Protein 5ZT0 (pdb70)

Organism: Mus musculus (NCBI:txid10090)

Secondary structure (DSSP, 8-state):
--HHHHHHHHGGGTTSPTT------HHHHHHHHHHHHHHHHHS-SEEEE-SSEEEE-B-TT-HHHHHHHHHHH-STTSS-EEEES--SSSSS-HHHHHHHHHHHHHHSTTS-EEE--TTSSHHHHHHHTHHHHHHHHS-HHHHHHHHHHHHT---EEEETTTEEE-SS---TT--STHHHHT--SS----SSSHHHHHHH-EE-SS-SSEEE-TTSSSEEE-HHHHHHHHHHTT-SEEEE-SS--SSSEEEETTTTEEEEB--SSGGGS----EEEEEE-TT-EEEEEEE---/--HHHHHHHHGGGTTSPTT------HHHHHHHHHHHHHHHHHS-SEEEE-SSEEEE-B-TT-HHHHHHHHHHH-STTSS-EEEES--SSSSS-HHHHHHHHHHHHHHSTTSEEEE--TTSSHHHHHHSSHHHHHHHHS-SHHHHHHHHHHTT---EEEETTTEEE-SS---TT-S-THHHHH--SS----SSSHHHHHHH-EE-SS-SSEEE-TTSSSEEE-HHHHHHHHHHTT--EEEE-SS--TTSEEEETTTTEEEEB--SSGGGS----EEEEEE-TT-EEEEEEE---/--HHHHHHHHGGGTTSSTT------HHHHHHHHHHHHHHHHHS-SEEEE-SSEEEE-B-TT-HHHHHHHHHHH-STTSS-EEEES--SSSSS-HHHHHHHHHHHHHHSTTSEEEE--SSSSHHHHHHHSHHHHHHHHS-HHHHHHHHHHHTT---EEEETTTEEE-SS---TT---THHHHT--SS----SSSHHHHHHH-EE-SS-SSEEE-TTSSSEEE-HHHHHHHHHHTT-SEEEE-SS--TTSEEEETTTTEEEEB--SSGGGS----B-EEEE-TTSEEEE--B---/--HHHHHHHHGGGTTS-TT------HHHHHHHHHHHHHHHHHS-SEEEE-SSEEEE-B-TT-HHHHHHHHHHH-STTSS-EEEES--SSSSS-HHHHHHHHHHHHHHSTTSEEEE--TTSSHHHHHHSSHHHHHHHHS-HHHHHHHHHHHHT---EEEETTTEEE-SS---TT---HHHHHT--SS-PPPSSSHHHHHHH-EE-SS-SSEEE-TTSSSEEE-HHHHHHHHHHTT--EEEE-SS--SSSEEEETTTTEEEEB--SSGGGS----EEEEEE-TTSEEEEEEE---/--HHHHHHHHGGGTTS-TT------HHHHHHHHHHHHHHHHHS-SEEEE-SSEEEE---TT-HHHHHHHHHHH-STTSS-EEEES--SSSSS-HHHHHHHHHHHHHHSTTSEEEE--SSSSHHHHHHHSHHHHHHHHS-HHHHHHHHHHHHT---EEEETTTEEE-SS---TT---THHHHT--SS-PPPSSSHHHHHHH-EE-SS-SSEEE-TTSSSEEE-HHHHHHHHHHTT--EEEE-SS--TTSEEEETTTTEEEE---SSGGGS----EEEEEE-TTS-EEEEEE---/--HHHHHHHHHTTTTS-TT------HHHHHHHHHHHHHHHHHS-SEEEE-SSEEEE-B-TT-HHHHHHHHHHH-STTSS-EEEES--SSSSS-HHHHHHHHHHHHHHSTTSEEEE--TTSSHHHHHHHTHHHHHHHHS-HHHHHHHHHHHHT---EEEETTTEEE-SS---TT--STHHHHT--SS-PPPSSSHHHHHTT-EE-SS-SSEEE-TTSSSEEE-HHHHHHHHHHTT-SEEEE-SS--TTS--EETTTTEEE-B--SSGGGS----EEEEEE-TTS-EEEEEE---/-----EETTTTTS--EEE-/-----EETTTTTS------/-----EEHHHHTS--EEE-/-----EETTTTTS----B-

Nearest PDB structures (foldseek):
  5zt0-assembly4_D  TM=1.003E+00  e=9.922E-65  Mus musculus
  7tvf-assembly2_C  TM=9.982E-01  e=1.771E-62 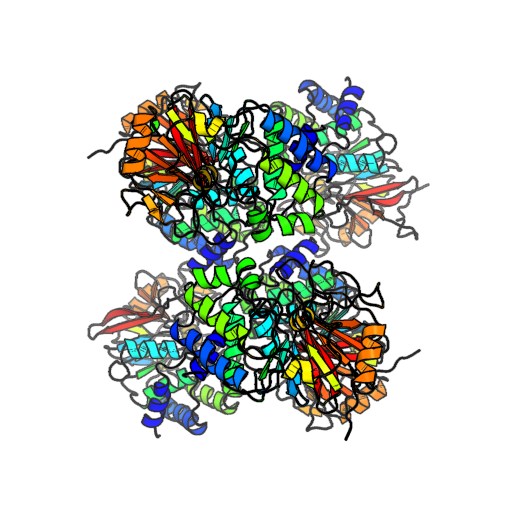 Homo sapiens
  6obs-assembly1_A  TM=9.989E-01  e=8.646E-62  Homo sapiens
  7t0y-assembly2_C  TM=9.995E-01  e=6.878E-61  Homo sapiens
  6obq-assembly2_B  TM=9.930E-01  e=4.770E-61  Homo sapiens

Structure (mmCIF, N/CA/C/O backbone):
data_5ZT0
#
_entry.id   5ZT0
#
_cell.length_a   106.530
_cell.length_b   106.530
_cell.length_c   187.510
_cell.angle_alpha   90.000
_cell.angle_beta   90.000
_cell.angle_gamma   120.000
#
_symmetry.space_group_name_H-M   'P 32'
#
loop_
_entity.id
_entity.type
_entity.pdbx_description
1 polymer 'Serine/threonine-protein phosphatase PP1-alpha catalytic subunit'
2 polymer 'Protein phosphatase 1 regulatory subunit 3B'
3 non-polymer 'MANGANESE (II) ION'
4 non-polymer 'PHOSPHATE ION'
#
loop_
_atom_site.group_PDB
_atom_site.id
_atom_site.type_symbol
_atom_site.label_atom_id
_atom_site.label_alt_id
_atom_site.label_comp_id
_atom_site.label_asym_id
_atom_site.label_entity_id
_atom_site.label_seq_id
_atom_site.pdbx_PDB_ins_code
_atom_site.Cartn_x
_atom_site.Cartn_y
_atom_site.Cartn_z
_atom_site.occupancy
_atom_site.B_iso_or_equiv
_atom_site.auth_seq_id
_atom_site.auth_comp_id
_atom_site.auth_asym_id
_atom_site.auth_atom_id
_atom_site.pdbx_PDB_model_num
ATOM 1 N N . LEU A 1 1 ? 5.88700 -25.98500 21.84500 1.000 88.90276 7 LEU A N 1
ATOM 2 C CA . LEU A 1 1 ? 5.61200 -25.29600 20.59100 1.000 92.84008 7 LEU A CA 1
ATOM 3 C C . LEU A 1 1 ? 4.88300 -23.97900 20.84600 1.000 95.93782 7 LEU A C 1
ATOM 4 O O . LEU A 1 1 ? 3.81300 -23.96100 21.45500 1.000 102.28068 7 LEU A O 1
ATOM 9 N N . ASN A 1 2 ? 5.47800 -22.87800 20.38500 1.000 85.58395 8 ASN A N 1
ATOM 10 C CA . ASN A 1 2 ? 4.86600 -21.55300 20.49700 1.000 88.07109 8 ASN A CA 1
ATOM 11 C C . ASN A 1 2 ? 4.00800 -21.33400 19.25400 1.000 86.85252 8 ASN A C 1
ATOM 12 O O . ASN A 1 2 ? 4.38800 -20.65900 18.29600 1.000 85.99452 8 ASN A O 1
ATOM 17 N N . LEU A 1 3 ? 2.81300 -21.92400 19.28600 1.000 93.65597 9 LEU A N 1
ATOM 18 C CA . LEU A 1 3 ? 2.00600 -22.05500 18.07800 1.000 107.13653 9 LEU A CA 1
ATOM 19 C C . LEU A 1 3 ? 1.23900 -20.77600 17.76500 1.000 101.63850 9 LEU A C 1
ATOM 20 O O . LEU A 1 3 ? 1.28600 -20.28000 16.63400 1.000 83.56791 9 LEU A O 1
ATOM 25 N N . ASP A 1 4 ? 0.52900 -20.22500 18.75500 1.000 103.74139 10 ASP A N 1
ATOM 26 C CA . ASP A 1 4 ? -0.30300 -19.05000 18.50700 1.000 103.72296 10 ASP A CA 1
ATOM 27 C C . ASP A 1 4 ? 0.51200 -17.88200 17.96400 1.000 101.54375 10 ASP A C 1
ATOM 28 O O . ASP A 1 4 ? -0.03100 -17.02100 17.26200 1.000 97.68013 10 ASP A O 1
ATOM 33 N N . SER A 1 5 ? 1.81100 -17.83800 18.27100 1.000 98.77500 11 SER A N 1
ATOM 34 C CA . SER A 1 5 ? 2.67600 -16.80900 17.70100 1.000 88.43429 11 SER A CA 1
ATOM 35 C C . SER A 1 5 ? 2.91100 -17.04600 16.21600 1.000 78.07252 11 SER A C 1
ATOM 36 O O . SER A 1 5 ? 2.87800 -16.10200 15.41700 1.000 71.57437 11 SER A O 1
ATOM 39 N N . ILE A 1 6 ? 3.15300 -18.30200 15.83300 1.000 80.47807 12 ILE A N 1
ATOM 40 C CA . ILE A 1 6 ? 3.40100 -18.63500 14.43300 1.000 79.46216 12 ILE A CA 1
ATOM 41 C C . ILE A 1 6 ? 2.17500 -18.31800 13.58500 1.000 77.08029 12 ILE A C 1
ATOM 42 O O . ILE A 1 6 ? 2.26500 -17.61600 12.57000 1.000 68.02395 12 ILE A O 1
ATOM 47 N N . ILE A 1 7 ? 1.00900 -18.82900 13.99400 1.000 84.67068 13 ILE A N 1
ATOM 48 C CA . ILE A 1 7 ? -0.23500 -18.55300 13.27600 1.000 94.49028 13 ILE A CA 1
ATOM 49 C C . ILE A 1 7 ? -0.47400 -17.05100 13.17500 1.000 103.02288 13 ILE A C 1
ATOM 50 O O . ILE A 1 7 ? -0.93700 -16.54600 12.14400 1.000 96.66685 13 ILE A O 1
ATOM 55 N N . GLY A 1 8 ? -0.14200 -16.31100 14.23500 1.000 105.83637 14 GLY A N 1
ATOM 56 C CA . GLY A 1 8 ? -0.32700 -14.86900 14.20600 1.000 93.48489 14 GLY A CA 1
ATOM 57 C C . GLY A 1 8 ? 0.51400 -14.19500 13.13900 1.000 91.90049 14 GLY A C 1
ATOM 58 O O . GLY A 1 8 ? 0.03200 -13.32900 12.40400 1.000 98.92239 14 GLY A O 1
ATOM 59 N N . ARG A 1 9 ? 1.78700 -14.58600 13.03600 1.000 91.52413 15 ARG A N 1
ATOM 60 C CA . ARG A 1 9 ? 2.66100 -13.99700 12.02600 1.000 95.10614 15 ARG A CA 1
ATOM 61 C C . ARG A 1 9 ? 2.26200 -14.42200 10.61800 1.000 95.53251 15 ARG A C 1
ATOM 62 O O . ARG A 1 9 ? 2.53100 -13.69500 9.65400 1.000 97.07217 15 ARG A O 1
ATOM 70 N N . LEU A 1 10 ? 1.62100 -15.58500 10.47600 1.000 93.71650 16 LEU A N 1
ATOM 71 C CA . LEU A 1 10 ? 1.20200 -16.03600 9.15400 1.000 89.51336 16 LEU A CA 1
ATOM 72 C C . LEU A 1 10 ? -0.01100 -15.26200 8.65400 1.000 68.33188 16 LEU A C 1
ATOM 73 O O . LEU A 1 10 ? -0.15500 -15.05000 7.44600 1.000 68.35293 16 LEU A O 1
ATOM 78 N N . LEU A 1 11 ? -0.88900 -14.83700 9.55500 1.000 68.95037 17 LEU A N 1
ATOM 79 C CA . LEU A 1 11 ? -2.05700 -14.04900 9.18800 1.000 86.02610 17 LEU A CA 1
ATOM 80 C C . LEU A 1 11 ? -1.78000 -12.54900 9.18600 1.000 77.78038 17 LEU A C 1
ATOM 81 O O . LEU A 1 11 ? -2.68800 -11.76400 8.89600 1.000 72.44290 17 LEU A O 1
ATOM 86 N N . GLU A 1 12 ? -0.54900 -12.13700 9.50200 1.000 79.56217 18 GLU A N 1
ATOM 87 C CA . GLU A 1 12 ? -0.20500 -10.72000 9.52800 1.000 77.61457 18 GLU A CA 1
ATOM 88 C C . GLU A 1 12 ? -0.17000 -10.10800 8.13200 1.000 79.33846 18 GLU A C 1
ATOM 89 O O . GLU A 1 12 ? -0.30100 -8.88500 7.99900 1.000 81.42818 18 GLU A O 1
ATOM 95 N N . VAL A 1 13 ? -0.01500 -10.92600 7.09300 1.000 86.41036 19 VAL A N 1
ATOM 96 C CA . VAL A 1 13 ? 0.10000 -10.42800 5.72700 1.000 94.46396 19 VAL A CA 1
ATOM 97 C C . VAL A 1 13 ? -1.26400 -10.40900 5.04600 1.000 91.49255 19 VAL A C 1
ATOM 98 O O . VAL A 1 13 ? -1.36300 -10.12600 3.84600 1.000 83.63371 19 VAL A O 1
ATOM 102 N N . GLN A 1 14 ? -2.32100 -10.71300 5.79700 1.000 93.67702 20 GLN A N 1
ATOM 103 C CA . GLN A 1 14 ? -3.67100 -10.57100 5.26600 1.000 103.04657 20 GLN A CA 1
ATOM 104 C C . GLN A 1 14 ? -4.01300 -9.09500 5.12300 1.000 116.42975 20 GLN A C 1
ATOM 105 O O . GLN A 1 14 ? -3.84400 -8.31400 6.06500 1.000 116.95613 20 GLN A O 1
ATOM 111 N N . GLY A 1 15 ? -4.49900 -8.71100 3.94600 1.000 117.87203 21 GLY A N 1
ATOM 112 C CA . GLY A 1 15 ? -4.76500 -7.32600 3.64100 1.000 118.63528 21 GLY A CA 1
ATOM 113 C C . GLY A 1 15 ? -3.60900 -6.58800 3.00200 1.000 114.59532 21 GLY A C 1
ATOM 114 O O . GLY A 1 15 ? -3.83200 -5.56300 2.34700 1.000 117.92203 21 GLY A O 1
ATOM 115 N N . SER A 1 16 ? -2.38200 -7.07100 3.17900 1.000 113.56098 22 SER A N 1
ATOM 116 C CA . SER A 1 16 ? -1.24800 -6.51000 2.46700 1.000 112.82405 22 SER A CA 1
ATOM 117 C C . SER A 1 16 ? -1.38700 -6.77600 0.97200 1.000 113.27411 22 SER A C 1
ATOM 118 O O . SER A 1 16 ? -2.23100 -7.56000 0.52400 1.000 121.85935 22 SER A O 1
ATOM 121 N N . ARG A 1 17 ? -0.54900 -6.10500 0.19300 1.000 109.32100 23 ARG A N 1
ATOM 122 C CA . ARG A 1 17 ? -0.49700 -6.39100 -1.23000 1.000 110.81329 23 ARG A CA 1
ATOM 123 C C . ARG A 1 17 ? 0.00900 -7.81600 -1.43400 1.000 123.54113 23 ARG A C 1
ATOM 124 O O . ARG A 1 17 ? 1.00300 -8.21100 -0.80400 1.000 127.50739 23 ARG A O 1
ATOM 132 N N . PRO A 1 18 ? -0.65500 -8.62300 -2.26200 1.000 125.94142 24 PRO A N 1
ATOM 133 C CA . PRO A 1 18 ? -0.21600 -10.01100 -2.44700 1.000 122.85684 24 PRO A CA 1
ATOM 134 C C . PRO A 1 18 ? 1.21400 -10.09000 -2.96200 1.000 125.50452 24 PRO A C 1
ATOM 135 O O . PRO A 1 18 ? 1.71800 -9.17400 -3.61700 1.000 128.08378 24 PRO A O 1
ATOM 139 N N . GLY A 1 19 ? 1.87400 -11.20200 -2.64300 1.000 121.84092 25 GLY A N 1
ATOM 140 C CA . GLY A 1 19 ? 3.26000 -11.41300 -2.97800 1.000 124.59125 25 GLY A CA 1
ATOM 141 C C . GLY A 1 19 ? 4.22000 -11.24900 -1.81700 1.000 120.89607 25 GLY A C 1
ATOM 142 O O . GLY A 1 19 ? 5.34100 -11.76900 -1.88200 1.000 119.26430 25 GLY A O 1
ATOM 143 N N . LYS A 1 20 ? 3.81700 -10.53800 -0.76500 1.000 115.37699 26 LYS A N 1
ATOM 144 C CA . LYS A 1 20 ? 4.66300 -10.39800 0.41400 1.000 104.12038 26 LYS A CA 1
ATOM 145 C C . LYS A 1 20 ? 4.72900 -11.71600 1.17900 1.000 101.19898 26 LYS A C 1
ATOM 146 O O . LYS A 1 20 ? 3.71000 -12.37200 1.41200 1.000 90.95827 26 LYS A O 1
ATOM 152 N N . ASN A 1 21 ? 5.93800 -12.09600 1.58000 1.000 101.36742 27 ASN A N 1
ATOM 153 C CA . ASN A 1 21 ? 6.19300 -13.40800 2.15400 1.000 84.87333 27 ASN A CA 1
ATOM 154 C C . ASN A 1 21 ? 6.04200 -13.40600 3.67200 1.000 86.58143 27 ASN A C 1
ATOM 155 O O . ASN A 1 21 ? 5.83800 -12.37200 4.31300 1.000 89.05278 27 ASN A O 1
ATOM 160 N N . VAL A 1 22 ? 6.13600 -14.60900 4.23800 1.000 82.17827 28 VAL A N 1
ATOM 161 C CA . VAL A 1 22 ? 6.30200 -14.83300 5.67000 1.000 78.04094 28 VAL A CA 1
ATOM 162 C C . VAL A 1 22 ? 7.42400 -15.84700 5.83600 1.000 83.82058 28 VAL A C 1
ATOM 163 O O . VAL A 1 22 ? 7.31100 -16.98500 5.36400 1.000 77.23294 28 VAL A O 1
ATOM 167 N N . GLN A 1 23 ? 8.50200 -15.43800 6.49300 1.000 98.38811 29 GLN A N 1
ATOM 168 C CA . GLN A 1 23 ? 9.66000 -16.29500 6.72400 1.000 107.36287 29 GLN A CA 1
ATOM 169 C C . GLN A 1 23 ? 9.73100 -16.60400 8.21500 1.000 96.50104 29 GLN A C 1
ATOM 170 O O . GLN A 1 23 ? 10.02200 -15.71800 9.02600 1.000 89.35808 29 GLN A O 1
ATOM 176 N N . LEU A 1 24 ? 9.44900 -17.85300 8.57200 1.000 89.93184 30 LEU A N 1
ATOM 177 C CA . LEU A 1 24 ? 9.57500 -18.32000 9.94300 1.000 88.95540 30 LEU A CA 1
ATOM 178 C C . LEU A 1 24 ? 10.98500 -18.85100 10.18200 1.000 81.16236 30 LEU A C 1
ATOM 179 O O . LEU A 1 24 ? 11.74300 -19.11100 9.24600 1.000 74.91951 30 LEU A O 1
ATOM 184 N N . THR A 1 25 ? 11.33500 -19.00800 11.45600 1.000 84.76016 31 THR A N 1
ATOM 185 C CA . THR A 1 25 ? 12.65400 -19.53000 11.78200 1.000 81.78875 31 THR A CA 1
ATOM 186 C C . THR A 1 25 ? 12.74300 -20.99500 11.37500 1.000 71.93757 31 THR A C 1
ATOM 187 O O . THR A 1 25 ? 11.76000 -21.74000 11.45300 1.000 70.56636 31 THR A O 1
ATOM 191 N N . GLU A 1 26 ? 13.93200 -21.39400 10.91600 1.000 70.43213 32 GLU A N 1
ATOM 192 C CA . GLU A 1 26 ? 14.15000 -22.76400 10.47000 1.000 70.68216 32 GLU A CA 1
ATOM 193 C C . GLU A 1 26 ? 13.69400 -23.77400 11.52100 1.000 81.03866 32 GLU A C 1
ATOM 194 O O . GLU A 1 26 ? 13.10700 -24.80800 11.18500 1.000 70.47687 32 GLU A O 1
ATOM 200 N N . ASN A 1 27 ? 13.91500 -23.47700 12.80500 1.000 81.75980 33 ASN A N 1
ATOM 201 C CA . ASN A 1 27 ? 13.49500 -24.40400 13.85300 1.000 71.87967 33 ASN A CA 1
ATOM 202 C C . ASN A 1 27 ? 11.97700 -24.45600 13.97700 1.000 77.54351 33 ASN A C 1
ATOM 203 O O . ASN A 1 27 ? 11.39600 -25.54200 14.08800 1.000 85.05757 33 ASN A O 1
ATOM 208 N N . GLU A 1 28 ? 11.32100 -23.28700 13.97800 1.000 69.78731 34 GLU A N 1
ATOM 209 C CA . GLU A 1 28 ? 9.86300 -23.21900 14.09900 1.000 74.67474 34 GLU A CA 1
ATOM 210 C C . GLU A 1 28 ? 9.17500 -24.15800 13.11500 1.000 78.66206 34 GLU A C 1
ATOM 211 O O . GLU A 1 28 ? 8.26500 -24.91000 13.48300 1.000 79.47005 34 GLU A O 1
ATOM 217 N N . ILE A 1 29 ? 9.59800 -24.11500 11.85100 1.000 67.87919 35 ILE A N 1
ATOM 218 C CA . ILE A 1 29 ? 9.00300 -24.96600 10.82700 1.000 67.40282 35 ILE A CA 1
ATOM 219 C C . ILE A 1 29 ? 9.26700 -26.43400 11.13500 1.000 85.69712 35 ILE A C 1
ATOM 220 O O . ILE A 1 29 ? 8.36000 -27.27200 11.06600 1.000 85.91030 35 ILE A O 1
ATOM 225 N N . ARG A 1 30 ? 10.51400 -26.76700 11.48700 1.000 87.56839 36 ARG A N 1
ATOM 226 C CA . ARG A 1 30 ? 10.84800 -28.14900 11.82300 1.000 82.45199 36 ARG A CA 1
ATOM 227 C C . ARG A 1 30 ? 10.00800 -28.65400 12.98900 1.000 80.54387 36 ARG A C 1
ATOM 228 O O . ARG A 1 30 ? 9.72000 -29.85400 13.07500 1.000 80.47017 36 ARG A O 1
ATOM 236 N N . GLY A 1 31 ? 9.59700 -27.75600 13.88500 1.000 70.21105 37 GLY A N 1
ATOM 237 C CA . GLY A 1 31 ? 8.66200 -28.14300 14.92800 1.000 78.70944 37 GLY A CA 1
ATOM 238 C C . GLY A 1 31 ? 7.30100 -28.51500 14.37200 1.000 78.95420 37 GLY A C 1
ATOM 239 O O . GLY A 1 31 ? 6.69900 -29.50600 14.79600 1.000 89.03436 37 GLY A O 1
ATOM 240 N N . LEU A 1 32 ? 6.79800 -27.72900 13.41400 1.000 68.42399 38 LEU A N 1
ATOM 241 C CA . LEU A 1 32 ? 5.54100 -28.07500 12.75600 1.000 67.81076 38 LEU A CA 1
ATOM 242 C C . LEU A 1 32 ? 5.62800 -29.44400 12.09900 1.000 92.87693 38 LEU A C 1
ATOM 243 O O . LEU A 1 32 ? 4.69600 -30.24900 12.19600 1.000 92.92956 38 LEU A O 1
ATOM 248 N N . CYS A 1 33 ? 6.75100 -29.72800 11.43400 1.000 96.40630 39 CYS A N 1
ATOM 249 C CA . CYS A 1 33 ? 6.91200 -30.99300 10.72800 1.000 97.55117 39 CYS A CA 1
ATOM 250 C C . CYS A 1 33 ? 7.01300 -32.18500 11.66800 1.000 99.18294 39 CYS A C 1
ATOM 251 O O . CYS A 1 33 ? 6.84200 -33.32100 11.21900 1.000 102.39912 39 CYS A O 1
ATOM 254 N N . LEU A 1 34 ? 7.29900 -31.96300 12.95100 1.000 88.25269 40 LEU A N 1
ATOM 255 C CA . LEU A 1 34 ? 7.33100 -33.04800 13.92500 1.000 91.46886 40 LEU A CA 1
ATOM 256 C C . LEU A 1 34 ? 6.03200 -33.15700 14.71300 1.000 96.26944 40 LEU A C 1
ATOM 257 O O . LEU A 1 34 ? 5.48000 -34.25300 14.85100 1.000 104.47832 40 LEU A O 1
ATOM 262 N N . LYS A 1 35 ? 5.53300 -32.03400 15.23500 1.000 91.12672 41 LYS A N 1
ATOM 263 C CA . LYS A 1 35 ? 4.29500 -32.06400 16.00400 1.000 71.83230 41 LYS A CA 1
ATOM 264 C C . LYS A 1 35 ? 3.12600 -32.53400 15.14600 1.000 101.15423 41 LYS A C 1
ATOM 265 O O . LYS A 1 35 ? 2.28500 -33.31700 15.60400 1.000 92.29791 41 LYS A O 1
ATOM 271 N N . SER A 1 36 ? 3.06300 -32.07700 13.89200 1.000 97.88016 42 SER A N 1
ATOM 272 C CA . SER A 1 36 ? 1.99900 -32.52600 12.99900 1.000 84.39170 42 SER A CA 1
ATOM 273 C C . SER A 1 36 ? 2.20500 -33.97600 12.58300 1.000 90.36083 42 SER A C 1
ATOM 274 O O . SER A 1 36 ? 1.23700 -34.73600 12.46600 1.000 89.20280 42 SER A O 1
ATOM 277 N N . ARG A 1 37 ? 3.46100 -34.37600 12.36000 1.000 71.54279 43 ARG A N 1
ATOM 278 C CA . ARG A 1 37 ? 3.75100 -35.75100 11.96600 1.000 78.36466 43 ARG A CA 1
ATOM 279 C C . ARG A 1 37 ? 3.28000 -36.74000 13.02200 1.000 91.31358 43 ARG A C 1
ATOM 280 O O . ARG A 1 37 ? 2.75900 -37.81200 12.69300 1.000 95.57199 43 ARG A O 1
ATOM 288 N N . GLU A 1 38 ? 3.46100 -36.40200 14.29900 1.000 92.69532 44 GLU A N 1
ATOM 289 C CA . GLU A 1 38 ? 2.97100 -37.26800 15.36600 1.000 92.02682 44 GLU A CA 1
ATOM 290 C C . GLU A 1 38 ? 1.45200 -37.37400 15.32500 1.000 94.44817 44 GLU A C 1
ATOM 291 O O . GLU A 1 38 ? 0.89000 -38.46300 15.48900 1.000 98.06965 44 GLU A O 1
ATOM 297 N N . ILE A 1 39 ? 0.77000 -36.24700 15.10000 1.000 88.80802 45 ILE A N 1
ATOM 298 C CA . ILE A 1 39 ? -0.69100 -36.24700 15.09200 1.000 85.79976 45 ILE A CA 1
ATOM 299 C C . ILE A 1 39 ? -1.21800 -37.10000 13.94600 1.000 81.86245 45 ILE A C 1
ATOM 300 O O . ILE A 1 39 ? -2.21400 -37.81900 14.09300 1.000 88.31322 45 ILE A O 1
ATOM 305 N N . PHE A 1 40 ? -0.55300 -37.03800 12.79000 1.000 74.09573 46 PHE A N 1
ATOM 306 C CA . PHE A 1 40 ? -0.92800 -37.87800 11.65800 1.000 82.79414 46 PHE A CA 1
ATOM 307 C C . PHE A 1 40 ? -0.84900 -39.35700 12.02100 1.000 95.85097 46 PHE A C 1
ATOM 308 O O . PHE A 1 40 ? -1.80000 -40.11600 11.80400 1.000 100.66996 46 PHE A O 1
ATOM 316 N N . LEU A 1 41 ? 0.28900 -39.78000 12.57900 1.000 97.62223 47 LEU A N 1
ATOM 317 C CA . LEU A 1 41 ? 0.50400 -41.19200 12.87900 1.000 93.23749 47 LEU A CA 1
ATOM 318 C C . LEU A 1 41 ? -0.44700 -41.69900 13.95800 1.000 93.24276 47 LEU A C 1
ATOM 319 O O . LEU A 1 41 ? -0.73000 -42.90200 14.01800 1.000 92.75849 47 LEU A O 1
ATOM 324 N N . SER A 1 42 ? -0.94400 -40.80800 14.81800 1.000 90.95038 48 SER A N 1
ATOM 325 C CA . SER A 1 42 ? -1.92700 -41.22000 15.81500 1.000 93.29540 48 SER A CA 1
ATOM 326 C C . SER A 1 42 ? -3.28700 -41.45400 15.17000 1.000 90.70298 48 SER A C 1
ATOM 327 O O . SER A 1 42 ? -3.88200 -42.52800 15.31900 1.000 97.23008 48 SER A O 1
ATOM 330 N N . GLN A 1 43 ? -3.78700 -40.46300 14.43900 1.000 87.91844 49 GLN A N 1
ATOM 331 C CA . GLN A 1 43 ? -5.08700 -40.57400 13.80600 1.000 89.01594 49 GLN A CA 1
ATOM 332 C C . GLN A 1 43 ? -5.06100 -41.65200 12.72400 1.000 91.43991 49 GLN A C 1
ATOM 333 O O . GLN A 1 43 ? -3.99300 -42.02500 12.23000 1.000 93.84809 49 GLN A O 1
ATOM 339 N N . PRO A 1 44 ? -6.22800 -42.18600 12.35600 1.000 87.75526 50 PRO A N 1
ATOM 340 C CA . PRO A 1 44 ? -6.26600 -43.27000 11.36700 1.000 90.85300 50 PRO A CA 1
ATOM 341 C C . PRO A 1 44 ? -5.82700 -42.81200 9.98600 1.000 94.19814 50 PRO A C 1
ATOM 342 O O . PRO A 1 44 ? -5.97500 -41.64800 9.60900 1.000 102.63599 50 PRO A O 1
ATOM 346 N N . ILE A 1 45 ? -5.28000 -43.76200 9.22200 1.000 86.72356 51 ILE A N 1
ATOM 347 C CA . ILE A 1 45 ? -4.91500 -43.49000 7.83700 1.000 89.41862 51 ILE A CA 1
ATOM 348 C C . ILE A 1 45 ? -6.15500 -43.33700 6.96600 1.000 93.34014 51 ILE A C 1
ATOM 349 O O . ILE A 1 45 ? -6.09700 -42.69700 5.91000 1.000 88.70011 51 ILE A O 1
ATOM 354 N N . LEU A 1 46 ? -7.28400 -43.90300 7.39000 1.000 97.05901 52 LEU A N 1
ATOM 355 C CA . LEU A 1 46 ? -8.58000 -43.70700 6.74600 1.000 95.88255 52 LEU A CA 1
ATOM 356 C C . LEU A 1 46 ? -9.45800 -42.94700 7.73600 1.000 92.22158 52 LEU A C 1
ATOM 357 O O . LEU A 1 46 ? -10.00500 -43.53500 8.67500 1.000 84.61541 52 LEU A O 1
ATOM 362 N N . LEU A 1 47 ? -9.58800 -41.63900 7.52200 1.000 92.84271 53 LEU A N 1
ATOM 363 C CA . LEU A 1 47 ? -10.20200 -40.76500 8.51400 1.000 87.04465 53 LEU A CA 1
ATOM 364 C C . LEU A 1 47 ? -11.71300 -40.95700 8.53900 1.000 89.28965 53 LEU A C 1
ATOM 365 O O . LEU A 1 47 ? -12.38700 -40.80200 7.51600 1.000 87.34731 53 LEU A O 1
ATOM 370 N N . GLU A 1 48 ? -12.24400 -41.29700 9.71000 1.000 95.22984 54 GLU A N 1
ATOM 371 C CA . GLU A 1 48 ? -13.68400 -41.32600 9.93800 1.000 85.58395 54 GLU A CA 1
ATOM 372 C C . GLU A 1 48 ? -14.09400 -39.95700 10.47600 1.000 84.63383 54 GLU A C 1
ATOM 373 O O . GLU A 1 48 ? -13.71400 -39.58200 11.59000 1.000 102.62809 54 GLU A O 1
ATOM 379 N N . LEU A 1 49 ? -14.85800 -39.20500 9.68900 1.000 84.52329 55 LEU A N 1
ATOM 380 C CA . LEU A 1 49 ? -15.18800 -37.83100 10.03100 1.000 101.78326 55 LEU A CA 1
ATOM 381 C C . LEU A 1 49 ? -16.69700 -37.64800 10.13000 1.000 108.56828 55 LEU A C 1
ATOM 382 O O . LEU A 1 49 ? -17.47700 -38.41300 9.55800 1.000 115.56912 55 LEU A O 1
ATOM 387 N N . GLU A 1 50 ? -17.09700 -36.61300 10.86800 1.000 104.38357 56 GLU A N 1
ATOM 388 C CA . GLU A 1 50 ? -18.49700 -36.25700 11.04900 1.000 107.33919 56 GLU A CA 1
ATOM 389 C C . GLU A 1 50 ? -18.73400 -34.84700 10.53200 1.000 106.67332 56 GLU A C 1
ATOM 390 O O . GLU A 1 50 ? -17.98000 -33.92500 10.86300 1.000 105.25999 56 GLU A O 1
ATOM 396 N N . ALA A 1 51 ? -19.78200 -34.68200 9.73100 1.000 94.46659 57 ALA A N 1
ATOM 397 C CA . ALA A 1 51 ? -20.24900 -33.36100 9.33100 1.000 91.91892 57 ALA A CA 1
ATOM 398 C C . ALA A 1 51 ? -20.69100 -32.59100 10.58000 1.000 102.64389 57 ALA A C 1
ATOM 399 O O . ALA A 1 51 ? -20.97100 -33.20500 11.61200 1.000 106.94177 57 ALA A O 1
ATOM 401 N N . PRO A 1 52 ? -20.76100 -31.24800 10.50600 1.000 100.59627 58 PRO A N 1
ATOM 402 C CA . PRO A 1 52 ? -20.52200 -30.34800 9.37100 1.000 92.36897 58 PRO A CA 1
ATOM 403 C C . PRO A 1 52 ? -19.05600 -29.96400 9.18500 1.000 101.74904 58 PRO A C 1
ATOM 404 O O . PRO A 1 52 ? -18.31000 -29.84800 10.16000 1.000 93.92179 58 PRO A O 1
ATOM 408 N N . LEU A 1 53 ? -18.66300 -29.75800 7.93000 1.000 107.94189 59 LEU A N 1
ATOM 409 C CA . LEU A 1 53 ? -17.29900 -29.37300 7.59700 1.000 100.34098 59 LEU A CA 1
ATOM 410 C C . LEU A 1 53 ? -17.29000 -28.76600 6.20100 1.000 102.56230 59 LEU A C 1
ATOM 411 O O . LEU A 1 53 ? -18.29800 -28.77200 5.49000 1.000 105.38632 59 LEU A O 1
ATOM 416 N N . LYS A 1 54 ? -16.13000 -28.23900 5.81800 1.000 101.50164 60 LYS A N 1
ATOM 417 C CA . LYS A 1 54 ? -15.90600 -27.68000 4.49300 1.000 98.65920 60 LYS A CA 1
ATOM 418 C C . LYS A 1 54 ? -14.73800 -28.40100 3.83400 1.000 94.23498 60 LYS A C 1
ATOM 419 O O . LYS A 1 54 ? -13.73900 -28.71000 4.49000 1.000 102.51229 60 LYS A O 1
ATOM 425 N N . ILE A 1 55 ? -14.86700 -28.67000 2.53700 1.000 81.59926 61 ILE A N 1
ATOM 426 C CA . ILE A 1 55 ? -13.88700 -29.44800 1.78700 1.000 81.83086 61 ILE A CA 1
ATOM 427 C C . ILE A 1 55 ? -13.31300 -28.57500 0.67800 1.000 84.72858 61 ILE A C 1
ATOM 428 O O . ILE A 1 55 ? -14.06700 -27.97400 -0.09600 1.000 78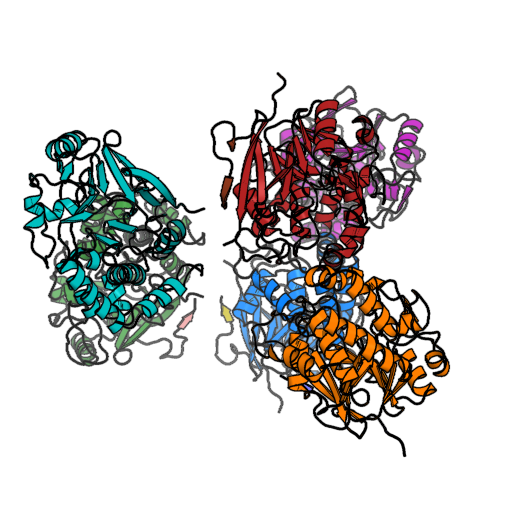.47783 61 ILE A O 1
ATOM 433 N N . CYS A 1 56 ? -11.98200 -28.51600 0.60000 1.000 92.27949 62 CYS A N 1
ATOM 434 C CA . CYS A 1 56 ? -11.27700 -27.67600 -0.35900 1.000 96.13258 62 CYS A CA 1
ATOM 435 C C . CYS A 1 56 ? -10.30400 -28.51400 -1.17400 1.000 84.13904 62 CYS A C 1
ATOM 436 O O . CYS A 1 56 ? -9.67200 -29.43500 -0.64800 1.000 75.29061 62 CYS A O 1
ATOM 439 N N . GLY A 1 57 ? -10.17500 -28.17300 -2.45500 1.000 74.44050 63 GLY A N 1
ATOM 440 C CA . GLY A 1 57 ? -9.31500 -28.91100 -3.36000 1.000 74.20363 63 GLY A CA 1
ATOM 441 C C . GLY A 1 57 ? -7.87800 -28.43200 -3.39300 1.000 72.79294 63 GLY A C 1
ATOM 442 O O . GLY A 1 57 ? -7.30500 -28.07800 -2.35700 1.000 71.66122 63 GLY A O 1
ATOM 443 N N . ASP A 1 58 ? -7.28600 -28.42500 -4.58700 1.000 76.06175 64 ASP A N 1
ATOM 444 C CA . ASP A 1 58 ? -5.87900 -28.07100 -4.73300 1.000 71.96916 64 ASP A CA 1
ATOM 445 C C . ASP A 1 58 ? -5.63500 -26.62000 -4.34100 1.000 75.32482 64 ASP A C 1
ATOM 446 O O . ASP A 1 58 ? -6.39700 -25.72100 -4.70800 1.000 72.16128 64 ASP A O 1
ATOM 451 N N . ILE A 1 59 ? -4.55800 -26.39400 -3.59800 1.000 81.14131 65 ILE A N 1
ATOM 452 C CA . ILE A 1 59 ? -4.09800 -25.04800 -3.27700 1.000 81.21763 65 ILE A CA 1
ATOM 453 C C . ILE A 1 59 ? -2.87500 -24.67500 -4.10200 1.000 82.88099 65 ILE A C 1
ATOM 454 O O . ILE A 1 59 ? -2.81000 -23.58400 -4.67000 1.000 86.41562 65 ILE A O 1
ATOM 459 N N . HIS A 1 60 ? -1.90100 -25.58100 -4.17700 1.000 69.07144 66 HIS A N 1
ATOM 460 C CA . HIS A 1 60 ? -0.71700 -25.44100 -5.02200 1.000 69.17145 66 HIS A CA 1
ATOM 461 C C . HIS A 1 60 ? -0.00200 -24.11100 -4.77600 1.000 77.49087 66 HIS A C 1
ATOM 462 O O . HIS A 1 60 ? 0.18900 -23.29700 -5.67900 1.000 78.05410 66 HIS A O 1
ATOM 469 N N . GLY A 1 61 ? 0.38700 -23.90200 -3.51700 1.000 67.90814 67 GLY A N 1
ATOM 470 C CA . GLY A 1 61 ? 1.20100 -22.76700 -3.13300 1.000 83.15208 67 GLY A CA 1
ATOM 471 C C . GLY A 1 61 ? 0.55300 -21.40600 -3.25900 1.000 90.60823 67 GLY A C 1
ATOM 472 O O . GLY A 1 61 ? 1.16300 -20.41300 -2.84400 1.000 100.15938 67 GLY A O 1
ATOM 473 N N . GLN A 1 62 ? -0.65600 -21.31400 -3.81100 1.000 68.81615 68 GLN A N 1
ATOM 474 C CA . GLN A 1 62 ? -1.32900 -20.02700 -3.97600 1.000 84.16009 68 GLN A CA 1
ATOM 475 C C . GLN A 1 62 ? -1.86400 -19.59900 -2.61500 1.000 87.93949 68 GLN A C 1
ATOM 476 O O . GLN A 1 62 ? -3.01200 -19.86300 -2.25200 1.000 96.35892 68 GLN A O 1
ATOM 482 N N . TYR A 1 63 ? -1.00700 -18.90900 -1.85900 1.000 80.94918 69 TYR A N 1
ATOM 483 C CA . TYR A 1 63 ? -1.25100 -18.65200 -0.44500 1.000 77.27769 69 TYR A CA 1
ATOM 484 C C . TYR A 1 63 ? -2.26800 -17.54200 -0.21300 1.000 79.77799 69 TYR A C 1
ATOM 485 O O . TYR A 1 63 ? -3.00600 -17.58900 0.77700 1.000 78.18043 69 TYR A O 1
ATOM 494 N N . TYR A 1 64 ? -2.32400 -16.53900 -1.09100 1.000 83.04943 70 TYR A N 1
ATOM 495 C CA . TYR A 1 64 ? -3.28400 -15.46100 -0.88600 1.000 92.76375 70 TYR A CA 1
ATOM 496 C C . TYR A 1 64 ? -4.69300 -15.87200 -1.28600 1.000 91.25041 70 TYR A C 1
ATOM 497 O O . TYR A 1 64 ? -5.66500 -15.32700 -0.75100 1.000 92.24790 70 TYR A O 1
ATOM 506 N N . ASP A 1 65 ? -4.82900 -16.82400 -2.21100 1.000 95.17720 71 ASP A N 1
ATOM 507 C CA . ASP A 1 65 ? -6.14300 -17.40400 -2.47200 1.000 101.88327 71 ASP A CA 1
ATOM 508 C C . ASP A 1 65 ? -6.59200 -18.27600 -1.30500 1.000 106.46013 71 ASP A C 1
ATOM 509 O O . ASP A 1 65 ? -7.78300 -18.31600 -0.97400 1.000 112.91617 71 ASP A O 1
ATOM 514 N N . LEU A 1 66 ? -5.65000 -18.97600 -0.66600 1.000 94.77978 72 LEU A N 1
ATOM 515 C CA . LEU A 1 66 ? -5.97900 -19.75000 0.52800 1.000 84.99177 72 LEU A CA 1
ATOM 516 C C . LEU A 1 66 ? -6.45200 -18.84500 1.65800 1.000 80.17014 72 LEU A C 1
ATOM 517 O O . LEU A 1 66 ? -7.39400 -19.18500 2.38300 1.000 82.20722 72 LEU A O 1
ATOM 522 N N . LEU A 1 67 ? -5.80500 -17.69000 1.83100 1.000 82.87046 73 LEU A N 1
ATOM 523 C CA . LEU A 1 67 ? -6.26700 -16.74000 2.83600 1.000 88.33164 73 LEU A CA 1
ATOM 524 C C . LEU A 1 67 ? -7.64600 -16.19800 2.48700 1.000 84.37591 73 LEU A C 1
ATOM 525 O O . LEU A 1 67 ? -8.45300 -15.93100 3.38500 1.000 74.39050 73 LEU A O 1
ATOM 530 N N . ARG A 1 68 ? -7.93500 -16.03500 1.19200 1.000 85.73923 74 ARG A N 1
ATOM 531 C CA . ARG A 1 68 ? -9.27600 -15.64800 0.77200 1.000 83.51528 74 ARG A CA 1
ATOM 532 C C . ARG A 1 68 ? -10.29500 -16.73500 1.08600 1.000 89.26860 74 ARG A C 1
ATOM 533 O O . ARG A 1 68 ? -11.45600 -16.42500 1.37500 1.000 104.11775 74 ARG A O 1
ATOM 541 N N . LEU A 1 69 ? -9.88700 -18.00600 1.02700 1.000 80.46754 75 LEU A N 1
ATOM 542 C CA . LEU A 1 69 ? -10.78200 -19.09900 1.39900 1.000 82.42041 75 LEU A CA 1
ATOM 543 C C . LEU A 1 69 ? -11.19700 -18.99100 2.86100 1.000 84.30484 75 LEU A C 1
ATOM 544 O O . LEU A 1 69 ? -12.38900 -18.92100 3.18000 1.000 110.48956 75 LEU A O 1
ATOM 549 N N . PHE A 1 70 ? -10.21700 -18.98800 3.76800 1.000 78.71207 76 PHE A N 1
ATOM 550 C CA . PHE A 1 70 ? -10.52300 -18.89200 5.19100 1.000 89.97395 76 PHE A CA 1
ATOM 551 C C . PHE A 1 70 ? -11.26300 -17.59800 5.51000 1.000 99.11978 76 PHE A C 1
ATOM 552 O O . PHE A 1 70 ? -12.18900 -17.59100 6.32900 1.000 96.69844 76 PHE A O 1
ATOM 560 N N . GLU A 1 71 ? -10.87300 -16.49400 4.86600 1.000 107.13127 77 GLU A N 1
ATOM 561 C CA . GLU A 1 71 ? -11.56300 -15.22200 5.05800 1.000 106.20747 77 GLU A CA 1
ATOM 562 C C . GLU A 1 71 ? -13.02100 -15.29500 4.62700 1.000 109.60788 77 GLU A C 1
ATOM 563 O O . GLU A 1 71 ? -13.84100 -14.48900 5.08100 1.000 121.21453 77 GLU A O 1
ATOM 569 N N . TYR A 1 72 ? -13.36000 -16.25600 3.77500 1.000 103.21764 78 TYR A N 1
ATOM 570 C CA . TYR A 1 72 ? -14.71300 -16.46400 3.29000 1.000 111.53969 78 TYR A CA 1
ATOM 571 C C . TYR A 1 72 ? -15.47900 -17.49700 4.10800 1.000 108.95517 78 TYR A C 1
ATOM 572 O O . TYR A 1 72 ? -16.58700 -17.22500 4.58500 1.000 112.38716 78 TYR A O 1
ATOM 581 N N . GLY A 1 73 ? -14.90100 -18.68400 4.28000 1.000 100.90420 79 GLY A N 1
ATOM 582 C CA . GLY A 1 73 ? -15.54900 -19.75900 5.00600 1.000 100.37519 79 GLY A CA 1
ATOM 583 C C . GLY A 1 73 ? -15.38500 -19.70800 6.50500 1.000 105.36790 79 GLY A C 1
ATOM 584 O O . GLY A 1 73 ? -16.04900 -20.46900 7.21400 1.000 105.23630 79 GLY A O 1
ATOM 585 N N . GLY A 1 74 ? -14.52100 -18.82900 7.00400 1.000 110.85540 80 GLY A N 1
ATOM 586 C CA . GLY A 1 74 ? -14.30500 -18.71500 8.43100 1.000 110.68432 80 GLY A CA 1
ATOM 587 C C . GLY A 1 74 ? -12.99000 -19.31700 8.87800 1.000 109.08413 80 GLY A C 1
ATOM 588 O O . GLY A 1 74 ? -12.64500 -20.43500 8.48200 1.000 119.14323 80 GLY A O 1
ATOM 589 N N . PHE A 1 75 ? -12.24500 -18.58400 9.69300 1.000 99.61194 81 PHE A N 1
ATOM 590 C CA . PHE A 1 75 ? -10.97800 -19.09300 10.20200 1.000 103.97036 81 PHE A CA 1
ATOM 591 C C . PHE A 1 75 ? -11.24000 -20.14100 11.27700 1.000 113.57941 81 PHE A C 1
ATOM 592 O O . PHE A 1 75 ? -12.02500 -19.89100 12.19500 1.000 115.76651 81 PHE A O 1
ATOM 600 N N . PRO A 1 76 ? -10.60000 -21.31700 11.20600 1.000 72.71661 82 PRO A N 1
ATOM 601 C CA . PRO A 1 76 ? -10.79300 -22.39200 12.18600 1.000 72.94559 82 PRO A CA 1
ATOM 602 C C . PRO A 1 76 ? -10.57200 -21.91100 13.62100 1.000 84.46013 82 PRO A C 1
ATOM 603 O O . PRO A 1 76 ? -9.75700 -21.01200 13.83900 1.000 102.33069 82 PRO A O 1
ATOM 607 N N . PRO A 1 77 ? -11.29600 -22.49500 14.59000 1.000 78.86735 83 PRO A N 1
ATOM 608 C CA . PRO A 1 77 ? -12.25900 -23.58100 14.38900 1.000 86.50511 83 PRO A CA 1
ATOM 609 C C . PRO A 1 77 ? -13.69800 -23.11000 14.13400 1.000 84.22062 83 PRO A C 1
ATOM 610 O O . PRO A 1 77 ? -14.62600 -23.89200 14.34800 1.000 78.23833 83 PRO A O 1
ATOM 614 N N . GLU A 1 78 ? -13.87300 -21.86000 13.68800 1.000 81.28869 84 GLU A N 1
ATOM 615 C CA . GLU A 1 78 ? -15.20300 -21.37500 13.32300 1.000 87.36311 84 GLU A CA 1
ATOM 616 C C . GLU A 1 78 ? -15.88500 -22.32500 12.34500 1.000 94.56923 84 GLU A C 1
ATOM 617 O O . GLU A 1 78 ? -17.09600 -22.56100 12.43200 1.000 99.57246 84 GLU A O 1
ATOM 623 N N . SER A 1 79 ? -15.12100 -22.88000 11.40900 1.000 92.15052 85 SER A N 1
ATOM 624 C CA . SER A 1 79 ? -15.55600 -23.99500 10.58500 1.000 103.60453 85 SER A CA 1
ATOM 625 C C . SER A 1 79 ? -14.55400 -25.13400 10.71000 1.000 101.82537 85 SER A C 1
ATOM 626 O O . SER A 1 79 ? -13.40900 -24.94100 11.12700 1.000 105.18366 85 SER A O 1
ATOM 629 N N . ASN A 1 80 ? -15.00600 -26.33100 10.36300 1.000 77.72511 86 ASN A N 1
ATOM 630 C CA . ASN A 1 80 ? -14.09900 -27.44900 10.17200 1.000 89.18701 86 ASN A CA 1
ATOM 631 C C . ASN A 1 80 ? -13.66500 -27.49800 8.71200 1.000 96.65369 86 ASN A C 1
ATOM 632 O O . ASN A 1 80 ? -14.32200 -26.94600 7.82600 1.000 95.41144 86 ASN A O 1
ATOM 637 N N . TYR A 1 81 ? -12.53500 -28.15400 8.46700 1.000 94.05338 87 TYR A N 1
ATOM 638 C CA . TYR A 1 81 ? -11.96300 -28.14900 7.12900 1.000 88.66063 87 TYR A CA 1
ATOM 639 C C . TYR A 1 81 ? -11.32300 -29.49000 6.80400 1.000 73.46407 87 TYR A C 1
ATOM 640 O O . TYR A 1 81 ? -10.67700 -30.10900 7.65500 1.000 76.44864 87 TYR A O 1
ATOM 649 N N . LEU A 1 82 ? -11.51600 -29.92700 5.56100 1.000 73.85622 88 LEU A N 1
ATOM 650 C CA . LEU A 1 82 ? -10.80300 -31.05900 4.98800 1.000 88.00266 88 LEU A CA 1
ATOM 651 C C . LEU A 1 82 ? -10.15800 -30.60700 3.68600 1.000 92.75323 88 LEU A C 1
ATOM 652 O O . LEU A 1 82 ? -10.81600 -29.98600 2.84400 1.000 80.78600 88 LEU A O 1
ATOM 657 N N . PHE A 1 83 ? -8.87400 -30.91300 3.52600 1.000 93.00062 89 PHE A N 1
ATOM 658 C CA . PHE A 1 83 ? -8.10800 -30.50500 2.36000 1.000 87.95265 89 PHE A CA 1
ATOM 659 C C . PHE A 1 83 ? -7.62300 -31.73600 1.61100 1.000 86.36825 89 PHE A C 1
ATOM 660 O O . PHE A 1 83 ? -7.27900 -32.75200 2.22400 1.000 84.46276 89 PHE A O 1
ATOM 668 N N . LEU A 1 84 ? -7.59600 -31.63600 0.28200 1.000 89.46073 90 LEU A N 1
ATOM 669 C CA . LEU A 1 84 ? -7.36500 -32.79300 -0.57400 1.000 85.58658 90 LEU A CA 1
ATOM 670 C C . LEU A 1 84 ? -6.01900 -32.71700 -1.28400 1.000 83.47053 90 LEU A C 1
ATOM 671 O O . LEU A 1 84 ? -5.95200 -32.81400 -2.51500 1.000 74.47998 90 LEU A O 1
ATOM 676 N N . GLY A 1 85 ? -4.94600 -32.54600 -0.51600 1.000 88.95277 91 GLY A N 1
ATOM 677 C CA . GLY A 1 85 ? -3.60800 -32.57800 -1.06300 1.000 83.22050 91 GLY A CA 1
ATOM 678 C C . GLY A 1 85 ? -3.29800 -31.41100 -1.98700 1.000 80.57019 91 GLY A C 1
ATOM 679 O O . GLY A 1 85 ? -4.03700 -30.42700 -2.08800 1.000 78.11200 91 GLY A O 1
ATOM 680 N N . ASP A 1 86 ? -2.16700 -31.55200 -2.67700 1.000 69.93996 92 ASP A N 1
ATOM 681 C CA . ASP A 1 86 ? -1.64900 -30.53600 -3.58800 1.000 69.76100 92 ASP A CA 1
ATOM 682 C C . ASP A 1 86 ? -1.57900 -29.17800 -2.89200 1.000 68.86615 92 ASP A C 1
ATOM 683 O O . ASP A 1 86 ? -2.21900 -28.20000 -3.28600 1.000 69.04249 92 ASP A O 1
ATOM 688 N N . TYR A 1 87 ? -0.79100 -29.14800 -1.81900 1.000 68.10027 93 TYR A N 1
ATOM 689 C CA . TYR A 1 87 ? -0.57600 -27.90800 -1.09000 1.000 67.35281 93 TYR A CA 1
ATOM 690 C C . TYR A 1 87 ? 0.58800 -27.11300 -1.66500 1.000 87.94212 93 TYR A C 1
ATOM 691 O O . TYR A 1 87 ? 0.59000 -25.87900 -1.59400 1.000 92.51899 93 TYR A O 1
ATOM 700 N N . VAL A 1 88 ? 1.57100 -27.79700 -2.24600 1.000 77.41718 94 VAL A N 1
ATOM 701 C CA . VAL A 1 88 ? 2.81200 -27.15900 -2.66400 1.000 76.47496 94 VAL A CA 1
ATOM 702 C C . VAL A 1 88 ? 2.89500 -27.12900 -4.18500 1.000 68.24766 94 VAL A C 1
ATOM 703 O O . VAL A 1 88 ? 1.94500 -27.51900 -4.87500 1.000 68.79246 94 VAL A O 1
ATOM 707 N N . ASP A 1 89 ? 4.02500 -26.63800 -4.70400 1.000 68.49769 95 ASP A N 1
ATOM 708 C CA . ASP A 1 89 ? 4.35500 -26.61900 -6.12800 1.000 77.45666 95 ASP A CA 1
ATOM 709 C C . ASP A 1 89 ? 3.49200 -25.64200 -6.92200 1.000 69.86364 95 ASP A C 1
ATOM 710 O O . ASP A 1 89 ? 2.43900 -25.20000 -6.45100 1.000 69.52149 95 ASP A O 1
ATOM 715 N N . ARG A 1 90 ? 3.95700 -25.29200 -8.12600 1.000 76.13018 96 ARG A N 1
ATOM 716 C CA . ARG A 1 90 ? 3.28300 -24.37200 -9.04100 1.000 88.16583 96 ARG A CA 1
ATOM 717 C C . ARG A 1 90 ? 3.21600 -22.94900 -8.49300 1.000 84.32064 96 ARG A C 1
ATOM 718 O O . ARG A 1 90 ? 3.63700 -22.00400 -9.16700 1.000 74.83529 96 ARG A O 1
ATOM 726 N N . GLY A 1 91 ? 2.68300 -22.77700 -7.28000 1.000 89.49757 97 GLY A N 1
ATOM 727 C CA . GLY A 1 91 ? 2.57700 -21.45400 -6.70400 1.000 70.06630 97 GLY A CA 1
ATOM 728 C C . GLY A 1 91 ? 3.89800 -20.93100 -6.16600 1.000 89.86867 97 GLY A C 1
ATOM 729 O O . GLY A 1 91 ? 4.85600 -21.67300 -5.94300 1.000 98.92765 97 GLY A O 1
ATOM 730 N N . LYS A 1 92 ? 3.93500 -19.61300 -5.95000 1.000 88.28427 98 LYS A N 1
ATOM 731 C CA . LYS A 1 92 ? 5.13500 -18.95500 -5.44500 1.000 69.80837 98 LYS A CA 1
ATOM 732 C C . LYS A 1 92 ? 5.29700 -19.09500 -3.93700 1.000 68.73982 98 LYS A C 1
ATOM 733 O O . LYS A 1 92 ? 6.42200 -18.99000 -3.43600 1.000 72.22445 98 LYS A O 1
ATOM 739 N N . GLN A 1 93 ? 4.20900 -19.32800 -3.20600 1.000 68.15028 99 GLN A N 1
ATOM 740 C CA . GLN A 1 93 ? 4.26900 -19.34700 -1.75000 1.000 67.33702 99 GLN A CA 1
ATOM 741 C C . GLN A 1 93 ? 3.82400 -20.68700 -1.18100 1.000 70.06893 99 GLN A C 1
ATOM 742 O O . GLN A 1 93 ? 2.84000 -20.75400 -0.43900 1.000 66.37112 99 GLN A O 1
ATOM 748 N N . SER A 1 94 ? 4.54800 -21.75500 -1.51800 1.000 75.00373 100 SER A N 1
ATOM 749 C CA . SER A 1 94 ? 4.22400 -23.06700 -0.96800 1.000 78.70154 100 SER A CA 1
ATOM 750 C C . SER A 1 94 ? 4.50300 -23.12100 0.53000 1.000 79.00158 100 SER A C 1
ATOM 751 O O . SER A 1 94 ? 3.72700 -23.71100 1.29100 1.000 73.40617 100 SER A O 1
ATOM 754 N N . LEU A 1 95 ? 5.60100 -22.50000 0.97200 1.000 80.93339 101 LEU A N 1
ATOM 755 C CA . LEU A 1 95 ? 5.98800 -22.57400 2.37800 1.000 80.74916 101 LEU A CA 1
ATOM 756 C C . LEU A 1 95 ? 4.97900 -21.86800 3.27400 1.000 73.74042 101 LEU A C 1
ATOM 757 O O . LEU A 1 95 ? 4.65400 -22.36400 4.35800 1.000 64.91305 101 LEU A O 1
ATOM 762 N N . GLU A 1 96 ? 4.47800 -20.70800 2.84700 1.000 70.00576 102 GLU A N 1
ATOM 763 C CA . GLU A 1 96 ? 3.43700 -20.03800 3.61800 1.000 75.66960 102 GLU A CA 1
ATOM 764 C C . GLU A 1 96 ? 2.15300 -20.85700 3.63800 1.000 76.49865 102 GLU A C 1
ATOM 765 O O . GLU A 1 96 ? 1.43400 -20.86100 4.64300 1.000 67.03435 102 GLU A O 1
ATOM 771 N N . THR A 1 97 ? 1.86300 -21.56600 2.54600 1.000 77.77248 103 THR A N 1
ATOM 772 C CA . THR A 1 97 ? 0.65000 -22.37400 2.47500 1.000 82.59148 103 THR A CA 1
ATOM 773 C C . THR A 1 97 ? 0.72800 -23.56900 3.41700 1.000 83.60476 103 THR A C 1
ATOM 774 O O . THR A 1 97 ? -0.10800 -23.72500 4.31500 1.000 89.35282 103 THR A O 1
ATOM 778 N N . ILE A 1 98 ? 1.73600 -24.42400 3.22700 1.000 65.07359 104 ILE A N 1
ATOM 779 C CA . ILE A 1 98 ? 1.79100 -25.68400 3.96300 1.000 74.31417 104 ILE A CA 1
ATOM 780 C C . ILE A 1 98 ? 1.94100 -25.43400 5.46000 1.000 82.71518 104 ILE A C 1
ATOM 781 O O . ILE A 1 98 ? 1.38900 -26.17500 6.28200 1.000 92.45319 104 ILE A O 1
ATOM 786 N N . CYS A 1 99 ? 2.66600 -24.37800 5.84000 1.000 64.76303 105 CYS A N 1
ATOM 787 C CA . CYS A 1 99 ? 2.89900 -24.12100 7.25900 1.000 76.70657 105 CYS A CA 1
ATOM 788 C C . CYS A 1 99 ? 1.61000 -23.72200 7.96700 1.000 70.42160 105 CYS A C 1
ATOM 789 O O . CYS A 1 99 ? 1.30500 -24.23200 9.05100 1.000 65.03411 105 CYS A O 1
ATOM 792 N N . LEU A 1 100 ? 0.83900 -22.81100 7.36500 1.000 64.84988 106 LEU A N 1
ATOM 793 C CA . LEU A 1 100 ? -0.41800 -22.38700 7.97300 1.000 65.16834 106 LEU A CA 1
ATOM 794 C C . LEU A 1 100 ? -1.38500 -23.55300 8.13600 1.000 68.85299 106 LEU A C 1
ATOM 795 O O . LEU A 1 100 ? -2.14400 -23.60200 9.11100 1.000 65.83421 106 LEU A O 1
ATOM 800 N N . LEU A 1 101 ? -1.36900 -24.50200 7.20100 1.000 65.44206 107 LEU A N 1
ATOM 801 C CA . LEU A 1 101 ? -2.21600 -25.68000 7.33700 1.000 65.88685 107 LEU A CA 1
ATOM 802 C C . LEU A 1 101 ? -1.70700 -26.59000 8.44800 1.000 65.99475 107 LEU A C 1
ATOM 803 O O . LEU A 1 101 ? -2.47200 -26.99500 9.33200 1.000 74.94846 107 LEU A O 1
ATOM 808 N N . LEU A 1 102 ? -0.40900 -26.91000 8.42800 1.000 65.73683 108 LEU A N 1
ATOM 809 C CA . LEU A 1 102 ? 0.16000 -27.77900 9.45300 1.000 78.73049 108 LEU A CA 1
ATOM 810 C C . LEU A 1 102 ? 0.02900 -27.17200 10.84400 1.000 76.98291 108 LEU A C 1
ATOM 811 O O . LEU A 1 102 ? -0.07700 -27.90500 11.83500 1.000 75.19586 108 LEU A O 1
ATOM 816 N N . ALA A 1 103 ? 0.03900 -25.84000 10.94000 1.000 71.45330 109 ALA A N 1
ATOM 817 C CA . ALA A 1 103 ? -0.14100 -25.18700 12.23200 1.000 74.15363 109 ALA A CA 1
ATOM 818 C C . ALA A 1 103 ? -1.56800 -25.35700 12.73700 1.000 94.22972 109 ALA A C 1
ATOM 819 O O . ALA A 1 103 ? -1.78700 -25.68500 13.90800 1.000 105.56529 109 ALA A O 1
ATOM 821 N N . TYR A 1 104 ? -2.55500 -25.13100 11.86500 1.000 87.52892 110 TYR A N 1
ATOM 822 C CA . TYR A 1 104 ? -3.94500 -25.36800 12.24400 1.000 67.52652 110 TYR A CA 1
ATOM 823 C C . TYR A 1 104 ? -4.17400 -26.83000 12.60600 1.000 68.08974 110 TYR A C 1
ATOM 824 O O . TYR A 1 104 ? -4.91000 -27.13400 13.55200 1.000 81.00971 110 TYR A O 1
ATOM 833 N N . LYS A 1 105 ? -3.55400 -27.74900 11.86100 1.000 67.82392 111 LYS A N 1
ATOM 834 C CA . LYS A 1 105 ? -3.66700 -29.17100 12.17000 1.000 72.49817 111 LYS A CA 1
ATOM 835 C C . LYS A 1 105 ? -3.26400 -29.45100 13.61500 1.000 77.21452 111 LYS A C 1
ATOM 836 O O . LYS A 1 105 ? -4.02800 -30.03800 14.38800 1.000 78.49889 111 LYS A O 1
ATOM 842 N N . ILE A 1 106 ? -2.05900 -29.02300 13.99500 1.000 68.68192 112 ILE A N 1
ATOM 843 C CA . ILE A 1 106 ? -1.62000 -29.15400 15.38200 1.000 74.88529 112 ILE A CA 1
ATOM 844 C C . ILE A 1 106 ? -2.56200 -28.39800 16.31100 1.000 79.94906 112 ILE A C 1
ATO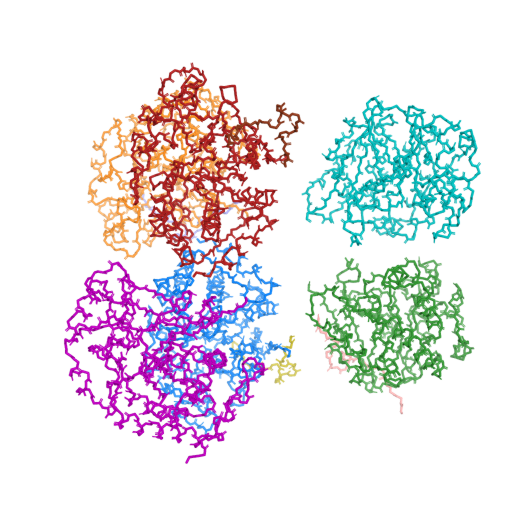M 845 O O . ILE A 1 106 ? -2.87600 -28.86000 17.41500 1.000 80.47807 112 ILE A O 1
ATOM 850 N N . ARG A 1 107 ? -3.04500 -27.23700 15.86600 1.000 69.24251 113 ARG A N 1
ATOM 851 C CA . ARG A 1 107 ? -3.84700 -26.37700 16.72900 1.000 69.80574 113 ARG A CA 1
ATOM 852 C C . ARG A 1 107 ? -5.17500 -27.03300 17.08800 1.000 95.43776 113 ARG A C 1
ATOM 853 O O . ARG A 1 107 ? -5.55900 -27.07600 18.26300 1.000 86.34719 113 ARG A O 1
ATOM 861 N N . TYR A 1 108 ? -5.89100 -27.54500 16.09100 1.000 100.70681 114 TYR A N 1
ATOM 862 C CA . TYR A 1 108 ? -7.17500 -28.21400 16.29500 1.000 91.98998 114 TYR A CA 1
ATOM 863 C C . TYR A 1 108 ? -7.11400 -29.56500 15.59500 1.000 99.29875 114 TYR A C 1
ATOM 864 O O . TYR A 1 108 ? -7.60300 -29.71900 14.46700 1.000 96.35366 114 TYR A O 1
ATOM 873 N N . PRO A 1 109 ? -6.51400 -30.57300 16.23800 1.000 99.73827 115 PRO A N 1
ATOM 874 C CA . PRO A 1 109 ? -6.32300 -31.86900 15.56900 1.000 95.57725 115 PRO A CA 1
ATOM 875 C C . PRO A 1 109 ? -7.60400 -32.66200 15.37700 1.000 108.81041 115 PRO A C 1
ATOM 876 O O . PRO A 1 109 ? -7.59000 -33.64500 14.62300 1.000 118.11679 115 PRO A O 1
ATOM 880 N N . GLU A 1 110 ? -8.70200 -32.28100 16.02600 1.000 106.21010 116 GLU A N 1
ATOM 881 C CA . GLU A 1 110 ? -9.97500 -32.96500 15.85700 1.000 100.46468 116 GLU A CA 1
ATOM 882 C C . GLU A 1 110 ? -10.96600 -32.16000 15.02900 1.000 101.41216 116 GLU A C 1
ATOM 883 O O . GLU A 1 110 ? -12.08600 -32.62800 14.79700 1.000 105.78637 116 GLU A O 1
ATOM 889 N N . ASN A 1 111 ? -10.58200 -30.96300 14.57500 1.000 103.57558 117 ASN A N 1
ATOM 890 C CA . ASN A 1 111 ? -11.45300 -30.11300 13.77200 1.000 107.79977 117 ASN A CA 1
ATOM 891 C C . ASN A 1 111 ? -10.69400 -29.50000 12.60000 1.000 106.51014 117 ASN A C 1
ATOM 892 O O . ASN A 1 111 ? -11.00700 -28.38600 12.16400 1.000 109.03149 117 ASN A O 1
ATOM 897 N N . PHE A 1 112 ? -9.69700 -30.21800 12.08600 1.000 100.29097 118 PHE A N 1
ATOM 898 C CA . PHE A 1 112 ? -8.88500 -29.76800 10.96300 1.000 99.53035 118 PHE A CA 1
ATOM 899 C C . PHE A 1 112 ? -8.06900 -30.95100 10.45700 1.000 94.70872 118 PHE A C 1
ATOM 900 O O . PHE A 1 112 ? -7.26600 -31.51500 11.20600 1.000 87.77631 118 PHE A O 1
ATOM 908 N N . PHE A 1 113 ? -8.27400 -31.34700 9.20000 1.000 92.68217 119 PHE A N 1
ATOM 909 C CA . PHE A 1 113 ? -7.68700 -32.57100 8.67100 1.000 91.16093 119 PHE A CA 1
ATOM 910 C C . PHE A 1 113 ? -7.14400 -32.33000 7.27000 1.000 88.77643 119 PHE A C 1
ATOM 911 O O . PHE A 1 113 ? -7.81200 -31.71400 6.43400 1.000 84.33116 119 PHE A O 1
ATOM 919 N N . LEU A 1 114 ? -5.93100 -32.82700 7.01900 1.000 79.75693 120 LEU A N 1
ATOM 920 C CA . LEU A 1 114 ? -5.24100 -32.66000 5.74600 1.000 78.44888 120 LEU A CA 1
ATOM 921 C C . LEU A 1 114 ? -4.99700 -34.02400 5.11800 1.000 78.77523 120 LEU A C 1
ATOM 922 O O . LEU A 1 114 ? -4.41900 -34.90800 5.75800 1.000 79.38057 120 LEU A O 1
ATOM 927 N N . LEU A 1 115 ? -5.42700 -34.19200 3.87200 1.000 78.50678 121 LEU A N 1
ATOM 928 C CA . LEU A 1 115 ? -5.21500 -35.42800 3.13300 1.000 78.86998 121 LEU A CA 1
ATOM 929 C C . LEU A 1 115 ? -4.05400 -35.27500 2.15700 1.000 85.62342 121 LEU A C 1
ATOM 930 O O . LEU A 1 115 ? -3.70800 -34.17200 1.72900 1.000 92.95851 121 LEU A O 1
ATOM 935 N N . ARG A 1 116 ? -3.46000 -36.41000 1.80300 1.000 78.20938 122 ARG A N 1
ATOM 936 C CA . ARG A 1 116 ? -2.27500 -36.43000 0.95900 1.000 87.58155 122 ARG A CA 1
ATOM 937 C C . ARG A 1 116 ? -2.64600 -36.24200 -0.50900 1.000 101.07001 122 ARG A C 1
ATOM 938 O O . ARG A 1 116 ? -3.68200 -36.72300 -0.98000 1.000 117.48514 122 ARG A O 1
ATOM 946 N N . GLY A 1 117 ? -1.78500 -35.52000 -1.23300 1.000 76.34073 123 GLY A N 1
ATOM 947 C CA . GLY A 1 117 ? -1.92400 -35.34400 -2.66000 1.000 76.12755 123 GLY A CA 1
ATOM 948 C C . GLY A 1 117 ? -0.73300 -35.94800 -3.39000 1.000 76.30915 123 GLY A C 1
ATOM 949 O O . GLY A 1 117 ? 0.25600 -36.36600 -2.77600 1.000 76.49338 123 GLY A O 1
ATOM 950 N N . ASN A 1 118 ? -0.84500 -36.00100 -4.72100 1.000 76.41443 124 ASN A N 1
ATOM 951 C CA . ASN A 1 118 ? 0.22900 -36.56200 -5.53400 1.000 89.97131 124 ASN A CA 1
ATOM 952 C C . ASN A 1 118 ? 1.47100 -35.68000 -5.55100 1.000 94.85611 124 ASN A C 1
ATOM 953 O O . ASN A 1 118 ? 2.53600 -36.14800 -5.96800 1.000 102.37280 124 ASN A O 1
ATOM 958 N N . HIS A 1 119 ? 1.36500 -34.43000 -5.10000 1.000 86.55775 125 HIS A N 1
ATOM 959 C CA . HIS A 1 119 ? 2.52200 -33.55500 -4.99300 1.000 82.76255 125 HIS A CA 1
ATOM 960 C C . HIS A 1 119 ? 3.20100 -33.63400 -3.63200 1.000 93.29803 125 HIS A C 1
ATOM 961 O O . HIS A 1 119 ? 4.35300 -33.20700 -3.50600 1.000 106.99704 125 HIS A O 1
ATOM 968 N N . GLU A 1 120 ? 2.52300 -34.17400 -2.61700 1.000 89.87657 126 GLU A N 1
ATOM 969 C CA . GLU A 1 120 ? 3.13000 -34.38900 -1.30100 1.000 75.28797 126 GLU A CA 1
ATOM 970 C C . GLU A 1 120 ? 3.97600 -35.66200 -1.35600 1.000 76.18282 126 GLU A C 1
ATOM 971 O O . GLU A 1 120 ? 3.69500 -36.68000 -0.72100 1.000 77.36454 126 GLU A O 1
ATOM 977 N N . CYS A 1 121 ? 5.04300 -35.57600 -2.14800 1.000 76.35916 127 CYS A N 1
ATOM 978 C CA . CYS A 1 121 ? 5.90400 -36.70500 -2.47200 1.000 85.47867 127 CYS A CA 1
ATOM 979 C C . CYS A 1 121 ? 7.20500 -36.16300 -3.04600 1.000 96.88004 127 CYS A C 1
ATOM 980 O O . CYS A 1 121 ? 7.17900 -35.33100 -3.95900 1.000 109.47628 127 CYS A O 1
ATOM 983 N N . ALA A 1 122 ? 8.34000 -36.62400 -2.51100 1.000 93.27697 128 ALA A N 1
ATOM 984 C CA . ALA A 1 122 ? 9.63500 -36.04000 -2.85100 1.000 78.59363 128 ALA A CA 1
ATOM 985 C C . ALA A 1 122 ? 9.82500 -35.93600 -4.36100 1.000 78.99105 128 ALA A C 1
ATOM 986 O O . ALA A 1 122 ? 10.02000 -34.84300 -4.90100 1.000 78.62258 128 ALA A O 1
ATOM 988 N N . SER A 1 123 ? 9.72400 -37.06600 -5.06300 1.000 79.87010 129 SER A N 1
ATOM 989 C CA . SER A 1 123 ? 9.97900 -37.10200 -6.50100 1.000 97.18270 129 SER A CA 1
ATOM 990 C C . SER A 1 123 ? 9.13100 -36.10900 -7.29100 1.000 105.34421 129 SER A C 1
ATOM 991 O O . SER A 1 123 ? 9.52300 -35.72900 -8.40100 1.000 111.96606 129 SER A O 1
ATOM 994 N N . ILE A 1 124 ? 7.99500 -35.66600 -6.75100 1.000 98.19072 130 ILE A N 1
ATOM 995 C CA . ILE A 1 124 ? 7.13000 -34.73500 -7.47100 1.000 92.87956 130 ILE A CA 1
ATOM 996 C C . ILE A 1 124 ? 7.48400 -33.29800 -7.10600 1.000 93.62965 130 ILE A C 1
ATOM 997 O O . ILE A 1 124 ? 7.84100 -32.50200 -7.98100 1.000 99.04872 130 ILE A O 1
ATOM 1002 N N . ASN A 1 125 ? 7.38100 -32.94800 -5.81800 1.000 76.45654 131 ASN A N 1
ATOM 1003 C CA . ASN A 1 125 ? 7.67700 -31.57700 -5.41300 1.000 75.87489 131 ASN A CA 1
ATOM 1004 C C . ASN A 1 125 ? 9.16000 -31.24000 -5.53000 1.000 89.57127 131 ASN A C 1
ATOM 1005 O O . ASN A 1 125 ? 9.53500 -30.08300 -5.31400 1.000 90.05553 131 ASN A O 1
ATOM 1010 N N . ARG A 1 126 ? 10.00700 -32.22000 -5.85800 1.000 89.85814 132 ARG A N 1
ATOM 1011 C CA . ARG A 1 126 ? 11.36600 -31.91300 -6.29300 1.000 96.30365 132 ARG A CA 1
ATOM 1012 C C . ARG A 1 126 ? 11.35100 -31.21500 -7.64600 1.000 97.76699 132 ARG A C 1
ATOM 1013 O O . ARG A 1 126 ? 12.14600 -30.30000 -7.89500 1.000 102.20699 132 ARG A O 1
ATOM 1021 N N . ILE A 1 127 ? 10.42300 -31.61800 -8.51600 1.000 94.95349 133 ILE A N 1
ATOM 1022 C CA . ILE A 1 127 ? 10.37500 -31.13000 -9.88900 1.000 96.72476 133 ILE A CA 1
ATOM 1023 C C . ILE A 1 127 ? 9.70000 -29.76400 -9.97300 1.000 105.13366 133 ILE A C 1
ATOM 1024 O O . ILE A 1 127 ? 10.19700 -28.85800 -10.65100 1.000 107.00493 133 ILE A O 1
ATOM 1029 N N . TYR A 1 128 ? 8.57300 -29.57800 -9.28500 1.000 77.41191 134 TYR A N 1
ATOM 1030 C CA . TYR A 1 128 ? 7.63500 -28.52100 -9.64300 1.000 76.77499 134 TYR A CA 1
ATOM 1031 C C . TYR A 1 128 ? 7.76100 -27.24300 -8.81600 1.000 87.16308 134 TYR A C 1
ATOM 1032 O O . TYR A 1 128 ? 7.00700 -26.29700 -9.06300 1.000 83.98112 134 TYR A O 1
ATOM 1041 N N . GLY A 1 129 ? 8.68300 -27.17100 -7.85900 1.000 76.23019 135 GLY A N 1
ATOM 1042 C CA . GLY A 1 129 ? 8.95400 -25.88100 -7.24800 1.000 75.95121 135 GLY A CA 1
ATOM 1043 C C . GLY A 1 129 ? 9.04800 -25.80500 -5.73600 1.000 88.11320 135 GLY A C 1
ATOM 1044 O O . GLY A 1 129 ? 9.47000 -24.77400 -5.20500 1.000 90.11607 135 GLY A O 1
ATOM 1045 N N . PHE A 1 130 ? 8.65100 -26.85800 -5.01900 1.000 74.97478 136 PHE A N 1
ATOM 1046 C CA . PHE A 1 130 ? 8.79500 -26.82100 -3.56700 1.000 74.61421 136 PHE A CA 1
ATOM 1047 C C . PHE A 1 130 ? 10.23200 -27.08100 -3.14000 1.000 91.39254 136 PHE A C 1
ATOM 1048 O O . PHE A 1 130 ? 10.66500 -26.58300 -2.09500 1.000 100.10674 136 PHE A O 1
ATOM 1056 N N . TYR A 1 131 ? 10.98400 -27.84400 -3.93500 1.000 80.94392 137 TYR A N 1
ATOM 1057 C CA . TYR A 1 131 ? 12.38700 -28.09000 -3.62100 1.000 80.76758 137 TYR A CA 1
ATOM 1058 C C . TYR A 1 131 ? 13.22800 -26.84000 -3.84700 1.000 82.89941 137 TYR A C 1
ATOM 1059 O O . TYR A 1 131 ? 14.03900 -26.46300 -2.99300 1.000 78.20675 137 TYR A O 1
ATOM 1068 N N . ASP A 1 132 ? 13.04900 -26.18600 -4.99900 1.000 78.06989 138 ASP A N 1
ATOM 1069 C CA . ASP A 1 132 ? 13.75000 -24.93200 -5.25500 1.000 82.02036 138 ASP A CA 1
ATOM 1070 C C . ASP A 1 132 ? 13.35200 -23.85100 -4.25900 1.000 90.73983 138 ASP A C 1
ATOM 1071 O O . ASP A 1 132 ? 14.14000 -22.93800 -3.98500 1.000 89.82656 138 ASP A O 1
ATOM 1076 N N . GLU A 1 133 ? 12.13700 -23.93100 -3.71300 1.000 88.13162 139 GLU A N 1
ATOM 1077 C CA . GLU A 1 133 ? 11.70700 -22.94400 -2.73100 1.000 88.56588 139 GLU A CA 1
ATOM 1078 C C . GLU A 1 133 ? 12.34900 -23.19600 -1.37200 1.000 102.10172 139 GLU A C 1
ATOM 1079 O O . GLU A 1 133 ? 12.64300 -22.24200 -0.64200 1.000 117.59568 139 GLU A O 1
ATOM 1085 N N . CYS A 1 134 ? 12.58100 -24.46400 -1.01800 1.000 96.25365 140 CYS A N 1
ATOM 1086 C CA . CYS A 1 134 ? 13.24100 -24.76600 0.24900 1.000 96.34576 140 CYS A CA 1
ATOM 1087 C C . CYS A 1 134 ? 14.73200 -24.46700 0.18100 1.000 107.61027 140 CYS A C 1
ATOM 1088 O O . CYS A 1 134 ? 15.30500 -23.92100 1.13100 1.000 120.49339 140 CYS A O 1
ATOM 1091 N N . LYS A 1 135 ? 15.37700 -24.82200 -0.93300 1.000 93.89810 141 LYS A N 1
ATOM 1092 C CA . LYS A 1 135 ? 16.80500 -24.56600 -1.08000 1.000 82.05194 141 LYS A CA 1
ATOM 1093 C C . LYS A 1 135 ? 17.10100 -23.07200 -1.05000 1.000 83.41000 141 LYS A C 1
ATOM 1094 O O . LYS A 1 135 ? 18.07900 -22.63700 -0.43000 1.000 81.40976 141 LYS A O 1
ATOM 1100 N N . ARG A 1 136 ? 16.25100 -22.27100 -1.69600 1.000 86.74987 142 ARG A N 1
ATOM 1101 C CA . ARG A 1 136 ? 16.46300 -20.82800 -1.75600 1.000 94.20603 142 ARG A CA 1
ATOM 1102 C C . ARG A 1 136 ? 16.23500 -20.17400 -0.39700 1.000 94.34552 142 ARG A C 1
ATOM 1103 O O . ARG A 1 136 ? 17.14100 -19.54900 0.16600 1.000 87.80263 142 ARG A O 1
ATOM 1111 N N . ARG A 1 137 ? 15.02600 -20.31000 0.14900 1.000 78.42256 143 ARG A N 1
ATOM 1112 C CA . ARG A 1 137 ? 14.68300 -19.58800 1.36900 1.000 86.04190 143 ARG A CA 1
ATOM 1113 C C . ARG A 1 137 ? 15.31800 -20.20600 2.60900 1.000 87.42890 143 ARG A C 1
ATOM 1114 O O . ARG A 1 137 ? 15.60100 -19.48600 3.57500 1.000 86.91568 143 ARG A O 1
ATOM 1122 N N . TYR A 1 138 ? 15.55800 -21.51700 2.60800 1.000 78.34624 144 TYR A N 1
ATOM 1123 C CA . TYR A 1 138 ? 16.16100 -22.16100 3.76900 1.000 78.76471 144 TYR A CA 1
ATOM 1124 C C . TYR A 1 138 ? 17.33100 -23.04900 3.36300 1.000 106.26537 144 TYR A C 1
ATOM 1125 O O . TYR A 1 138 ? 18.42500 -22.54300 3.08900 1.000 110.10267 144 TYR A O 1
ATOM 1134 N N . ASN A 1 139 ? 17.12400 -24.36200 3.32100 1.000 92.46898 145 ASN A N 1
ATOM 1135 C CA . ASN A 1 139 ? 18.20000 -25.28100 2.96600 1.000 89.27386 145 ASN A CA 1
ATOM 1136 C C . ASN A 1 139 ? 17.59200 -26.58000 2.44500 1.000 85.39971 145 ASN A C 1
ATOM 1137 O O . ASN A 1 139 ? 16.37800 -26.68100 2.23900 1.000 83.16260 145 ASN A O 1
ATOM 1142 N N . ILE A 1 140 ? 18.45000 -27.57800 2.22600 1.000 101.72009 146 ILE A N 1
ATOM 1143 C CA . ILE A 1 140 ? 18.00200 -28.87200 1.72000 1.000 81.40713 146 ILE A CA 1
ATOM 1144 C C . ILE A 1 140 ? 17.40200 -29.71000 2.84000 1.000 80.90707 146 ILE A C 1
ATOM 1145 O O . ILE A 1 140 ? 16.30400 -30.25800 2.70100 1.000 82.01510 146 ILE A O 1
ATOM 1150 N N . LYS A 1 141 ? 18.11800 -29.82300 3.96400 1.000 81.61242 147 LYS A N 1
ATOM 1151 C CA . LYS A 1 141 ? 17.69800 -30.71200 5.04400 1.000 81.52293 147 LYS A CA 1
ATOM 1152 C C . LYS A 1 141 ? 16.27900 -30.41700 5.51900 1.000 103.50978 147 LYS A C 1
ATOM 1153 O O . LYS A 1 141 ? 15.55700 -31.33600 5.92500 1.000 85.88135 147 LYS A O 1
ATOM 1159 N N . LEU A 1 142 ? 15.86000 -29.14800 5.47400 1.000 100.92789 148 LEU A N 1
ATOM 1160 C CA . LEU A 1 142 ? 14.48000 -28.81500 5.81700 1.000 78.20938 148 LEU A CA 1
ATOM 1161 C C . LEU A 1 142 ? 13.50300 -29.47700 4.85300 1.000 86.75251 148 LEU A C 1
ATOM 1162 O O . LEU A 1 142 ? 12.42000 -29.91500 5.25800 1.000 97.60381 148 LEU A O 1
ATOM 1167 N N . TRP A 1 143 ? 13.87100 -29.56200 3.57200 1.000 77.77248 149 TRP A N 1
ATOM 1168 C CA . TRP A 1 143 ? 13.03100 -30.25900 2.60200 1.000 87.93686 149 TRP A CA 1
ATOM 1169 C C . TRP A 1 143 ? 12.92400 -31.74100 2.93800 1.000 93.34540 149 TRP A C 1
ATOM 1170 O O . TRP A 1 143 ? 11.84900 -32.33900 2.81000 1.000 92.75849 149 TRP A O 1
ATOM 1181 N N . LYS A 1 144 ? 14.02600 -32.34800 3.38700 1.000 92.81376 150 LYS A N 1
ATOM 1182 C CA . LYS A 1 144 ? 13.98800 -33.75400 3.77700 1.000 88.67379 150 LYS A CA 1
ATOM 1183 C C . LYS A 1 144 ? 13.09100 -33.96000 4.99300 1.000 87.81842 150 LYS A C 1
ATOM 1184 O O . LYS A 1 144 ? 12.41200 -34.98800 5.10800 1.000 79.53322 150 LYS A O 1
ATOM 1190 N N . THR A 1 145 ? 13.07000 -32.98800 5.90700 1.000 80.84127 151 THR A N 1
ATOM 1191 C CA . THR A 1 145 ? 12.14500 -33.05200 7.03300 1.000 80.79653 151 THR A CA 1
ATOM 1192 C C . THR A 1 145 ? 10.70300 -32.96500 6.55100 1.000 84.17325 151 THR A C 1
ATOM 1193 O O . THR A 1 145 ? 9.83700 -33.72200 7.00400 1.000 90.10028 151 THR A O 1
ATOM 1197 N N . PHE A 1 146 ? 10.42900 -32.03900 5.62600 1.000 79.77009 152 PHE A N 1
ATOM 1198 C CA . PHE A 1 146 ? 9.11000 -31.95700 5.00600 1.000 76.23546 152 PHE A CA 1
ATOM 1199 C C . PHE A 1 146 ? 8.71100 -33.29400 4.40000 1.000 87.00254 152 PHE A C 1
ATOM 1200 O O . PHE A 1 146 ? 7.57400 -33.75100 4.56300 1.000 95.43249 152 PHE A O 1
ATOM 1208 N N . THR A 1 147 ? 9.64600 -33.93400 3.69400 1.000 88.46324 153 THR A N 1
ATOM 1209 C CA . THR A 1 147 ? 9.37100 -35.23100 3.08400 1.000 87.95791 153 THR A CA 1
ATOM 1210 C C . THR A 1 147 ? 9.01000 -36.26700 4.14000 1.000 78.52257 153 THR A C 1
ATOM 1211 O O . THR A 1 147 ? 8.03200 -37.00800 3.99100 1.000 78.68049 153 THR A O 1
ATOM 1215 N N . ASP A 1 148 ? 9.78900 -36.32600 5.22200 1.000 79.12264 154 ASP A N 1
ATOM 1216 C CA . ASP A 1 148 ? 9.48800 -37.26200 6.29900 1.000 81.79928 154 ASP A CA 1
ATOM 1217 C C . ASP A 1 148 ? 8.12300 -36.98000 6.91500 1.000 88.42376 154 ASP A C 1
ATOM 1218 O O . ASP A 1 148 ? 7.45800 -37.90200 7.40100 1.000 80.33595 154 ASP A O 1
ATOM 1223 N N . CYS A 1 149 ? 7.68400 -35.71800 6.89100 1.000 94.22709 155 CYS A N 1
ATOM 1224 C CA . CYS A 1 149 ? 6.34800 -35.36300 7.36100 1.000 80.11224 155 CYS A CA 1
ATOM 1225 C C . CYS A 1 149 ? 5.27600 -35.76500 6.35600 1.000 82.46515 155 CYS A C 1
ATOM 1226 O O . CYS A 1 149 ? 4.20300 -36.23900 6.74500 1.000 101.01474 155 CYS A O 1
ATOM 1229 N N . PHE A 1 150 ? 5.55100 -35.58300 5.06100 1.000 77.41455 156 PHE A N 1
ATOM 1230 C CA . PHE A 1 150 ? 4.56500 -35.91400 4.03700 1.000 77.22242 156 PHE A CA 1
ATOM 1231 C C . PHE A 1 150 ? 4.29400 -37.41300 3.99000 1.000 84.33380 156 PHE A C 1
ATOM 1232 O O . PHE A 1 150 ? 3.15300 -37.83600 3.76800 1.000 84.62857 156 PHE A O 1
ATOM 1240 N N . ASN A 1 151 ? 5.33200 -38.22900 4.19700 1.000 94.07970 157 ASN A N 1
ATOM 1241 C CA . ASN A 1 151 ? 5.17900 -39.68100 4.15600 1.000 89.75023 157 ASN A CA 1
ATOM 1242 C C . ASN A 1 151 ? 4.07900 -40.16900 5.08600 1.000 89.50020 157 ASN A C 1
ATOM 1243 O O . ASN A 1 151 ? 3.38500 -41.14300 4.77200 1.000 100.83577 157 ASN A O 1
ATOM 1248 N N . CYS A 1 152 ? 3.89600 -39.50300 6.22400 1.000 82.35724 158 CYS A N 1
ATOM 1249 C CA . CYS A 1 152 ? 2.96100 -39.94200 7.24600 1.000 92.92167 158 CYS A CA 1
ATOM 1250 C C . CYS A 1 152 ? 1.59600 -39.27800 7.11800 1.000 96.04836 158 CYS A C 1
ATOM 1251 O O . CYS A 1 152 ? 0.80800 -39.31500 8.06600 1.000 99.70143 158 CYS A O 1
ATOM 1254 N N . LEU A 1 153 ? 1.29700 -38.67700 5.97200 1.000 90.41084 159 LEU A N 1
ATOM 1255 C CA . LEU A 1 153 ? -0.01000 -38.06700 5.78800 1.000 92.56110 159 LEU A CA 1
ATOM 1256 C C . LEU A 1 153 ? -1.09600 -39.14000 5.69000 1.000 97.49590 159 LEU A C 1
ATOM 1257 O O . LEU A 1 153 ? -0.82700 -40.27100 5.27500 1.000 104.17038 159 LEU A O 1
ATOM 1262 N N . PRO A 1 154 ? -2.32600 -38.81500 6.08000 1.000 100.39098 160 PRO A N 1
ATOM 1263 C CA . PRO A 1 154 ? -3.44900 -39.71800 5.81200 1.000 95.08508 160 PRO A CA 1
ATOM 1264 C C . PRO A 1 154 ? -3.86100 -39.65500 4.34900 1.000 93.98495 160 PRO A C 1
ATOM 1265 O O . PRO A 1 154 ? -3.63400 -38.66500 3.65000 1.000 93.25329 160 PRO A O 1
ATOM 1269 N N . ILE A 1 155 ? -4.48100 -40.73800 3.89300 1.000 98.14861 161 ILE A N 1
ATOM 1270 C CA . ILE A 1 155 ? -4.75100 -40.94500 2.47200 1.000 97.20113 161 ILE A CA 1
ATOM 1271 C C . ILE A 1 155 ? -6.16600 -40.52500 2.09500 1.000 88.61062 161 ILE A C 1
ATOM 1272 O O . ILE A 1 155 ? -6.35900 -39.70800 1.19500 1.000 84.31274 161 ILE A O 1
ATOM 1277 N N . ALA A 1 156 ? -7.17400 -41.08000 2.76800 1.000 97.44326 162 ALA A N 1
ATOM 1278 C CA . ALA A 1 156 ? -8.56400 -40.83000 2.41600 1.000 97.74330 162 ALA A CA 1
ATOM 1279 C C . ALA A 1 156 ? -9.39100 -40.64900 3.68000 1.000 93.68755 162 ALA A C 1
ATOM 1280 O O . ALA A 1 156 ? -8.91900 -40.86200 4.80000 1.000 88.30269 162 ALA A O 1
ATOM 1282 N N . ALA A 1 157 ? -10.64700 -40.25300 3.48000 1.000 96.08257 163 ALA A N 1
ATOM 1283 C CA . ALA A 1 157 ? -11.57900 -40.04600 4.57700 1.000 108.68935 163 ALA A CA 1
ATOM 1284 C C . ALA A 1 157 ? -12.97600 -40.43100 4.11500 1.000 107.47868 163 ALA A C 1
ATOM 1285 O O . ALA A 1 157 ? -13.23500 -40.57700 2.91700 1.000 103.48609 163 ALA A O 1
ATOM 1287 N N . ILE A 1 158 ? -13.87600 -40.60900 5.08200 1.000 92.06104 164 ILE A N 1
ATOM 1288 C CA . ILE A 1 158 ? -15.27300 -40.94000 4.81200 1.000 103.50452 164 ILE A CA 1
ATOM 1289 C C . ILE A 1 158 ? -16.13700 -40.09400 5.74000 1.000 107.46025 164 ILE A C 1
ATOM 1290 O O . ILE A 1 158 ? -16.08100 -40.25800 6.96300 1.000 112.36874 164 ILE A O 1
ATOM 1295 N N . VAL A 1 159 ? -16.94100 -39.20100 5.16500 1.000 101.89906 165 VAL A N 1
ATOM 1296 C CA . VAL A 1 159 ? -17.75600 -38.27000 5.94000 1.000 113.33464 165 VAL A CA 1
ATOM 1297 C C . VAL A 1 159 ? -19.09700 -38.94200 6.21500 1.000 120.84344 165 VAL A C 1
ATOM 1298 O O . VAL A 1 159 ? -19.97100 -38.99200 5.34800 1.000 128.51541 165 VAL A O 1
ATOM 1302 N N . ASP A 1 160 ? -19.25600 -39.45900 7.43500 1.000 119.51433 166 ASP A N 1
ATOM 1303 C CA . ASP A 1 160 ? -20.51200 -40.05500 7.89600 1.000 126.39673 166 ASP A CA 1
ATOM 1304 C C . ASP A 1 160 ? -20.94800 -41.21200 6.99600 1.000 126.97575 166 ASP A C 1
ATOM 1305 O O . ASP A 1 160 ? -22.11000 -41.31600 6.59600 1.000 131.83160 166 ASP A O 1
ATOM 1310 N N . GLU A 1 161 ? -19.99100 -42.08000 6.66600 1.000 122.88579 167 GLU A N 1
ATOM 1311 C CA . GLU A 1 161 ? -20.23900 -43.34100 5.96700 1.000 112.33189 167 GLU A CA 1
ATOM 1312 C C . GLU A 1 161 ? -20.91600 -43.15100 4.61200 1.000 107.90241 167 GLU A C 1
ATOM 1313 O O . GLU A 1 161 ? -21.45200 -44.11100 4.04600 1.000 112.45296 167 GLU A O 1
ATOM 1319 N N . LYS A 1 162 ? -20.90200 -41.93900 4.06900 1.000 102.70442 168 LYS A N 1
ATOM 1320 C CA . LYS A 1 162 ? -21.62600 -41.67300 2.82800 1.000 119.29851 168 LYS A CA 1
ATOM 1321 C C . LYS A 1 162 ? -20.79100 -40.95500 1.77800 1.000 106.76280 168 LYS A C 1
ATOM 1322 O O . LYS A 1 162 ? -20.89800 -41.28400 0.59400 1.000 109.44207 168 LYS A O 1
ATOM 1328 N N . ILE A 1 163 ? -19.97200 -39.98300 2.17200 1.000 101.07264 169 ILE A N 1
ATOM 1329 C CA . ILE A 1 163 ? -19.09900 -39.26300 1.25000 1.000 96.98794 169 ILE A CA 1
ATOM 1330 C C . ILE A 1 163 ? -17.69600 -39.83800 1.36200 1.000 94.54028 169 ILE A C 1
ATOM 1331 O O . ILE A 1 163 ? -17.17800 -40.01900 2.47100 1.000 93.86389 169 ILE A O 1
ATOM 1336 N N . PHE A 1 164 ? -17.08000 -40.12300 0.22000 1.000 92.47161 170 PHE A N 1
ATOM 1337 C CA . PHE A 1 164 ? -15.73100 -40.67100 0.15700 1.000 91.99787 170 PHE A CA 1
ATOM 1338 C C . PHE A 1 164 ? -14.80700 -39.63900 -0.47500 1.000 94.82453 170 PHE A C 1
ATOM 1339 O O . PHE A 1 164 ? -15.06700 -39.16200 -1.58700 1.000 100.73576 170 PHE A O 1
ATOM 1347 N N . CYS A 1 165 ? -13.73500 -39.29400 0.23400 1.000 93.02168 171 CYS A N 1
ATOM 1348 C CA . CYS A 1 165 ? -12.86400 -38.18800 -0.14400 1.000 100.46994 171 CYS A CA 1
ATOM 1349 C C . CYS A 1 165 ? -11.43500 -38.68300 -0.30400 1.000 106.03903 171 CYS A C 1
ATOM 1350 O O . CYS A 1 165 ? -10.82200 -39.15200 0.66100 1.000 108.43932 171 CYS A O 1
ATOM 1353 N N . CYS A 1 166 ? -10.91200 -38.57600 -1.52300 1.000 83.60213 172 CYS A N 1
ATOM 1354 C CA . CYS A 1 166 ? -9.50500 -38.80500 -1.80300 1.000 85.14442 172 CYS A CA 1
ATOM 1355 C C . CYS A 1 166 ? -9.07900 -37.81300 -2.87500 1.000 94.59292 172 CYS A C 1
ATOM 1356 O O . CYS A 1 166 ? -9.91600 -37.18200 -3.52400 1.000 97.58275 172 CYS A O 1
ATOM 1359 N N . HIS A 1 167 ? -7.76500 -37.67000 -3.05700 1.000 92.76902 173 HIS A N 1
ATOM 1360 C CA . HIS A 1 167 ? -7.26300 -36.65100 -3.97300 1.000 78.99631 173 HIS A CA 1
ATOM 1361 C C . HIS A 1 167 ? -7.59700 -36.99100 -5.42000 1.000 86.69461 173 HIS A C 1
ATOM 1362 O O . HIS A 1 167 ? -8.23400 -36.20100 -6.12600 1.000 81.67821 173 HIS A O 1
ATOM 1369 N N . GLY A 1 168 ? -7.16600 -38.16300 -5.88000 1.000 101.05685 174 GLY A N 1
ATOM 1370 C CA . GLY A 1 168 ? -7.34900 -38.54900 -7.26700 1.000 93.93231 174 GLY A CA 1
ATOM 1371 C C . GLY A 1 168 ? -8.66300 -39.25000 -7.54400 1.000 86.85778 174 GLY A C 1
ATOM 1372 O O . GLY A 1 168 ? -9.59900 -38.63900 -8.07000 1.000 81.88087 174 GLY A O 1
ATOM 1373 N N . GLY A 1 169 ? -8.74400 -40.53300 -7.20200 1.000 99.82776 175 GLY A N 1
ATOM 1374 C CA . GLY A 1 169 ? -9.96600 -41.28200 -7.45500 1.000 95.01139 175 GLY A CA 1
ATOM 1375 C C . GLY A 1 169 ? -9.82000 -42.74600 -7.09400 1.000 98.30389 175 GLY A C 1
ATOM 1376 O O . GLY A 1 169 ? -9.09700 -43.10400 -6.15700 1.000 107.33129 175 GLY A O 1
ATOM 1377 N N . LEU A 1 170 ? -10.51000 -43.58500 -7.86000 1.000 97.46432 176 LEU A N 1
ATOM 1378 C CA . LEU A 1 170 ? -10.64000 -45.00400 -7.56400 1.000 104.52306 176 LEU A CA 1
ATOM 1379 C C . LEU A 1 170 ? -9.47600 -45.80500 -8.13600 1.000 107.62343 176 LEU A C 1
ATOM 1380 O O . LEU A 1 170 ? -8.80000 -45.39000 -9.07900 1.000 104.46516 176 LEU A O 1
ATOM 1385 N N . SER A 1 171 ? -9.26200 -46.98200 -7.55100 1.000 108.22877 177 SER A N 1
ATOM 1386 C CA . SER A 1 171 ? -8.26900 -47.94300 -7.98800 1.000 112.07133 177 SER A CA 1
ATOM 1387 C C . SER A 1 171 ? -8.93000 -49.28400 -8.28000 1.000 122.38836 177 SER A C 1
ATOM 1388 O O . SER A 1 171 ? -9.87800 -49.66800 -7.58500 1.000 130.55513 177 SER A O 1
ATOM 1391 N N . PRO A 1 172 ? -8.46800 -50.01300 -9.30000 1.000 115.15328 178 PRO A N 1
ATOM 1392 C CA . PRO A 1 172 ? -9.01700 -51.35600 -9.53200 1.000 113.02145 178 PRO A CA 1
ATOM 1393 C C . PRO A 1 172 ? -8.66600 -52.34200 -8.43300 1.000 110.60800 178 PRO A C 1
ATOM 1394 O O . PRO A 1 172 ? -9.37100 -53.34700 -8.27700 1.000 115.36383 178 PRO A O 1
ATOM 1398 N N . ASP A 1 173 ? -7.60900 -52.08300 -7.66000 1.000 98.00912 179 ASP A N 1
ATOM 1399 C CA . ASP A 1 173 ? -7.20200 -52.97600 -6.58500 1.000 98.41970 179 ASP A CA 1
ATOM 1400 C C . ASP A 1 173 ? -7.99000 -52.75400 -5.30100 1.000 107.86293 179 ASP A C 1
ATOM 1401 O O . ASP A 1 173 ? -7.82300 -53.52400 -4.34900 1.000 119.32747 179 ASP A O 1
ATOM 1406 N N . LEU A 1 174 ? -8.84200 -51.73300 -5.25100 1.000 109.33416 180 LEU A N 1
ATOM 1407 C CA . LEU A 1 174 ? -9.58400 -51.39600 -4.03800 1.000 116.78505 180 LEU A CA 1
ATOM 1408 C C . LEU A 1 174 ? -10.94300 -52.08000 -4.08200 1.000 124.67547 180 LEU A C 1
ATOM 1409 O O . LEU A 1 174 ? -11.84700 -51.64400 -4.79900 1.000 124.39649 180 LEU A O 1
ATOM 1414 N N . GLN A 1 175 ? -11.09400 -53.15100 -3.30000 1.000 125.21238 181 GLN A N 1
ATOM 1415 C CA . GLN A 1 175 ? -12.37400 -53.82500 -3.15000 1.000 133.70287 181 GLN A CA 1
ATOM 1416 C C . GLN A 1 175 ? -12.98000 -53.66400 -1.76400 1.000 134.17925 181 GLN A C 1
ATOM 1417 O O . GLN A 1 175 ? -14.20500 -53.75100 -1.62900 1.000 149.05998 181 GLN A O 1
ATOM 1423 N N . SER A 1 176 ? -12.16000 -53.42200 -0.74200 1.000 124.24384 182 SER A N 1
ATOM 1424 C CA . SER A 1 176 ? -12.63300 -53.25000 0.62200 1.000 121.50667 182 SER A CA 1
ATOM 1425 C C . SER A 1 176 ? -11.85800 -52.11900 1.28500 1.000 125.49399 182 SER A C 1
ATOM 1426 O O . SER A 1 176 ? -10.72300 -51.81800 0.90700 1.000 134.39243 182 SER A O 1
ATOM 1429 N N . MET A 1 177 ? -12.48600 -51.49400 2.28300 1.000 124.16489 183 MET A N 1
ATOM 1430 C CA . MET A 1 177 ? -11.85200 -50.38100 2.98100 1.000 121.02504 183 MET A CA 1
ATOM 1431 C C . MET A 1 177 ? -10.69600 -50.82700 3.86500 1.000 119.83016 183 MET A C 1
ATOM 1432 O O . MET A 1 177 ? -9.86600 -49.99200 4.24000 1.000 114.07157 183 MET A O 1
ATOM 1437 N N . GLU A 1 178 ? -10.62500 -52.11600 4.21300 1.000 121.23296 184 GLU A N 1
ATOM 1438 C CA . GLU A 1 178 ? -9.54300 -52.59800 5.06700 1.000 118.26155 184 GLU A CA 1
ATOM 1439 C C . GLU A 1 178 ? -8.19500 -52.53300 4.35900 1.000 114.28212 184 GLU A C 1
ATOM 1440 O O . GLU A 1 178 ? -7.15500 -52.41100 5.01900 1.000 116.40343 184 GLU A O 1
ATOM 1446 N N . GLN A 1 179 ? -8.19000 -52.60300 3.02500 1.000 109.25784 185 GLN A N 1
ATOM 1447 C CA . GLN A 1 179 ? -6.93900 -52.47700 2.28600 1.000 107.62606 185 GLN A CA 1
ATOM 1448 C C . GLN A 1 179 ? -6.29400 -51.11700 2.51300 1.000 113.31095 185 GLN A C 1
ATOM 1449 O O . GLN A 1 179 ? -5.06500 -50.99200 2.44800 1.000 114.07420 185 GLN A O 1
ATOM 1455 N N . ILE A 1 180 ? -7.10300 -50.09100 2.78300 1.000 111.18438 186 ILE A N 1
ATOM 1456 C CA . ILE A 1 180 ? -6.56500 -48.76700 3.07800 1.000 99.22769 186 ILE A CA 1
ATOM 1457 C C . ILE A 1 180 ? -5.99400 -48.72800 4.49100 1.000 109.60788 186 ILE A C 1
ATOM 1458 O O . ILE A 1 180 ? -4.88200 -48.23500 4.71500 1.000 117.31407 186 ILE A O 1
ATOM 1463 N N . ARG A 1 181 ? -6.74500 -49.25600 5.46300 1.000 112.80037 187 ARG A N 1
ATOM 1464 C CA . ARG A 1 181 ? -6.31700 -49.20000 6.85900 1.000 111.85815 187 ARG A CA 1
ATOM 1465 C C . ARG A 1 181 ? -5.02700 -49.97800 7.09200 1.000 100.91210 187 ARG A C 1
ATOM 1466 O O . ARG A 1 181 ? -4.24500 -49.62800 7.98400 1.000 96.55895 187 ARG A O 1
ATOM 1474 N N . ARG A 1 182 ? -4.78900 -51.03100 6.30600 1.000 115.17697 188 ARG A N 1
ATOM 1475 C CA . ARG A 1 182 ? -3.60600 -51.86500 6.49100 1.000 124.50177 188 ARG A CA 1
ATOM 1476 C C . ARG A 1 182 ? -2.33200 -51.22000 5.96100 1.000 120.79080 188 ARG A C 1
ATOM 1477 O O . ARG A 1 182 ? -1.25100 -51.78700 6.15300 1.000 124.40176 188 ARG A O 1
ATOM 1485 N N . ILE A 1 183 ? -2.42700 -50.06600 5.30600 1.000 113.25305 189 ILE A N 1
ATOM 1486 C CA . ILE A 1 183 ? -1.24800 -49.38700 4.77700 1.000 107.95768 189 ILE A CA 1
ATOM 1487 C C . ILE A 1 183 ? -0.50900 -48.70400 5.91900 1.000 104.96522 189 ILE A C 1
ATOM 1488 O O . ILE A 1 183 ? -1.11500 -48.00200 6.73800 1.000 95.97730 189 ILE A O 1
ATOM 1493 N N . MET A 1 184 ? 0.80500 -48.90700 5.97300 1.000 107.09968 190 MET A N 1
ATOM 1494 C CA . MET A 1 184 ? 1.63200 -48.40500 7.05900 1.000 110.61853 190 MET A CA 1
ATOM 1495 C C . MET A 1 184 ? 2.25400 -47.05900 6.71100 1.000 106.51540 190 MET A C 1
ATOM 1496 O O . MET A 1 184 ? 2.47200 -46.72800 5.54100 1.000 104.34672 190 MET A O 1
ATOM 1501 N N . ARG A 1 185 ? 2.53900 -46.28500 7.75300 1.000 104.09406 191 ARG A N 1
ATOM 1502 C CA . ARG A 1 185 ? 3.22700 -45.00700 7.62800 1.000 106.13115 191 ARG A CA 1
ATOM 1503 C C . ARG A 1 185 ? 4.42500 -44.99600 8.57400 1.000 123.77537 191 ARG A C 1
ATOM 1504 O O . ARG A 1 185 ? 4.36400 -45.59400 9.64900 1.000 131.41576 191 ARG A O 1
ATOM 1512 N N . PRO A 1 186 ? 5.52400 -44.31900 8.18800 1.000 121.74091 192 PRO A N 1
ATOM 1513 C CA . PRO A 1 186 ? 5.74700 -43.51200 6.97900 1.000 113.42413 192 PRO A CA 1
ATOM 1514 C C . PRO A 1 186 ? 5.79700 -44.33700 5.69600 1.000 110.10794 192 PRO A C 1
ATOM 1515 O O . PRO A 1 186 ? 6.03600 -45.54300 5.75600 1.000 111.23702 192 PRO A O 1
ATOM 1519 N N . THR A 1 187 ? 5.57500 -43.68800 4.55500 1.000 110.82381 193 THR A N 1
ATOM 1520 C CA . THR A 1 187 ? 5.54100 -44.39600 3.28400 1.000 105.04944 193 THR A CA 1
ATOM 1521 C C . THR A 1 187 ? 5.75800 -43.42100 2.13600 1.000 109.46839 193 THR A C 1
ATOM 1522 O O . THR A 1 187 ? 5.21000 -42.31600 2.13600 1.000 117.47198 193 THR A O 1
ATOM 1526 N N . ASP A 1 188 ? 6.56600 -43.84100 1.16700 1.000 86.01294 194 ASP A N 1
ATOM 1527 C CA . ASP A 1 188 ? 6.63700 -43.16900 -0.12000 1.000 84.88386 194 ASP A CA 1
ATOM 1528 C C . ASP A 1 188 ? 5.46200 -43.62700 -0.98400 1.000 91.16883 194 ASP A C 1
ATOM 1529 O O . ASP A 1 188 ? 4.73000 -44.55600 -0.63800 1.000 91.93208 194 ASP A O 1
ATOM 1534 N N . VAL A 1 189 ? 5.27400 -42.95800 -2.12200 1.000 86.58933 195 VAL A N 1
ATOM 1535 C CA . VAL A 1 189 ? 4.20600 -43.29400 -3.05600 1.000 88.25269 195 VAL A CA 1
ATOM 1536 C C . VAL A 1 189 ? 4.79600 -44.23400 -4.11800 1.000 94.92191 195 VAL A C 1
ATOM 1537 O O . VAL A 1 189 ? 5.65300 -43.79800 -4.89800 1.000 87.59208 195 VAL A O 1
ATOM 1541 N N . PRO A 1 190 ? 4.36900 -45.49700 -4.16400 1.000 98.03281 196 PRO A N 1
ATOM 1542 C CA . PRO A 1 190 ? 4.85700 -46.38900 -5.22400 1.000 94.23498 196 PRO A CA 1
ATOM 1543 C C . PRO A 1 190 ? 4.26200 -46.00400 -6.56700 1.000 89.94236 196 PRO A C 1
ATOM 1544 O O . PRO A 1 190 ? 3.13600 -45.51000 -6.65500 1.000 92.47161 196 PRO A O 1
ATOM 1548 N N . ASP A 1 191 ? 5.03900 -46.24000 -7.62800 1.000 85.39708 197 ASP A N 1
ATOM 1549 C CA . ASP A 1 191 ? 4.62900 -45.80900 -8.96100 1.000 86.65776 197 ASP A CA 1
ATOM 1550 C C . ASP A 1 191 ? 3.37000 -46.51600 -9.44900 1.000 96.21680 197 ASP A C 1
ATOM 1551 O O . ASP A 1 191 ? 2.74400 -46.04800 -10.40600 1.000 84.96545 197 ASP A O 1
ATOM 1556 N N . GLN A 1 192 ? 2.98500 -47.62900 -8.82600 1.000 104.77835 198 GLN A N 1
ATOM 1557 C CA . GLN A 1 192 ? 1.80300 -48.36900 -9.23900 1.000 95.11930 198 GLN A CA 1
ATOM 1558 C C . GLN A 1 192 ? 1.10600 -48.94300 -8.01300 1.000 87.45785 198 GLN A C 1
ATOM 1559 O O . GLN A 1 192 ? 1.69900 -49.08000 -6.94000 1.000 87.69209 198 GLN A O 1
ATOM 1565 N N . GLY A 1 193 ? -0.16200 -49.27900 -8.18500 1.000 96.15890 199 GLY A N 1
ATOM 1566 C CA . GLY A 1 193 ? -0.92900 -49.92900 -7.14400 1.000 102.88865 199 GLY A CA 1
ATOM 1567 C C . GLY A 1 193 ? -2.00700 -49.02300 -6.57900 1.000 95.81149 199 GLY A C 1
ATOM 1568 O O . GLY A 1 193 ? -2.32700 -47.96200 -7.12200 1.000 88.10793 199 GLY A O 1
ATOM 1569 N N . LEU A 1 194 ? -2.56600 -49.46800 -5.45400 1.000 97.20113 200 LEU A N 1
ATOM 1570 C CA . LEU A 1 194 ? -3.68600 -48.79300 -4.81100 1.000 99.70406 200 LEU A CA 1
ATOM 1571 C C . LEU A 1 194 ? -3.34800 -47.35400 -4.44000 1.000 105.36526 200 LEU A C 1
ATOM 1572 O O . LEU A 1 194 ? -3.96700 -46.41500 -4.95400 1.000 112.15555 200 LEU A O 1
ATOM 1577 N N . LEU A 1 195 ? -2.36100 -47.17900 -3.55400 1.000 97.51432 201 LEU A N 1
ATOM 1578 C CA . LEU A 1 195 ? -2.02800 -45.85300 -3.03800 1.000 96.24312 201 LEU A CA 1
ATOM 1579 C C . LEU A 1 195 ? -1.73200 -44.87000 -4.16300 1.000 90.07659 201 LEU A C 1
ATOM 1580 O O . LEU A 1 195 ? -2.07700 -43.68500 -4.07500 1.000 86.37878 201 LEU A O 1
ATOM 1585 N N . CYS A 1 196 ? -1.10200 -45.35100 -5.23600 1.000 87.82106 202 CYS A N 1
ATOM 1586 C CA . CYS A 1 196 ? -0.80300 -44.48700 -6.37100 1.000 86.24981 202 CYS A CA 1
ATOM 1587 C C . CYS A 1 196 ? -2.08000 -44.00800 -7.04800 1.000 95.55883 202 CYS A C 1
ATOM 1588 O O . CYS A 1 196 ? -2.22500 -42.81900 -7.35800 1.000 98.00912 202 CYS A O 1
ATOM 1591 N N . ASP A 1 197 ? -3.02600 -44.92400 -7.27800 1.000 98.94607 203 ASP A N 1
ATOM 1592 C CA . ASP A 1 197 ? -4.23800 -44.57200 -8.01000 1.000 98.33811 203 ASP A CA 1
ATOM 1593 C C . ASP A 1 197 ? -5.12900 -43.62800 -7.21400 1.000 96.67738 203 ASP A C 1
ATOM 1594 O O . ASP A 1 197 ? -5.87000 -42.83500 -7.80400 1.000 94.95875 203 ASP A O 1
ATOM 1599 N N . LEU A 1 198 ? -5.07400 -43.69900 -5.88200 1.000 91.79258 204 LEU A N 1
ATOM 1600 C CA . LEU A 1 198 ? -5.92100 -42.84000 -5.06100 1.000 88.58957 204 LEU A CA 1
ATOM 1601 C C . LEU A 1 198 ? -5.55500 -41.37300 -5.22400 1.000 93.00326 204 LEU A C 1
ATOM 1602 O O . LEU A 1 198 ? -6.39200 -40.49300 -4.99000 1.000 84.40749 204 LEU A O 1
ATOM 1607 N N . LEU A 1 199 ? -4.31800 -41.09000 -5.62800 1.000 99.97778 205 LEU A N 1
ATOM 1608 C CA . LEU A 1 199 ? -3.81600 -39.72900 -5.73400 1.000 99.64616 205 LEU A CA 1
ATOM 1609 C C . LEU A 1 199 ? -3.58000 -39.29200 -7.17400 1.000 99.99094 205 LEU A C 1
ATOM 1610 O O . LEU A 1 199 ? -3.23800 -38.12700 -7.40300 1.000 96.54052 205 LEU A O 1
ATOM 1615 N N . TRP A 1 200 ? -3.75700 -40.18200 -8.14900 1.000 102.72021 206 TRP A N 1
ATOM 1616 C CA . TRP A 1 200 ? -3.43900 -39.87600 -9.53800 1.000 97.99596 206 TRP A CA 1
ATOM 1617 C C . TRP A 1 200 ? -4.58200 -40.11400 -10.51600 1.000 107.30760 206 TRP A C 1
ATOM 1618 O O . TRP A 1 200 ? -4.62300 -39.45600 -11.55900 1.000 111.49232 206 TRP A O 1
ATOM 1629 N N . SER A 1 201 ? -5.50500 -41.02500 -10.21600 1.000 107.90767 207 SER A N 1
ATOM 1630 C CA . SER A 1 201 ? -6.53100 -41.40700 -11.17600 1.000 98.44865 207 SER A CA 1
ATOM 1631 C C . SER A 1 201 ? -7.51200 -40.26300 -11.42500 1.000 99.84092 207 SER A C 1
ATOM 1632 O O . SER A 1 201 ? -7.60200 -39.30100 -10.65700 1.000 108.89464 207 SER A O 1
ATOM 1635 N N . ASP A 1 202 ? -8.26100 -40.38500 -12.51800 1.000 88.23690 208 ASP A N 1
ATOM 1636 C CA . ASP A 1 202 ? -9.12000 -39.31900 -13.01000 1.000 88.45797 208 ASP A CA 1
ATOM 1637 C C . ASP A 1 202 ? -10.43400 -39.89300 -13.51800 1.000 103.14658 208 ASP A C 1
ATOM 1638 O O . ASP A 1 202 ? -10.45900 -41.00000 -14.06900 1.000 116.66399 208 ASP A O 1
ATOM 1643 N N . PRO A 1 203 ? -11.53900 -39.16100 -13.35100 1.000 104.79414 209 PRO A N 1
ATOM 1644 C CA . PRO A 1 203 ? -12.81300 -39.59200 -13.94300 1.000 107.57606 209 PRO A CA 1
ATOM 1645 C C . PRO A 1 203 ? -12.85500 -39.24900 -15.42600 1.000 107.47868 209 PRO A C 1
ATOM 1646 O O . PRO A 1 203 ? -12.50400 -38.13700 -15.82900 1.000 106.43645 209 PRO A O 1
ATOM 1650 N N . ASP A 1 204 ? -13.29400 -40.21000 -16.23600 1.000 99.22242 210 ASP A N 1
ATOM 1651 C CA . ASP A 1 204 ? -13.28700 -40.08600 -17.68900 1.000 99.51983 210 ASP A CA 1
ATOM 1652 C C . ASP A 1 204 ? -14.71700 -40.16300 -18.20600 1.000 107.44973 210 ASP A C 1
ATOM 1653 O O . ASP A 1 204 ? -15.41600 -41.15400 -17.97000 1.000 130.05244 210 ASP A O 1
ATOM 1658 N N . LYS A 1 205 ? -15.14200 -39.11700 -18.91600 1.000 99.77512 211 LYS A N 1
ATOM 1659 C CA . LYS A 1 205 ? -16.46600 -39.11200 -19.52900 1.000 101.03317 211 LYS A CA 1
ATOM 1660 C C . LYS A 1 205 ? -16.54100 -40.06500 -20.71800 1.000 113.73732 211 LYS A C 1
ATOM 1661 O O . LYS A 1 205 ? -17.61600 -40.59700 -21.01900 1.000 116.85875 211 LYS A O 1
ATOM 1667 N N . ASP A 1 206 ? -15.41400 -40.30800 -21.39100 1.000 115.89547 212 ASP A N 1
ATOM 1668 C CA . ASP A 1 206 ? -15.41600 -41.02400 -22.66300 1.000 116.32711 212 ASP A CA 1
ATOM 1669 C C . ASP A 1 206 ? -15.33400 -42.53900 -22.51100 1.000 120.03018 212 ASP A C 1
ATOM 1670 O O . ASP A 1 206 ? -15.88000 -43.26400 -23.35100 1.000 116.53239 212 ASP A O 1
ATOM 1675 N N . VAL A 1 207 ? -14.66900 -43.03600 -21.47600 1.000 120.84080 213 VAL A N 1
ATOM 1676 C CA . VAL A 1 207 ? -14.54900 -44.46900 -21.23500 1.000 113.47676 213 VAL A CA 1
ATOM 1677 C C . VAL A 1 207 ? -15.52300 -44.85100 -20.12900 1.000 108.97622 213 VAL A C 1
ATOM 1678 O O . VAL A 1 207 ? -15.88600 -44.02600 -19.28300 1.000 109.48155 213 VAL A O 1
ATOM 1682 N N . GLN A 1 208 ? -15.98200 -46.10500 -20.15300 1.000 121.61985 214 GLN A N 1
ATOM 1683 C CA . GLN A 1 208 ? -16.93100 -46.61500 -19.17000 1.000 117.47724 214 GLN A CA 1
ATOM 1684 C C . GLN A 1 208 ? -16.26500 -47.46500 -18.09400 1.000 103.63348 214 GLN A C 1
ATOM 1685 O O . GLN A 1 208 ? -16.45600 -47.21500 -16.90100 1.000 99.97251 214 GLN A O 1
ATOM 1691 N N . GLY A 1 209 ? -15.48800 -48.46900 -18.49000 1.000 106.54172 215 GLY A N 1
ATOM 1692 C CA . GLY A 1 209 ? -14.74900 -49.25800 -17.52400 1.000 114.44530 215 GLY A CA 1
ATOM 1693 C C . GLY A 1 209 ? -13.51900 -48.52900 -17.02400 1.000 107.39182 215 GLY A C 1
ATOM 1694 O O . GLY A 1 209 ? -13.61700 -47.41300 -16.50500 1.000 106.49961 215 GLY A O 1
ATOM 1695 N N . TRP A 1 210 ? -12.35500 -49.15100 -17.17600 1.000 115.65334 216 TRP A N 1
ATOM 1696 C CA . TRP A 1 210 ? -11.07800 -48.52200 -16.88000 1.000 118.70634 216 TRP A CA 1
ATOM 1697 C C . TRP A 1 210 ? -10.33900 -48.23500 -18.18100 1.000 114.92167 216 TRP A C 1
ATOM 1698 O O . TRP A 1 210 ? -10.56100 -48.89800 -19.19900 1.000 119.42748 216 TRP A O 1
ATOM 1709 N N . GLY A 1 211 ? -9.46300 -47.23100 -18.14400 1.000 109.26310 217 GLY A N 1
ATOM 1710 C CA . GLY A 1 211 ? -8.70300 -46.85200 -19.31800 1.000 112.89775 217 GLY A CA 1
ATOM 1711 C C . GLY A 1 211 ? -7.35500 -46.28100 -18.93700 1.000 121.70670 217 GLY A C 1
ATOM 1712 O O . GLY A 1 211 ? -7.10000 -45.94500 -17.77800 1.000 125.28081 217 GLY A O 1
ATOM 1713 N N . GLU A 1 212 ? -6.48500 -46.17600 -19.93900 1.000 120.02229 218 GLU A N 1
ATOM 1714 C CA . GLU A 1 212 ? -5.15500 -45.62500 -19.71800 1.000 103.78086 218 GLU A CA 1
ATOM 1715 C C . GLU A 1 212 ? -5.23900 -44.13000 -19.43400 1.000 104.76256 218 GLU A C 1
ATOM 1716 O O . GLU A 1 212 ? -5.98200 -43.39400 -20.09000 1.000 96.56158 218 GLU A O 1
ATOM 1722 N N . ASN A 1 213 ? -4.47600 -43.68600 -18.43900 1.000 113.96630 219 ASN A N 1
ATOM 1723 C CA . ASN A 1 213 ? -4.47300 -42.29000 -18.02800 1.000 106.03377 219 ASN A CA 1
ATOM 1724 C C . ASN A 1 213 ? -3.41600 -41.53100 -18.81900 1.000 102.46492 219 ASN A C 1
ATOM 1725 O O . ASN A 1 213 ? -2.27900 -41.99500 -18.95300 1.000 98.75395 219 ASN A O 1
ATOM 1730 N N . ASP A 1 214 ? -3.79700 -40.36200 -19.34300 1.000 104.00194 220 ASP A N 1
ATOM 1731 C CA . ASP A 1 214 ? -2.87500 -39.55800 -20.13900 1.000 99.71459 220 ASP A CA 1
ATOM 1732 C C . ASP A 1 214 ? -1.69800 -39.04200 -19.31900 1.000 95.24563 220 ASP A C 1
ATOM 1733 O O . ASP A 1 214 ? -0.67900 -38.64800 -19.89700 1.000 100.60943 220 ASP A O 1
ATOM 1738 N N . ARG A 1 215 ? -1.80500 -39.04800 -17.98800 1.000 97.69856 221 ARG A N 1
ATOM 1739 C CA . ARG A 1 215 ? -0.69000 -38.64100 -17.14200 1.000 93.60333 221 ARG A CA 1
ATOM 1740 C C . ARG A 1 215 ? 0.50200 -39.58200 -17.23800 1.000 89.55284 221 ARG A C 1
ATOM 1741 O O . ARG A 1 215 ? 1.54800 -39.28800 -16.64800 1.000 93.51384 221 ARG A O 1
ATOM 1749 N N . GLY A 1 216 ? 0.37900 -40.69500 -17.95800 1.000 83.11260 222 GLY A N 1
ATOM 1750 C CA . GLY A 1 216 ? 1.38200 -41.73600 -17.90700 1.000 83.94164 222 GLY A CA 1
ATOM 1751 C C . GLY A 1 216 ? 1.41100 -42.51500 -16.61300 1.000 83.46527 222 GLY A C 1
ATOM 1752 O O . GLY A 1 216 ? 2.26900 -43.39100 -16.45700 1.000 84.20746 222 GLY A O 1
ATOM 1753 N N . VAL A 1 217 ? 0.49900 -42.22800 -15.68400 1.000 82.44673 223 VAL A N 1
ATOM 1754 C CA . VAL A 1 217 ? 0.44300 -42.86900 -14.37400 1.000 82.02036 223 VAL A CA 1
ATOM 1755 C C . VAL A 1 217 ? -1.01900 -43.13000 -14.02600 1.000 98.14335 223 VAL A C 1
ATOM 1756 O O . VAL A 1 217 ? -1.89600 -42.31600 -14.33800 1.000 107.08652 223 VAL A O 1
ATOM 1760 N N . SER A 1 218 ? -1.27900 -44.28100 -13.39700 1.000 96.50631 224 SER A N 1
ATOM 1761 C CA . SER A 1 218 ? -2.60100 -44.66000 -12.90000 1.000 95.78517 224 SER A CA 1
ATOM 1762 C C . SER A 1 218 ? -3.59100 -44.85700 -14.04200 1.000 85.43919 224 SER A C 1
ATOM 1763 O O . SER A 1 218 ? -3.18900 -44.99200 -15.20200 1.000 86.33404 224 SER A O 1
ATOM 1766 N N . PHE A 1 219 ? -4.88500 -44.88300 -13.72200 1.000 93.00852 225 PHE A N 1
ATOM 1767 C CA . PHE A 1 219 ? -5.92300 -45.21000 -14.68700 1.000 98.24862 225 PHE A CA 1
ATOM 1768 C C . PHE A 1 219 ? -6.99200 -44.12800 -14.71300 1.000 99.04872 225 PHE A C 1
ATOM 1769 O O . PHE A 1 219 ? -7.11900 -43.31900 -13.79100 1.000 101.56218 225 PHE A O 1
ATOM 1777 N N . THR A 1 220 ? -7.76200 -44.12900 -15.79400 1.000 88.60010 226 THR A N 1
ATOM 1778 C CA . THR A 1 220 ? -9.02100 -43.41000 -15.84600 1.000 91.03723 226 THR A CA 1
ATOM 1779 C C . THR A 1 220 ? -10.15200 -44.35800 -15.45400 1.000 99.84881 226 THR A C 1
ATOM 1780 O O . THR A 1 220 ? -9.97900 -45.57700 -15.39200 1.000 107.63922 226 THR A O 1
ATOM 1784 N N . PHE A 1 221 ? -11.32100 -43.78900 -15.17400 1.000 97.91700 227 PHE A N 1
ATOM 1785 C CA . PHE A 1 221 ? -12.49300 -44.60000 -14.88100 1.000 96.25365 227 PHE A CA 1
ATOM 1786 C C . PHE A 1 221 ? -13.73300 -43.86500 -15.36800 1.000 97.55380 227 PHE A C 1
ATOM 1787 O O . PHE A 1 221 ? -13.72800 -42.64300 -15.53400 1.000 98.22230 227 PHE A O 1
ATOM 1795 N N . GLY A 1 222 ? -14.80100 -44.62900 -15.60900 1.000 101.90169 228 GLY A N 1
ATOM 1796 C CA . GLY A 1 222 ? -16.00700 -44.11000 -16.21200 1.000 111.37125 228 GLY A CA 1
ATOM 1797 C C . GLY A 1 222 ? -17.18600 -44.02500 -15.25100 1.000 110.59747 228 GLY A C 1
ATOM 1798 O O . GLY A 1 222 ? -17.12200 -44.43100 -14.09300 1.000 116.41133 228 GLY A O 1
ATOM 1799 N N . ALA A 1 223 ? -18.28900 -43.48200 -15.77900 1.000 109.42365 229 ALA A N 1
ATOM 1800 C CA . ALA A 1 223 ? -19.51200 -43.32100 -15.00000 1.000 114.26370 229 ALA A CA 1
ATOM 1801 C C . ALA A 1 223 ? -20.06700 -44.65200 -14.51500 1.000 124.40439 229 ALA A C 1
ATOM 1802 O O . ALA A 1 223 ? -20.83200 -44.67700 -13.54400 1.000 133.78709 229 ALA A O 1
ATOM 1804 N N . GLU A 1 224 ? -19.71200 -45.75300 -15.18300 1.000 124.85971 230 GLU A N 1
ATOM 1805 C CA . GLU A 1 224 ? -20.10800 -47.07700 -14.71800 1.000 130.00769 230 GLU A CA 1
ATOM 1806 C C . GLU A 1 224 ? -19.31400 -47.48100 -13.48100 1.000 119.36958 230 GLU A C 1
ATOM 1807 O O . GLU A 1 224 ? -19.85900 -48.10100 -12.56000 1.000 107.67344 230 GLU A O 1
ATOM 1813 N N . VAL A 1 225 ? -18.02800 -47.12000 -13.43500 1.000 119.30378 231 VAL A N 1
ATOM 1814 C CA . VAL A 1 225 ? -17.18700 -47.46700 -12.29000 1.000 126.02564 231 VAL A CA 1
ATOM 1815 C C . VAL A 1 225 ? -17.68200 -46.77000 -11.02800 1.000 127.78111 231 VAL A C 1
ATOM 1816 O O . VAL A 1 225 ? -17.61800 -47.32700 -9.92500 1.000 139.48251 231 VAL A O 1
ATOM 1820 N N . VAL A 1 226 ? -18.19100 -45.54400 -11.16900 1.000 114.19527 232 VAL A N 1
ATOM 1821 C CA . VAL A 1 226 ? -18.66800 -44.79400 -10.01200 1.000 110.96857 232 VAL A CA 1
ATOM 1822 C C . VAL A 1 226 ? -19.97200 -45.38100 -9.48100 1.000 120.97503 232 VAL A C 1
ATOM 1823 O O . VAL A 1 226 ? -20.21700 -45.37200 -8.26800 1.000 125.19396 232 VAL A O 1
ATOM 1827 N N . ALA A 1 227 ? -20.82200 -45.90900 -10.36500 1.000 112.46348 233 ALA A N 1
ATOM 1828 C CA . ALA A 1 227 ? -22.11000 -46.43800 -9.92800 1.000 119.41169 233 ALA A CA 1
ATOM 1829 C C . ALA A 1 227 ? -21.94600 -47.71900 -9.11700 1.000 130.81042 233 ALA A C 1
ATOM 1830 O O . ALA A 1 227 ? -22.69300 -47.95300 -8.16000 1.000 138.60083 233 ALA A O 1
ATOM 1832 N N . LYS A 1 228 ? -20.97900 -48.56400 -9.48500 1.000 130.87885 234 LYS A N 1
ATOM 1833 C CA . LYS A 1 228 ? -20.77600 -49.81900 -8.76700 1.000 132.67643 234 LYS A CA 1
ATOM 1834 C C . LYS A 1 228 ? -20.08900 -49.59800 -7.42500 1.000 130.32352 234 LYS A C 1
ATOM 1835 O O . LYS A 1 228 ? -20.41700 -50.27000 -6.44000 1.000 132.94489 234 LYS A O 1
ATOM 1841 N N . PHE A 1 229 ? -19.13400 -48.66700 -7.37000 1.000 122.41731 235 PHE A N 1
ATOM 1842 C CA . PHE A 1 229 ? -18.37600 -48.44700 -6.14100 1.000 115.67440 235 PHE A CA 1
ATOM 1843 C C . PHE A 1 229 ? -19.24400 -47.82200 -5.05500 1.000 113.89260 235 PHE A C 1
ATOM 1844 O O . PHE A 1 229 ? -19.14000 -48.19500 -3.88000 1.000 120.29863 235 PHE A O 1
ATOM 1852 N N . LEU A 1 230 ? -20.09600 -46.86300 -5.42400 1.000 110.79486 236 LEU A N 1
ATOM 1853 C CA . LEU A 1 230 ? -21.00000 -46.26200 -4.44900 1.000 113.58994 236 LEU A CA 1
ATOM 1854 C C . LEU A 1 230 ? -22.02400 -47.26600 -3.93700 1.000 117.93519 236 LEU A C 1
ATOM 1855 O O . LEU A 1 230 ? -22.43400 -47.19500 -2.77200 1.000 119.56434 236 LEU A O 1
ATOM 1860 N N . HIS A 1 231 ? -22.44200 -48.20700 -4.78700 1.000 118.94584 237 HIS A N 1
ATOM 1861 C CA . HIS A 1 231 ? -23.45700 -49.17700 -4.38800 1.000 119.61171 237 HIS A CA 1
ATOM 1862 C C . HIS A 1 231 ? -22.88000 -50.22600 -3.44500 1.000 122.57522 237 HIS A C 1
ATOM 1863 O O . HIS A 1 231 ? -23.48500 -50.54700 -2.41500 1.000 129.79977 237 HIS A O 1
ATOM 1870 N N . LYS A 1 232 ? -21.70600 -50.76900 -3.77900 1.000 112.81616 238 LYS A N 1
ATOM 1871 C CA . LYS A 1 232 ? -21.15000 -51.87200 -3.00000 1.000 109.06044 238 LYS A CA 1
ATOM 1872 C C . LYS A 1 232 ? -20.83200 -51.44700 -1.57100 1.000 108.27877 238 LYS A C 1
ATOM 1873 O O . LYS A 1 232 ? -21.06200 -52.20800 -0.62400 1.000 134.55824 238 LYS A O 1
ATOM 1879 N N . HIS A 1 233 ? -20.30800 -50.23800 -1.39200 1.000 106.04693 239 HIS A N 1
ATOM 1880 C CA . HIS A 1 233 ? -19.92300 -49.75000 -0.07700 1.000 108.61565 239 HIS A CA 1
ATOM 1881 C C . HIS A 1 233 ? -20.98300 -48.85300 0.55300 1.000 113.15041 239 HIS A C 1
ATOM 1882 O O . HIS A 1 233 ? -20.72200 -48.24500 1.59700 1.000 109.47102 239 HIS A O 1
ATOM 1889 N N . ASP A 1 234 ? -22.16900 -48.76400 -0.05500 1.000 122.82788 240 ASP A N 1
ATOM 1890 C CA . ASP A 1 234 ? -23.29500 -48.00300 0.48800 1.000 121.06715 240 ASP A CA 1
ATOM 1891 C C . ASP A 1 234 ? -22.91700 -46.53000 0.66200 1.000 126.66256 240 ASP A C 1
ATOM 1892 O O . ASP A 1 234 ? -23.00300 -45.95500 1.75000 1.000 126.99944 240 ASP A O 1
ATOM 1897 N N . LEU A 1 235 ? -22.48400 -45.93100 -0.44300 1.000 124.99130 241 LEU A N 1
ATOM 1898 C CA . LEU A 1 235 ? -22.04200 -44.54600 -0.47300 1.000 120.43812 241 LEU A CA 1
ATOM 1899 C C . LEU A 1 235 ? -22.87100 -43.76200 -1.48100 1.000 126.16250 241 LEU A C 1
ATOM 1900 O O . LEU A 1 235 ? -23.43100 -44.32100 -2.42800 1.000 136.00841 241 LEU A O 1
ATOM 1905 N N . ASP A 1 236 ? -22.94300 -42.44800 -1.26300 1.000 119.42485 242 ASP A N 1
ATOM 1906 C CA . ASP A 1 236 ? -23.74900 -41.56000 -2.09100 1.000 120.57761 242 ASP A CA 1
ATOM 1907 C C . ASP A 1 236 ? -22.93300 -40.64000 -2.98600 1.000 114.64269 242 ASP A C 1
ATOM 1908 O O . ASP A 1 236 ? -23.43400 -40.22000 -4.03000 1.000 116.71926 242 ASP A O 1
ATOM 1913 N N . LEU A 1 237 ? -21.69700 -40.31600 -2.60900 1.000 106.66542 243 LEU A N 1
ATOM 1914 C CA . LEU A 1 237 ? -20.92300 -39.31100 -3.32400 1.000 110.22374 243 LEU A CA 1
ATOM 1915 C C . LEU A 1 237 ? -19.43400 -39.57700 -3.14600 1.000 116.23499 243 LEU A C 1
ATOM 1916 O O . LEU A 1 237 ? -18.99800 -40.08000 -2.10600 1.000 118.32208 243 LEU A O 1
ATOM 1921 N N . ILE A 1 238 ? -18.65900 -39.23600 -4.17500 1.000 111.01068 244 ILE A N 1
ATOM 1922 C CA . ILE A 1 238 ? -17.20200 -39.27800 -4.12800 1.000 101.02527 244 ILE A CA 1
ATOM 1923 C C . ILE A 1 238 ? -16.68100 -37.87100 -4.38100 1.000 100.21202 244 ILE A C 1
ATOM 1924 O O . ILE A 1 238 ? -17.04200 -37.24100 -5.38200 1.000 100.40414 244 ILE A O 1
ATOM 1929 N N . CYS A 1 239 ? -15.83600 -37.38200 -3.47800 1.000 94.55607 245 CYS A N 1
ATOM 1930 C CA . CYS A 1 239 ? -15.30400 -36.02800 -3.54400 1.000 96.52473 245 CYS A CA 1
ATOM 1931 C C . CYS A 1 239 ? -13.80100 -36.08400 -3.77700 1.000 92.35581 245 CYS A C 1
ATOM 1932 O O . CYS A 1 239 ? -13.08300 -36.78900 -3.05900 1.000 89.97921 245 CYS A O 1
ATOM 1935 N N . ARG A 1 240 ? -13.32900 -35.34200 -4.77800 1.000 82.71255 246 ARG A N 1
ATOM 1936 C CA . ARG A 1 240 ? -11.92400 -35.37700 -5.15600 1.000 80.86233 246 ARG A CA 1
ATOM 1937 C C . ARG A 1 240 ? -11.53600 -34.05000 -5.79200 1.000 92.13473 246 ARG A C 1
ATOM 1938 O O . ARG A 1 240 ? -12.37600 -33.17800 -6.02800 1.000 99.77512 246 ARG A O 1
ATOM 1946 N N . ALA A 1 241 ? -10.23800 -33.91200 -6.07000 1.000 78.10937 247 ALA A N 1
ATOM 1947 C CA . ALA A 1 241 ? -9.67400 -32.69200 -6.63700 1.000 76.96449 247 ALA A CA 1
ATOM 1948 C C . ALA A 1 241 ? -8.80900 -33.01700 -7.84900 1.000 95.58778 247 ALA A C 1
ATOM 1949 O O . ALA A 1 241 ? -9.30800 -33.54600 -8.84700 1.000 109.67894 247 ALA A O 1
ATOM 1951 N N . HIS A 1 242 ? -7.52400 -32.66300 -7.78200 1.000 74.91688 248 HIS A N 1
ATOM 1952 C CA . HIS A 1 242 ? -6.49200 -33.19800 -8.66700 1.000 74.52209 248 HIS A CA 1
ATOM 1953 C C . HIS A 1 242 ? -6.56500 -32.67800 -10.10200 1.000 74.98267 248 HIS A C 1
ATOM 1954 O O . HIS A 1 242 ? -5.60100 -32.82500 -10.86100 1.000 74.60105 248 HIS A O 1
ATOM 1961 N N . GLN A 1 243 ? -7.68500 -32.07200 -10.49500 1.000 75.98279 249 GLN A N 1
ATOM 1962 C CA . GLN A 1 243 ? -7.85200 -31.57800 -11.85700 1.000 80.88865 249 GLN A CA 1
ATOM 1963 C C . GLN A 1 243 ? -8.55100 -30.22700 -11.83600 1.000 76.88027 249 GLN A C 1
ATOM 1964 O O . GLN A 1 243 ? -9.51900 -30.03300 -11.09500 1.000 82.90205 249 GLN A O 1
ATOM 1970 N N . VAL A 1 244 ? -8.06000 -29.29600 -12.65600 1.000 76.53812 250 VAL A N 1
ATOM 1971 C CA . VAL A 1 244 ? -8.64600 -27.96200 -12.69500 1.000 87.90791 250 VAL A CA 1
ATOM 1972 C C . VAL A 1 244 ? -10.02500 -28.02400 -13.33900 1.000 104.96522 250 VAL A C 1
ATOM 1973 O O . VAL A 1 244 ? -10.27300 -28.81900 -14.25800 1.000 113.70574 250 VAL A O 1
ATOM 1977 N N . VAL A 1 245 ? -10.93900 -27.19100 -12.84600 1.000 98.03281 251 VAL A N 1
ATOM 1978 C CA . VAL A 1 245 ? -12.29500 -27.11200 -13.36900 1.000 99.75933 251 VAL A CA 1
ATOM 1979 C C . VAL A 1 245 ? -12.69800 -25.64600 -13.45000 1.000 92.39266 251 VAL A C 1
ATOM 1980 O O . VAL A 1 245 ? -12.24700 -24.81500 -12.65700 1.000 81.12552 251 VAL A O 1
ATOM 1984 N N . GLU A 1 246 ? -13.56000 -25.33800 -14.42100 1.000 102.57809 252 GLU A N 1
ATOM 1985 C CA . GLU A 1 246 ? -13.86200 -23.94600 -14.74600 1.000 112.52665 252 GLU A CA 1
ATOM 1986 C C . GLU A 1 246 ? -14.56700 -23.24200 -13.59400 1.000 121.85145 252 GLU A C 1
ATOM 1987 O O . GLU A 1 246 ? -14.14700 -22.16100 -13.16400 1.000 125.88878 252 GLU A O 1
ATOM 1993 N N . ASP A 1 247 ? -15.64800 -23.83000 -13.09300 1.000 118.33524 253 ASP A N 1
ATOM 1994 C CA . ASP A 1 247 ? -16.40900 -23.20500 -12.02200 1.000 112.02659 253 ASP A CA 1
ATOM 1995 C C . ASP A 1 247 ? -15.82700 -23.47700 -10.64000 1.000 113.98472 253 ASP A C 1
ATOM 1996 O O . ASP A 1 247 ? -16.37400 -22.98500 -9.65700 1.000 117.56410 253 ASP A O 1
ATOM 2001 N N . GLY A 1 248 ? -14.72900 -24.21700 -10.52400 1.000 110.92646 254 GLY A N 1
ATOM 2002 C CA . GLY A 1 248 ? -14.25000 -24.65200 -9.23200 1.000 99.37244 254 GLY A CA 1
ATOM 2003 C C . GLY A 1 248 ? -14.85400 -25.96400 -8.77500 1.000 101.07264 254 GLY A C 1
ATOM 2004 O O . GLY A 1 248 ? -14.17700 -26.75100 -8.10600 1.000 96.80898 254 GLY A O 1
ATOM 2005 N N . TYR A 1 249 ? -16.11300 -26.21600 -9.12300 1.000 103.83613 255 TYR A N 1
ATOM 2006 C CA . TYR A 1 249 ? -16.73900 -27.51600 -8.95800 1.000 94.81137 255 TYR A CA 1
ATOM 2007 C C . TYR A 1 249 ? -17.16100 -28.04100 -10.32400 1.000 96.64053 255 TYR A C 1
ATOM 2008 O O . TYR A 1 249 ? -17.32200 -27.28100 -11.28400 1.000 107.15758 255 TYR A O 1
ATOM 2017 N N . GLU A 1 250 ? -17.33700 -29.35800 -10.40400 1.000 98.93028 256 GLU A N 1
ATOM 2018 C CA . GLU A 1 250 ? -17.77900 -29.99600 -11.64200 1.000 103.60453 256 GLU A CA 1
ATOM 2019 C C . GLU A 1 250 ? -18.26000 -31.39900 -11.31500 1.000 103.13868 256 GLU A C 1
ATOM 2020 O O . GLU A 1 250 ? -17.46800 -32.23700 -10.87200 1.000 103.45188 256 GLU A O 1
ATOM 2026 N N . PHE A 1 251 ? -19.54700 -31.65300 -11.53300 1.000 100.90684 257 PHE A N 1
ATOM 2027 C CA . PHE A 1 251 ? -20.12200 -32.95200 -11.23600 1.000 95.87202 257 PHE A CA 1
ATOM 2028 C C . PHE A 1 251 ? -19.74000 -33.96800 -12.30800 1.000 95.77201 257 PHE A C 1
ATOM 2029 O O . PHE A 1 251 ? -19.23200 -33.62900 -13.38000 1.000 105.00996 257 PHE A O 1
ATOM 2037 N N . PHE A 1 252 ? -19.99500 -35.23700 -12.00200 1.000 94.87190 258 PHE A N 1
ATOM 2038 C CA . PHE A 1 252 ? -19.67700 -36.32600 -12.91300 1.000 105.67320 258 PHE A CA 1
ATOM 2039 C C . PHE A 1 252 ? -20.60100 -37.49700 -12.61700 1.000 117.58252 258 PHE A C 1
ATOM 2040 O O . PHE A 1 252 ? -20.86000 -37.81200 -11.45200 1.000 121.99357 258 PHE A O 1
ATOM 2048 N N . ALA A 1 253 ? -21.10400 -38.12400 -13.68200 1.000 115.80073 259 ALA A N 1
ATOM 2049 C CA . ALA A 1 253 ? -21.96200 -39.30500 -13.59100 1.000 116.25868 259 ALA A CA 1
ATOM 2050 C C . ALA A 1 253 ? -23.23800 -39.00500 -12.80000 1.000 124.26227 259 ALA A C 1
ATOM 2051 O O . ALA A 1 253 ? -23.56500 -39.67400 -11.81900 1.000 128.20748 259 ALA A O 1
ATOM 2053 N N . LYS A 1 254 ? -23.96100 -37.98100 -13.25800 1.000 131.04466 260 LYS A N 1
ATOM 2054 C CA . LYS A 1 254 ? -25.23100 -37.56000 -12.65800 1.000 132.59748 260 LYS A CA 1
ATOM 2055 C C . LYS A 1 254 ? -25.05700 -37.23300 -11.17300 1.000 126.21776 260 LYS A C 1
ATOM 2056 O O . LYS A 1 254 ? -25.71500 -37.80200 -10.30000 1.000 124.13594 260 LYS A O 1
ATOM 2062 N N . ARG A 1 255 ? -24.14300 -36.30000 -10.90300 1.000 110.73696 261 ARG A N 1
ATOM 2063 C CA . ARG A 1 255 ? -23.86600 -35.80300 -9.55600 1.000 103.47293 261 ARG A CA 1
ATOM 2064 C C . ARG A 1 255 ? -23.45000 -36.90900 -8.59200 1.000 104.66781 261 ARG A C 1
ATOM 2065 O O . ARG A 1 255 ? -23.56700 -36.74800 -7.37300 1.000 102.79127 261 ARG A O 1
ATOM 2073 N N . GLN A 1 256 ? -22.96700 -38.04100 -9.11100 1.000 104.72571 262 GLN A N 1
ATOM 2074 C CA . GLN A 1 256 ? -22.44000 -39.07700 -8.23200 1.000 104.14933 262 GLN A CA 1
ATOM 2075 C C . GLN A 1 256 ? -21.06100 -38.70500 -7.70300 1.000 98.54339 262 GLN A C 1
ATOM 2076 O O . GLN A 1 256 ? -20.69900 -39.09500 -6.58700 1.000 96.70633 262 GLN A O 1
ATOM 2082 N N . LEU A 1 257 ? -20.28700 -37.95600 -8.48600 1.000 98.77500 263 LEU A N 1
ATOM 2083 C CA . LEU A 1 257 ? -18.94700 -37.52500 -8.11700 1.000 94.94296 263 LEU A CA 1
ATOM 2084 C C . LEU A 1 257 ? -18.83200 -36.02300 -8.33200 1.000 99.94093 263 LEU A C 1
ATOM 2085 O O . LEU A 1 257 ? -19.54600 -35.44300 -9.15500 1.000 99.14873 263 LEU A O 1
ATOM 2090 N N . VAL A 1 258 ? -17.93300 -35.39400 -7.57900 1.000 87.14729 264 VAL A N 1
ATOM 2091 C CA . VAL A 1 258 ? -17.66400 -33.96700 -7.71400 1.000 86.33404 264 VAL A CA 1
ATOM 2092 C C . VAL A 1 258 ? -16.15600 -33.75100 -7.67600 1.000 99.79881 264 VAL A C 1
ATOM 2093 O O . VAL A 1 258 ? -15.43900 -34.41500 -6.92000 1.000 105.40211 264 VAL A O 1
ATOM 2097 N N . THR A 1 259 ? -15.67200 -32.84200 -8.51700 1.000 85.25233 265 THR A N 1
ATOM 2098 C CA . THR A 1 259 ? -14.27100 -32.44600 -8.53800 1.000 87.67630 265 THR A CA 1
ATOM 2099 C C . THR A 1 259 ? -14.15200 -31.03100 -7.99000 1.000 88.12372 265 THR A C 1
ATOM 2100 O O . THR A 1 259 ? -14.84300 -30.12100 -8.46000 1.000 92.52425 265 THR A O 1
ATOM 2104 N N . LEU A 1 260 ? -13.28300 -30.84900 -7.00000 1.000 89.99237 266 LEU A N 1
ATOM 2105 C CA . LEU A 1 260 ? -13.09100 -29.56200 -6.34900 1.000 88.19215 266 LEU A CA 1
ATOM 2106 C C . LEU A 1 260 ? -11.71300 -28.99700 -6.67000 1.000 92.82429 266 LEU A C 1
ATOM 2107 O O . LEU A 1 260 ? -10.72300 -29.73200 -6.71700 1.000 95.95361 266 LEU A O 1
ATOM 2112 N N . PHE A 1 261 ? -11.65800 -27.68500 -6.88900 1.000 93.37699 267 PHE A N 1
ATOM 2113 C CA . PHE A 1 261 ? -10.40700 -26.98400 -7.15800 1.000 92.89008 267 PHE A CA 1
ATOM 2114 C C . PHE A 1 261 ? -10.50300 -25.60700 -6.52500 1.000 96.00888 267 PHE A C 1
ATOM 2115 O O . PHE A 1 261 ? -11.32100 -24.78500 -6.94900 1.000 109.24731 267 PHE A O 1
ATOM 2123 N N . SER A 1 262 ? -9.66600 -25.35600 -5.51900 1.000 94.10865 268 SER A N 1
ATOM 2124 C CA . SER A 1 262 ? -9.76400 -24.16900 -4.67900 1.000 97.58012 268 SER A CA 1
ATOM 2125 C C . SER A 1 262 ? -8.68600 -23.13400 -4.99800 1.000 111.09753 268 SER A C 1
ATOM 2126 O O . SER A 1 262 ? -8.30600 -22.34500 -4.13000 1.000 114.40582 268 SER A O 1
ATOM 2129 N N . ALA A 1 263 ? -8.18600 -23.11900 -6.23200 1.000 108.62881 269 ALA A N 1
ATOM 2130 C CA . ALA A 1 263 ? -7.12300 -22.19900 -6.63800 1.000 95.02718 269 ALA A CA 1
ATOM 2131 C C . ALA A 1 263 ? -7.56600 -21.38200 -7.84600 1.000 89.60548 269 ALA A C 1
ATOM 2132 O O . ALA A 1 263 ? -7.45500 -21.85200 -8.99200 1.000 87.89738 269 ALA A O 1
ATOM 2134 N N . PRO A 1 264 ? -8.07500 -20.16800 -7.63700 1.000 91.39780 270 PRO A N 1
ATOM 2135 C CA . PRO A 1 264 ? -8.45200 -19.32300 -8.77500 1.000 94.37184 270 PRO A CA 1
ATOM 2136 C C . PRO A 1 264 ? -7.23200 -18.89500 -9.57400 1.000 91.12672 270 PRO A C 1
ATOM 2137 O O . PRO A 1 264 ? -6.14500 -18.68500 -9.02800 1.000 92.67690 270 PRO A O 1
ATOM 2141 N N . ASN A 1 265 ? -7.43300 -18.75200 -10.88300 1.000 87.69736 271 ASN A N 1
ATOM 2142 C CA . ASN A 1 265 ? -6.36000 -18.45000 -11.82800 1.000 89.38177 271 ASN A CA 1
ATOM 2143 C C . ASN A 1 265 ? -5.16900 -19.37900 -11.60000 1.000 95.51935 271 ASN A C 1
ATOM 2144 O O . ASN A 1 265 ? -4.07000 -18.95400 -11.24000 1.000 94.51396 271 ASN A O 1
ATOM 2149 N N . TYR A 1 266 ? -5.42200 -20.67000 -11.80500 1.000 91.69784 272 TYR A N 1
ATOM 2150 C CA . TYR A 1 266 ? -4.43400 -21.70600 -11.52800 1.000 83.40474 272 TYR A CA 1
ATOM 2151 C C . TYR A 1 266 ? -3.12500 -21.42200 -12.24900 1.000 79.79641 272 TYR A C 1
ATOM 2152 O O . TYR A 1 266 ? -3.06300 -21.45000 -13.48200 1.000 80.90181 272 TYR A O 1
ATOM 2161 N N . CYS A 1 267 ? -2.08500 -21.16200 -11.45500 1.000 80.08065 273 CYS A N 1
ATOM 2162 C CA . CYS A 1 267 ? -0.75200 -20.76700 -11.91900 1.000 80.55440 273 CYS A CA 1
ATOM 2163 C C . CYS A 1 267 ? -0.82900 -19.81900 -13.11500 1.000 80.28594 273 CYS A C 1
ATOM 2164 O O . CYS A 1 267 ? -0.20100 -20.02300 -14.15700 1.000 86.04716 273 CYS A O 1
ATOM 2167 N N . GLY A 1 268 ? -1.63100 -18.76500 -12.94400 1.000 76.69604 274 GLY A N 1
ATOM 2168 C CA . GLY A 1 268 ? -1.70600 -17.63900 -13.85800 1.000 77.75406 274 GLY A CA 1
ATOM 2169 C C . GLY A 1 268 ? -1.89800 -17.98200 -15.31900 1.000 78.95157 274 GLY A C 1
ATOM 2170 O O . GLY A 1 268 ? -1.60300 -17.16200 -16.19400 1.000 89.81340 274 GLY A O 1
ATOM 2171 N N . GLU A 1 269 ? -2.39500 -19.19000 -15.59900 1.000 81.19921 275 GLU A N 1
ATOM 2172 C CA . GLU A 1 269 ? -2.56800 -19.66200 -16.96800 1.000 89.44757 275 GLU A CA 1
ATOM 2173 C C . GLU A 1 269 ? -3.98000 -20.17600 -17.21700 1.000 99.71196 275 GLU A C 1
ATOM 2174 O O . GLU A 1 269 ? -4.19500 -20.94400 -18.16100 1.000 96.71686 275 GLU A O 1
ATOM 2180 N N . PHE A 1 270 ? -4.94100 -19.77800 -16.38600 1.000 108.59460 276 PHE A N 1
ATOM 2181 C CA . PHE A 1 270 ? -6.32900 -20.17600 -16.56600 1.000 101.91748 276 PHE A CA 1
ATOM 2182 C C . PHE A 1 270 ? -7.23300 -19.06100 -16.06400 1.000 103.57294 276 PHE A C 1
ATOM 2183 O O . PHE A 1 270 ? -6.82200 -18.20800 -15.27100 1.000 110.61326 276 PHE A O 1
ATOM 2191 N N . ASP A 1 271 ? -8.47400 -19.07500 -16.55100 1.000 98.15914 277 ASP A N 1
ATOM 2192 C CA . ASP A 1 271 ? -9.52100 -18.18100 -16.07800 1.000 95.36670 277 ASP A CA 1
ATOM 2193 C C . ASP A 1 271 ? -10.39900 -18.83800 -15.02300 1.000 105.10997 277 ASP A C 1
ATOM 2194 O O . ASP A 1 271 ? -11.53400 -18.40000 -14.80800 1.000 106.71016 277 ASP A O 1
ATOM 2199 N N . ASN A 1 272 ? -9.89800 -19.88100 -14.36600 1.000 100.53047 278 ASN A N 1
ATOM 2200 C CA . ASN A 1 272 ? -10.73600 -20.73700 -13.54700 1.000 94.82453 278 ASN A CA 1
ATOM 2201 C C . ASN A 1 272 ? -11.07800 -20.07500 -12.21700 1.000 101.70430 278 ASN A C 1
ATOM 2202 O O . ASN A 1 272 ? -10.46900 -19.08500 -11.79700 1.000 97.39062 278 ASN A O 1
ATOM 2207 N N . ALA A 1 273 ? -12.07100 -20.65200 -11.55400 1.000 106.65226 279 ALA A N 1
ATOM 2208 C CA . ALA A 1 273 ? -12.53900 -20.21500 -10.25100 1.000 102.67547 279 ALA A CA 1
ATOM 2209 C C . ALA A 1 273 ? -12.19900 -21.26500 -9.20100 1.000 97.96438 279 ALA A C 1
ATOM 2210 O O . ALA A 1 273 ? -11.98200 -22.44100 -9.50800 1.000 102.79127 279 ALA A O 1
ATOM 2212 N N . GLY A 1 274 ? -12.14000 -20.82200 -7.95000 1.000 91.17146 280 GLY A N 1
ATOM 2213 C CA . GLY A 1 274 ? -11.92200 -21.71200 -6.82200 1.000 90.38452 280 GLY A CA 1
ATOM 2214 C C . GLY A 1 274 ? -13.23200 -21.94800 -6.08900 1.000 105.63372 280 GLY A C 1
ATOM 2215 O O . GLY A 1 274 ? -14.03600 -21.03100 -5.93500 1.000 117.92730 280 GLY A O 1
ATOM 2216 N N . ALA A 1 275 ? -13.44600 -23.19100 -5.65900 1.000 97.14586 281 ALA A N 1
ATOM 2217 C CA . ALA A 1 275 ? -14.67900 -23.57200 -4.98300 1.000 89.99500 281 ALA A CA 1
ATOM 2218 C C . ALA A 1 275 ? -14.36500 -24.30600 -3.68700 1.000 82.44146 281 ALA A C 1
ATOM 2219 O O . ALA A 1 275 ? -13.21400 -24.62500 -3.38100 1.000 81.61768 281 ALA A O 1
ATOM 2221 N N . MET A 1 276 ? -15.42700 -24.58700 -2.93600 1.000 88.51324 282 MET A N 1
ATOM 2222 C CA . MET A 1 276 ? -15.32200 -25.12600 -1.58700 1.000 89.90025 282 MET A CA 1
ATOM 2223 C C . MET A 1 276 ? -16.68500 -25.64200 -1.14300 1.000 90.35294 282 MET A C 1
ATOM 2224 O O . MET A 1 276 ? -17.63900 -24.86500 -1.02300 1.000 98.26178 282 MET A O 1
ATOM 2229 N N . MET A 1 277 ? -16.79200 -26.94900 -0.91000 1.000 89.44493 283 MET A N 1
ATOM 2230 C CA . MET A 1 277 ? -18.07600 -27.59200 -0.64600 1.000 97.61960 283 MET A CA 1
ATOM 2231 C C . MET A 1 277 ? -18.39800 -27.49700 0.84200 1.000 103.94404 283 MET A C 1
ATOM 2232 O O . MET A 1 277 ? -17.76200 -28.16000 1.66900 1.000 108.87884 283 MET A O 1
ATOM 2237 N N . SER A 1 278 ? -19.38700 -26.67300 1.17800 1.000 102.65968 284 SER A N 1
ATOM 2238 C CA . SER A 1 278 ? -19.89400 -26.56700 2.54000 1.000 106.80754 284 SER A CA 1
ATOM 2239 C C . SER A 1 278 ? -20.96500 -27.63000 2.75600 1.000 116.46396 284 SER A C 1
ATOM 2240 O O . SER A 1 278 ? -21.98000 -27.65100 2.05000 1.000 117.74306 284 SER A O 1
ATOM 2243 N N . VAL A 1 279 ? -20.74200 -28.50300 3.73200 1.000 117.92467 285 VAL A N 1
ATOM 2244 C CA . VAL A 1 279 ? -21.64600 -29.60400 4.04100 1.000 120.99082 285 VAL A CA 1
ATOM 2245 C C . VAL A 1 279 ? -22.16600 -29.39600 5.45500 1.000 127.71794 285 VAL A C 1
ATOM 2246 O O . VAL A 1 279 ? -21.38100 -29.38700 6.41100 1.000 126.67045 285 VAL A O 1
ATOM 2250 N N . ASP A 1 280 ? -23.47900 -29.21800 5.59100 1.000 125.30713 286 ASP A N 1
ATOM 2251 C CA . ASP A 1 280 ? -24.05200 -29.13400 6.92500 1.000 117.80886 286 ASP A CA 1
ATOM 2252 C C . ASP A 1 280 ? -24.18700 -30.53500 7.52500 1.000 109.14467 286 ASP A C 1
ATOM 2253 O O . ASP A 1 280 ? -23.91300 -31.54900 6.87700 1.000 100.54627 286 ASP A O 1
ATOM 2258 N N . GLU A 1 281 ? -24.62100 -30.57800 8.78800 1.000 112.58982 287 GLU A N 1
ATOM 2259 C CA . GLU A 1 281 ? -24.66000 -31.84000 9.52400 1.000 109.97371 287 GLU A CA 1
ATOM 2260 C C . GLU A 1 281 ? -25.56700 -32.86800 8.85900 1.000 114.09526 287 GLU A C 1
ATOM 2261 O O . GLU A 1 281 ? -25.34300 -34.07600 9.00300 1.000 115.54017 287 GLU A O 1
ATOM 2267 N N . THR A 1 282 ? -26.58700 -32.41700 8.12800 1.000 117.00613 288 THR A N 1
ATOM 2268 C CA . THR A 1 282 ? -27.53700 -33.30700 7.47200 1.000 110.81329 288 THR A CA 1
ATOM 2269 C C . THR A 1 282 ? -27.02000 -33.85200 6.14800 1.000 112.99249 288 THR A C 1
ATOM 2270 O O . THR A 1 282 ? -27.79200 -34.47000 5.40700 1.000 115.21645 288 THR A O 1
ATOM 2274 N N . LEU A 1 283 ? -25.73900 -33.63600 5.84600 1.000 121.61985 289 LEU A N 1
ATOM 2275 C CA . LEU A 1 283 ? -25.14000 -34.00200 4.56100 1.000 122.39889 289 LEU A CA 1
ATOM 2276 C C . LEU A 1 283 ? -25.85900 -33.30700 3.40300 1.000 113.87681 289 LEU A C 1
ATOM 2277 O O . LEU A 1 283 ? -26.19300 -33.92000 2.38600 1.000 108.29193 289 LEU A O 1
ATOM 2282 N N . MET A 1 284 ? -26.10000 -32.00800 3.57000 1.000 114.16369 290 MET A N 1
ATOM 2283 C CA . MET A 1 284 ? -26.58400 -31.14700 2.49800 1.000 115.67703 290 MET A CA 1
ATOM 2284 C C . MET A 1 284 ? -25.43400 -30.25900 2.03800 1.000 122.34098 290 MET A C 1
ATOM 2285 O O . MET A 1 284 ? -24.89500 -29.47600 2.82800 1.000 126.42042 290 MET A O 1
ATOM 2290 N N . CYS A 1 285 ? -25.07500 -30.37000 0.76000 1.000 122.31993 291 CYS A N 1
ATOM 2291 C CA . CYS A 1 285 ? -23.82900 -29.82400 0.23400 1.000 110.21848 291 CYS A CA 1
ATOM 2292 C C . CYS A 1 285 ? -24.11700 -28.68200 -0.73200 1.000 102.69652 291 CYS A C 1
ATOM 2293 O O . CYS A 1 285 ? -24.72300 -28.89400 -1.78800 1.000 98.69868 291 CYS A O 1
ATOM 2296 N N . SER A 1 286 ? -23.66600 -27.48100 -0.37500 1.000 102.78074 292 SER A N 1
ATOM 2297 C CA . SER A 1 286 ? -23.71900 -26.31400 -1.24500 1.000 100.63838 292 SER A CA 1
ATOM 2298 C C . SER A 1 286 ? -22.33200 -25.68800 -1.32600 1.000 103.41240 292 SER A C 1
ATOM 2299 O O . SER A 1 286 ? -21.58800 -25.68300 -0.34200 1.000 105.40211 292 SER A O 1
ATOM 2302 N N . PHE A 1 287 ? -21.98500 -25.16400 -2.49900 1.000 103.65190 293 PHE A N 1
ATOM 2303 C CA . PHE A 1 287 ? -20.62500 -24.72700 -2.78200 1.000 101.64903 293 PHE A CA 1
ATOM 2304 C C . PHE A 1 287 ? -20.46100 -23.22200 -2.58900 1.000 99.30401 293 PHE A C 1
ATOM 2305 O O . PHE A 1 287 ? -21.40100 -22.44400 -2.77300 1.000 115.20592 293 PHE A O 1
ATOM 2313 N N . GLN A 1 288 ? -19.24300 -22.82300 -2.22500 1.000 90.92669 294 GLN A N 1
ATOM 2314 C CA . GLN A 1 288 ? -18.83800 -21.42300 -2.13200 1.000 91.32674 294 GLN A CA 1
ATOM 2315 C C . GLN A 1 288 ? -17.67400 -21.21600 -3.08900 1.000 110.17374 294 GLN A C 1
ATOM 2316 O O . GLN A 1 288 ? -16.64100 -21.88300 -2.96500 1.000 121.62248 294 GLN A O 1
ATOM 2322 N N . ILE A 1 289 ? -17.83300 -20.30200 -4.04100 1.000 113.68732 295 ILE A N 1
ATOM 2323 C CA . ILE A 1 289 ? -16.91300 -20.18700 -5.16600 1.000 113.04513 295 ILE A CA 1
ATOM 2324 C C . ILE A 1 289 ? -16.17100 -18.86000 -5.09700 1.000 106.28643 295 ILE A C 1
ATOM 2325 O O . ILE A 1 289 ? -16.78600 -17.80000 -4.92000 1.000 102.89918 295 ILE A O 1
ATOM 2330 N N . LEU A 1 290 ? -14.84600 -18.93400 -5.21600 1.000 108.65250 296 LEU A N 1
ATOM 2331 C CA . LEU A 1 290 ? -13.96400 -17.78400 -5.35800 1.000 107.61553 296 LEU A CA 1
ATOM 2332 C C . LEU A 1 290 ? -13.75800 -17.50500 -6.83900 1.000 109.63420 296 LEU A C 1
ATOM 2333 O O . LEU A 1 290 ? -13.72600 -18.42900 -7.65400 1.000 108.54986 296 LEU A O 1
ATOM 2338 N N . LYS A 1 291 ? -13.60400 -16.22500 -7.19000 1.000 114.73744 297 LYS A N 1
ATOM 2339 C CA . LYS A 1 291 ? -13.38500 -15.91000 -8.59600 1.000 125.19396 297 LYS A CA 1
ATOM 2340 C C . LYS A 1 291 ? -12.73100 -14.54700 -8.73400 1.000 143.58037 297 LYS A C 1
ATOM 2341 O O . LYS A 1 291 ? -13.11800 -13.61500 -8.01600 1.000 146.24911 297 LYS A O 1
ATOM 2347 N N . PRO A 1 292 ? -11.74600 -14.39100 -9.62500 1.000 151.96559 298 PRO A N 1
ATOM 2348 C CA . PRO A 1 292 ? -11.14100 -13.06900 -9.84500 1.000 155.49496 298 PRO A CA 1
ATOM 2349 C C . PRO A 1 292 ? -12.02700 -12.15400 -10.67600 1.000 157.62153 298 PRO A C 1
ATOM 2350 O O . PRO A 1 292 ? -13.21800 -12.42700 -10.85900 1.000 159.57703 298 PRO A O 1
ATOM 2354 N N . ALA A 1 293 ? -11.45400 -11.07000 -11.18800 1.000 152.96044 299 ALA A N 1
ATOM 2355 C CA . ALA A 1 293 ? -12.20700 -10.10900 -11.98700 1.000 146.91235 299 ALA A CA 1
ATOM 2356 C C . ALA A 1 293 ? -12.09100 -10.41900 -13.47800 1.000 138.31132 299 ALA A C 1
ATOM 2357 O O . ALA A 1 293 ? -11.06000 -10.16300 -14.10100 1.000 131.41839 299 ALA A O 1
ATOM 2359 N N . LEU B 1 1 ? 21.56500 -15.89800 63.37100 1.000 104.95732 7 LEU B N 1
ATOM 2360 C CA . LEU B 1 1 ? 20.92900 -15.54900 62.10600 1.000 110.95804 7 LEU B CA 1
ATOM 2361 C C . LEU B 1 1 ? 19.50500 -15.05300 62.34000 1.000 110.59484 7 LEU B C 1
ATOM 2362 O O . LEU B 1 1 ? 18.64000 -15.80900 62.78600 1.000 106.76280 7 LEU B O 1
ATOM 2367 N N . ASN B 1 2 ? 19.27100 -13.77300 62.04400 1.000 103.47293 8 ASN B N 1
ATOM 2368 C CA . ASN B 1 2 ? 17.93900 -13.17800 62.15100 1.000 96.44314 8 ASN B CA 1
ATOM 2369 C C . ASN B 1 2 ? 17.15000 -13.57700 60.90700 1.000 95.96414 8 ASN B C 1
ATOM 2370 O O . ASN B 1 2 ? 16.92700 -12.79100 59.98200 1.000 101.10686 8 ASN B O 1
ATOM 2375 N N . LEU B 1 3 ? 16.70800 -14.83800 60.90300 1.000 101.38847 9 LEU B N 1
ATOM 2376 C CA . LEU B 1 3 ? 16.19700 -15.46700 59.68900 1.000 100.87525 9 LEU B CA 1
ATOM 2377 C C . LEU B 1 3 ? 14.76900 -15.03100 59.37600 1.000 109.30258 9 LEU B C 1
ATOM 2378 O O . LEU B 1 3 ? 14.47600 -14.61400 58.25100 1.000 107.66291 9 LEU B O 1
ATOM 2383 N N . ASP B 1 4 ? 13.86700 -15.11900 60.35800 1.000 108.30772 10 ASP B N 1
ATOM 2384 C CA . ASP B 1 4 ? 12.47000 -14.77000 60.12000 1.000 101.41479 10 ASP B CA 1
ATOM 2385 C C . ASP B 1 4 ? 12.30500 -13.34000 59.62000 1.000 89.22122 10 ASP B C 1
ATOM 2386 O O . ASP B 1 4 ? 11.27700 -13.02200 59.01100 1.000 90.74509 10 ASP B O 1
ATOM 2391 N N . SER B 1 5 ? 13.29000 -12.47200 59.86200 1.000 83.88374 11 SER B N 1
ATOM 2392 C CA . SER B 1 5 ? 13.24300 -11.12400 59.30600 1.000 84.48645 11 SER B CA 1
ATOM 2393 C C . SER B 1 5 ? 13.54800 -11.14400 57.81400 1.000 75.17743 11 SER B C 1
ATOM 2394 O O . SER B 1 5 ? 12.85400 -10.50200 57.01700 1.000 76.01175 11 SER B O 1
ATOM 2397 N N . ILE B 1 6 ? 14.58300 -11.89000 57.42400 1.000 74.14047 12 ILE B N 1
ATOM 2398 C CA . ILE B 1 6 ? 14.97600 -11.98100 56.01900 1.000 73.98519 12 ILE B CA 1
ATOM 2399 C C . ILE B 1 6 ? 13.83800 -12.54900 55.17900 1.000 84.99440 12 ILE B C 1
ATOM 2400 O O . ILE B 1 6 ? 13.46900 -11.98800 54.14000 1.000 75.29324 12 ILE B O 1
ATOM 2405 N N . ILE B 1 7 ? 13.27100 -13.67600 55.61800 1.000 88.39744 13 ILE B N 1
ATOM 2406 C CA . ILE B 1 7 ? 12.15600 -14.29300 54.90100 1.000 86.63407 13 ILE B CA 1
ATOM 2407 C C . ILE B 1 7 ? 10.98200 -13.32500 54.80300 1.000 98.80658 13 ILE B C 1
ATOM 2408 O O . ILE B 1 7 ? 10.31200 -13.24200 53.76500 1.000 105.11260 13 ILE B O 1
ATOM 2413 N N . GLY B 1 8 ? 10.72500 -12.56700 55.87200 1.000 94.50080 14 GLY B N 1
ATOM 2414 C CA . GLY B 1 8 ? 9.62900 -11.60800 55.84300 1.000 84.14167 14 GLY B CA 1
ATOM 2415 C C . GLY B 1 8 ? 9.81500 -10.53900 54.78300 1.000 87.38943 14 GLY B C 1
ATOM 2416 O O . GLY B 1 8 ? 8.88200 -10.20700 54.04600 1.000 100.56469 14 GLY B O 1
ATOM 2417 N N . ARG B 1 9 ? 11.02800 -9.99000 54.68600 1.000 81.25974 15 ARG B N 1
ATOM 2418 C CA . ARG B 1 9 ? 11.29700 -8.95600 53.69100 1.000 87.83158 15 ARG B CA 1
ATOM 2419 C C . ARG B 1 9 ? 11.17800 -9.48800 52.27000 1.000 92.69532 15 ARG B C 1
ATOM 2420 O O . ARG B 1 9 ? 10.79400 -8.74300 51.36000 1.000 91.37938 15 ARG B O 1
ATOM 2428 N N . LEU B 1 10 ? 11.50800 -10.76300 52.05400 1.000 95.26405 16 LEU B N 1
ATOM 2429 C CA . LEU B 1 10 ? 11.46400 -11.31800 50.70500 1.000 95.35354 16 LEU B CA 1
ATOM 2430 C C . LEU B 1 10 ? 10.03000 -11.47400 50.21600 1.000 100.42520 16 LEU B C 1
ATOM 2431 O O . LEU B 1 10 ? 9.73700 -11.21300 49.04300 1.000 97.17218 16 LEU B O 1
ATOM 2436 N N . LEU B 1 11 ? 9.12100 -11.88700 51.09900 1.000 105.31263 17 LEU B N 1
ATOM 2437 C CA . LEU B 1 11 ? 7.71400 -12.04600 50.75000 1.000 108.79989 17 LEU B CA 1
ATOM 2438 C C . LEU B 1 11 ? 6.93900 -10.73500 50.80200 1.000 109.11571 17 LEU B C 1
ATOM 2439 O O . LEU B 1 11 ? 5.72200 -10.74200 50.58600 1.000 106.17589 17 LEU B O 1
ATOM 2444 N N . GLU B 1 12 ? 7.61100 -9.61800 51.08800 1.000 109.71315 18 GLU B N 1
ATOM 2445 C CA . GLU B 1 12 ? 6.93600 -8.32600 51.11800 1.000 107.73134 18 GLU B CA 1
ATOM 2446 C C . GLU B 1 12 ? 6.52700 -7.87200 49.72100 1.000 117.65358 18 GLU B C 1
ATOM 2447 O O . GLU B 1 12 ? 5.55500 -7.12200 49.57200 1.000 123.67009 18 GLU B O 1
ATOM 2453 N N . VAL B 1 13 ? 7.23900 -8.32600 48.68900 1.000 117.32723 19 VAL B N 1
ATOM 2454 C CA . VAL B 1 13 ? 6.99600 -7.87500 47.32300 1.000 114.36634 19 VAL B CA 1
ATOM 2455 C C . VAL B 1 13 ? 5.96400 -8.76900 46.64600 1.000 102.95445 19 VAL B C 1
ATOM 2456 O O . VAL B 1 13 ? 5.96100 -8.91300 45.41800 1.000 89.03173 19 VAL B O 1
ATOM 2460 N N . GLN B 1 14 ? 5.08200 -9.37200 47.44100 1.000 106.23642 20 GLN B N 1
ATOM 2461 C CA . GLN B 1 14 ? 3.97300 -10.13500 46.88500 1.000 114.85061 20 GLN B CA 1
ATOM 2462 C C . GLN B 1 14 ? 2.97400 -9.19800 46.22100 1.000 114.90325 20 GLN B C 1
ATOM 2463 O O . GLN B 1 14 ? 2.52300 -8.22200 46.82800 1.000 113.79259 20 GLN B O 1
ATOM 2469 N N . GLY B 1 15 ? 2.62700 -9.49500 44.97200 1.000 118.07732 21 GLY B N 1
ATOM 2470 C CA . GLY B 1 15 ? 1.60100 -8.72900 44.29700 1.000 120.74342 21 GLY B CA 1
ATOM 2471 C C . GLY B 1 15 ? 2.01500 -7.35100 43.84000 1.000 120.42760 21 GLY B C 1
ATOM 2472 O O . GLY B 1 15 ? 1.17900 -6.61800 43.30100 1.000 118.83004 21 GLY B O 1
ATOM 2473 N N . SER B 1 16 ? 3.26700 -6.96000 44.05500 1.000 123.43322 22 SER B N 1
ATOM 2474 C CA . SER B 1 16 ? 3.77400 -5.76200 43.40800 1.000 117.55094 22 SER B CA 1
ATOM 2475 C C . SER B 1 16 ? 3.97900 -6.03500 41.92100 1.000 124.35175 22 SER B C 1
ATOM 2476 O O . SER B 1 16 ? 4.00400 -7.18600 41.47400 1.000 117.76412 22 SER B O 1
ATOM 2479 N N . ARG B 1 17 ? 4.11300 -4.96100 41.15200 1.000 132.52905 23 ARG B N 1
ATOM 2480 C CA . ARG B 1 17 ? 4.32000 -5.11300 39.72000 1.000 129.39709 23 ARG B CA 1
ATOM 2481 C C . ARG B 1 17 ? 5.55900 -5.97000 39.47000 1.000 139.46935 23 ARG B C 1
ATOM 2482 O O . ARG B 1 17 ? 6.58000 -5.79400 40.15000 1.000 143.04610 23 ARG B O 1
ATOM 2490 N N . PRO B 1 18 ? 5.49500 -6.92600 38.54100 1.000 142.59604 24 PRO B N 1
ATOM 2491 C CA . PRO B 1 18 ? 6.64700 -7.80200 38.29800 1.000 139.21669 24 PRO B CA 1
ATOM 2492 C C . PRO B 1 18 ? 7.88800 -7.00300 37.93200 1.000 138.23236 24 PRO B C 1
ATOM 2493 O O . PRO B 1 18 ? 7.81600 -5.97100 37.26200 1.000 136.24002 24 PRO B O 1
ATOM 2497 N N . GLY B 1 19 ? 9.03700 -7.49200 38.39100 1.000 133.90816 25 GLY B N 1
ATOM 2498 C CA . GLY B 1 19 ? 10.29900 -6.82000 38.17300 1.000 131.76580 25 GLY B CA 1
ATOM 2499 C C . GLY B 1 19 ? 10.85000 -6.07800 39.37200 1.000 126.46779 25 GLY B C 1
ATOM 2500 O O . GLY B 1 19 ? 11.96600 -5.55300 39.28900 1.000 133.16333 25 GLY B O 1
ATOM 2501 N N . LYS B 1 20 ? 10.11300 -6.02300 40.48200 1.000 114.35845 26 LYS B N 1
ATOM 2502 C CA . LYS B 1 20 ? 10.59100 -5.33900 41.67700 1.000 109.85791 26 LYS B CA 1
ATOM 2503 C C . LYS B 1 20 ? 11.59100 -6.21600 42.42300 1.000 106.20221 26 LYS B C 1
ATOM 2504 O O . LYS B 1 20 ? 11.43700 -7.43800 42.49300 1.000 107.10758 26 LYS B O 1
ATOM 2510 N N . ASN B 1 21 ? 12.61900 -5.58400 42.98200 1.000 102.57282 27 ASN B N 1
ATOM 2511 C CA . ASN B 1 21 ? 13.75100 -6.28500 43.57000 1.000 94.32447 27 ASN B CA 1
ATOM 2512 C C . ASN B 1 21 ? 13.71500 -6.22300 45.09200 1.000 99.71196 27 ASN B C 1
ATOM 2513 O O . ASN B 1 21 ? 12.96600 -5.45300 45.70000 1.000 99.16452 27 ASN B O 1
ATOM 2518 N N . VAL B 1 22 ? 14.55100 -7.06500 45.70000 1.000 97.56696 28 VAL B N 1
ATOM 2519 C CA . VAL B 1 22 ? 14.81500 -7.05500 47.13400 1.000 93.07958 28 VAL B CA 1
ATOM 2520 C C . VAL B 1 22 ? 16.32300 -7.12800 47.32500 1.000 98.21967 28 VAL B C 1
ATOM 2521 O O . VAL B 1 22 ? 16.98500 -7.99700 46.74500 1.000 97.07743 28 VAL B O 1
ATOM 2525 N N . GLN B 1 23 ? 16.86700 -6.21900 48.12900 1.000 102.87812 29 GLN B N 1
ATOM 2526 C CA . GLN B 1 23 ? 18.30900 -6.12500 48.34600 1.000 103.67296 29 GLN B CA 1
ATOM 2527 C C . GLN B 1 23 ? 18.59800 -6.35000 49.82800 1.000 97.77225 29 GLN B C 1
ATOM 2528 O O . GLN B 1 23 ? 18.42100 -5.44600 50.65000 1.000 81.92035 29 GLN B O 1
ATOM 2534 N N . LEU B 1 24 ? 19.04400 -7.55600 50.16700 1.000 76.72762 30 LEU B N 1
ATOM 2535 C CA . LEU B 1 24 ? 19.47200 -7.84800 51.52400 1.000 75.89594 30 LEU B CA 1
ATOM 2536 C C . LEU B 1 24 ? 20.90300 -7.37100 51.73600 1.000 75.95121 30 LEU B C 1
ATOM 2537 O O . LEU B 1 24 ? 21.69100 -7.27000 50.79200 1.000 76.30389 30 LEU B O 1
ATOM 2542 N N . THR B 1 25 ? 21.23800 -7.08000 52.99000 1.000 84.64962 31 THR B N 1
ATOM 2543 C CA . THR B 1 25 ? 22.57900 -6.60500 53.29600 1.000 82.10721 31 THR B CA 1
ATOM 2544 C C . THR B 1 25 ? 23.61200 -7.66800 52.94200 1.000 80.51492 31 THR B C 1
ATOM 2545 O O . THR B 1 25 ? 23.36800 -8.87100 53.07600 1.000 74.57473 31 THR B O 1
ATOM 2549 N N . GLU B 1 26 ? 24.77100 -7.20600 52.48000 1.000 81.20711 32 GLU B N 1
ATOM 2550 C CA . GLU B 1 26 ? 25.88800 -8.06000 52.09700 1.000 86.49195 32 GLU B CA 1
ATOM 2551 C C . GLU B 1 26 ? 26.19400 -9.11800 53.15500 1.000 79.92537 32 GLU B C 1
ATOM 2552 O O . GLU B 1 26 ? 26.53500 -10.25700 52.81900 1.000 74.79581 32 GLU B O 1
ATOM 2558 N N . ASN B 1 27 ? 26.05600 -8.76400 54.43600 1.000 77.35401 33 ASN B N 1
ATOM 2559 C CA . ASN B 1 27 ? 26.33500 -9.72500 55.49900 1.000 75.55116 33 ASN B CA 1
ATOM 2560 C C . ASN B 1 27 ? 25.22100 -10.75900 55.62000 1.000 88.25269 33 ASN B C 1
ATOM 2561 O O . ASN B 1 27 ? 25.49100 -11.95100 55.80900 1.000 96.73791 33 ASN B O 1
ATOM 2566 N N . GLU B 1 28 ? 23.96200 -10.31800 55.52900 1.000 85.52604 34 GLU B N 1
ATOM 2567 C CA . GLU B 1 28 ? 22.83100 -11.23700 55.63900 1.000 80.11487 34 GLU B CA 1
ATOM 2568 C C . GLU B 1 28 ? 22.95200 -12.38300 54.64400 1.000 73.89833 34 GLU B C 1
ATOM 2569 O O . GLU B 1 28 ? 22.75900 -13.55400 54.99400 1.000 74.42734 34 GLU B O 1
ATOM 2575 N N . ILE B 1 29 ? 23.27200 -12.05500 53.39200 1.000 73.05086 35 ILE B N 1
ATOM 2576 C CA . ILE B 1 29 ? 23.37800 -13.07600 52.35600 1.000 72.67713 35 ILE B CA 1
ATOM 2577 C C . ILE B 1 29 ? 24.53900 -14.01900 52.64700 1.000 88.71590 35 ILE B C 1
ATOM 2578 O O . ILE B 1 29 ? 24.40800 -15.24200 52.51600 1.000 92.41108 35 ILE B O 1
ATOM 2583 N N . ARG B 1 30 ? 25.68700 -13.47300 53.05800 1.000 84.28116 36 ARG B N 1
ATOM 2584 C CA . ARG B 1 30 ? 26.82500 -14.31700 53.40500 1.000 77.71458 36 ARG B CA 1
ATOM 2585 C C . ARG B 1 30 ? 26.48300 -15.27700 54.53700 1.000 76.26441 36 ARG B C 1
ATOM 2586 O O . ARG B 1 30 ? 26.98000 -16.40900 54.56300 1.000 76.98028 36 ARG B O 1
ATOM 2594 N N . GLY B 1 31 ? 25.63200 -14.84900 55.47100 1.000 76.38547 37 GLY B N 1
ATOM 2595 C CA . GLY B 1 31 ? 25.16900 -15.75800 56.50500 1.000 81.72822 37 GLY B CA 1
ATOM 2596 C C . GLY B 1 31 ? 24.34600 -16.89800 55.94100 1.000 96.65369 37 GLY B C 1
ATOM 2597 O O . GLY B 1 31 ? 24.45700 -18.04100 56.39200 1.000 117.17194 37 GLY B O 1
ATOM 2598 N N . LEU B 1 32 ? 23.50700 -16.60300 54.94500 1.000 91.52940 38 LEU B N 1
ATOM 2599 C CA . LEU B 1 32 ? 22.76500 -17.65800 54.26300 1.000 82.61780 38 LEU B CA 1
ATOM 2600 C C . LEU B 1 32 ? 23.71500 -18.65700 53.62200 1.000 83.57844 38 LEU B C 1
ATOM 2601 O O . LEU B 1 32 ? 23.53700 -19.87300 53.75000 1.000 92.39266 38 LEU B O 1
ATOM 2606 N N . CYS B 1 33 ? 24.74400 -18.15500 52.93600 1.000 80.79916 39 CYS B N 1
ATOM 2607 C CA . CYS B 1 33 ? 25.66400 -19.02400 52.21300 1.000 86.77356 39 CYS B CA 1
ATOM 2608 C C . CYS B 1 33 ? 26.46700 -19.92900 53.13600 1.000 87.23151 39 CYS B C 1
ATOM 2609 O O . CYS B 1 33 ? 26.94600 -20.97300 52.68700 1.000 93.23749 39 CYS B O 1
ATOM 2612 N N . LEU B 1 34 ? 26.63600 -19.55600 54.40400 1.000 80.26225 40 LEU B N 1
ATOM 2613 C CA . LEU B 1 34 ? 27.33500 -20.42300 55.34600 1.000 82.82046 40 LEU B CA 1
ATOM 2614 C C . LEU B 1 34 ? 26.37900 -21.37100 56.05900 1.000 94.42974 40 LEU B C 1
ATOM 2615 O O . LEU B 1 34 ? 26.59500 -22.58700 56.07200 1.000 108.58144 40 LEU B O 1
ATOM 2620 N N . LYS B 1 35 ? 25.32000 -20.82100 56.65600 1.000 87.50786 41 LYS B N 1
ATOM 2621 C CA . LYS B 1 35 ? 24.39200 -21.64000 57.42700 1.000 94.70609 41 LYS B CA 1
ATOM 2622 C C . LYS B 1 35 ? 23.73700 -22.70700 56.55600 1.000 104.79678 41 LYS B C 1
ATOM 2623 O O . LYS B 1 35 ? 23.50600 -23.83300 57.01100 1.000 107.98663 41 LYS B O 1
ATOM 2629 N N . SER B 1 36 ? 23.43600 -22.37400 55.29800 1.000 96.64580 42 SER B N 1
ATOM 2630 C CA . SER B 1 36 ? 22.87000 -23.37000 54.39400 1.000 87.59208 42 SER B CA 1
ATOM 2631 C C . SER B 1 36 ? 23.92600 -24.37700 53.95900 1.000 92.44266 42 SER B C 1
ATOM 2632 O O . SER B 1 36 ? 23.63100 -25.57000 53.81400 1.000 105.89954 42 SER B O 1
ATOM 2635 N N . ARG B 1 37 ? 25.16100 -23.91300 53.74900 1.000 80.00696 43 ARG B N 1
ATOM 2636 C CA . ARG B 1 37 ? 26.23900 -24.80400 53.33100 1.000 84.32064 43 ARG B CA 1
ATOM 2637 C C . ARG B 1 37 ? 26.50700 -25.87800 54.37600 1.000 89.53705 43 ARG B C 1
ATOM 2638 O O . ARG B 1 37 ? 26.75400 -27.04100 54.03600 1.000 83.26261 43 ARG B O 1
ATOM 2646 N N . GLU B 1 38 ? 26.45800 -25.51000 55.65700 1.000 90.01869 44 GLU B N 1
ATOM 2647 C CA . GLU B 1 38 ? 26.67600 -26.49200 56.71200 1.000 94.42448 44 GLU B CA 1
ATOM 2648 C C . GLU B 1 38 ? 25.56700 -27.53700 56.73000 1.000 106.58910 44 GLU B C 1
ATOM 2649 O O . GLU B 1 38 ? 25.83000 -28.72700 56.93600 1.000 117.41145 44 GLU B O 1
ATOM 2655 N N . ILE B 1 39 ? 24.31900 -27.11100 56.51500 1.000 94.65082 45 ILE B N 1
ATOM 2656 C CA . ILE B 1 39 ? 23.20400 -28.05600 56.49200 1.000 93.64544 45 ILE B CA 1
ATOM 2657 C C . ILE B 1 39 ? 23.34600 -29.01500 55.31700 1.000 101.57797 45 ILE B C 1
ATOM 2658 O O . ILE B 1 39 ? 22.99200 -30.19700 55.41000 1.000 118.76424 45 ILE B O 1
ATOM 2663 N N . PHE B 1 40 ? 23.87200 -28.52000 54.19700 1.000 95.59830 46 PHE B N 1
ATOM 2664 C CA . PHE B 1 40 ? 24.12300 -29.37400 53.04100 1.000 97.86173 46 PHE B CA 1
ATOM 2665 C C . PHE B 1 40 ? 25.20000 -30.41000 53.34400 1.000 101.13055 46 PHE B C 1
ATOM 2666 O O . PHE B 1 40 ? 25.04200 -31.59600 53.03000 1.000 105.82058 46 PHE B O 1
ATOM 2674 N N . LEU B 1 41 ? 26.31000 -29.97600 53.94700 1.000 99.66721 47 LEU B N 1
ATOM 2675 C CA . LEU B 1 41 ? 27.38600 -30.90200 54.28500 1.000 102.93076 47 LEU B CA 1
ATOM 2676 C C . LEU B 1 41 ? 26.95300 -31.90700 55.34500 1.000 106.42329 47 LEU B C 1
ATOM 2677 O O . LEU B 1 41 ? 27.50400 -33.01200 55.41200 1.000 106.93387 47 LEU B O 1
ATOM 2682 N N . SER B 1 42 ? 25.97700 -31.54500 56.18100 1.000 103.09131 48 SER B N 1
ATOM 2683 C CA . SER B 1 42 ? 25.49400 -32.46400 57.20500 1.000 105.61529 48 SER B CA 1
ATOM 2684 C C . SER B 1 42 ? 24.53000 -33.49000 56.62300 1.000 107.63133 48 SER B C 1
ATOM 2685 O O . SER B 1 42 ? 24.60100 -34.67600 56.96600 1.000 114.32423 48 SER B O 1
ATOM 2688 N N . GLN B 1 43 ? 23.63100 -33.05800 55.74600 1.000 97.30114 49 GLN B N 1
ATOM 2689 C CA . GLN B 1 43 ? 22.65800 -33.95600 55.14700 1.000 106.04166 49 GLN B CA 1
ATOM 2690 C C . GLN B 1 43 ? 23.30900 -34.80300 54.05400 1.000 119.26956 49 GLN B C 1
ATOM 2691 O O . GLN B 1 43 ? 24.35600 -34.43600 53.51200 1.000 125.18606 49 GLN B O 1
ATOM 2697 N N . PRO B 1 44 ? 22.72000 -35.95700 53.72800 1.000 116.07708 50 PRO B N 1
ATOM 2698 C CA . PRO B 1 44 ? 23.35000 -36.85700 52.75500 1.000 107.19443 50 PRO B CA 1
ATOM 2699 C C . PRO B 1 44 ? 23.41500 -36.25200 51.36200 1.000 102.71232 50 PRO B C 1
ATOM 2700 O O . PRO B 1 44 ? 22.54200 -35.48700 50.94400 1.000 112.54244 50 PRO B O 1
ATOM 2704 N N . ILE B 1 45 ? 24.47500 -36.61700 50.63400 1.000 100.78050 51 ILE B N 1
ATOM 2705 C CA . ILE B 1 45 ? 24.61200 -36.18900 49.24800 1.000 102.02539 51 ILE B CA 1
ATOM 2706 C C . ILE B 1 45 ? 23.59200 -36.88600 48.35300 1.000 110.48167 51 ILE B C 1
ATOM 2707 O O . ILE B 1 45 ? 23.27700 -36.38600 47.26700 1.000 122.82262 51 ILE B O 1
ATOM 2712 N N . LEU B 1 46 ? 23.06600 -38.02900 48.78500 1.000 101.22003 52 LEU B N 1
ATOM 2713 C CA . LEU B 1 46 ? 21.94500 -38.70000 48.12800 1.000 101.42005 52 LEU B CA 1
ATOM 2714 C C . LEU B 1 46 ? 20.80100 -38.73200 49.13800 1.000 112.55823 52 LEU B C 1
ATOM 2715 O O . LEU B 1 46 ? 20.80500 -39.54200 50.07100 1.000 122.81999 52 LEU B O 1
ATOM 2720 N N . LEU B 1 47 ? 19.82600 -37.84600 48.95300 1.000 110.80539 53 LEU B N 1
ATOM 2721 C CA . LEU B 1 47 ? 18.78500 -37.64000 49.95100 1.000 112.72141 53 LEU B CA 1
ATOM 2722 C C . LEU B 1 47 ? 17.77900 -38.78400 49.93500 1.000 108.54723 53 LEU B C 1
ATOM 2723 O O . LEU B 1 47 ? 17.26700 -39.16100 48.87700 1.000 105.83111 53 LEU B O 1
ATOM 2728 N N . GLU B 1 48 ? 17.49900 -39.33600 51.11300 1.000 101.41742 54 GLU B N 1
ATOM 2729 C CA . GLU B 1 48 ? 16.38500 -40.25700 51.30800 1.000 96.13784 54 GLU B CA 1
ATOM 2730 C C . GLU B 1 48 ? 15.20000 -39.45800 51.84500 1.000 95.48776 54 GLU B C 1
ATOM 2731 O O . GLU B 1 48 ? 15.25100 -38.94600 52.96900 1.000 95.35617 54 GLU B O 1
ATOM 2737 N N . LEU B 1 49 ? 14.14300 -39.34600 51.04600 1.000 95.18510 55 LEU B N 1
ATOM 2738 C CA . LEU B 1 49 ? 13.00900 -38.49900 51.38200 1.000 112.09765 55 LEU B CA 1
ATOM 2739 C C . LEU B 1 49 ? 11.73000 -39.32200 51.44300 1.000 104.89679 55 LEU B C 1
ATOM 2740 O O . LEU B 1 49 ? 11.59400 -40.34200 50.76200 1.000 97.50380 55 LEU B O 1
ATOM 2745 N N . GLU B 1 50 ? 10.78800 -38.86300 52.26400 1.000 109.72631 56 GLU B N 1
ATOM 2746 C CA . GLU B 1 50 ? 9.51500 -39.54200 52.46500 1.000 110.56326 56 GLU B CA 1
ATOM 2747 C C . GLU B 1 50 ? 8.37800 -38.65900 51.97500 1.000 112.93196 56 GLU B C 1
ATOM 2748 O O . GLU B 1 50 ? 8.30200 -37.48100 52.34000 1.000 113.14778 56 GLU B O 1
ATOM 2754 N N . ALA B 1 51 ? 7.49900 -39.22900 51.15800 1.000 116.65609 57 ALA B N 1
ATOM 2755 C CA . ALA B 1 51 ? 6.26700 -38.55300 50.77500 1.000 117.50619 57 ALA B CA 1
ATOM 2756 C C . ALA B 1 51 ? 5.42500 -38.31400 52.02800 1.000 120.11967 57 ALA B C 1
ATOM 2757 O O . ALA B 1 51 ? 5.56000 -39.04900 53.00700 1.000 119.83542 57 ALA B O 1
ATOM 2759 N N . PRO B 1 52 ? 4.55000 -37.29300 52.01200 1.000 113.12672 58 PRO B N 1
ATOM 2760 C CA . PRO B 1 52 ? 4.21500 -36.38800 50.90700 1.000 113.09514 58 PRO B CA 1
ATOM 2761 C C . PRO B 1 52 ? 5.19400 -35.22900 50.72500 1.000 112.32663 58 PRO B C 1
ATOM 2762 O O . PRO B 1 52 ? 5.86600 -34.82100 51.67500 1.000 111.75550 58 PRO B O 1
ATOM 2766 N N . LEU B 1 53 ? 5.25700 -34.71100 49.50100 1.000 110.94225 59 LEU B N 1
ATOM 2767 C CA . LEU B 1 53 ? 6.08400 -33.55600 49.17300 1.000 109.45523 59 LEU B CA 1
ATOM 2768 C C . LEU B 1 53 ? 5.68000 -33.06300 47.78900 1.000 108.57354 59 LEU B C 1
ATOM 2769 O O . LEU B 1 53 ? 4.88600 -33.69800 47.09000 1.000 90.18713 59 LEU B O 1
ATOM 2774 N N . LYS B 1 54 ? 6.23700 -31.91700 47.40700 1.000 100.35940 60 LYS B N 1
ATOM 2775 C CA . LYS B 1 54 ? 6.05700 -31.35600 46.07700 1.000 99.60142 60 LYS B CA 1
ATOM 2776 C C . LYS B 1 54 ? 7.42100 -31.16100 45.42800 1.000 105.61793 60 LYS B C 1
ATOM 2777 O O . LYS B 1 54 ? 8.41000 -30.86800 46.10500 1.000 110.51062 60 LYS B O 1
ATOM 2783 N N . ILE B 1 55 ? 7.47200 -31.34100 44.11000 1.000 100.13043 61 ILE B N 1
ATOM 2784 C CA . ILE B 1 55 ? 8.72200 -31.29800 43.36100 1.000 100.11200 61 ILE B CA 1
ATOM 2785 C C . ILE B 1 55 ? 8.59000 -30.26800 42.24800 1.000 104.38620 61 ILE B C 1
ATOM 2786 O O . ILE B 1 55 ? 7.60800 -30.28100 41.49800 1.000 106.12851 61 ILE B O 1
ATOM 2791 N N . CYS B 1 56 ? 9.58100 -29.38100 42.14100 1.000 110.36586 62 CYS B N 1
ATOM 2792 C CA . CYS B 1 56 ? 9.57700 -28.30100 41.16300 1.000 103.39924 62 CYS B CA 1
ATOM 2793 C C . CYS B 1 56 ? 10.88100 -28.29900 40.37900 1.000 93.86389 62 CYS B C 1
ATOM 2794 O O . CYS B 1 56 ? 11.95700 -28.52500 40.94200 1.000 88.27111 62 CYS B O 1
ATOM 2797 N N . GLY B 1 57 ? 10.77900 -28.02400 39.08100 1.000 87.30520 63 GLY B N 1
ATOM 2798 C CA . GLY B 1 57 ? 11.93500 -28.04200 38.20700 1.000 81.15184 63 GLY B CA 1
ATOM 2799 C C . GLY B 1 57 ? 12.67700 -26.72300 38.13000 1.000 98.83553 63 GLY B C 1
ATOM 2800 O O . GLY B 1 57 ? 12.99900 -26.12200 39.15900 1.000 112.24504 63 GLY B O 1
ATOM 2801 N N . ASP B 1 58 ? 12.94800 -26.26400 36.90900 1.000 94.23235 64 ASP B N 1
ATOM 2802 C CA . ASP B 1 58 ? 13.74900 -25.06400 36.71100 1.000 80.30963 64 ASP B CA 1
ATOM 2803 C C . ASP B 1 58 ? 12.99900 -23.82000 37.16700 1.000 81.53609 64 ASP B C 1
ATOM 2804 O O . ASP B 1 58 ? 11.79500 -23.67900 36.93600 1.000 85.31286 64 ASP B O 1
ATOM 2809 N N . ILE B 1 59 ? 13.72500 -22.91500 37.82300 1.000 91.91628 65 ILE B N 1
ATOM 2810 C CA . ILE B 1 59 ? 13.21200 -21.60900 38.21900 1.000 92.12947 65 ILE B CA 1
ATOM 2811 C C . ILE B 1 59 ? 13.88300 -20.49400 37.42500 1.000 86.58407 65 ILE B C 1
ATOM 2812 O O . ILE B 1 59 ? 13.21000 -19.63700 36.85100 1.000 93.93495 65 ILE B O 1
ATOM 2817 N N . HIS B 1 60 ? 15.21700 -20.48900 37.39600 1.000 76.88290 66 HIS B N 1
ATOM 2818 C CA . HIS B 1 60 ? 16.00600 -19.61900 36.52300 1.000 78.15937 66 HIS B CA 1
ATOM 2819 C C . HIS B 1 60 ? 15.67800 -18.14100 36.74700 1.000 73.27984 66 HIS B C 1
ATOM 2820 O O . HIS B 1 60 ? 15.30000 -17.41400 35.82800 1.000 72.05074 66 HIS B O 1
ATOM 2827 N N . GLY B 1 61 ? 15.82100 -17.71000 38.00100 1.000 67.98973 67 GLY B N 1
ATOM 2828 C CA . GLY B 1 61 ? 15.71300 -16.30800 38.35600 1.000 67.27122 67 GLY B CA 1
ATOM 2829 C C . GLY B 1 61 ? 14.33700 -15.68900 38.24500 1.000 72.30604 67 GLY B C 1
ATOM 2830 O O . GLY B 1 61 ? 14.15700 -14.55000 38.69400 1.000 66.62904 67 GLY B O 1
ATOM 2831 N N . GLN B 1 62 ? 13.35700 -16.38500 37.66900 1.000 72.85610 68 GLN B N 1
ATOM 2832 C CA . GLN B 1 62 ? 12.00500 -15.84600 37.52200 1.000 67.54494 68 GLN B CA 1
ATOM 2833 C C . GLN B 1 62 ? 11.32900 -15.85400 38.89100 1.000 71.15327 68 GLN B C 1
ATOM 2834 O O . GLN B 1 62 ? 10.49200 -16.70100 39.21400 1.000 68.72666 68 GLN B O 1
ATOM 2840 N N . TYR B 1 63 ? 11.69700 -14.85600 39.70100 1.000 79.50164 69 TYR B N 1
ATOM 2841 C CA . TYR B 1 63 ? 11.37800 -14.85300 41.12600 1.000 78.22780 69 TYR B CA 1
ATOM 2842 C C . TYR B 1 63 ? 9.88700 -14.68400 41.39100 1.000 93.26118 69 TYR B C 1
ATOM 2843 O O . TYR B 1 63 ? 9.38400 -15.17800 42.40600 1.000 78.41730 69 TYR B O 1
ATOM 2852 N N . TYR B 1 64 ? 9.16500 -13.99200 40.50800 1.000 101.67798 70 TYR B N 1
ATOM 2853 C CA . TYR B 1 64 ? 7.73700 -13.79500 40.73400 1.000 111.27124 70 TYR B CA 1
ATOM 2854 C C . TYR B 1 64 ? 6.91900 -15.01400 40.33100 1.000 124.68600 70 TYR B C 1
ATOM 2855 O O . TYR B 1 64 ? 5.82500 -15.22300 40.86600 1.000 130.17350 70 TYR B O 1
ATOM 2864 N N . ASP B 1 65 ? 7.42200 -15.82600 39.39800 1.000 119.77752 71 ASP B N 1
ATOM 2865 C CA . ASP B 1 65 ? 6.79700 -17.11900 39.14800 1.000 110.29480 71 ASP B CA 1
ATOM 2866 C C . ASP B 1 65 ? 7.01900 -18.05900 40.32500 1.000 102.92287 71 ASP B C 1
ATOM 2867 O O . ASP B 1 65 ? 6.13600 -18.85200 40.67100 1.000 108.07085 71 ASP B O 1
ATOM 2872 N N . LEU B 1 66 ? 8.19400 -17.97600 40.95600 1.000 98.28810 72 LEU B N 1
ATOM 2873 C CA . LEU B 1 66 ? 8.45300 -18.76800 42.15300 1.000 92.70585 72 LEU B CA 1
ATOM 2874 C C . LEU B 1 66 ? 7.51700 -18.37400 43.28800 1.000 90.87669 72 LEU B C 1
ATOM 2875 O O . LEU B 1 66 ? 7.07300 -19.22900 44.06200 1.000 86.19718 72 LEU B O 1
ATOM 2880 N N . LEU B 1 67 ? 7.20900 -17.07800 43.40400 1.000 99.87513 73 LEU B N 1
ATOM 2881 C CA . LEU B 1 67 ? 6.26300 -16.63200 44.42100 1.000 96.39050 73 LEU B CA 1
ATOM 2882 C C . LEU B 1 67 ? 4.84600 -17.09200 44.10500 1.000 87.33679 73 LEU B C 1
ATOM 2883 O O . LEU B 1 67 ? 4.05200 -17.32300 45.02300 1.000 80.67020 73 LEU B O 1
ATOM 2888 N N . ARG B 1 68 ? 4.51100 -17.23300 42.82200 1.000 92.92693 74 ARG B N 1
ATOM 2889 C CA . ARG B 1 68 ? 3.21600 -17.80100 42.46500 1.000 102.26752 74 ARG B CA 1
ATOM 2890 C C . ARG B 1 68 ? 3.15400 -19.28300 42.81200 1.000 107.18917 74 ARG B C 1
ATOM 2891 O O . ARG B 1 68 ? 2.09600 -19.79000 43.20000 1.000 106.62331 74 ARG B O 1
ATOM 2899 N N . LEU B 1 69 ? 4.28000 -19.99100 42.67800 1.000 107.89978 75 LEU B N 1
ATOM 2900 C CA . LEU B 1 69 ? 4.32100 -21.41300 43.00900 1.000 104.26513 75 LEU B CA 1
ATOM 2901 C C . LEU B 1 69 ? 3.97300 -21.64400 44.47400 1.000 104.91521 75 LEU B C 1
ATOM 2902 O O . LEU B 1 69 ? 3.06800 -22.42000 44.79900 1.000 122.63312 75 LEU B O 1
ATOM 2907 N N . PHE B 1 70 ? 4.69600 -20.97400 45.37500 1.000 89.98974 76 PHE B N 1
ATOM 2908 C CA . PHE B 1 70 ? 4.41900 -21.11100 46.80100 1.000 86.26561 76 PHE B CA 1
ATOM 2909 C C . PHE B 1 70 ? 3.01300 -20.63600 47.13800 1.000 101.74904 76 PHE B C 1
ATOM 2910 O O . PHE B 1 70 ? 2.30100 -21.28100 47.91500 1.000 109.12098 76 PHE B O 1
ATOM 2918 N N . GLU B 1 71 ? 2.59500 -19.50800 46.55900 1.000 109.73421 77 GLU B N 1
ATOM 2919 C CA . GLU B 1 71 ? 1.22400 -19.04400 46.74000 1.000 115.63229 77 GLU B CA 1
ATOM 2920 C C . GLU B 1 71 ? 0.22100 -20.08900 46.26900 1.000 113.14251 77 GLU B C 1
ATOM 2921 O O . GLU B 1 71 ? -0.86300 -20.21900 46.85100 1.000 116.81664 77 GLU B O 1
ATOM 2927 N N . TYR B 1 72 ? 0.57700 -20.85900 45.23800 1.000 111.62391 78 TYR B N 1
ATOM 2928 C CA . TYR B 1 72 ? -0.30000 -21.91100 44.73600 1.000 120.31443 78 TYR B CA 1
ATOM 2929 C C . TYR B 1 72 ? -0.13100 -23.20100 45.52800 1.000 111.91342 78 TYR B C 1
ATOM 2930 O O . TYR B 1 72 ? -1.11800 -23.84800 45.89300 1.000 111.75287 78 TYR B O 1
ATOM 2939 N N . GLY B 1 73 ? 1.11400 -23.59800 45.78900 1.000 103.46504 79 GLY B N 1
ATOM 2940 C CA . GLY B 1 73 ? 1.37100 -24.85000 46.47000 1.000 95.65621 79 GLY B CA 1
ATOM 2941 C C . GLY B 1 73 ? 1.38200 -24.77700 47.97900 1.000 98.98292 79 GLY B C 1
ATOM 2942 O O . GLY B 1 73 ? 1.39300 -25.82500 48.63200 1.000 100.65417 79 GLY B O 1
ATOM 2943 N N . GLY B 1 74 ? 1.37800 -23.57600 48.55000 1.000 104.22829 80 GLY B N 1
ATOM 2944 C CA . GLY B 1 74 ? 1.42200 -23.42900 49.99300 1.000 100.08832 80 GLY B CA 1
ATOM 2945 C C . GLY B 1 74 ? 2.80200 -23.07700 50.50800 1.000 100.69628 80 GLY B C 1
ATOM 2946 O O . GLY B 1 74 ? 3.77400 -23.78400 50.22600 1.000 104.45989 80 GLY B O 1
ATOM 2947 N N . PHE B 1 75 ? 2.90100 -21.98700 51.26200 1.000 101.40163 81 PHE B N 1
ATOM 2948 C CA . PHE B 1 75 ? 4.19100 -21.55900 51.79400 1.000 104.14407 81 PHE B CA 1
ATOM 2949 C C . PHE B 1 75 ? 4.67200 -22.53500 52.86200 1.000 100.45678 81 PHE B C 1
ATOM 2950 O O . PHE B 1 75 ? 3.90300 -22.88800 53.76400 1.000 93.55595 81 PHE B O 1
ATOM 2958 N N . PRO B 1 76 ? 5.93500 -22.98300 52.80500 1.000 97.75119 82 PRO B N 1
ATOM 2959 C CA . PRO B 1 76 ? 6.51500 -23.93900 53.75600 1.000 96.41946 82 PRO B CA 1
ATOM 2960 C C . PRO B 1 76 ? 6.36900 -23.47500 55.20300 1.000 99.11715 82 PRO B C 1
ATOM 2961 O O . PRO B 1 76 ? 6.37200 -22.26900 55.45400 1.000 109.64999 82 PRO B O 1
ATOM 2965 N N . PRO B 1 77 ? 6.24000 -24.42100 56.14800 1.000 97.32483 83 PRO B N 1
ATOM 2966 C CA . PRO B 1 77 ? 6.27100 -25.86900 55.92900 1.000 98.67762 83 PRO B CA 1
ATOM 2967 C C . PRO B 1 77 ? 4.89400 -26.47400 55.65000 1.000 100.16990 83 PRO B C 1
ATOM 2968 O O . PRO B 1 77 ? 4.74300 -27.69100 55.75600 1.000 105.25209 83 PRO B O 1
ATOM 2972 N N . GLU B 1 78 ? 3.91300 -25.63200 55.29900 1.000 91.86101 84 GLU B N 1
ATOM 2973 C CA . GLU B 1 78 ? 2.58100 -26.12400 54.95200 1.000 88.25005 84 GLU B CA 1
ATOM 2974 C C . GLU B 1 78 ? 2.64900 -27.22700 53.90400 1.000 91.71889 84 GLU B C 1
ATOM 2975 O O . GLU B 1 78 ? 1.82200 -28.14700 53.91200 1.000 103.39661 84 GLU B O 1
ATOM 2981 N N . SER B 1 79 ? 3.62200 -27.15400 53.00100 1.000 84.75227 85 SER B N 1
ATOM 2982 C CA . SER B 1 79 ? 3.98500 -28.25500 52.12500 1.000 101.69640 85 SER B CA 1
ATOM 2983 C C . SER B 1 79 ? 5.47100 -28.54900 52.27500 1.000 96.96689 85 SER B C 1
ATOM 2984 O O . SER B 1 79 ? 6.24600 -27.71800 52.75500 1.000 92.37160 85 SER B O 1
ATOM 2987 N N . ASN B 1 80 ? 5.85800 -29.75200 51.86900 1.000 88.97383 86 ASN B N 1
ATOM 2988 C CA . ASN B 1 80 ? 7.25800 -30.10400 51.70800 1.000 83.74952 86 ASN B CA 1
ATOM 2989 C C . ASN B 1 80 ? 7.64400 -29.95500 50.24300 1.000 88.38165 86 ASN B C 1
ATOM 2990 O O . ASN B 1 80 ? 6.84100 -30.21300 49.34200 1.000 85.69185 86 ASN B O 1
ATOM 2995 N N . TYR B 1 81 ? 8.88100 -29.53000 50.00700 1.000 91.43991 87 TYR B N 1
ATOM 2996 C CA . TYR B 1 81 ? 9.31400 -29.19000 48.66300 1.000 78.25412 87 TYR B CA 1
ATOM 2997 C C . TYR B 1 81 ? 10.64700 -29.84100 48.33000 1.000 79.67271 87 TYR B C 1
ATOM 2998 O O . TYR B 1 81 ? 11.51400 -30.01600 49.19300 1.000 73.65094 87 TYR B O 1
ATOM 3007 N N . LEU B 1 82 ? 10.79000 -30.19900 47.05600 1.000 89.67128 88 LEU B N 1
ATOM 3008 C CA . LEU B 1 82 ? 12.05800 -30.61200 46.47200 1.000 91.12672 88 LEU B CA 1
ATOM 3009 C C . LEU B 1 82 ? 12.26800 -29.82600 45.18700 1.000 94.16655 88 LEU B C 1
ATOM 3010 O O . LEU B 1 82 ? 11.37800 -29.77700 44.33200 1.000 100.69892 88 LEU B O 1
ATOM 3015 N N . PHE B 1 83 ? 13.43800 -29.21200 45.05300 1.000 93.90073 89 PHE B N 1
ATOM 3016 C CA . PHE B 1 83 ? 13.76000 -28.39700 43.89300 1.000 105.00206 89 PHE B CA 1
ATOM 3017 C C . PHE B 1 83 ? 14.93600 -29.01100 43.14900 1.000 109.74474 89 PHE B C 1
ATOM 3018 O O . PHE B 1 83 ? 15.87400 -29.52700 43.76600 1.000 102.31753 89 PHE B O 1
ATOM 3026 N N . LEU B 1 84 ? 14.87800 -28.94600 41.81800 1.000 115.26908 90 LEU B N 1
ATOM 3027 C CA . LEU B 1 84 ? 15.78900 -29.70200 40.96900 1.000 118.00625 90 LEU B CA 1
ATOM 3028 C C . LEU B 1 84 ? 16.76100 -28.79500 40.22300 1.000 122.11727 90 LEU B C 1
ATOM 3029 O O . LEU B 1 84 ? 16.90100 -28.90000 39.00000 1.000 127.23104 90 LEU B O 1
ATOM 3034 N N . GLY B 1 85 ? 17.43200 -27.90400 40.94900 1.000 113.09514 91 GLY B N 1
ATOM 3035 C CA . GLY B 1 85 ? 18.47300 -27.08400 40.36500 1.000 100.90157 91 GLY B CA 1
ATOM 3036 C C . GLY B 1 85 ? 17.96000 -26.03400 39.39000 1.000 97.55907 91 GLY B C 1
ATOM 3037 O O . GLY B 1 85 ? 16.75800 -25.81500 39.22100 1.000 102.02013 91 GLY B O 1
ATOM 3038 N N . ASP B 1 86 ? 18.92400 -25.38100 38.73700 1.000 93.20854 92 ASP B N 1
ATOM 3039 C CA . ASP B 1 86 ? 18.66700 -24.28800 37.79800 1.000 82.66254 92 ASP B CA 1
ATOM 3040 C C . ASP B 1 86 ? 17.85000 -23.17900 38.46600 1.000 77.20399 92 ASP B C 1
ATOM 3041 O O . ASP B 1 86 ? 16.77800 -22.78600 38.00400 1.000 77.68826 92 ASP B O 1
ATOM 3046 N N . TYR B 1 87 ? 18.38700 -22.68100 39.58100 1.000 86.69987 93 TYR B N 1
ATOM 3047 C CA . TYR B 1 87 ? 17.73300 -21.60200 40.31000 1.000 85.85503 93 TYR B CA 1
ATOM 3048 C C . TYR B 1 87 ? 18.09300 -20.23400 39.74700 1.000 88.11846 93 TYR B C 1
ATOM 3049 O O . TYR B 1 87 ? 17.26600 -19.31600 39.78300 1.000 104.14933 93 TYR B O 1
ATOM 3058 N N . VAL B 1 88 ? 19.30500 -20.08200 39.22000 1.000 89.13700 94 VAL B N 1
ATOM 3059 C CA . VAL B 1 88 ? 19.81200 -18.77900 38.81000 1.000 94.07707 94 VAL B CA 1
ATOM 3060 C C . VAL B 1 88 ? 19.82900 -18.66500 37.29000 1.000 92.15579 94 VAL B C 1
ATOM 3061 O O . VAL B 1 88 ? 19.31600 -19.54100 36.58300 1.000 94.11918 94 VAL B O 1
ATOM 3065 N N . ASP B 1 89 ? 20.40300 -17.56800 36.78600 1.000 86.14980 95 ASP B N 1
ATOM 3066 C CA . ASP B 1 89 ? 20.62200 -17.32900 35.36000 1.000 88.56851 95 ASP B CA 1
ATOM 3067 C C . ASP B 1 89 ? 19.32200 -17.10000 34.59500 1.000 84.88386 95 ASP B C 1
ATOM 3068 O O . ASP B 1 89 ? 18.23500 -17.42400 35.08500 1.000 81.28606 95 ASP B O 1
ATOM 3073 N N . ARG B 1 90 ? 19.43700 -16.52000 33.39500 1.000 101.25425 96 ARG B N 1
ATOM 3074 C CA . ARG B 1 90 ? 18.32000 -16.26200 32.48600 1.000 105.59687 96 ARG B CA 1
ATOM 3075 C C . ARG B 1 90 ? 17.33900 -15.23500 33.04500 1.000 107.63922 96 ARG B C 1
ATOM 3076 O O . ARG B 1 90 ? 17.02700 -14.24400 32.37500 1.000 104.47568 96 ARG B O 1
ATOM 3084 N N . GLY B 1 91 ? 16.83600 -15.46100 34.26000 1.000 106.81017 97 GLY B N 1
ATOM 3085 C CA . GLY B 1 91 ? 15.90900 -14.52800 34.85900 1.000 98.97502 97 GLY B CA 1
ATOM 3086 C C . GLY B 1 91 ? 16.58800 -13.28300 35.39400 1.000 98.79869 97 GLY B C 1
ATOM 3087 O O . GLY B 1 91 ? 17.80700 -13.22100 35.56400 1.000 93.15854 97 GLY B O 1
ATOM 3088 N N . LYS B 1 92 ? 15.76700 -12.26800 35.66600 1.000 111.40020 98 LYS B N 1
ATOM 3089 C CA . LYS B 1 92 ? 16.28500 -10.97700 36.10000 1.000 123.14108 98 LYS B CA 1
ATOM 3090 C C . LYS B 1 92 ? 16.59100 -10.93300 37.59000 1.000 119.98807 98 LYS B C 1
ATOM 3091 O O . LYS B 1 92 ? 17.40200 -10.10300 38.01900 1.000 128.49435 98 LYS B O 1
ATOM 3097 N N . GLN B 1 93 ? 15.97300 -11.80400 38.38000 1.000 99.69353 99 GLN B N 1
ATOM 3098 C CA . GLN B 1 93 ? 16.05700 -11.76300 39.83600 1.000 90.95564 99 GLN B CA 1
ATOM 3099 C C . GLN B 1 93 ? 16.53700 -13.11900 40.34300 1.000 95.17194 99 GLN B C 1
ATOM 3100 O O . GLN B 1 93 ? 15.81100 -13.83500 41.03700 1.000 96.05625 99 GLN B O 1
ATOM 3106 N N . SER B 1 94 ? 17.77900 -13.46400 40.00900 1.000 76.71972 100 SER B N 1
ATOM 3107 C CA . SER B 1 94 ? 18.34500 -14.70800 40.51500 1.000 89.60285 100 SER B CA 1
ATOM 3108 C C . SER B 1 94 ? 18.64600 -14.60800 42.00700 1.000 85.99189 100 SER B C 1
ATOM 3109 O O . SER B 1 94 ? 18.41400 -15.56400 42.75600 1.000 83.61266 100 SER B O 1
ATOM 3112 N N . LEU B 1 95 ? 19.15200 -13.45600 42.45600 1.000 75.62749 101 LEU B N 1
ATOM 3113 C CA . LEU B 1 95 ? 19.51800 -13.29100 43.86100 1.000 75.06953 101 LEU B CA 1
ATOM 3114 C C . LEU B 1 95 ? 18.30700 -13.44900 44.77000 1.000 74.31681 101 LEU B C 1
ATOM 3115 O O . LEU B 1 95 ? 18.37600 -14.12700 45.80200 1.000 73.67462 101 LEU B O 1
ATOM 3120 N N . GLU B 1 96 ? 17.18600 -12.81900 44.40600 1.000 81.64137 102 GLU B N 1
ATOM 3121 C CA . GLU B 1 96 ? 15.97300 -12.95200 45.20600 1.000 78.84103 102 GLU B CA 1
ATOM 3122 C C . GLU B 1 96 ? 15.52800 -14.40600 45.28200 1.000 82.47568 102 GLU B C 1
ATOM 3123 O O . GLU B 1 96 ? 15.09700 -14.87900 46.34000 1.000 89.77655 102 GLU B O 1
ATOM 3129 N N . THR B 1 97 ? 15.64500 -15.13400 44.17100 1.000 86.98675 103 THR B N 1
ATOM 3130 C CA . THR B 1 97 ? 15.23900 -16.53400 44.14200 1.000 82.67833 103 THR B CA 1
ATOM 3131 C C . THR B 1 97 ? 16.13300 -17.38400 45.03800 1.000 73.01402 103 THR B C 1
ATOM 3132 O O . THR B 1 97 ? 15.65100 -18.08000 45.93900 1.000 72.57975 103 THR B O 1
ATOM 3136 N N . ILE B 1 98 ? 17.44800 -17.32000 44.81500 1.000 73.23773 104 ILE B N 1
ATOM 3137 C CA . ILE B 1 98 ? 18.37000 -18.23200 45.48800 1.000 73.00612 104 ILE B CA 1
ATOM 3138 C C . ILE B 1 98 ? 18.39400 -17.99400 46.99400 1.000 72.49290 104 ILE B C 1
ATOM 3139 O O . ILE B 1 98 ? 18.57900 -18.93600 47.77500 1.000 98.40390 104 ILE B O 1
ATOM 3144 N N . CYS B 1 99 ? 18.19400 -16.75000 47.43200 1.000 72.45606 105 CYS B N 1
ATOM 3145 C CA . CYS B 1 99 ? 18.24400 -16.46800 48.86200 1.000 82.41778 105 CYS B CA 1
ATOM 3146 C C . CYS B 1 99 ? 16.98700 -16.95800 49.57100 1.000 86.06295 105 CYS B C 1
ATOM 3147 O O . CYS B 1 99 ? 17.07200 -17.52900 50.66500 1.000 88.48693 105 CYS B O 1
ATOM 3150 N N . LEU B 1 100 ? 15.81300 -16.74900 48.96600 1.000 87.44206 106 LEU B N 1
ATOM 3151 C CA . LEU B 1 100 ? 14.57300 -17.22300 49.57400 1.000 86.48405 106 LEU B CA 1
ATOM 3152 C C . LEU B 1 100 ? 14.57700 -18.73900 49.72200 1.000 71.42172 106 LEU B C 1
ATOM 3153 O O . LEU B 1 100 ? 14.06300 -19.27800 50.71000 1.000 71.25065 106 LEU B O 1
ATOM 3158 N N . LEU B 1 101 ? 15.16300 -19.44400 48.75400 1.000 71.67702 107 LEU B N 1
ATOM 3159 C CA . LEU B 1 101 ? 15.26300 -20.89500 48.85400 1.000 71.76913 107 LEU B CA 1
ATOM 3160 C C . LEU B 1 101 ? 16.24600 -21.30100 49.94700 1.000 71.59016 107 LEU B C 1
ATOM 3161 O O . LEU B 1 101 ? 15.93000 -22.14000 50.79900 1.000 77.72511 107 LEU B O 1
ATOM 3166 N N . LEU B 1 102 ? 17.44500 -20.71000 49.94000 1.000 71.59279 108 LEU B N 1
ATOM 3167 C CA . LEU B 1 102 ? 18.43100 -21.02000 50.97300 1.000 89.39756 108 LEU B CA 1
ATOM 3168 C C . LEU B 1 102 ? 17.90100 -20.69100 52.36300 1.000 91.73731 108 LEU B C 1
ATOM 3169 O O . LEU B 1 102 ? 18.18700 -21.40600 53.33100 1.000 91.64257 108 LEU B O 1
ATOM 3174 N N . ALA B 1 103 ? 17.13100 -19.60600 52.48300 1.000 89.47652 109 ALA B N 1
ATOM 3175 C CA . ALA B 1 103 ? 16.53900 -19.25600 53.76900 1.000 82.87573 109 ALA B CA 1
ATOM 3176 C C . ALA B 1 103 ? 15.52600 -20.30700 54.20500 1.000 103.65190 109 ALA B C 1
ATOM 3177 O O . ALA B 1 103 ? 15.51900 -20.73300 55.36500 1.000 118.65370 109 ALA B O 1
ATOM 3179 N N . TYR B 1 104 ? 14.66500 -20.74200 53.28000 1.000 102.31753 110 TYR B N 1
ATOM 3180 C CA . TYR B 1 104 ? 13.71300 -21.80200 53.59800 1.000 71.24538 110 TYR B CA 1
ATOM 3181 C C . TYR B 1 104 ? 14.43100 -23.10200 53.93000 1.000 71.50331 110 TYR B C 1
ATOM 3182 O O . TYR B 1 104 ? 13.96000 -23.88600 54.76400 1.000 101.07264 110 TYR B O 1
ATOM 3191 N N . LYS B 1 105 ? 15.57300 -23.35000 53.28500 1.000 71.56384 111 LYS B N 1
ATOM 3192 C CA . LYS B 1 105 ? 16.37300 -24.52500 53.61500 1.000 76.78289 111 LYS B CA 1
ATOM 3193 C C . LYS B 1 105 ? 16.82500 -24.48400 55.07000 1.000 81.15447 111 LYS B C 1
ATOM 3194 O O . LYS B 1 105 ? 16.62800 -25.44400 55.82200 1.000 91.85049 111 LYS B O 1
ATOM 3200 N N . ILE B 1 106 ? 17.42900 -23.36900 55.48400 1.000 71.52700 112 ILE B N 1
ATOM 3201 C CA . ILE B 1 106 ? 17.87700 -23.22700 56.86700 1.000 73.81675 112 ILE B CA 1
ATOM 3202 C C . ILE B 1 106 ? 16.68800 -23.25100 57.81800 1.000 72.44553 112 ILE B C 1
ATOM 3203 O O . ILE B 1 106 ? 16.74400 -23.86200 58.89200 1.000 79.32530 112 ILE B O 1
ATOM 3208 N N . ARG B 1 107 ? 15.59100 -22.59900 57.43100 1.000 71.33750 113 ARG B N 1
ATOM 3209 C CA . ARG B 1 107 ? 14.43200 -22.49100 58.31100 1.000 82.35461 113 ARG B CA 1
ATOM 3210 C C . ARG B 1 107 ? 13.81000 -23.85600 58.57700 1.000 91.65573 113 ARG B C 1
ATOM 3211 O O . ARG B 1 107 ? 13.49900 -24.19400 59.72600 1.000 77.00397 113 ARG B O 1
ATOM 3219 N N . TYR B 1 108 ? 13.62200 -24.65700 57.53000 1.000 91.14777 114 TYR B N 1
ATOM 3220 C CA . TYR B 1 108 ? 13.04600 -25.99600 57.64500 1.000 85.89451 114 TYR B CA 1
ATOM 3221 C C . TYR B 1 108 ? 13.98300 -26.97400 56.94900 1.000 88.71327 114 TYR B C 1
ATOM 3222 O O . TYR B 1 108 ? 13.75100 -27.36400 55.79700 1.000 97.64855 114 TYR B O 1
ATOM 3231 N N . PRO B 1 109 ? 15.05800 -27.39500 57.62500 1.000 91.40306 115 PRO B N 1
ATOM 3232 C CA . PRO B 1 109 ? 16.05100 -28.26000 56.97300 1.000 88.19742 115 PRO B CA 1
ATOM 3233 C C . PRO B 1 109 ? 15.61000 -29.70200 56.79400 1.000 82.30724 115 PRO B C 1
ATOM 3234 O O . PRO B 1 109 ? 16.29600 -30.45200 56.08700 1.000 74.98004 115 PRO B O 1
ATOM 3238 N N . GLU B 1 110 ? 14.50300 -30.11600 57.40800 1.000 88.07635 116 GLU B N 1
ATOM 3239 C CA . GLU B 1 110 ? 14.00700 -31.47700 57.27400 1.000 93.37435 116 GLU B CA 1
ATOM 3240 C C . GLU B 1 110 ? 12.74400 -31.55800 56.43200 1.000 96.70107 116 GLU B C 1
ATOM 3241 O O . GLU B 1 110 ? 12.23600 -32.66100 56.20400 1.000 97.15375 116 GLU B O 1
ATOM 3247 N N . ASN B 1 111 ? 12.22400 -30.42000 55.96300 1.000 92.57426 117 ASN B N 1
ATOM 3248 C CA . ASN B 1 111 ? 11.00500 -30.38900 55.16400 1.000 95.98519 117 ASN B CA 1
ATOM 3249 C C . ASN B 1 111 ? 11.16100 -29.52100 53.91900 1.000 103.80455 117 ASN B C 1
ATOM 3250 O O . ASN B 1 111 ? 10.15900 -29.10500 53.32600 1.000 113.27148 117 ASN B O 1
ATOM 3255 N N . PHE B 1 112 ? 12.39700 -29.24800 53.50300 1.000 94.36395 118 PHE B N 1
ATOM 3256 C CA . PHE B 1 112 ? 12.64600 -28.38400 52.35200 1.000 83.78110 118 PHE B CA 1
ATOM 3257 C C . PHE B 1 112 ? 14.04100 -28.71000 51.83800 1.000 85.10494 118 PHE B C 1
ATOM 3258 O O . PHE B 1 112 ? 15.02800 -28.44500 52.53000 1.000 87.31573 118 PHE B O 1
ATOM 3266 N N . PHE B 1 113 ? 14.12400 -29.27800 50.63700 1.000 84.69173 119 PHE B N 1
ATOM 3267 C CA . PHE B 1 113 ? 15.37800 -29.80400 50.11800 1.000 84.48118 119 PHE B CA 1
ATOM 3268 C C . PHE B 1 113 ? 15.64700 -29.25700 48.72500 1.000 88.20794 119 PHE B C 1
ATOM 3269 O O . PHE B 1 113 ? 14.74800 -29.20900 47.87800 1.000 93.28487 119 PHE B O 1
AT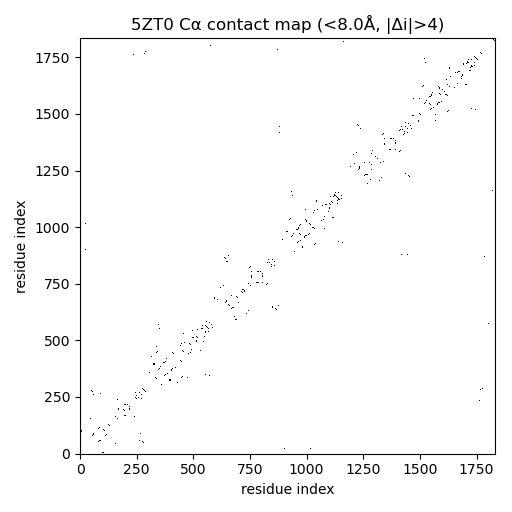OM 3277 N N . LEU B 1 114 ? 16.89400 -28.84900 48.49700 1.000 83.96007 120 LEU B N 1
ATOM 3278 C CA . LEU B 1 114 ? 17.32100 -28.23900 47.24400 1.000 88.66063 120 LEU B CA 1
ATOM 3279 C C . LEU B 1 114 ? 18.39300 -29.11400 46.61400 1.000 92.05841 120 LEU B C 1
ATOM 3280 O O . LEU B 1 114 ? 19.41000 -29.41000 47.25100 1.000 94.62714 120 LEU B O 1
ATOM 3285 N N . LEU B 1 115 ? 18.16700 -29.52400 45.37100 1.000 95.50882 121 LEU B N 1
ATOM 3286 C CA . LEU B 1 115 ? 19.14500 -30.28300 44.61100 1.000 91.74521 121 LEU B CA 1
ATOM 3287 C C . LEU B 1 115 ? 19.94500 -29.34900 43.71400 1.000 86.55248 121 LEU B C 1
ATOM 3288 O O . LEU B 1 115 ? 19.57300 -28.19600 43.48700 1.000 75.59064 121 LEU B O 1
ATOM 3293 N N . ARG B 1 116 ? 21.05900 -29.86600 43.20700 1.000 84.51013 122 ARG B N 1
ATOM 3294 C CA . ARG B 1 116 ? 21.93700 -29.08900 42.35000 1.000 76.78289 122 ARG B CA 1
ATOM 3295 C C . ARG B 1 116 ? 21.45700 -29.13400 40.90200 1.000 89.58706 122 ARG B C 1
ATOM 3296 O O . ARG B 1 116 ? 20.84500 -30.10900 40.45400 1.000 94.89559 122 ARG B O 1
ATOM 3304 N N . GLY B 1 117 ? 21.72100 -28.04400 40.17500 1.000 77.27769 123 GLY B N 1
ATOM 3305 C CA . GLY B 1 117 ? 21.50700 -27.98700 38.74800 1.000 77.93566 123 GLY B CA 1
ATOM 3306 C C . GLY B 1 117 ? 22.81500 -27.69100 38.02900 1.000 90.46874 123 GLY B C 1
ATOM 3307 O O . GLY B 1 117 ? 23.82000 -27.31500 38.64600 1.000 98.52760 123 GLY B O 1
ATOM 3308 N N . ASN B 1 118 ? 22.79800 -27.87900 36.70500 1.000 79.34899 124 ASN B N 1
ATOM 3309 C CA . ASN B 1 118 ? 24.00200 -27.63000 35.91800 1.000 80.10171 124 ASN B CA 1
ATOM 3310 C C . ASN B 1 118 ? 24.41200 -26.16400 35.94700 1.000 88.57115 124 ASN B C 1
ATOM 3311 O O . ASN B 1 118 ? 25.58600 -25.85100 35.71200 1.000 91.69257 124 ASN B O 1
ATOM 3316 N N . HIS B 1 119 ? 23.47500 -25.26200 36.23900 1.000 79.20687 125 HIS B N 1
ATOM 3317 C CA . HIS B 1 119 ? 23.78600 -23.84600 36.36900 1.000 79.04632 125 HIS B CA 1
ATOM 3318 C C . HIS B 1 119 ? 24.29900 -23.47400 37.75500 1.000 102.64652 125 HIS B C 1
ATOM 3319 O O . HIS B 1 119 ? 24.82200 -22.36600 37.92300 1.000 86.59986 125 HIS B O 1
ATOM 3326 N N . GLU B 1 120 ? 24.16800 -24.36000 38.74600 1.000 99.85671 126 GLU B N 1
ATOM 3327 C CA . GLU B 1 120 ? 24.74800 -24.13800 40.07300 1.000 92.32686 126 GLU B CA 1
ATOM 3328 C C . GLU B 1 120 ? 26.21200 -24.57300 40.03400 1.000 98.05123 126 GLU B C 1
ATOM 3329 O O . GLU B 1 120 ? 26.63300 -25.55600 40.64700 1.000 92.20842 126 GLU B O 1
ATOM 3335 N N . CYS B 1 121 ? 26.99000 -23.79700 39.28400 1.000 106.00218 127 CYS B N 1
ATOM 3336 C CA . CYS B 1 121 ? 28.37000 -24.12200 38.95600 1.000 101.46480 127 CYS B CA 1
ATOM 3337 C C . CYS B 1 121 ? 29.03500 -22.84200 38.47800 1.000 104.33093 127 CYS B C 1
ATOM 3338 O O . CYS B 1 121 ? 28.49100 -22.15300 37.60900 1.000 109.67368 127 CYS B O 1
ATOM 3341 N N . ALA B 1 122 ? 30.19900 -22.52600 39.05500 1.000 94.30078 128 ALA B N 1
ATOM 3342 C CA . ALA B 1 122 ? 30.82800 -21.22700 38.83100 1.000 84.31274 128 ALA B CA 1
ATOM 3343 C C . ALA B 1 122 ? 30.98100 -20.91800 37.34600 1.000 86.31035 128 ALA B C 1
ATOM 3344 O O . ALA B 1 122 ? 30.67600 -19.80800 36.89600 1.000 85.30233 128 ALA B O 1
ATOM 3346 N N . SER B 1 123 ? 31.44700 -21.89600 36.56800 1.000 87.90001 129 SER B N 1
ATOM 3347 C CA . SER B 1 123 ? 31.68700 -21.66300 35.14800 1.000 97.48011 129 SER B CA 1
ATOM 3348 C C . SER B 1 123 ? 30.40300 -21.28100 34.42100 1.000 108.57618 129 SER B C 1
ATOM 3349 O O . SER B 1 123 ? 30.41000 -20.39200 33.56000 1.000 108.94727 129 SER B O 1
ATOM 3352 N N . ILE B 1 124 ? 29.28800 -21.92800 34.76300 1.000 108.95780 130 ILE B N 1
ATOM 3353 C CA . ILE B 1 124 ? 28.03800 -21.68700 34.04700 1.000 100.07779 130 ILE B CA 1
ATOM 3354 C C . ILE B 1 124 ? 27.43000 -20.35200 34.46100 1.000 104.13091 130 ILE B C 1
ATOM 3355 O O . ILE B 1 124 ? 27.20400 -19.47000 33.62500 1.000 117.58252 130 ILE B O 1
ATOM 3360 N N . ASN B 1 125 ? 27.15300 -20.18200 35.75800 1.000 91.52413 131 ASN B N 1
ATOM 3361 C CA . ASN B 1 125 ? 26.47000 -18.97500 36.21300 1.000 91.64520 131 ASN B CA 1
ATOM 3362 C C . ASN B 1 125 ? 27.31200 -17.71600 36.04600 1.000 88.97383 131 ASN B C 1
ATOM 3363 O O . ASN B 1 125 ? 26.77100 -16.61100 36.16700 1.000 93.97706 131 ASN B O 1
ATOM 3368 N N . ARG B 1 126 ? 28.61500 -17.84900 35.78200 1.000 94.01390 132 ARG B N 1
ATOM 3369 C CA . ARG B 1 126 ? 29.39400 -16.68400 35.38000 1.000 103.68612 132 ARG B CA 1
ATOM 3370 C C . ARG B 1 126 ? 28.98200 -16.20800 33.99600 1.000 102.67547 132 ARG B C 1
ATOM 3371 O O . ARG B 1 126 ? 29.01200 -15.00400 33.71700 1.000 108.37878 132 ARG B O 1
ATOM 3379 N N . ILE B 1 127 ? 28.55400 -17.12900 33.13600 1.000 94.00338 133 ILE B N 1
ATOM 3380 C CA . ILE B 1 127 ? 28.23100 -16.78800 31.75600 1.000 96.40103 133 ILE B CA 1
ATOM 3381 C C . ILE B 1 127 ? 26.80500 -16.25300 31.63100 1.000 102.81496 133 ILE B C 1
ATOM 3382 O O . ILE B 1 127 ? 26.55300 -15.29100 30.89600 1.000 102.92023 133 ILE B O 1
ATOM 3387 N N . TYR B 1 128 ? 25.84900 -16.85500 32.34000 1.000 83.82058 134 TYR B N 1
ATOM 3388 C CA . TYR B 1 128 ? 24.43700 -16.69900 32.01300 1.000 84.94440 134 TYR B CA 1
ATOM 3389 C C . TYR B 1 128 ? 23.69500 -15.74300 32.93900 1.000 83.29420 134 TYR B C 1
ATOM 3390 O O . TYR B 1 128 ? 22.46200 -15.76800 32.99600 1.000 82.19143 134 TYR B O 1
ATOM 3399 N N . GLY B 1 129 ? 24.41300 -14.87100 33.64100 1.000 89.43178 135 GLY B N 1
ATOM 3400 C CA . GLY B 1 129 ? 23.82900 -13.68200 34.22800 1.000 92.27685 135 GLY B CA 1
ATOM 3401 C C . GLY B 1 129 ? 24.06200 -13.53700 35.72000 1.000 93.10590 135 GLY B C 1
ATOM 3402 O O . GLY B 1 129 ? 24.12400 -12.40900 36.21400 1.000 98.30126 135 GLY B O 1
ATOM 3403 N N . PHE B 1 130 ? 24.17300 -14.65500 36.44900 1.000 88.62378 136 PHE B N 1
ATOM 3404 C CA . PHE B 1 130 ? 24.25700 -14.56800 37.90800 1.000 88.32112 136 PHE B CA 1
ATOM 3405 C C . PHE B 1 130 ? 25.50900 -13.82100 38.36300 1.000 95.12983 136 PHE B C 1
ATOM 3406 O O . PHE B 1 130 ? 25.49900 -13.16300 39.41100 1.000 106.79965 136 PHE B O 1
ATOM 3414 N N . TYR B 1 131 ? 26.58900 -13.90200 37.58900 1.000 89.75813 137 TYR B N 1
ATOM 3415 C CA . TYR B 1 131 ? 27.81400 -13.19700 37.95000 1.000 89.17122 137 TYR B CA 1
ATOM 3416 C C . TYR B 1 131 ? 27.65800 -11.69400 37.76500 1.000 94.78242 137 TYR B C 1
ATOM 3417 O O . TYR B 1 131 ? 28.01900 -10.91000 38.64900 1.000 89.31860 137 TYR B O 1
ATOM 3426 N N . ASP B 1 132 ? 27.12600 -11.27100 36.61300 1.000 100.71997 138 ASP B N 1
ATOM 3427 C CA . ASP B 1 132 ? 26.85200 -9.85400 36.39400 1.000 108.19455 138 ASP B CA 1
ATOM 3428 C C . ASP B 1 132 ? 25.86800 -9.31000 37.42100 1.000 113.95050 138 ASP B C 1
ATOM 3429 O O . ASP B 1 132 ? 25.96700 -8.14400 37.81900 1.000 128.41803 138 ASP B O 1
ATOM 3434 N N . GLU B 1 133 ? 24.92300 -10.14100 37.86800 1.000 100.66207 139 GLU B N 1
ATOM 3435 C CA . GLU B 1 133 ? 23.92900 -9.68500 38.83200 1.000 92.19000 139 GLU B CA 1
ATOM 3436 C C . GLU B 1 133 ? 24.53100 -9.51500 40.22100 1.000 80.96497 139 GLU B C 1
ATOM 3437 O O . GLU B 1 133 ? 24.05600 -8.68400 41.00300 1.000 80.79127 139 GLU B O 1
ATOM 3443 N N . CYS B 1 134 ? 25.57200 -10.28400 40.54700 1.000 80.81232 140 CYS B N 1
ATOM 3444 C CA . CYS B 1 134 ? 26.24200 -10.11400 41.83200 1.000 80.52018 140 CYS B CA 1
ATOM 3445 C C . CYS B 1 134 ? 27.23200 -8.95800 41.79200 1.000 111.93711 140 CYS B C 1
ATOM 3446 O O . CYS B 1 134 ? 27.32100 -8.18100 42.74900 1.000 110.59747 140 CYS B O 1
ATOM 3449 N N . LYS B 1 135 ? 27.98400 -8.83800 40.69600 1.000 92.05051 141 LYS B N 1
ATOM 3450 C CA . LYS B 1 135 ? 28.90400 -7.71700 40.54600 1.000 89.19754 141 LYS B CA 1
ATOM 3451 C C . LYS B 1 135 ? 28.15100 -6.39500 40.52900 1.000 96.68791 141 LYS B C 1
ATOM 3452 O O . LYS B 1 135 ? 28.60500 -5.40500 41.11600 1.000 99.81986 141 LYS B O 1
ATOM 3458 N N . ARG B 1 136 ? 26.98900 -6.36500 39.87400 1.000 84.97861 142 ARG B N 1
ATOM 3459 C CA . ARG B 1 136 ? 26.21200 -5.13300 39.80000 1.000 94.17445 142 ARG B CA 1
ATOM 3460 C C . ARG B 1 136 ? 25.63900 -4.76400 41.16500 1.000 92.78744 142 ARG B C 1
ATOM 3461 O O . ARG B 1 136 ? 25.95800 -3.70800 41.72200 1.000 95.67200 142 ARG B O 1
ATOM 3469 N N . ARG B 1 137 ? 24.81800 -5.64600 41.73900 1.000 95.63515 143 ARG B N 1
ATOM 3470 C CA . ARG B 1 137 ? 24.09300 -5.31500 42.96100 1.000 95.53777 143 ARG B CA 1
ATOM 3471 C C . ARG B 1 137 ? 24.94800 -5.40700 44.22100 1.000 102.80706 143 ARG B C 1
ATOM 3472 O O . ARG B 1 137 ? 24.59800 -4.78500 45.22900 1.000 101.11476 143 ARG B O 1
ATOM 3480 N N . TYR B 1 138 ? 26.05300 -6.15400 44.19300 1.000 101.31215 144 TYR B N 1
ATOM 3481 C CA . TYR B 1 138 ? 26.90600 -6.27800 45.37200 1.000 90.32136 144 TYR B CA 1
ATOM 3482 C C . TYR B 1 138 ? 28.38000 -6.17000 44.99800 1.000 94.95086 144 TYR B C 1
ATOM 3483 O O . TYR B 1 138 ? 28.89900 -5.06000 44.83800 1.000 94.19550 144 TYR B O 1
ATOM 3492 N N . ASN B 1 139 ? 29.06300 -7.30200 44.85300 1.000 95.32459 145 ASN B N 1
ATOM 3493 C CA . ASN B 1 139 ? 30.48200 -7.29100 44.51100 1.000 93.41120 145 ASN B CA 1
ATOM 3494 C C . ASN B 1 139 ? 30.86900 -8.65700 43.95300 1.000 99.83302 145 ASN B C 1
ATOM 3495 O O . ASN B 1 139 ? 30.01000 -9.48900 43.64200 1.000 93.57175 145 ASN B O 1
ATOM 3500 N N . ILE B 1 140 ? 32.17700 -8.88600 43.83100 1.000 109.25257 146 ILE B N 1
ATOM 3501 C CA . ILE B 1 140 ? 32.68100 -10.13400 43.26400 1.000 106.94703 146 ILE B CA 1
ATOM 3502 C C . ILE B 1 140 ? 32.71100 -11.23400 44.31700 1.000 97.98806 146 ILE B C 1
ATOM 3503 O O . ILE B 1 140 ? 32.16500 -12.32400 44.11100 1.000 104.61254 146 ILE B O 1
ATOM 3508 N N . LYS B 1 141 ? 33.35900 -10.96300 45.45500 1.000 90.20555 147 LYS B N 1
ATOM 3509 C CA . LYS B 1 141 ? 33.54200 -11.97100 46.49800 1.000 82.33356 147 LYS B CA 1
ATOM 3510 C C . LYS B 1 141 ? 32.25700 -12.72700 46.81900 1.000 98.57498 147 LYS B C 1
ATOM 3511 O O . LYS B 1 141 ? 32.26600 -13.95300 46.97100 1.000 96.69317 147 LYS B O 1
ATOM 3517 N N . LEU B 1 142 ? 31.13700 -12.00200 46.93000 1.000 80.19383 148 LEU B N 1
ATOM 3518 C CA . LEU B 1 142 ? 29.86300 -12.63000 47.26900 1.000 78.81471 148 LEU B CA 1
ATOM 3519 C C . LEU B 1 142 ? 29.49300 -13.72200 46.27500 1.000 96.14837 148 LEU B C 1
ATOM 3520 O O . LEU B 1 142 ? 28.87500 -14.72700 46.64900 1.000 102.68863 148 LEU B O 1
ATOM 3525 N N . TRP B 1 143 ? 29.87500 -13.54900 45.00800 1.000 89.68181 149 TRP B N 1
ATOM 3526 C CA . TRP B 1 143 ? 29.69200 -14.60700 44.02100 1.000 96.90899 149 TRP B CA 1
ATOM 3527 C C . TRP B 1 143 ? 30.58800 -15.80100 44.32800 1.000 98.36443 149 TRP B C 1
ATOM 3528 O O . TRP B 1 143 ? 30.16600 -16.95500 44.18500 1.000 93.66649 149 TRP B O 1
ATOM 3539 N N . LYS B 1 144 ? 31.82600 -15.54400 44.75900 1.000 95.51145 150 LYS B N 1
ATOM 3540 C CA . LYS B 1 144 ? 32.70700 -16.63600 45.16000 1.000 95.44565 150 LYS B CA 1
ATOM 3541 C C . LYS B 1 144 ? 32.19600 -17.32100 46.42000 1.000 93.24276 150 LYS B C 1
ATOM 3542 O O . LYS B 1 144 ? 32.39700 -18.52800 46.59900 1.000 82.01773 150 LYS B O 1
ATOM 3548 N N . THR B 1 145 ? 31.53500 -16.57300 47.30300 1.000 78.48309 151 THR B N 1
ATOM 3549 C CA . THR B 1 145 ? 30.89000 -17.19900 48.45000 1.000 77.49087 151 THR B CA 1
ATOM 3550 C C . THR B 1 145 ? 29.69200 -18.02900 48.00700 1.000 97.14323 151 THR B C 1
ATOM 3551 O O . THR B 1 145 ? 29.47100 -19.13300 48.51900 1.000 111.62391 151 THR B O 1
ATOM 3555 N N . PHE B 1 146 ? 28.91600 -17.51800 47.04600 1.000 89.12648 152 PHE B N 1
ATOM 3556 C CA . PHE B 1 146 ? 27.82800 -18.30200 46.47100 1.000 84.45223 152 PHE B CA 1
ATOM 3557 C C . PHE B 1 146 ? 28.35000 -19.59200 45.85100 1.000 89.12911 152 PHE B C 1
ATOM 3558 O O . PHE B 1 146 ? 27.74900 -20.66000 4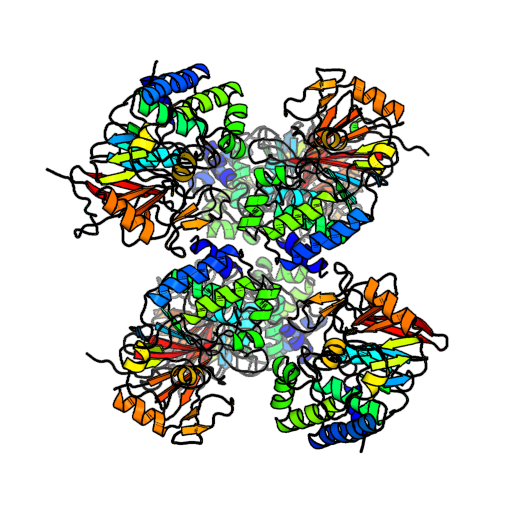6.01900 1.000 90.48190 152 PHE B O 1
ATOM 3566 N N . THR B 1 147 ? 29.46900 -19.50900 45.12900 1.000 92.64532 153 THR B N 1
ATOM 3567 C CA . THR B 1 147 ? 30.04800 -20.69600 44.50800 1.000 85.89714 153 THR B CA 1
ATOM 3568 C C . THR B 1 147 ? 30.49300 -21.70100 45.56300 1.000 78.28833 153 THR B C 1
ATOM 3569 O O . THR B 1 147 ? 30.23500 -22.90400 45.44000 1.000 77.51719 153 THR B O 1
ATOM 3573 N N . ASP B 1 148 ? 31.15400 -21.22200 46.61900 1.000 80.49649 154 ASP B N 1
ATOM 3574 C CA . ASP B 1 148 ? 31.58000 -22.11900 47.68600 1.000 95.68779 154 ASP B CA 1
ATOM 3575 C C . ASP B 1 148 ? 30.38900 -22.79600 48.35300 1.000 103.33871 154 ASP B C 1
ATOM 3576 O O . ASP B 1 148 ? 30.52400 -23.90000 48.89300 1.000 99.80934 154 ASP B O 1
ATOM 3581 N N . CYS B 1 149 ? 29.22000 -22.15100 48.32800 1.000 101.25425 155 CYS B N 1
ATOM 3582 C CA . CYS B 1 149 ? 27.99800 -22.78100 48.81600 1.000 88.99488 155 CYS B CA 1
ATOM 3583 C C . CYS B 1 149 ? 27.44700 -23.77400 47.80000 1.000 78.25412 155 CYS B C 1
ATOM 3584 O O . CYS B 1 149 ? 27.04700 -24.88700 48.16100 1.000 78.04883 155 CYS B O 1
ATOM 3587 N N . PHE B 1 150 ? 27.41700 -23.38300 46.52200 1.000 81.25974 156 PHE B N 1
ATOM 3588 C CA . PHE B 1 150 ? 26.91800 -24.27300 45.47900 1.000 81.22026 156 PHE B CA 1
ATOM 3589 C C . PHE B 1 150 ? 27.69000 -25.58700 45.45200 1.000 91.65309 156 PHE B C 1
ATOM 3590 O O . PHE B 1 150 ? 27.11100 -26.64900 45.19500 1.000 104.61254 156 PHE B O 1
ATOM 3598 N N . ASN B 1 151 ? 28.99900 -25.53100 45.71700 1.000 88.34743 157 ASN B N 1
ATOM 3599 C CA . ASN B 1 151 ? 29.83600 -26.72500 45.64200 1.000 89.27123 157 ASN B CA 1
ATOM 3600 C C . ASN B 1 151 ? 29.31900 -27.83700 46.54600 1.000 98.85396 157 ASN B C 1
ATOM 3601 O O . ASN B 1 151 ? 29.40700 -29.02100 46.20300 1.000 114.92167 157 ASN B O 1
ATOM 3606 N N . CYS B 1 152 ? 28.76000 -27.47400 47.70100 1.000 76.88290 158 CYS B N 1
ATOM 3607 C CA . CYS B 1 152 ? 28.32800 -28.44300 48.69900 1.000 76.80658 158 CYS B CA 1
ATOM 3608 C C . CYS B 1 152 ? 26.87700 -28.87100 48.52500 1.000 76.37231 158 CYS B C 1
ATOM 3609 O O . CYS B 1 152 ? 26.25700 -29.33300 49.49100 1.000 96.71423 158 CYS B O 1
ATOM 3612 N N . LEU B 1 153 ? 26.31500 -28.74100 47.33100 1.000 75.58275 159 LEU B N 1
ATOM 3613 C CA . LEU B 1 153 ? 24.91500 -29.08500 47.14200 1.000 75.82751 159 LEU B CA 1
ATOM 3614 C C . LEU B 1 153 ? 24.72900 -30.59800 47.07200 1.000 80.54913 159 LEU B C 1
ATOM 3615 O O . LEU B 1 153 ? 25.65600 -31.33300 46.71900 1.000 80.04907 159 LEU B O 1
ATOM 3620 N N . PRO B 1 154 ? 23.54400 -31.09100 47.43200 1.000 88.27111 160 PRO B N 1
ATOM 3621 C CA . PRO B 1 154 ? 23.22600 -32.50200 47.19800 1.000 89.65812 160 PRO B CA 1
ATOM 3622 C C . PRO B 1 154 ? 22.77800 -32.73500 45.76400 1.000 85.63395 160 PRO B C 1
ATOM 3623 O O . PRO B 1 154 ? 22.12500 -31.89300 45.14100 1.000 83.12839 160 PRO B O 1
ATOM 3627 N N . ILE B 1 155 ? 23.13100 -33.90900 45.25000 1.000 92.02946 161 ILE B N 1
ATOM 3628 C CA . ILE B 1 155 ? 23.03800 -34.17900 43.81700 1.000 100.97526 161 ILE B CA 1
ATOM 3629 C C . ILE B 1 155 ? 21.68500 -34.77000 43.44100 1.000 98.33811 161 ILE B C 1
ATOM 3630 O O . ILE B 1 155 ? 21.00100 -34.25800 42.55200 1.000 94.12971 161 ILE B O 1
ATOM 3635 N N . ALA B 1 156 ? 21.27800 -35.85500 44.09700 1.000 95.24826 162 ALA B N 1
ATOM 3636 C CA . ALA B 1 156 ? 20.04300 -36.54400 43.75300 1.000 96.43261 162 ALA B CA 1
ATOM 3637 C C . ALA B 1 156 ? 19.31600 -36.95800 45.02400 1.000 109.77106 162 ALA B C 1
ATOM 3638 O O . ALA B 1 156 ? 19.85400 -36.87600 46.13200 1.000 112.11344 162 ALA B O 1
ATOM 3640 N N . ALA B 1 157 ? 18.07700 -37.41400 44.85000 1.000 118.83004 163 ALA B N 1
ATOM 3641 C CA . ALA B 1 157 ? 17.24600 -37.85700 45.95800 1.000 119.44853 163 ALA B CA 1
ATOM 3642 C C . ALA B 1 157 ? 16.41900 -39.05700 45.51700 1.000 124.58862 163 ALA B C 1
ATOM 3643 O O . ALA B 1 157 ? 16.28800 -39.34600 44.32500 1.000 126.62571 163 ALA B O 1
ATOM 3645 N N . ILE B 1 158 ? 15.87300 -39.77100 46.50100 1.000 123.97802 164 ILE B N 1
ATOM 3646 C CA . ILE B 1 158 ? 14.97700 -40.90000 46.26300 1.000 131.27890 164 ILE B CA 1
ATOM 3647 C C . ILE B 1 158 ? 13.80000 -40.76700 47.22100 1.000 138.56925 164 ILE B C 1
ATOM 3648 O O . ILE B 1 158 ? 13.99700 -40.66600 48.43700 1.000 138.27184 164 ILE B O 1
ATOM 3653 N N . VAL B 1 159 ? 12.58500 -40.76200 46.68300 1.000 141.95123 165 VAL B N 1
ATOM 3654 C CA . VAL B 1 159 ? 11.37200 -40.57100 47.47200 1.000 137.27435 165 VAL B CA 1
ATOM 3655 C C . VAL B 1 159 ? 10.74100 -41.93700 47.71100 1.000 133.96869 165 VAL B C 1
ATOM 3656 O O . VAL B 1 159 ? 10.14100 -42.52200 46.80300 1.000 134.77142 165 VAL B O 1
ATOM 3660 N N . ASP B 1 160 ? 10.87700 -42.44200 48.94000 1.000 123.35953 166 ASP B N 1
ATOM 3661 C CA . ASP B 1 160 ? 10.26500 -43.70600 49.35800 1.000 113.46624 166 ASP B CA 1
ATOM 3662 C C . ASP B 1 160 ? 10.69400 -44.86400 48.45900 1.000 112.27399 166 ASP B C 1
ATOM 3663 O O . ASP B 1 160 ? 9.88200 -45.70600 48.07100 1.000 116.14024 166 ASP B O 1
ATOM 3668 N N . GLU B 1 161 ? 11.98300 -44.89200 48.11400 1.000 120.61446 167 GLU B N 1
ATOM 3669 C CA . GLU B 1 161 ? 12.62200 -46.00100 47.40500 1.000 131.04203 167 GLU B CA 1
ATOM 3670 C C . GLU B 1 161 ? 11.98400 -46.29200 46.04800 1.000 138.39554 167 GLU B C 1
ATOM 3671 O O . GLU B 1 161 ? 12.12700 -47.39900 45.52000 1.000 145.90960 167 GLU B O 1
ATOM 3677 N N . LYS B 1 162 ? 11.28600 -45.32100 45.45800 1.000 134.61614 168 LYS B N 1
ATOM 3678 C CA . LYS B 1 162 ? 10.59800 -45.56200 44.19500 1.000 137.03222 168 LYS B CA 1
ATOM 3679 C C . LYS B 1 162 ? 10.82800 -44.44000 43.18800 1.000 133.41863 168 LYS B C 1
ATOM 3680 O O . LYS B 1 162 ? 11.11700 -44.70700 42.01700 1.000 141.51434 168 LYS B O 1
ATOM 3686 N N . ILE B 1 163 ? 10.69800 -43.18900 43.62100 1.000 119.04059 169 ILE B N 1
ATOM 3687 C CA . ILE B 1 163 ? 10.89900 -42.04000 42.74400 1.000 113.09251 169 ILE B CA 1
ATOM 3688 C C . ILE B 1 163 ? 12.35100 -41.59300 42.83800 1.000 104.18881 169 ILE B C 1
ATOM 3689 O O . ILE B 1 163 ? 12.88000 -41.39900 43.93700 1.000 109.21046 169 ILE B O 1
ATOM 3694 N N . PHE B 1 164 ? 12.99300 -41.43100 41.68400 1.000 104.58096 170 PHE B N 1
ATOM 3695 C CA . PHE B 1 164 ? 14.39000 -41.02400 41.59500 1.000 103.49136 170 PHE B CA 1
ATOM 3696 C C . PHE B 1 164 ? 14.45600 -39.63200 40.98000 1.000 117.65884 170 PHE B C 1
ATOM 3697 O O . PHE B 1 164 ? 13.96500 -39.41800 39.86500 1.000 126.45990 170 PHE B O 1
ATOM 3705 N N . CYS B 1 165 ? 15.06500 -38.69500 41.70300 1.000 97.29588 171 CYS B N 1
ATOM 3706 C CA . CYS B 1 165 ? 15.07400 -37.28700 41.32600 1.000 101.25425 171 CYS B CA 1
ATOM 3707 C C . CYS B 1 165 ? 16.50500 -36.82100 41.10500 1.000 102.11224 171 CYS B C 1
ATOM 3708 O O . CYS B 1 165 ? 17.34900 -36.94300 41.99900 1.000 94.00074 171 CYS B O 1
ATOM 3711 N N . CYS B 1 166 ? 16.77200 -36.29300 39.91300 1.000 107.48394 172 CYS B N 1
ATOM 3712 C CA . CYS B 1 166 ? 18.00600 -35.57900 39.62200 1.000 102.06487 172 CYS B CA 1
ATOM 3713 C C . CYS B 1 166 ? 17.68000 -34.52800 38.57000 1.000 99.29612 172 CYS B C 1
ATOM 3714 O O . CYS B 1 166 ? 16.61900 -34.56200 37.94900 1.000 90.81615 172 CYS B O 1
ATOM 3717 N N . HIS B 1 167 ? 18.59500 -33.57800 38.37800 1.000 96.64317 173 HIS B N 1
ATOM 3718 C CA . HIS B 1 167 ? 18.31100 -32.48500 37.45300 1.000 93.07695 173 HIS B CA 1
ATOM 3719 C C . HIS B 1 167 ? 18.26900 -32.97800 36.01100 1.000 102.65441 173 HIS B C 1
ATOM 3720 O O . HIS B 1 167 ? 17.22700 -32.91000 35.34800 1.000 94.91664 173 HIS B O 1
ATOM 3727 N N . GLY B 1 168 ? 19.39700 -33.47200 35.50700 1.000 116.86928 174 GLY B N 1
ATOM 3728 C CA . GLY B 1 168 ? 19.48400 -33.91000 34.12800 1.000 110.28164 174 GLY B CA 1
ATOM 3729 C C . GLY B 1 168 ? 18.89900 -35.28600 33.89400 1.000 112.58982 174 GLY B C 1
ATOM 3730 O O . GLY B 1 168 ? 17.75200 -35.41400 33.45500 1.000 124.30438 174 GLY B O 1
ATOM 3731 N N . GLY B 1 169 ? 19.67700 -36.32600 34.18300 1.000 114.92167 175 GLY B N 1
ATOM 3732 C CA . GLY B 1 169 ? 19.21200 -37.68500 33.99100 1.000 121.70143 175 GLY B CA 1
ATOM 3733 C C . GLY B 1 169 ? 20.24200 -38.73600 34.35000 1.000 136.39267 175 GLY B C 1
ATOM 3734 O O . GLY B 1 169 ? 21.05600 -38.53400 35.25700 1.000 137.84811 175 GLY B O 1
ATOM 3735 N N . LEU B 1 170 ? 20.22400 -39.85600 33.63300 1.000 146.21753 176 LEU B N 1
ATOM 3736 C CA . LEU B 1 170 ? 21.06600 -40.99900 33.94800 1.000 140.11417 176 LEU B CA 1
ATOM 3737 C C . LEU B 1 170 ? 22.48800 -40.78900 33.42600 1.000 140.27208 176 LEU B C 1
ATOM 3738 O O . LEU B 1 170 ? 22.79000 -39.82600 32.71700 1.000 144.20676 176 LEU B O 1
ATOM 3743 N N . SER B 1 171 ? 23.37000 -41.71600 33.79800 1.000 136.77429 177 SER B N 1
ATOM 3744 C CA . SER B 1 171 ? 24.75400 -41.72600 33.35200 1.000 139.29038 177 SER B CA 1
ATOM 3745 C C . SER B 1 171 ? 25.15900 -43.16200 33.04800 1.000 152.61567 177 SER B C 1
ATOM 3746 O O . SER B 1 171 ? 24.71000 -44.09200 33.73600 1.000 154.03952 177 SER B O 1
ATOM 3749 N N . PRO B 1 172 ? 25.98800 -43.38000 32.02100 1.000 153.96846 178 PRO B N 1
ATOM 3750 C CA . PRO B 1 172 ? 26.45100 -44.74500 31.73100 1.000 155.04227 178 PRO B CA 1
ATOM 3751 C C . PRO B 1 172 ? 27.44500 -45.28200 32.74700 1.000 156.81617 178 PRO B C 1
ATOM 3752 O O . PRO B 1 172 ? 27.80900 -46.46200 32.66200 1.000 163.33800 178 PRO B O 1
ATOM 3756 N N . ASP B 1 173 ? 27.89400 -44.46100 33.69600 1.000 156.37664 179 ASP B N 1
ATOM 3757 C CA . ASP B 1 173 ? 28.79500 -44.88900 34.75500 1.000 162.09049 179 ASP B CA 1
ATOM 3758 C C . ASP B 1 173 ? 28.06900 -45.13300 36.07100 1.000 166.23835 179 ASP B C 1
ATOM 3759 O O . ASP B 1 173 ? 28.72100 -45.27500 37.11000 1.000 168.97026 179 ASP B O 1
ATOM 3764 N N . LEU B 1 174 ? 26.73900 -45.17700 36.05300 1.000 163.56435 180 LEU B N 1
ATOM 3765 C CA . LEU B 1 174 ? 25.92900 -45.34000 37.25900 1.000 157.90314 180 LEU B CA 1
ATOM 3766 C C . LEU B 1 174 ? 25.30100 -46.73000 37.24800 1.000 169.51769 180 LEU B C 1
ATOM 3767 O O . LEU B 1 174 ? 24.29400 -46.96100 36.57200 1.000 173.07601 180 LEU B O 1
ATOM 3772 N N . GLN B 1 175 ? 25.89500 -47.65100 38.00900 1.000 176.09480 181 GLN B N 1
ATOM 3773 C CA . GLN B 1 175 ? 25.34500 -48.98700 38.18200 1.000 183.22986 181 GLN B CA 1
ATOM 3774 C C . GLN B 1 175 ? 24.87000 -49.26400 39.60000 1.000 174.76306 181 GLN B C 1
ATOM 3775 O O . GLN B 1 175 ? 23.99600 -50.11700 39.78400 1.000 192.79154 181 GLN B O 1
ATOM 3781 N N . SER B 1 176 ? 25.41300 -48.56800 40.59600 1.000 154.45273 182 SER B N 1
ATOM 3782 C CA . SER B 1 176 ? 25.02200 -48.75000 41.98500 1.000 151.78136 182 SER B CA 1
ATOM 3783 C C . SER B 1 176 ? 24.89800 -47.38700 42.64800 1.000 154.42378 182 SER B C 1
ATOM 3784 O O . SER B 1 176 ? 25.57700 -46.43000 42.26600 1.000 160.10604 182 SER B O 1
ATOM 3787 N N . MET B 1 177 ? 24.02300 -47.30900 43.65100 1.000 138.24815 183 MET B N 1
ATOM 3788 C CA . MET B 1 177 ? 23.83400 -46.05700 44.37200 1.000 130.73146 183 MET B CA 1
ATOM 3789 C C . MET B 1 177 ? 25.03700 -45.69700 45.23200 1.000 129.90505 183 MET B C 1
ATOM 3790 O O . MET B 1 177 ? 25.17700 -44.53300 45.62200 1.000 122.36204 183 MET B O 1
ATOM 3795 N N . GLU B 1 178 ? 25.90600 -46.66500 45.53800 1.000 134.83196 184 GLU B N 1
ATOM 3796 C CA . GLU B 1 178 ? 27.04800 -46.38900 46.40300 1.000 132.72907 184 GLU B CA 1
ATOM 3797 C C . GLU B 1 178 ? 28.02500 -45.41700 45.75100 1.000 134.81616 184 GLU B C 1
ATOM 3798 O O . GLU B 1 178 ? 28.76100 -44.70900 46.45000 1.000 139.87730 184 GLU B O 1
ATOM 3804 N N . GLN B 1 179 ? 28.04500 -45.36700 44.41700 1.000 131.01571 185 GLN B N 1
ATOM 3805 C CA . GLN B 1 179 ? 28.94000 -44.44900 43.72100 1.000 124.66232 185 GLN B CA 1
ATOM 3806 C C . GLN B 1 179 ? 28.55600 -42.99700 43.98200 1.000 124.24911 185 GLN B C 1
ATOM 3807 O O . GLN B 1 179 ? 29.43100 -42.14300 44.16500 1.000 125.20185 185 GLN B O 1
ATOM 3813 N N . ILE B 1 180 ? 27.25200 -42.70200 44.01500 1.000 126.48622 186 ILE B N 1
ATOM 3814 C CA . ILE B 1 180 ? 26.79400 -41.34800 44.32600 1.000 126.22829 186 ILE B CA 1
ATOM 3815 C C . ILE B 1 180 ? 27.21300 -40.95600 45.73800 1.000 125.52294 186 ILE B C 1
ATOM 3816 O O . ILE B 1 180 ? 27.81400 -39.89700 45.95700 1.000 126.71256 186 ILE B O 1
ATOM 3821 N N . ARG B 1 181 ? 26.91000 -41.81400 46.71900 1.000 121.39613 187 ARG B N 1
ATOM 3822 C CA . ARG B 1 181 ? 27.22800 -41.51400 48.11200 1.000 121.98041 187 ARG B CA 1
ATOM 3823 C C . ARG B 1 181 ? 28.72700 -41.38400 48.35400 1.000 127.85480 187 ARG B C 1
ATOM 3824 O O . ARG B 1 181 ? 29.13300 -40.78900 49.35900 1.000 120.56972 187 ARG B O 1
ATOM 3832 N N . ARG B 1 182 ? 29.55600 -41.93000 47.46000 1.000 137.99286 188 ARG B N 1
ATOM 3833 C CA . ARG B 1 182 ? 31.00400 -41.80900 47.58400 1.000 140.04047 188 ARG B CA 1
ATOM 3834 C C . ARG B 1 182 ? 31.49600 -40.40000 47.28500 1.000 133.55812 188 ARG B C 1
ATOM 3835 O O . ARG B 1 182 ? 32.55000 -40.00500 47.79600 1.000 137.31120 188 ARG B O 1
ATOM 3843 N N . ILE B 1 183 ? 30.75000 -39.63300 46.48900 1.000 123.63061 189 ILE B N 1
ATOM 3844 C CA . ILE B 1 183 ? 31.21600 -38.32800 46.03200 1.000 124.40965 189 ILE B CA 1
ATOM 3845 C C . ILE B 1 183 ? 31.36300 -37.38200 47.21600 1.000 122.46995 189 ILE B C 1
ATOM 3846 O O . ILE B 1 183 ? 30.45600 -37.25700 48.05000 1.000 123.22530 189 ILE B O 1
ATOM 3851 N N . MET B 1 184 ? 32.50700 -36.70600 47.28800 1.000 121.80934 190 MET B N 1
ATOM 3852 C CA . MET B 1 184 ? 32.82400 -35.79100 48.37300 1.000 118.73792 190 MET B CA 1
ATOM 3853 C C . MET B 1 184 ? 32.36800 -34.37000 48.05200 1.000 121.10136 190 MET B C 1
ATOM 3854 O O . MET B 1 184 ? 32.21300 -33.98200 46.89200 1.000 123.19898 190 MET B O 1
ATOM 3859 N N . ARG B 1 185 ? 32.15500 -33.59600 49.11200 1.000 118.56685 191 ARG B N 1
ATOM 3860 C CA . ARG B 1 185 ? 31.82300 -32.18000 49.00500 1.000 104.58359 191 ARG B CA 1
ATOM 3861 C C . ARG B 1 185 ? 32.74300 -31.39100 49.93300 1.000 97.84594 191 ARG B C 1
ATOM 3862 O O . ARG B 1 185 ? 33.14700 -31.90500 50.97900 1.000 101.02790 191 ARG B O 1
ATOM 3870 N N . PRO B 1 186 ? 33.09400 -30.14600 49.55800 1.000 98.54076 192 PRO B N 1
ATOM 3871 C CA . PRO B 1 186 ? 32.70400 -29.39700 48.35400 1.000 99.31980 192 PRO B CA 1
ATOM 3872 C C . PRO B 1 186 ? 33.33500 -29.92800 47.06700 1.000 111.51863 192 PRO B C 1
ATOM 3873 O O . PRO B 1 186 ? 34.32500 -30.65900 47.12400 1.000 119.83016 192 PRO B O 1
ATOM 3877 N N . THR B 1 187 ? 32.76400 -29.55500 45.92200 1.000 110.56062 193 THR B N 1
ATOM 3878 C CA . THR B 1 187 ? 33.21500 -30.08300 44.64300 1.000 113.92155 193 THR B CA 1
ATOM 3879 C C . THR B 1 187 ? 32.81600 -29.13600 43.52000 1.000 108.18666 193 THR B C 1
ATOM 3880 O O . THR B 1 187 ? 31.81800 -28.41600 43.61700 1.000 105.64425 193 THR B O 1
ATOM 3884 N N . ASP B 1 188 ? 33.61500 -29.15000 42.45700 1.000 108.74988 194 ASP B N 1
ATOM 3885 C CA . ASP B 1 188 ? 33.29700 -28.49100 41.19900 1.000 100.44889 194 ASP B CA 1
ATOM 3886 C C . ASP B 1 188 ? 32.92000 -29.55300 40.17600 1.000 104.71255 194 ASP B C 1
ATOM 3887 O O . ASP B 1 188 ? 33.52600 -30.63000 40.13500 1.000 120.30653 194 ASP B O 1
ATOM 3892 N N . VAL B 1 189 ? 31.91500 -29.25300 39.36300 1.000 101.15687 195 VAL B N 1
ATOM 3893 C CA . VAL B 1 189 ? 31.40800 -30.24100 38.40300 1.000 100.17517 195 VAL B CA 1
ATOM 3894 C C . VAL B 1 189 ? 32.49300 -30.54800 37.37700 1.000 103.38871 195 VAL B C 1
ATOM 3895 O O . VAL B 1 189 ? 33.03600 -29.61800 36.75400 1.000 95.54040 195 VAL B O 1
ATOM 3899 N N . PRO B 1 190 ? 32.85900 -31.81200 37.18500 1.000 109.88686 196 PRO B N 1
ATOM 3900 C CA . PRO B 1 190 ? 33.79700 -32.16100 36.11700 1.000 106.33117 196 PRO B CA 1
ATOM 3901 C C . PRO B 1 190 ? 33.09500 -32.18400 34.77000 1.000 101.26477 196 PRO B C 1
ATOM 3902 O O . PRO B 1 190 ? 31.91700 -32.52900 34.66400 1.000 98.34600 196 PRO B O 1
ATOM 3906 N N . ASP B 1 191 ? 33.84500 -31.81600 33.72700 1.000 110.35270 197 ASP B N 1
ATOM 3907 C CA . ASP B 1 191 ? 33.26900 -31.70300 32.39000 1.000 118.74055 197 ASP B CA 1
ATOM 3908 C C . ASP B 1 191 ? 32.78300 -33.03500 31.84100 1.000 124.28069 197 ASP B C 1
ATOM 3909 O O . ASP B 1 191 ? 32.08500 -33.05000 30.82100 1.000 119.35642 197 ASP B O 1
ATOM 3914 N N . GLN B 1 192 ? 33.13900 -34.14600 32.48000 1.000 131.13941 198 GLN B N 1
ATOM 3915 C CA . GLN B 1 192 ? 32.70600 -35.46000 32.03500 1.000 131.16836 198 GLN B CA 1
ATOM 3916 C C . GLN B 1 192 ? 32.54700 -36.35700 33.25200 1.000 131.43944 198 GLN B C 1
ATOM 3917 O O . GLN B 1 192 ? 33.05600 -36.06200 34.33700 1.000 133.79499 198 GLN B O 1
ATOM 3923 N N . GLY B 1 193 ? 31.83000 -37.45200 33.06400 1.000 133.24492 199 GLY B N 1
ATOM 3924 C CA . GLY B 1 193 ? 31.68900 -38.45800 34.09200 1.000 133.25019 199 GLY B CA 1
ATOM 3925 C C . GLY B 1 193 ? 30.29200 -38.48200 34.68500 1.000 127.03628 199 GLY B C 1
ATOM 3926 O O . GLY B 1 193 ? 29.33300 -37.92900 34.13900 1.000 124.91235 199 GLY B O 1
ATOM 3927 N N . LEU B 1 194 ? 30.19700 -39.14600 35.83800 1.000 128.60753 200 LEU B N 1
ATOM 3928 C CA . LEU B 1 194 ? 28.90500 -39.38600 36.47000 1.000 128.45751 200 LEU B CA 1
ATOM 3929 C C . LEU B 1 194 ? 28.24000 -38.08100 36.89400 1.000 126.96522 200 LEU B C 1
ATOM 3930 O O . LEU B 1 194 ? 27.11300 -37.78200 36.48300 1.000 139.83256 200 LEU B O 1
ATOM 3935 N N . LEU B 1 195 ? 28.93100 -37.29100 37.72300 1.000 117.13247 201 LEU B N 1
ATOM 3936 C CA . LEU B 1 195 ? 28.32300 -36.09300 38.30000 1.000 112.64508 201 LEU B CA 1
ATOM 3937 C C . LEU B 1 195 ? 27.85000 -35.12900 37.22000 1.000 107.43657 201 LEU B C 1
ATOM 3938 O O . LEU B 1 195 ? 26.81100 -34.47200 37.37000 1.000 104.79678 201 LEU B O 1
ATOM 3943 N N . CYS B 1 196 ? 28.59300 -35.04300 36.11600 1.000 108.94991 202 CYS B N 1
ATOM 3944 C CA . CYS B 1 196 ? 28.20600 -34.15900 35.02200 1.000 103.20448 202 CYS B CA 1
ATOM 3945 C C . CYS B 1 196 ? 26.87400 -34.58300 34.41700 1.000 102.81233 202 CYS B C 1
ATOM 3946 O O . CYS B 1 196 ? 25.95900 -33.76500 34.26800 1.000 110.22111 202 CYS B O 1
ATOM 3949 N N . ASP B 1 197 ? 26.74400 -35.86800 34.07500 1.000 101.08054 203 ASP B N 1
ATOM 3950 C CA . ASP B 1 197 ? 25.56300 -36.34100 33.35800 1.000 107.19970 203 ASP B CA 1
ATOM 3951 C C . ASP B 1 197 ? 24.29800 -36.22800 34.19900 1.000 104.03879 203 ASP B C 1
ATOM 3952 O O . ASP B 1 197 ? 23.20900 -36.01800 33.65200 1.000 108.04453 203 ASP B O 1
ATOM 3957 N N . LEU B 1 198 ? 24.41600 -36.36300 35.52200 1.000 97.62749 204 LEU B N 1
ATOM 3958 C CA . LEU B 1 198 ? 23.25400 -36.23000 36.39500 1.000 96.57737 204 LEU B CA 1
ATOM 3959 C C . LEU B 1 198 ? 22.58500 -34.87000 36.26300 1.000 94.84558 204 LEU B C 1
ATOM 3960 O O . LEU B 1 198 ? 21.40400 -34.73300 36.60400 1.000 94.16392 204 LEU B O 1
ATOM 3965 N N . LEU B 1 199 ? 23.31100 -33.86500 35.78000 1.000 100.93315 205 LEU B N 1
ATOM 3966 C CA . LEU B 1 199 ? 22.79900 -32.51000 35.66400 1.000 96.45367 205 LEU B CA 1
ATOM 3967 C C . LEU B 1 199 ? 22.72000 -32.03500 34.22000 1.000 94.26130 205 LEU B C 1
ATOM 3968 O O . LEU B 1 199 ? 22.27500 -30.90700 33.97900 1.000 92.89535 205 LEU B O 1
ATOM 3973 N N . TRP B 1 200 ? 23.12500 -32.86200 33.25400 1.000 103.20974 206 TRP B N 1
ATOM 3974 C CA . TRP B 1 200 ? 23.24100 -32.42000 31.86800 1.000 103.58874 206 TRP B CA 1
ATOM 3975 C C . TRP B 1 200 ? 22.52700 -33.34000 30.88200 1.000 102.91497 206 TRP B C 1
ATOM 3976 O O . TRP B 1 200 ? 22.11600 -32.89300 29.80800 1.000 113.00302 206 TRP B O 1
ATOM 3987 N N . SER B 1 201 ? 22.37700 -34.61900 31.22100 1.000 101.02790 207 SER B N 1
ATOM 3988 C CA . SER B 1 201 ? 21.84800 -35.58200 30.26300 1.000 112.75826 207 SER B CA 1
ATOM 3989 C C . SER B 1 201 ? 20.35200 -35.37000 30.02400 1.000 111.92658 207 SER B C 1
ATOM 3990 O O . SER B 1 201 ? 19.63600 -34.78000 30.83900 1.000 97.26956 207 SER B O 1
ATOM 3993 N N . ASP B 1 202 ? 19.88300 -35.87900 28.88700 1.000 116.69820 208 ASP B N 1
ATOM 3994 C CA . ASP B 1 202 ? 18.52700 -35.66100 28.40700 1.000 115.44542 208 ASP B CA 1
ATOM 3995 C C . ASP B 1 202 ? 17.94400 -36.96300 27.88100 1.000 115.96390 208 ASP B C 1
ATOM 3996 O O . ASP B 1 202 ? 18.67500 -37.79700 27.33000 1.000 117.71675 208 ASP B O 1
ATOM 4001 N N . PRO B 1 203 ? 16.63300 -37.16700 28.03300 1.000 115.72440 209 PRO B N 1
ATOM 4002 C CA . PRO B 1 203 ? 15.98800 -38.32900 27.41600 1.000 117.34565 209 PRO B CA 1
ATOM 4003 C C . PRO B 1 203 ? 15.72900 -38.08300 25.94000 1.000 120.56972 209 PRO B C 1
ATOM 4004 O O . PRO B 1 203 ? 15.29600 -37.00200 25.53400 1.000 124.31754 209 PRO B O 1
ATOM 4008 N N . ASP B 1 204 ? 15.99500 -39.10900 25.13600 1.000 115.02958 210 ASP B N 1
ATOM 4009 C CA . ASP B 1 204 ? 15.88300 -39.02600 23.68700 1.000 117.97730 210 ASP B CA 1
ATOM 4010 C C . ASP B 1 204 ? 15.06200 -40.20500 23.19100 1.000 133.28967 210 ASP B C 1
ATOM 4011 O O . ASP B 1 204 ? 15.38600 -41.35700 23.49500 1.000 148.14408 210 ASP B O 1
ATOM 4016 N N . LYS B 1 205 ? 14.00000 -39.92000 22.43200 1.000 126.09670 211 LYS B N 1
ATOM 4017 C CA . LYS B 1 205 ? 13.18900 -40.99700 21.87200 1.000 124.96498 211 LYS B CA 1
ATOM 4018 C C . LYS B 1 205 ? 13.81600 -41.57600 20.60600 1.000 127.71531 211 LYS B C 1
ATOM 4019 O O . LYS B 1 205 ? 13.71300 -42.78400 20.35900 1.000 128.16273 211 LYS B O 1
ATOM 4025 N N . ASP B 1 206 ? 14.46100 -40.73300 19.79000 1.000 127.07839 212 ASP B N 1
ATOM 4026 C CA . ASP B 1 206 ? 15.09300 -41.22500 18.56700 1.000 128.27591 212 ASP B CA 1
ATOM 4027 C C . ASP B 1 206 ? 16.15100 -42.27600 18.88200 1.000 132.09215 212 ASP B C 1
ATOM 4028 O O . ASP B 1 206 ? 16.25800 -43.29000 18.18200 1.000 141.67751 212 ASP B O 1
ATOM 4033 N N . VAL B 1 207 ? 16.93200 -42.05500 19.93300 1.000 124.20963 213 VAL B N 1
ATOM 4034 C CA . VAL B 1 207 ? 17.91200 -43.03500 20.38300 1.000 119.68540 213 VAL B CA 1
ATOM 4035 C C . VAL B 1 207 ? 17.22500 -44.05200 21.28800 1.000 120.75658 213 VAL B C 1
ATOM 4036 O O . VAL B 1 207 ? 16.22800 -43.75200 21.95500 1.000 114.71639 213 VAL B O 1
ATOM 4040 N N . GLN B 1 208 ? 17.74000 -45.28100 21.28400 1.000 132.36850 214 GLN B N 1
ATOM 4041 C CA . GLN B 1 208 ? 17.29900 -46.32200 22.20200 1.000 130.73410 214 GLN B CA 1
ATOM 4042 C C . GLN B 1 208 ? 18.34500 -46.63800 23.26000 1.000 129.24708 214 GLN B C 1
ATOM 4043 O O . GLN B 1 208 ? 18.01900 -46.71800 24.44800 1.000 133.39494 214 GLN B O 1
ATOM 4049 N N . GLY B 1 209 ? 19.60300 -46.81000 22.85600 1.000 119.00111 215 GLY B N 1
ATOM 4050 C CA . GLY B 1 209 ? 20.68900 -46.95300 23.80500 1.000 122.80157 215 GLY B CA 1
ATOM 4051 C C . GLY B 1 209 ? 21.16500 -45.60900 24.31700 1.000 129.60764 215 GLY B C 1
ATOM 4052 O O . GLY B 1 209 ? 20.38100 -44.84300 24.88600 1.000 131.88160 215 GLY B O 1
ATOM 4053 N N . TRP B 1 210 ? 22.44600 -45.31100 24.12200 1.000 132.81856 216 TRP B N 1
ATOM 4054 C CA . TRP B 1 210 ? 23.01700 -44.01700 24.46200 1.000 130.58408 216 TRP B CA 1
ATOM 4055 C C . TRP B 1 210 ? 23.46500 -43.30800 23.19000 1.000 123.59113 216 TRP B C 1
ATOM 4056 O O . TRP B 1 210 ? 23.84800 -43.94600 22.20600 1.000 128.39961 216 TRP B O 1
ATOM 4067 N N . GLY B 1 211 ? 23.40700 -41.97600 23.21700 1.000 128.19958 217 GLY B N 1
ATOM 4068 C CA . GLY B 1 211 ? 23.80400 -41.18500 22.07000 1.000 137.76389 217 GLY B CA 1
ATOM 4069 C C . GLY B 1 211 ? 24.41800 -39.87300 22.50300 1.000 140.46947 217 GLY B C 1
ATOM 4070 O O . GLY B 1 211 ? 24.35700 -39.48600 23.67200 1.000 138.85086 217 GLY B O 1
ATOM 4071 N N . GLU B 1 212 ? 25.02400 -39.19000 21.53600 1.000 141.93807 218 GLU B N 1
ATOM 4072 C CA . GLU B 1 212 ? 25.63500 -37.89800 21.80700 1.000 146.90972 218 GLU B CA 1
ATOM 4073 C C . GLU B 1 212 ? 24.55900 -36.85000 22.06900 1.000 152.71568 218 GLU B C 1
ATOM 4074 O O . GLU B 1 212 ? 23.45900 -36.89900 21.51100 1.000 159.98760 218 GLU B O 1
ATOM 4080 N N . ASN B 1 213 ? 24.88500 -35.90000 22.94000 1.000 153.49998 219 ASN B N 1
ATOM 4081 C CA . ASN B 1 213 ? 23.95100 -34.86500 23.36100 1.000 141.15113 219 ASN B CA 1
ATOM 4082 C C . ASN B 1 213 ? 24.23800 -33.57900 22.59800 1.000 134.43454 219 ASN B C 1
ATOM 4083 O O . ASN B 1 213 ? 25.38400 -33.11800 22.55900 1.000 137.93496 219 ASN B O 1
ATOM 4088 N N . ASP B 1 214 ? 23.19000 -32.99500 22.01000 1.000 130.38932 220 ASP B N 1
ATOM 4089 C CA . ASP B 1 214 ? 23.33500 -31.79300 21.19400 1.000 126.01248 220 ASP B CA 1
ATOM 4090 C C . ASP B 1 214 ? 23.91000 -30.61000 21.96300 1.000 128.18116 220 ASP B C 1
ATOM 4091 O O . ASP B 1 214 ? 24.27600 -29.60700 21.33900 1.000 132.21848 220 ASP B O 1
ATOM 4096 N N . ARG B 1 215 ? 23.99500 -30.69300 23.29000 1.000 121.30402 221 ARG B N 1
ATOM 4097 C CA . ARG B 1 215 ? 24.62000 -29.63400 24.06700 1.000 117.36407 221 ARG B CA 1
ATOM 4098 C C . ARG B 1 215 ? 26.13500 -29.61100 23.92100 1.000 117.06404 221 ARG B C 1
ATOM 4099 O O . ARG B 1 215 ? 26.76300 -28.62400 24.32200 1.000 112.46875 221 ARG B O 1
ATOM 4107 N N . GLY B 1 216 ? 26.73700 -30.66200 23.36700 1.000 115.44016 222 GLY B N 1
ATOM 4108 C CA . GLY B 1 216 ? 28.17800 -30.79700 23.38600 1.000 110.74486 222 GLY B CA 1
ATOM 4109 C C . GLY B 1 216 ? 28.73000 -31.29700 24.69900 1.000 107.91557 222 GLY B C 1
ATOM 4110 O O . GLY B 1 216 ? 29.95500 -31.29800 24.88100 1.000 111.91079 222 GLY B O 1
ATOM 4111 N N . VAL B 1 217 ? 27.85900 -31.71400 25.61700 1.000 107.74450 223 VAL B N 1
ATOM 4112 C CA . VAL B 1 217 ? 28.23500 -32.22100 26.93300 1.000 109.80790 223 VAL B CA 1
ATOM 4113 C C . VAL B 1 217 ? 27.22100 -33.28800 27.33500 1.000 108.97096 223 VAL B C 1
ATOM 4114 O O . VAL B 1 217 ? 26.02000 -33.14400 27.08400 1.000 103.02025 223 VAL B O 1
ATOM 4118 N N . SER B 1 218 ? 27.72100 -34.36900 27.94400 1.000 114.17158 224 SER B N 1
ATOM 4119 C CA . SER B 1 218 ? 26.91500 -35.47900 28.45200 1.000 119.32220 224 SER B CA 1
ATOM 4120 C C . SER B 1 218 ? 26.27200 -36.27000 27.31900 1.000 118.42473 224 SER B C 1
ATOM 4121 O O . SER B 1 218 ? 26.64700 -36.11000 26.15200 1.000 116.43238 224 SER B O 1
ATOM 4124 N N . PHE B 1 219 ? 25.31100 -37.13200 27.64900 1.000 116.97192 225 PHE B N 1
ATOM 4125 C CA . PHE B 1 219 ? 24.73800 -38.05900 26.68500 1.000 118.75898 225 PHE B CA 1
ATOM 4126 C C . PHE B 1 219 ? 23.22000 -37.97300 26.69200 1.000 117.80097 225 PHE B C 1
ATOM 4127 O O . PHE B 1 219 ? 22.60400 -37.43100 27.61200 1.000 113.85576 225 PHE B O 1
ATOM 4135 N N . THR B 1 220 ? 22.62800 -38.52400 25.63800 1.000 119.50907 226 THR B N 1
ATOM 4136 C CA . THR B 1 220 ? 21.20500 -38.81000 25.59500 1.000 124.24384 226 THR B CA 1
ATOM 4137 C C . THR B 1 220 ? 20.97200 -40.26600 25.99300 1.000 128.22064 226 THR B C 1
ATOM 4138 O O . THR B 1 220 ? 21.90600 -41.06500 26.08500 1.000 130.62882 226 THR B O 1
ATOM 4142 N N . PHE B 1 221 ? 19.71100 -40.61000 26.23700 1.000 124.73338 227 PHE B N 1
ATOM 4143 C CA . PHE B 1 221 ? 19.37700 -41.98300 26.59100 1.000 125.28871 227 PHE B CA 1
ATOM 4144 C C . PHE B 1 221 ? 17.94600 -42.28100 26.16400 1.000 128.22590 227 PHE B C 1
ATOM 4145 O O . PHE B 1 221 ? 17.05800 -41.43800 26.31400 1.000 131.50261 227 PHE B O 1
ATOM 4153 N N . GLY B 1 222 ? 17.73700 -43.49200 25.64000 1.000 122.11991 228 GLY B N 1
ATOM 4154 C CA . GLY B 1 222 ? 16.46200 -43.87200 25.07100 1.000 119.31431 228 GLY B CA 1
ATOM 4155 C C . GLY B 1 222 ? 15.49000 -44.43700 26.09100 1.000 119.20377 228 GLY B C 1
ATOM 4156 O O . GLY B 1 222 ? 15.76700 -44.52500 27.28600 1.000 114.52952 228 GLY B O 1
ATOM 4157 N N . ALA B 1 223 ? 14.31700 -44.82900 25.58200 1.000 121.24612 229 ALA B N 1
ATOM 4158 C CA . ALA B 1 223 ? 13.26700 -45.37600 26.43500 1.000 120.73553 229 ALA B CA 1
ATOM 4159 C C . ALA B 1 223 ? 13.67700 -46.70200 27.06100 1.000 122.67260 229 ALA B C 1
ATOM 4160 O O . ALA B 1 223 ? 13.16400 -47.06700 28.12600 1.000 120.78290 229 ALA B O 1
ATOM 4162 N N . GLU B 1 224 ? 14.58600 -47.43800 26.41500 1.000 123.29110 230 GLU B N 1
ATOM 4163 C CA . GLU B 1 224 ? 15.02000 -48.71900 26.96200 1.000 120.65657 230 GLU B CA 1
ATOM 4164 C C . GLU B 1 224 ? 15.95200 -48.52500 28.15100 1.000 116.76926 230 GLU B C 1
ATOM 4165 O O . GLU B 1 224 ? 15.89200 -49.28700 29.12300 1.000 117.46408 230 GLU B O 1
ATOM 4171 N N . VAL B 1 225 ? 16.81500 -47.50700 28.09800 1.000 115.27698 231 VAL B N 1
ATOM 4172 C CA . VAL B 1 225 ? 17.69700 -47.22500 29.22800 1.000 114.27423 231 VAL B CA 1
ATOM 4173 C C . VAL B 1 225 ? 16.88300 -46.90300 30.47400 1.000 123.29636 231 VAL B C 1
ATOM 4174 O O . VAL B 1 225 ? 17.29800 -47.21600 31.59800 1.000 112.90564 231 VAL B O 1
ATOM 4178 N N . VAL B 1 226 ? 15.71100 -46.29000 30.29900 1.000 127.33632 232 VAL B N 1
ATOM 4179 C CA . VAL B 1 226 ? 14.84000 -45.99600 31.43200 1.000 122.17781 232 VAL B CA 1
ATOM 4180 C C . VAL B 1 226 ? 14.22900 -47.27900 31.98500 1.000 125.43609 232 VAL B C 1
ATOM 4181 O O . VAL B 1 226 ? 14.05600 -47.42600 33.20000 1.000 130.04980 232 VAL B O 1
ATOM 4185 N N . ALA B 1 227 ? 13.90300 -48.23200 31.10800 1.000 122.06990 233 ALA B N 1
ATOM 4186 C CA . ALA B 1 227 ? 13.24300 -49.45400 31.55700 1.000 129.11548 233 ALA B CA 1
ATOM 4187 C C . ALA B 1 227 ? 14.19000 -50.34100 32.35800 1.000 131.66579 233 ALA B C 1
ATOM 4188 O O . ALA B 1 227 ? 13.80400 -50.88600 33.40000 1.000 131.85791 233 ALA B O 1
ATOM 4190 N N . LYS B 1 228 ? 15.43200 -50.49900 31.88900 1.000 130.07875 234 LYS B N 1
ATOM 4191 C CA . LYS B 1 228 ? 16.38900 -51.35300 32.58900 1.000 127.71005 234 LYS B CA 1
ATOM 4192 C C . LYS B 1 228 ? 16.78300 -50.76200 33.93600 1.000 127.69689 234 LYS B C 1
ATOM 4193 O O . LYS B 1 228 ? 16.87100 -51.48500 34.93600 1.000 130.06296 234 LYS B O 1
ATOM 4199 N N . PHE B 1 229 ? 17.02800 -49.45100 33.97900 1.000 132.17111 235 PHE B N 1
ATOM 4200 C CA . PHE B 1 229 ? 17.47700 -48.81300 35.21300 1.000 135.57415 235 PHE B CA 1
ATOM 4201 C C . PHE B 1 229 ? 16.41000 -48.88300 36.30100 1.000 134.96618 235 PHE B C 1
ATOM 4202 O O . PHE B 1 229 ? 16.72300 -49.16500 37.46400 1.000 131.87107 235 PHE B O 1
ATOM 4210 N N . LEU B 1 230 ? 15.14700 -48.62900 35.94500 1.000 131.93950 236 LEU B N 1
ATOM 4211 C CA . LEU B 1 230 ? 14.07100 -48.70400 36.93100 1.000 126.28883 236 LEU B CA 1
ATOM 4212 C C . LEU B 1 230 ? 13.91200 -50.12200 37.46300 1.000 127.69952 236 LEU B C 1
ATOM 4213 O O . LEU B 1 230 ? 13.64900 -50.32400 38.65600 1.000 123.64640 236 LEU B O 1
ATOM 4218 N N . HIS B 1 231 ? 14.07600 -51.11900 36.59200 1.000 133.47127 237 HIS B N 1
ATOM 4219 C CA . HIS B 1 231 ? 13.95200 -52.50800 37.01900 1.000 134.37401 237 HIS B CA 1
ATOM 4220 C C . HIS B 1 231 ? 15.11700 -52.91200 37.91400 1.000 133.23440 237 HIS B C 1
ATOM 4221 O O . HIS B 1 231 ? 14.91900 -53.53200 38.96600 1.000 139.09299 237 HIS B O 1
ATOM 4228 N N . LYS B 1 232 ? 16.34000 -52.55100 37.51400 1.000 131.30522 238 LYS B N 1
ATOM 4229 C CA . LYS B 1 232 ? 17.53600 -52.98900 38.22900 1.000 129.59712 238 LYS B CA 1
ATOM 4230 C C . LYS B 1 232 ? 17.53500 -52.51500 39.67900 1.000 126.29672 238 LYS B C 1
ATOM 4231 O O . LYS B 1 232 ? 17.95500 -53.25000 40.58200 1.000 124.03592 238 LYS B O 1
ATOM 4237 N N . HIS B 1 233 ? 17.06700 -51.29300 39.92500 1.000 134.04239 239 HIS B N 1
ATOM 4238 C CA . HIS B 1 233 ? 17.04800 -50.72300 41.26600 1.000 139.25880 239 HIS B CA 1
ATOM 4239 C C . HIS B 1 233 ? 15.65400 -50.70600 41.87900 1.000 145.98856 239 HIS B C 1
ATOM 4240 O O . HIS B 1 233 ? 15.44300 -50.03100 42.89300 1.000 146.43335 239 HIS B O 1
ATOM 4247 N N . ASP B 1 234 ? 14.70100 -51.43200 41.28800 1.000 145.56219 240 ASP B N 1
ATOM 4248 C CA . ASP B 1 234 ? 13.34200 -51.55800 41.81900 1.000 137.61387 240 ASP B CA 1
ATOM 4249 C C . ASP B 1 234 ? 12.69500 -50.18500 42.00800 1.000 137.32962 240 ASP B C 1
ATOM 4250 O O . ASP B 1 234 ? 12.21000 -49.84000 43.08800 1.000 145.02002 240 ASP B O 1
ATOM 4255 N N . LEU B 1 235 ? 12.69300 -49.39700 40.93800 1.000 129.72871 241 LEU B N 1
ATOM 4256 C CA . LEU B 1 235 ? 12.12000 -48.06100 40.94400 1.000 124.22542 241 LEU B CA 1
ATOM 4257 C C . LEU B 1 235 ? 10.95200 -47.99600 39.96800 1.000 127.42317 241 LEU B C 1
ATOM 4258 O O . LEU B 1 235 ? 10.83500 -48.81200 39.05000 1.000 137.20592 241 LEU B O 1
ATOM 4263 N N . ASP B 1 236 ? 10.08100 -47.01100 40.18000 1.000 113.12146 242 ASP B N 1
ATOM 4264 C CA . ASP B 1 236 ? 8.89700 -46.81800 39.35000 1.000 110.87119 242 ASP B CA 1
ATOM 4265 C C . ASP B 1 236 ? 8.98600 -45.60600 38.43600 1.000 108.76567 242 ASP B C 1
ATOM 4266 O O . ASP B 1 236 ? 8.55800 -45.68000 37.28100 1.000 109.14730 242 ASP B O 1
ATOM 4271 N N . LEU B 1 237 ? 9.54200 -44.49400 38.91600 1.000 111.70287 243 LEU B N 1
ATOM 4272 C CA . LEU B 1 237 ? 9.52300 -43.23300 38.18800 1.000 110.57642 243 LEU B CA 1
ATOM 4273 C C . LEU B 1 237 ? 10.86600 -42.52800 38.31500 1.000 111.23176 243 LEU B C 1
ATOM 4274 O O . LEU B 1 237 ? 11.53400 -42.60700 39.34900 1.000 111.23702 243 LEU B O 1
ATOM 4279 N N . ILE B 1 238 ? 11.25700 -41.84100 37.24400 1.000 113.52151 244 ILE B N 1
ATOM 4280 C CA . ILE B 1 238 ? 12.37500 -40.90500 37.25700 1.000 113.70837 244 ILE B CA 1
ATOM 4281 C C . ILE B 1 238 ? 11.80600 -39.50500 37.08400 1.000 113.29516 244 ILE B C 1
ATOM 4282 O O . ILE B 1 238 ? 10.98000 -39.26900 36.19300 1.000 117.30617 244 ILE B O 1
ATOM 4287 N N . CYS B 1 239 ? 12.23500 -38.58200 37.93900 1.000 113.75574 245 CYS B N 1
ATOM 4288 C CA . CYS B 1 239 ? 11.78900 -37.19900 37.89000 1.000 114.13737 245 CYS B CA 1
ATOM 4289 C C . CYS B 1 239 ? 12.99000 -36.29100 37.66500 1.000 118.14838 245 CYS B C 1
ATOM 4290 O O . CYS B 1 239 ? 14.04900 -36.48700 38.27000 1.000 124.75706 245 CYS B O 1
ATOM 4293 N N . ARG B 1 240 ? 12.82600 -35.30300 36.79000 1.000 107.31550 246 ARG B N 1
ATOM 4294 C CA . ARG B 1 240 ? 13.93300 -34.42800 36.42700 1.000 114.48478 246 ARG B CA 1
ATOM 4295 C C . ARG B 1 240 ? 13.37100 -33.12100 35.87100 1.000 109.13151 246 ARG B C 1
ATOM 4296 O O . ARG B 1 240 ? 12.17100 -32.84500 35.97700 1.000 99.35402 246 ARG B O 1
ATOM 4304 N N . ALA B 1 241 ? 14.25500 -32.30500 35.29300 1.000 93.19802 247 ALA B N 1
ATOM 4305 C CA . ALA B 1 241 ? 13.88600 -31.01500 34.72300 1.000 94.87717 247 ALA B CA 1
ATOM 4306 C C . ALA B 1 241 ? 14.75300 -30.70800 33.50700 1.000 104.73624 247 ALA B C 1
ATOM 4307 O O . ALA B 1 241 ? 14.67900 -31.41500 32.49700 1.000 102.63862 247 ALA B O 1
ATOM 4309 N N . HIS B 1 242 ? 15.54200 -29.63100 33.58600 1.000 109.56050 248 HIS B N 1
ATOM 4310 C CA . HIS B 1 242 ? 16.65500 -29.35900 32.67600 1.000 96.96426 248 HIS B CA 1
ATOM 4311 C C . HIS B 1 242 ? 16.22800 -28.95900 31.26400 1.000 96.25101 248 HIS B C 1
ATOM 4312 O O . HIS B 1 242 ? 17.02400 -28.37300 30.52100 1.000 91.29516 248 HIS B O 1
ATOM 4319 N N . GLN B 1 243 ? 14.98900 -29.26200 30.87700 1.000 98.74868 249 GLN B N 1
ATOM 4320 C CA . GLN B 1 243 ? 14.50200 -28.96800 29.53600 1.000 92.25843 249 GLN B CA 1
ATOM 4321 C C . GLN B 1 243 ? 13.09300 -28.40100 29.60900 1.000 91.71889 249 GLN B C 1
ATOM 4322 O O . GLN B 1 243 ? 12.26400 -28.87800 30.38900 1.000 105.70478 249 GLN B O 1
ATOM 4328 N N . VAL B 1 244 ? 12.82400 -27.39000 28.78000 1.000 91.72679 250 VAL B N 1
ATOM 4329 C CA . VAL B 1 244 ? 11.52200 -26.73300 28.79800 1.000 98.83553 250 VAL B CA 1
ATOM 4330 C C . VAL B 1 244 ? 10.48400 -27.62000 28.12300 1.000 94.72452 250 VAL B C 1
ATOM 4331 O O . VAL B 1 244 ? 10.77400 -28.33000 27.14900 1.000 93.88757 250 VAL B O 1
ATOM 4335 N N . VAL B 1 245 ? 9.26400 -27.59300 28.64900 1.000 94.43237 251 VAL B N 1
ATOM 4336 C CA . VAL B 1 245 ? 8.17600 -28.40600 28.12900 1.000 104.25197 251 VAL B CA 1
ATOM 4337 C C . VAL B 1 245 ? 6.91900 -27.54900 28.07800 1.000 106.95230 251 VAL B C 1
ATOM 4338 O O . VAL B 1 245 ? 6.71900 -26.65400 28.90600 1.000 92.81376 251 VAL B O 1
ATOM 4342 N N . GLU B 1 246 ? 6.07000 -27.83000 27.08600 1.000 114.18211 252 GLU B N 1
ATOM 4343 C CA . GLU B 1 246 ? 4.94600 -26.94700 26.78500 1.000 106.13378 252 GLU B CA 1
ATOM 4344 C C . GLU B 1 246 ? 3.97100 -26.86000 27.95200 1.000 105.61003 252 GLU B C 1
ATOM 4345 O O . GLU B 1 246 ? 3.55600 -25.76500 28.34800 1.000 106.98125 252 GLU B O 1
ATOM 4351 N N . ASP B 1 247 ? 3.58900 -28.00400 28.51200 1.000 110.82381 253 ASP B N 1
ATOM 4352 C CA . ASP B 1 247 ? 2.61200 -28.05000 29.59100 1.000 110.42113 253 ASP B CA 1
ATOM 4353 C C . ASP B 1 247 ? 3.24100 -27.91000 30.97200 1.000 110.00266 253 ASP B C 1
ATOM 4354 O O . ASP B 1 247 ? 2.51100 -27.86200 31.96700 1.000 114.16369 253 ASP B O 1
ATOM 4359 N N . GLY B 1 248 ? 4.56300 -27.83300 31.06100 1.000 110.50009 254 GLY B N 1
ATOM 4360 C CA . GLY B 1 248 ? 5.26000 -27.83500 32.33600 1.000 110.52115 254 GLY B CA 1
ATOM 4361 C C . GLY B 1 248 ? 5.62500 -29.23400 32.78600 1.000 117.33512 254 GLY B C 1
ATOM 4362 O O . GLY B 1 248 ? 6.67400 -29.44100 33.39900 1.000 120.16967 254 GLY B O 1
ATOM 4363 N N . TYR B 1 249 ? 4.76100 -30.20400 32.49600 1.000 132.28428 255 TYR B N 1
ATOM 4364 C CA . TYR B 1 249 ? 5.06300 -31.61500 32.67000 1.000 130.67356 255 TYR B CA 1
ATOM 4365 C C . TYR B 1 249 ? 5.05800 -32.29600 31.30900 1.000 126.01248 255 TYR B C 1
ATOM 4366 O O . TYR B 1 249 ? 4.39500 -31.84200 30.37000 1.000 127.60477 255 TYR B O 1
ATOM 4375 N N . GLU B 1 250 ? 5.80300 -33.39300 31.20700 1.000 120.17230 256 GLU B N 1
ATOM 4376 C CA . GLU B 1 250 ? 5.88000 -34.14100 29.95500 1.000 120.20125 256 GLU B CA 1
ATOM 4377 C C . GLU B 1 250 ? 6.41600 -35.52800 30.26000 1.000 123.98855 256 GLU B C 1
ATOM 4378 O O . GLU B 1 250 ? 7.52000 -35.65700 30.80000 1.000 121.69617 256 GLU B O 1
ATOM 4384 N N . PHE B 1 251 ? 5.64200 -36.55600 29.91800 1.000 130.94728 257 PHE B N 1
ATOM 4385 C CA . PHE B 1 251 ? 6.03700 -37.92700 30.19300 1.000 117.34038 257 PHE B CA 1
ATOM 4386 C C . PHE B 1 251 ? 6.98000 -38.44800 29.11300 1.000 117.03508 257 PHE B C 1
ATOM 4387 O O . PHE B 1 251 ? 7.05100 -37.92200 27.99800 1.000 116.89296 257 PHE B O 1
ATOM 4395 N N . PHE B 1 252 ? 7.71100 -39.50300 29.46200 1.000 117.13773 258 PHE B N 1
ATOM 4396 C CA . PHE B 1 252 ? 8.67100 -40.11600 28.55500 1.000 125.04394 258 PHE B CA 1
ATOM 4397 C C . PHE B 1 252 ? 8.69300 -41.61400 28.80900 1.000 132.44220 258 PHE B C 1
ATOM 4398 O O . PHE B 1 252 ? 8.75200 -42.04500 29.96500 1.000 149.09946 258 PHE B O 1
ATOM 4406 N N . ALA B 1 253 ? 8.63400 -42.39700 27.73000 1.000 128.28117 259 ALA B N 1
ATOM 4407 C CA . ALA B 1 253 ? 8.68300 -43.85800 27.79500 1.000 123.19898 259 ALA B CA 1
ATOM 4408 C C . ALA B 1 253 ? 7.49600 -44.41900 28.58100 1.000 133.63181 259 ALA B C 1
ATOM 4409 O O . ALA B 1 253 ? 7.65400 -45.11100 29.58900 1.000 134.41612 259 ALA B O 1
ATOM 4411 N N . LYS B 1 254 ? 6.29400 -44.10400 28.09000 1.000 142.24074 260 LYS B N 1
ATOM 4412 C CA . LYS B 1 254 ? 5.03700 -44.62600 28.63600 1.000 139.37987 260 LYS B CA 1
ATOM 4413 C C . LYS B 1 254 ? 4.94800 -44.40100 30.14400 1.000 137.34541 260 LYS B C 1
ATOM 4414 O O . LYS B 1 254 ? 4.74300 -45.33200 30.92700 1.000 138.04550 260 LYS B O 1
ATOM 4420 N N . ARG B 1 255 ? 5.12600 -43.14100 30.54600 1.000 127.56003 261 ARG B N 1
ATOM 4421 C CA . ARG B 1 255 ? 5.00100 -42.68100 31.92800 1.000 126.11249 261 ARG B CA 1
ATOM 4422 C C . ARG B 1 255 ? 6.09100 -43.21900 32.85000 1.000 126.27830 261 ARG B C 1
ATOM 4423 O O . ARG B 1 255 ? 5.95800 -43.13500 34.07600 1.000 126.77573 261 ARG B O 1
ATOM 4431 N N . GLN B 1 256 ? 7.17700 -43.76700 32.30000 1.000 131.35785 262 GLN B N 1
ATOM 4432 C CA . GLN B 1 256 ? 8.30000 -44.16200 33.14500 1.000 142.53551 262 GLN B CA 1
ATOM 4433 C C . GLN B 1 256 ? 9.06800 -42.95200 33.66300 1.000 148.63624 262 GLN B C 1
ATOM 4434 O O . GLN B 1 256 ? 9.57400 -42.97700 34.79000 1.000 152.36300 262 GLN B O 1
ATOM 4440 N N . LEU B 1 257 ? 9.15700 -41.89100 32.86500 1.000 135.62942 263 LEU B N 1
ATOM 4441 C CA . LEU B 1 257 ? 9.89900 -40.69000 33.21600 1.000 130.14192 263 LEU B CA 1
ATOM 4442 C C . LEU B 1 257 ? 8.99400 -39.47600 33.05200 1.000 132.81592 263 LEU B C 1
ATOM 4443 O O . LEU B 1 257 ? 8.00900 -39.50300 32.30800 1.000 123.45164 263 LEU B O 1
ATOM 4448 N N . VAL B 1 258 ? 9.32900 -38.40700 33.77200 1.000 137.86653 264 VAL B N 1
ATOM 4449 C CA . VAL B 1 258 ? 8.64400 -37.12600 33.63400 1.000 136.24002 264 VAL B CA 1
ATOM 4450 C C . VAL B 1 258 ? 9.68800 -36.01500 33.66700 1.000 137.82705 264 VAL B C 1
ATOM 4451 O O . VAL B 1 258 ? 10.70300 -36.11900 34.36400 1.000 145.40691 264 VAL B O 1
ATOM 4455 N N . THR B 1 259 ? 9.45300 -34.96300 32.88600 1.000 133.54233 265 THR B N 1
ATOM 4456 C CA . THR B 1 259 ? 10.27900 -33.76400 32.90700 1.000 129.40236 265 THR B CA 1
ATOM 4457 C C . THR B 1 259 ? 9.44900 -32.61200 33.45300 1.000 134.62140 265 THR B C 1
ATOM 4458 O O . THR B 1 259 ? 8.36000 -32.33000 32.94100 1.000 143.63038 265 THR B O 1
ATOM 4462 N N . LEU B 1 260 ? 9.95500 -31.96200 34.49400 1.000 136.19001 266 LEU B N 1
ATOM 4463 C CA . LEU B 1 260 ? 9.27500 -30.83200 35.10800 1.000 139.72728 266 LEU B CA 1
ATOM 4464 C C . LEU B 1 260 ? 9.94900 -29.52500 34.70700 1.000 133.81341 266 LEU B C 1
ATOM 4465 O O . LEU B 1 260 ? 11.17000 -29.46600 34.53300 1.000 129.50237 266 LEU B O 1
ATOM 4470 N N . PHE B 1 261 ? 9.14100 -28.48400 34.54500 1.000 131.32627 267 PHE B N 1
ATOM 4471 C CA . PHE B 1 261 ? 9.65600 -27.15000 34.25300 1.000 125.78877 267 PHE B CA 1
ATOM 4472 C C . PHE B 1 261 ? 8.70700 -26.16000 34.90900 1.000 129.71818 267 PHE B C 1
ATOM 4473 O O . PHE B 1 261 ? 7.54500 -26.05400 34.50700 1.000 133.47127 267 PHE B O 1
ATOM 4481 N N . SER B 1 262 ? 9.20400 -25.44400 35.91600 1.000 132.19743 268 SER B N 1
ATOM 4482 C CA . SER B 1 262 ? 8.38500 -24.58100 36.75800 1.000 132.02899 268 SER B CA 1
ATOM 4483 C C . SER B 1 262 ? 8.54100 -23.10500 36.40900 1.000 131.88423 268 SER B C 1
ATOM 4484 O O . SER B 1 262 ? 8.29900 -22.24000 37.25800 1.000 131.53156 268 SER B O 1
ATOM 4487 N N . ALA B 1 263 ? 8.93500 -22.79500 35.17400 1.000 127.66267 269 ALA B N 1
ATOM 4488 C CA . ALA B 1 263 ? 9.16000 -21.41900 34.73400 1.000 127.50213 269 ALA B CA 1
ATOM 4489 C C . ALA B 1 263 ? 8.21300 -21.09100 33.58700 1.000 139.79834 269 ALA B C 1
ATOM 4490 O O . ALA B 1 263 ? 8.51800 -21.37500 32.41600 1.000 149.22579 269 ALA B O 1
ATOM 4492 N N . PRO B 1 264 ? 7.04900 -20.50400 33.87400 1.000 133.25808 270 PRO B N 1
ATOM 4493 C CA . PRO B 1 264 ? 6.17000 -20.05000 32.79100 1.000 120.14598 270 PRO B CA 1
ATOM 4494 C C . PRO B 1 264 ? 6.82400 -18.92900 32.00100 1.000 114.14000 270 PRO B C 1
ATOM 4495 O O . PRO B 1 264 ? 7.52200 -18.07800 32.55800 1.000 117.37986 270 PRO B O 1
ATOM 4499 N N . ASN B 1 265 ? 6.59200 -18.94000 30.69000 1.000 117.84571 271 ASN B N 1
ATOM 4500 C CA . ASN B 1 265 ? 7.20000 -17.98700 29.76500 1.000 124.69127 271 ASN B CA 1
ATOM 4501 C C . ASN B 1 265 ? 8.71400 -17.93500 29.96600 1.000 125.21501 271 ASN B C 1
ATOM 4502 O O . ASN B 1 265 ? 9.28900 -16.91100 30.34100 1.000 118.29050 271 ASN B O 1
ATOM 4507 N N . TYR B 1 266 ? 9.35100 -19.07800 29.71400 1.000 120.72500 272 TYR B N 1
ATOM 4508 C CA . TYR B 1 266 ? 10.76800 -19.25500 30.01100 1.000 109.99214 272 TYR B CA 1
ATOM 4509 C C . TYR B 1 266 ? 11.61400 -18.18300 29.33800 1.000 109.75526 272 TYR B C 1
ATOM 4510 O O . TYR B 1 266 ? 11.67300 -18.10400 28.10600 1.000 106.06008 272 TYR B O 1
ATOM 4519 N N . CYS B 1 267 ? 12.26700 -17.36900 30.17000 1.000 106.52330 273 CYS B N 1
ATOM 4520 C CA . CYS B 1 267 ? 13.11100 -16.24200 29.75600 1.000 114.80061 273 CYS B CA 1
ATOM 4521 C C . CYS B 1 267 ? 12.49000 -15.45400 28.60100 1.000 121.81724 273 CYS B C 1
ATOM 4522 O O . CYS B 1 267 ? 13.15200 -15.09400 27.62500 1.000 119.41432 273 CYS B O 1
ATOM 4525 N N . GLY B 1 268 ? 11.18900 -15.18400 28.73600 1.000 127.29947 274 GLY B N 1
ATOM 4526 C CA . GLY B 1 268 ? 10.46600 -14.28000 27.85400 1.000 139.07983 274 GLY B CA 1
ATOM 4527 C C . GLY B 1 268 ? 10.50100 -14.61900 26.38300 1.000 146.93341 274 GLY B C 1
ATOM 4528 O O . GLY B 1 268 ? 10.30600 -13.73000 25.54900 1.000 155.46074 274 GLY B O 1
ATOM 4529 N N . GLU B 1 269 ? 10.74900 -15.88400 26.03300 1.000 114.94799 275 GLU B N 1
ATOM 4530 C CA . GLU B 1 269 ? 10.80400 -16.30500 24.63700 1.000 117.11667 275 GLU B CA 1
ATOM 4531 C C . GLU B 1 269 ? 10.00400 -17.58100 24.40300 1.000 122.55154 275 GLU B C 1
ATOM 4532 O O . GLU B 1 269 ? 10.22900 -18.27500 23.40600 1.000 128.39434 275 GLU B O 1
ATOM 4538 N N . PHE B 1 270 ? 9.08200 -17.90400 25.30600 1.000 114.74007 276 PHE B N 1
ATOM 4539 C CA . PHE B 1 270 ? 8.19800 -19.04900 25.15300 1.000 106.16273 276 PHE B CA 1
ATOM 4540 C C . PHE B 1 270 ? 6.86900 -18.72000 25.81200 1.000 106.40486 276 PHE B C 1
ATOM 4541 O O . PHE B 1 270 ? 6.78500 -17.85100 26.68200 1.000 107.11547 276 PHE B O 1
ATOM 4549 N N . ASP B 1 271 ? 5.81900 -19.41500 25.37000 1.000 98.33021 277 ASP B N 1
ATOM 4550 C CA . ASP B 1 271 ? 4.51800 -19.35700 26.02000 1.000 92.32160 277 ASP B CA 1
ATOM 4551 C C . ASP B 1 271 ? 4.32400 -20.50500 27.00200 1.000 110.02898 277 ASP B C 1
ATOM 4552 O O . ASP B 1 271 ? 3.19100 -20.77900 27.41200 1.000 116.17709 277 ASP B O 1
ATOM 4557 N N . ASN B 1 272 ? 5.41300 -21.17000 27.38900 1.000 109.00781 278 ASN B N 1
ATOM 4558 C CA . ASN B 1 272 ? 5.33500 -22.42700 28.11900 1.000 99.54878 278 ASN B CA 1
ATOM 4559 C C . ASN B 1 272 ? 4.69800 -22.23600 29.49300 1.000 104.04142 278 ASN B C 1
ATOM 4560 O O . ASN B 1 272 ? 4.60100 -21.12800 30.02700 1.000 106.69964 278 ASN B O 1
ATOM 4565 N N . ALA B 1 273 ? 4.26200 -23.35100 30.06200 1.000 105.32315 279 ALA B N 1
ATOM 4566 C CA . ALA B 1 273 ? 3.64500 -23.38400 31.37600 1.000 111.29229 279 ALA B CA 1
ATOM 4567 C C . ALA B 1 273 ? 4.62900 -23.92100 32.41000 1.000 118.97216 279 ALA B C 1
ATOM 4568 O O . ALA B 1 273 ? 5.64400 -24.53700 32.07600 1.000 129.40236 279 ALA B O 1
ATOM 4570 N N . GLY B 1 274 ? 4.31500 -23.67300 33.67800 1.000 116.83243 280 GLY B N 1
ATOM 4571 C CA . GLY B 1 274 ? 5.08800 -24.19000 34.79600 1.000 112.89248 280 GLY B CA 1
ATOM 4572 C C . GLY B 1 274 ? 4.26700 -25.19700 35.57700 1.000 111.17912 280 GLY B C 1
ATOM 4573 O O . GLY B 1 274 ? 3.11600 -24.93300 35.93100 1.000 115.15328 280 GLY B O 1
ATOM 4574 N N . ALA B 1 275 ? 4.86200 -26.35900 35.83400 1.000 109.08940 281 ALA B N 1
ATOM 4575 C CA . ALA B 1 275 ? 4.16300 -27.43600 36.51600 1.000 114.27949 281 ALA B CA 1
ATOM 4576 C C . ALA B 1 275 ? 4.88600 -27.81200 37.80100 1.000 121.35402 281 ALA B C 1
ATOM 4577 O O . ALA B 1 275 ? 6.02500 -27.40900 38.04800 1.000 118.73002 281 ALA B O 1
ATOM 4579 N N . MET B 1 276 ? 4.20100 -28.61700 38.61200 1.000 122.36730 282 MET B N 1
ATOM 4580 C CA . MET B 1 276 ? 4.66400 -28.97200 39.95100 1.000 114.80324 282 MET B CA 1
ATOM 4581 C C . MET B 1 276 ? 3.97800 -30.26900 40.34700 1.000 113.75838 282 MET B C 1
ATOM 4582 O O . MET B 1 276 ? 2.74400 -30.32800 40.36900 1.000 120.01439 282 MET B O 1
ATOM 4587 N N . MET B 1 277 ? 4.75900 -31.31000 40.64200 1.000 112.00027 283 MET B N 1
ATOM 4588 C CA . MET B 1 277 ? 4.19700 -32.64500 40.85500 1.000 118.26681 283 MET B CA 1
ATOM 4589 C C . MET B 1 277 ? 3.92300 -32.85300 42.33800 1.000 118.64844 283 MET B C 1
ATOM 4590 O O . MET B 1 277 ? 4.80500 -33.22700 43.11200 1.000 116.16919 283 MET B O 1
ATOM 4595 N N . SER B 1 278 ? 2.67700 -32.61400 42.73700 1.000 117.24300 284 SER B N 1
ATOM 4596 C CA . SER B 1 278 ? 2.25200 -32.96300 44.08300 1.000 118.60106 284 SER B CA 1
ATOM 4597 C C . SER B 1 278 ? 2.19400 -34.48000 44.21500 1.000 122.88842 284 SER B C 1
ATOM 4598 O O . SER B 1 278 ? 1.58100 -35.16400 43.38800 1.000 118.53263 284 SER B O 1
ATOM 4601 N N . VAL B 1 279 ? 2.85600 -35.01000 45.24100 1.000 124.92024 285 VAL B N 1
ATOM 4602 C CA . VAL B 1 279 ? 2.91200 -36.44600 45.49900 1.000 123.73852 285 VAL B CA 1
ATOM 4603 C C . VAL B 1 279 ? 2.47100 -36.66100 46.94000 1.000 134.84512 285 VAL B C 1
ATOM 4604 O O . VAL B 1 279 ? 3.17400 -36.25400 47.87300 1.000 134.81616 285 VAL B O 1
ATOM 4608 N N . ASP B 1 280 ? 1.31600 -37.29800 47.12600 1.000 134.18977 286 ASP B N 1
ATOM 4609 C CA . ASP B 1 280 ? 0.73300 -37.44600 48.45400 1.000 134.97408 286 ASP B CA 1
ATOM 4610 C C . ASP B 1 280 ? 1.42200 -38.58600 49.20700 1.000 124.36491 286 ASP B C 1
ATOM 4611 O O . ASP B 1 280 ? 2.44900 -39.11900 48.78000 1.000 117.23511 286 ASP B O 1
ATOM 4616 N N . GLU B 1 281 ? 0.84300 -38.97300 50.34700 1.000 124.23858 287 GLU B N 1
ATOM 4617 C CA . GLU B 1 281 ? 1.43400 -39.98800 51.21500 1.000 128.27327 287 GLU B CA 1
ATOM 4618 C C . GLU B 1 281 ? 1.48800 -41.36800 50.56800 1.000 145.68326 287 GLU B C 1
ATOM 4619 O O . GLU B 1 281 ? 2.24900 -42.22500 51.03100 1.000 154.15796 287 GLU B O 1
ATOM 4625 N N . THR B 1 282 ? 0.70500 -41.60400 49.51700 1.000 149.37317 288 THR B N 1
ATOM 4626 C CA . THR B 1 282 ? 0.61300 -42.91300 48.88500 1.000 149.66531 288 THR B CA 1
ATOM 4627 C C . THR B 1 282 ? 1.39200 -42.99400 47.57800 1.000 152.11034 288 THR B C 1
ATOM 4628 O O . THR B 1 282 ? 1.18700 -43.93500 46.80600 1.000 161.31145 288 THR B O 1
ATOM 4632 N N . LEU B 1 283 ? 2.28200 -42.03300 47.32000 1.000 140.62739 289 LEU B N 1
ATOM 4633 C CA . LEU B 1 283 ? 2.99800 -41.93100 46.04700 1.000 137.29278 289 LEU B CA 1
ATOM 4634 C C . LEU B 1 283 ? 2.03000 -41.83000 44.86900 1.000 137.35857 289 LEU B C 1
ATOM 4635 O O . LEU B 1 283 ? 2.27300 -42.38200 43.79300 1.000 142.11967 289 LEU B O 1
ATOM 4640 N N . MET B 1 284 ? 0.92100 -41.12400 45.07300 1.000 139.89835 290 MET B N 1
ATOM 4641 C CA . MET B 1 284 ? 0.00400 -40.77400 43.99700 1.000 147.20186 290 MET B CA 1
ATOM 4642 C C . MET B 1 284 ? 0.37800 -39.38800 43.48700 1.000 147.70455 290 MET B C 1
ATOM 4643 O O . MET B 1 284 ? 0.28300 -38.40400 44.22900 1.000 149.01524 290 MET B O 1
ATOM 4648 N N . CYS B 1 285 ? 0.79400 -39.31100 42.22600 1.000 141.62488 291 CYS B N 1
ATOM 4649 C CA . CYS B 1 285 ? 1.42100 -38.11600 41.67100 1.000 133.21860 291 CYS B CA 1
ATOM 4650 C C . CYS B 1 285 ? 0.44200 -37.39600 40.75100 1.000 130.43406 291 CYS B C 1
ATOM 4651 O O . CYS B 1 285 ? 0.09900 -37.90600 39.67900 1.000 126.94417 291 CYS B O 1
ATOM 4654 N N . SER B 1 286 ? 0.00600 -36.20800 41.16500 1.000 139.87203 292 SER B N 1
ATOM 4655 C CA . SER B 1 286 ? -0.78100 -35.31500 40.32900 1.000 139.50357 292 SER B CA 1
ATOM 4656 C C . SER B 1 286 ? -0.02400 -34.00600 40.13700 1.000 141.33274 292 SER B C 1
ATOM 4657 O O . SER B 1 286 ? 0.89200 -33.67900 40.89700 1.000 142.79607 292 SER B O 1
ATOM 4660 N N . PHE B 1 287 ? -0.40800 -33.25700 39.10600 1.000 143.46194 293 PHE B N 1
ATOM 4661 C CA . PHE B 1 287 ? 0.30400 -32.04700 38.71900 1.000 135.70574 293 PHE B CA 1
ATOM 4662 C C . PHE B 1 287 ? -0.51900 -30.79900 39.01700 1.000 124.84392 293 PHE B C 1
ATOM 4663 O O . PHE B 1 287 ? -1.75300 -30.82700 39.01600 1.000 117.43513 293 PHE B O 1
ATOM 4671 N N . GLN B 1 288 ? 0.19300 -29.70300 39.28100 1.000 127.94955 294 GLN B N 1
ATOM 4672 C CA . GLN B 1 288 ? -0.38800 -28.37300 39.42700 1.000 134.92407 294 GLN B CA 1
ATOM 4673 C C . GLN B 1 288 ? 0.35100 -27.44000 38.48000 1.000 139.83256 294 GLN B C 1
ATOM 4674 O O . GLN B 1 288 ? 1.56400 -27.24800 38.61800 1.000 142.61973 294 GLN B O 1
ATOM 4680 N N . ILE B 1 289 ? -0.37400 -26.85300 37.53000 1.000 143.76987 295 ILE B N 1
ATOM 4681 C CA . ILE B 1 289 ? 0.22500 -26.15200 36.40000 1.000 146.92551 295 ILE B CA 1
ATOM 4682 C C . ILE B 1 289 ? -0.03000 -24.65600 36.52600 1.000 141.41959 295 ILE B C 1
ATOM 4683 O O . ILE B 1 289 ? -1.17000 -24.22300 36.73700 1.000 150.49173 295 ILE B O 1
ATOM 4688 N N . LEU B 1 290 ? 1.04100 -23.87400 36.40300 1.000 132.91067 296 LEU B N 1
ATOM 4689 C CA . LEU B 1 290 ? 0.97600 -22.42800 36.24900 1.000 130.46827 296 LEU B CA 1
ATOM 4690 C C . LEU B 1 290 ? 0.92100 -22.09400 34.76400 1.000 126.50727 296 LEU B C 1
ATOM 4691 O O . LEU B 1 290 ? 1.40700 -22.85600 33.92500 1.000 124.96235 296 LEU B O 1
ATOM 4696 N N . LYS B 1 291 ? 0.32800 -20.94100 34.44000 1.000 125.87825 297 LYS B N 1
ATOM 4697 C CA . LYS B 1 291 ? 0.26500 -20.54100 33.04000 1.000 125.36240 297 LYS B CA 1
ATOM 4698 C C . LYS B 1 291 ? -0.09000 -19.06700 32.93700 1.000 132.37640 297 LYS B C 1
ATOM 4699 O O . LYS B 1 291 ? -0.87300 -18.57300 33.76100 1.000 136.86904 297 LYS B O 1
ATOM 4705 N N . PRO B 1 292 ? 0.46500 -18.33700 31.97800 1.000 129.92874 298 PRO B N 1
ATOM 4706 C CA . PRO B 1 292 ? 0.05300 -16.95000 31.75000 1.000 132.26586 298 PRO B CA 1
ATOM 4707 C C . PRO B 1 292 ? -1.26600 -16.90000 30.98500 1.000 140.87215 298 PRO B C 1
ATOM 4708 O O . PRO B 1 292 ? -1.87200 -17.92200 30.66200 1.000 148.39148 298 PRO B O 1
ATOM 4712 N N . ALA B 1 293 ? -1.69900 -15.68000 30.69100 1.000 137.21645 299 ALA B N 1
ATOM 4713 C CA . ALA B 1 293 ? -2.92900 -15.46100 29.93700 1.000 127.43896 299 ALA B CA 1
ATOM 4714 C C . ALA B 1 293 ? -2.62300 -15.06600 28.49600 1.000 118.92479 299 ALA B C 1
ATOM 4715 O O . ALA B 1 293 ? -1.78700 -14.19900 28.24500 1.000 116.14814 299 ALA B O 1
ATOM 4717 N N . LEU C 1 1 ? -19.64100 18.27900 -26.99700 1.000 100.05673 7 LEU C N 1
ATOM 4718 C CA . LEU C 1 1 ? -19.15600 17.68300 -25.75800 1.000 90.82142 7 LEU C CA 1
ATOM 4719 C C . LEU C 1 1 ? -18.37800 16.40300 -26.05100 1.000 92.14263 7 LEU C C 1
ATOM 4720 O O . LEU C 1 1 ? -18.88000 15.50500 -26.72600 1.000 94.90348 7 LEU C O 1
ATOM 4725 N N . ASN C 1 2 ? -17.14300 16.33600 -25.54800 1.000 86.14980 8 ASN C N 1
ATOM 4726 C CA . ASN C 1 2 ? -16.29700 15.15000 -25.69600 1.000 81.55188 8 ASN C CA 1
ATOM 4727 C C . ASN C 1 2 ? -16.53100 14.25800 -24.48000 1.000 79.45690 8 ASN C C 1
ATOM 4728 O O . ASN C 1 2 ? -15.74200 14.20800 -23.53400 1.000 78.25675 8 ASN C O 1
ATOM 4733 N N . LEU C 1 3 ? -17.64500 13.52800 -24.52600 1.000 84.40486 9 LEU C N 1
ATOM 4734 C CA . LEU C 1 3 ? -18.20300 12.92300 -23.32100 1.000 85.24180 9 LEU C CA 1
ATOM 4735 C C . LEU C 1 3 ? -17.52700 11.60000 -22.97700 1.000 82.83362 9 LEU C C 1
ATOM 4736 O O . LEU C 1 3 ? -17.13200 11.38000 -21.82700 1.000 70.26369 9 LEU C O 1
ATOM 4741 N N . ASP C 1 4 ? -17.38700 10.70600 -23.95900 1.000 95.24826 10 ASP C N 1
ATOM 4742 C CA . ASP C 1 4 ? -16.81900 9.39000 -23.68900 1.000 96.54052 10 ASP C CA 1
ATOM 4743 C C . ASP C 1 4 ? -15.37500 9.47200 -23.20700 1.000 89.78971 10 ASP C C 1
ATOM 4744 O O . ASP C 1 4 ? -14.88700 8.52300 -22.58300 1.000 95.99046 10 ASP C O 1
ATOM 4749 N N . SER C 1 5 ? -14.68300 10.58100 -23.48000 1.000 80.01749 11 SER C N 1
ATOM 4750 C CA . SER C 1 5 ? -13.33900 10.77500 -22.94700 1.000 77.21452 11 SER C CA 1
ATOM 4751 C C . SER C 1 5 ? -13.37500 11.15300 -21.47000 1.000 78.83314 11 SER C C 1
ATOM 4752 O O . SER C 1 5 ? -12.54300 10.68500 -20.68400 1.000 89.86867 11 SER C O 1
ATOM 4755 N N . ILE C 1 6 ? -14.33300 11.99900 -21.08400 1.000 74.76423 12 ILE C N 1
ATOM 4756 C CA . ILE C 1 6 ? -14.47800 12.39300 -19.68600 1.000 70.00839 12 ILE C CA 1
ATOM 4757 C C . ILE C 1 6 ? -14.88100 11.19600 -18.83200 1.000 69.92681 12 ILE C C 1
ATOM 4758 O O . ILE C 1 6 ? -14.26100 10.91400 -17.79900 1.000 70.40844 12 ILE C O 1
ATOM 4763 N N . ILE C 1 7 ? -15.92600 10.47500 -19.25300 1.000 103.69928 13 ILE C N 1
ATOM 4764 C CA . ILE C 1 7 ? -16.36700 9.28200 -18.52900 1.000 100.54627 13 ILE C CA 1
ATOM 4765 C C . ILE C 1 7 ? -15.21900 8.29100 -18.38500 1.000 110.79223 13 ILE C C 1
ATOM 4766 O O . ILE C 1 7 ? -15.05800 7.64800 -17.34000 1.000 115.52175 13 ILE C O 1
ATOM 4771 N N . GLY C 1 8 ? -14.39000 8.17000 -19.42300 1.000 103.64664 14 GLY C N 1
ATOM 4772 C CA . GLY C 1 8 ? -13.25700 7.26300 -19.35100 1.000 88.44218 14 GLY C CA 1
ATOM 4773 C C . GLY C 1 8 ? -12.27900 7.63500 -18.25200 1.000 87.64735 14 GLY C C 1
ATOM 4774 O O . GLY C 1 8 ? -11.88200 6.79100 -17.44600 1.000 95.12193 14 GLY C O 1
ATOM 4775 N N . ARG C 1 9 ? -11.88200 8.91000 -18.20200 1.000 81.45187 15 ARG C N 1
ATOM 4776 C CA . ARG C 1 9 ? -10.91700 9.34400 -17.19600 1.000 78.60679 15 ARG C CA 1
ATOM 4777 C C . ARG C 1 9 ? -11.47100 9.20400 -15.78500 1.000 83.96007 15 ARG C C 1
ATOM 4778 O O . ARG C 1 9 ? -10.70400 9.00400 -14.83600 1.000 79.07001 15 ARG C O 1
ATOM 4786 N N . LEU C 1 10 ? -12.79200 9.30000 -15.62600 1.000 85.66817 16 LEU C N 1
ATOM 4787 C CA . LEU C 1 10 ? -13.39100 9.14600 -14.30500 1.000 87.91844 16 LEU C CA 1
ATOM 4788 C C . LEU C 1 10 ? -13.34000 7.69600 -13.84100 1.000 82.31513 16 LEU C C 1
ATOM 4789 O O . LEU C 1 10 ? -13.14800 7.42600 -12.65000 1.000 80.27805 16 LEU C O 1
ATOM 4794 N N . LEU C 1 11 ? -13.50500 6.75300 -14.76200 1.000 84.09956 17 LEU C N 1
ATOM 4795 C CA . LEU C 1 11 ? -13.44200 5.33300 -14.44500 1.000 97.33799 17 LEU C CA 1
ATOM 4796 C C . LEU C 1 11 ? -12.02300 4.78000 -14.49600 1.000 102.68073 17 LEU C C 1
ATOM 4797 O O . LEU C 1 11 ? -11.83800 3.57000 -14.33100 1.000 103.30186 17 LEU C O 1
ATOM 4802 N N . GLU C 1 12 ? -11.02400 5.63500 -14.72100 1.000 108.83937 18 GLU C N 1
ATOM 4803 C CA . GLU C 1 12 ? -9.63700 5.18800 -14.75500 1.000 110.42640 18 GLU C CA 1
ATOM 4804 C C . GLU C 1 12 ? -9.10800 4.85000 -13.36700 1.000 105.55213 18 GLU C C 1
ATOM 4805 O O . GLU C 1 12 ? -8.11700 4.12000 -13.25200 1.000 100.17517 18 GLU C O 1
ATOM 4811 N N . VAL C 1 13 ? -9.75300 5.35000 -12.31500 1.000 105.50476 19 VAL C N 1
ATOM 4812 C CA . VAL C 1 13 ? -9.25300 5.19400 -10.95400 1.000 109.78158 19 VAL C CA 1
ATOM 4813 C C . VAL C 1 13 ? -9.97900 4.05800 -10.24400 1.000 109.73684 19 VAL C C 1
ATOM 4814 O O . VAL C 1 13 ? -10.10900 4.06600 -9.01500 1.000 104.00984 19 VAL C O 1
ATOM 4818 N N . GLN C 1 14 ? -10.45300 3.07500 -11.00800 1.000 109.26310 20 GLN C N 1
ATOM 4819 C CA . GLN C 1 14 ? -11.05900 1.89200 -10.41000 1.000 98.94607 20 GLN C CA 1
ATOM 4820 C C . GLN C 1 14 ? -10.00900 1.07100 -9.67500 1.000 98.62498 20 GLN C C 1
ATOM 4821 O O . GLN C 1 14 ? -8.95300 0.75100 -10.23100 1.000 98.44601 20 GLN C O 1
ATOM 4827 N N . GLY C 1 15 ? -10.29900 0.72700 -8.42300 1.000 99.89356 21 GLY C N 1
ATOM 4828 C CA . GLY C 1 15 ? -9.45900 -0.20300 -7.69700 1.000 112.15555 21 GLY C CA 1
ATOM 4829 C C . GLY C 1 15 ? -8.08300 0.30300 -7.34100 1.000 126.20987 21 GLY C C 1
ATOM 4830 O O . GLY C 1 15 ? -7.27800 -0.46500 -6.80400 1.000 131.91582 21 GLY C O 1
ATOM 4831 N N . SER C 1 16 ? -7.77900 1.56500 -7.62800 1.000 128.39961 22 SER C N 1
ATOM 4832 C CA . SER C 1 16 ? -6.55100 2.16200 -7.13600 1.000 117.87729 22 SER C CA 1
ATOM 4833 C C . SER C 1 16 ? -6.62500 2.28500 -5.61700 1.000 118.25102 22 SER C C 1
ATOM 4834 O O . SER C 1 16 ? -7.64000 1.96900 -4.98900 1.000 114.11105 22 SER C O 1
ATOM 4837 N N . ARG C 1 17 ? -5.53500 2.73500 -5.01100 1.000 123.99381 23 ARG C N 1
ATOM 4838 C CA . ARG C 1 17 ? -5.55800 2.99900 -3.58000 1.000 122.79893 23 ARG C CA 1
ATOM 4839 C C . ARG C 1 17 ? -6.59200 4.08400 -3.29600 1.000 133.38968 23 ARG C C 1
ATOM 4840 O O . ARG C 1 17 ? -6.48000 5.19200 -3.84500 1.000 137.77705 23 ARG C O 1
ATOM 4848 N N . PRO C 1 18 ? -7.61700 3.80500 -2.48500 1.000 131.85265 24 PRO C N 1
ATOM 4849 C CA . PRO C 1 18 ? -8.69800 4.78000 -2.28700 1.000 120.21178 24 PRO C CA 1
ATOM 4850 C C . PRO C 1 18 ? -8.18500 6.10800 -1.74600 1.000 111.43441 24 PRO C C 1
ATOM 4851 O O . PRO C 1 18 ? -7.27800 6.15600 -0.91200 1.000 111.82130 24 PRO C O 1
ATOM 4855 N N . GLY C 1 19 ? -8.79500 7.19100 -2.22400 1.000 105.98376 25 GLY C N 1
ATOM 4856 C CA . GLY C 1 19 ? -8.32100 8.54000 -1.98500 1.000 109.94213 25 GLY C CA 1
ATOM 4857 C C . GLY C 1 19 ? -7.74000 9.20500 -3.21300 1.000 115.10591 25 GLY C C 1
ATOM 4858 O O . GLY C 1 19 ? -7.51200 10.42100 -3.19200 1.000 130.37879 25 GLY C O 1
ATOM 4859 N N . LYS C 1 20 ? -7.49800 8.44500 -4.27900 1.000 101.33057 26 LYS C N 1
ATOM 4860 C CA . LYS C 1 20 ? -6.94700 8.99900 -5.50800 1.000 97.12217 26 LYS C CA 1
ATOM 4861 C C . LYS C 1 20 ? -8.00200 9.82200 -6.24000 1.000 99.75407 26 LYS C C 1
ATOM 4862 O O . LYS C 1 20 ? -9.15000 9.39500 -6.39200 1.000 102.45702 26 LYS C O 1
ATOM 4868 N N . ASN C 1 21 ? -7.60300 11.00300 -6.70100 1.000 98.37758 27 ASN C N 1
ATOM 4869 C CA . ASN C 1 21 ? -8.52600 11.98300 -7.25700 1.000 79.80167 27 ASN C CA 1
ATOM 4870 C C . ASN C 1 21 ? -8.58200 11.90600 -8.77900 1.000 85.18127 27 ASN C C 1
ATOM 4871 O O . ASN C 1 21 ? -7.83300 11.17300 -9.42900 1.000 91.15567 27 ASN C O 1
ATOM 4876 N N . VAL C 1 22 ? -9.51100 12.68300 -9.34000 1.000 80.23330 28 VAL C N 1
ATOM 4877 C CA . VAL C 1 22 ? -9.61400 12.93600 -10.77500 1.000 76.36442 28 VAL C CA 1
ATOM 4878 C C . VAL C 1 22 ? -9.92700 14.41700 -10.94600 1.000 76.50128 28 VAL C C 1
ATOM 4879 O O . VAL C 1 22 ? -10.92000 14.91200 -10.39900 1.000 71.29539 28 VAL C O 1
ATOM 4883 N N . GLN C 1 23 ? -9.08300 15.12900 -11.69000 1.000 82.47831 29 GLN C N 1
ATOM 4884 C CA . GLN C 1 23 ? -9.24700 16.56200 -11.91400 1.000 82.41778 29 GLN C CA 1
ATOM 4885 C C . GLN C 1 23 ? -9.48900 16.79900 -13.40000 1.000 95.14825 29 GLN C C 1
ATOM 4886 O O . GLN C 1 23 ? -8.56000 16.70700 -14.20900 1.000 72.77715 29 GLN C O 1
ATOM 4892 N N . LEU C 1 24 ? -10.73300 17.09800 -13.75700 1.000 100.69365 30 LEU C N 1
ATOM 4893 C CA . LEU C 1 24 ? -11.07000 17.46900 -15.12100 1.000 88.73169 30 LEU C CA 1
ATOM 4894 C C . LEU C 1 24 ? -10.83800 18.96200 -15.33100 1.000 68.90826 30 LEU C C 1
ATOM 4895 O O . LEU C 1 24 ? -10.69200 19.73500 -14.38000 1.000 68.42136 30 LEU C O 1
ATOM 4900 N N . THR C 1 25 ? -10.81200 19.36700 -16.59700 1.000 90.97933 31 THR C N 1
ATOM 4901 C CA . THR C 1 25 ? -10.57000 20.76800 -16.90400 1.000 84.38907 31 THR C CA 1
ATOM 4902 C C . THR C 1 25 ? -11.76600 21.61400 -16.48700 1.000 67.24227 31 THR C C 1
ATOM 4903 O O . THR C 1 25 ? -12.91500 21.16500 -16.52300 1.000 65.67103 31 THR C O 1
ATOM 4907 N N . GLU C 1 26 ? -11.47500 22.84600 -16.07300 1.000 85.80239 32 GLU C N 1
ATOM 4908 C CA . GLU C 1 26 ? -12.50900 23.79600 -15.68500 1.000 86.50511 32 GLU C CA 1
ATOM 4909 C C . GLU C 1 26 ? -13.62300 23.87700 -16.72700 1.000 86.21297 32 GLU C C 1
ATOM 4910 O O . GLU C 1 26 ? -14.80900 23.90200 -16.38400 1.000 76.32757 32 GLU C O 1
ATOM 4916 N N . ASN C 1 27 ? -13.25800 23.88500 -18.01300 1.000 84.17851 33 ASN C N 1
ATOM 4917 C CA . ASN C 1 27 ? -14.26300 23.97000 -19.07200 1.000 75.42483 33 ASN C CA 1
ATOM 4918 C C . ASN C 1 27 ? -15.09300 22.69400 -19.16100 1.000 87.71578 33 ASN C C 1
ATOM 4919 O O . ASN C 1 27 ? -16.31900 22.75300 -19.31700 1.000 90.55296 33 ASN C O 1
ATOM 4924 N N . GLU C 1 28 ? -14.43700 21.52900 -19.08700 1.000 76.74078 34 GLU C N 1
ATOM 4925 C CA . GLU C 1 28 ? -15.14500 20.25600 -19.21200 1.000 71.52700 34 GLU C CA 1
ATOM 4926 C C . GLU C 1 28 ? -16.25300 20.12900 -18.17600 1.000 66.15004 34 GLU C C 1
ATOM 4927 O O . GLU C 1 28 ? -17.34400 19.63000 -18.47600 1.000 72.75083 34 GLU C O 1
ATOM 4933 N N . ILE C 1 29 ? -15.98700 20.57200 -16.94800 1.000 67.62916 35 ILE C N 1
ATOM 4934 C CA . ILE C 1 29 ? -16.98600 20.48300 -15.88900 1.000 73.87728 35 ILE C CA 1
ATOM 4935 C C . ILE C 1 29 ? -18.11800 21.47500 -16.13800 1.000 84.62857 35 ILE C C 1
ATOM 4936 O O . ILE C 1 29 ? -19.30100 21.12800 -16.04700 1.000 90.70298 35 ILE C O 1
ATOM 4941 N N . ARG C 1 30 ? -17.77200 22.72400 -16.46400 1.000 84.22852 36 ARG C N 1
ATOM 4942 C CA . ARG C 1 30 ? -18.79800 23.70900 -16.79000 1.000 84.21273 36 ARG C CA 1
ATOM 4943 C C . ARG C 1 30 ? -19.65700 23.25100 -17.96300 1.000 83.39421 36 ARG C C 1
ATOM 4944 O O . ARG C 1 30 ? -20.85200 23.56600 -18.02000 1.000 75.25902 36 ARG C O 1
ATOM 4952 N N . GLY C 1 31 ? -19.07200 22.50000 -18.89900 1.000 82.11774 37 GLY C N 1
ATOM 4953 C CA . GLY C 1 31 ? -19.86400 21.92700 -19.97500 1.000 83.10470 37 GLY C CA 1
ATOM 4954 C C . GLY C 1 31 ? -20.89100 20.93300 -19.47100 1.000 80.83338 37 GLY C C 1
ATOM 4955 O O . GLY C 1 31 ? -22.01500 20.87800 -19.97600 1.000 86.36825 37 GLY C O 1
ATOM 4956 N N . LEU C 1 32 ? -20.51900 20.13100 -18.47000 1.000 67.05278 38 LEU C N 1
ATOM 4957 C CA . LEU C 1 32 ? -21.48100 19.22500 -17.85100 1.000 81.26237 38 LEU C CA 1
ATOM 4958 C C . LEU C 1 32 ? -22.62600 20.00300 -17.21700 1.000 95.86413 38 LEU C C 1
ATOM 4959 O O . LEU C 1 32 ? -23.80200 19.67100 -17.40900 1.000 96.98268 38 LEU C O 1
ATOM 4964 N N . CYS C 1 33 ? -22.29700 21.05900 -16.47000 1.000 99.25137 39 CYS C N 1
ATOM 4965 C CA . CYS C 1 33 ? -23.30200 21.83900 -15.75700 1.000 93.94021 39 CYS C CA 1
ATOM 4966 C C . CYS C 1 33 ? -24.26800 22.56200 -16.68400 1.000 88.13952 39 CYS C C 1
ATOM 4967 O O . CYS C 1 33 ? -25.28700 23.07100 -16.20600 1.000 83.77583 39 CYS C O 1
ATOM 4970 N N . LEU C 1 34 ? -23.97600 22.63800 -17.98000 1.000 76.56707 40 LEU C N 1
ATOM 4971 C CA . LEU C 1 34 ? -24.89500 23.23700 -18.93800 1.000 80.17803 40 LEU C CA 1
ATOM 4972 C C . LEU C 1 34 ? -25.66800 22.18800 -19.72600 1.000 96.12468 40 LEU C C 1
ATOM 4973 O O . LEU C 1 34 ? -26.89600 22.26900 -19.82900 1.000 113.15567 40 LEU C O 1
ATOM 4978 N N . LYS C 1 35 ? -24.96800 21.19600 -20.28200 1.000 88.91066 41 LYS C N 1
ATOM 4979 C CA . LYS C 1 35 ? -25.63300 20.19200 -21.10300 1.000 69.87943 41 LYS C CA 1
ATOM 4980 C C . LYS C 1 35 ? -26.58600 19.33900 -20.27800 1.000 68.89510 41 LYS C C 1
ATOM 4981 O O . LYS C 1 35 ? -27.63000 18.91000 -20.78400 1.000 80.54124 41 LYS C O 1
ATOM 4987 N N . SER C 1 36 ? -26.25100 19.08700 -19.01100 1.000 68.14238 42 SER C N 1
ATOM 4988 C CA . SER C 1 36 ? -27.16900 18.36800 -18.13400 1.000 67.59758 42 SER C CA 1
ATOM 4989 C C . SER C 1 36 ? -28.30600 19.27200 -17.67500 1.000 70.26895 42 SER C C 1
ATOM 4990 O O . SER C 1 36 ? -29.45300 18.82800 -17.56300 1.000 75.79593 42 SER C O 1
ATOM 4993 N N . ARG C 1 37 ? -28.00500 20.54500 -17.40900 1.000 78.95157 43 ARG C N 1
ATOM 4994 C CA . ARG C 1 37 ? -29.04200 21.49100 -17.00900 1.000 75.35640 43 ARG C CA 1
ATOM 4995 C C . ARG C 1 37 ? -30.10600 21.63400 -18.09000 1.000 76.49601 43 ARG C C 1
ATOM 4996 O O . ARG C 1 37 ? -31.29600 21.77800 -17.78700 1.000 82.03352 43 ARG C O 1
ATOM 5004 N N . GLU C 1 38 ? -29.69700 21.59900 -19.36100 1.000 76.05122 44 GLU C N 1
ATOM 5005 C CA . GLU C 1 38 ? -30.66900 21.65700 -20.44700 1.000 84.23115 44 GLU C CA 1
ATOM 5006 C C . GLU C 1 38 ? -31.54200 20.40900 -20.46800 1.000 88.81065 44 GLU C C 1
ATOM 5007 O O . GLU C 1 38 ? -32.74800 20.49000 -20.72700 1.000 96.78266 44 GLU C O 1
ATOM 5013 N N . ILE C 1 39 ? -30.94600 19.24400 -20.20400 1.000 84.54435 45 ILE C N 1
ATOM 5014 C CA . ILE C 1 39 ? -31.70900 17.99900 -20.19800 1.000 71.61648 45 ILE C CA 1
ATOM 5015 C C . ILE C 1 39 ? -32.70300 17.98700 -19.04500 1.000 72.61923 45 ILE C C 1
ATOM 5016 O O . ILE C 1 39 ? -33.82200 17.47500 -19.17400 1.000 73.23510 45 ILE C O 1
ATOM 5021 N N . PHE C 1 40 ? -32.31500 18.55100 -17.90100 1.000 73.01928 46 PHE C N 1
ATOM 5022 C CA . PHE C 1 40 ? -33.23300 18.65100 -16.77300 1.000 74.27206 46 PHE C CA 1
ATOM 5023 C C . PHE C 1 40 ? -34.44900 19.49600 -17.13200 1.000 90.90564 46 PHE C C 1
ATOM 5024 O O . PHE C 1 40 ? -35.59400 19.07000 -16.94400 1.000 96.71686 46 PHE C O 1
ATOM 5032 N N . LEU C 1 41 ? -34.21300 20.70200 -17.65600 1.000 89.88709 47 LEU C N 1
ATOM 5033 C CA . LEU C 1 41 ? -35.31000 21.61500 -17.95800 1.000 89.46862 47 LEU C CA 1
ATOM 5034 C C . LEU C 1 41 ? -36.24500 21.05000 -19.02200 1.000 100.20149 47 LEU C C 1
ATOM 5035 O O . LEU C 1 41 ? -37.43100 21.39900 -19.05200 1.000 113.76627 47 LEU C O 1
ATOM 5040 N N . SER C 1 42 ? -35.73600 20.18300 -19.90100 1.000 99.77775 48 SER C N 1
ATOM 5041 C CA . SER C 1 42 ? -36.58700 19.58100 -20.92200 1.000 111.47916 48 SER C CA 1
ATOM 5042 C C . SER C 1 42 ? -37.48800 18.50900 -20.32200 1.000 107.38919 48 SER C C 1
ATOM 5043 O O . SER C 1 42 ? -38.68800 18.45300 -20.61600 1.000 103.91509 48 SER C O 1
ATOM 5046 N N . GLN C 1 43 ? -36.92700 17.64800 -19.48300 1.000 101.34899 49 GLN C N 1
ATOM 5047 C CA . GLN C 1 43 ? -37.68700 16.57500 -18.87000 1.000 101.79115 49 GLN C CA 1
ATOM 5048 C C . GLN C 1 43 ? -38.58500 17.12100 -17.76300 1.000 117.04824 49 GLN C C 1
ATOM 5049 O O . GLN C 1 43 ? -38.31800 18.18800 -17.20400 1.000 122.55680 49 GLN C O 1
ATOM 5055 N N . PRO C 1 44 ? -39.67100 16.41400 -17.44200 1.000 112.18187 50 PRO C N 1
ATOM 5056 C CA . PRO C 1 44 ? -40.61200 16.91800 -16.43400 1.000 100.08568 50 PRO C CA 1
ATOM 5057 C C . PRO C 1 44 ? -39.98000 17.05000 -15.05700 1.000 97.29061 50 PRO C C 1
ATOM 5058 O O . PRO C 1 44 ? -39.03500 16.34000 -14.70400 1.000 103.55189 50 PRO C O 1
ATOM 5062 N N . ILE C 1 45 ? -40.52700 17.98600 -14.27300 1.000 91.93208 51 ILE C N 1
ATOM 5063 C CA . ILE C 1 45 ? -40.11300 18.16300 -12.88200 1.000 97.48011 51 ILE C CA 1
ATOM 5064 C C . ILE C 1 45 ? -40.65700 17.06600 -11.98200 1.000 95.77464 51 ILE C C 1
ATOM 5065 O O . ILE C 1 45 ? -40.20400 16.93100 -10.83900 1.000 94.75610 51 ILE C O 1
ATOM 5070 N N . LEU C 1 46 ? -41.61200 16.27300 -12.46800 1.000 95.94835 52 LEU C N 1
ATOM 5071 C CA . LEU C 1 46 ? -42.11000 15.08100 -11.77900 1.000 95.08772 52 LEU C CA 1
ATOM 5072 C C . LEU C 1 46 ? -41.95600 13.91500 -12.75400 1.000 87.54208 52 LEU C C 1
ATOM 5073 O O . LEU C 1 46 ? -42.84700 13.65700 -13.56800 1.000 79.52269 52 LEU C O 1
ATOM 5078 N N . LEU C 1 47 ? -40.82800 13.21200 -12.66100 1.000 77.90408 53 LEU C N 1
ATOM 5079 C CA . LEU C 1 47 ? -40.47700 12.20200 -13.65400 1.000 79.39899 53 LEU C CA 1
ATOM 5080 C C . LEU C 1 47 ? -41.44400 11.02400 -13.60500 1.000 94.10602 53 LEU C C 1
ATOM 5081 O O . LEU C 1 47 ? -41.67000 10.43300 -12.54600 1.000 90.30293 53 LEU C O 1
ATOM 5086 N N . GLU C 1 48 ? -42.00700 10.67700 -14.76000 1.000 98.27757 54 GLU C N 1
ATOM 5087 C CA . GLU C 1 48 ? -42.83600 9.48500 -14.90700 1.000 78.07252 54 GLU C CA 1
ATOM 5088 C C . GLU C 1 48 ? -41.97600 8.39300 -15.53900 1.000 94.40342 54 GLU C C 1
ATOM 5089 O O . GLU C 1 48 ? -41.71800 8.41700 -16.74700 1.000 98.88291 54 GLU C O 1
ATOM 5095 N N . LEU C 1 49 ? -41.52300 7.44600 -14.72200 1.000 76.83026 55 LEU C N 1
ATOM 5096 C CA . LEU C 1 49 ? -40.55200 6.44800 -15.14300 1.000 76.32757 55 LEU C CA 1
ATOM 5097 C C . LEU C 1 49 ? -41.20000 5.07400 -15.23300 1.000 76.56971 55 LEU C C 1
ATOM 5098 O O . LEU C 1 49 ? -42.26900 4.82800 -14.66900 1.000 78.98052 55 LEU C O 1
ATOM 5103 N N . GLU C 1 50 ? -40.53100 4.17400 -15.94900 1.000 87.24993 56 GLU C N 1
ATOM 5104 C CA . GLU C 1 50 ? -40.97700 2.79700 -16.11200 1.000 76.78815 56 GLU C CA 1
ATOM 5105 C C . GLU C 1 50 ? -39.91200 1.85500 -15.57200 1.000 86.01031 56 GLU C C 1
ATOM 5106 O O . GLU C 1 50 ? -38.72100 2.03300 -15.85200 1.000 89.99763 56 GLU C O 1
ATOM 5112 N N . ALA C 1 51 ? -40.34100 0.85600 -14.80800 1.000 76.54602 57 ALA C N 1
ATOM 5113 C CA . ALA C 1 51 ? -39.46600 -0.24500 -14.42800 1.000 76.44074 57 ALA C CA 1
ATOM 5114 C C . ALA C 1 51 ? -39.05300 -0.99800 -15.69500 1.000 76.82237 57 ALA C C 1
ATOM 5115 O O . ALA C 1 51 ? -39.75700 -0.92900 -16.70400 1.000 77.29874 57 ALA C O 1
ATOM 5117 N N . PRO C 1 52 ? -37.91800 -1.72300 -15.65900 1.000 76.75131 58 PRO C N 1
ATOM 5118 C CA . PRO C 1 52 ? -37.00800 -1.97700 -14.53900 1.000 76.37231 58 PRO C CA 1
ATOM 5119 C C . PRO C 1 52 ? -35.93300 -0.90900 -14.37600 1.000 106.72595 58 PRO C C 1
ATOM 5120 O O . PRO C 1 52 ? -35.54400 -0.25900 -15.35100 1.000 107.22865 58 PRO C O 1
ATOM 5124 N N . LEU C 1 53 ? -35.45600 -0.74600 -13.14500 1.000 91.96103 59 LEU C N 1
ATOM 5125 C CA . LEU C 1 53 ? -34.40400 0.21300 -12.83200 1.000 82.71255 59 LEU C CA 1
ATOM 5126 C C . LEU C 1 53 ? -33.84200 -0.12700 -11.45700 1.000 74.47998 59 LEU C C 1
ATOM 5127 O O . LEU C 1 53 ? -34.31300 -1.04600 -10.78000 1.000 74.84318 59 LEU C O 1
ATOM 5132 N N . LYS C 1 54 ? -32.82200 0.62100 -11.05100 1.000 74.02730 60 LYS C N 1
ATOM 5133 C CA . LYS C 1 54 ? -32.24800 0.51100 -9.71900 1.000 73.86412 60 LYS C CA 1
ATOM 5134 C C . LYS C 1 54 ? -32.26000 1.88100 -9.05500 1.000 85.81292 60 LYS C C 1
ATOM 5135 O O . LYS C 1 54 ? -32.02100 2.90000 -9.70900 1.000 81.98088 60 LYS C O 1
ATOM 5141 N N . ILE C 1 55 ? -32.55000 1.90100 -7.75600 1.000 82.30724 61 ILE C N 1
ATOM 5142 C CA . ILE C 1 55 ? -32.71600 3.13700 -7.00100 1.000 81.48082 61 ILE C CA 1
ATOM 5143 C C . ILE C 1 55 ? -31.67000 3.17700 -5.89500 1.000 78.71733 61 ILE C C 1
ATOM 5144 O O . ILE C 1 55 ? -31.50300 2.20100 -5.15500 1.000 75.13269 61 ILE C O 1
ATOM 5149 N N . CYS C 1 56 ? -30.97100 4.30700 -5.78500 1.000 89.10542 62 CYS C N 1
ATOM 5150 C CA . CYS C 1 56 ? -29.90500 4.48600 -4.81200 1.000 90.20555 62 CYS C CA 1
ATOM 5151 C C . CYS C 1 56 ? -30.15600 5.74400 -3.99200 1.000 93.37962 62 CYS C C 1
ATOM 5152 O O . CYS C 1 56 ? -30.73400 6.71900 -4.48000 1.000 72.39289 62 CYS C O 1
ATOM 5155 N N . GLY C 1 57 ? -29.70200 5.71400 -2.74200 1.000 94.94559 63 GLY C N 1
ATOM 5156 C CA . GLY C 1 57 ? -29.90300 6.83100 -1.84100 1.000 90.16607 63 GLY C CA 1
ATOM 5157 C C . GLY C 1 57 ? -28.74100 7.80200 -1.79600 1.000 88.70274 63 GLY C C 1
ATOM 5158 O O . GLY C 1 57 ? -28.13800 8.11400 -2.82800 1.000 93.21118 63 GLY C O 1
ATOM 5159 N N . ASP C 1 58 ? -28.42300 8.28400 -0.59600 1.000 83.26788 64 ASP C N 1
ATOM 5160 C CA . ASP C 1 58 ? -27.37200 9.27800 -0.43500 1.000 82.90731 64 ASP C CA 1
ATOM 5161 C C . ASP C 1 58 ? -26.01400 8.69800 -0.81300 1.000 81.36502 64 ASP C C 1
ATOM 5162 O O . ASP C 1 58 ? -25.69200 7.55400 -0.48200 1.000 81.10446 64 ASP C O 1
ATOM 5167 N N . ILE C 1 59 ? -25.22000 9.49600 -1.52000 1.000 89.65812 65 ILE C N 1
ATOM 5168 C CA . ILE C 1 59 ? -23.84400 9.15500 -1.85700 1.000 90.01079 65 ILE C CA 1
ATOM 5169 C C . ILE C 1 59 ? -22.86100 9.97400 -1.03000 1.000 85.63132 65 ILE C C 1
ATOM 5170 O O . ILE C 1 59 ? -21.92300 9.43000 -0.44600 1.000 87.07623 65 ILE C O 1
ATOM 5175 N N . HIS C 1 60 ? -23.06400 11.29200 -0.97800 1.000 74.71949 66 HIS C N 1
ATOM 5176 C CA . HIS C 1 60 ? -22.33300 12.19200 -0.08600 1.000 73.40354 66 HIS C CA 1
ATOM 5177 C C . HIS C 1 60 ? -20.82200 12.11300 -0.31600 1.000 73.66673 66 HIS C C 1
ATOM 5178 O O . HIS C 1 60 ? -20.04500 11.75900 0.57300 1.000 73.89044 66 HIS C O 1
ATOM 5185 N N . GLY C 1 61 ? -20.41700 12.44400 -1.54000 1.000 73.75358 67 GLY C N 1
ATOM 5186 C CA . GLY C 1 61 ? -19.01200 12.60400 -1.86600 1.000 80.71231 67 GLY C CA 1
ATOM 5187 C C . GLY C 1 61 ? -18.16000 11.35200 -1.79000 1.000 87.39995 67 GLY C C 1
ATOM 5188 O O . GLY C 1 61 ? -16.99300 11.37500 -2.19000 1.000 93.19012 67 GLY C O 1
ATOM 5189 N N . GLN C 1 62 ? -18.71600 10.25500 -1.27900 1.000 87.05781 68 GLN C N 1
ATOM 5190 C CA . GLN C 1 62 ? -17.98400 8.99400 -1.17500 1.000 74.23522 68 GLN C CA 1
ATOM 5191 C C . GLN C 1 62 ? -17.96500 8.35000 -2.55600 1.000 76.03017 68 GLN C C 1
ATOM 5192 O O . GLN C 1 62 ? -18.83500 7.55400 -2.91500 1.000 79.93853 68 GLN C O 1
ATOM 5198 N N . TYR C 1 63 ? -16.93700 8.70000 -3.33200 1.000 82.47041 69 TYR C N 1
ATOM 5199 C CA . TYR C 1 63 ? -16.88400 8.37000 -4.75200 1.000 83.17576 69 TYR C CA 1
ATOM 5200 C C . TYR C 1 63 ? -16.55600 6.90000 -4.99300 1.000 75.07479 69 TYR C C 1
ATOM 5201 O O . TYR C 1 63 ? -17.13100 6.27700 -5.89300 1.000 74.96952 69 TYR C O 1
ATOM 5210 N N . TYR C 1 64 ? -15.63900 6.32600 -4.21200 1.000 90.41874 70 TYR C N 1
ATOM 5211 C CA . TYR C 1 64 ? -15.27000 4.93400 -4.44700 1.000 88.72643 70 TYR C CA 1
ATOM 5212 C C . TYR C 1 64 ? -16.38300 3.98200 -4.03600 1.000 90.01342 70 TYR C C 1
ATOM 5213 O O . TYR C 1 64 ? -16.51300 2.90000 -4.61900 1.000 80.51755 70 TYR C O 1
ATOM 5222 N N . ASP C 1 65 ? -17.19500 4.36500 -3.04600 1.000 103.34397 71 ASP C N 1
ATOM 5223 C CA . ASP C 1 65 ? -18.40400 3.60100 -2.75400 1.000 97.56696 71 ASP C CA 1
ATOM 5224 C C . ASP C 1 65 ? -19.38900 3.68500 -3.91300 1.000 101.85432 71 ASP C C 1
ATOM 5225 O O . ASP C 1 65 ? -20.06200 2.70000 -4.24000 1.000 111.29755 71 ASP C O 1
ATOM 5230 N N . LEU C 1 66 ? -19.48100 4.85400 -4.55200 1.000 92.91640 72 LEU C N 1
ATOM 5231 C CA . LEU C 1 66 ? -20.30500 4.98300 -5.75000 1.000 82.69149 72 LEU C CA 1
ATOM 5232 C C . LEU C 1 66 ? -19.77000 4.11400 -6.88100 1.000 81.80191 72 LEU C C 1
ATOM 5233 O O . LEU C 1 66 ? -20.54700 3.51800 -7.63700 1.000 84.16535 72 LEU C O 1
ATOM 5238 N N . LEU C 1 67 ? -18.44400 4.03300 -7.01800 1.000 84.06008 73 LEU C N 1
ATOM 5239 C CA . LEU C 1 67 ? -17.86800 3.15500 -8.02900 1.000 90.48453 73 LEU C CA 1
ATOM 5240 C C . LEU C 1 67 ? -18.12800 1.69000 -7.70500 1.000 90.32399 73 LEU C C 1
ATOM 5241 O O . LEU C 1 67 ? -18.31900 0.88000 -8.61900 1.000 82.83362 73 LEU C O 1
ATOM 5246 N N . ARG C 1 68 ? -18.14300 1.33400 -6.41700 1.000 87.64472 74 ARG C N 1
ATOM 5247 C CA . ARG C 1 68 ? -18.49700 -0.02900 -6.03500 1.000 89.76866 74 ARG C CA 1
ATOM 5248 C C . ARG C 1 68 ? -19.94400 -0.33800 -6.39200 1.000 97.80120 74 ARG C C 1
ATOM 5249 O O . ARG C 1 68 ? -20.27200 -1.47500 -6.74700 1.000 104.02037 74 ARG C O 1
ATOM 5257 N N . LEU C 1 69 ? -20.82500 0.66200 -6.29500 1.000 98.00649 75 LEU C N 1
ATOM 5258 C CA . LEU C 1 69 ? -22.21800 0.48200 -6.69600 1.000 96.85898 75 LEU C CA 1
ATOM 5259 C C . LEU C 1 69 ? -22.31800 0.12100 -8.17300 1.000 105.17314 75 LEU C C 1
ATOM 5260 O O . LEU C 1 69 ? -22.90900 -0.90300 -8.53900 1.000 114.60321 75 LEU C O 1
ATOM 5265 N N . PHE C 1 70 ? -21.74600 0.96000 -9.04100 1.000 103.20711 76 PHE C N 1
ATOM 5266 C CA . PHE C 1 70 ? -21.80700 0.70000 -10.47600 1.000 98.49602 76 PHE C CA 1
ATOM 5267 C C . PHE C 1 70 ? -21.04100 -0.56600 -10.84200 1.000 109.53419 76 PHE C C 1
ATOM 5268 O O . PHE C 1 70 ? -21.45800 -1.31600 -11.73200 1.000 112.65561 76 PHE C O 1
ATOM 5276 N N . GLU C 1 71 ? -19.91700 -0.81900 -10.16800 1.000 115.19276 77 GLU C N 1
ATOM 5277 C CA . GLU C 1 71 ? -19.19400 -2.06700 -10.38700 1.000 109.20257 77 GLU C CA 1
ATOM 5278 C C . GLU C 1 71 ? -20.02600 -3.26800 -9.95800 1.000 111.33967 77 GLU C C 1
ATOM 5279 O O . GLU C 1 71 ? -19.81700 -4.38200 -10.45400 1.000 122.95158 77 GLU C O 1
ATOM 5285 N N . TYR C 1 72 ? -20.97600 -3.05900 -9.04800 1.000 102.61493 78 TYR C N 1
ATOM 5286 C CA . TYR C 1 72 ? -21.86500 -4.13000 -8.58600 1.000 110.12110 78 TYR C CA 1
ATOM 5287 C C . TYR C 1 72 ? -23.10400 -4.20200 -9.47500 1.000 108.65776 78 TYR C C 1
ATOM 5288 O O . TYR C 1 72 ? -23.29700 -5.17300 -10.21100 1.000 115.60597 78 TYR C O 1
ATOM 5297 N N . GLY C 1 73 ? -23.94900 -3.16800 -9.41400 1.000 96.35103 79 GLY C N 1
ATOM 5298 C CA . GLY C 1 73 ? -25.20700 -3.17200 -10.14000 1.000 88.04214 79 GLY C CA 1
ATOM 5299 C C . GLY C 1 73 ? -25.05900 -3.14200 -11.64600 1.000 88.97646 79 GLY C C 1
ATOM 5300 O O . GLY C 1 73 ? -26.00300 -3.50500 -12.35800 1.000 76.67235 79 GLY C O 1
ATOM 5301 N N . GLY C 1 74 ? -23.90800 -2.72600 -12.14400 1.000 88.29480 80 GLY C N 1
ATOM 5302 C CA . GLY C 1 74 ? -23.67300 -2.66000 -13.57600 1.000 88.92382 80 GLY C CA 1
ATOM 5303 C C . GLY C 1 74 ? -23.50200 -1.22100 -14.02700 1.000 81.55452 80 GLY C C 1
ATOM 5304 O O . GLY C 1 74 ? -24.23300 -0.31900 -13.59800 1.000 75.71171 80 GLY C O 1
ATOM 5305 N N . PHE C 1 75 ? -22.52200 -1.00000 -14.89500 1.000 81.99931 81 PHE C N 1
ATOM 5306 C CA . PHE C 1 75 ? -22.28500 0.33800 -15.42200 1.000 92.30844 81 PHE C CA 1
ATOM 5307 C C . PHE C 1 75 ? -23.31500 0.66000 -16.49700 1.000 105.23893 81 PHE C C 1
ATOM 5308 O O . PHE C 1 75 ? -23.54000 -0.15800 -17.39500 1.000 110.88698 81 PHE C O 1
ATOM 5316 N N . PRO C 1 76 ? -23.96500 1.83400 -16.43600 1.000 104.14933 82 PRO C N 1
ATOM 5317 C CA . PRO C 1 76 ? -24.99000 2.25300 -17.39800 1.000 108.15244 82 PRO C CA 1
ATOM 5318 C C . PRO C 1 76 ? -24.49400 2.17900 -18.84100 1.000 114.81377 82 PRO C C 1
ATOM 5319 O O . PRO C 1 76 ? -23.30600 2.39400 -19.08800 1.000 119.28799 82 PRO C O 1
ATOM 5323 N N . PRO C 1 77 ? -25.39600 1.88100 -19.78800 1.000 104.09669 83 PRO C N 1
ATOM 5324 C CA . PRO C 1 77 ? -26.83300 1.70200 -19.56300 1.000 102.92813 83 PRO C CA 1
ATOM 5325 C C . PRO C 1 77 ? -27.25400 0.25800 -19.27900 1.000 102.96235 83 PRO C C 1
ATOM 5326 O O . PRO C 1 77 ? -28.39800 -0.09700 -19.56800 1.000 112.64508 83 PRO C O 1
ATOM 5330 N N . GLU C 1 78 ? -26.35200 -0.55700 -18.72200 1.000 90.42400 84 GLU C N 1
ATOM 5331 C CA . GLU C 1 78 ? -26.70300 -1.94300 -18.42800 1.000 85.93925 84 GLU C CA 1
ATOM 5332 C C . GLU C 1 78 ? -27.91000 -2.02200 -17.50000 1.000 96.37998 84 GLU C C 1
ATOM 5333 O O . GLU C 1 78 ? -28.74900 -2.92100 -17.63200 1.000 104.20197 84 GLU C O 1
ATOM 5339 N N . SER C 1 79 ? -28.01500 -1.09100 -16.55400 1.000 89.37651 85 SER C N 1
ATOM 5340 C CA . SER C 1 79 ? -29.20600 -0.94000 -15.73000 1.000 84.36011 85 SER C CA 1
ATOM 5341 C C . SER C 1 79 ? -29.59200 0.52900 -15.67100 1.000 83.13892 85 SER C C 1
ATOM 5342 O O . SER C 1 79 ? -28.72500 1.40500 -15.61500 1.000 94.04022 85 SER C O 1
ATOM 5345 N N . ASN C 1 80 ? -30.89200 0.79900 -15.70700 1.000 80.63072 86 ASN C N 1
ATOM 5346 C CA . ASN C 1 80 ? -31.35900 2.15700 -15.48200 1.000 86.78409 86 ASN C CA 1
ATOM 5347 C C . ASN C 1 80 ? -31.25500 2.49300 -13.99700 1.000 98.05386 86 ASN C C 1
ATOM 5348 O O . ASN C 1 80 ? -31.44200 1.63600 -13.12900 1.000 96.56421 86 ASN C O 1
ATOM 5353 N N . TYR C 1 81 ? -30.93600 3.75400 -13.70600 1.000 100.29360 87 TYR C N 1
ATOM 5354 C CA . TYR C 1 81 ? -30.65800 4.18000 -12.34200 1.000 91.63204 87 TYR C CA 1
ATOM 5355 C C . TYR C 1 81 ? -31.47600 5.40800 -11.97300 1.000 73.10877 87 TYR C C 1
ATOM 5356 O O . TYR C 1 81 ? -31.68400 6.30500 -12.79600 1.000 73.28510 87 TYR C O 1
ATOM 5365 N N . LEU C 1 82 ? -31.93500 5.43400 -10.72300 1.000 72.92453 88 LEU C N 1
ATOM 5366 C CA . LEU C 1 82 ? -32.55100 6.60500 -10.11700 1.000 91.04249 88 LEU C CA 1
ATOM 5367 C C . LEU C 1 82 ? -31.81700 6.92900 -8.82300 1.000 88.37902 88 LEU C C 1
ATOM 5368 O O . LEU C 1 82 ? -31.64200 6.05400 -7.96600 1.000 78.70154 88 LEU C O 1
ATOM 5373 N N . PHE C 1 83 ? -31.38500 8.17900 -8.68700 1.000 83.06785 89 PHE C N 1
ATOM 5374 C CA . PHE C 1 83 ? -30.65000 8.63900 -7.51900 1.000 85.28917 89 PHE C CA 1
ATOM 5375 C C . PHE C 1 83 ? -31.46400 9.70100 -6.79400 1.000 79.82799 89 PHE C C 1
ATOM 5376 O O . PHE C 1 83 ? -32.15800 10.50400 -7.42600 1.000 79.71482 89 PHE C O 1
ATOM 5384 N N . LEU C 1 84 ? -31.37000 9.70200 -5.46300 1.000 83.15997 90 LEU C N 1
ATOM 5385 C CA . LEU C 1 84 ? -32.26300 10.50100 -4.63100 1.000 76.90396 90 LEU C CA 1
ATOM 5386 C C . LEU C 1 84 ? -31.52100 11.58800 -3.86100 1.000 79.80167 90 LEU C C 1
ATOM 5387 O O . LEU C 1 84 ? -31.70400 11.72800 -2.64700 1.000 75.99595 90 LEU C O 1
ATOM 5392 N N . GLY C 1 85 ? -30.68800 12.35900 -4.55300 1.000 95.28248 91 GLY C N 1
ATOM 5393 C CA . GLY C 1 85 ? -30.06100 13.51900 -3.95400 1.000 97.22481 91 GLY C CA 1
ATOM 5394 C C . GLY C 1 85 ? -28.90300 13.18500 -3.03200 1.000 99.46719 91 GLY C C 1
ATOM 5395 O O . GLY C 1 85 ? -28.43800 12.04300 -2.93100 1.000 100.85420 91 GLY C O 1
ATOM 5396 N N . ASP C 1 86 ? -28.43900 14.22600 -2.34100 1.000 92.86113 92 ASP C N 1
ATOM 5397 C CA . ASP C 1 86 ? -27.28500 14.15800 -1.44500 1.000 89.97658 92 ASP C CA 1
ATOM 5398 C C . ASP C 1 86 ? -26.08300 13.53300 -2.15200 1.000 87.09202 92 ASP C C 1
ATOM 5399 O O . ASP C 1 86 ? -25.55200 12.49400 -1.75500 1.000 72.99296 92 ASP C O 1
ATOM 5404 N N . TYR C 1 87 ? -25.66600 14.19700 -3.22800 1.000 84.13904 93 TYR C N 1
ATOM 5405 C CA . TYR C 1 87 ? -24.51200 13.75700 -3.99800 1.000 79.77799 93 TYR C CA 1
ATOM 5406 C C . TYR C 1 87 ? -23.20800 14.34100 -3.47900 1.000 83.96007 93 TYR C C 1
ATOM 5407 O O . TYR C 1 87 ? -22.14600 13.74200 -3.68100 1.000 83.40737 93 TYR C O 1
ATOM 5416 N N . VAL C 1 88 ? -23.26400 15.49000 -2.80600 1.000 84.61804 94 VAL C N 1
ATOM 5417 C CA . VAL C 1 88 ? -22.06000 16.20200 -2.38900 1.000 89.17385 94 VAL C CA 1
ATOM 5418 C C . VAL C 1 88 ? -21.96700 16.23800 -0.86800 1.000 90.67140 94 VAL C C 1
ATOM 5419 O O . VAL C 1 88 ? -22.74800 15.57900 -0.17300 1.000 91.11882 94 VAL C O 1
ATOM 5423 N N . ASP C 1 89 ? -20.99400 16.99700 -0.35300 1.000 75.25902 95 ASP C N 1
ATOM 5424 C CA . ASP C 1 89 ? -20.78300 17.22800 1.07600 1.000 90.60823 95 ASP C CA 1
ATOM 5425 C C . ASP C 1 89 ? -20.32900 15.97400 1.81700 1.000 75.14848 95 ASP C C 1
ATOM 5426 O O . ASP C 1 89 ? -20.42200 14.86000 1.29100 1.000 74.64842 95 ASP C O 1
ATOM 5431 N N . ARG C 1 90 ? -19.81200 16.16300 3.03400 1.000 75.52484 96 ARG C N 1
ATOM 5432 C CA . ARG C 1 90 ? -19.35500 15.08600 3.90900 1.000 85.52078 96 ARG C CA 1
ATOM 5433 C C . ARG C 1 90 ? -18.17200 14.31600 3.32500 1.000 85.08125 96 ARG C C 1
ATOM 5434 O O . ARG C 1 90 ? -17.11800 14.21400 3.96200 1.000 75.82225 96 ARG C O 1
ATOM 5442 N N . GLY C 1 91 ? -18.33500 13.76200 2.12200 1.000 81.22290 97 GLY C N 1
ATOM 5443 C CA . GLY C 1 91 ? -17.27600 12.98400 1.52000 1.000 78.17253 97 GLY C CA 1
ATOM 5444 C C . GLY C 1 91 ? -16.16200 13.83900 0.94700 1.000 86.39720 97 GLY C C 1
ATOM 5445 O O . GLY C 1 91 ? -16.34000 15.01000 0.61200 1.000 100.70944 97 GLY C O 1
ATOM 5446 N N . LYS C 1 92 ? -14.98400 13.22000 0.82700 1.000 89.76339 98 LYS C N 1
ATOM 5447 C CA . LYS C 1 92 ? -13.81500 13.93400 0.32600 1.000 83.69951 98 LYS C CA 1
ATOM 5448 C C . LYS C 1 92 ? -13.91100 14.19700 -1.17100 1.000 90.60823 98 LYS C C 1
ATOM 5449 O O . LYS C 1 92 ? -13.30900 15.15400 -1.67000 1.000 97.93016 98 LYS C O 1
ATOM 5455 N N . GLN C 1 93 ? -14.66000 13.37000 -1.89900 1.000 76.15124 99 GLN C N 1
ATOM 5456 C CA . GLN C 1 93 ? -14.66900 13.44800 -3.35400 1.000 76.24335 99 GLN C CA 1
ATOM 5457 C C . GLN C 1 93 ? -16.06100 13.74500 -3.89600 1.000 90.16871 99 GLN C C 1
ATOM 5458 O O . GLN C 1 93 ? -16.64800 12.92100 -4.60500 1.000 113.93208 99 GLN C O 1
ATOM 5464 N N . SER C 1 94 ? -16.59200 14.92600 -3.57000 1.000 79.45163 100 SER C N 1
ATOM 5465 C CA . SER C 1 94 ? -17.89400 15.32000 -4.09500 1.000 68.45294 100 SER C CA 1
ATOM 5466 C C . SER C 1 94 ? -17.82900 15.57700 -5.59600 1.000 67.89235 100 SER C C 1
ATOM 5467 O O . SER C 1 94 ? -18.75900 15.22400 -6.33000 1.000 72.10601 100 SER C O 1
ATOM 5470 N N . LEU C 1 95 ? -16.73600 16.18200 -6.06900 1.000 72.01127 101 LEU C N 1
ATOM 5471 C CA . LEU C 1 95 ? -16.62500 16.52400 -7.48400 1.000 79.54112 101 LEU C CA 1
ATOM 5472 C C . LEU C 1 95 ? -16.62000 15.27500 -8.35800 1.000 67.24754 101 LEU C C 1
ATOM 5473 O O . LEU C 1 95 ? -17.36600 15.19100 -9.34000 1.000 66.62641 101 LEU C O 1
ATOM 5478 N N . GLU C 1 96 ? -15.78400 14.29000 -8.01600 1.000 67.42387 102 GLU C N 1
ATOM 5479 C CA . GLU C 1 96 ? -15.76300 13.04600 -8.78100 1.000 82.04405 102 GLU C CA 1
ATOM 5480 C C . GLU C 1 96 ? -17.12700 12.36700 -8.77400 1.000 66.21583 102 GLU C C 1
ATOM 5481 O O . GLU C 1 96 ? -17.51600 11.73800 -9.76500 1.000 65.69735 102 GLU C O 1
ATOM 5487 N N . THR C 1 97 ? -17.87100 12.49800 -7.67400 1.000 66.38954 103 THR C N 1
ATOM 5488 C CA . THR C 1 97 ? -19.19800 11.89900 -7.58900 1.000 66.03160 103 THR C CA 1
ATOM 5489 C C . THR C 1 97 ? -20.18100 12.60600 -8.51500 1.000 65.61313 103 THR C C 1
ATOM 5490 O O . THR C 1 97 ? -20.78400 11.98300 -9.39600 1.000 65.25256 103 THR C O 1
ATOM 5494 N N . ILE C 1 98 ? -20.34300 13.91900 -8.33500 1.000 65.82895 104 ILE C N 1
ATOM 5495 C CA . ILE C 1 98 ? -21.36500 14.65100 -9.07500 1.000 65.66840 104 ILE C CA 1
ATOM 5496 C C . ILE C 1 98 ? -21.06600 14.66400 -10.57000 1.000 65.38942 104 ILE C C 1
ATOM 5497 O O . ILE C 1 98 ? -21.99100 14.64000 -11.39200 1.000 65.21835 104 ILE C O 1
ATOM 5502 N N . CYS C 1 99 ? -19.78900 14.67700 -10.95600 1.000 65.47101 105 CYS C N 1
ATOM 5503 C CA . CYS C 1 99 ? -19.46000 14.75900 -12.37600 1.000 81.72296 105 CYS C CA 1
ATOM 5504 C C . CYS C 1 99 ? -19.78700 13.45700 -13.09600 1.000 73.60093 105 CYS C C 1
ATOM 5505 O O . CYS C 1 99 ? -20.35400 13.47300 -14.19500 1.000 74.60105 105 CYS C O 1
ATOM 5508 N N . LEU C 1 100 ? -19.43600 12.31800 -12.49200 1.000 64.74724 106 LEU C N 1
ATOM 5509 C CA . LEU C 1 100 ? -19.72100 11.03200 -13.12300 1.000 64.49984 106 LEU C CA 1
ATOM 5510 C C . LEU C 1 100 ? -21.22000 10.82900 -13.31400 1.000 64.46036 106 LEU C C 1
ATOM 5511 O O . LEU C 1 100 ? -21.65400 10.23700 -14.30800 1.000 64.39193 106 LEU C O 1
ATOM 5516 N N . LEU C 1 101 ? -22.02600 11.31200 -12.36900 1.000 64.63670 107 LEU C N 1
ATOM 5517 C CA . LEU C 1 101 ? -23.47400 11.20800 -12.50300 1.000 64.79724 107 LEU C CA 1
ATOM 5518 C C . LEU C 1 101 ? -23.98700 12.12600 -13.60500 1.000 75.81172 107 LEU C C 1
ATOM 5519 O O . LEU C 1 101 ? -24.72100 11.68600 -14.49800 1.000 85.47077 107 LEU C O 1
ATOM 5524 N N . LEU C 1 102 ? -23.60600 13.40700 -13.56400 1.000 64.91305 108 LEU C N 1
ATOM 5525 C CA . LEU C 1 102 ? -24.06600 14.34800 -14.58200 1.000 83.70214 108 LEU C CA 1
ATOM 5526 C C . LEU C 1 102 ? -23.63700 13.91100 -15.97700 1.000 82.55990 108 LEU C C 1
ATOM 5527 O O . LEU C 1 102 ? -24.36400 14.12700 -16.95500 1.000 85.56552 108 LEU C O 1
ATOM 5532 N N . ALA C 1 103 ? -22.45300 13.30300 -16.08900 1.000 85.22074 109 ALA C N 1
ATOM 5533 C CA . ALA C 1 103 ? -21.98000 12.81000 -17.37900 1.000 84.51276 109 ALA C CA 1
ATOM 5534 C C . ALA C 1 103 ? -22.89100 11.71000 -17.90900 1.000 93.14538 109 ALA C C 1
ATOM 5535 O O . ALA C 1 103 ? -23.33600 11.75900 -19.06100 1.000 99.81723 109 ALA C O 1
ATOM 5537 N N . TYR C 1 104 ? -23.17900 10.70600 -17.07500 1.000 89.68181 110 TYR C N 1
ATOM 5538 C CA . TYR C 1 104 ? -24.11000 9.65500 -17.47300 1.000 64.93147 110 TYR C CA 1
ATOM 5539 C C . TYR C 1 104 ? -25.47500 10.23300 -17.82000 1.000 65.44206 110 TYR C C 1
ATOM 5540 O O . TYR C 1 104 ? -26.12800 9.77600 -18.76700 1.000 76.93291 110 TYR C O 1
ATOM 5549 N N . LYS C 1 105 ? -25.91700 11.24700 -17.07000 1.000 65.52101 111 LYS C N 1
ATOM 5550 C CA . LYS C 1 105 ? -27.19500 11.88900 -17.36300 1.000 66.14740 111 LYS C CA 1
ATOM 5551 C C . LYS C 1 105 ? -27.21800 12.45900 -18.77600 1.000 66.45270 111 LYS C C 1
ATOM 5552 O O . LYS C 1 105 ? -28.23100 12.36200 -19.47700 1.000 70.26895 111 LYS C O 1
ATOM 5558 N N . ILE C 1 106 ? -26.10800 13.05300 -19.21400 1.000 68.38451 112 ILE C N 1
ATOM 5559 C CA . ILE C 1 106 ? -26.04300 13.59200 -20.56800 1.000 73.71410 112 ILE C CA 1
ATOM 5560 C C . ILE C 1 106 ? -25.93200 12.46400 -21.58600 1.000 69.42411 112 ILE C C 1
ATOM 5561 O O . ILE C 1 106 ? -26.52900 12.52400 -22.66800 1.000 67.18963 112 ILE C O 1
ATOM 5566 N N . ARG C 1 107 ? -25.17900 11.41200 -21.25200 1.000 65.97633 113 ARG C N 1
ATOM 5567 C CA . ARG C 1 107 ? -24.93100 10.34100 -22.21300 1.000 81.19395 113 ARG C CA 1
ATOM 5568 C C . ARG C 1 107 ? -26.17900 9.49600 -22.44100 1.000 82.91257 113 ARG C C 1
ATOM 5569 O O . ARG C 1 107 ? -26.50400 9.15400 -23.58500 1.000 67.34492 113 ARG C O 1
ATOM 5577 N N . TYR C 1 108 ? -26.89200 9.15200 -21.37100 1.000 66.91065 114 TYR C N 1
ATOM 5578 C CA . TYR C 1 108 ? -28.13000 8.38000 -21.46000 1.000 74.96952 114 TYR C CA 1
ATOM 5579 C C . TYR C 1 108 ? -29.21800 9.16700 -20.74400 1.000 68.26608 114 TYR C C 1
ATOM 5580 O O . TYR C 1 108 ? -29.54800 8.87900 -19.58600 1.000 68.25029 114 TYR C O 1
ATOM 5589 N N . PRO C 1 109 ? -29.79600 10.17700 -21.40500 1.000 68.78456 115 PRO C N 1
ATOM 5590 C CA . PRO C 1 109 ? -30.79100 11.02500 -20.72800 1.000 69.27936 115 PRO C CA 1
ATOM 5591 C C . PRO C 1 109 ? -32.14800 10.36600 -20.54700 1.000 83.37842 115 PRO C C 1
ATOM 5592 O O . PRO C 1 109 ? -33.00300 10.94300 -19.86100 1.000 72.02179 115 PRO C O 1
ATOM 5596 N N . GLU C 1 110 ? -32.37800 9.19000 -21.13100 1.000 87.45522 116 GLU C N 1
ATOM 5597 C CA . GLU C 1 110 ? -33.62900 8.46500 -20.96100 1.000 72.34815 116 GLU C CA 1
ATOM 5598 C C . GLU C 1 110 ? -33.46900 7.21300 -20.11100 1.000 72.29025 116 GLU C C 1
ATOM 5599 O O . GLU C 1 110 ? -34.46800 6.55300 -19.80800 1.000 76.50391 116 GLU C O 1
ATOM 5605 N N . ASN C 1 111 ? -32.24000 6.87200 -19.71700 1.000 92.17684 117 ASN C N 1
ATOM 5606 C CA . ASN C 1 111 ? -31.95500 5.66100 -18.95700 1.000 93.51648 117 ASN C CA 1
ATOM 5607 C C . ASN C 1 111 ? -31.08400 5.96300 -17.74200 1.000 93.75071 117 ASN C C 1
ATOM 5608 O O . ASN C 1 111 ? -30.32400 5.10400 -17.28500 1.000 97.12480 117 ASN C O 1
ATOM 5613 N N . PHE C 1 112 ? -31.19200 7.17900 -17.20800 1.000 75.38009 118 PHE C N 1
ATOM 5614 C CA . PHE C 1 112 ? -30.40500 7.60900 -16.05900 1.000 70.56899 118 PHE C CA 1
ATOM 5615 C C . PHE C 1 112 ? -30.99000 8.91000 -15.52400 1.000 80.95971 118 PHE C C 1
ATOM 5616 O O . PHE C 1 112 ? -31.04200 9.90700 -16.25000 1.000 90.41610 118 PHE C O 1
ATOM 5624 N N . PHE C 1 113 ? -31.44000 8.91700 -14.26900 1.000 84.19957 119 PHE C N 1
ATOM 5625 C CA . PHE C 1 113 ? -32.15500 10.05900 -13.71200 1.000 77.05924 119 PHE C CA 1
ATOM 5626 C C . PHE C 1 113 ? -31.61600 10.40300 -12.33200 1.000 68.42663 119 PHE C C 1
ATOM 5627 O O . PHE C 1 113 ? -31.29400 9.51200 -11.54100 1.000 68.40294 119 PHE C O 1
ATOM 5635 N N . LEU C 1 114 ? -31.52800 11.70500 -12.04900 1.000 72.61660 120 LEU C N 1
ATOM 5636 C CA . LEU C 1 114 ? -31.00400 12.21300 -10.78500 1.000 71.19801 120 LEU C CA 1
ATOM 5637 C C . LEU C 1 114 ? -32.04100 13.12400 -10.14700 1.000 68.34767 120 LEU C C 1
ATOM 5638 O O . LEU C 1 114 ? -32.47400 14.10200 -10.76600 1.000 86.85252 120 LEU C O 1
ATOM 5643 N N . LEU C 1 115 ? -32.42900 12.81700 -8.91300 1.000 68.64770 121 LEU C N 1
ATOM 5644 C CA . LEU C 1 115 ? -33.36100 13.64900 -8.16800 1.000 69.24778 121 LEU C CA 1
ATOM 5645 C C . LEU C 1 115 ? -32.61200 14.53400 -7.17900 1.000 68.81615 121 LEU C C 1
ATOM 5646 O O . LEU C 1 115 ? -31.49600 14.22900 -6.75500 1.000 73.77200 121 LEU C O 1
ATOM 5651 N N . ARG C 1 116 ? -33.24900 15.64300 -6.81600 1.000 70.71374 122 ARG C N 1
ATOM 5652 C CA . ARG C 1 116 ? -32.63300 16.62200 -5.93600 1.000 69.11618 122 ARG C CA 1
ATOM 5653 C C . ARG C 1 116 ? -32.65500 16.13800 -4.49100 1.000 107.27602 122 ARG C C 1
ATOM 5654 O O . ARG C 1 116 ? -33.52100 15.35600 -4.08600 1.000 111.58706 122 ARG C O 1
ATOM 5662 N N . GLY C 1 117 ? -31.67300 16.60100 -3.71600 1.000 68.99775 123 GLY C N 1
ATOM 5663 C CA . GLY C 1 117 ? -31.63200 16.38300 -2.29000 1.000 69.28725 123 GLY C CA 1
ATOM 5664 C C . GLY C 1 117 ? -31.55600 17.70400 -1.54200 1.000 69.65309 123 GLY C C 1
ATOM 5665 O O . GLY C 1 117 ? -31.49700 18.78200 -2.13900 1.000 69.72152 123 GLY C O 1
ATOM 5666 N N . ASN C 1 118 ? -31.55400 17.59800 -0.21000 1.000 70.03734 124 ASN C N 1
ATOM 5667 C CA . ASN C 1 118 ? -31.44700 18.78900 0.62600 1.000 70.52161 124 ASN C CA 1
ATOM 5668 C C . ASN C 1 118 ? -30.03400 19.36000 0.66800 1.000 86.38404 124 ASN C C 1
ATOM 5669 O O . ASN C 1 118 ? -29.83600 20.43700 1.24000 1.000 79.72798 124 ASN C O 1
ATOM 5674 N N . HIS C 1 119 ? -29.05500 18.67600 0.07500 1.000 75.65907 125 HIS C N 1
ATOM 5675 C CA . HIS C 1 119 ? -27.71100 19.21800 -0.06300 1.000 69.69257 125 HIS C CA 1
ATOM 5676 C C . HIS C 1 119 ? -27.45700 19.85200 -1.42900 1.000 69.41622 125 HIS C C 1
ATOM 5677 O O . HIS C 1 119 ? -26.51700 20.64500 -1.56200 1.000 75.65907 125 HIS C O 1
ATOM 5684 N N . GLU C 1 120 ? -28.27000 19.54200 -2.44000 1.000 69.06881 126 GLU C N 1
ATOM 5685 C CA . GLU C 1 120 ? -28.14800 20.17900 -3.75100 1.000 68.97669 126 GLU C CA 1
ATOM 5686 C C . GLU C 1 120 ? -28.78200 21.57300 -3.71200 1.000 82.68886 126 GLU C C 1
ATOM 5687 O O . GLU C 1 120 ? -29.74800 21.88500 -4.40800 1.000 90.48717 126 GLU C O 1
ATOM 5693 N N . CYS C 1 121 ? -28.20400 22.41300 -2.85700 1.000 80.27015 127 CYS C N 1
ATOM 5694 C CA . CYS C 1 121 ? -28.70000 23.75800 -2.60100 1.000 79.05422 127 CYS C CA 1
ATOM 5695 C C . CYS C 1 121 ? -27.53600 24.58300 -2.07700 1.000 71.94810 127 CYS C C 1
ATOM 5696 O O . CYS C 1 121 ? -26.80800 24.12300 -1.19200 1.000 71.87178 127 CYS C O 1
ATOM 5699 N N . ALA C 1 122 ? -27.36800 25.79400 -2.62100 1.000 81.76770 128 ALA C N 1
ATOM 5700 C CA . ALA C 1 122 ? -26.19500 26.60500 -2.30200 1.000 73.63514 128 ALA C CA 1
ATOM 5701 C C . ALA C 1 122 ? -26.01000 26.75900 -0.79800 1.000 74.21153 128 ALA C C 1
ATOM 5702 O O . ALA C 1 122 ? -24.93100 26.48400 -0.26400 1.000 102.23857 128 ALA C O 1
ATOM 5704 N N . SER C 1 123 ? -27.06600 27.17000 -0.09400 1.000 74.66685 129 SER C N 1
ATOM 5705 C CA . SER C 1 123 ? -26.94700 27.44100 1.33600 1.000 75.39588 129 SER C CA 1
ATOM 5706 C C . SER C 1 123 ? -26.46000 26.22400 2.12100 1.000 84.38907 129 SER C C 1
ATOM 5707 O O . SER C 1 123 ? -25.80900 26.38200 3.16100 1.000 76.13281 129 SER C O 1
ATOM 5710 N N . ILE C 1 124 ? -26.74800 25.01300 1.64400 1.000 95.92729 130 ILE C N 1
ATOM 5711 C CA . ILE C 1 124 ? -26.37200 23.81200 2.39000 1.000 73.04823 130 ILE C CA 1
ATOM 5712 C C . ILE C 1 124 ? -24.95400 23.37700 2.04200 1.000 72.85347 130 ILE C C 1
ATOM 5713 O O . ILE C 1 124 ? -24.09100 23.26900 2.92100 1.000 90.76088 130 ILE C O 1
ATOM 5718 N N . ASN C 1 125 ? -24.69400 23.11300 0.75700 1.000 72.16128 131 ASN C N 1
ATOM 5719 C CA . ASN C 1 125 ? -23.37300 22.64400 0.34900 1.000 71.99021 131 ASN C CA 1
ATOM 5720 C C . ASN C 1 125 ? -22.29600 23.71100 0.50600 1.000 95.48776 131 ASN C C 1
ATOM 5721 O O . ASN C 1 125 ? -21.10700 23.38400 0.42400 1.000 99.14610 131 ASN C O 1
ATOM 5726 N N . ARG C 1 126 ? -22.68100 24.97100 0.72700 1.000 91.89786 132 ARG C N 1
ATOM 5727 C CA . ARG C 1 126 ? -21.70800 25.98900 1.11100 1.000 87.12887 132 ARG C CA 1
ATOM 5728 C C . ARG C 1 126 ? -21.06700 25.64700 2.44800 1.000 89.08700 132 ARG C C 1
ATOM 5729 O O . ARG C 1 126 ? -19.85500 25.82000 2.63200 1.000 89.09752 132 ARG C O 1
ATOM 5737 N N . ILE C 1 127 ? -21.86600 25.12900 3.38000 1.000 83.95217 133 ILE C N 1
ATOM 5738 C CA . ILE C 1 127 ? -21.41600 24.90100 4.74900 1.000 88.63431 133 ILE C CA 1
ATOM 5739 C C . ILE C 1 127 ? -20.60700 23.61300 4.85600 1.000 92.83481 133 ILE C C 1
ATOM 5740 O O . ILE C 1 127 ? -19.53300 23.58900 5.46800 1.000 104.14933 133 ILE C O 1
ATOM 5745 N N . TYR C 1 128 ? -21.09200 22.52800 4.25000 1.000 82.59148 134 TYR C N 1
ATOM 5746 C CA . TYR C 1 128 ? -20.66700 21.18500 4.63500 1.000 88.23953 134 TYR C CA 1
ATOM 5747 C C . TYR C 1 128 ? -19.50000 20.62900 3.82000 1.000 99.63826 134 TYR C C 1
ATOM 5748 O O . TYR C 1 128 ? -19.04100 19.51900 4.11700 1.000 102.12540 134 TYR C O 1
ATOM 5757 N N . GLY C 1 129 ? -18.99700 21.34900 2.82000 1.000 97.12217 135 GLY C N 1
ATOM 5758 C CA . GLY C 1 129 ? -17.76500 20.90400 2.19500 1.000 101.20424 135 GLY C CA 1
ATOM 5759 C C . GLY C 1 129 ? -17.63100 21.09600 0.69800 1.000 101.63324 135 GLY C C 1
ATOM 5760 O O . GLY C 1 129 ? -16.51500 21.28300 0.20400 1.000 113.31885 135 GLY C O 1
ATOM 5761 N N . PHE C 1 130 ? -18.74000 21.03500 -0.04300 1.000 86.86831 136 PHE C N 1
ATOM 5762 C CA . PHE C 1 130 ? -18.65100 21.15700 -1.49600 1.000 78.11463 136 PHE C CA 1
ATOM 5763 C C . PHE C 1 130 ? -18.07500 22.50900 -1.89600 1.000 95.15878 136 PHE C C 1
ATOM 5764 O O . PHE C 1 130 ? -17.29200 22.60300 -2.84900 1.000 99.24085 136 PHE C O 1
ATOM 5772 N N . TYR C 1 131 ? -18.43500 23.56500 -1.16400 1.000 80.53860 137 TYR C N 1
ATOM 5773 C CA . TYR C 1 131 ? -17.88800 24.89000 -1.43600 1.000 98.39864 137 TYR C CA 1
ATOM 5774 C C . TYR C 1 131 ? -16.38100 24.91800 -1.21100 1.000 84.78911 137 TYR C C 1
ATOM 5775 O O . TYR C 1 131 ? -15.62400 25.40500 -2.05900 1.000 82.55727 137 TYR C O 1
ATOM 5784 N N . ASP C 1 132 ? -15.92700 24.38700 -0.07100 1.000 82.34672 138 ASP C N 1
ATOM 5785 C CA . ASP C 1 132 ? -14.49500 24.32500 0.20700 1.000 82.81782 138 ASP C CA 1
ATOM 5786 C C . ASP C 1 132 ? -13.76800 23.42100 -0.77800 1.000 95.72200 138 ASP C C 1
ATOM 5787 O O . ASP C 1 132 ? -12.56600 23.59600 -1.01000 1.000 92.35318 138 ASP C O 1
ATOM 5792 N N . GLU C 1 133 ? -14.47300 22.44700 -1.35700 1.000 80.33595 139 GLU C N 1
ATOM 5793 C CA . GLU C 1 133 ? -13.86700 21.56900 -2.34900 1.000 79.30951 139 GLU C CA 1
ATOM 5794 C C . GLU C 1 133 ? -13.77100 22.23900 -3.71500 1.000 79.41478 139 GLU C C 1
ATOM 5795 O O . GLU C 1 133 ? -12.84100 21.95200 -4.47700 1.000 87.45259 139 GLU C O 1
ATOM 5801 N N . CYS C 1 134 ? -14.70700 23.13300 -4.03800 1.000 79.83852 140 CYS C N 1
ATOM 5802 C CA . CYS C 1 134 ? -14.63400 23.85800 -5.30200 1.000 91.73468 140 CYS C CA 1
ATOM 5803 C C . CYS C 1 134 ? -13.59300 24.96700 -5.24400 1.000 99.99620 140 CYS C C 1
ATOM 5804 O O . CYS C 1 134 ? -12.82200 25.15700 -6.19100 1.000 108.65776 140 CYS C O 1
ATOM 5807 N N . LYS C 1 135 ? -13.56600 25.71400 -4.13900 1.000 95.64568 141 LYS C N 1
ATOM 5808 C CA . LYS C 1 135 ? -12.60800 26.80500 -4.00100 1.000 84.00744 141 LYS C CA 1
ATOM 5809 C C . LYS C 1 135 ? -11.17600 26.28600 -4.03500 1.000 83.99428 141 LYS C C 1
ATOM 5810 O O . LYS C 1 135 ? -10.29500 26.90600 -4.64400 1.000 84.69437 141 LYS C O 1
ATOM 5816 N N . ARG C 1 136 ? -10.93200 25.13400 -3.40700 1.000 83.24156 142 ARG C N 1
ATOM 5817 C CA . ARG C 1 136 ? -9.58500 24.57400 -3.34600 1.000 91.12935 142 ARG C CA 1
ATOM 5818 C C . ARG C 1 136 ? -9.14900 24.02600 -4.70000 1.000 82.41251 142 ARG C C 1
ATOM 5819 O O . ARG C 1 136 ? -8.15500 24.48100 -5.27900 1.000 85.38129 142 ARG C O 1
ATOM 5827 N N . ARG C 1 137 ? -9.88500 23.04500 -5.22500 1.000 80.98603 143 ARG C N 1
ATOM 5828 C CA . ARG C 1 137 ? -9.47800 22.37200 -6.45200 1.000 91.33200 143 ARG C CA 1
ATOM 5829 C C . ARG C 1 137 ? -9.73800 23.20200 -7.70300 1.000 101.09896 143 ARG C C 1
ATOM 5830 O O . ARG C 1 137 ? -9.10800 22.95200 -8.73700 1.000 104.13880 143 ARG C O 1
ATOM 5838 N N . TYR C 1 138 ? -10.64400 24.17600 -7.63900 1.000 93.71650 144 TYR C N 1
ATOM 5839 C CA . TYR C 1 138 ? -10.87200 25.06100 -8.77400 1.000 81.56241 144 TYR C CA 1
ATOM 5840 C C . TYR C 1 138 ? -11.04800 26.49800 -8.30100 1.000 92.65058 144 TYR C C 1
ATOM 5841 O O . TYR C 1 138 ? -10.09300 27.10900 -7.80900 1.000 104.87573 144 TYR C O 1
ATOM 5850 N N . ASN C 1 139 ? -12.25500 27.04500 -8.43700 1.000 94.35605 145 ASN C N 1
ATOM 5851 C CA . ASN C 1 139 ? -12.50300 28.43100 -8.06500 1.000 99.75670 145 ASN C CA 1
ATOM 5852 C C . ASN C 1 139 ? -13.95300 28.58600 -7.61900 1.000 91.89786 145 ASN C C 1
ATOM 5853 O O . ASN C 1 139 ? -14.71800 27.61800 -7.56300 1.000 86.78409 145 ASN C O 1
ATOM 5858 N N . ILE C 1 140 ? -14.32300 29.82800 -7.30300 1.000 99.09346 146 ILE C N 1
ATOM 5859 C CA . ILE C 1 140 ? -15.64900 30.10800 -6.75800 1.000 98.91976 146 ILE C CA 1
ATOM 5860 C C . ILE C 1 140 ? -16.71700 29.93700 -7.83000 1.000 99.42245 146 ILE C C 1
ATOM 5861 O O . ILE C 1 140 ? -17.63100 29.12000 -7.69000 1.000 96.94847 146 ILE C O 1
ATOM 5866 N N . LYS C 1 141 ? -16.61100 30.70700 -8.92000 1.000 99.55667 147 LYS C N 1
ATOM 5867 C CA . LYS C 1 141 ? -17.69500 30.79000 -9.89800 1.000 95.22458 147 LYS C CA 1
ATOM 5868 C C . LYS C 1 141 ? -18.11600 29.42000 -10.42500 1.000 89.61601 147 LYS C C 1
ATOM 5869 O O . LYS C 1 141 ? -19.28000 29.23200 -10.79700 1.000 89.14490 147 LYS C O 1
ATOM 5875 N N . LEU C 1 142 ? -17.19500 28.45200 -10.46000 1.000 85.91820 148 LEU C N 1
ATOM 5876 C CA . LEU C 1 142 ? -17.57400 27.09300 -10.83600 1.000 94.34289 148 LEU C CA 1
ATOM 5877 C C . LEU C 1 142 ? -18.62600 26.54000 -9.88200 1.000 93.21644 148 LEU C C 1
ATOM 5878 O O . LEU C 1 142 ? -19.52900 25.80300 -10.29600 1.000 92.02156 148 LEU C O 1
ATOM 5883 N N . TRP C 1 143 ? -18.52200 26.88900 -8.59900 1.000 91.06618 149 TRP C N 1
ATOM 5884 C CA . TRP C 1 143 ? -19.56900 26.54700 -7.64200 1.000 90.13975 149 TRP C CA 1
ATOM 5885 C C . TRP C 1 143 ? -20.87400 27.25600 -7.98900 1.000 91.90839 149 TRP C C 1
ATOM 5886 O O . TRP C 1 143 ? -21.95600 26.66500 -7.89000 1.000 91.08197 149 TRP C O 1
ATOM 5897 N N . LYS C 1 144 ? -20.79000 28.52100 -8.41900 1.000 99.36455 150 LYS C N 1
ATOM 5898 C CA . LYS C 1 144 ? -21.98500 29.25100 -8.83300 1.000 103.35450 150 LYS C CA 1
ATOM 5899 C C . LYS C 1 144 ? -22.57900 28.67200 -10.11100 1.000 101.07528 150 LYS C C 1
ATOM 5900 O O . LYS C 1 144 ? -23.78600 28.80200 -10.34800 1.000 100.27781 150 LYS C O 1
ATOM 5906 N N . THR C 1 145 ? -21.75200 28.04000 -10.94600 1.000 96.52473 151 THR C N 1
ATOM 5907 C CA . THR C 1 145 ? -22.27900 27.31500 -12.09600 1.000 98.40127 151 THR C CA 1
ATOM 5908 C C . THR C 1 145 ? -22.94200 26.01800 -11.65200 1.000 99.45666 151 THR C C 1
ATOM 5909 O O . THR C 1 145 ? -24.02500 25.66500 -12.13400 1.000 107.31550 151 THR C O 1
ATOM 5913 N N . PHE C 1 146 ? -22.30200 25.29600 -10.72600 1.000 89.96605 152 PHE C N 1
ATOM 5914 C CA . PHE C 1 146 ? -22.92600 24.12500 -10.11600 1.000 78.44362 152 PHE C CA 1
ATOM 5915 C C . PHE C 1 146 ? -24.27400 24.48400 -9.50500 1.000 84.20746 152 PHE C C 1
ATOM 5916 O O . PHE C 1 146 ? -25.25800 23.75300 -9.66600 1.000 81.63347 152 PHE C O 1
ATOM 5924 N N . THR C 1 147 ? -24.33100 25.61400 -8.79400 1.000 92.39002 153 THR C N 1
ATOM 5925 C CA . THR C 1 147 ? -25.57700 26.04500 -8.16700 1.000 88.78696 153 THR C CA 1
ATOM 5926 C C . THR C 1 147 ? -26.67800 26.22500 -9.20400 1.000 92.34791 153 THR C C 1
ATOM 5927 O O . THR C 1 147 ? -27.78400 25.69400 -9.05300 1.000 102.20699 153 THR C O 1
ATOM 5931 N N . ASP C 1 148 ? -26.38400 26.96200 -10.27800 1.000 84.47855 154 ASP C N 1
ATOM 5932 C CA . ASP C 1 148 ? -27.36800 27.18900 -11.32900 1.000 84.99966 154 ASP C CA 1
ATOM 5933 C C . ASP C 1 148 ? -27.80300 25.89300 -11.99700 1.000 92.01893 154 ASP C C 1
ATOM 5934 O O . ASP C 1 148 ? -28.88600 25.84600 -12.59100 1.000 80.17277 154 ASP C O 1
ATOM 5939 N N . CYS C 1 149 ? -26.98500 24.84200 -11.91000 1.000 96.67738 155 CYS C N 1
ATOM 5940 C CA . CYS C 1 149 ? -27.39300 23.52900 -12.39600 1.000 94.82190 155 CYS C CA 1
ATOM 5941 C C . CYS C 1 149 ? -28.25300 22.80300 -11.37100 1.000 86.63934 155 CYS C C 1
ATOM 5942 O O . CYS C 1 149 ? -29.22600 22.13500 -11.73700 1.000 95.27721 155 CYS C O 1
ATOM 5945 N N . PHE C 1 150 ? -27.90200 22.91700 -10.08700 1.000 82.74413 156 PHE C N 1
ATOM 5946 C CA . PHE C 1 150 ? -28.69700 22.28400 -9.03900 1.000 78.32255 156 PHE C CA 1
ATOM 5947 C C . PHE C 1 150 ? -30.10500 22.86200 -8.99100 1.000 80.20435 156 PHE C C 1
ATOM 5948 O O . PHE C 1 150 ? -31.07200 22.13800 -8.73100 1.000 80.88338 156 PHE C O 1
ATOM 5956 N N . ASN C 1 151 ? -30.23500 24.16800 -9.24100 1.000 95.62989 157 ASN C N 1
ATOM 5957 C CA . ASN C 1 151 ? -31.54000 24.82200 -9.19000 1.000 91.45307 157 ASN C CA 1
ATOM 5958 C C . ASN C 1 151 ? -32.54700 24.14600 -10.11100 1.000 98.59077 157 ASN C C 1
ATOM 5959 O O . ASN C 1 151 ? -33.74000 24.07300 -9.79500 1.000 109.71579 157 ASN C O 1
ATOM 5964 N N . CYS C 1 152 ? -32.08400 23.63400 -11.25000 1.000 88.39744 158 CYS C N 1
ATOM 5965 C CA . CYS C 1 152 ? -32.95400 23.06800 -12.27100 1.000 82.03352 158 CYS C CA 1
ATOM 5966 C C . CYS C 1 152 ? -33.07100 21.55200 -12.16600 1.000 85.05493 158 CYS C C 1
ATOM 5967 O O . CYS C 1 152 ? -33.37400 20.88500 -13.15900 1.000 85.01546 158 CYS C O 1
ATOM 5970 N N . LEU C 1 153 ? -32.83500 20.99100 -10.98600 1.000 84.78385 159 LEU C N 1
ATOM 5971 C CA . LEU C 1 153 ? -32.96300 19.55200 -10.83100 1.000 85.78923 159 LEU C CA 1
ATOM 5972 C C . LEU C 1 153 ? -34.43200 19.15200 -10.70500 1.000 87.58155 159 LEU C C 1
ATOM 5973 O O . LEU C 1 153 ? -35.25600 19.93600 -10.22600 1.000 90.06343 159 LEU C O 1
ATOM 5978 N N . PRO C 1 154 ? -34.78600 17.94500 -11.14200 1.000 90.83984 160 PRO C N 1
ATOM 5979 C CA . PRO C 1 154 ? -36.13400 17.43300 -10.87400 1.000 86.22350 160 PRO C CA 1
ATOM 5980 C C . PRO C 1 154 ? -36.28600 17.05100 -9.40900 1.000 84.37064 160 PRO C C 1
ATOM 5981 O O . PRO C 1 154 ? -35.31700 16.73800 -8.71300 1.000 80.97813 160 PRO C O 1
ATOM 5985 N N . ILE C 1 155 ? -37.53000 17.07900 -8.94400 1.000 86.78672 161 ILE C N 1
ATOM 5986 C CA . ILE C 1 155 ? -37.83600 16.97400 -7.51900 1.000 89.86077 161 ILE C CA 1
ATOM 5987 C C . ILE C 1 155 ? -38.22300 15.55400 -7.12200 1.000 95.71937 161 ILE C C 1
ATOM 5988 O O . ILE C 1 155 ? -37.69300 15.00700 -6.15500 1.000 94.85348 161 ILE C O 1
ATOM 5993 N N . ALA C 1 156 ? -39.15700 14.94500 -7.85000 1.000 98.78553 162 ALA C N 1
ATOM 5994 C CA . ALA C 1 156 ? -39.66500 13.62700 -7.50100 1.000 93.97706 162 ALA C CA 1
ATOM 5995 C C . ALA C 1 156 ? -39.87800 12.80600 -8.76500 1.000 91.76890 162 ALA C C 1
ATOM 5996 O O . ALA C 1 156 ? -39.77400 13.30700 -9.88800 1.000 83.70477 162 ALA C O 1
ATOM 5998 N N . ALA C 1 157 ? -40.18200 11.52300 -8.56100 1.000 90.62139 163 ALA C N 1
ATOM 5999 C CA . ALA C 1 157 ? -40.43300 10.59100 -9.65000 1.000 96.58263 163 ALA C CA 1
ATOM 6000 C C . ALA C 1 157 ? -41.46800 9.56700 -9.20400 1.000 99.83829 163 ALA C C 1
ATOM 6001 O O . ALA C 1 157 ? -41.64600 9.31300 -8.00900 1.000 101.76746 163 ALA C O 1
ATOM 6003 N N . ILE C 1 158 ? -42.15600 8.98100 -10.18400 1.000 90.70298 164 ILE C N 1
ATOM 6004 C CA . ILE C 1 158 ? -43.15700 7.94500 -9.94600 1.000 98.26178 164 ILE C CA 1
ATOM 6005 C C . ILE C 1 158 ? -42.87200 6.78800 -10.89400 1.000 98.60656 164 ILE C C 1
ATOM 6006 O O . ILE C 1 158 ? -42.80500 6.98300 -12.11400 1.000 103.98089 164 ILE C O 1
ATOM 6011 N N . VAL C 1 159 ? -42.70700 5.59200 -10.33900 1.000 97.71698 165 VAL C N 1
ATOM 6012 C CA . VAL C 1 159 ? -42.37400 4.40000 -11.11200 1.000 106.24169 165 VAL C CA 1
ATOM 6013 C C . VAL C 1 159 ? -43.65900 3.61500 -11.34800 1.000 122.04095 165 VAL C C 1
ATOM 6014 O O . VAL C 1 159 ? -44.20400 3.00500 -10.42100 1.000 123.71747 165 VAL C O 1
ATOM 6018 N N . ASP C 1 160 ? -44.14700 3.64000 -12.59100 1.000 120.91450 166 ASP C N 1
ATOM 6019 C CA . ASP C 1 160 ? -45.29200 2.83100 -13.02000 1.000 116.59819 166 ASP C CA 1
ATOM 6020 C C . ASP C 1 160 ? -46.54400 3.13500 -12.19800 1.000 114.94010 166 ASP C C 1
ATOM 6021 O O . ASP C 1 160 ? -47.33100 2.24000 -11.88200 1.000 128.03640 166 ASP C O 1
ATOM 6026 N N . GLU C 1 161 ? -46.72700 4.40900 -11.84900 1.000 110.79223 167 GLU C N 1
ATOM 6027 C CA . GLU C 1 161 ? -47.89500 4.89100 -11.11200 1.000 110.49483 167 GLU C CA 1
ATOM 6028 C C . GLU C 1 161 ? -48.08500 4.18100 -9.77500 1.000 115.72177 167 GLU C C 1
ATOM 6029 O O . GLU C 1 161 ? -49.19400 4.16900 -9.23200 1.000 107.79714 167 GLU C O 1
ATOM 6035 N N . LYS C 1 162 ? -47.03100 3.58600 -9.22900 1.000 120.66447 168 LYS C N 1
ATOM 6036 C CA . LYS C 1 162 ? -47.15800 2.81500 -7.99500 1.000 125.35714 168 LYS C CA 1
ATOM 6037 C C . LYS C 1 162 ? -46.13100 3.19200 -6.93800 1.000 121.02241 168 LYS C C 1
ATOM 6038 O O . LYS C 1 162 ? -46.47800 3.26100 -5.75600 1.000 125.88615 168 LYS C O 1
ATOM 6044 N N . ILE C 1 163 ? -44.88200 3.43500 -7.32600 1.000 109.23415 169 ILE C N 1
ATOM 6045 C CA . ILE C 1 163 ? -43.82200 3.79900 -6.39200 1.000 107.65764 169 ILE C CA 1
ATOM 6046 C C . ILE C 1 163 ? -43.58600 5.30100 -6.48000 1.000 112.13713 169 ILE C C 1
ATOM 6047 O O . ILE C 1 163 ? -43.48500 5.85900 -7.57900 1.000 118.49842 169 ILE C O 1
ATOM 6052 N N . PHE C 1 164 ? -43.50000 5.95200 -5.32400 1.000 102.57019 170 PHE C N 1
ATOM 6053 C CA . PHE C 1 164 ? -43.27600 7.38900 -5.22500 1.000 100.27518 170 PHE C CA 1
ATOM 6054 C C . PHE C 1 164 ? -41.88700 7.62700 -4.64600 1.000 100.59101 170 PHE C C 1
ATOM 6055 O O . PHE C 1 164 ? -41.56000 7.10400 -3.57500 1.000 109.45523 170 PHE C O 1
ATOM 6063 N N . CYS C 1 165 ? -41.07000 8.40600 -5.35500 1.000 92.36371 171 CYS C N 1
ATOM 6064 C CA . CYS C 1 165 ? -39.65400 8.55300 -5.02600 1.000 90.83194 171 CYS C CA 1
ATOM 6065 C C . CYS C 1 165 ? -39.30500 10.02400 -4.84100 1.000 94.59292 171 CYS C C 1
ATOM 6066 O O . CYS C 1 165 ? -39.34100 10.80200 -5.80000 1.000 95.76675 171 CYS C O 1
ATOM 6069 N N . CYS C 1 166 ? -38.95700 10.39600 -3.61000 1.000 81.88877 172 CYS C N 1
ATOM 6070 C CA . CYS C 1 166 ? -38.42100 11.71300 -3.29800 1.000 84.03902 172 CYS C CA 1
ATOM 6071 C C . CYS C 1 166 ? -37.35700 11.55400 -2.22100 1.000 99.04082 172 CYS C C 1
ATOM 6072 O O . CYS C 1 166 ? -37.29200 10.53100 -1.53900 1.000 107.15758 172 CYS C O 1
ATOM 6075 N N . HIS C 1 167 ? -36.51900 12.58200 -2.06800 1.000 97.15639 173 HIS C N 1
ATOM 6076 C CA . HIS C 1 167 ? -35.38500 12.48300 -1.15300 1.000 74.54841 173 HIS C CA 1
ATOM 6077 C C . HIS C 1 167 ? -35.84500 12.39200 0.29700 1.000 74.83266 173 HIS C C 1
ATOM 6078 O O . HIS C 1 167 ? -35.50000 11.44600 1.01600 1.000 74.96688 173 HIS C O 1
ATOM 6085 N N . GLY C 1 168 ? -36.62300 13.37500 0.74700 1.000 91.30568 174 GLY C N 1
ATOM 6086 C CA . GLY C 1 168 ? -37.04200 13.44400 2.13500 1.000 84.52856 174 GLY C CA 1
ATOM 6087 C C . GLY C 1 168 ? -38.29700 12.65600 2.44800 1.000 82.05984 174 GLY C C 1
ATOM 6088 O O . GLY C 1 168 ? -38.22000 11.56600 3.02300 1.000 90.23714 174 GLY C O 1
ATOM 6089 N N . GLY C 1 169 ? -39.45900 13.19800 2.08400 1.000 86.54985 175 GLY C N 1
ATOM 6090 C CA . GLY C 1 169 ? -40.72100 12.52800 2.33800 1.000 95.31143 175 GLY C CA 1
ATOM 6091 C C . GLY C 1 169 ? -41.94300 13.34300 1.96200 1.000 91.23199 175 GLY C C 1
ATOM 6092 O O . GLY C 1 169 ? -41.94000 14.05100 0.94900 1.000 92.25580 175 GLY C O 1
ATOM 6093 N N . LEU C 1 170 ? -42.99000 13.25900 2.77700 1.000 84.92860 176 LEU C N 1
ATOM 6094 C CA . LEU C 1 170 ? -44.26700 13.89200 2.48200 1.000 104.03353 176 LEU C CA 1
ATOM 6095 C C . LEU C 1 170 ? -44.32100 15.31400 3.02900 1.000 100.40414 176 LEU C C 1
ATOM 6096 O O . LEU C 1 170 ? -43.55900 15.69900 3.91800 1.000 97.82226 176 LEU C O 1
ATOM 6101 N N . SER C 1 171 ? -45.25200 16.09200 2.48200 1.000 98.81974 177 SER C N 1
ATOM 6102 C CA . SER C 1 171 ? -45.54700 17.44000 2.92400 1.000 104.22829 177 SER C CA 1
ATOM 6103 C C . SER C 1 171 ? -47.03200 17.57400 3.23000 1.000 115.20329 177 SER C C 1
ATOM 6104 O O . SER C 1 171 ? -47.86100 16.97400 2.53500 1.000 122.14622 177 SER C O 1
ATOM 6107 N N . PRO C 1 172 ? -47.40400 18.33600 4.26200 1.000 107.39709 178 PRO C N 1
ATOM 6108 C CA . PRO C 1 172 ? -48.83400 18.54600 4.52900 1.000 111.91868 178 PRO C CA 1
ATOM 6109 C C . PRO C 1 172 ? -49.51600 19.41100 3.48500 1.000 107.29708 178 PRO C C 1
ATOM 6110 O O . PRO C 1 172 ? -50.75100 19.41100 3.41300 1.000 115.00853 178 PRO C O 1
ATOM 6114 N N . ASP C 1 173 ? -48.75500 20.14000 2.67300 1.000 94.80874 179 ASP C N 1
ATOM 6115 C CA . ASP C 1 173 ? -49.31100 20.97200 1.61700 1.000 98.08544 179 ASP C CA 1
ATOM 6116 C C . ASP C 1 173 ? -49.50900 20.21000 0.31500 1.000 99.29085 179 ASP C C 1
ATOM 6117 O O . ASP C 1 173 ? -49.96100 20.80200 -0.67100 1.000 100.77524 179 ASP C O 1
ATOM 6122 N N . LEU C 1 174 ? -49.18600 18.92200 0.28500 1.000 101.63324 180 LEU C N 1
ATOM 6123 C CA . LEU C 1 174 ? -49.27400 18.11600 -0.93000 1.000 109.56050 180 LEU C CA 1
ATOM 6124 C C . LEU C 1 174 ? -50.58000 17.33200 -0.90100 1.000 122.69892 180 LEU C C 1
ATOM 6125 O O . LEU C 1 174 ? -50.70800 16.34300 -0.17400 1.000 124.35965 180 LEU C O 1
ATOM 6130 N N . GLN C 1 175 ? -51.55000 17.77400 -1.70100 1.000 126.78889 181 GLN C N 1
ATOM 6131 C CA . GLN C 1 175 ? -52.80500 17.06100 -1.86900 1.000 133.43968 181 GLN C CA 1
ATOM 6132 C C . GLN C 1 175 ? -53.02800 16.55100 -3.28400 1.000 141.72752 181 GLN C C 1
ATOM 6133 O O . GLN C 1 175 ? -53.85400 15.65000 -3.47300 1.000 147.94669 181 GLN C O 1
ATOM 6139 N N . SER C 1 176 ? -52.31900 17.08900 -4.27400 1.000 133.84500 182 SER C N 1
ATOM 6140 C CA . SER C 1 176 ? -52.45300 16.65900 -5.65600 1.000 129.83662 182 SER C CA 1
ATOM 6141 C C . SER C 1 176 ? -51.08100 16.66100 -6.31400 1.000 125.49399 182 SER C C 1
ATOM 6142 O O . SER C 1 176 ? -50.19300 17.42600 -5.93000 1.000 125.22291 182 SER C O 1
ATOM 6145 N N . MET C 1 177 ? -50.91100 15.78400 -7.30600 1.000 123.21214 183 MET C N 1
ATOM 6146 C CA . MET C 1 177 ? -49.64900 15.72800 -8.03200 1.000 120.25126 183 MET C CA 1
ATOM 6147 C C . MET C 1 177 ? -49.41700 16.96500 -8.88900 1.000 122.70155 183 MET C C 1
ATOM 6148 O O . MET C 1 177 ? -48.26900 17.24700 -9.24600 1.000 117.52988 183 MET C O 1
ATOM 6153 N N . GLU C 1 178 ? -50.47800 17.70300 -9.22700 1.000 128.60226 184 GLU C N 1
ATOM 6154 C CA . GLU C 1 178 ? -50.32700 18.88500 -10.07000 1.000 123.72273 184 GLU C CA 1
ATOM 6155 C C . GLU C 1 178 ? -49.52900 19.98000 -9.37200 1.000 121.64616 184 GLU C C 1
ATOM 6156 O O . GLU C 1 178 ? -48.85200 20.77000 -10.04000 1.000 120.63025 184 GLU C O 1
ATOM 6162 N N . GLN C 1 179 ? -49.59000 20.04000 -8.03800 1.000 117.78254 185 GLN C N 1
ATOM 6163 C CA . GLN C 1 179 ? -48.83600 21.05300 -7.30700 1.000 114.63217 185 GLN C CA 1
ATOM 6164 C C . GLN C 1 179 ? -47.33700 20.89500 -7.52200 1.000 120.49076 185 GLN C C 1
ATOM 6165 O O . GLN C 1 179 ? -46.59900 21.88700 -7.50100 1.000 126.58623 185 GLN C O 1
ATOM 6171 N N . ILE C 1 180 ? -46.87200 19.66300 -7.73500 1.000 116.65872 186 ILE C N 1
ATOM 6172 C CA . ILE C 1 180 ? -45.45800 19.43300 -8.02000 1.000 102.75706 186 ILE C CA 1
ATOM 6173 C C . ILE C 1 180 ? -45.10800 19.94300 -9.41400 1.000 102.74916 186 ILE C C 1
ATOM 6174 O O . ILE C 1 180 ? -44.17800 20.73900 -9.58700 1.000 111.70813 186 ILE C O 1
ATOM 6179 N N . ARG C 1 181 ? -45.85700 19.49100 -10.42900 1.000 109.09729 187 ARG C N 1
ATOM 6180 C CA . ARG C 1 181 ? -45.59700 19.91900 -11.80400 1.000 110.31586 187 ARG C CA 1
ATOM 6181 C C . ARG C 1 181 ? -45.67200 21.43300 -11.94400 1.000 114.52163 187 ARG C C 1
ATOM 6182 O O . ARG C 1 181 ? -44.97600 22.01600 -12.78300 1.000 109.41575 187 ARG C O 1
ATOM 6190 N N . ARG C 1 182 ? -46.50100 22.07900 -11.12300 1.000 119.54591 188 ARG C N 1
ATOM 6191 C CA . ARG C 1 182 ? -46.67600 23.52600 -11.15200 1.000 122.17254 188 ARG C CA 1
ATOM 6192 C C . ARG C 1 182 ? -45.38300 24.28000 -10.86100 1.000 120.59077 188 ARG C C 1
ATOM 6193 O O . ARG C 1 182 ? -45.23900 25.42900 -11.29300 1.000 130.21298 188 ARG C O 1
ATOM 6201 N N . ILE C 1 183 ? -44.44000 23.65600 -10.15300 1.000 109.78158 189 ILE C N 1
ATOM 6202 C CA . ILE C 1 183 ? -43.23500 24.34800 -9.70800 1.000 110.12636 189 ILE C CA 1
ATOM 6203 C C . ILE C 1 183 ? -42.34700 24.66500 -10.90300 1.000 105.65477 189 ILE C C 1
ATOM 6204 O O . ILE C 1 183 ? -42.11400 23.81200 -11.76900 1.000 105.06786 189 ILE C O 1
ATOM 6209 N N . MET C 1 184 ? -41.84200 25.89500 -10.94900 1.000 102.93603 190 MET C N 1
ATOM 6210 C CA . MET C 1 184 ? -40.98300 26.36100 -12.02700 1.000 106.87334 190 MET C CA 1
ATOM 6211 C C . MET C 1 184 ? -39.51000 26.12000 -11.70500 1.000 102.43597 190 MET C C 1
ATOM 6212 O O . MET C 1 184 ? -39.11100 25.97800 -10.54600 1.000 110.65800 190 MET C O 1
ATOM 6217 N N . ARG C 1 185 ? -38.70300 26.07500 -12.76100 1.000 93.23486 191 ARG C N 1
ATOM 6218 C CA . ARG C 1 185 ? -37.25500 25.95200 -12.63400 1.000 100.28834 191 ARG C CA 1
ATOM 6219 C C . ARG C 1 185 ? -36.57900 26.95100 -13.57200 1.000 109.42891 191 ARG C C 1
ATOM 6220 O O . ARG C 1 185 ? -37.10700 27.23500 -14.64700 1.000 120.46708 191 ARG C O 1
ATOM 6228 N N . PRO C 1 186 ? -35.41000 27.49300 -13.17600 1.000 96.76950 192 PRO C N 1
ATOM 6229 C CA . PRO C 1 186 ? -34.61800 27.23000 -11.96600 1.000 86.91568 192 PRO C CA 1
ATOM 6230 C C . PRO C 1 186 ? -35.31000 27.66400 -10.67700 1.000 91.52413 192 PRO C C 1
ATOM 6231 O O . PRO C 1 186 ? -36.25100 28.45700 -10.72500 1.000 91.51360 192 PRO C O 1
ATOM 6235 N N . THR C 1 187 ? -34.84600 27.14300 -9.54200 1.000 91.68468 193 THR C N 1
ATOM 6236 C CA . THR C 1 187 ? -35.48000 27.43600 -8.26600 1.000 88.26848 193 THR C CA 1
ATOM 6237 C C . THR C 1 187 ? -34.52500 27.11300 -7.12700 1.000 85.26812 193 THR C C 1
ATOM 6238 O O . THR C 1 187 ? -33.85800 26.07500 -7.14200 1.000 91.42149 193 THR C O 1
ATOM 6242 N N . ASP C 1 188 ? -34.46100 28.01200 -6.15100 1.000 86.49984 194 ASP C N 1
ATOM 6243 C CA . ASP C 1 188 ? -33.82200 27.73800 -4.87500 1.000 90.09764 194 ASP C CA 1
ATOM 6244 C C . ASP C 1 188 ? -34.83100 27.06700 -3.95000 1.000 89.29492 194 ASP C C 1
ATOM 6245 O O . ASP C 1 188 ? -36.04400 27.14400 -4.15700 1.000 88.42639 194 ASP C O 1
ATOM 6250 N N . VAL C 1 189 ? -34.31900 26.39500 -2.92500 1.000 90.70298 195 VAL C N 1
ATOM 6251 C CA . VAL C 1 189 ? -35.18400 25.71600 -1.96200 1.000 89.22122 195 VAL C CA 1
ATOM 6252 C C . VAL C 1 189 ? -35.64600 26.71900 -0.91100 1.000 92.99273 195 VAL C C 1
ATOM 6253 O O . VAL C 1 189 ? -34.81700 27.24100 -0.14900 1.000 91.82943 195 VAL C O 1
ATOM 6257 N N . PRO C 1 190 ? -36.94200 27.02300 -0.83700 1.000 92.26896 196 PRO C N 1
ATOM 6258 C CA . PRO C 1 190 ? -37.43200 27.91000 0.22100 1.000 89.05278 196 PRO C CA 1
ATOM 6259 C C . PRO C 1 190 ? -37.44400 27.19800 1.56200 1.000 84.60751 196 PRO C C 1
ATOM 6260 O O . PRO C 1 190 ? -37.67400 25.99000 1.64800 1.000 83.46527 196 PRO C O 1
ATOM 6264 N N . ASP C 1 191 ? -37.20000 27.97200 2.62300 1.000 88.43429 197 ASP C N 1
ATOM 6265 C CA . ASP C 1 191 ? -37.04400 27.39500 3.95500 1.000 97.08006 197 ASP C CA 1
ATOM 6266 C C . ASP C 1 191 ? -38.30200 26.68900 4.44600 1.000 114.11105 197 ASP C C 1
ATOM 6267 O O . ASP C 1 191 ? -38.22800 25.92600 5.41400 1.000 118.91689 197 ASP C O 1
ATOM 6272 N N . GLN C 1 192 ? -39.44900 26.92600 3.81500 1.000 121.56721 198 GLN C N 1
ATOM 6273 C CA . GLN C 1 192 ? -40.68600 26.29100 4.24100 1.000 111.57654 198 GLN C CA 1
ATOM 6274 C C . GLN C 1 192 ? -41.56000 26.02400 3.02500 1.000 104.24671 198 GLN C C 1
ATOM 6275 O O . GLN C 1 192 ? -41.37600 26.61700 1.95900 1.000 106.63384 198 GLN C O 1
ATOM 6281 N N . GLY C 1 193 ? -42.51000 25.12000 3.19600 1.000 98.97766 199 GLY C N 1
ATOM 6282 C CA . GLY C 1 193 ? -43.46800 24.80800 2.16300 1.000 100.85946 199 GLY C CA 1
ATOM 6283 C C . GLY C 1 193 ? -43.31200 23.39900 1.63000 1.000 96.45893 199 GLY C C 1
ATOM 6284 O O . GLY C 1 193 ? -42.66800 22.53500 2.23100 1.000 86.47089 199 GLY C O 1
ATOM 6285 N N . LEU C 1 194 ? -43.92000 23.17300 0.46600 1.000 107.66028 200 LEU C N 1
ATOM 6286 C CA . LEU C 1 194 ? -43.94200 21.86200 -0.17000 1.000 105.67320 200 LEU C CA 1
ATOM 6287 C C . LEU C 1 194 ? -42.54000 21.39700 -0.54400 1.000 102.79917 200 LEU C C 1
ATOM 6288 O O . LEU C 1 194 ? -42.06100 20.38200 -0.02600 1.000 102.45965 200 LEU C O 1
ATOM 6293 N N . LEU C 1 195 ? -41.87900 22.14300 -1.43700 1.000 90.71614 201 LEU C N 1
ATOM 6294 C CA . LEU C 1 195 ? -40.56900 21.74300 -1.94800 1.000 87.40785 201 LEU C CA 1
ATOM 6295 C C . LEU C 1 195 ? -39.57400 21.50500 -0.82000 1.000 86.80514 201 LEU C C 1
ATOM 6296 O O . LEU C 1 195 ? -38.72800 20.60600 -0.90200 1.000 84.91018 201 LEU C O 1
ATOM 6301 N N . CYS C 1 196 ? -39.66900 22.30000 0.24600 1.000 89.95289 202 CYS C N 1
ATOM 6302 C CA . CYS C 1 196 ? -38.79500 22.11800 1.39900 1.000 86.93148 202 CYS C CA 1
ATOM 6303 C C . CYS C 1 196 ? -39.01600 20.75800 2.04800 1.000 96.04836 202 CYS C C 1
ATOM 6304 O O . CYS C 1 196 ? -38.05700 20.04900 2.37800 1.000 95.57988 202 CYS C O 1
ATOM 6307 N N . ASP C 1 197 ? -40.28200 20.37300 2.23500 1.000 95.76938 203 ASP C N 1
ATOM 6308 C CA . ASP C 1 197 ? -40.58100 19.14800 2.96900 1.000 95.22458 203 ASP C CA 1
ATOM 6309 C C . ASP C 1 197 ? -40.18400 17.91000 2.17500 1.000 78.71733 203 ASP C C 1
ATOM 6310 O O . ASP C 1 197 ? -39.73100 16.91600 2.75200 1.000 77.70932 203 ASP C O 1
ATOM 6315 N N . LEU C 1 198 ? -40.34600 17.94900 0.85000 1.000 78.21464 204 LEU C N 1
ATOM 6316 C CA . LEU C 1 198 ? -40.01400 16.79800 0.01700 1.000 76.47496 204 LEU C CA 1
ATOM 6317 C C . LEU C 1 198 ? -38.54700 16.40100 0.12900 1.000 87.41311 204 LEU C C 1
ATOM 6318 O O . LEU C 1 198 ? -38.19200 15.26700 -0.21200 1.000 75.58538 204 LEU C O 1
ATOM 6323 N N . LEU C 1 199 ? -37.69200 17.30700 0.60000 1.000 92.84271 205 LEU C N 1
ATOM 6324 C CA . LEU C 1 199 ? -36.26100 17.07200 0.67600 1.000 72.71925 205 LEU C CA 1
ATOM 6325 C C . LEU C 1 199 ? -35.73500 17.02800 2.10400 1.000 72.96928 205 LEU C C 1
ATOM 6326 O O . LEU C 1 199 ? -34.56600 16.68200 2.30300 1.000 71.72702 205 LEU C O 1
ATOM 6331 N N . TRP C 1 200 ? -36.56000 17.35200 3.09800 1.000 95.50619 206 TRP C N 1
ATOM 6332 C CA . TRP C 1 200 ? -36.12300 17.40600 4.48700 1.000 86.66565 206 TRP C CA 1
ATOM 6333 C C . TRP C 1 200 ? -36.93300 16.53300 5.43300 1.000 92.36897 206 TRP C C 1
ATOM 6334 O O . TRP C 1 200 ? -36.39000 16.08600 6.44600 1.000 100.24623 206 TRP C O 1
ATOM 6345 N N . SER C 1 201 ? -38.20600 16.27600 5.13600 1.000 88.12372 207 SER C N 1
ATOM 6346 C CA . SER C 1 201 ? -39.08200 15.58300 6.07100 1.000 88.25269 207 SER C CA 1
ATOM 6347 C C . SER C 1 201 ? -38.60300 14.15400 6.32800 1.000 101.42532 207 SER C C 1
ATOM 6348 O O . SER C 1 201 ? -37.82500 13.58000 5.56200 1.000 109.53419 207 SER C O 1
ATOM 6351 N N . ASP C 1 202 ? -39.08900 13.57700 7.43100 1.000 97.38273 208 ASP C N 1
ATOM 6352 C CA . ASP C 1 202 ? -38.63300 12.27500 7.91000 1.000 92.89798 208 ASP C CA 1
ATOM 6353 C C . ASP C 1 202 ? -39.80000 11.43500 8.41200 1.000 95.00876 208 ASP C C 1
ATOM 6354 O O . ASP C 1 202 ? -40.74800 11.98100 8.99500 1.000 101.07528 208 ASP C O 1
ATOM 6359 N N . PRO C 1 203 ? -39.75800 10.11400 8.21300 1.000 103.96773 209 PRO C N 1
ATOM 6360 C CA . PRO C 1 203 ? -40.77500 9.24000 8.81200 1.000 97.56433 209 PRO C CA 1
ATOM 6361 C C . PRO C 1 203 ? -40.46900 9.00100 10.28500 1.000 97.43537 209 PRO C C 1
ATOM 6362 O O . PRO C 1 203 ? -39.33900 8.67000 10.65200 1.000 96.91162 209 PRO C O 1
ATOM 6366 N N . ASP C 1 204 ? -41.48600 9.16800 11.12400 1.000 97.04058 210 ASP C N 1
ATOM 6367 C CA . ASP C 1 204 ? -41.34800 9.07400 12.57100 1.000 94.58502 210 ASP C CA 1
ATOM 6368 C C . ASP C 1 204 ? -42.08400 7.84300 13.08000 1.000 94.71662 210 ASP C C 1
ATOM 6369 O O . ASP C 1 204 ? -43.27700 7.67100 12.81200 1.000 98.63025 210 ASP C O 1
ATOM 6374 N N . LYS C 1 205 ? -41.36600 6.99400 13.81800 1.000 89.00014 211 LYS C N 1
ATOM 6375 C CA . LYS C 1 205 ? -41.98800 5.83400 14.44700 1.000 85.19179 211 LYS C CA 1
ATOM 6376 C C . LYS C 1 205 ? -42.99200 6.24100 15.52000 1.000 105.77847 211 LYS C C 1
ATOM 6377 O O . LYS C 1 205 ? -44.00700 5.56000 15.71300 1.000 113.77154 211 LYS C O 1
ATOM 6383 N N . ASP C 1 206 ? -42.74600 7.35700 16.20600 1.000 109.28942 212 ASP C N 1
ATOM 6384 C CA . ASP C 1 206 ? -43.45400 7.66100 17.44400 1.000 116.60872 212 ASP C CA 1
ATOM 6385 C C . ASP C 1 206 ? -44.70800 8.50500 17.24900 1.000 124.88076 212 ASP C C 1
ATOM 6386 O O . ASP C 1 206 ? -45.68600 8.31200 17.98100 1.000 130.88675 212 ASP C O 1
ATOM 6391 N N . VAL C 1 207 ? -44.71400 9.43400 16.29800 1.000 118.80372 213 VAL C N 1
ATOM 6392 C CA . VAL C 1 207 ? -45.83800 10.34400 16.09300 1.000 111.54232 213 VAL C CA 1
ATOM 6393 C C . VAL C 1 207 ? -46.55100 9.93400 14.81300 1.000 108.43669 213 VAL C C 1
ATOM 6394 O O . VAL C 1 207 ? -45.98800 10.03800 13.71700 1.000 109.34732 213 VAL C O 1
ATOM 6398 N N . GLN C 1 208 ? -47.80200 9.48400 14.95400 1.000 112.01869 214 GLN C N 1
ATOM 6399 C CA . GLN C 1 208 ? -48.57900 9.02200 13.80700 1.000 108.70777 214 GLN C CA 1
ATOM 6400 C C . GLN C 1 208 ? -48.94800 10.17700 12.88200 1.000 105.74163 214 GLN C C 1
ATOM 6401 O O . GLN C 1 208 ? -48.83000 10.06700 11.65600 1.000 100.17517 214 GLN C O 1
ATOM 6407 N N . GLY C 1 209 ? -49.41000 11.29000 13.44700 1.000 112.46348 215 GLY C N 1
ATOM 6408 C CA . GLY C 1 209 ? -49.72500 12.47300 12.66800 1.000 118.41946 215 GLY C CA 1
ATOM 6409 C C . GLY C 1 209 ? -48.48000 13.23200 12.26500 1.000 122.51995 215 GLY C C 1
ATOM 6410 O O . GLY C 1 209 ? -47.39300 12.66100 12.11700 1.000 124.10172 215 GLY C O 1
ATOM 6411 N N . TRP C 1 210 ? -48.63600 14.54000 12.07800 1.000 128.42066 216 TRP C N 1
ATOM 6412 C CA . TRP C 1 210 ? -47.50900 15.41600 11.79700 1.000 117.22721 216 TRP C CA 1
ATOM 6413 C C . TRP C 1 210 ? -46.89300 15.90800 13.10200 1.000 126.01774 216 TRP C C 1
ATOM 6414 O O . TRP C 1 210 ? -47.59200 16.13800 14.09200 1.000 131.26047 216 TRP C O 1
ATOM 6425 N N . GLY C 1 211 ? -45.56700 16.06100 13.09500 1.000 126.72572 217 GLY C N 1
ATOM 6426 C CA . GLY C 1 211 ? -44.85200 16.51300 14.27100 1.000 129.37077 217 GLY C CA 1
ATOM 6427 C C . GLY C 1 211 ? -43.68300 17.39900 13.89500 1.000 132.90541 217 GLY C C 1
ATOM 6428 O O . GLY C 1 211 ? -43.36000 17.57500 12.71800 1.000 134.12661 217 GLY C O 1
ATOM 6429 N N . GLU C 1 212 ? -43.05000 17.96300 14.92100 1.000 130.26035 218 GLU C N 1
ATOM 6430 C CA . GLU C 1 212 ? -41.89400 18.82300 14.71200 1.000 115.66124 218 GLU C CA 1
ATOM 6431 C C . GLU C 1 212 ? -40.65800 17.98300 14.41500 1.000 114.37424 218 GLU C C 1
ATOM 6432 O O . GLU C 1 212 ? -40.40500 16.96600 15.06800 1.000 107.07600 218 GLU C O 1
ATOM 6438 N N . ASN C 1 213 ? -39.89300 18.41200 13.41400 1.000 113.70837 219 ASN C N 1
ATOM 6439 C CA . ASN C 1 213 ? -38.70300 17.69300 12.98200 1.000 103.09657 219 ASN C CA 1
ATOM 6440 C C . ASN C 1 213 ? -37.49200 18.19100 13.75900 1.000 97.83541 219 ASN C C 1
ATOM 6441 O O . ASN C 1 213 ? -37.27500 19.40200 13.86900 1.000 93.65333 219 ASN C O 1
ATOM 6446 N N . ASP C 1 214 ? -36.70100 17.25100 14.28600 1.000 94.40342 220 ASP C N 1
ATOM 6447 C CA . ASP C 1 214 ? -35.51900 17.60700 15.06500 1.000 88.41850 220 ASP C CA 1
ATOM 6448 C C . ASP C 1 214 ? -34.47400 18.34500 14.23800 1.000 93.39541 220 ASP C C 1
ATOM 6449 O O . ASP C 1 214 ? -33.59200 18.99300 14.81100 1.000 84.02060 220 ASP C O 1
ATOM 6454 N N . ARG C 1 215 ? -34.55200 18.26900 12.90800 1.000 83.16787 221 ARG C N 1
ATOM 6455 C CA . ARG C 1 215 ? -33.65700 19.05100 12.06600 1.000 81.51767 221 ARG C CA 1
ATOM 6456 C C . ARG C 1 215 ? -33.89000 20.54700 12.20000 1.000 82.02562 221 ARG C C 1
ATOM 6457 O O . ARG C 1 215 ? -33.10100 21.33000 11.65900 1.000 90.41084 221 ARG C O 1
ATOM 6465 N N . GLY C 1 216 ? -34.94200 20.96300 12.90400 1.000 83.83900 222 GLY C N 1
ATOM 6466 C CA . GLY C 1 216 ? -35.32600 22.35800 12.93500 1.000 84.56803 222 GLY C CA 1
ATOM 6467 C C . GLY C 1 216 ? -35.96400 22.85000 11.66000 1.000 84.29432 222 GLY C C 1
ATOM 6468 O O . GLY C 1 216 ? -36.20300 24.05300 11.52700 1.000 90.45558 222 GLY C O 1
ATOM 6469 N N . VAL C 1 217 ? -36.24200 21.95100 10.71900 1.000 92.90588 223 VAL C N 1
ATOM 6470 C CA . VAL C 1 217 ? -36.81100 22.29600 9.42000 1.000 87.93949 223 VAL C CA 1
ATOM 6471 C C . VAL C 1 217 ? -37.77000 21.18200 9.01400 1.000 88.58431 223 VAL C C 1
ATOM 6472 O O . VAL C 1 217 ? -37.51700 20.00300 9.28100 1.000 97.00900 223 VAL C O 1
ATOM 6476 N N . SER C 1 218 ? -38.88500 21.56900 8.38700 1.000 84.93650 224 SER C N 1
ATOM 6477 C CA . SER C 1 218 ? -39.88500 20.64100 7.86200 1.000 96.16416 224 SER C CA 1
ATOM 6478 C C . SER C 1 218 ? -40.58400 19.89000 8.98900 1.000 97.28008 224 SER C C 1
ATOM 6479 O O . SER C 1 218 ? -40.60000 20.35800 10.13200 1.000 113.26095 224 SER C O 1
ATOM 6482 N N . PHE C 1 219 ? -41.17100 18.73500 8.67900 1.000 91.43465 225 PHE C N 1
ATOM 6483 C CA . PHE C 1 219 ? -41.98800 17.99800 9.63200 1.000 96.42735 225 PHE C CA 1
ATOM 6484 C C . PHE C 1 219 ? -41.61500 16.52400 9.63200 1.000 108.31562 225 PHE C C 1
ATOM 6485 O O . PHE C 1 219 ? -41.00900 16.00800 8.69000 1.000 112.56876 225 PHE C O 1
ATOM 6493 N N . THR C 1 220 ? -41.99000 15.85200 10.71400 1.000 108.32878 226 THR C N 1
ATOM 6494 C CA . THR C 1 220 ? -42.02100 14.40200 10.75600 1.000 90.48717 226 THR C CA 1
ATOM 6495 C C . THR C 1 220 ? -43.40700 13.92000 10.33500 1.000 98.18019 226 THR C C 1
ATOM 6496 O O . THR C 1 220 ? -44.35000 14.70200 10.21100 1.000 100.02778 226 THR C O 1
ATOM 6500 N N . PHE C 1 221 ? -43.52500 12.61600 10.10500 1.000 95.86676 227 PHE C N 1
ATOM 6501 C CA . PHE C 1 221 ? -44.81900 12.03400 9.77700 1.000 97.65908 227 PHE C CA 1
ATOM 6502 C C . PHE C 1 221 ? -44.80400 10.56200 10.16100 1.000 100.28834 227 PHE C C 1
ATOM 6503 O O . PHE C 1 221 ? -43.74700 9.92700 10.18600 1.000 93.56385 227 PHE C O 1
ATOM 6511 N N . GLY C 1 222 ? -45.98800 10.02900 10.46500 1.000 103.28870 228 GLY C N 1
ATOM 6512 C CA . GLY C 1 222 ? -46.12600 8.69100 10.98200 1.000 99.96462 228 GLY C CA 1
ATOM 6513 C C . GLY C 1 222 ? -46.73600 7.71700 9.99200 1.000 98.63814 228 GLY C C 1
ATOM 6514 O O . GLY C 1 222 ? -46.92800 8.01400 8.81200 1.000 97.90648 228 GLY C O 1
ATOM 6515 N N . ALA C 1 223 ? -47.06000 6.52900 10.51400 1.000 103.81508 229 ALA C N 1
ATOM 6516 C CA . ALA C 1 223 ? -47.46700 5.40700 9.67300 1.000 103.10710 229 ALA C CA 1
ATOM 6517 C C . ALA C 1 223 ? -48.80200 5.65300 8.98000 1.000 110.47114 229 ALA C C 1
ATOM 6518 O O . ALA C 1 223 ? -49.01800 5.15800 7.86700 1.000 101.98328 229 ALA C O 1
ATOM 6520 N N . GLU C 1 224 ? -49.71000 6.40100 9.61400 1.000 112.75036 230 GLU C N 1
ATOM 6521 C CA . GLU C 1 224 ? -51.01400 6.63100 9.00300 1.000 112.29504 230 GLU C CA 1
ATOM 6522 C C . GLU C 1 224 ? -50.96100 7.71000 7.93300 1.000 103.74928 230 GLU C C 1
ATOM 6523 O O . GLU C 1 224 ? -51.71100 7.63800 6.95200 1.000 108.24719 230 GLU C O 1
ATOM 6529 N N . VAL C 1 225 ? -50.09500 8.71200 8.10000 1.000 102.00697 231 VAL C N 1
ATOM 6530 C CA . VAL C 1 225 ? -49.86700 9.67300 7.02500 1.000 102.85444 231 VAL C CA 1
ATOM 6531 C C . VAL C 1 225 ? -49.41400 8.94600 5.76600 1.000 99.38297 231 VAL C C 1
ATOM 6532 O O . VAL C 1 225 ? -49.81200 9.29600 4.64800 1.000 99.28032 231 VAL C O 1
ATOM 6536 N N . VAL C 1 226 ? -48.59200 7.90700 5.93300 1.000 98.64077 232 VAL C N 1
ATOM 6537 C CA . VAL C 1 226 ? -48.19700 7.06300 4.81000 1.000 97.82752 232 VAL C CA 1
ATOM 6538 C C . VAL C 1 226 ? -49.39400 6.28400 4.27700 1.000 120.57498 232 VAL C C 1
ATOM 6539 O O . VAL C 1 226 ? -49.58200 6.16200 3.06000 1.000 124.42808 232 VAL C O 1
ATOM 6543 N N . ALA C 1 227 ? -50.22500 5.75000 5.17800 1.000 116.20077 233 ALA C N 1
ATOM 6544 C CA . ALA C 1 227 ? -51.35800 4.93200 4.75500 1.000 104.02826 233 ALA C CA 1
ATOM 6545 C C . ALA C 1 227 ? -52.38000 5.74800 3.97100 1.000 108.63934 233 ALA C C 1
ATOM 6546 O O . ALA C 1 227 ? -52.90900 5.27800 2.95600 1.000 116.47976 233 ALA C O 1
ATOM 6548 N N . LYS C 1 228 ? -52.67000 6.97200 4.42200 1.000 104.92311 234 LYS C N 1
ATOM 6549 C CA . LYS C 1 228 ? -53.65400 7.80100 3.73100 1.000 105.89954 234 LYS C CA 1
ATOM 6550 C C . LYS C 1 228 ? -53.13600 8.26900 2.37700 1.000 105.82848 234 LYS C C 1
ATOM 6551 O O . LYS C 1 228 ? -53.90200 8.36000 1.41000 1.000 110.57905 234 LYS C O 1
ATOM 6557 N N . PHE C 1 229 ? -51.84000 8.57600 2.28900 1.000 109.19993 235 PHE C N 1
ATOM 6558 C CA . PHE C 1 229 ? -51.28800 9.10800 1.04700 1.000 109.71315 235 PHE C CA 1
ATOM 6559 C C . PHE C 1 229 ? -51.24100 8.04400 -0.04300 1.000 106.08640 235 PHE C C 1
ATOM 6560 O O . PHE C 1 229 ? -51.59000 8.31700 -1.19800 1.000 107.86556 235 PHE C O 1
ATOM 6568 N N . LEU C 1 230 ? -50.80500 6.82800 0.30200 1.000 104.53885 236 LEU C N 1
ATOM 6569 C CA . LEU C 1 230 ? -50.75800 5.74900 -0.68000 1.000 109.38943 236 LEU C CA 1
ATOM 6570 C C . LEU C 1 230 ? -52.15100 5.38100 -1.17700 1.000 109.73947 236 LEU C C 1
ATOM 6571 O O . LEU C 1 230 ? -52.31000 4.97500 -2.33500 1.000 109.26310 236 LEU C O 1
ATOM 6576 N N . HIS C 1 231 ? -53.16800 5.51800 -0.32400 1.000 108.58407 237 HIS C N 1
ATOM 6577 C CA . HIS C 1 231 ? -54.52600 5.17600 -0.73100 1.000 107.21022 237 HIS C CA 1
ATOM 6578 C C . HIS C 1 231 ? -55.09300 6.21600 -1.68900 1.000 111.81077 237 HIS C C 1
ATOM 6579 O O . HIS C 1 231 ? -55.58400 5.87500 -2.77100 1.000 119.33799 237 HIS C O 1
ATOM 6586 N N . LYS C 1 232 ? -55.01900 7.49500 -1.31100 1.000 106.88387 238 LYS C N 1
ATOM 6587 C CA . LYS C 1 232 ? -55.66800 8.54600 -2.09100 1.000 115.71387 238 LYS C CA 1
ATOM 6588 C C . LYS C 1 232 ? -55.11800 8.61600 -3.51000 1.000 112.05817 238 LYS C C 1
ATOM 6589 O O . LYS C 1 232 ? -55.87100 8.84700 -4.46500 1.000 107.31023 238 LYS C O 1
ATOM 6595 N N . HIS C 1 233 ? -53.81200 8.41900 -3.67300 1.000 113.38202 239 HIS C N 1
ATOM 6596 C CA . HIS C 1 233 ? -53.16800 8.52400 -4.97400 1.000 117.32459 239 HIS C CA 1
ATOM 6597 C C . HIS C 1 233 ? -52.93800 7.16900 -5.63200 1.000 117.28511 239 HIS C C 1
ATOM 6598 O O . HIS C 1 233 ? -52.24300 7.09900 -6.65100 1.000 113.08988 239 HIS C O 1
ATOM 6605 N N . ASP C 1 234 ? -53.50600 6.09700 -5.07400 1.000 121.83303 240 ASP C N 1
ATOM 6606 C CA . ASP C 1 234 ? -53.43800 4.75900 -5.66100 1.000 122.10148 240 ASP C CA 1
ATOM 6607 C C . ASP C 1 234 ? -51.98400 4.31400 -5.83200 1.000 107.75766 240 ASP C C 1
ATOM 6608 O O . ASP C 1 234 ? -51.52900 3.98400 -6.92800 1.000 106.34959 240 ASP C O 1
ATOM 6613 N N . LEU C 1 235 ? -51.25500 4.31700 -4.71400 1.000 109.38943 241 LEU C N 1
ATOM 6614 C CA . LEU C 1 235 ? -49.83600 3.99300 -4.69500 1.000 116.47186 241 LEU C CA 1
ATOM 6615 C C . LEU C 1 235 ? -49.57100 2.87300 -3.69900 1.000 114.68744 241 LEU C C 1
ATOM 6616 O O . LEU C 1 235 ? -50.31100 2.69600 -2.72600 1.000 108.88674 241 LEU C O 1
ATOM 6621 N N . ASP C 1 236 ? -48.49700 2.11900 -3.94900 1.000 98.70131 242 ASP C N 1
ATOM 6622 C CA . ASP C 1 236 ? -48.15900 0.95900 -3.13500 1.000 99.19874 242 ASP C CA 1
ATOM 6623 C C . ASP C 1 236 ? -46.92900 1.14700 -2.25900 1.000 97.34588 242 ASP C C 1
ATOM 6624 O O . ASP C 1 236 ? -46.79200 0.43000 -1.26300 1.000 97.95911 242 ASP C O 1
ATOM 6629 N N . LEU C 1 237 ? -46.03400 2.07400 -2.59800 1.000 96.42472 243 LEU C N 1
ATOM 6630 C CA . LEU C 1 237 ? -44.78400 2.23100 -1.86800 1.000 96.39050 243 LEU C CA 1
ATOM 6631 C C . LEU C 1 237 ? -44.29300 3.66700 -1.98800 1.000 92.99536 243 LEU C C 1
ATOM 6632 O O . LEU C 1 237 ? -44.59500 4.36400 -2.96000 1.000 91.49255 243 LEU C O 1
ATOM 6637 N N . ILE C 1 238 ? -43.54500 4.10400 -0.97700 1.000 90.61613 244 ILE C N 1
ATOM 6638 C CA . ILE C 1 238 ? -42.78800 5.34800 -1.02200 1.000 105.83111 244 ILE C CA 1
ATOM 6639 C C . ILE C 1 238 ? -41.32200 5.00700 -0.79900 1.000 92.06893 244 ILE C C 1
ATOM 6640 O O . ILE C 1 238 ? -40.98600 4.28000 0.14300 1.000 98.21178 244 ILE C O 1
ATOM 6645 N N . CYS C 1 239 ? -40.45600 5.52300 -1.66700 1.000 85.50236 245 CYS C N 1
ATOM 6646 C CA . CYS C 1 239 ? -39.02200 5.28300 -1.58300 1.000 87.82895 245 CYS C CA 1
ATOM 6647 C C . CYS C 1 239 ? -38.31000 6.60400 -1.33200 1.000 108.32088 245 CYS C C 1
ATOM 6648 O O . CYS C 1 239 ? -38.57600 7.59600 -2.01900 1.000 110.89751 245 CYS C O 1
ATOM 6651 N N . ARG C 1 240 ? -37.41300 6.61900 -0.34800 1.000 81.54925 246 ARG C N 1
ATOM 6652 C CA . ARG C 1 240 ? -36.70700 7.83800 0.01800 1.000 80.20435 246 ARG C CA 1
ATOM 6653 C C . ARG C 1 240 ? -35.36400 7.47200 0.63700 1.000 91.26884 246 ARG C C 1
ATOM 6654 O O . ARG C 1 240 ? -35.04100 6.29500 0.82100 1.000 79.50690 246 ARG C O 1
ATOM 6662 N N . ALA C 1 241 ? -34.57900 8.50300 0.95600 1.000 77.88565 247 ALA C N 1
ATOM 6663 C CA . ALA C 1 241 ? -33.25100 8.32700 1.52800 1.000 76.83026 247 ALA C CA 1
ATOM 6664 C C . ALA C 1 241 ? -33.06900 9.22100 2.74800 1.000 84.02850 247 ALA C C 1
ATOM 6665 O O . ALA C 1 241 ? -33.73500 9.02500 3.77000 1.000 92.20579 247 ALA C O 1
ATOM 6667 N N . HIS C 1 242 ? -32.13700 10.17300 2.65800 1.000 79.14896 248 HIS C N 1
ATOM 6668 C CA . HIS C 1 242 ? -32.03800 11.31500 3.56600 1.000 75.27745 248 HIS C CA 1
ATOM 6669 C C . HIS C 1 242 ? -31.53000 10.96700 4.96300 1.000 75.63275 248 HIS C C 1
ATOM 6670 O O . HIS C 1 242 ? -30.98300 11.83400 5.65300 1.000 97.20113 248 HIS C O 1
ATOM 6677 N N . GLN C 1 243 ? -31.70100 9.71900 5.40100 1.000 76.52760 249 GLN C N 1
ATOM 6678 C CA . GLN C 1 243 ? -31.31400 9.30600 6.74400 1.000 77.15662 249 GLN C CA 1
ATOM 6679 C C . GLN C 1 243 ? -30.52700 8.00700 6.67900 1.000 80.54650 249 GLN C C 1
ATOM 6680 O O . GLN C 1 243 ? -30.83000 7.12900 5.86600 1.000 94.43501 249 GLN C O 1
ATOM 6686 N N . VAL C 1 244 ? -29.51600 7.88700 7.53400 1.000 77.82512 250 VAL C N 1
ATOM 6687 C CA . VAL C 1 244 ? -28.66300 6.70400 7.53300 1.000 83.45211 250 VAL C CA 1
ATOM 6688 C C . VAL C 1 244 ? -29.39300 5.55600 8.21700 1.000 84.99440 250 VAL C C 1
ATOM 6689 O O . VAL C 1 244 ? -30.11200 5.74900 9.20500 1.000 79.76219 250 VAL C O 1
ATOM 6693 N N . VAL C 1 245 ? -29.22100 4.35000 7.67600 1.000 81.58083 251 VAL C N 1
ATOM 6694 C CA . VAL C 1 245 ? -29.83700 3.14700 8.21900 1.000 88.96593 251 VAL C CA 1
ATOM 6695 C C . VAL C 1 245 ? -28.79700 2.03600 8.24400 1.000 85.12863 251 VAL C C 1
ATOM 6696 O O . VAL C 1 245 ? -27.88500 1.99600 7.41300 1.000 79.49901 251 VAL C O 1
ATOM 6700 N N . GLU C 1 246 ? -28.95300 1.12200 9.20700 1.000 90.04764 252 GLU C N 1
ATOM 6701 C CA . GLU C 1 246 ? -27.91500 0.13400 9.49400 1.000 83.84426 252 GLU C CA 1
ATOM 6702 C C . GLU C 1 246 ? -27.68000 -0.80200 8.31200 1.000 82.57569 252 GLU C C 1
ATOM 6703 O O . GLU C 1 246 ? -26.53800 -0.99900 7.87900 1.000 81.63874 252 GLU C O 1
ATOM 6709 N N . ASP C 1 247 ? -28.74800 -1.39800 7.78100 1.000 88.16583 253 ASP C N 1
ATOM 6710 C CA . ASP C 1 247 ? -28.62600 -2.36500 6.69500 1.000 83.81268 253 ASP C CA 1
ATOM 6711 C C . ASP C 1 247 ? -28.55800 -1.72000 5.31600 1.000 86.09453 253 ASP C C 1
ATOM 6712 O O . ASP C 1 247 ? -28.43900 -2.44100 4.32000 1.000 82.34672 253 ASP C O 1
ATOM 6717 N N . GLY C 1 248 ? -28.62300 -0.39300 5.22500 1.000 90.35557 254 GLY C N 1
ATOM 6718 C CA . GLY C 1 248 ? -28.75900 0.28900 3.96100 1.000 88.47903 254 GLY C CA 1
ATOM 6719 C C . GLY C 1 248 ? -30.19600 0.43500 3.50500 1.000 88.28953 254 GLY C C 1
ATOM 6720 O O . GLY C 1 248 ? -30.52600 1.39800 2.80400 1.000 91.61625 254 GLY C O 1
ATOM 6721 N N . TYR C 1 249 ? -31.05500 -0.50700 3.88100 1.000 89.47125 255 TYR C N 1
ATOM 6722 C CA . TYR C 1 249 ? -32.49200 -0.39300 3.71000 1.000 85.48920 255 TYR C CA 1
ATOM 6723 C C . TYR C 1 249 ? -33.15100 -0.47700 5.08000 1.000 84.92860 255 TYR C C 1
ATOM 6724 O O . TYR C 1 249 ? -32.57900 -1.01400 6.03300 1.000 86.06821 255 TYR C O 1
ATOM 6733 N N . GLU C 1 250 ? -34.36400 0.06500 5.17100 1.000 85.01282 256 GLU C N 1
ATOM 6734 C CA . GLU C 1 250 ? -35.12800 0.02600 6.41600 1.000 95.34827 256 GLU C CA 1
ATOM 6735 C C . GLU C 1 250 ? -36.58300 0.32000 6.09900 1.000 98.31968 256 GLU C C 1
ATOM 6736 O O . GLU C 1 250 ? -36.89800 1.39700 5.57800 1.000 91.38201 256 GLU C O 1
ATOM 6742 N N . PHE C 1 251 ? -37.46500 -0.62600 6.41200 1.000 103.23080 257 PHE C N 1
ATOM 6743 C CA . PHE C 1 251 ? -38.87800 -0.46300 6.11800 1.000 100.89368 257 PHE C CA 1
ATOM 6744 C C . PHE C 1 251 ? -39.57100 0.34600 7.20900 1.000 91.03723 257 PHE C C 1
ATOM 6745 O O . PHE C 1 251 ? -39.08500 0.47500 8.33600 1.000 89.56863 257 PHE C O 1
ATOM 6753 N N . PHE C 1 252 ? -40.72900 0.89600 6.85100 1.000 95.58251 258 PHE C N 1
ATOM 6754 C CA . PHE C 1 252 ? -41.50700 1.72800 7.75500 1.000 102.08329 258 PHE C CA 1
ATOM 6755 C C . PHE C 1 252 ? -42.98200 1.53200 7.44500 1.000 104.24671 258 PHE C C 1
ATOM 6756 O O . PHE C 1 252 ? -43.36100 1.36100 6.28200 1.000 109.36574 258 PHE C O 1
ATOM 6764 N N . ALA C 1 253 ? -43.80300 1.55000 8.49400 1.000 99.25927 259 ALA C N 1
ATOM 6765 C CA . ALA C 1 253 ? -45.24600 1.36700 8.36800 1.000 92.75059 259 ALA C CA 1
ATOM 6766 C C . ALA C 1 253 ? -45.56800 0.05800 7.65100 1.000 92.67690 259 ALA C C 1
ATOM 6767 O O . ALA C 1 253 ? -46.36700 0.01300 6.71300 1.000 99.63300 259 ALA C O 1
ATOM 6769 N N . LYS C 1 254 ? -44.91900 -1.01600 8.09900 1.000 92.99536 260 LYS C N 1
ATOM 6770 C CA . LYS C 1 254 ? -45.13700 -2.36200 7.57100 1.000 94.24288 260 LYS C CA 1
ATOM 6771 C C . LYS C 1 254 ? -44.89400 -2.40800 6.06200 1.000 96.67212 260 LYS C C 1
ATOM 6772 O O . LYS C 1 254 ? -45.79800 -2.65600 5.26100 1.000 97.10901 260 LYS C O 1
ATOM 6778 N N . ARG C 1 255 ? -43.64200 -2.14600 5.68700 1.000 97.47221 261 ARG C N 1
ATOM 6779 C CA . ARG C 1 255 ? -43.18100 -2.20600 4.30100 1.000 96.41419 261 ARG C CA 1
ATOM 6780 C C . ARG C 1 255 ? -43.96600 -1.28000 3.37400 1.000 99.92251 261 ARG C C 1
ATOM 6781 O O . ARG C 1 255 ? -43.94700 -1.46300 2.15200 1.000 97.63539 261 ARG C O 1
ATOM 6789 N N . GLN C 1 256 ? -44.66300 -0.28500 3.92800 1.000 107.78398 262 GLN C N 1
ATOM 6790 C CA . GLN C 1 256 ? -45.29100 0.72400 3.08200 1.000 109.06571 262 GLN C CA 1
ATOM 6791 C C . GLN C 1 256 ? -44.26300 1.71100 2.54900 1.000 111.97658 262 GLN C C 1
ATOM 6792 O O . GLN C 1 256 ? -44.42700 2.24300 1.44500 1.000 122.33309 262 GLN C O 1
ATOM 6798 N N . LEU C 1 257 ? -43.20600 1.96200 3.31600 1.000 106.30748 263 LEU C N 1
ATOM 6799 C CA . LEU C 1 257 ? -42.15300 2.89900 2.95900 1.000 115.64808 263 LEU C CA 1
ATOM 6800 C C . LEU C 1 257 ? -40.80500 2.21700 3.15400 1.000 112.36347 263 LEU C C 1
ATOM 6801 O O . LEU C 1 257 ? -40.67400 1.27600 3.94200 1.000 116.16393 263 LEU C O 1
ATOM 6806 N N . VAL C 1 258 ? -39.80100 2.69000 2.41800 1.000 100.18043 264 VAL C N 1
ATOM 6807 C CA . VAL C 1 258 ? -38.44000 2.17700 2.53700 1.000 100.30676 264 VAL C CA 1
ATOM 6808 C C . VAL C 1 258 ? -37.46600 3.34800 2.48100 1.000 115.39541 264 VAL C C 1
ATOM 6809 O O . VAL C 1 258 ? -37.60200 4.24200 1.63900 1.000 125.10184 264 VAL C O 1
ATOM 6813 N N . THR C 1 259 ? -36.50100 3.35700 3.39600 1.000 109.75000 265 THR C N 1
ATOM 6814 C CA . THR C 1 259 ? -35.42900 4.34200 3.40400 1.000 94.55607 265 THR C CA 1
ATOM 6815 C C . THR C 1 259 ? -34.16400 3.69400 2.85700 1.000 97.46169 265 THR C C 1
ATOM 6816 O O . THR C 1 259 ? -33.75000 2.63300 3.33400 1.000 107.32866 265 THR C O 1
ATOM 6820 N N . LEU C 1 260 ? -33.56200 4.32600 1.85400 1.000 101.39637 266 LEU C N 1
ATOM 6821 C CA . LEU C 1 260 ? -32.35800 3.81500 1.21700 1.000 97.04058 266 LEU C CA 1
ATOM 6822 C C . LEU C 1 260 ? -31.15500 4.67500 1.58000 1.000 78.88051 266 LEU C C 1
ATOM 6823 O O . LEU C 1 260 ? -31.26800 5.89600 1.71700 1.000 78.66469 266 LEU C O 1
ATOM 6828 N N . PHE C 1 261 ? -30.00500 4.02800 1.73600 1.000 87.68420 267 PHE C N 1
ATOM 6829 C CA . PHE C 1 261 ? -28.75000 4.72800 1.98800 1.000 93.98495 267 PHE C CA 1
ATOM 6830 C C . PHE C 1 261 ? -27.64800 3.92500 1.32000 1.000 83.44158 267 PHE C C 1
ATOM 6831 O O . PHE C 1 261 ? -27.42400 2.76500 1.67700 1.000 79.16212 267 PHE C O 1
ATOM 6839 N N . SER C 1 262 ? -26.97100 4.53600 0.34800 1.000 85.56552 268 SER C N 1
ATOM 6840 C CA . SER C 1 262 ? -26.02000 3.83400 -0.50100 1.000 88.12899 268 SER C CA 1
ATOM 6841 C C . SER C 1 262 ? -24.56900 4.15400 -0.15300 1.000 94.49028 268 SER C C 1
ATOM 6842 O O . SER C 1 262 ? -23.67200 3.88400 -0.95800 1.000 97.34062 268 SER C O 1
ATOM 6845 N N . ALA C 1 263 ? -24.31700 4.71300 1.02800 1.000 89.80814 269 ALA C N 1
ATOM 6846 C CA . ALA C 1 263 ? -22.97100 5.12900 1.42800 1.000 86.09453 269 ALA C CA 1
ATOM 6847 C C . ALA C 1 263 ? -22.48200 4.30600 2.61400 1.000 86.97095 269 ALA C C 1
ATOM 6848 O O . ALA C 1 263 ? -22.83500 4.60400 3.77100 1.000 79.19371 269 ALA C O 1
ATOM 6850 N N . PRO C 1 264 ? -21.67900 3.26700 2.38300 1.000 82.53884 270 PRO C N 1
ATOM 6851 C CA . PRO C 1 264 ? -21.11400 2.50700 3.50200 1.000 85.63132 270 PRO C CA 1
ATOM 6852 C C . PRO C 1 264 ? -20.13200 3.34900 4.29900 1.000 89.53705 270 PRO C C 1
ATOM 6853 O O . PRO C 1 264 ? -19.41800 4.19400 3.75100 1.000 85.18916 270 PRO C O 1
ATOM 6857 N N . ASN C 1 265 ? -20.10100 3.10000 5.60800 1.000 95.48513 271 ASN C N 1
ATOM 6858 C CA . ASN C 1 265 ? -19.25900 3.84400 6.54500 1.000 105.85743 271 ASN C CA 1
ATOM 6859 C C . ASN C 1 265 ? -19.45400 5.34900 6.37000 1.000 98.79606 271 ASN C C 1
ATOM 6860 O O . ASN C 1 265 ? -18.53000 6.09100 6.02900 1.000 99.41192 271 ASN C O 1
ATOM 6865 N N . TYR C 1 266 ? -20.69100 5.78500 6.60600 1.000 91.37675 272 TYR C N 1
ATOM 6866 C CA . TYR C 1 266 ? -21.08000 7.16800 6.35700 1.000 81.16499 272 TYR C CA 1
ATOM 6867 C C . TYR C 1 266 ? -20.13400 8.13400 7.05600 1.000 81.85192 272 TYR C C 1
ATOM 6868 O O . TYR C 1 266 ? -20.07700 8.18200 8.28900 1.000 83.64950 272 TYR C O 1
ATOM 6877 N N . CYS C 1 267 ? -19.40300 8.90300 6.24500 1.000 80.54387 273 CYS C N 1
ATOM 6878 C CA . CYS C 1 267 ? -18.33400 9.80600 6.66700 1.000 89.15806 273 CYS C CA 1
ATOM 6879 C C . CYS C 1 267 ? -17.55000 9.27600 7.86300 1.000 91.23989 273 CYS C C 1
ATOM 6880 O O . CYS C 1 267 ? -17.41300 9.96500 8.88000 1.000 95.46145 273 CYS C O 1
ATOM 6883 N N . GLY C 1 268 ? -17.04100 8.04900 7.73900 1.000 89.81603 274 GLY C N 1
ATOM 6884 C CA . GLY C 1 268 ? -16.08100 7.47700 8.66900 1.000 96.64843 274 GLY C CA 1
ATOM 6885 C C . GLY C 1 268 ? -16.47500 7.47200 10.13200 1.000 97.41168 274 GLY C C 1
ATOM 6886 O O . GLY C 1 268 ? -15.61000 7.39100 11.00900 1.000 89.52389 274 GLY C O 1
ATOM 6887 N N . GLU C 1 269 ? -17.77700 7.55900 10.41500 1.000 83.49685 275 GLU C N 1
ATOM 6888 C CA . GLU C 1 269 ? -18.26300 7.58500 11.78900 1.000 89.08963 275 GLU C CA 1
ATOM 6889 C C . GLU C 1 269 ? -19.43400 6.63100 11.99200 1.000 100.65417 275 GLU C C 1
ATOM 6890 O O . GLU C 1 269 ? -20.19300 6.78500 12.95500 1.000 103.44661 275 GLU C O 1
ATOM 6896 N N . PHE C 1 270 ? -19.59700 5.65300 11.10300 1.000 103.43082 276 PHE C N 1
ATOM 6897 C CA . PHE C 1 270 ? -20.61600 4.62400 11.25200 1.000 97.03795 276 PHE C CA 1
ATOM 6898 C C . PHE C 1 270 ? -20.08700 3.32200 10.66700 1.000 109.48418 276 PHE C C 1
ATOM 6899 O O . PHE C 1 270 ? -19.17800 3.31800 9.83200 1.000 119.70119 276 PHE C O 1
ATOM 6907 N N . ASP C 1 271 ? -20.66800 2.21100 11.12200 1.000 98.91186 277 ASP C N 1
ATOM 6908 C CA . ASP C 1 271 ? -20.40900 0.89700 10.54800 1.000 88.54220 277 ASP C CA 1
ATOM 6909 C C . ASP C 1 271 ? -21.49300 0.48500 9.56300 1.000 97.86700 277 ASP C C 1
ATOM 6910 O O . ASP C 1 271 ? -21.68000 -0.71200 9.31600 1.000 105.50476 277 ASP C O 1
ATOM 6915 N N . ASN C 1 272 ? -22.20400 1.45500 8.99600 1.000 93.51648 278 ASN C N 1
ATOM 6916 C CA . ASN C 1 272 ? -23.38800 1.16500 8.20600 1.000 84.82596 278 ASN C CA 1
ATOM 6917 C C . ASN C 1 272 ? -23.01800 0.52100 6.87300 1.000 92.61110 278 ASN C C 1
ATOM 6918 O O . ASN C 1 272 ? -21.86000 0.51300 6.44000 1.000 86.55775 278 ASN C O 1
ATOM 6923 N N . ALA C 1 273 ? -24.03900 -0.01800 6.21800 1.000 98.06965 279 ALA C N 1
ATOM 6924 C CA . ALA C 1 273 ? -23.93400 -0.57400 4.88200 1.000 98.33811 279 ALA C CA 1
ATOM 6925 C C . ALA C 1 273 ? -24.67100 0.31600 3.88900 1.000 90.43979 279 ALA C C 1
ATOM 6926 O O . ALA C 1 273 ? -25.46500 1.18300 4.26200 1.000 93.10327 279 ALA C O 1
ATOM 6928 N N . GLY C 1 274 ? -24.40900 0.08300 2.61000 1.000 83.14944 280 GLY C N 1
ATOM 6929 C CA . GLY C 1 274 ? -25.05300 0.81400 1.52700 1.000 80.72020 280 GLY C CA 1
ATOM 6930 C C . GLY C 1 274 ? -25.89800 -0.14100 0.71000 1.000 88.77643 280 GLY C C 1
ATOM 6931 O O . GLY C 1 274 ? -25.45200 -1.23800 0.36400 1.000 105.12050 280 GLY C O 1
ATOM 6932 N N . ALA C 1 275 ? -27.11900 0.27300 0.39800 1.000 90.02922 281 ALA C N 1
ATOM 6933 C CA . ALA C 1 275 ? -28.06800 -0.58400 -0.29300 1.000 90.43979 281 ALA C CA 1
ATOM 6934 C C . ALA C 1 275 ? -28.53800 0.07500 -1.58100 1.000 98.05913 281 ALA C C 1
ATOM 6935 O O . ALA C 1 275 ? -28.25100 1.24200 -1.85900 1.000 105.15998 281 ALA C O 1
ATOM 6937 N N . MET C 1 276 ? -29.29500 -0.69900 -2.35500 1.000 95.94835 282 MET C N 1
ATOM 6938 C CA . MET C 1 276 ? -29.70900 -0.29300 -3.69500 1.000 98.68552 282 MET C CA 1
ATOM 6939 C C . MET C 1 276 ? -30.85300 -1.20800 -4.11200 1.000 104.47042 282 MET C C 1
ATOM 6940 O O . MET C 1 276 ? -30.63600 -2.40500 -4.32400 1.000 112.95038 282 MET C O 1
ATOM 6945 N N . MET C 1 277 ? -32.06100 -0.65400 -4.21400 1.000 107.75766 283 MET C N 1
ATOM 6946 C CA . MET C 1 277 ? -33.27200 -1.44400 -4.44500 1.000 110.06056 283 MET C CA 1
ATOM 6947 C C . MET C 1 277 ? -33.41300 -1.74200 -5.93300 1.000 111.66076 283 MET C C 1
ATOM 6948 O O . MET C 1 277 ? -33.77500 -0.86800 -6.72400 1.000 119.08796 283 MET C O 1
ATOM 6953 N N . SER C 1 278 ? -33.14200 -2.98900 -6.31400 1.000 101.81484 284 SER C N 1
ATOM 6954 C CA . SER C 1 278 ? -33.30600 -3.42600 -7.69500 1.000 102.82549 284 SER C CA 1
ATOM 6955 C C . SER C 1 278 ? -34.76400 -3.79600 -7.93900 1.000 111.57654 284 SER C C 1
ATOM 6956 O O . SER C 1 278 ? -35.31800 -4.65800 -7.24800 1.000 111.76866 284 SER C O 1
ATOM 6959 N N . VAL C 1 279 ? -35.38500 -3.14100 -8.91600 1.000 115.51385 285 VAL C N 1
ATOM 6960 C CA . VAL C 1 279 ? -36.78100 -3.36900 -9.27100 1.000 113.69521 285 VAL C CA 1
ATOM 6961 C C . VAL C 1 279 ? -36.81700 -3.86700 -10.70800 1.000 123.16477 285 VAL C C 1
ATOM 6962 O O . VAL C 1 279 ? -36.30800 -3.19500 -11.61300 1.000 120.23810 285 VAL C O 1
ATOM 6966 N N . ASP C 1 280 ? -37.40300 -5.04600 -10.91700 1.000 127.29158 286 ASP C N 1
ATOM 6967 C CA . ASP C 1 280 ? -37.50300 -5.60800 -12.25500 1.000 123.73589 286 ASP C CA 1
ATOM 6968 C C . ASP C 1 280 ? -38.77400 -5.09300 -12.93300 1.000 107.10758 286 ASP C C 1
ATOM 6969 O O . ASP C 1 280 ? -39.45800 -4.19900 -12.42700 1.000 98.64867 286 ASP C O 1
ATOM 6974 N N . GLU C 1 281 ? -39.10100 -5.67200 -14.09100 1.000 103.10184 287 GLU C N 1
ATOM 6975 C CA . GLU C 1 281 ? -40.21000 -5.17500 -14.90100 1.000 101.52007 287 GLU C CA 1
ATOM 6976 C C . GLU C 1 281 ? -41.54700 -5.29700 -14.17800 1.000 113.02408 287 GLU C C 1
ATOM 6977 O O . GLU C 1 281 ? -42.43500 -4.45900 -14.37800 1.000 106.70490 287 GLU C O 1
ATOM 6983 N N . THR C 1 282 ? -41.70600 -6.31500 -13.33200 1.000 124.91235 288 THR C N 1
ATOM 6984 C CA . THR C 1 282 ? -42.97900 -6.63100 -12.69500 1.000 118.75634 288 THR C CA 1
ATOM 6985 C C . THR C 1 282 ? -43.20000 -5.87300 -11.39200 1.000 124.71232 288 THR C C 1
ATOM 6986 O O . THR C 1 282 ? -44.12000 -6.21900 -10.64200 1.000 131.58157 288 THR C O 1
ATOM 6990 N N . LEU C 1 283 ? -42.38600 -4.85400 -11.11300 1.000 121.94883 289 LEU C N 1
ATOM 6991 C CA . LEU C 1 283 ? -42.40800 -4.13800 -9.83500 1.000 117.50093 289 LEU C CA 1
ATOM 6992 C C . LEU C 1 283 ? -42.15800 -5.08800 -8.66500 1.000 116.53239 289 LEU C C 1
ATOM 6993 O O . LEU C 1 283 ? -42.76500 -4.96600 -7.59900 1.000 101.25161 289 LEU C O 1
ATOM 6998 N N . MET C 1 284 ? -41.25900 -6.04900 -8.87100 1.000 128.19432 290 MET C N 1
ATOM 6999 C CA . MET C 1 284 ? -40.76500 -6.90900 -7.80300 1.000 133.47916 290 MET C CA 1
ATOM 7000 C C . MET C 1 284 ? -39.40300 -6.38900 -7.35900 1.000 138.25868 290 MET C C 1
ATOM 7001 O O . MET C 1 284 ? -38.44800 -6.38500 -8.14400 1.000 140.05363 290 MET C O 1
ATOM 7006 N N . CYS C 1 285 ? -39.31400 -5.96500 -6.10100 1.000 136.72166 291 CYS C N 1
ATOM 7007 C CA . CYS C 1 285 ? -38.17600 -5.20600 -5.59800 1.000 130.90254 291 CYS C CA 1
ATOM 7008 C C . CYS C 1 285 ? -37.32000 -6.08800 -4.69800 1.000 123.29899 291 CYS C C 1
ATOM 7009 O O . CYS C 1 285 ? -37.81100 -6.62800 -3.70100 1.000 124.55441 291 CYS C O 1
ATOM 7012 N N . SER C 1 286 ? -36.04100 -6.22400 -5.04900 1.000 115.37436 292 SER C N 1
ATOM 7013 C CA . SER C 1 286 ? -35.05800 -6.93000 -4.23800 1.000 115.64281 292 SER C CA 1
ATOM 7014 C C . SER C 1 286 ? -33.85300 -6.02600 -4.01700 1.000 130.70515 292 SER C C 1
ATOM 7015 O O . SER C 1 286 ? -33.47400 -5.25800 -4.90700 1.000 137.46122 292 SER C O 1
ATOM 7018 N N . PHE C 1 287 ? -33.25100 -6.11900 -2.83500 1.000 128.19169 293 PHE C N 1
ATOM 7019 C CA . PHE C 1 287 ? -32.22500 -5.17800 -2.41100 1.000 116.42712 293 PHE C CA 1
ATOM 7020 C C . PHE C 1 287 ? -30.82300 -5.69900 -2.70200 1.000 111.06332 293 PHE C C 1
ATOM 7021 O O . PHE C 1 287 ? -30.56700 -6.90600 -2.68200 1.000 118.39314 293 PHE C O 1
ATOM 7029 N N . GLN C 1 288 ? -29.91200 -4.76000 -2.96100 1.000 107.51815 294 GLN C N 1
ATOM 7030 C CA . GLN C 1 288 ? -28.49900 -5.04900 -3.19000 1.000 109.37627 294 GLN C CA 1
ATOM 7031 C C . GLN C 1 288 ? -27.68200 -4.20500 -2.22100 1.000 112.13976 294 GLN C C 1
ATOM 7032 O O . GLN C 1 288 ? -27.61600 -2.97900 -2.36300 1.000 110.86066 294 GLN C O 1
ATOM 7038 N N . ILE C 1 289 ? -27.05300 -4.85800 -1.24700 1.000 114.63480 295 ILE C N 1
ATOM 7039 C CA . ILE C 1 289 ? -26.42400 -4.18700 -0.11600 1.000 109.42628 295 ILE C CA 1
ATOM 7040 C C . ILE C 1 289 ? -24.91000 -4.22500 -0.28000 1.000 110.25796 295 ILE C C 1
ATOM 7041 O O . ILE C 1 289 ? -24.33800 -5.25300 -0.66200 1.000 112.74246 295 ILE C O 1
ATOM 7046 N N . LEU C 1 290 ? -24.26800 -3.09200 0.00000 1.000 107.36550 296 LEU C N 1
ATOM 7047 C CA . LEU C 1 290 ? -22.81700 -2.94700 -0.00200 1.000 102.43860 296 LEU C CA 1
ATOM 7048 C C . LEU C 1 290 ? -22.34900 -2.83700 1.44100 1.000 99.45666 296 LEU C C 1
ATOM 7049 O O . LEU C 1 290 ? -22.80600 -1.95200 2.17000 1.000 97.96175 296 LEU C O 1
ATOM 7054 N N . LYS C 1 291 ? -21.43700 -3.71700 1.85400 1.000 107.25233 297 LYS C N 1
ATOM 7055 C CA . LYS C 1 291 ? -21.01200 -3.70700 3.24600 1.000 115.29277 297 LYS C CA 1
ATOM 7056 C C . LYS C 1 291 ? -19.50200 -3.54800 3.35700 1.000 126.65203 297 LYS C C 1
ATOM 7057 O O . LYS C 1 291 ? -18.74900 -4.19400 2.61800 1.000 134.25557 297 LYS C O 1
ATOM 7063 N N . PRO C 1 292 ? -19.03200 -2.69800 4.26600 1.000 125.97037 298 PRO C N 1
ATOM 7064 C CA . PRO C 1 292 ? -17.59400 -2.61100 4.52800 1.000 130.08402 298 PRO C CA 1
ATOM 7065 C C . PRO C 1 292 ? -17.12900 -3.71400 5.46500 1.000 137.27435 298 PRO C C 1
ATOM 7066 O O . PRO C 1 292 ? -17.86900 -4.18100 6.33400 1.000 140.47474 298 PRO C O 1
ATOM 7070 N N . ALA C 1 293 ? -15.87600 -4.12100 5.28300 1.000 141.19061 299 ALA C N 1
ATOM 7071 C CA . ALA C 1 293 ? -15.28500 -5.16900 6.10800 1.000 138.32711 299 ALA C CA 1
ATOM 7072 C C . ALA C 1 293 ? -14.87100 -4.62600 7.47300 1.000 130.99992 299 ALA C C 1
ATOM 7073 O O . ALA C 1 293 ? -14.03400 -3.72800 7.56900 1.000 128.76544 299 ALA C O 1
ATOM 7075 N N . LEU D 1 1 ? 24.51500 -10.47400 -6.12400 1.000 96.72476 7 LEU D N 1
ATOM 7076 C CA . LEU D 1 1 ? 23.89500 -10.11800 -4.85300 1.000 102.85707 7 LEU D CA 1
ATOM 7077 C C . LEU D 1 1 ? 22.73300 -9.15400 -5.06800 1.000 106.21273 7 LEU D C 1
ATOM 7078 O O . LEU D 1 1 ? 22.93100 -8.01500 -5.49500 1.000 106.54962 7 LEU D O 1
ATOM 7083 N N . ASN D 1 2 ? 21.51800 -9.62200 -4.78200 1.000 93.40857 8 ASN D N 1
ATOM 7084 C CA . ASN D 1 2 ? 20.32800 -8.77600 -4.85300 1.000 84.06534 8 ASN D CA 1
ATOM 7085 C C . ASN D 1 2 ? 20.30000 -7.92800 -3.58700 1.000 81.22290 8 ASN D C 1
ATOM 7086 O O . ASN D 1 2 ? 19.67400 -8.26400 -2.57900 1.000 74.53262 8 ASN D O 1
ATOM 7091 N N . LEU D 1 3 ? 21.01100 -6.80200 -3.64900 1.000 84.46539 9 LEU D N 1
ATOM 7092 C CA . LEU D 1 3 ? 21.30800 -6.04200 -2.44100 1.000 86.48405 9 LEU D CA 1
ATOM 7093 C C . LEU D 1 3 ? 20.20500 -5.03700 -2.12500 1.000 97.13270 9 LEU D C 1
ATOM 7094 O O . LEU D 1 3 ? 19.66600 -5.02200 -1.01400 1.000 81.27553 9 LEU D O 1
ATOM 7099 N N . ASP D 1 4 ? 19.84900 -4.19400 -3.10000 1.000 108.78673 10 ASP D N 1
ATOM 7100 C CA . ASP D 1 4 ? 18.84200 -3.16000 -2.87400 1.000 100.14622 10 ASP D CA 1
ATOM 7101 C C . ASP D 1 4 ? 17.51400 -3.73500 -2.39800 1.000 93.36909 10 ASP D C 1
ATOM 7102 O O . ASP D 1 4 ? 16.72200 -3.01400 -1.78100 1.000 95.93782 10 ASP D O 1
ATOM 7107 N N . SER D 1 5 ? 17.25400 -5.01600 -2.67000 1.000 91.74784 11 SER D N 1
ATOM 7108 C CA . SER D 1 5 ? 16.07100 -5.67100 -2.12100 1.000 88.64747 11 SER D CA 1
ATOM 7109 C C . SER D 1 5 ? 16.23200 -5.92100 -0.62700 1.000 83.48896 11 SER D C 1
ATOM 7110 O O . SER D 1 5 ? 15.31000 -5.67500 0.15800 1.000 80.72547 11 SER D O 1
ATOM 7113 N N . ILE D 1 6 ? 17.40900 -6.40100 -0.21900 1.000 75.93016 12 ILE D N 1
ATOM 7114 C CA . ILE D 1 6 ? 17.65500 -6.71600 1.18600 1.000 74.94056 12 ILE D CA 1
ATOM 7115 C C . ILE D 1 6 ? 17.57900 -5.45400 2.03900 1.000 94.69293 12 ILE D C 1
ATOM 7116 O O . ILE D 1 6 ? 16.89700 -5.42000 3.07200 1.000 75.87752 12 ILE D O 1
ATOM 7121 N N . ILE D 1 7 ? 18.27900 -4.39700 1.61800 1.000 91.78732 13 ILE D N 1
ATOM 7122 C CA . ILE D 1 7 ? 18.25500 -3.13600 2.35600 1.000 89.33440 13 ILE D CA 1
ATOM 7123 C C . ILE D 1 7 ? 16.82900 -2.61100 2.47500 1.000 100.88052 13 ILE D C 1
ATOM 7124 O O . ILE D 1 7 ? 16.43000 -2.08900 3.52400 1.000 106.49172 13 ILE D O 1
ATOM 7129 N N . GLY D 1 8 ? 16.03300 -2.75800 1.41300 1.000 101.14897 14 GLY D N 1
ATOM 7130 C CA . GLY D 1 8 ? 14.65400 -2.29700 1.46500 1.000 81.59663 14 GLY D CA 1
ATOM 7131 C C . GLY D 1 8 ? 13.83600 -3.02600 2.51400 1.000 85.39971 14 GLY D C 1
ATOM 7132 O O . GLY D 1 8 ? 13.07000 -2.41300 3.26200 1.000 83.58634 14 GLY D O 1
ATOM 7133 N N . ARG D 1 9 ? 13.99200 -4.35100 2.58500 1.000 93.21907 15 ARG D N 1
ATOM 7134 C CA . ARG D 1 9 ? 13.26000 -5.13400 3.57400 1.000 93.42436 15 ARG D CA 1
ATOM 7135 C C . ARG D 1 9 ? 13.66100 -4.76900 4.99600 1.000 94.92980 15 ARG D C 1
ATOM 7136 O O . ARG D 1 9 ? 12.83700 -4.85300 5.91400 1.000 82.34672 15 ARG D O 1
ATOM 7144 N N . LEU D 1 10 ? 14.91800 -4.36700 5.20000 1.000 100.73839 16 LEU D N 1
ATOM 7145 C CA . LEU D 1 10 ? 15.38800 -4.02400 6.53700 1.000 98.25915 16 LEU D CA 1
ATOM 7146 C C . LEU D 1 10 ? 14.84000 -2.67800 6.99600 1.000 100.87262 16 LEU D C 1
ATOM 7147 O O . LEU D 1 10 ? 14.52600 -2.50500 8.17900 1.000 98.15387 16 LEU D O 1
ATOM 7152 N N . LEU D 1 11 ? 14.71000 -1.72000 6.08100 1.000 81.77033 17 LEU D N 1
ATOM 7153 C CA . LEU D 1 11 ? 14.13300 -0.42300 6.41000 1.000 92.61374 17 LEU D CA 1
ATOM 7154 C C . LEU D 1 11 ? 12.61000 -0.42100 6.35400 1.000 86.45510 17 LEU D C 1
ATOM 7155 O O . LEU D 1 11 ? 12.00000 0.63800 6.53600 1.000 88.99488 17 LEU D O 1
ATOM 7160 N N . GLU D 1 12 ? 11.98900 -1.57600 6.10700 1.000 89.41862 18 GLU D N 1
ATOM 7161 C CA . GLU D 1 12 ? 10.53300 -1.65000 6.06300 1.000 96.44314 18 GLU D CA 1
ATOM 7162 C C . GLU D 1 12 ? 9.92200 -1.53000 7.45500 1.000 101.64903 18 GLU D C 1
ATOM 7163 O O . GLU D 1 12 ? 8.77600 -1.08700 7.59200 1.000 101.38584 18 GLU D O 1
ATOM 7169 N N . VAL D 1 13 ? 10.67100 -1.89700 8.49400 1.000 104.56517 19 VAL D N 1
ATOM 7170 C CA . VAL D 1 13 ? 10.14400 -1.93500 9.85400 1.000 105.62319 19 VAL D CA 1
ATOM 7171 C C . VAL D 1 13 ? 10.37700 -0.60200 10.55400 1.000 110.77907 19 VAL D C 1
ATOM 7172 O O . VAL D 1 13 ? 10.47600 -0.54300 11.78600 1.000 107.16811 19 VAL D O 1
ATOM 7176 N N . GLN D 1 14 ? 10.46600 0.47500 9.77800 1.000 122.11727 20 GLN D N 1
ATOM 7177 C CA . GLN D 1 14 ? 10.56000 1.80700 10.35800 1.000 121.85408 20 GLN D CA 1
ATOM 7178 C C . GLN D 1 14 ? 9.24100 2.18400 11.01700 1.000 131.33943 20 GLN D C 1
ATOM 7179 O O . GLN D 1 14 ? 8.16800 1.99700 10.43500 1.000 139.49567 20 GLN D O 1
ATOM 7185 N N . GLY D 1 15 ? 9.31900 2.71400 12.23500 1.000 134.03712 21 GLY D N 1
ATOM 7186 C CA . GLY D 1 15 ? 8.14800 3.23400 12.90900 1.000 137.86653 21 GLY D CA 1
ATOM 7187 C C . GLY D 1 15 ? 7.16100 2.20000 13.39900 1.000 136.24002 21 GLY D C 1
ATOM 7188 O O . GLY D 1 15 ? 6.22000 2.56100 14.11400 1.000 143.46983 21 GLY D O 1
ATOM 7189 N N . SER D 1 16 ? 7.33000 0.93200 13.03400 1.000 130.68146 22 SER D N 1
ATOM 7190 C CA . SER D 1 16 ? 6.51200 -0.11300 13.62200 1.000 128.65753 22 SER D CA 1
ATOM 7191 C C . SER D 1 16 ? 6.86800 -0.27600 15.09800 1.000 132.21322 22 SER D C 1
ATOM 7192 O O . SER D 1 16 ? 7.78400 0.36700 15.62100 1.000 131.32364 22 SER D O 1
ATOM 7195 N N . ARG D 1 17 ? 6.12900 -1.14500 15.77500 1.000 134.48718 23 ARG D N 1
ATOM 7196 C CA . ARG D 1 17 ? 6.38800 -1.36100 17.19000 1.000 134.02923 23 ARG D CA 1
ATOM 7197 C C . ARG D 1 17 ? 7.79000 -1.93800 17.36800 1.000 139.69043 23 ARG D C 1
ATOM 7198 O O . ARG D 1 17 ? 8.13400 -2.93200 16.71200 1.000 138.02971 23 ARG D O 1
ATOM 7206 N N . PRO D 1 18 ? 8.63700 -1.32000 18.19300 1.000 141.16166 24 PRO D N 1
ATOM 7207 C CA . PRO D 1 18 ? 9.98100 -1.86300 18.41400 1.000 131.43418 24 PRO D CA 1
ATOM 7208 C C . PRO D 1 18 ? 9.91900 -3.29400 18.92400 1.000 123.60956 24 PRO D C 1
ATOM 7209 O O . PRO D 1 18 ? 9.05700 -3.65200 19.72900 1.000 125.92562 24 PRO D O 1
ATOM 7213 N N . GLY D 1 19 ? 10.85300 -4.11100 18.44700 1.000 111.06068 25 GLY D N 1
ATOM 7214 C CA . GLY D 1 19 ? 10.81100 -5.54000 18.65100 1.000 108.34194 25 GLY D CA 1
ATOM 7215 C C . GLY D 1 19 ? 10.32500 -6.31800 17.44900 1.000 108.50248 25 GLY D C 1
ATOM 7216 O O . GLY D 1 19 ? 10.41600 -7.55100 17.45200 1.000 114.35582 25 GLY D O 1
ATOM 7217 N N . LYS D 1 20 ? 9.80600 -5.63400 16.43000 1.000 98.71447 26 LYS D N 1
ATOM 7218 C CA . LYS D 1 20 ? 9.41800 -6.29600 15.19200 1.000 89.25017 26 LYS D CA 1
ATOM 7219 C C . LYS D 1 20 ? 10.66400 -6.69100 14.40600 1.000 95.72990 26 LYS D C 1
ATOM 7220 O O . LYS D 1 20 ? 11.52100 -5.85100 14.11300 1.000 96.04573 26 LYS D O 1
ATOM 7226 N N . ASN D 1 21 ? 10.76200 -7.97000 14.06200 1.000 89.71076 27 ASN D N 1
ATOM 7227 C CA . ASN D 1 21 ? 11.98400 -8.53800 13.51100 1.000 87.19993 27 ASN D CA 1
ATOM 7228 C C . ASN D 1 21 ? 11.96700 -8.54700 11.98600 1.000 90.22924 27 ASN D C 1
ATOM 7229 O O . ASN D 1 21 ? 10.95600 -8.26300 11.33800 1.000 94.67714 27 ASN D O 1
ATOM 7234 N N . VAL D 1 22 ? 13.12800 -8.87600 11.42100 1.000 85.53131 28 VAL D N 1
ATOM 7235 C CA . VAL D 1 22 ? 13.30900 -9.08300 9.98900 1.000 88.94487 28 VAL D CA 1
ATOM 7236 C C . VAL D 1 22 ? 14.10100 -10.37000 9.81000 1.000 94.02706 28 VAL D C 1
ATOM 7237 O O . VAL D 1 22 ? 15.19800 -10.50800 10.36500 1.000 94.62977 28 VAL D O 1
ATOM 7241 N N . GLN D 1 23 ? 13.55500 -11.30500 9.04000 1.000 99.74091 29 GLN D N 1
ATOM 7242 C CA . GLN D 1 23 ? 14.15800 -12.62300 8.85200 1.000 104.59938 29 GLN D CA 1
ATOM 7243 C C . GLN D 1 23 ? 14.53700 -12.78200 7.38200 1.000 110.87119 29 GLN D C 1
ATOM 7244 O O . GLN D 1 23 ? 13.70100 -13.16000 6.55500 1.000 113.15567 29 GLN D O 1
ATOM 7250 N N . LEU D 1 24 ? 15.79400 -12.49100 7.05800 1.000 75.30377 30 LEU D N 1
ATOM 7251 C CA . LEU D 1 24 ? 16.29200 -12.71100 5.71100 1.000 74.99320 30 LEU D CA 1
ATOM 7252 C C . LEU D 1 24 ? 16.58000 -14.19200 5.49700 1.000 75.31429 30 LEU D C 1
ATOM 7253 O O . LEU D 1 24 ? 16.77400 -14.95500 6.44500 1.000 75.40115 30 LEU D O 1
ATOM 7258 N N . THR D 1 25 ? 16.61400 -14.59700 4.23200 1.000 75.80646 31 THR D N 1
ATOM 7259 C CA . THR D 1 25 ? 16.89300 -15.99200 3.92800 1.000 87.84474 31 THR D CA 1
ATOM 7260 C C . THR D 1 25 ? 18.32000 -16.34700 4.32800 1.000 83.54423 31 THR D C 1
ATOM 7261 O O . THR D 1 25 ? 19.22400 -15.50700 4.31900 1.000 87.61314 31 THR D O 1
ATOM 7265 N N . GLU D 1 26 ? 18.51100 -17.61500 4.68900 1.000 83.27577 32 GLU D N 1
ATOM 7266 C CA . GLU D 1 26 ? 19.82600 -18.09900 5.08600 1.000 88.02634 32 GLU D CA 1
ATOM 7267 C C . GLU D 1 26 ? 20.87600 -17.84200 4.00900 1.000 93.95337 32 GLU D C 1
ATOM 7268 O O . GLU D 1 26 ? 22.04500 -17.59400 4.32700 1.000 82.58622 32 GLU D O 1
ATOM 7274 N N . ASN D 1 27 ? 20.47600 -17.86500 2.73500 1.000 86.69461 33 ASN D N 1
ATOM 7275 C CA . ASN D 1 27 ? 21.43000 -17.63400 1.65400 1.000 86.75514 33 ASN D CA 1
ATOM 7276 C C . ASN D 1 27 ? 21.71000 -16.15400 1.43400 1.000 82.36777 33 ASN D C 1
ATOM 7277 O O . ASN D 1 27 ? 22.81800 -15.79600 1.01800 1.000 82.58622 33 ASN D O 1
ATOM 7282 N N . GLU D 1 28 ? 20.72700 -15.28700 1.68900 1.000 81.50977 34 GLU D N 1
ATOM 7283 C CA . GLU D 1 28 ? 20.95500 -13.84800 1.57900 1.000 83.57581 34 GLU D CA 1
ATOM 7284 C C . GLU D 1 28 ? 22.00700 -13.38500 2.57700 1.000 93.91652 34 GLU D C 1
ATOM 7285 O O . GLU D 1 28 ? 22.91200 -12.61300 2.23400 1.000 92.71112 34 GLU D O 1
ATOM 7291 N N . ILE D 1 29 ? 21.89600 -13.84400 3.82500 1.000 101.01737 35 ILE D N 1
ATOM 7292 C CA . ILE D 1 29 ? 22.83900 -13.43600 4.86200 1.000 94.71925 35 ILE D CA 1
ATOM 7293 C C . ILE D 1 29 ? 24.23700 -13.95200 4.54400 1.000 103.80718 35 ILE D C 1
ATOM 7294 O O . ILE D 1 29 ? 25.22400 -13.21200 4.63300 1.000 103.11499 35 ILE D O 1
ATOM 7299 N N . ARG D 1 30 ? 24.34200 -15.22700 4.15900 1.000 107.41551 36 ARG D N 1
ATOM 7300 C CA . ARG D 1 30 ? 25.64200 -15.79300 3.81800 1.000 99.92514 36 ARG D CA 1
ATOM 7301 C C . ARG D 1 30 ? 26.30800 -15.02700 2.68100 1.000 83.44685 36 ARG D C 1
ATOM 7302 O O . ARG D 1 30 ? 27.54000 -14.91800 2.64000 1.000 81.11236 36 ARG D O 1
ATOM 7310 N N . GLY D 1 31 ? 25.51400 -14.47800 1.75900 1.000 80.78863 37 GLY D N 1
ATOM 7311 C CA . GLY D 1 31 ? 26.07900 -13.64000 0.71500 1.000 88.23690 37 GLY D CA 1
ATOM 7312 C C . GLY D 1 31 ? 26.65700 -12.34800 1.25800 1.000 92.21632 37 GLY D C 1
ATOM 7313 O O . GLY D 1 31 ? 27.67800 -11.86000 0.76600 1.000 104.97311 37 GLY D O 1
ATOM 7314 N N . LEU D 1 32 ? 26.01200 -11.77400 2.27800 1.000 85.09441 38 LEU D N 1
ATOM 7315 C CA . LEU D 1 32 ? 26.56900 -10.59600 2.93400 1.000 81.48345 38 LEU D CA 1
ATOM 7316 C C . LEU D 1 32 ? 27.89600 -10.92200 3.60200 1.000 95.34038 38 LEU D C 1
ATOM 7317 O O . LEU D 1 32 ? 28.85500 -10.14700 3.50900 1.000 107.69976 38 LEU D O 1
ATOM 7322 N N . CYS D 1 33 ? 27.97400 -12.07400 4.27400 1.000 96.83003 39 CYS D N 1
ATOM 7323 C CA . CYS D 1 33 ? 29.18700 -12.44800 4.99000 1.000 98.61972 39 CYS D CA 1
ATOM 7324 C C . CYS D 1 33 ? 30.36200 -12.70800 4.05900 1.000 102.25437 39 CYS D C 1
ATOM 7325 O O . CYS D 1 33 ? 31.50500 -12.72700 4.52400 1.000 100.78050 39 CYS D O 1
ATOM 7328 N N . LEU D 1 34 ? 30.11800 -12.92300 2.76900 1.000 96.10100 40 LEU D N 1
ATOM 7329 C CA . LEU D 1 34 ? 31.22300 -13.11000 1.83900 1.000 100.28308 40 LEU D CA 1
ATOM 7330 C C . LEU D 1 34 ? 31.56500 -11.81900 1.10700 1.000 109.78422 40 LEU D C 1
ATOM 7331 O O . LEU D 1 34 ? 32.73100 -11.41300 1.07100 1.000 130.94202 40 LEU D O 1
ATOM 7336 N N . LYS D 1 35 ? 30.55700 -11.16500 0.52400 1.000 97.26429 41 LYS D N 1
ATOM 7337 C CA . LYS D 1 35 ? 30.80100 -9.93300 -0.21900 1.000 89.40282 41 LYS D CA 1
ATOM 7338 C C . LYS D 1 35 ? 31.37400 -8.83700 0.67200 1.000 92.50056 41 LYS D C 1
ATOM 7339 O O . LYS D 1 35 ? 32.18700 -8.02800 0.21300 1.000 96.12468 41 LYS D O 1
ATOM 7345 N N . SER D 1 36 ? 30.96800 -8.79200 1.94300 1.000 96.55895 42 SER D N 1
ATOM 7346 C CA . SER D 1 36 ? 31.53800 -7.81600 2.86600 1.000 100.68839 42 SER D CA 1
ATOM 7347 C C . SER D 1 36 ? 32.92200 -8.24100 3.33900 1.000 96.72739 42 SER D C 1
ATOM 7348 O O . SER D 1 36 ? 33.79900 -7.39400 3.53900 1.000 104.05195 42 SER D O 1
ATOM 7351 N N . ARG D 1 37 ? 33.13100 -9.54800 3.52200 1.000 80.27805 43 ARG D N 1
ATOM 7352 C CA . ARG D 1 37 ? 34.43900 -10.04300 3.93900 1.000 84.99703 43 ARG D CA 1
ATOM 7353 C C . ARG D 1 37 ? 35.50900 -9.71500 2.90600 1.000 90.93196 43 ARG D C 1
ATOM 7354 O O . ARG D 1 37 ? 36.62500 -9.31600 3.26100 1.000 103.90193 43 ARG D O 1
ATOM 7362 N N . GLU D 1 38 ? 35.18600 -9.87200 1.62100 1.000 89.71339 44 GLU D N 1
ATOM 7363 C CA . GLU D 1 38 ? 36.15500 -9.56500 0.57500 1.000 88.58957 44 GLU D CA 1
ATOM 7364 C C . GLU D 1 38 ? 36.51800 -8.08600 0.57200 1.000 100.27518 44 GLU D C 1
ATOM 7365 O O . GLU D 1 38 ? 37.68700 -7.72700 0.38600 1.000 112.90564 44 GLU D O 1
ATOM 7371 N N . ILE D 1 39 ? 35.52700 -7.21200 0.77500 1.000 93.96127 45 ILE D N 1
ATOM 7372 C CA . ILE D 1 39 ? 35.78700 -5.77300 0.79200 1.000 83.77320 45 ILE D CA 1
ATOM 7373 C C . ILE D 1 39 ? 36.68000 -5.41000 1.97100 1.000 85.93399 45 ILE D C 1
ATOM 7374 O O . ILE D 1 39 ? 37.52700 -4.51200 1.87700 1.000 101.38847 45 ILE D O 1
ATOM 7379 N N . PHE D 1 40 ? 36.51100 -6.10600 3.09600 1.000 84.12588 46 PHE D N 1
ATOM 7380 C CA . PHE D 1 40 ? 37.37400 -5.88300 4.25000 1.000 87.88685 46 PHE D CA 1
ATOM 7381 C C . PHE D 1 40 ? 38.81100 -6.29400 3.95000 1.000 96.93267 46 PHE D C 1
ATOM 7382 O O . PHE D 1 40 ? 39.75900 -5.57500 4.28800 1.000 101.84379 46 PHE D O 1
ATOM 7390 N N . LEU D 1 41 ? 38.98900 -7.45800 3.32100 1.000 97.24324 47 LEU D N 1
ATOM 7391 C CA . LEU D 1 41 ? 40.32800 -7.93000 2.98500 1.000 94.23235 47 LEU D CA 1
ATOM 7392 C C . LEU D 1 41 ? 40.99100 -7.05100 1.93200 1.000 94.12708 47 LEU D C 1
ATOM 7393 O O . LEU D 1 41 ? 42.22200 -6.93100 1.91200 1.000 101.80694 47 LEU D O 1
ATOM 7398 N N . SER D 1 42 ? 40.20100 -6.43100 1.05400 1.000 84.83912 48 SER D N 1
ATOM 7399 C CA . SER D 1 42 ? 40.76000 -5.52000 0.06100 1.000 85.74975 48 SER D CA 1
ATOM 7400 C C . SER D 1 42 ? 41.15200 -4.18900 0.69200 1.000 97.94069 48 SER D C 1
ATOM 7401 O O . SER D 1 42 ? 42.25800 -3.68800 0.46600 1.000 109.07624 48 SER D O 1
ATOM 7404 N N . GLN D 1 43 ? 40.25700 -3.60300 1.48300 1.000 84.65752 49 GLN D N 1
ATOM 7405 C CA . GLN D 1 43 ? 40.53100 -2.32000 2.10300 1.000 93.79282 49 GLN D CA 1
ATOM 7406 C C . GLN D 1 43 ? 41.59600 -2.46800 3.19200 1.000 101.39374 49 GLN D C 1
ATOM 7407 O O . GLN D 1 43 ? 41.85000 -3.57400 3.67700 1.000 107.23391 49 GLN D O 1
ATOM 7413 N N . PRO D 1 44 ? 42.25200 -1.36800 3.57600 1.000 91.81627 50 PRO D N 1
ATOM 7414 C CA . PRO D 1 44 ? 43.33700 -1.46800 4.55900 1.000 86.37351 50 PRO D CA 1
ATOM 7415 C C . PRO D 1 44 ? 42.83400 -1.88300 5.93200 1.000 87.29994 50 PRO D C 1
ATOM 7416 O O . PRO D 1 44 ? 41.69200 -1.61500 6.31300 1.000 95.10614 50 PRO D O 1
ATOM 7420 N N . ILE D 1 45 ? 43.71500 -2.55200 6.68200 1.000 85.91030 51 ILE D N 1
ATOM 7421 C CA . ILE D 1 45 ? 43.42200 -2.86900 8.07400 1.000 94.05601 51 ILE D CA 1
ATOM 7422 C C . ILE D 1 45 ? 43.49900 -1.62300 8.94800 1.000 88.36586 51 ILE D C 1
ATOM 7423 O O . ILE D 1 45 ? 42.85800 -1.56700 10.00400 1.000 90.33452 51 ILE D O 1
ATOM 7428 N N . LEU D 1 46 ? 44.25900 -0.61400 8.52900 1.000 86.38404 52 LEU D N 1
ATOM 7429 C CA . LEU D 1 46 ? 44.29100 0.69000 9.18600 1.000 103.58610 52 LEU D CA 1
ATOM 7430 C C . LEU D 1 46 ? 43.75400 1.70200 8.18000 1.000 110.25006 52 LEU D C 1
ATOM 7431 O O . LEU D 1 46 ? 44.47300 2.12600 7.26900 1.000 117.46145 52 LEU D O 1
ATOM 7436 N N . LEU D 1 47 ? 42.49300 2.08900 8.34600 1.000 103.30976 53 LEU D N 1
ATOM 7437 C CA . LEU D 1 47 ? 41.82200 2.89900 7.33800 1.000 101.17529 53 LEU D CA 1
ATOM 7438 C C . LEU D 1 47 ? 42.28900 4.34800 7.41000 1.000 98.67762 53 LEU D C 1
ATOM 7439 O O . LEU D 1 47 ? 42.32600 4.94700 8.48800 1.000 101.83853 53 LEU D O 1
ATOM 7444 N N . GLU D 1 48 ? 42.65200 4.91100 6.26100 1.000 93.34277 54 GLU D N 1
ATOM 7445 C CA . GLU D 1 48 ? 42.87800 6.34600 6.12900 1.000 89.25281 54 GLU D CA 1
ATOM 7446 C C . GLU D 1 48 ? 41.62700 6.96900 5.51700 1.000 88.93698 54 GLU D C 1
ATOM 7447 O O . GLU D 1 48 ? 41.29500 6.69200 4.35900 1.000 91.17146 54 GLU D O 1
ATOM 7453 N N . LEU D 1 49 ? 40.92800 7.79500 6.29200 1.000 88.85539 55 LEU D N 1
ATOM 7454 C CA . LEU D 1 49 ? 39.63100 8.32000 5.89200 1.000 101.52270 55 LEU D CA 1
ATOM 7455 C C . LEU D 1 49 ? 39.65600 9.84200 5.85400 1.000 101.33847 55 LEU D C 1
ATOM 7456 O O . LEU D 1 49 ? 40.40600 10.48700 6.59200 1.000 99.14873 55 LEU D O 1
ATOM 7461 N N . GLU D 1 50 ? 38.82000 10.40900 4.98700 1.000 99.94619 56 GLU D N 1
ATOM 7462 C CA . GLU D 1 50 ? 38.72700 11.85000 4.79900 1.000 109.67368 56 GLU D CA 1
ATOM 7463 C C . GLU D 1 50 ? 37.39400 12.35800 5.32800 1.000 108.18929 56 GLU D C 1
ATOM 7464 O O . GLU D 1 50 ? 36.33900 11.79600 5.01200 1.000 96.75107 56 GLU D O 1
ATOM 7470 N N . ALA D 1 51 ? 37.44500 13.42200 6.12200 1.000 110.67643 57 ALA D N 1
ATOM 7471 C CA . ALA D 1 51 ? 36.24200 14.14000 6.51900 1.000 109.43944 57 ALA D CA 1
ATOM 7472 C C . ALA D 1 51 ? 35.60100 14.75200 5.27300 1.000 110.23953 57 ALA D C 1
ATOM 7473 O O . ALA D 1 51 ? 36.29100 14.98800 4.28200 1.000 104.34935 57 ALA D O 1
ATOM 7475 N N . PRO D 1 52 ? 34.28400 15.02000 5.30900 1.000 115.10854 58 PRO D N 1
ATOM 7476 C CA . PRO D 1 52 ? 33.34000 14.88200 6.42300 1.000 114.62690 58 PRO D CA 1
ATOM 7477 C C . PRO D 1 52 ? 32.78400 13.47200 6.60700 1.000 122.29887 58 PRO D C 1
ATOM 7478 O O . PRO D 1 52 ? 32.63900 12.72200 5.63800 1.000 133.28177 58 PRO D O 1
ATOM 7482 N N . LEU D 1 53 ? 32.46900 13.13000 7.85400 1.000 118.91426 59 LEU D N 1
ATOM 7483 C CA . LEU D 1 53 ? 31.85700 11.84900 8.17500 1.000 114.83219 59 LEU D CA 1
ATOM 7484 C C . LEU D 1 53 ? 31.23000 11.94600 9.55800 1.000 110.78170 59 LEU D C 1
ATOM 7485 O O . LEU D 1 53 ? 31.36700 12.95400 10.25700 1.000 96.00625 59 LEU D O 1
ATOM 7490 N N . LYS D 1 54 ? 30.52800 10.88100 9.93800 1.000 112.54244 60 LYS D N 1
ATOM 7491 C CA . LYS D 1 54 ? 29.94100 10.74200 11.26200 1.000 105.73636 60 LYS D CA 1
ATOM 7492 C C . LYS D 1 54 ? 30.44200 9.45500 11.90300 1.000 105.58898 60 LYS D C 1
ATOM 7493 O O . LYS D 1 54 ? 30.65700 8.44800 11.22200 1.000 112.93196 60 LYS D O 1
ATOM 7499 N N . ILE D 1 55 ? 30.63900 9.49700 13.21800 1.000 93.93758 61 ILE D N 1
ATOM 7500 C CA . ILE D 1 55 ? 31.21800 8.38800 13.96800 1.000 95.77464 61 ILE D CA 1
ATOM 7501 C C . ILE D 1 55 ? 30.24400 7.98200 15.06600 1.000 94.09286 61 ILE D C 1
ATOM 7502 O O . ILE D 1 55 ? 29.75000 8.83600 15.81000 1.000 90.33452 61 ILE D O 1
ATOM 7507 N N . CYS D 1 56 ? 29.97500 6.67900 15.16600 1.000 98.56182 62 CYS D N 1
ATOM 7508 C CA . CYS D 1 56 ? 29.02100 6.14100 16.12700 1.000 99.68564 62 CYS D CA 1
ATOM 7509 C C . CYS D 1 56 ? 29.66800 5.03400 16.94600 1.000 92.41371 62 CYS D C 1
ATOM 7510 O O . CYS D 1 56 ? 30.47500 4.25400 16.43000 1.000 85.24180 62 CYS D O 1
ATOM 7513 N N . GLY D 1 57 ? 29.29100 4.95900 18.22100 1.000 100.04094 63 GLY D N 1
ATOM 7514 C CA . GLY D 1 57 ? 29.86900 3.99200 19.13200 1.000 103.81245 63 GLY D CA 1
ATOM 7515 C C . GLY D 1 57 ? 29.11500 2.68100 19.20700 1.000 109.94213 63 GLY D C 1
ATOM 7516 O O . GLY D 1 57 ? 28.65400 2.16100 18.18700 1.000 111.64760 63 GLY D O 1
ATOM 7517 N N . ASP D 1 58 ? 28.98200 2.14300 20.41900 1.000 107.29971 64 ASP D N 1
ATOM 7518 C CA . ASP D 1 58 ? 28.38200 0.82900 20.60600 1.000 100.97263 64 ASP D CA 1
ATOM 7519 C C . ASP D 1 58 ? 26.91400 0.83200 20.19700 1.000 101.47532 64 ASP D C 1
ATOM 7520 O O . ASP D 1 58 ? 26.16700 1.76600 20.50400 1.000 96.63001 64 ASP D O 1
ATOM 7525 N N . ILE D 1 59 ? 26.50700 -0.22500 19.49800 1.000 104.79414 65 ILE D N 1
ATOM 7526 C CA . ILE D 1 59 ? 25.11700 -0.44500 19.11600 1.000 102.94655 65 ILE D CA 1
ATOM 7527 C C . ILE D 1 59 ? 24.50200 -1.58300 19.92200 1.000 104.52569 65 ILE D C 1
ATOM 7528 O O . ILE D 1 59 ? 23.42400 -1.43500 20.50000 1.000 107.40235 65 ILE D O 1
ATOM 7533 N N . HIS D 1 60 ? 25.17900 -2.73300 19.96100 1.000 105.36790 66 HIS D N 1
ATOM 7534 C CA . HIS D 1 60 ? 24.80200 -3.86100 20.81400 1.000 109.75526 66 HIS D CA 1
ATOM 7535 C C . HIS D 1 60 ? 23.36800 -4.32100 20.54900 1.000 102.63073 66 HIS D C 1
ATOM 7536 O O . HIS D 1 60 ? 22.53800 -4.40000 21.45500 1.000 106.97335 66 HIS D O 1
ATOM 7543 N N . GLY D 1 61 ? 23.08100 -4.62200 19.28400 1.000 88.21058 67 GLY D N 1
ATOM 7544 C CA . GLY D 1 61 ? 21.81900 -5.22300 18.90500 1.000 90.26872 67 GLY D CA 1
ATOM 7545 C C . GLY D 1 61 ? 20.59300 -4.35000 19.05500 1.000 106.47066 67 GLY D C 1
ATOM 7546 O O . GLY D 1 61 ? 19.49700 -4.79200 18.69000 1.000 115.54543 67 GLY D O 1
ATOM 7547 N N . GLN D 1 62 ? 20.72600 -3.13100 19.57800 1.000 103.36239 68 GLN D N 1
ATOM 7548 C CA . GLN D 1 62 ? 19.58600 -2.22500 19.71500 1.000 92.82955 68 GLN D CA 1
ATOM 7549 C C . GLN D 1 62 ? 19.27900 -1.63800 18.33900 1.000 91.17146 68 GLN D C 1
ATOM 7550 O O . GLN D 1 62 ? 19.66400 -0.51800 17.99300 1.000 95.96151 68 GLN D O 1
ATOM 7556 N N . TYR D 1 63 ? 18.54400 -2.42600 17.55000 1.000 83.03627 69 TYR D N 1
ATOM 7557 C CA . TYR D 1 63 ? 18.37100 -2.13900 16.12900 1.000 87.74473 69 TYR D CA 1
ATOM 7558 C C . TYR D 1 63 ? 17.53300 -0.88600 15.89900 1.000 92.70585 69 TYR D C 1
ATOM 7559 O O . TYR D 1 63 ? 17.83900 -0.08800 15.00500 1.000 93.47437 69 TYR D O 1
ATOM 7568 N N . TYR D 1 64 ? 16.47300 -0.69200 16.68700 1.000 91.03986 70 TYR D N 1
ATOM 7569 C CA . TYR D 1 64 ? 15.59800 0.45200 16.44700 1.000 103.50188 70 TYR D CA 1
ATOM 7570 C C . TYR D 1 64 ? 16.25700 1.76300 16.85200 1.000 103.16500 70 TYR D C 1
ATOM 7571 O O . TYR D 1 64 ? 15.90300 2.82000 16.31900 1.000 97.91700 70 TYR D O 1
ATOM 7580 N N . ASP D 1 65 ? 17.21000 1.72100 17.78500 1.000 100.23570 71 ASP D N 1
ATOM 7581 C CA . ASP D 1 65 ? 18.02100 2.90500 18.04900 1.000 92.49530 71 ASP D CA 1
ATOM 7582 C C . ASP D 1 65 ? 18.96200 3.18200 16.88500 1.000 93.54279 71 ASP D C 1
ATOM 7583 O O . ASP D 1 65 ? 19.19700 4.34300 16.52900 1.000 99.83829 71 ASP D O 1
ATOM 7588 N N . LEU D 1 66 ? 19.50200 2.12400 16.27400 1.000 89.40282 72 LEU D N 1
ATOM 7589 C CA . LEU D 1 66 ? 20.31900 2.29400 15.07800 1.000 91.05302 72 LEU D CA 1
ATOM 7590 C C . LEU D 1 66 ? 19.50900 2.90600 13.94300 1.000 90.14239 72 LEU D C 1
ATOM 7591 O O . LEU D 1 66 ? 20.02000 3.74100 13.18700 1.000 89.41862 72 LEU D O 1
ATOM 7596 N N . LEU D 1 67 ? 18.24400 2.49800 13.80500 1.000 91.90312 73 LEU D N 1
ATOM 7597 C CA . LEU D 1 67 ? 17.37900 3.10200 12.79700 1.000 97.39852 73 LEU D CA 1
ATOM 7598 C C . LEU D 1 67 ? 17.11300 4.56900 13.11000 1.000 95.44302 73 LEU D C 1
ATOM 7599 O O . LEU D 1 67 ? 17.02500 5.39700 12.19600 1.000 85.46288 73 LEU D O 1
ATOM 7604 N N . ARG D 1 68 ? 16.98500 4.91000 14.39600 1.000 104.42041 74 ARG D N 1
ATOM 7605 C CA . ARG D 1 68 ? 16.83600 6.31100 14.77600 1.000 109.03413 74 ARG D CA 1
ATOM 7606 C C . ARG D 1 68 ? 18.08800 7.11300 14.44900 1.000 106.63384 74 ARG D C 1
ATOM 7607 O O . ARG D 1 68 ? 17.99200 8.30600 14.14200 1.000 112.87406 74 ARG D O 1
ATOM 7615 N N . LEU D 1 69 ? 19.26400 6.48400 14.51500 1.000 101.75694 75 LEU D N 1
ATOM 7616 C CA . LEU D 1 69 ? 20.50300 7.16500 14.15100 1.000 97.39062 75 LEU D CA 1
ATOM 7617 C C . LEU D 1 69 ? 20.49400 7.56900 12.68200 1.000 92.99273 75 LEU D C 1
ATOM 7618 O O . LEU D 1 69 ? 20.66400 8.74600 12.34300 1.000 98.39074 75 LEU D O 1
ATOM 7623 N N . PHE D 1 70 ? 20.29900 6.59400 11.79100 1.000 88.07372 76 PHE D N 1
ATOM 7624 C CA . PHE D 1 70 ? 20.30500 6.87900 10.36000 1.000 92.65321 76 PHE D CA 1
ATOM 7625 C C . PHE D 1 70 ? 19.19200 7.84800 9.98500 1.000 108.74199 76 PHE D C 1
ATOM 7626 O O . PHE D 1 70 ? 19.40300 8.76500 9.18400 1.000 107.30234 76 PHE D O 1
ATOM 7634 N N . GLU D 1 71 ? 17.99800 7.65900 10.55200 1.000 125.11500 77 GLU D N 1
ATOM 7635 C CA . GLU D 1 71 ? 16.91100 8.60200 10.31400 1.000 118.86952 77 GLU D CA 1
ATOM 7636 C C . GLU D 1 71 ? 17.30300 10.00500 10.76200 1.000 118.71423 77 GLU D C 1
ATOM 7637 O O . GLU D 1 71 ? 16.90700 10.99900 10.14100 1.000 124.19910 77 GLU D O 1
ATOM 7643 N N . TYR D 1 72 ? 18.10800 10.10000 11.82100 1.000 117.27459 78 TYR D N 1
ATOM 7644 C CA . TYR D 1 72 ? 18.54000 11.39100 12.34400 1.000 123.77273 78 TYR D CA 1
ATOM 7645 C C . TYR D 1 72 ? 19.74500 11.92500 11.58000 1.000 127.15472 78 TYR D C 1
ATOM 7646 O O . TYR D 1 72 ? 19.74800 13.07900 11.13600 1.000 131.77106 78 TYR D O 1
ATOM 7655 N N . GLY D 1 73 ? 20.77800 11.09700 11.41600 1.000 120.80922 79 GLY D N 1
ATOM 7656 C CA . GLY D 1 73 ? 21.98700 11.51300 10.72900 1.000 104.05985 79 GLY D CA 1
ATOM 7657 C C . GLY D 1 73 ? 21.92200 11.48500 9.21700 1.000 104.25461 79 GLY D C 1
ATOM 7658 O O . GLY D 1 73 ? 22.78700 12.08000 8.56800 1.000 102.35438 79 GLY D O 1
ATOM 7659 N N . GLY D 1 74 ? 20.92400 10.82000 8.64000 1.000 114.67428 80 GLY D N 1
ATOM 7660 C CA . GLY D 1 74 ? 20.84600 10.68900 7.19700 1.000 112.85037 80 GLY D CA 1
ATOM 7661 C C . GLY D 1 74 ? 21.18900 9.29300 6.71700 1.000 111.39230 80 GLY D C 1
ATOM 7662 O O . GLY D 1 74 ? 22.24200 8.75100 7.06900 1.000 111.53969 80 GLY D O 1
ATOM 7663 N N . PHE D 1 75 ? 20.31100 8.69800 5.91800 1.000 107.20233 81 PHE D N 1
ATOM 7664 C CA . PHE D 1 75 ? 20.56700 7.35600 5.40100 1.000 101.84379 81 PHE D CA 1
ATOM 7665 C C . PHE D 1 75 ? 21.65500 7.40600 4.33500 1.000 97.80646 81 PHE D C 1
ATOM 7666 O O . PHE D 1 75 ? 21.57900 8.22900 3.41700 1.000 101.35689 81 PHE D O 1
ATOM 7674 N N . PRO D 1 76 ? 22.67800 6.54300 4.41400 1.000 85.39708 82 PRO D N 1
ATOM 7675 C CA . PRO D 1 76 ? 23.77900 6.51600 3.44500 1.000 84.98651 82 PRO D CA 1
ATOM 7676 C C . PRO D 1 76 ? 23.27700 6.43300 2.00200 1.000 92.81376 82 PRO D C 1
ATOM 7677 O O . PRO D 1 76 ? 22.25300 5.79400 1.75300 1.000 94.86137 82 PRO D O 1
ATOM 7681 N N . PRO D 1 77 ? 23.98800 7.07800 1.06100 1.000 102.61493 83 PRO D N 1
ATOM 7682 C CA . PRO D 1 77 ? 25.23900 7.80700 1.28200 1.000 100.98053 83 PRO D CA 1
ATOM 7683 C C . PRO D 1 77 ? 25.04300 9.29100 1.59800 1.000 103.08604 83 PRO D C 1
ATOM 7684 O O . PRO D 1 77 ? 25.99500 10.06300 1.46300 1.000 103.80982 83 PRO D O 1
ATOM 7688 N N . GLU D 1 78 ? 23.83100 9.67900 2.01300 1.000 109.92897 84 GLU D N 1
ATOM 7689 C CA . GLU D 1 78 ? 23.58000 11.06700 2.39400 1.000 110.99752 84 GLU D CA 1
ATOM 7690 C C . GLU D 1 78 ? 24.55300 11.53200 3.47100 1.000 106.87071 84 GLU D C 1
ATOM 7691 O O . GLU D 1 78 ? 24.82700 12.73300 3.59200 1.000 93.02168 84 GLU D O 1
ATOM 7697 N N . SER D 1 79 ? 25.07900 10.59800 4.26000 1.000 111.74498 85 SER D N 1
ATOM 7698 C CA . SER D 1 79 ? 26.21000 10.83900 5.13900 1.000 110.34218 85 SER D CA 1
ATOM 7699 C C . SER D 1 79 ? 27.19000 9.68200 5.01100 1.000 99.81197 85 SER D C 1
ATOM 7700 O O . SER D 1 79 ? 26.82900 8.57600 4.59900 1.000 91.25041 85 SER D O 1
ATOM 7703 N N . ASN D 1 80 ? 28.44400 9.95800 5.34700 1.000 100.42257 86 ASN D N 1
ATOM 7704 C CA . ASN D 1 80 ? 29.45000 8.92300 5.51200 1.000 101.93064 86 ASN D CA 1
ATOM 7705 C C . ASN D 1 80 ? 29.53500 8.54600 6.98400 1.000 104.06248 86 ASN D C 1
ATOM 7706 O O . ASN D 1 80 ? 29.39500 9.39500 7.86800 1.000 108.16297 86 ASN D O 1
ATOM 7711 N N . TYR D 1 81 ? 29.75900 7.26300 7.24500 1.000 91.00828 87 TYR D N 1
ATOM 7712 C CA . TYR D 1 81 ? 29.69700 6.74800 8.60300 1.000 80.55440 87 TYR D CA 1
ATOM 7713 C C . TYR D 1 81 ? 30.92500 5.91400 8.93000 1.000 79.97801 87 TYR D C 1
ATOM 7714 O O . TYR D 1 81 ? 31.49000 5.23200 8.06900 1.000 74.26417 87 TYR D O 1
ATOM 7723 N N . LEU D 1 82 ? 31.32300 5.98300 10.19900 1.000 87.82632 88 LEU D N 1
ATOM 7724 C CA . LEU D 1 82 ? 32.31300 5.09100 10.78600 1.000 91.22410 88 LEU D CA 1
ATOM 7725 C C . LEU D 1 82 ? 31.73800 4.53400 12.07900 1.000 91.88207 88 LEU D C 1
ATOM 7726 O O . LEU D 1 82 ? 31.24200 5.29400 12.91800 1.000 76.02754 88 LEU D O 1
ATOM 7731 N N . PHE D 1 83 ? 31.79800 3.21500 12.23600 1.000 91.75311 89 PHE D N 1
ATOM 7732 C CA . PHE D 1 83 ? 31.23900 2.53600 13.39500 1.000 99.18558 89 PHE D CA 1
ATOM 7733 C C . PHE D 1 83 ? 32.34500 1.82000 14.15700 1.000 102.19646 89 PHE D C 1
ATOM 7734 O O . PHE D 1 83 ? 33.23800 1.21600 13.55300 1.000 104.27829 89 PHE D O 1
ATOM 7742 N N . LEU D 1 84 ? 32.27000 1.88400 15.48700 1.000 92.23474 90 LEU D N 1
ATOM 7743 C CA . LEU D 1 84 ? 33.37700 1.48000 16.34500 1.000 82.32566 90 LEU D CA 1
ATOM 7744 C C . LEU D 1 84 ? 33.07500 0.19700 17.11100 1.000 90.28451 90 LEU D C 1
ATOM 7745 O O . LEU D 1 84 ? 33.23300 0.14600 18.33700 1.000 75.03005 90 LEU D O 1
ATOM 7750 N N . GLY D 1 85 ? 32.63900 -0.84100 16.40100 1.000 86.32351 91 GLY D N 1
ATOM 7751 C CA . GLY D 1 85 ? 32.46200 -2.14800 17.00300 1.000 83.75478 91 GLY D CA 1
ATOM 7752 C C . GLY D 1 85 ? 31.26300 -2.23900 17.93500 1.000 82.83625 91 GLY D C 1
ATOM 7753 O O . GLY D 1 85 ? 30.44200 -1.32600 18.05400 1.000 85.02598 91 GLY D O 1
ATOM 7754 N N . ASP D 1 86 ? 31.19000 -3.38800 18.61600 1.000 72.99823 92 ASP D N 1
ATOM 7755 C CA . ASP D 1 86 ? 30.09300 -3.71300 19.53000 1.000 73.65620 92 ASP D CA 1
ATOM 7756 C C . ASP D 1 86 ? 28.74500 -3.60900 18.82300 1.000 89.17122 92 ASP D C 1
ATOM 7757 O O . ASP D 1 86 ? 27.84100 -2.89100 19.25600 1.000 93.90600 92 ASP D O 1
ATOM 7762 N N . TYR D 1 87 ? 28.62100 -4.33600 17.71200 1.000 86.00242 93 TYR D N 1
ATOM 7763 C CA . TYR D 1 87 ? 27.38100 -4.32200 16.94700 1.000 79.87800 93 TYR D CA 1
ATOM 7764 C C . TYR D 1 87 ? 26.36400 -5.31600 17.49000 1.000 81.77033 93 TYR D C 1
ATOM 7765 O O . TYR D 1 87 ? 25.15500 -5.07400 17.39800 1.000 89.56863 93 TYR D O 1
ATOM 7774 N N . VAL D 1 88 ? 26.82800 -6.42600 18.05900 1.000 72.35078 94 VAL D N 1
ATOM 7775 C CA . VAL D 1 88 ? 25.95200 -7.52800 18.43300 1.000 90.87142 94 VAL D CA 1
ATOM 7776 C C . VAL D 1 88 ? 25.81300 -7.60200 19.94900 1.000 90.07659 94 VAL D C 1
ATOM 7777 O O . VAL D 1 88 ? 26.24400 -6.69400 20.66800 1.000 74.76686 94 VAL D O 1
ATOM 7781 N N . ASP D 1 89 ? 25.18400 -8.67800 20.43300 1.000 88.28427 95 ASP D N 1
ATOM 7782 C CA . ASP D 1 89 ? 25.08400 -9.00100 21.85400 1.000 95.12983 95 ASP D CA 1
ATOM 7783 C C . ASP D 1 89 ? 24.21000 -8.01600 22.62500 1.000 103.63348 95 ASP D C 1
ATOM 7784 O O . ASP D 1 89 ? 23.84800 -6.95300 22.10800 1.000 104.01247 95 ASP D O 1
ATOM 7789 N N . ARG D 1 90 ? 23.84900 -8.38700 23.85700 1.000 106.93124 96 ARG D N 1
ATOM 7790 C CA . ARG D 1 90 ? 23.06500 -7.56100 24.77400 1.000 98.83027 96 ARG D CA 1
ATOM 7791 C C . ARG D 1 90 ? 21.66200 -7.27100 24.24800 1.000 93.42699 96 ARG D C 1
ATOM 7792 O O . ARG D 1 90 ? 20.67200 -7.54500 24.93600 1.000 83.28893 96 ARG D O 1
ATOM 7800 N N . GLY D 1 91 ? 21.56100 -6.70600 23.04100 1.000 89.78708 97 GLY D N 1
ATOM 7801 C CA . GLY D 1 91 ? 20.27100 -6.38500 22.47000 1.000 98.69341 97 GLY D CA 1
ATOM 7802 C C . GLY D 1 91 ? 19.53400 -7.60000 21.94200 1.000 94.48764 97 GLY D C 1
ATOM 7803 O O . GLY D 1 91 ? 20.07900 -8.69700 21.81000 1.000 92.33212 97 GLY D O 1
ATOM 7804 N N . LYS D 1 92 ? 18.25300 -7.38600 21.63300 1.000 90.28714 98 LYS D N 1
ATOM 7805 C CA . LYS D 1 92 ? 17.40900 -8.48300 21.17100 1.000 104.07037 98 LYS D CA 1
ATOM 7806 C C . LYS D 1 92 ? 17.56600 -8.73100 19.67800 1.000 101.24109 98 LYS D C 1
ATOM 7807 O O . LYS D 1 92 ? 17.35100 -9.85700 19.21100 1.000 107.84977 98 LYS D O 1
ATOM 7813 N N . GLN D 1 93 ? 17.94600 -7.70400 18.92800 1.000 83.72583 99 GLN D N 1
ATOM 7814 C CA . GLN D 1 93 ? 17.95100 -7.72800 17.47400 1.000 86.85778 99 GLN D CA 1
ATOM 7815 C C . GLN D 1 93 ? 19.37100 -7.45900 16.98900 1.000 84.36538 99 GLN D C 1
ATOM 7816 O O . GLN D 1 93 ? 19.63900 -6.43900 16.34600 1.000 81.22553 99 GLN D O 1
ATOM 7822 N N . SER D 1 94 ? 20.27700 -8.39600 17.28100 1.000 84.42591 100 SER D N 1
ATOM 7823 C CA . SER D 1 94 ? 21.64800 -8.27800 16.79900 1.000 84.41012 100 SER D CA 1
ATOM 7824 C C . SER D 1 94 ? 21.73900 -8.58900 15.30800 1.000 85.94978 100 SER D C 1
ATOM 7825 O O . SER D 1 94 ? 22.51600 -7.95700 14.58400 1.000 86.11559 100 SER D O 1
ATOM 7828 N N . LEU D 1 95 ? 20.94100 -9.54900 14.83000 1.000 73.63514 101 LEU D N 1
ATOM 7829 C CA . LEU D 1 95 ? 21.00300 -9.94200 13.42500 1.000 72.84031 101 LEU D CA 1
ATOM 7830 C C . LEU D 1 95 ? 20.51300 -8.82600 12.51500 1.000 72.82978 101 LEU D C 1
ATOM 7831 O O . LEU D 1 95 ? 21.09600 -8.58800 11.45200 1.000 71.87178 101 LEU D O 1
ATOM 7836 N N . GLU D 1 96 ? 19.44000 -8.13500 12.91000 1.000 78.42519 102 GLU D N 1
ATOM 7837 C CA . GLU D 1 96 ? 18.94900 -7.01500 12.11200 1.000 99.21716 102 GLU D CA 1
ATOM 7838 C C . GLU D 1 96 ? 19.99100 -5.90800 12.02600 1.000 73.52197 102 GLU D C 1
ATOM 7839 O O . GLU D 1 96 ? 20.13900 -5.25900 10.98500 1.000 73.13508 102 GLU D O 1
ATOM 7845 N N . THR D 1 97 ? 20.73400 -5.69100 13.11100 1.000 73.37196 103 THR D N 1
ATOM 7846 C CA . THR D 1 97 ? 21.73300 -4.63000 13.13600 1.000 80.26489 103 THR D CA 1
ATOM 7847 C C . THR D 1 97 ? 22.90700 -4.95800 12.22100 1.000 94.49554 103 THR D C 1
ATOM 7848 O O . THR D 1 97 ? 23.23800 -4.18700 11.31200 1.000 109.23415 103 THR D O 1
ATOM 7852 N N . ILE D 1 98 ? 23.53900 -6.11600 12.43700 1.000 87.59208 104 ILE D N 1
ATOM 7853 C CA . ILE D 1 98 ? 24.77200 -6.44800 11.72800 1.000 69.61361 104 ILE D CA 1
ATOM 7854 C C . ILE D 1 98 ? 24.53500 -6.57900 10.22900 1.000 69.21093 104 ILE D C 1
ATOM 7855 O O . ILE D 1 98 ? 25.41100 -6.23900 9.42400 1.000 95.77990 104 ILE D O 1
ATOM 7860 N N . CYS D 1 99 ? 23.35400 -7.04800 9.82400 1.000 69.73994 105 CYS D N 1
ATOM 7861 C CA . CYS D 1 99 ? 23.09700 -7.23100 8.39900 1.000 69.56360 105 CYS D CA 1
ATOM 7862 C C . CYS D 1 99 ? 22.92800 -5.89600 7.68500 1.000 69.76889 105 CYS D C 1
ATOM 7863 O O . CYS D 1 99 ? 23.43700 -5.71700 6.57300 1.000 103.45451 105 CYS D O 1
ATOM 7866 N N . LEU D 1 100 ? 22.21800 -4.94700 8.30200 1.000 70.63478 106 LEU D N 1
ATOM 7867 C CA . LEU D 1 100 ? 22.02600 -3.64400 7.67100 1.000 79.10422 106 LEU D CA 1
ATOM 7868 C C . LEU D 1 100 ? 23.35600 -2.92400 7.48100 1.000 70.42687 106 LEU D C 1
ATOM 7869 O O . LEU D 1 100 ? 23.56900 -2.24200 6.47100 1.000 70.48477 106 LEU D O 1
ATOM 7874 N N . LEU D 1 101 ? 24.26900 -3.07300 8.43900 1.000 69.96365 107 LEU D N 1
ATOM 7875 C CA . LEU D 1 101 ? 25.58400 -2.45800 8.30700 1.000 70.64268 107 LEU D CA 1
ATOM 7876 C C . LEU D 1 101 ? 26.40200 -3.14400 7.22000 1.000 69.88469 107 LEU D C 1
ATOM 7877 O O . LEU D 1 101 ? 26.97400 -2.48000 6.34700 1.000 68.73193 107 LEU D O 1
ATOM 7882 N N . LEU D 1 102 ? 26.46700 -4.47900 7.25500 1.000 68.22660 108 LEU D N 1
ATOM 7883 C CA . LEU D 1 102 ? 27.21200 -5.21000 6.23500 1.000 73.39038 108 LEU D CA 1
ATOM 7884 C C . LEU D 1 102 ? 26.67700 -4.91500 4.84100 1.000 83.26788 108 LEU D C 1
ATOM 7885 O O . LEU D 1 102 ? 27.45300 -4.76800 3.88800 1.000 88.42376 108 LEU D O 1
ATOM 7890 N N . ALA D 1 103 ? 25.35300 -4.82500 4.70000 1.000 83.39684 109 ALA D N 1
ATOM 7891 C CA . ALA D 1 103 ? 24.76800 -4.47100 3.41100 1.000 80.53071 109 ALA D CA 1
ATOM 7892 C C . ALA D 1 103 ? 25.18200 -3.06500 2.99500 1.000 90.98459 109 ALA D C 1
ATOM 7893 O O . ALA D 1 103 ? 25.59500 -2.84100 1.85200 1.000 89.40546 109 ALA D O 1
ATOM 7895 N N . TYR D 1 104 ? 25.08600 -2.10200 3.92000 1.000 103.30712 110 TYR D N 1
ATOM 7896 C CA . TYR D 1 104 ? 25.52900 -0.74100 3.62900 1.000 70.22158 110 TYR D CA 1
ATOM 7897 C C . TYR D 1 104 ? 27.01500 -0.69300 3.30800 1.000 69.72678 110 TYR D C 1
ATOM 7898 O O . TYR D 1 104 ? 27.44500 0.12700 2.48700 1.000 96.53789 110 TYR D O 1
ATOM 7907 N N . LYS D 1 105 ? 27.81300 -1.55700 3.94100 1.000 68.98196 111 LYS D N 1
ATOM 7908 C CA . LYS D 1 105 ? 29.23000 -1.64200 3.60200 1.000 75.97490 111 LYS D CA 1
ATOM 7909 C C . LYS D 1 105 ? 29.41600 -2.06500 2.15100 1.000 78.06462 111 LYS D C 1
ATOM 7910 O O . LYS D 1 105 ? 30.10800 -1.39400 1.37800 1.000 69.27410 111 LYS D O 1
ATOM 7916 N N . ILE D 1 106 ? 28.79300 -3.17900 1.76000 1.000 68.49242 112 ILE D N 1
ATOM 7917 C CA . ILE D 1 106 ? 28.88300 -3.64000 0.37700 1.000 68.73456 112 ILE D CA 1
ATOM 7918 C C . ILE D 1 106 ? 28.28000 -2.60800 -0.56600 1.000 71.61122 112 ILE D C 1
ATOM 7919 O O . ILE D 1 106 ? 28.78800 -2.37900 -1.67100 1.000 83.48633 112 ILE D O 1
ATOM 7924 N N . ARG D 1 107 ? 27.19600 -1.95800 -0.13700 1.000 74.92477 113 ARG D N 1
ATOM 7925 C CA . ARG D 1 107 ? 26.50400 -1.00100 -0.99400 1.000 73.97992 113 ARG D CA 1
ATOM 7926 C C . ARG D 1 107 ? 27.39300 0.19600 -1.31400 1.000 71.36119 113 ARG D C 1
ATOM 7927 O O . ARG D 1 107 ? 27.54700 0.57500 -2.48100 1.000 72.08233 113 ARG D O 1
ATOM 7935 N N . TYR D 1 108 ? 27.99600 0.79700 -0.28900 1.000 80.63862 114 TYR D N 1
ATOM 7936 C CA . TYR D 1 108 ? 28.87200 1.95900 -0.44800 1.000 81.88087 114 TYR D CA 1
ATOM 7937 C C . TYR D 1 108 ? 30.20300 1.66200 0.23000 1.000 91.32937 114 TYR D C 1
ATOM 7938 O O . TYR D 1 108 ? 30.46800 2.14500 1.34000 1.000 96.25101 114 TYR D O 1
ATOM 7947 N N . PRO D 1 109 ? 31.07500 0.88100 -0.41800 1.000 88.55009 115 PRO D N 1
ATOM 7948 C CA . PRO D 1 109 ? 32.32000 0.45400 0.24300 1.000 84.21799 115 PRO D CA 1
ATOM 7949 C C . PRO D 1 109 ? 33.32500 1.57200 0.47100 1.000 94.21130 115 PRO D C 1
ATOM 7950 O O . PRO D 1 109 ? 34.27400 1.37100 1.24000 1.000 92.86640 115 PRO D O 1
ATOM 7954 N N . GLU D 1 110 ? 33.15600 2.73400 -0.15600 1.000 104.35462 116 GLU D N 1
ATOM 7955 C CA . GLU D 1 110 ? 34.09100 3.83500 0.01200 1.000 104.36251 116 GLU D CA 1
ATOM 7956 C C . GLU D 1 110 ? 33.54100 4.95300 0.88400 1.000 112.51875 116 GLU D C 1
ATOM 7957 O O . GLU D 1 110 ? 34.29000 5.87200 1.23200 1.000 111.63707 116 GLU D O 1
ATOM 7963 N N . ASN D 1 111 ? 32.26000 4.89400 1.24800 1.000 115.49806 117 ASN D N 1
ATOM 7964 C CA . ASN D 1 111 ? 31.60300 5.94300 2.01800 1.000 115.50069 117 ASN D CA 1
ATOM 7965 C C . ASN D 1 111 ? 30.91100 5.36400 3.24900 1.000 117.40355 117 ASN D C 1
ATOM 7966 O O . ASN D 1 111 ? 29.96900 5.95900 3.78200 1.000 124.15699 117 ASN D O 1
ATOM 7971 N N . PHE D 1 112 ? 31.37300 4.20500 3.71100 1.000 115.10854 118 PHE D N 1
ATOM 7972 C CA . PHE D 1 112 ? 30.76500 3.51800 4.84800 1.000 111.07648 118 PHE D CA 1
ATOM 7973 C C . PHE D 1 112 ? 31.77700 2.50700 5.35800 1.000 113.50835 118 PHE D C 1
ATOM 7974 O O . PHE D 1 112 ? 32.17000 1.60400 4.61300 1.000 116.97455 118 PHE D O 1
ATOM 7982 N N . PHE D 1 113 ? 32.21200 2.65900 6.60800 1.000 105.82848 119 PHE D N 1
ATOM 7983 C CA . PHE D 1 113 ? 33.29300 1.84200 7.13800 1.000 91.00302 119 PHE D CA 1
ATOM 7984 C C . PHE D 1 113 ? 32.93600 1.33600 8.52700 1.000 84.12851 119 PHE D C 1
ATOM 7985 O O . PHE D 1 113 ? 32.37100 2.07400 9.34100 1.000 86.55511 119 PHE D O 1
ATOM 7993 N N . LEU D 1 114 ? 33.27100 0.07300 8.78700 1.000 85.20495 120 LEU D N 1
ATOM 7994 C CA . LEU D 1 114 ? 32.95000 -0.60000 10.04100 1.000 76.81447 120 LEU D CA 1
ATOM 7995 C C . LEU D 1 114 ? 34.24000 -1.08600 10.68200 1.000 77.21452 120 LEU D C 1
ATOM 7996 O O . LEU D 1 114 ? 35.01200 -1.81400 10.04800 1.000 77.64352 120 LEU D O 1
ATOM 8001 N N . LEU D 1 115 ? 34.46600 -0.69400 11.93200 1.000 77.19083 121 LEU D N 1
ATOM 8002 C CA . LEU D 1 115 ? 35.62300 -1.13100 12.69900 1.000 77.64089 121 LEU D CA 1
ATOM 8003 C C . LEU D 1 115 ? 35.24000 -2.26500 13.64100 1.000 77.03555 121 LEU D C 1
ATOM 8004 O O . LEU D 1 115 ? 34.07500 -2.44100 14.00100 1.000 79.21739 121 LEU D O 1
ATOM 8009 N N . ARG D 1 116 ? 36.24800 -3.03200 14.04300 1.000 77.53561 122 ARG D N 1
ATOM 8010 C CA . ARG D 1 116 ? 36.04300 -4.17600 14.91700 1.000 97.11954 122 ARG D CA 1
ATOM 8011 C C . ARG D 1 116 ? 35.90700 -3.73200 16.37100 1.000 95.78517 122 ARG D C 1
ATOM 8012 O O . ARG D 1 116 ? 36.48800 -2.72900 16.79800 1.000 97.71698 122 ARG D O 1
ATOM 8020 N N . GLY D 1 117 ? 35.11200 -4.48800 17.13000 1.000 86.93148 123 GLY D N 1
ATOM 8021 C CA . GLY D 1 117 ? 34.98700 -4.30700 18.55800 1.000 93.72703 123 GLY D CA 1
ATOM 8022 C C . GLY D 1 117 ? 35.34000 -5.58500 19.30200 1.000 111.08437 123 GLY D C 1
ATOM 8023 O O . GLY D 1 117 ? 35.59200 -6.63500 18.70400 1.000 120.53024 123 GLY D O 1
ATOM 8024 N N . ASN D 1 118 ? 35.35400 -5.47400 20.63400 1.000 114.00577 124 ASN D N 1
ATOM 8025 C CA . ASN D 1 118 ? 35.70600 -6.62400 21.46100 1.000 105.54950 124 ASN D CA 1
ATOM 8026 C C . ASN D 1 118 ? 34.63400 -7.70500 21.45600 1.000 92.32423 124 ASN D C 1
ATOM 8027 O O . ASN D 1 118 ? 34.89400 -8.81000 21.94400 1.000 93.57438 124 ASN D O 1
ATOM 8032 N N . HIS D 1 119 ? 33.44800 -7.42000 20.92000 1.000 77.46718 125 HIS D N 1
ATOM 8033 C CA . HIS D 1 119 ? 32.40200 -8.42600 20.80400 1.000 97.40378 125 HIS D CA 1
ATOM 8034 C C . HIS D 1 119 ? 32.39600 -9.13000 19.45200 1.000 104.66255 125 HIS D C 1
ATOM 8035 O O . HIS D 1 119 ? 31.84800 -10.23500 19.34600 1.000 77.36191 125 HIS D O 1
ATOM 8042 N N . GLU D 1 120 ? 33.00000 -8.53200 18.42300 1.000 103.13079 126 GLU D N 1
ATOM 8043 C CA . GLU D 1 120 ? 33.07200 -9.14800 17.09700 1.000 88.16583 126 GLU D CA 1
ATOM 8044 C C . GLU D 1 120 ? 34.13300 -10.25300 17.08200 1.000 85.54447 126 GLU D C 1
ATOM 8045 O O . GLU D 1 120 ? 35.11000 -10.22500 16.33500 1.000 83.09417 126 GLU D O 1
ATOM 8051 N N . CYS D 1 121 ? 33.90300 -11.25000 17.93500 1.000 94.18761 127 CYS D N 1
ATOM 8052 C CA . CYS D 1 121 ? 34.84800 -12.33400 18.16800 1.000 97.50643 127 CYS D CA 1
ATOM 8053 C C . CYS D 1 121 ? 34.06100 -13.53600 18.66500 1.000 98.48286 127 CYS D C 1
ATOM 8054 O O . CYS D 1 121 ? 33.18400 -13.38300 19.52000 1.000 101.52796 127 CYS D O 1
ATOM 8057 N N . ALA D 1 122 ? 34.37800 -14.72100 18.13300 1.000 92.94535 128 ALA D N 1
ATOM 8058 C CA . ALA D 1 122 ? 33.56300 -15.90800 18.38900 1.000 83.29683 128 ALA D CA 1
ATOM 8059 C C . ALA D 1 122 ? 33.35900 -16.15000 19.88100 1.000 85.65237 128 ALA D C 1
ATOM 8060 O O . ALA D 1 122 ? 32.23300 -16.38100 20.33500 1.000 88.93961 128 ALA D O 1
ATOM 8062 N N . SER D 1 123 ? 34.44000 -16.09400 20.66000 1.000 88.01055 129 SER D N 1
ATOM 8063 C CA . SER D 1 123 ? 34.34600 -16.42000 22.08000 1.000 96.13521 129 SER D CA 1
ATOM 8064 C C . SER D 1 123 ? 33.40200 -15.47400 22.81400 1.000 102.46755 129 SER D C 1
ATOM 8065 O O . SER D 1 123 ? 32.62000 -15.90800 23.66800 1.000 99.18821 129 SER D O 1
ATOM 8068 N N . ILE D 1 124 ? 33.44200 -14.18100 22.48200 1.000 106.53909 130 ILE D N 1
ATOM 8069 C CA . ILE D 1 124 ? 32.63100 -13.20000 23.20300 1.000 99.17768 130 ILE D CA 1
ATOM 8070 C C . ILE D 1 124 ? 31.16900 -13.29600 22.78300 1.000 102.63073 130 ILE D C 1
ATOM 8071 O O . ILE D 1 124 ? 30.27600 -13.46400 23.62100 1.000 104.48095 130 ILE D O 1
ATOM 8076 N N . ASN D 1 125 ? 30.89800 -13.17200 21.47900 1.000 99.89356 131 ASN D N 1
ATOM 8077 C CA . ASN D 1 125 ? 29.51600 -13.16500 21.00700 1.000 100.43836 131 ASN D CA 1
ATOM 8078 C C . ASN D 1 125 ? 28.84100 -14.52400 21.14100 1.000 100.41993 131 ASN D C 1
ATOM 8079 O O . ASN D 1 125 ? 27.62400 -14.61300 20.93800 1.000 117.79307 131 ASN D O 1
ATOM 8084 N N . ARG D 1 126 ? 29.59600 -15.57800 21.46300 1.000 94.14550 132 ARG D N 1
ATOM 8085 C CA . ARG D 1 126 ? 28.96700 -16.82700 21.87900 1.000 98.94871 132 ARG D CA 1
ATOM 8086 C C . ARG D 1 126 ? 28.29300 -16.66400 23.23100 1.000 83.17313 132 ARG D C 1
ATOM 8087 O O . ARG D 1 126 ? 27.22000 -17.22800 23.47400 1.000 83.74162 132 ARG D O 1
ATOM 8095 N N . ILE D 1 127 ? 28.90100 -15.87500 24.11300 1.000 83.11260 133 ILE D N 1
ATOM 8096 C CA . ILE D 1 127 ? 28.42800 -15.75900 25.48500 1.000 93.27961 133 ILE D CA 1
ATOM 8097 C C . ILE D 1 127 ? 27.26600 -14.77700 25.59200 1.000 101.30688 133 ILE D C 1
ATOM 8098 O O . ILE D 1 127 ? 26.29700 -15.02700 26.31800 1.000 98.61446 133 ILE D O 1
ATOM 8103 N N . TYR D 1 128 ? 27.32800 -13.65300 24.87500 1.000 101.30162 134 TYR D N 1
ATOM 8104 C CA . TYR D 1 128 ? 26.48900 -12.50600 25.19300 1.000 92.59794 134 TYR D CA 1
ATOM 8105 C C . TYR D 1 128 ? 25.28500 -12.34200 24.26800 1.000 88.67116 134 TYR D C 1
ATOM 8106 O O . TYR D 1 128 ? 24.74100 -11.23600 24.17200 1.000 78.79629 134 TYR D O 1
ATOM 8115 N N . GLY D 1 129 ? 24.83700 -13.40900 23.60000 1.000 94.48764 135 GLY D N 1
ATOM 8116 C CA . GLY D 1 129 ? 23.51100 -13.45500 23.00400 1.000 104.29408 135 GLY D CA 1
ATOM 8117 C C . GLY D 1 129 ? 23.48500 -13.72600 21.51100 1.000 113.15567 135 GLY D C 1
ATOM 8118 O O . GLY D 1 129 ? 22.50500 -14.28700 21.01100 1.000 113.77417 135 GLY D O 1
ATOM 8119 N N . PHE D 1 130 ? 24.52700 -13.32000 20.78300 1.000 78.25149 136 PHE D N 1
ATOM 8120 C CA . PHE D 1 130 ? 24.47700 -13.44800 19.32800 1.000 77.63036 136 PHE D CA 1
ATOM 8121 C C . PHE D 1 130 ? 24.44800 -14.90700 18.88500 1.000 97.96438 136 PHE D C 1
ATOM 8122 O O . PHE D 1 130 ? 23.83600 -15.22900 17.86000 1.000 112.03975 136 PHE D O 1
ATOM 8130 N N . TYR D 1 131 ? 25.09200 -15.80000 19.63900 1.000 85.42603 137 TYR D N 1
ATOM 8131 C CA . TYR D 1 131 ? 25.10500 -17.21300 19.26800 1.000 81.81507 137 TYR D CA 1
ATOM 8132 C C . TYR D 1 131 ? 23.73500 -17.84600 19.46500 1.000 81.61768 137 TYR D C 1
ATOM 8133 O O . TYR D 1 131 ? 23.23400 -18.55300 18.58300 1.000 81.91245 137 TYR D O 1
ATOM 8142 N N . ASP D 1 132 ? 23.11700 -17.61100 20.62500 1.000 82.02562 138 ASP D N 1
ATOM 8143 C CA . ASP D 1 132 ? 21.75800 -18.09200 20.84900 1.000 85.43130 138 ASP D CA 1
ATOM 8144 C C . ASP D 1 132 ? 20.78400 -17.49600 19.84300 1.000 104.45463 138 ASP D C 1
ATOM 8145 O O . ASP D 1 132 ? 19.80500 -18.14900 19.46500 1.000 116.95613 138 ASP D O 1
ATOM 8150 N N . GLU D 1 133 ? 21.03600 -16.26100 19.39900 1.000 80.10697 139 GLU D N 1
ATOM 8151 C CA . GLU D 1 133 ? 20.14700 -15.61200 18.44200 1.000 80.27278 139 GLU D CA 1
ATOM 8152 C C . GLU D 1 133 ? 20.29800 -16.20200 17.04400 1.000 89.46599 139 GLU D C 1
ATOM 8153 O O . GLU D 1 133 ? 19.33300 -16.22000 16.27200 1.000 101.10686 139 GLU D O 1
ATOM 8159 N N . CYS D 1 134 ? 21.49300 -16.68700 16.70100 1.000 87.90528 140 CYS D N 1
ATOM 8160 C CA . CYS D 1 134 ? 21.68900 -17.35500 15.42000 1.000 94.69556 140 CYS D CA 1
ATOM 8161 C C . CYS D 1 134 ? 21.15300 -18.78000 15.45600 1.000 110.22901 140 CYS D C 1
ATOM 8162 O O . CYS D 1 134 ? 20.45900 -19.21400 14.53000 1.000 117.56410 140 CYS D O 1
ATOM 8165 N N . LYS D 1 135 ? 21.47200 -19.52100 16.52100 1.000 108.34457 141 LYS D N 1
ATOM 8166 C CA . LYS D 1 135 ? 21.00700 -20.89900 16.63800 1.000 93.94811 141 LYS D CA 1
ATOM 8167 C C . LYS D 1 135 ? 19.48700 -20.96200 16.62000 1.000 90.87932 141 LYS D C 1
ATOM 8168 O O . LYS D 1 135 ? 18.89400 -21.81600 15.95100 1.000 94.65345 141 LYS D O 1
ATOM 8174 N N . ARG D 1 136 ? 18.83800 -20.04400 17.33400 1.000 83.39684 142 ARG D N 1
ATOM 8175 C CA . ARG D 1 136 ? 17.38300 -19.97700 17.36600 1.000 99.74880 142 ARG D CA 1
ATOM 8176 C C . ARG D 1 136 ? 16.81200 -19.63800 15.99400 1.000 101.69114 142 ARG D C 1
ATOM 8177 O O . ARG D 1 136 ? 16.10400 -20.45300 15.39300 1.000 105.99429 142 ARG D O 1
ATOM 8185 N N . ARG D 1 137 ? 17.12400 -18.44500 15.48200 1.000 94.09549 143 ARG D N 1
ATOM 8186 C CA . ARG D 1 137 ? 16.50000 -17.97200 14.25100 1.000 88.37375 143 ARG D CA 1
ATOM 8187 C C . ARG D 1 137 ? 17.02500 -18.68200 13.00900 1.000 91.41886 143 ARG D C 1
ATOM 8188 O O . ARG D 1 137 ? 16.31400 -18.73500 11.99900 1.000 83.27577 143 ARG D O 1
ATOM 8196 N N . TYR D 1 138 ? 18.24100 -19.23000 13.05300 1.000 98.29073 144 TYR D N 1
ATOM 8197 C CA . TYR D 1 138 ? 18.79000 -19.92200 11.89100 1.000 87.80000 144 TYR D CA 1
ATOM 8198 C C . TYR D 1 138 ? 19.46300 -21.22700 12.30000 1.000 99.22769 144 TYR D C 1
ATOM 8199 O O . TYR D 1 138 ? 18.77300 -22.22300 12.54100 1.000 116.84559 144 TYR D O 1
ATOM 8208 N N . ASN D 1 139 ? 20.79000 -21.24900 12.38400 1.000 91.68468 145 ASN D N 1
ATOM 8209 C CA . ASN D 1 139 ? 21.49000 -22.47400 12.76100 1.000 96.22996 145 ASN D CA 1
ATOM 8210 C C . ASN D 1 139 ? 22.88500 -22.12400 13.27100 1.000 97.47484 145 ASN D C 1
ATOM 8211 O O . ASN D 1 139 ? 23.21400 -20.95300 13.49000 1.000 94.48238 145 ASN D O 1
ATOM 8216 N N . ILE D 1 140 ? 23.70900 -23.15700 13.46000 1.000 108.38668 146 ILE D N 1
ATOM 8217 C CA . ILE D 1 140 ? 25.05600 -22.97700 13.99300 1.000 110.34744 146 ILE D CA 1
ATOM 8218 C C . ILE D 1 140 ? 26.01500 -22.52700 12.90000 1.000 106.46540 146 ILE D C 1
ATOM 8219 O O . ILE D 1 140 ? 26.76200 -21.55700 13.07100 1.000 118.93005 146 ILE D O 1
ATOM 8224 N N . LYS D 1 141 ? 26.00900 -23.23100 11.76500 1.000 96.84319 147 LYS D N 1
ATOM 8225 C CA . LYS D 1 141 ? 26.98900 -22.97600 10.71300 1.000 96.78002 147 LYS D CA 1
ATOM 8226 C C . LYS D 1 141 ? 26.95900 -21.52800 10.23800 1.000 104.23881 147 LYS D C 1
ATOM 8227 O O . LYS D 1 141 ? 27.99700 -20.98800 9.83900 1.000 111.44757 147 LYS D O 1
ATOM 8233 N N . LEU D 1 142 ? 25.79000 -20.88500 10.27100 1.000 100.34098 148 LEU D N 1
ATOM 8234 C CA . LEU D 1 142 ? 25.71200 -19.47400 9.90300 1.000 103.82824 148 LEU D CA 1
ATOM 8235 C C . LEU D 1 142 ? 26.50800 -18.60800 10.87400 1.000 102.32806 148 LEU D C 1
ATOM 8236 O O . LEU D 1 142 ? 27.12600 -17.61400 10.47000 1.000 107.75239 148 LEU D O 1
ATOM 8241 N N . TRP D 1 143 ? 26.50400 -18.96800 12.16000 1.000 99.89356 149 TRP D N 1
ATOM 8242 C CA . TRP D 1 143 ? 27.32300 -18.25300 13.13300 1.000 109.04202 149 TRP D CA 1
ATOM 8243 C C . TRP D 1 143 ? 28.80600 -18.40900 12.81600 1.000 129.14970 149 TRP D C 1
ATOM 8244 O O . TRP D 1 143 ? 29.57600 -17.44700 12.91900 1.000 133.25808 149 TRP D O 1
ATOM 8255 N N . LYS D 1 144 ? 29.22200 -19.61500 12.41900 1.000 122.19097 150 LYS D N 1
ATOM 8256 C CA . LYS D 1 144 ? 30.61200 -19.82300 12.02500 1.000 112.42664 150 LYS D CA 1
ATOM 8257 C C . LYS D 1 144 ? 30.95900 -19.01600 10.78200 1.000 100.28834 150 LYS D C 1
ATOM 8258 O O . LYS D 1 144 ? 32.11500 -18.61200 10.60400 1.000 104.83625 150 LYS D O 1
ATOM 8264 N N . THR D 1 145 ? 29.97600 -18.77000 9.91500 1.000 86.23139 151 THR D N 1
ATOM 8265 C CA . THR D 1 145 ? 30.19100 -17.86500 8.79300 1.000 86.74198 151 THR D CA 1
ATOM 8266 C C . THR D 1 145 ? 30.34000 -16.43000 9.28200 1.000 96.69580 151 THR D C 1
ATOM 8267 O O . THR D 1 145 ? 31.21800 -15.69300 8.81800 1.000 107.69976 151 THR D O 1
ATOM 8271 N N . PHE D 1 146 ? 29.48700 -16.02000 10.22600 1.000 87.06570 152 PHE D N 1
ATOM 8272 C CA . PHE D 1 146 ? 29.62100 -14.70200 10.84100 1.000 82.48884 152 PHE D CA 1
ATOM 8273 C C . PHE D 1 146 ? 31.00600 -14.52500 11.44900 1.000 84.71805 152 PHE D C 1
ATOM 8274 O O . PHE D 1 146 ? 31.65600 -13.49100 11.25700 1.000 77.68037 152 PHE D O 1
ATOM 8282 N N . THR D 1 147 ? 31.46800 -15.53400 12.19100 1.000 89.46336 153 THR D N 1
ATOM 8283 C CA . THR D 1 147 ? 32.79900 -15.48100 12.78700 1.000 81.81244 153 THR D CA 1
ATOM 8284 C C . THR D 1 147 ? 33.86900 -15.30100 11.71800 1.000 80.85180 153 THR D C 1
ATOM 8285 O O . THR D 1 147 ? 34.75100 -14.44400 11.84300 1.000 79.93064 153 THR D O 1
ATOM 8289 N N . ASP D 1 148 ? 33.79300 -16.09600 10.64700 1.000 81.86245 154 ASP D N 1
ATOM 8290 C CA . ASP D 1 148 ? 34.77800 -16.00400 9.57600 1.000 96.10889 154 ASP D CA 1
ATOM 8291 C C . ASP D 1 148 ? 34.80400 -14.61200 8.95600 1.000 101.22793 154 ASP D C 1
ATOM 8292 O O . ASP D 1 148 ? 35.87000 -14.13100 8.55300 1.000 95.37196 154 ASP D O 1
ATOM 8297 N N . CYS D 1 149 ? 33.65000 -13.94600 8.88200 1.000 96.55895 155 CYS D N 1
ATOM 8298 C CA . CYS D 1 149 ? 33.63000 -12.56300 8.41800 1.000 89.61338 155 CYS D CA 1
ATOM 8299 C C . CYS D 1 149 ? 34.21100 -11.62400 9.46800 1.000 105.09681 155 CYS D C 1
ATOM 8300 O O . CYS D 1 149 ? 34.97100 -10.70700 9.13600 1.000 109.92371 155 CYS D O 1
ATOM 8303 N N . PHE D 1 150 ? 33.86800 -11.84600 10.74100 1.000 106.54699 156 PHE D N 1
ATOM 8304 C CA . PHE D 1 150 ? 34.33800 -10.96900 11.81000 1.000 93.27434 156 PHE D CA 1
ATOM 8305 C C . PHE D 1 150 ? 35.85600 -10.97200 11.92300 1.000 95.81938 156 PHE D C 1
ATOM 8306 O O . PHE D 1 150 ? 36.45200 -9.95300 12.29100 1.000 107.41025 156 PHE D O 1
ATOM 8314 N N . ASN D 1 151 ? 36.49400 -12.10400 11.61600 1.000 105.04944 157 ASN D N 1
ATOM 8315 C CA . ASN D 1 151 ? 37.94700 -12.19800 11.71700 1.000 102.41754 157 ASN D CA 1
ATOM 8316 C C . ASN D 1 151 ? 38.64700 -11.20200 10.80100 1.000 103.07288 157 ASN D C 1
ATOM 8317 O O . ASN D 1 151 ? 39.74100 -10.72200 11.12500 1.000 110.07899 157 ASN D O 1
ATOM 8322 N N . CYS D 1 152 ? 38.03700 -10.86900 9.66500 1.000 80.42017 158 CYS D N 1
ATOM 8323 C CA . CYS D 1 152 ? 38.65900 -10.01500 8.66400 1.000 91.70573 158 CYS D CA 1
ATOM 8324 C C . CYS D 1 152 ? 38.25400 -8.55200 8.79900 1.000 89.23965 158 CYS D C 1
ATOM 8325 O O . CYS D 1 152 ? 38.40600 -7.78500 7.84400 1.000 89.00278 158 CYS D O 1
ATOM 8328 N N . LEU D 1 153 ? 37.74800 -8.14500 9.95700 1.000 115.66650 159 LEU D N 1
ATOM 8329 C CA . LEU D 1 153 ? 37.36100 -6.75600 10.13200 1.000 113.51887 159 LEU D CA 1
ATOM 8330 C C . LEU D 1 153 ? 38.59800 -5.86500 10.24600 1.000 117.57462 159 LEU D C 1
ATOM 8331 O O . LEU D 1 153 ? 39.66000 -6.31600 10.68800 1.000 119.31431 159 LEU D O 1
ATOM 8336 N N . PRO D 1 154 ? 38.49400 -4.60500 9.83100 1.000 115.01116 160 PRO D N 1
ATOM 8337 C CA . PRO D 1 154 ? 39.56300 -3.64400 10.11100 1.000 105.73899 160 PRO D CA 1
ATOM 8338 C C . PRO D 1 154 ? 39.54000 -3.21500 11.57100 1.000 106.06272 160 PRO D C 1
ATOM 8339 O O . PRO D 1 154 ? 38.52100 -3.29600 12.26000 1.000 100.92526 160 PRO D O 1
ATOM 8343 N N . ILE D 1 155 ? 40.69600 -2.75200 12.03500 1.000 118.80898 161 ILE D N 1
ATOM 8344 C CA . ILE D 1 155 ? 40.93500 -2.53400 13.45800 1.000 121.94620 161 ILE D CA 1
ATOM 8345 C C . ILE D 1 155 ? 40.77100 -1.06900 13.84200 1.000 118.22733 161 ILE D C 1
ATOM 8346 O O . ILE D 1 155 ? 39.99400 -0.73900 14.73900 1.000 113.23463 161 ILE D O 1
ATOM 8351 N N . ALA D 1 156 ? 41.49800 -0.17100 13.18000 1.000 98.45917 162 ALA D N 1
ATOM 8352 C CA . ALA D 1 156 ? 41.49400 1.23600 13.55100 1.000 97.56170 162 ALA D CA 1
ATOM 8353 C C . ALA D 1 156 ? 41.49300 2.09800 12.29600 1.000 97.60907 162 ALA D C 1
ATOM 8354 O O . ALA D 1 156 ? 41.71900 1.61800 11.18200 1.000 98.45391 162 ALA D O 1
ATOM 8356 N N . ALA D 1 157 ? 41.23900 3.39100 12.49200 1.000 96.91952 163 ALA D N 1
ATOM 8357 C CA . ALA D 1 157 ? 41.17400 4.34400 11.39700 1.000 100.87525 163 ALA D CA 1
ATOM 8358 C C . ALA D 1 157 ? 41.81900 5.65400 11.82700 1.000 112.78458 163 ALA D C 1
ATOM 8359 O O . ALA D 1 157 ? 42.01700 5.91300 13.01700 1.000 113.01618 163 ALA D O 1
ATOM 8361 N N . ILE D 1 158 ? 42.16100 6.47600 10.83400 1.000 107.22601 164 ILE D N 1
ATOM 8362 C CA . ILE D 1 158 ? 42.73900 7.79900 11.05200 1.000 107.87609 164 ILE D CA 1
ATOM 8363 C C . ILE D 1 158 ? 42.04400 8.77100 10.10800 1.000 105.05996 164 ILE D C 1
ATOM 8364 O O . ILE D 1 158 ? 42.11500 8.60700 8.88500 1.000 111.17122 164 ILE D O 1
ATOM 8369 N N . VAL D 1 159 ? 41.38100 9.78000 10.66500 1.000 97.58275 165 VAL D N 1
ATOM 8370 C CA . VAL D 1 159 ? 40.61500 10.74600 9.88400 1.000 118.41157 165 VAL D CA 1
ATOM 8371 C C . VAL D 1 159 ? 41.48300 11.97900 9.66600 1.000 123.29636 165 VAL D C 1
ATOM 8372 O O . VAL D 1 159 ? 41.69300 12.77400 10.58900 1.000 128.14958 165 VAL D O 1
ATOM 8376 N N . ASP D 1 160 ? 41.98500 12.13500 8.43900 1.000 116.45607 166 ASP D N 1
ATOM 8377 C CA . ASP D 1 160 ? 42.75100 13.31500 8.02700 1.000 113.73732 166 ASP D CA 1
ATOM 8378 C C . ASP D 1 160 ? 43.95900 13.55100 8.93200 1.000 113.55046 166 ASP D C 1
ATOM 8379 O O . ASP D 1 160 ? 44.25500 14.68100 9.32700 1.000 113.86892 166 ASP D O 1
ATOM 8384 N N . GLU D 1 161 ? 44.65600 12.46600 9.27300 1.000 120.35127 167 GLU D N 1
ATOM 8385 C CA . GLU D 1 161 ? 45.93900 12.50300 9.97800 1.000 127.44160 167 GLU D CA 1
ATOM 8386 C C . GLU D 1 161 ? 45.86800 13.23700 11.31700 1.000 124.75706 167 GLU D C 1
ATOM 8387 O O . GLU D 1 161 ? 46.90300 13.64600 11.85600 1.000 117.87992 167 GLU D O 1
ATOM 8393 N N . LYS D 1 162 ? 44.67100 13.41200 11.87700 1.000 122.27782 168 LYS D N 1
ATOM 8394 C CA . LYS D 1 162 ? 44.53000 14.17000 13.11500 1.000 120.45655 168 LYS D CA 1
ATOM 8395 C C . LYS D 1 162 ? 43.67700 13.43600 14.14500 1.000 117.58778 168 LYS D C 1
ATOM 8396 O O . LYS D 1 162 ? 43.93000 13.54500 15.34900 1.000 125.80719 168 LYS D O 1
ATOM 8402 N N . ILE D 1 163 ? 42.66900 12.69400 13.69300 1.000 105.80479 169 ILE D N 1
ATOM 8403 C CA . ILE D 1 163 ? 41.78600 11.93600 14.57300 1.000 109.16046 169 ILE D CA 1
ATOM 8404 C C . ILE D 1 163 ? 42.12900 10.45700 14.45800 1.000 103.82824 169 ILE D C 1
ATOM 8405 O O . ILE D 1 163 ? 42.33300 9.94100 13.35400 1.000 103.93351 169 ILE D O 1
ATOM 8410 N N . PHE D 1 164 ? 42.19600 9.77900 15.60000 1.000 95.81149 170 PHE D N 1
ATOM 8411 C CA . PHE D 1 164 ? 42.49800 8.35600 15.66200 1.000 95.84307 170 PHE D CA 1
ATOM 8412 C C . PHE D 1 164 ? 41.31700 7.62900 16.28500 1.000 112.77668 170 PHE D C 1
ATOM 8413 O O . PHE D 1 164 ? 40.88100 7.97500 17.38800 1.000 115.44016 170 PHE D O 1
ATOM 8421 N N . CYS D 1 165 ? 40.80500 6.62100 15.58200 1.000 109.49734 171 CYS D N 1
ATOM 8422 C CA . CYS D 1 165 ? 39.58400 5.93100 15.97700 1.000 120.99345 171 CYS D CA 1
ATOM 8423 C C . CYS D 1 165 ? 39.86500 4.44800 16.17300 1.000 128.68911 171 CYS D C 1
ATOM 8424 O O . CYS D 1 165 ? 40.36100 3.77800 15.26100 1.000 131.42102 171 CYS D O 1
ATOM 8427 N N . CYS D 1 166 ? 39.55100 3.94600 17.36500 1.000 120.74869 172 CYS D N 1
ATOM 8428 C CA . CYS D 1 166 ? 39.53700 2.51800 17.64500 1.000 110.16847 172 CYS D CA 1
ATOM 8429 C C . CYS D 1 166 ? 38.43500 2.26500 18.66300 1.000 119.08533 172 CYS D C 1
ATOM 8430 O O . CYS D 1 166 ? 37.85300 3.20000 19.21400 1.000 117.87203 172 CYS D O 1
ATOM 8433 N N . HIS D 1 167 ? 38.14200 0.98900 18.91300 1.000 124.27016 173 HIS D N 1
ATOM 8434 C CA . HIS D 1 167 ? 37.04700 0.66700 19.82400 1.000 119.97228 173 HIS D CA 1
ATOM 8435 C C . HIS D 1 167 ? 37.43100 0.94700 21.27200 1.000 120.14598 173 HIS D C 1
ATOM 8436 O O . HIS D 1 167 ? 36.79900 1.76700 21.95000 1.000 121.27770 173 HIS D O 1
ATOM 8443 N N . GLY D 1 168 ? 38.46000 0.26600 21.76800 1.000 124.20173 174 GLY D N 1
ATOM 8444 C CA . GLY D 1 168 ? 38.86300 0.40600 23.15400 1.000 113.42413 174 GLY D CA 1
ATOM 8445 C C . GLY D 1 168 ? 39.77500 1.58800 23.40700 1.000 107.60764 174 GLY D C 1
ATOM 8446 O O . GLY D 1 168 ? 39.30900 2.67000 23.77700 1.000 101.25951 174 GLY D O 1
ATOM 8447 N N . GLY D 1 169 ? 41.07800 1.39300 23.21500 1.000 123.87801 175 GLY D N 1
ATOM 8448 C CA . GLY D 1 169 ? 42.03400 2.45900 23.44300 1.000 135.40044 175 GLY D CA 1
ATOM 8449 C C . GLY D 1 169 ? 43.46500 2.09900 23.09700 1.000 143.62775 175 GLY D C 1
ATOM 8450 O O . GLY D 1 169 ? 43.71400 1.29300 22.19600 1.000 154.33956 175 GLY D O 1
ATOM 8451 N N . LEU D 1 170 ? 44.41500 2.68500 23.82300 1.000 139.21669 176 LEU D N 1
ATOM 8452 C CA . LEU D 1 170 ? 45.82800 2.56400 23.50100 1.000 131.38154 176 LEU D CA 1
ATOM 8453 C C . LEU D 1 170 ? 46.41500 1.26800 24.05600 1.000 126.65729 176 LEU D C 1
ATOM 8454 O O . LEU D 1 170 ? 45.87700 0.65000 24.97900 1.000 128.48383 176 LEU D O 1
ATOM 8459 N N . SER D 1 171 ? 47.54800 0.86900 23.47700 1.000 121.82513 177 SER D N 1
ATOM 8460 C CA . SER D 1 171 ? 48.30200 -0.30200 23.88600 1.000 120.69868 177 SER D CA 1
ATOM 8461 C C . SER D 1 171 ? 49.73200 0.09200 24.23700 1.000 122.62523 177 SER D C 1
ATOM 8462 O O . SER D 1 171 ? 50.33400 0.91500 23.53800 1.000 124.42544 177 SER D O 1
ATOM 8465 N N . PRO D 1 172 ? 50.30200 -0.46700 25.30900 1.000 122.47521 178 PRO D N 1
ATOM 8466 C CA . PRO D 1 172 ? 51.69800 -0.14900 25.64500 1.000 125.80193 178 PRO D CA 1
ATOM 8467 C C . PRO D 1 172 ? 52.70600 -0.70300 24.65100 1.000 125.65980 178 PRO D C 1
ATOM 8468 O O . PRO D 1 172 ? 53.89100 -0.35200 24.74400 1.000 124.43860 178 PRO D O 1
ATOM 8472 N N . ASP D 1 173 ? 52.28200 -1.55200 23.71600 1.000 126.10986 179 ASP D N 1
ATOM 8473 C CA . ASP D 1 173 ? 53.14100 -2.06500 22.65800 1.000 126.88100 179 ASP D CA 1
ATOM 8474 C C . ASP D 1 173 ? 53.00300 -1.28000 21.36100 1.000 124.54125 179 ASP D C 1
ATOM 8475 O O . ASP D 1 173 ? 53.61500 -1.65400 20.35500 1.000 123.52534 179 ASP D O 1
ATOM 8480 N N . LEU D 1 174 ? 52.21500 -0.20600 21.36000 1.000 124.55967 180 LEU D N 1
ATOM 8481 C CA . LEU D 1 174 ? 51.96800 0.59300 20.16100 1.000 117.87992 180 LEU D CA 1
ATOM 8482 C C . LEU D 1 174 ? 52.94800 1.75900 20.13500 1.000 120.96187 180 LEU D C 1
ATOM 8483 O O . LEU D 1 174 ? 52.77000 2.75400 20.84300 1.000 120.66710 180 LEU D O 1
ATOM 8488 N N . GLN D 1 175 ? 53.98900 1.63500 19.31000 1.000 127.12577 181 GLN D N 1
ATOM 8489 C CA . GLN D 1 175 ? 54.93600 2.71400 19.08100 1.000 124.96235 181 GLN D CA 1
ATOM 8490 C C . GLN D 1 175 ? 54.96000 3.20900 17.64400 1.000 124.31491 181 GLN D C 1
ATOM 8491 O O . GLN D 1 175 ? 55.44500 4.32000 17.40400 1.000 139.54568 181 GLN D O 1
ATOM 8497 N N . SER D 1 176 ? 54.45200 2.43100 16.69100 1.000 109.76579 182 SER D N 1
ATOM 8498 C CA . SER D 1 176 ? 54.46500 2.81200 15.28700 1.000 109.45523 182 SER D CA 1
ATOM 8499 C C . SER D 1 176 ? 53.15700 2.39200 14.63600 1.000 110.37639 182 SER D C 1
ATOM 8500 O O . SER D 1 176 ? 52.50800 1.43600 15.06800 1.000 116.31395 182 SER D O 1
ATOM 8503 N N . MET D 1 177 ? 52.77400 3.11700 13.58400 1.000 106.71279 183 MET D N 1
ATOM 8504 C CA . MET D 1 177 ? 51.56600 2.75900 12.84800 1.000 106.85229 183 MET D CA 1
ATOM 8505 C C . MET D 1 177 ? 51.76500 1.49200 12.02600 1.000 111.17912 183 MET D C 1
ATOM 8506 O O . MET D 1 177 ? 50.81400 0.72600 11.83300 1.000 112.55823 183 MET D O 1
ATOM 8511 N N . GLU D 1 178 ? 52.98700 1.25400 11.54000 1.000 109.57366 184 GLU D N 1
ATOM 8512 C CA . GLU D 1 178 ? 53.25400 0.06700 10.73400 1.000 115.86652 184 GLU D CA 1
ATOM 8513 C C . GLU D 1 178 ? 52.96400 -1.21500 11.50300 1.000 116.07971 184 GLU D C 1
ATOM 8514 O O . GLU D 1 178 ? 52.59000 -2.22500 10.89700 1.000 119.46959 184 GLU D O 1
ATOM 8520 N N . GLN D 1 179 ? 53.11800 -1.19300 12.83200 1.000 116.05865 185 GLN D N 1
ATOM 8521 C CA . GLN D 1 179 ? 52.78400 -2.36500 13.63800 1.000 117.32196 185 GLN D CA 1
ATOM 8522 C C . GLN D 1 179 ? 51.33900 -2.79100 13.41800 1.000 123.60693 185 GLN D C 1
ATOM 8523 O O . GLN D 1 179 ? 51.04100 -3.98900 13.34400 1.000 125.62822 185 GLN D O 1
ATOM 8529 N N . ILE D 1 180 ? 50.42800 -1.82100 13.30600 1.000 124.41492 186 ILE D N 1
ATOM 8530 C CA . ILE D 1 180 ? 49.03000 -2.13100 13.01400 1.000 127.25210 186 ILE D CA 1
ATOM 8531 C C . ILE D 1 180 ? 48.90300 -2.72600 11.61800 1.000 121.76723 186 ILE D C 1
ATOM 8532 O O . ILE D 1 180 ? 48.32900 -3.80500 11.42900 1.000 113.68732 186 ILE D O 1
ATOM 8537 N N . ARG D 1 181 ? 49.45000 -2.02700 10.61800 1.000 116.82980 187 ARG D N 1
ATOM 8538 C CA . ARG D 1 181 ? 49.29600 -2.45200 9.23100 1.000 112.77668 187 ARG D CA 1
ATOM 8539 C C . ARG D 1 181 ? 49.80400 -3.86900 8.99900 1.000 120.69342 187 ARG D C 1
ATOM 8540 O O . ARG D 1 181 ? 49.23800 -4.60100 8.18000 1.000 123.30163 187 ARG D O 1
ATOM 8548 N N . ARG D 1 182 ? 50.85700 -4.27800 9.70900 1.000 84.02323 188 ARG D N 1
ATOM 8549 C CA . ARG D 1 182 ? 51.44500 -5.59300 9.48200 1.000 86.00505 188 ARG D CA 1
ATOM 8550 C C . ARG D 1 182 ? 50.59000 -6.73500 10.01400 1.000 95.39038 188 ARG D C 1
ATOM 8551 O O . ARG D 1 182 ? 50.95600 -7.89800 9.80400 1.000 98.36443 188 ARG D O 1
ATOM 8559 N N . ILE D 1 183 ? 49.47900 -6.45200 10.69500 1.000 109.06044 189 ILE D N 1
ATOM 8560 C CA . ILE D 1 183 ? 48.62400 -7.52200 11.19500 1.000 111.55285 189 ILE D CA 1
ATOM 8561 C C . ILE D 1 183 ? 47.86800 -8.14700 10.03100 1.000 107.00757 189 ILE D C 1
ATOM 8562 O O . ILE D 1 183 ? 47.24600 -7.44500 9.22300 1.000 108.07875 189 ILE D O 1
ATOM 8567 N N . MET D 1 184 ? 47.92400 -9.47100 9.93800 1.000 112.85037 190 MET D N 1
ATOM 8568 C CA . MET D 1 184 ? 47.28600 -10.20200 8.85500 1.000 120.62499 190 MET D CA 1
ATOM 8569 C C . MET D 1 184 ? 45.82600 -10.50400 9.17700 1.000 123.68325 190 MET D C 1
ATOM 8570 O O . MET D 1 184 ? 45.40900 -10.54200 10.33700 1.000 124.15699 190 MET D O 1
ATOM 8575 N N . ARG D 1 185 ? 45.04900 -10.71500 8.11900 1.000 121.26980 191 ARG D N 1
ATOM 8576 C CA . ARG D 1 185 ? 43.65600 -11.13100 8.22700 1.000 107.11021 191 ARG D CA 1
ATOM 8577 C C . ARG D 1 185 ? 43.43500 -12.34100 7.32200 1.000 104.08616 191 ARG D C 1
ATOM 8578 O O . ARG D 1 185 ? 44.05900 -12.43900 6.26400 1.000 108.89727 191 ARG D O 1
ATOM 8586 N N . PRO D 1 186 ? 42.55600 -13.27700 7.72900 1.000 104.88363 192 PRO D N 1
ATOM 8587 C CA . PRO D 1 186 ? 41.71600 -13.31300 8.93500 1.000 106.02587 192 PRO D CA 1
ATOM 8588 C C . PRO D 1 186 ? 42.50700 -13.50600 10.22700 1.000 109.46576 192 PRO D C 1
ATOM 8589 O O . PRO D 1 186 ? 43.68100 -13.87200 10.17100 1.000 106.19168 192 PRO D O 1
ATOM 8593 N N . THR D 1 187 ? 41.86400 -13.26700 11.37000 1.000 117.49567 193 THR D N 1
ATOM 8594 C CA . THR D 1 187 ? 42.54400 -13.35900 12.65600 1.000 122.06200 193 THR D CA 1
ATOM 8595 C C . THR D 1 187 ? 41.52100 -13.40300 13.78300 1.000 119.92491 193 THR D C 1
ATOM 8596 O O . THR D 1 187 ? 40.48300 -12.74000 13.71300 1.000 119.99070 193 THR D O 1
ATOM 8600 N N . ASP D 1 188 ? 41.82500 -14.18600 14.81500 1.000 121.18558 194 ASP D N 1
ATOM 8601 C CA . ASP D 1 188 ? 41.08700 -14.17300 16.07000 1.000 116.19551 194 ASP D CA 1
ATOM 8602 C C . ASP D 1 188 ? 41.83000 -13.30100 17.07600 1.000 119.79857 194 ASP D C 1
ATOM 8603 O O . ASP D 1 188 ? 43.05200 -13.14800 17.00700 1.000 118.55895 194 ASP D O 1
ATOM 8608 N N . VAL D 1 189 ? 41.08000 -12.72900 18.01200 1.000 118.03257 195 VAL D N 1
ATOM 8609 C CA . VAL D 1 189 ? 41.64400 -11.79600 18.98600 1.000 108.67882 195 VAL D CA 1
ATOM 8610 C C . VAL D 1 189 ? 42.47900 -12.55900 20.00800 1.000 104.58622 195 VAL D C 1
ATOM 8611 O O . VAL D 1 189 ? 41.95400 -13.44300 20.70200 1.000 100.67523 195 VAL D O 1
ATOM 8615 N N . PRO D 1 190 ? 43.77300 -12.26000 20.13200 1.000 108.90516 196 PRO D N 1
ATOM 8616 C CA . PRO D 1 190 ? 44.58500 -12.90100 21.17200 1.000 108.53143 196 PRO D CA 1
ATOM 8617 C C . PRO D 1 190 ? 44.28500 -12.29900 22.53500 1.000 104.64676 196 PRO D C 1
ATOM 8618 O O . PRO D 1 190 ? 44.02300 -11.10100 22.66000 1.000 95.48250 196 PRO D O 1
ATOM 8622 N N . ASP D 1 191 ? 44.33300 -13.14700 23.56900 1.000 113.41360 197 ASP D N 1
ATOM 8623 C CA . ASP D 1 191 ? 43.93500 -12.72000 24.90800 1.000 127.15735 197 ASP D CA 1
ATOM 8624 C C . ASP D 1 191 ? 44.81400 -11.60200 25.45200 1.000 143.06452 197 ASP D C 1
ATOM 8625 O O . ASP D 1 191 ? 44.44100 -10.96100 26.44100 1.000 147.77824 197 ASP D O 1
ATOM 8630 N N . GLN D 1 192 ? 45.96900 -11.35900 24.84000 1.000 146.85708 198 GLN D N 1
ATOM 8631 C CA . GLN D 1 192 ? 46.86400 -10.29000 25.25300 1.000 140.01679 198 GLN D CA 1
ATOM 8632 C C . GLN D 1 192 ? 47.50500 -9.68300 24.01300 1.000 131.40260 198 GLN D C 1
ATOM 8633 O O . GLN D 1 192 ? 47.36900 -10.19900 22.90000 1.000 134.43191 198 GLN D O 1
ATOM 8639 N N . GLY D 1 193 ? 48.20100 -8.57400 24.21100 1.000 131.43155 199 GLY D N 1
ATOM 8640 C CA . GLY D 1 193 ? 48.95500 -7.95300 23.14200 1.000 129.21812 199 GLY D CA 1
ATOM 8641 C C . GLY D 1 193 ? 48.26200 -6.74000 22.55900 1.000 122.87263 199 GLY D C 1
ATOM 8642 O O . GLY D 1 193 ? 47.28000 -6.21400 23.09100 1.000 116.00338 199 GLY D O 1
ATOM 8643 N N . LEU D 1 194 ? 48.79700 -6.30500 21.41600 1.000 127.21262 200 LEU D N 1
ATOM 8644 C CA . LEU D 1 194 ? 48.35500 -5.06600 20.78400 1.000 125.33082 200 LEU D CA 1
ATOM 8645 C C . LEU D 1 194 ? 46.89200 -5.14400 20.36100 1.000 117.43776 200 LEU D C 1
ATOM 8646 O O . LEU D 1 194 ? 46.06800 -4.31800 20.77000 1.000 124.36491 200 LEU D O 1
ATOM 8651 N N . LEU D 1 195 ? 46.55400 -6.13900 19.53600 1.000 107.84451 201 LEU D N 1
ATOM 8652 C CA . LEU D 1 195 ? 45.20800 -6.21700 18.97400 1.000 105.34158 201 LEU D CA 1
ATOM 8653 C C . LEU D 1 195 ? 44.14900 -6.29400 20.06700 1.000 103.89140 201 LEU D C 1
ATOM 8654 O O . LEU D 1 195 ? 43.05400 -5.73600 19.92500 1.000 104.44673 201 LEU D O 1
ATOM 8659 N N . CYS D 1 196 ? 44.46900 -6.96500 21.17400 1.000 105.56529 202 CYS D N 1
ATOM 8660 C CA . CYS D 1 196 ? 43.52600 -7.07500 22.28000 1.000 98.15387 202 CYS D CA 1
ATOM 8661 C C . CYS D 1 196 ? 43.26800 -5.72100 22.92800 1.000 96.24575 202 CYS D C 1
ATOM 8662 O O . CYS D 1 196 ? 42.11600 -5.37600 23.21800 1.000 93.63228 202 CYS D O 1
ATOM 8665 N N . ASP D 1 197 ? 44.32600 -4.93600 23.15300 1.000 89.25281 203 ASP D N 1
ATOM 8666 C CA . ASP D 1 197 ? 44.18400 -3.68400 23.89100 1.000 101.74378 203 ASP D CA 1
ATOM 8667 C C . ASP D 1 197 ? 43.44500 -2.62400 23.08300 1.000 94.75347 203 ASP D C 1
ATOM 8668 O O . ASP D 1 197 ? 42.75100 -1.77900 23.66300 1.000 92.40318 203 ASP D O 1
ATOM 8673 N N . LEU D 1 198 ? 43.58300 -2.64300 21.75500 1.000 85.02072 204 LEU D N 1
ATOM 8674 C CA . LEU D 1 198 ? 42.86500 -1.68900 20.91800 1.000 82.78887 204 LEU D CA 1
ATOM 8675 C C . LEU D 1 198 ? 41.35600 -1.81900 21.06300 1.000 94.52976 204 LEU D C 1
ATOM 8676 O O . LEU D 1 198 ? 40.62800 -0.86100 20.78000 1.000 80.37016 204 LEU D O 1
ATOM 8681 N N . LEU D 1 199 ? 40.87500 -2.98000 21.50300 1.000 93.24013 205 LEU D N 1
ATOM 8682 C CA . LEU D 1 199 ? 39.45200 -3.26200 21.60300 1.000 82.53884 205 LEU D CA 1
ATOM 8683 C C . LEU D 1 199 ? 38.97100 -3.39100 23.04200 1.000 102.90971 205 LEU D C 1
ATOM 8684 O O . LEU D 1 199 ? 37.76400 -3.53000 23.26200 1.000 99.24611 205 LEU D O 1
ATOM 8689 N N . TRP D 1 200 ? 39.87300 -3.34500 24.02500 1.000 98.08018 206 TRP D N 1
ATOM 8690 C CA . TRP D 1 200 ? 39.48800 -3.63200 25.40300 1.000 101.63061 206 TRP D CA 1
ATOM 8691 C C . TRP D 1 200 ? 39.89400 -2.54200 26.39200 1.000 99.64616 206 TRP D C 1
ATOM 8692 O O . TRP D 1 200 ? 39.23100 -2.36300 27.41900 1.000 106.42855 206 TRP D O 1
ATOM 8703 N N . SER D 1 201 ? 40.97100 -1.81100 26.10700 1.000 87.25257 207 SER D N 1
ATOM 8704 C CA . SER D 1 201 ? 41.51300 -0.86900 27.08000 1.000 96.89583 207 SER D CA 1
ATOM 8705 C C . SER D 1 201 ? 40.57400 0.32000 27.29200 1.000 94.38237 207 SER D C 1
ATOM 8706 O O . SER D 1 201 ? 39.67200 0.59000 26.49300 1.000 84.96282 207 SER D O 1
ATOM 8709 N N . ASP D 1 202 ? 40.81200 1.04200 28.38600 1.000 96.21154 208 ASP D N 1
ATOM 8710 C CA . ASP D 1 202 ? 39.92000 2.08800 28.86900 1.000 105.13103 208 ASP D CA 1
ATOM 8711 C C . ASP D 1 202 ? 40.71900 3.28300 29.36700 1.000 87.82369 208 ASP D C 1
ATOM 8712 O O . ASP D 1 202 ? 41.82900 3.11800 29.88800 1.000 89.48705 208 ASP D O 1
ATOM 8717 N N . PRO D 1 203 ? 40.18000 4.49600 29.22600 1.000 99.13820 209 PRO D N 1
ATOM 8718 C CA . PRO D 1 203 ? 40.82000 5.67100 29.83400 1.000 109.51576 209 PRO D CA 1
ATOM 8719 C C . PRO D 1 203 ? 40.50000 5.74100 31.32100 1.000 118.11943 209 PRO D C 1
ATOM 8720 O O . PRO D 1 203 ? 39.34800 5.57900 31.73000 1.000 120.61973 209 PRO D O 1
ATOM 8724 N N . ASP D 1 204 ? 41.52700 5.99400 32.12900 1.000 109.92897 210 ASP D N 1
ATOM 8725 C CA . ASP D 1 204 ? 41.40700 6.02000 33.58100 1.000 111.62391 210 ASP D CA 1
ATOM 8726 C C . ASP D 1 204 ? 41.92100 7.35800 34.09300 1.000 111.52127 210 ASP D C 1
ATOM 8727 O O . ASP D 1 204 ? 43.08500 7.70300 33.87400 1.000 128.86282 210 ASP D O 1
ATOM 8732 N N . LYS D 1 205 ? 41.05400 8.10700 34.77700 1.000 96.70633 211 LYS D N 1
ATOM 8733 C CA . LYS D 1 205 ? 41.45800 9.40600 35.30600 1.000 105.64161 211 LYS D CA 1
ATOM 8734 C C . LYS D 1 205 ? 42.37100 9.26600 36.52200 1.000 122.47521 211 LYS D C 1
ATOM 8735 O O . LYS D 1 205 ? 43.26800 10.09600 36.71900 1.000 120.41444 211 LYS D O 1
ATOM 8741 N N . ASP D 1 206 ? 42.17900 8.22100 37.33400 1.000 129.12864 212 ASP D N 1
ATOM 8742 C CA . ASP D 1 206 ? 42.91600 8.11500 38.59100 1.000 132.42640 212 ASP D CA 1
ATOM 8743 C C . ASP D 1 206 ? 44.36500 7.69000 38.36800 1.000 136.04526 212 ASP D C 1
ATOM 8744 O O . ASP D 1 206 ? 45.27200 8.19600 39.03800 1.000 143.31455 212 ASP D O 1
ATOM 8749 N N . VAL D 1 207 ? 44.60600 6.76400 37.44300 1.000 123.48323 213 VAL D N 1
ATOM 8750 C CA . VAL D 1 207 ? 45.94600 6.25100 37.17100 1.000 116.54292 213 VAL D CA 1
ATOM 8751 C C . VAL D 1 207 ? 46.52800 7.02100 35.99400 1.000 114.57163 213 VAL D C 1
ATOM 8752 O O . VAL D 1 207 ? 45.97800 6.98500 34.88800 1.000 110.47377 213 VAL D O 1
ATOM 8756 N N . GLN D 1 208 ? 47.64500 7.71700 36.22700 1.000 122.62786 214 GLN D N 1
ATOM 8757 C CA . GLN D 1 208 ? 48.24900 8.53200 35.17600 1.000 122.81736 214 GLN D CA 1
ATOM 8758 C C . GLN D 1 208 ? 48.93300 7.66500 34.12400 1.000 119.79068 214 GLN D C 1
ATOM 8759 O O . GLN D 1 208 ? 48.65900 7.79700 32.92500 1.000 124.80181 214 GLN D O 1
ATOM 8765 N N . GLY D 1 209 ? 49.82600 6.77500 34.55000 1.000 112.52139 215 GLY D N 1
ATOM 8766 C CA . GLY D 1 209 ? 50.49300 5.87900 33.62500 1.000 118.99058 215 GLY D CA 1
ATOM 8767 C C . GLY D 1 209 ? 49.59000 4.76100 33.14500 1.000 128.20221 215 GLY D C 1
ATOM 8768 O O . GLY D 1 209 ? 48.45500 5.00500 32.72600 1.000 132.68170 215 GLY D O 1
ATOM 8769 N N . TRP D 1 210 ? 50.08400 3.53000 33.19400 1.000 143.11979 216 TRP D N 1
ATOM 8770 C CA . TRP D 1 210 ? 49.28100 2.36000 32.87600 1.000 145.81222 216 TRP D CA 1
ATOM 8771 C C . TRP D 1 210 ? 48.87900 1.64700 34.16200 1.000 143.13558 216 TRP D C 1
ATOM 8772 O O . TRP D 1 210 ? 49.58900 1.69600 35.17000 1.000 161.05352 216 TRP D O 1
ATOM 8783 N N . GLY D 1 211 ? 47.72300 0.99200 34.12100 1.000 132.54221 217 GLY D N 1
ATOM 8784 C CA . GLY D 1 211 ? 47.23100 0.26100 35.27300 1.000 133.12386 217 GLY D CA 1
ATOM 8785 C C . GLY D 1 211 ? 46.38100 -0.91200 34.84000 1.000 137.64808 217 GLY D C 1
ATOM 8786 O O . GLY D 1 211 ? 45.94200 -0.99900 33.68800 1.000 140.22997 217 GLY D O 1
ATOM 8787 N N . GLU D 1 212 ? 46.15400 -1.82300 35.78300 1.000 134.16082 218 GLU D N 1
ATOM 8788 C CA . GLU D 1 212 ? 45.35600 -3.00700 35.49700 1.000 125.91510 218 GLU D CA 1
ATOM 8789 C C . GLU D 1 212 ? 43.90600 -2.61700 35.23800 1.000 123.63851 218 GLU D C 1
ATOM 8790 O O . GLU D 1 212 ? 43.36500 -1.70600 35.87200 1.000 129.18654 218 GLU D O 1
ATOM 8796 N N . ASN D 1 213 ? 43.28200 -3.30300 34.28600 1.000 117.30091 219 ASN D N 1
ATOM 8797 C CA . ASN D 1 213 ? 41.90600 -3.01900 33.90600 1.000 107.04968 219 ASN D CA 1
ATOM 8798 C C . ASN D 1 213 ? 40.96800 -3.94200 34.67300 1.000 107.85504 219 ASN D C 1
ATOM 8799 O O . ASN D 1 213 ? 41.20400 -5.15300 34.75100 1.000 102.74390 219 ASN D O 1
ATOM 8804 N N . ASP D 1 214 ? 39.90400 -3.36300 35.23900 1.000 117.25090 220 ASP D N 1
ATOM 8805 C CA . ASP D 1 214 ? 38.97100 -4.13800 36.05000 1.000 117.45092 220 ASP D CA 1
ATOM 8806 C C . ASP D 1 214 ? 38.26400 -5.22300 35.24800 1.000 121.05399 220 ASP D C 1
ATOM 8807 O O . ASP D 1 214 ? 37.66800 -6.12800 35.84200 1.000 132.26323 220 ASP D O 1
ATOM 8812 N N . ARG D 1 215 ? 38.31900 -5.15900 33.91600 1.000 108.53407 221 ARG D N 1
ATOM 8813 C CA . ARG D 1 215 ? 37.74000 -6.20600 33.08400 1.000 97.66434 221 ARG D CA 1
ATOM 8814 C C . ARG D 1 215 ? 38.49900 -7.52300 33.17700 1.000 98.96713 221 ARG D C 1
ATOM 8815 O O . ARG D 1 215 ? 38.03400 -8.52600 32.62400 1.000 105.67320 221 ARG D O 1
ATOM 8823 N N . GLY D 1 216 ? 39.64300 -7.54800 33.85800 1.000 100.06200 222 GLY D N 1
ATOM 8824 C CA . GLY D 1 216 ? 40.50600 -8.70900 33.86300 1.000 101.44111 222 GLY D CA 1
ATOM 8825 C C . GLY D 1 216 ? 41.28600 -8.91000 32.58500 1.000 103.45714 222 GLY D C 1
ATOM 8826 O O . GLY D 1 216 ? 41.99900 -9.91500 32.46600 1.000 113.62941 222 GLY D O 1
ATOM 8827 N N . VAL D 1 217 ? 41.16800 -7.98800 31.62900 1.000 93.60596 223 VAL D N 1
ATOM 8828 C CA . VAL D 1 217 ? 41.84500 -8.05500 30.33900 1.000 91.33464 223 VAL D CA 1
ATOM 8829 C C . VAL D 1 217 ? 42.24900 -6.63900 29.94400 1.000 97.53011 223 VAL D C 1
ATOM 8830 O O . VAL D 1 217 ? 41.51700 -5.68000 30.21200 1.000 91.19778 223 VAL D O 1
ATOM 8834 N N . SER D 1 218 ? 43.42800 -6.51200 29.32400 1.000 104.53359 224 SER D N 1
ATOM 8835 C CA . SER D 1 218 ? 43.96700 -5.24400 28.83800 1.000 105.18103 224 SER D CA 1
ATOM 8836 C C . SER D 1 218 ? 44.29400 -4.30100 29.98900 1.000 107.01020 224 SER D C 1
ATOM 8837 O O . SER D 1 218 ? 44.27100 -4.70500 31.15600 1.000 110.94751 224 SER D O 1
ATOM 8840 N N . PHE D 1 219 ? 44.60400 -3.04600 29.67400 1.000 97.11691 225 PHE D N 1
ATOM 8841 C CA . PHE D 1 219 ? 45.10800 -2.10100 30.65800 1.000 100.12253 225 PHE D CA 1
ATOM 8842 C C . PHE D 1 219 ? 44.26400 -0.83400 30.66700 1.000 96.76423 225 PHE D C 1
ATOM 8843 O O . PHE D 1 219 ? 43.45700 -0.57900 29.76800 1.000 94.71662 225 PHE D O 1
ATOM 8851 N N . THR D 1 220 ? 44.47100 -0.03700 31.70800 1.000 98.58287 226 THR D N 1
ATOM 8852 C CA . THR D 1 220 ? 43.97300 1.32500 31.78300 1.000 110.56326 226 THR D CA 1
ATOM 8853 C C . THR D 1 220 ? 45.10200 2.29600 31.46200 1.000 110.47904 226 THR D C 1
ATOM 8854 O O . THR D 1 220 ? 46.28500 1.95900 31.55100 1.000 115.90074 226 THR D O 1
ATOM 8858 N N . PHE D 1 221 ? 44.72400 3.51400 31.08200 1.000 106.89440 227 PHE D N 1
ATOM 8859 C CA . PHE D 1 221 ? 45.70000 4.54000 30.74300 1.000 110.53957 227 PHE D CA 1
ATOM 8860 C C . PHE D 1 221 ? 45.12300 5.90700 31.08300 1.000 110.70801 227 PHE D C 1
ATOM 8861 O O . PHE D 1 221 ? 43.92800 6.14800 30.89400 1.000 109.78158 227 PHE D O 1
ATOM 8869 N N . GLY D 1 222 ? 45.97900 6.79800 31.57400 1.000 104.84941 228 GLY D N 1
ATOM 8870 C CA . GLY D 1 222 ? 45.54900 8.06500 32.12600 1.000 106.14431 228 GLY D CA 1
ATOM 8871 C C . GLY D 1 222 ? 45.56800 9.21700 31.14600 1.000 109.24731 228 GLY D C 1
ATOM 8872 O O . GLY D 1 222 ? 45.62000 9.03900 29.92700 1.000 115.02695 228 GLY D O 1
ATOM 8873 N N . ALA D 1 223 ? 45.51300 10.42800 31.70700 1.000 108.07612 229 ALA D N 1
ATOM 8874 C CA . ALA D 1 223 ? 45.53900 11.63700 30.89400 1.000 108.67882 229 ALA D CA 1
ATOM 8875 C C . ALA D 1 223 ? 46.91000 11.87000 30.27400 1.000 117.50883 229 ALA D C 1
ATOM 8876 O O . ALA D 1 223 ? 47.00600 12.42900 29.17400 1.000 118.93794 229 ALA D O 1
ATOM 8878 N N . GLU D 1 224 ? 47.97700 11.45100 30.96100 1.000 125.02025 230 GLU D N 1
ATOM 8879 C CA . GLU D 1 224 ? 49.32700 11.67900 30.45600 1.000 122.17781 230 GLU D CA 1
ATOM 8880 C C . GLU D 1 224 ? 49.63200 10.78100 29.26200 1.000 115.72177 230 GLU D C 1
ATOM 8881 O O . GLU D 1 224 ? 50.26300 11.22200 28.29400 1.000 111.21860 230 GLU D O 1
ATOM 8887 N N . VAL D 1 225 ? 49.18100 9.52400 29.30400 1.000 113.47150 231 VAL D N 1
ATOM 8888 C CA . VAL D 1 225 ? 49.40300 8.61600 28.18100 1.000 117.13773 231 VAL D CA 1
ATOM 8889 C C . VAL D 1 225 ? 48.74800 9.15800 26.91900 1.000 124.26490 231 VAL D C 1
ATOM 8890 O O . VAL D 1 225 ? 49.26600 8.97700 25.80900 1.000 126.38621 231 VAL D O 1
ATOM 8894 N N . VAL D 1 226 ? 47.61200 9.84300 27.06600 1.000 128.30749 232 VAL D N 1
ATOM 8895 C CA . VAL D 1 226 ? 46.94000 10.43700 25.91500 1.000 132.80276 232 VAL D CA 1
ATOM 8896 C C . VAL D 1 226 ? 47.74500 11.61200 25.37100 1.000 127.26789 232 VAL D C 1
ATOM 8897 O O . VAL D 1 226 ? 47.80600 11.82900 24.15600 1.000 124.69390 232 VAL D O 1
ATOM 8901 N N . ALA D 1 227 ? 48.38200 12.38100 26.25700 1.000 127.67320 233 ALA D N 1
ATOM 8902 C CA . ALA D 1 227 ? 49.11100 13.56800 25.82000 1.000 123.17266 233 ALA D CA 1
ATOM 8903 C C . ALA D 1 227 ? 50.35000 13.19400 25.01400 1.000 129.85767 233 ALA D C 1
ATOM 8904 O O . ALA D 1 227 ? 50.61300 13.77900 23.95600 1.000 133.62128 233 ALA D O 1
ATOM 8906 N N . LYS D 1 228 ? 51.12500 12.21900 25.50000 1.000 131.78422 234 LYS D N 1
ATOM 8907 C CA . LYS D 1 228 ? 52.35600 11.83100 24.81400 1.000 126.26251 234 LYS D CA 1
ATOM 8908 C C . LYS D 1 228 ? 52.06400 11.18100 23.46800 1.000 117.99836 234 LYS D C 1
ATOM 8909 O O . LYS D 1 228 ? 52.74800 11.46100 22.47600 1.000 124.34912 234 LYS D O 1
ATOM 8915 N N . PHE D 1 229 ? 51.05500 10.31000 23.41500 1.000 112.26346 235 PHE D N 1
ATOM 8916 C CA . PHE D 1 229 ? 50.75900 9.58400 22.18300 1.000 114.59005 235 PHE D CA 1
ATOM 8917 C C . PHE D 1 229 ? 50.28100 10.52100 21.08000 1.000 114.22685 235 PHE D C 1
ATOM 8918 O O . PHE D 1 229 ? 50.64300 10.34600 19.91100 1.000 106.92861 235 PHE D O 1
ATOM 8926 N N . LEU D 1 230 ? 49.45800 11.51600 21.42800 1.000 118.39051 236 LEU D N 1
ATOM 8927 C CA . LEU D 1 230 ? 48.98600 12.47100 20.42900 1.000 119.78278 236 LEU D CA 1
ATOM 8928 C C . LEU D 1 230 ? 50.13400 13.31700 19.89200 1.000 120.64078 236 LEU D C 1
ATOM 8929 O O . LEU D 1 230 ? 50.16400 13.65100 18.70100 1.000 117.70095 236 LEU D O 1
ATOM 8934 N N . HIS D 1 231 ? 51.09100 13.66600 20.75400 1.000 124.15699 237 HIS D N 1
ATOM 8935 C CA . HIS D 1 231 ? 52.23900 14.45200 20.31500 1.000 129.90505 237 HIS D CA 1
ATOM 8936 C C . HIS D 1 231 ? 53.15500 13.63100 19.41400 1.000 132.15795 237 HIS D C 1
ATOM 8937 O O . HIS D 1 231 ? 53.56800 14.09500 18.34400 1.000 142.98030 237 HIS D O 1
ATOM 8944 N N . LYS D 1 232 ? 53.47400 12.40200 19.83400 1.000 128.72859 238 LYS D N 1
ATOM 8945 C CA . LYS D 1 232 ? 54.41600 11.56600 19.09300 1.000 120.53814 238 LYS D CA 1
ATOM 8946 C C . LYS D 1 232 ? 53.93700 11.29800 17.67200 1.000 116.67715 238 LYS D C 1
ATOM 8947 O O . LYS D 1 232 ? 54.74400 11.24700 16.73500 1.000 120.92239 238 LYS D O 1
ATOM 8953 N N . HIS D 1 233 ? 52.63100 11.12300 17.48800 1.000 115.92706 239 HIS D N 1
ATOM 8954 C CA . HIS D 1 233 ? 52.06300 10.84300 16.17800 1.000 119.61171 239 HIS D CA 1
ATOM 8955 C C . HIS D 1 233 ? 51.38000 12.05900 15.56100 1.000 121.43824 239 HIS D C 1
ATOM 8956 O O . HIS D 1 233 ? 50.67200 11.91400 14.55800 1.000 105.22314 239 HIS D O 1
ATOM 8963 N N . ASP D 1 234 ? 51.57700 13.24800 16.14000 1.000 119.21429 240 ASP D N 1
ATOM 8964 C CA . ASP D 1 234 ? 51.08200 14.50500 15.57300 1.000 115.44542 240 ASP D CA 1
ATOM 8965 C C . ASP D 1 234 ? 49.56400 14.47000 15.39200 1.000 121.36718 240 ASP D C 1
ATOM 8966 O O . ASP D 1 234 ? 49.02900 14.82100 14.33800 1.000 127.76795 240 ASP D O 1
ATOM 8971 N N . LEU D 1 235 ? 48.86900 14.03500 1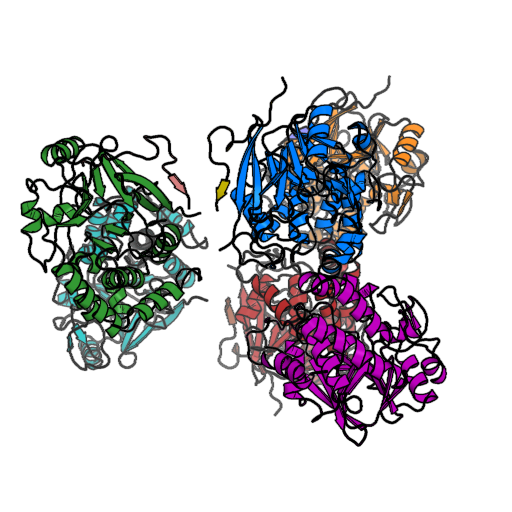6.43500 1.000 123.18845 241 LEU D N 1
ATOM 8972 C CA . LEU D 1 235 ? 47.42400 13.88600 16.40400 1.000 120.52498 241 LEU D CA 1
ATOM 8973 C C . LEU D 1 235 ? 46.77500 14.88800 17.34900 1.000 136.49531 241 LEU D C 1
ATOM 8974 O O . LEU D 1 235 ? 47.43000 15.49300 18.20300 1.000 140.34577 241 LEU D O 1
ATOM 8979 N N . ASP D 1 236 ? 45.46600 15.06700 17.17600 1.000 131.18941 242 ASP D N 1
ATOM 8980 C CA . ASP D 1 236 ? 44.68900 16.00300 17.97700 1.000 127.73374 242 ASP D CA 1
ATOM 8981 C C . ASP D 1 236 ? 43.66500 15.33600 18.88000 1.000 126.91259 242 ASP D C 1
ATOM 8982 O O . ASP D 1 236 ? 43.39500 15.84900 19.96700 1.000 132.27639 242 ASP D O 1
ATOM 8987 N N . LEU D 1 237 ? 43.08800 14.21000 18.46100 1.000 125.17817 243 LEU D N 1
ATOM 8988 C CA . LEU D 1 237 ? 41.96000 13.62200 19.16800 1.000 130.74726 243 LEU D CA 1
ATOM 8989 C C . LEU D 1 237 ? 41.98100 12.10600 19.02500 1.000 124.57546 243 LEU D C 1
ATOM 8990 O O . LEU D 1 237 ? 42.33800 11.57800 17.96900 1.000 122.75682 243 LEU D O 1
ATOM 8995 N N . ILE D 1 238 ? 41.59900 11.41700 20.09800 1.000 115.01116 244 ILE D N 1
ATOM 8996 C CA . ILE D 1 238 ? 41.34500 9.98100 20.08100 1.000 110.10794 244 ILE D CA 1
ATOM 8997 C C . ILE D 1 238 ? 39.84900 9.77500 20.26400 1.000 106.28380 244 ILE D C 1
ATOM 8998 O O . ILE D 1 238 ? 39.24900 10.33700 21.18800 1.000 109.68684 244 ILE D O 1
ATOM 9003 N N . CYS D 1 239 ? 39.24700 8.98100 19.38100 1.000 101.59902 245 CYS D N 1
ATOM 9004 C CA . CYS D 1 239 ? 37.82100 8.68500 19.43200 1.000 101.56481 245 CYS D CA 1
ATOM 9005 C C . CYS D 1 239 ? 37.62900 7.18800 19.62700 1.000 88.77907 245 CYS D C 1
ATOM 9006 O O . CYS D 1 239 ? 38.24000 6.38200 18.91700 1.000 86.81567 245 CYS D O 1
ATOM 9009 N N . ARG D 1 240 ? 36.78300 6.82000 20.58700 1.000 89.95552 246 ARG D N 1
ATOM 9010 C CA . ARG D 1 240 ? 36.57200 5.42000 20.92300 1.000 98.04597 246 ARG D CA 1
ATOM 9011 C C . ARG D 1 240 ? 35.16500 5.24000 21.48000 1.000 98.36179 246 ARG D C 1
ATOM 9012 O O . ARG D 1 240 ? 34.35900 6.17600 21.51000 1.000 85.50236 246 ARG D O 1
ATOM 9020 N N . ALA D 1 241 ? 34.87300 4.01300 21.91200 1.000 83.49685 247 ALA D N 1
ATOM 9021 C CA . ALA D 1 241 ? 33.57200 3.66000 22.46700 1.000 82.72834 247 ALA D CA 1
ATOM 9022 C C . ALA D 1 241 ? 33.75000 2.77200 23.69200 1.000 82.84414 247 ALA D C 1
ATOM 9023 O O . ALA D 1 241 ? 34.34000 3.20100 24.68900 1.000 99.76459 247 ALA D O 1
ATOM 9025 N N . HIS D 1 242 ? 33.20500 1.55200 23.63900 1.000 81.27553 248 HIS D N 1
ATOM 9026 C CA . HIS D 1 242 ? 33.55700 0.46400 24.55000 1.000 81.30449 248 HIS D CA 1
ATOM 9027 C C . HIS D 1 242 ? 33.04500 0.65200 25.97900 1.000 85.00493 248 HIS D C 1
ATOM 9028 O O . HIS D 1 242 ? 33.04100 -0.30200 26.76500 1.000 82.53095 248 HIS D O 1
ATOM 9035 N N . GLN D 1 243 ? 32.60400 1.85900 26.33200 1.000 87.97371 249 GLN D N 1
ATOM 9036 C CA . GLN D 1 243 ? 32.12300 2.13700 27.68000 1.000 93.65070 249 GLN D CA 1
ATOM 9037 C C . GLN D 1 243 ? 30.91700 3.06100 27.62200 1.000 95.29300 249 GLN D C 1
ATOM 9038 O O . GLN D 1 243 ? 30.92100 4.05300 26.88900 1.000 100.86473 249 GLN D O 1
ATOM 9044 N N . VAL D 1 244 ? 29.89000 2.73600 28.41000 1.000 87.33942 250 VAL D N 1
ATOM 9045 C CA . VAL D 1 244 ? 28.68500 3.55300 28.43400 1.000 92.58478 250 VAL D CA 1
ATOM 9046 C C . VAL D 1 244 ? 28.98300 4.89400 29.09600 1.000 98.26705 250 VAL D C 1
ATOM 9047 O O . VAL D 1 244 ? 29.79500 4.99800 30.02700 1.000 99.75933 250 VAL D O 1
ATOM 9051 N N . VAL D 1 245 ? 28.33500 5.94100 28.59100 1.000 94.74557 251 VAL D N 1
ATOM 9052 C CA . VAL D 1 245 ? 28.48800 7.28900 29.11600 1.000 94.62714 251 VAL D CA 1
ATOM 9053 C C . VAL D 1 245 ? 27.10900 7.93200 29.17100 1.000 98.66709 251 VAL D C 1
ATOM 9054 O O . VAL D 1 245 ? 26.21600 7.59900 28.38500 1.000 89.34492 251 VAL D O 1
ATOM 9058 N N . GLU D 1 246 ? 26.93900 8.85700 30.11900 1.000 105.02838 252 GLU D N 1
ATOM 9059 C CA . GLU D 1 246 ? 25.60900 9.37200 30.43100 1.000 93.40067 252 GLU D CA 1
ATOM 9060 C C . GLU D 1 246 ? 25.03100 10.17800 29.27300 1.000 93.40067 252 GLU D C 1
ATOM 9061 O O . GLU D 1 246 ? 23.87300 9.98200 28.88900 1.000 110.77644 252 GLU D O 1
ATOM 9067 N N . ASP D 1 247 ? 25.81900 11.08800 28.70300 1.000 94.35605 253 ASP D N 1
ATOM 9068 C CA . ASP D 1 247 ? 25.34600 11.95700 27.63200 1.000 98.23283 253 ASP D CA 1
ATOM 9069 C C . ASP D 1 247 ? 25.54300 11.36000 26.24400 1.000 109.59998 253 ASP D C 1
ATOM 9070 O O . ASP D 1 247 ? 25.16000 11.99200 25.25600 1.000 118.45631 253 ASP D O 1
ATOM 9075 N N . GLY D 1 248 ? 26.12200 10.16900 26.13900 1.000 108.71040 254 GLY D N 1
ATOM 9076 C CA . GLY D 1 248 ? 26.39700 9.59600 24.83800 1.000 100.87262 254 GLY D CA 1
ATOM 9077 C C . GLY D 1 248 ? 27.80200 9.94500 24.40100 1.000 103.68875 254 GLY D C 1
ATOM 9078 O O . GLY D 1 248 ? 28.46100 9.18200 23.68800 1.000 100.34624 254 GLY D O 1
ATOM 9079 N N . TYR D 1 249 ? 28.26100 11.11700 24.82700 1.000 120.14598 255 TYR D N 1
ATOM 9080 C CA . TYR D 1 249 ? 29.63600 11.55000 24.65100 1.000 121.04083 255 TYR D CA 1
ATOM 9081 C C . TYR D 1 249 ? 30.23000 11.90700 26.00800 1.000 121.23559 255 TYR D C 1
ATOM 9082 O O . TYR D 1 249 ? 29.51200 12.24500 26.95400 1.000 129.22865 255 TYR D O 1
ATOM 9091 N N . GLU D 1 250 ? 31.55600 11.82800 26.09800 1.000 108.19192 256 GLU D N 1
ATOM 9092 C CA . GLU D 1 250 ? 32.24900 12.14000 27.34600 1.000 110.38429 256 GLU D CA 1
ATOM 9093 C C . GLU D 1 250 ? 33.71200 12.40200 27.03700 1.000 116.73768 256 GLU D C 1
ATOM 9094 O O . GLU D 1 250 ? 34.40200 11.51700 26.51900 1.000 121.58300 256 GLU D O 1
ATOM 9100 N N . PHE D 1 251 ? 34.18200 13.60700 27.35100 1.000 118.33787 257 PHE D N 1
ATOM 9101 C CA . PHE D 1 251 ? 35.56100 13.97400 27.08200 1.000 121.42508 257 PHE D CA 1
ATOM 9102 C C . PHE D 1 251 ? 36.48300 13.44900 28.17800 1.000 119.77489 257 PHE D C 1
ATOM 9103 O O . PHE D 1 251 ? 36.05700 13.13800 29.29500 1.000 116.17709 257 PHE D O 1
ATOM 9111 N N . PHE D 1 252 ? 37.76600 13.35400 27.84100 1.000 117.66937 258 PHE D N 1
ATOM 9112 C CA . PHE D 1 252 ? 38.77400 12.87100 28.77100 1.000 126.76257 258 PHE D CA 1
ATOM 9113 C C . PHE D 1 252 ? 40.07000 13.62400 28.51800 1.000 132.91594 258 PHE D C 1
ATOM 9114 O O . PHE D 1 252 ? 40.42300 13.89600 27.36700 1.000 151.29446 258 PHE D O 1
ATOM 9122 N N . ALA D 1 253 ? 40.76400 13.97100 29.60300 1.000 122.74893 259 ALA D N 1
ATOM 9123 C CA . ALA D 1 253 ? 42.04400 14.67300 29.53700 1.000 113.88208 259 ALA D CA 1
ATOM 9124 C C . ALA D 1 253 ? 41.90900 15.99400 28.77600 1.000 113.01355 259 ALA D C 1
ATOM 9125 O O . ALA D 1 253 ? 42.61900 16.25900 27.80500 1.000 126.08354 259 ALA D O 1
ATOM 9127 N N . LYS D 1 254 ? 40.97200 16.82000 29.24000 1.000 115.60860 260 LYS D N 1
ATOM 9128 C CA . LYS D 1 254 ? 40.71300 18.15100 28.68500 1.000 118.76424 260 LYS D CA 1
ATOM 9129 C C . LYS D 1 254 ? 40.51400 18.08900 27.17100 1.000 123.76221 260 LYS D C 1
ATOM 9130 O O . LYS D 1 254 ? 41.26700 18.67100 26.38800 1.000 128.96283 260 LYS D O 1
ATOM 9136 N N . ARG D 1 255 ? 39.47900 17.35000 26.77100 1.000 106.68384 261 ARG D N 1
ATOM 9137 C CA . ARG D 1 255 ? 39.04300 17.24300 25.38000 1.000 105.91270 261 ARG D CA 1
ATOM 9138 C C . ARG D 1 255 ? 40.10000 16.62300 24.47100 1.000 106.37591 261 ARG D C 1
ATOM 9139 O O . ARG D 1 255 ? 40.01800 16.75200 23.24600 1.000 107.66817 261 ARG D O 1
ATOM 9147 N N . GLN D 1 256 ? 41.10000 15.94500 25.03900 1.000 105.34684 262 GLN D N 1
ATOM 9148 C CA . GLN D 1 256 ? 42.04100 15.20500 24.20500 1.000 108.59986 262 GLN D CA 1
ATOM 9149 C C . GLN D 1 256 ? 41.40300 13.93500 23.65700 1.000 116.76926 262 GLN D C 1
ATOM 9150 O O . GLN D 1 256 ? 41.63900 13.56100 22.50200 1.000 124.37017 262 GLN D O 1
ATOM 9156 N N . LEU D 1 257 ? 40.58800 13.26700 24.46800 1.000 108.27351 263 LEU D N 1
ATOM 9157 C CA . LEU D 1 257 ? 39.92000 12.03000 24.09900 1.000 104.51516 263 LEU D CA 1
ATOM 9158 C C . LEU D 1 257 ? 38.41700 12.18900 24.28900 1.000 123.54639 263 LEU D C 1
ATOM 9159 O O . LEU D 1 257 ? 37.96000 12.98900 25.11300 1.000 102.24647 263 LEU D O 1
ATOM 9164 N N . VAL D 1 258 ? 37.64700 11.43100 23.50800 1.000 125.81772 264 VAL D N 1
ATOM 9165 C CA . VAL D 1 258 ? 36.19600 11.38100 23.63500 1.000 110.88172 264 VAL D CA 1
ATOM 9166 C C . VAL D 1 258 ? 35.75900 9.92100 23.59600 1.000 104.11511 264 VAL D C 1
ATOM 9167 O O . VAL D 1 258 ? 36.37000 9.09700 22.90700 1.000 100.01726 264 VAL D O 1
ATOM 9171 N N . THR D 1 259 ? 34.72200 9.59600 24.36700 1.000 110.74749 265 THR D N 1
ATOM 9172 C CA . THR D 1 259 ? 34.09800 8.27900 24.34800 1.000 102.05697 265 THR D CA 1
ATOM 9173 C C . THR D 1 259 ? 32.69500 8.41300 23.77500 1.000 102.74390 265 THR D C 1
ATOM 9174 O O . THR D 1 259 ? 31.90800 9.24200 24.24300 1.000 114.75850 265 THR D O 1
ATOM 9178 N N . LEU D 1 260 ? 32.38900 7.60600 22.76400 1.000 97.76172 266 LEU D N 1
ATOM 9179 C CA . LEU D 1 260 ? 31.08800 7.62800 22.11200 1.000 97.68013 266 LEU D CA 1
ATOM 9180 C C . LEU D 1 260 ? 30.29600 6.37000 22.44600 1.000 97.25640 266 LEU D C 1
ATOM 9181 O O . LEU D 1 260 ? 30.84000 5.26200 22.46500 1.000 96.62737 266 LEU D O 1
ATOM 9186 N N . PHE D 1 261 ? 29.00700 6.55000 22.71300 1.000 97.79330 267 PHE D N 1
ATOM 9187 C CA . PHE D 1 261 ? 28.10100 5.44100 22.97600 1.000 97.61697 267 PHE D CA 1
ATOM 9188 C C . PHE D 1 261 ? 26.76600 5.78700 22.34200 1.000 102.58335 267 PHE D C 1
ATOM 9189 O O . PHE D 1 261 ? 26.12900 6.76900 22.73500 1.000 103.32818 267 PHE D O 1
ATOM 9197 N N . SER D 1 262 ? 26.35200 4.98500 21.36300 1.000 111.01857 268 SER D N 1
ATOM 9198 C CA . SER D 1 262 ? 25.20200 5.28900 20.52200 1.000 114.86904 268 SER D CA 1
ATOM 9199 C C . SER D 1 262 ? 23.99800 4.40600 20.84200 1.000 112.69772 268 SER D C 1
ATOM 9200 O O . SER D 1 262 ? 23.15900 4.15700 19.97400 1.000 110.27112 268 SER D O 1
ATOM 9203 N N . ALA D 1 263 ? 23.89300 3.92900 22.08400 1.000 104.80993 269 ALA D N 1
ATOM 9204 C CA . ALA D 1 263 ? 22.79500 3.05900 22.50700 1.000 110.46851 269 ALA D CA 1
ATOM 9205 C C . ALA D 1 263 ? 22.05300 3.70000 23.67400 1.000 122.27782 269 ALA D C 1
ATOM 9206 O O . ALA D 1 263 ? 22.46300 3.55600 24.83800 1.000 128.57068 269 ALA D O 1
ATOM 9208 N N . PRO D 1 264 ? 20.96200 4.42100 23.41000 1.000 120.31179 270 PRO D N 1
ATOM 9209 C CA . PRO D 1 264 ? 20.15200 4.96400 24.51000 1.000 104.33356 270 PRO D CA 1
ATOM 9210 C C . PRO D 1 264 ? 19.50500 3.84800 25.31600 1.000 103.93351 270 PRO D C 1
ATOM 9211 O O . PRO D 1 264 ? 19.01100 2.86300 24.76300 1.000 120.98029 270 PRO D O 1
ATOM 9215 N N . ASN D 1 265 ? 19.50200 4.02100 26.63700 1.000 105.35737 271 ASN D N 1
ATOM 9216 C CA . ASN D 1 265 ? 19.02600 3.00600 27.57600 1.000 124.39386 271 ASN D CA 1
ATOM 9217 C C . ASN D 1 265 ? 19.69600 1.65800 27.28800 1.000 126.21776 271 ASN D C 1
ATOM 9218 O O . ASN D 1 265 ? 19.08000 0.70400 26.81300 1.000 128.91019 271 ASN D O 1
ATOM 9223 N N . TYR D 1 266 ? 20.99200 1.62300 27.58200 1.000 118.21417 272 TYR D N 1
ATOM 9224 C CA . TYR D 1 266 ? 21.82000 0.46700 27.26000 1.000 111.91342 272 TYR D CA 1
ATOM 9225 C C . TYR D 1 266 ? 21.27900 -0.79000 27.93000 1.000 116.45344 272 TYR D C 1
ATOM 9226 O O . TYR D 1 266 ? 21.17900 -0.85300 29.16000 1.000 132.33692 272 TYR D O 1
ATOM 9235 N N . CYS D 1 267 ? 20.94100 -1.78900 27.10300 1.000 110.21321 273 CYS D N 1
ATOM 9236 C CA . CYS D 1 267 ? 20.34100 -3.06600 27.49100 1.000 113.76627 273 CYS D CA 1
ATOM 9237 C C . CYS D 1 267 ? 19.30900 -2.94300 28.60900 1.000 105.15735 273 CYS D C 1
ATOM 9238 O O . CYS D 1 267 ? 19.29400 -3.75600 29.53800 1.000 106.27064 273 CYS D O 1
ATOM 9241 N N . GLY D 1 268 ? 18.43900 -1.93600 28.51600 1.000 107.99716 274 GLY D N 1
ATOM 9242 C CA . GLY D 1 268 ? 17.32300 -1.78600 29.43500 1.000 121.00925 274 GLY D CA 1
ATOM 9243 C C . GLY D 1 268 ? 17.68700 -1.63100 30.89400 1.000 124.82812 274 GLY D C 1
ATOM 9244 O O . GLY D 1 268 ? 16.85900 -1.93000 31.75700 1.000 121.44877 274 GLY D O 1
ATOM 9245 N N . GLU D 1 269 ? 18.90600 -1.16300 31.20400 1.000 89.14753 275 GLU D N 1
ATOM 9246 C CA . GLU D 1 269 ? 19.33700 -1.03600 32.59200 1.000 80.21751 275 GLU D CA 1
ATOM 9247 C C . GLU D 1 269 ? 20.07700 0.27400 32.84800 1.000 80.94392 275 GLU D C 1
ATOM 9248 O O . GLU D 1 269 ? 20.82600 0.37200 33.83000 1.000 101.51217 275 GLU D O 1
ATOM 9254 N N . PHE D 1 270 ? 19.89400 1.27400 31.98900 1.000 84.82859 276 PHE D N 1
ATOM 9255 C CA . PHE D 1 270 ? 20.50600 2.58200 32.16300 1.000 92.45319 276 PHE D CA 1
ATOM 9256 C C . PHE D 1 270 ? 19.57600 3.63500 31.58200 1.000 105.19419 276 PHE D C 1
ATOM 9257 O O . PHE D 1 270 ? 18.77700 3.34800 30.68700 1.000 112.24504 276 PHE D O 1
ATOM 9265 N N . ASP D 1 271 ? 19.67900 4.85600 32.10800 1.000 95.54040 277 ASP D N 1
ATOM 9266 C CA . ASP D 1 271 ? 18.96800 6.00500 31.56300 1.000 90.44769 277 ASP D CA 1
ATOM 9267 C C . ASP D 1 271 ? 19.80500 6.77200 30.54500 1.000 92.46109 277 ASP D C 1
ATOM 9268 O O . ASP D 1 271 ? 19.48800 7.92700 30.23500 1.000 102.64915 277 ASP D O 1
ATOM 9273 N N . ASN D 1 272 ? 20.85300 6.14600 30.01100 1.000 90.06343 278 ASN D N 1
ATOM 9274 C CA . ASN D 1 272 ? 21.84900 6.85100 29.22100 1.000 89.18964 278 ASN D CA 1
ATOM 9275 C C . ASN D 1 272 ? 21.28700 7.28600 27.87100 1.000 95.52987 278 ASN D C 1
ATOM 9276 O O . ASN D 1 272 ? 20.25100 6.80600 27.40000 1.000 106.09167 278 ASN D O 1
ATOM 9281 N N . ALA D 1 273 ? 22.00400 8.21200 27.24800 1.000 89.02646 279 ALA D N 1
ATOM 9282 C CA . ALA D 1 273 ? 21.69000 8.73000 25.92900 1.000 95.95361 279 ALA D CA 1
ATOM 9283 C C . ALA D 1 273 ? 22.67200 8.17800 24.90300 1.000 104.46516 279 ALA D C 1
ATOM 9284 O O . ALA D 1 273 ? 23.72900 7.64100 25.24400 1.000 117.97204 279 ALA D O 1
ATOM 9286 N N . GLY D 1 274 ? 22.30500 8.30700 23.63400 1.000 104.68360 280 GLY D N 1
ATOM 9287 C CA . GLY D 1 274 ? 23.16500 7.92400 22.52300 1.000 105.25473 280 GLY D CA 1
ATOM 9288 C C . GLY D 1 274 ? 23.60900 9.16500 21.77000 1.000 115.04537 280 GLY D C 1
ATOM 9289 O O . GLY D 1 274 ? 22.80200 10.05900 21.50800 1.000 119.49064 280 GLY D O 1
ATOM 9290 N N . ALA D 1 275 ? 24.89500 9.22100 21.43100 1.000 115.02432 281 ALA D N 1
ATOM 9291 C CA . ALA D 1 275 ? 25.45100 10.37200 20.73800 1.000 108.80252 281 ALA D CA 1
ATOM 9292 C C . ALA D 1 275 ? 26.18500 9.92300 19.48300 1.000 115.60070 281 ALA D C 1
ATOM 9293 O O . ALA D 1 275 ? 26.42100 8.73300 19.25600 1.000 112.24767 281 ALA D O 1
ATOM 9295 N N . MET D 1 276 ? 26.55800 10.91200 18.67500 1.000 124.34386 282 MET D N 1
ATOM 9296 C CA . MET D 1 276 ? 27.17100 10.67800 17.37200 1.000 123.47007 282 MET D CA 1
ATOM 9297 C C . MET D 1 276 ? 27.93600 11.93400 16.99300 1.000 124.09646 282 MET D C 1
ATOM 9298 O O . MET D 1 276 ? 27.34700 13.01800 16.93700 1.000 134.80037 282 MET D O 1
ATOM 9303 N N . MET D 1 277 ? 29.24000 11.80100 16.75200 1.000 118.32471 283 MET D N 1
ATOM 9304 C CA . MET D 1 277 ? 30.10500 12.95800 16.51800 1.000 117.37460 283 MET D CA 1
ATOM 9305 C C . MET D 1 277 ? 30.13600 13.27600 15.02900 1.000 119.96175 283 MET D C 1
ATOM 9306 O O . MET D 1 277 ? 30.86600 12.64700 14.25900 1.000 125.93878 283 MET D O 1
ATOM 9311 N N . SER D 1 278 ? 29.34700 14.26500 14.62400 1.000 116.11129 284 SER D N 1
ATOM 9312 C CA . SER D 1 278 ? 29.42900 14.76800 13.26200 1.000 115.72177 284 SER D CA 1
ATOM 9313 C C . SER D 1 278 ? 30.71100 15.57500 13.10000 1.000 122.41994 284 SER D C 1
ATOM 9314 O O . SER D 1 278 ? 31.01900 16.44400 13.92200 1.000 126.48095 284 SER D O 1
ATOM 9317 N N . VAL D 1 279 ? 31.47400 15.27000 12.05400 1.000 123.47533 285 VAL D N 1
ATOM 9318 C CA . VAL D 1 279 ? 32.73400 15.94700 11.76300 1.000 124.70443 285 VAL D CA 1
ATOM 9319 C C . VAL D 1 279 ? 32.65500 16.43300 10.32400 1.000 130.96833 285 VAL D C 1
ATOM 9320 O O . VAL D 1 279 ? 32.59600 15.61800 9.39600 1.000 132.51326 285 VAL D O 1
ATOM 9324 N N . ASP D 1 280 ? 32.65100 17.75200 10.13200 1.000 128.22853 286 ASP D N 1
ATOM 9325 C CA . ASP D 1 280 ? 32.50800 18.31300 8.79500 1.000 130.88938 286 ASP D CA 1
ATOM 9326 C C . ASP D 1 280 ? 33.86100 18.30600 8.08500 1.000 133.25282 286 ASP D C 1
ATOM 9327 O O . ASP D 1 280 ? 34.82700 17.67900 8.53000 1.000 136.88220 286 ASP D O 1
ATOM 9332 N N . GLU D 1 281 ? 33.93400 19.02400 6.96000 1.000 128.60226 287 GLU D N 1
ATOM 9333 C CA . GLU D 1 281 ? 35.12100 18.99800 6.11100 1.000 117.40881 287 GLU D CA 1
ATOM 9334 C C . GLU D 1 281 ? 36.34200 19.58800 6.80700 1.000 123.73062 287 GLU D C 1
ATOM 9335 O O . GLU D 1 281 ? 37.47700 19.22100 6.48100 1.000 127.86270 287 GLU D O 1
ATOM 9341 N N . THR D 1 282 ? 36.13600 20.49000 7.76800 1.000 123.57534 288 THR D N 1
ATOM 9342 C CA . THR D 1 282 ? 37.22400 21.22200 8.40400 1.000 129.41025 288 THR D CA 1
ATOM 9343 C C . THR D 1 282 ? 37.67900 20.58200 9.71200 1.000 126.58097 288 THR D C 1
ATOM 9344 O O . THR D 1 282 ? 38.35600 21.24000 10.51100 1.000 128.84703 288 THR D O 1
ATOM 9348 N N . LEU D 1 283 ? 37.32600 19.31700 9.94300 1.000 118.85109 289 LEU D N 1
ATOM 9349 C CA . LEU D 1 283 ? 37.61800 18.62600 11.20100 1.000 114.31634 289 LEU D CA 1
ATOM 9350 C C . LEU D 1 283 ? 37.07600 19.40100 12.40100 1.000 105.22577 289 LEU D C 1
ATOM 9351 O O . LEU D 1 283 ? 37.71200 19.47400 13.45500 1.000 99.83829 289 LEU D O 1
ATOM 9356 N N . MET D 1 284 ? 35.89000 19.98600 12.23500 1.000 107.76292 290 MET D N 1
ATOM 9357 C CA . MET D 1 284 ? 35.15500 20.61300 13.32700 1.000 116.17446 290 MET D CA 1
ATOM 9358 C C . MET D 1 284 ? 34.06300 19.65300 13.78400 1.000 124.33070 290 MET D C 1
ATOM 9359 O O . MET D 1 284 ? 33.18500 19.28600 12.99500 1.000 129.24971 290 MET D O 1
ATOM 9364 N N . CYS D 1 285 ? 34.10900 19.26400 15.05600 1.000 120.91976 291 CYS D N 1
ATOM 9365 C CA . CYS D 1 285 ? 33.35100 18.12500 15.56300 1.000 115.22697 291 CYS D CA 1
ATOM 9366 C C . CYS D 1 285 ? 32.26700 18.59500 16.52800 1.000 111.39494 291 CYS D C 1
ATOM 9367 O O . CYS D 1 285 ? 32.57000 19.06000 17.63200 1.000 113.24779 291 CYS D O 1
ATOM 9370 N N . SER D 1 286 ? 31.00700 18.45600 16.11500 1.000 105.92059 292 SER D N 1
ATOM 9371 C CA . SER D 1 286 ? 29.86100 18.64400 16.99200 1.000 106.64173 292 SER D CA 1
ATOM 9372 C C . SER D 1 286 ? 29.08300 17.33600 17.09400 1.000 116.49291 292 SER D C 1
ATOM 9373 O O . SER D 1 286 ? 29.21600 16.44300 16.25200 1.000 119.60645 292 SER D O 1
ATOM 9376 N N . PHE D 1 287 ? 28.26900 17.22200 18.14000 1.000 119.10639 293 PHE D N 1
ATOM 9377 C CA . PHE D 1 287 ? 27.59200 15.97500 18.46800 1.000 110.44745 293 PHE D CA 1
ATOM 9378 C C . PHE D 1 287 ? 26.09700 16.05600 18.18100 1.000 108.77094 293 PHE D C 1
ATOM 9379 O O . PHE D 1 287 ? 25.49800 17.13500 18.18500 1.000 107.85504 293 PHE D O 1
ATOM 9387 N N . GLN D 1 288 ? 25.50400 14.89100 17.92300 1.000 109.60261 294 GLN D N 1
ATOM 9388 C CA . GLN D 1 288 ? 24.05900 14.73800 17.78900 1.000 110.57378 294 GLN D CA 1
ATOM 9389 C C . GLN D 1 288 ? 23.61800 13.62700 18.73000 1.000 109.99740 294 GLN D C 1
ATOM 9390 O O . GLN D 1 288 ? 24.05400 12.48000 18.58500 1.000 108.53407 294 GLN D O 1
ATOM 9396 N N . ILE D 1 289 ? 22.75000 13.96000 19.68000 1.000 120.23547 295 ILE D N 1
ATOM 9397 C CA . ILE D 1 289 ? 22.45000 13.09100 20.81200 1.000 124.89392 295 ILE D CA 1
ATOM 9398 C C . ILE D 1 289 ? 21.02300 12.56700 20.69600 1.000 122.05937 295 ILE D C 1
ATOM 9399 O O . ILE D 1 289 ? 20.07800 13.34300 20.50700 1.000 123.47007 295 ILE D O 1
ATOM 9404 N N . LEU D 1 290 ? 20.87300 11.25100 20.81100 1.000 120.31969 296 LEU D N 1
ATOM 9405 C CA . LEU D 1 290 ? 19.57700 10.61100 20.98400 1.000 121.48825 296 LEU D CA 1
ATOM 9406 C C . LEU D 1 290 ? 19.33000 10.37600 22.46900 1.000 121.33034 296 LEU D C 1
ATOM 9407 O O . LEU D 1 290 ? 20.26600 10.24400 23.25800 1.000 128.15221 296 LEU D O 1
ATOM 9412 N N . LYS D 1 291 ? 18.05300 10.31000 22.84300 1.000 121.99357 297 LYS D N 1
ATOM 9413 C CA . LYS D 1 291 ? 17.68300 10.12600 24.24000 1.000 125.57032 297 LYS D CA 1
ATOM 9414 C C . LYS D 1 291 ? 16.23100 9.67900 24.30600 1.000 141.10113 297 LYS D C 1
ATOM 9415 O O . LYS D 1 291 ? 15.43700 10.04200 23.43100 1.000 149.28632 297 LYS D O 1
ATOM 9421 N N . PRO D 1 292 ? 15.85300 8.88100 25.31500 1.000 139.20616 298 PRO D N 1
ATOM 9422 C CA . PRO D 1 292 ? 14.43400 8.54500 25.49100 1.000 145.15161 298 PRO D CA 1
ATOM 9423 C C . PRO D 1 292 ? 13.65800 9.66400 26.16800 1.000 158.25318 298 PRO D C 1
ATOM 9424 O O . PRO D 1 292 ? 14.17300 10.77300 26.33900 1.000 172.16012 298 PRO D O 1
ATOM 9428 N N . ALA D 1 293 ? 12.42400 9.37500 26.56600 1.000 153.18416 299 ALA D N 1
ATOM 9429 C CA . ALA D 1 293 ? 11.62800 10.31900 27.33800 1.000 145.00160 299 ALA D CA 1
ATOM 9430 C C . ALA D 1 293 ? 11.49600 9.83400 28.77900 1.000 135.52151 299 ALA D C 1
ATOM 9431 O O . ALA D 1 293 ? 10.70600 10.36800 29.55700 1.000 127.92586 299 ALA D O 1
ATOM 9433 N N . LEU E 1 1 ? 12.09100 -24.41900 -47.76000 1.000 102.82285 7 LEU E N 1
ATOM 9434 C CA . LEU E 1 1 ? 11.84800 -23.73200 -46.49700 1.000 108.64461 7 LEU E CA 1
ATOM 9435 C C . LEU E 1 1 ? 11.60200 -22.24400 -46.72800 1.000 108.19455 7 LEU E C 1
ATOM 9436 O O . LEU E 1 1 ? 12.44900 -21.54700 -47.28700 1.000 117.94572 7 LEU E O 1
ATOM 9441 N N . ASN E 1 2 ? 10.43000 -21.76500 -46.30300 1.000 88.91856 8 ASN E N 1
ATOM 9442 C CA . ASN E 1 2 ? 10.09100 -20.34400 -46.38800 1.000 87.24730 8 ASN E CA 1
ATOM 9443 C C . ASN E 1 2 ? 10.64500 -19.66000 -45.14000 1.000 86.33667 8 ASN E C 1
ATOM 9444 O O . ASN E 1 2 ? 9.93300 -19.34300 -44.18400 1.000 90.51612 8 ASN E O 1
ATOM 9449 N N . LEU E 1 3 ? 11.95800 -19.42400 -45.16800 1.000 81.59399 9 LEU E N 1
ATOM 9450 C CA . LEU E 1 3 ? 12.68900 -19.03500 -43.96700 1.000 80.76231 9 LEU E CA 1
ATOM 9451 C C . LEU E 1 3 ? 12.52600 -17.55100 -43.65600 1.000 77.03818 9 LEU E C 1
ATOM 9452 O O . LEU E 1 3 ? 12.23100 -17.18200 -42.51400 1.000 69.57940 9 LEU E O 1
ATOM 9457 N N . ASP E 1 4 ? 12.72000 -16.68500 -44.65600 1.000 74.88003 10 ASP E N 1
ATOM 9458 C CA . ASP E 1 4 ? 12.63200 -15.24600 -44.42500 1.000 78.40677 10 ASP E CA 1
ATOM 9459 C C . ASP E 1 4 ? 11.25900 -14.82900 -43.91100 1.000 88.73696 10 ASP E C 1
ATOM 9460 O O . ASP E 1 4 ? 11.14400 -13.78700 -43.25700 1.000 91.50044 10 ASP E O 1
ATOM 9465 N N . SER E 1 5 ? 10.21800 -15.61800 -44.19100 1.000 89.43704 11 SER E N 1
ATOM 9466 C CA . SER E 1 5 ? 8.90100 -15.34500 -43.62200 1.000 83.89690 11 SER E CA 1
ATOM 9467 C C . SER E 1 5 ? 8.85800 -15.69900 -42.14100 1.000 75.80909 11 SER E C 1
ATOM 9468 O O . SER E 1 5 ? 8.24100 -14.98600 -41.34100 1.000 78.48309 11 SER E O 1
ATOM 9471 N N . ILE E 1 6 ? 9.50500 -16.80300 -41.76300 1.000 71.20064 12 ILE E N 1
ATOM 9472 C CA . ILE E 1 6 ? 9.54100 -17.21100 -40.36300 1.000 80.79653 12 ILE E CA 1
ATOM 9473 C C . ILE E 1 6 ? 10.34000 -16.21000 -39.53700 1.000 94.89032 12 ILE E C 1
ATOM 9474 O O . ILE E 1 6 ? 9.86900 -15.71500 -38.50400 1.000 70.97430 12 ILE E O 1
ATOM 9479 N N . ILE E 1 7 ? 11.56100 -15.89700 -39.98200 1.000 102.84391 13 ILE E N 1
ATOM 9480 C CA . ILE E 1 7 ? 12.40200 -14.93400 -39.27400 1.000 103.97826 13 ILE E CA 1
ATOM 9481 C C . ILE E 1 7 ? 11.68800 -13.59400 -39.14700 1.000 111.55811 13 ILE E C 1
ATOM 9482 O O . ILE E 1 7 ? 11.73400 -12.94600 -38.09400 1.000 114.85061 13 ILE E O 1
ATOM 9487 N N . GLY E 1 8 ? 11.00400 -13.16700 -40.21000 1.000 112.54507 14 GLY E N 1
ATOM 9488 C CA . GLY E 1 8 ? 10.26300 -11.91700 -40.14800 1.000 106.69174 14 GLY E CA 1
ATOM 9489 C C . GLY E 1 8 ? 9.16900 -11.93100 -39.09700 1.000 96.92741 14 GLY E C 1
ATOM 9490 O O . GLY E 1 8 ? 8.98400 -10.95400 -38.36800 1.000 94.65082 14 GLY E O 1
ATOM 9491 N N . ARG E 1 9 ? 8.43300 -13.04100 -38.99700 1.000 86.85515 15 ARG E N 1
ATOM 9492 C CA . ARG E 1 9 ? 7.34200 -13.10700 -38.02900 1.000 94.83242 15 ARG E CA 1
ATOM 9493 C C . ARG E 1 9 ? 7.85800 -13.19100 -36.59800 1.000 96.04309 15 ARG E C 1
ATOM 9494 O O . ARG E 1 9 ? 7.14500 -12.80900 -35.66200 1.000 95.89834 15 ARG E O 1
ATOM 9502 N N . LEU E 1 10 ? 9.08400 -13.68100 -36.40600 1.000 97.84857 16 LEU E N 1
ATOM 9503 C CA . LEU E 1 10 ? 9.64600 -13.73600 -35.06000 1.000 99.75407 16 LEU E CA 1
ATOM 9504 C C . LEU E 1 10 ? 10.09000 -12.35700 -34.58900 1.000 104.52306 16 LEU E C 1
ATOM 9505 O O . LEU E 1 10 ? 9.88100 -11.99500 -33.42500 1.000 113.96366 16 LEU E O 1
ATOM 9510 N N . LEU E 1 11 ? 10.69400 -11.57100 -35.47700 1.000 96.29312 17 LEU E N 1
ATOM 9511 C CA . LEU E 1 11 ? 11.14400 -10.22700 -35.13400 1.000 100.09621 17 LEU E CA 1
ATOM 9512 C C . LEU E 1 11 ? 10.02000 -9.20000 -35.16500 1.000 105.36790 17 LEU E C 1
ATOM 9513 O O . LEU E 1 11 ? 10.26900 -8.02400 -34.87800 1.000 113.76364 17 LEU E O 1
ATOM 9518 N N . GLU E 1 12 ? 8.79900 -9.61200 -35.50900 1.000 103.88088 18 GLU E N 1
ATOM 9519 C CA . GLU E 1 12 ? 7.68500 -8.67300 -35.56600 1.000 109.74474 18 GLU E CA 1
ATOM 9520 C C . GLU E 1 12 ? 7.35700 -8.10400 -34.19200 1.000 110.55536 18 GLU E C 1
ATOM 9521 O O . GLU E 1 12 ? 6.95900 -6.93700 -34.08100 1.000 111.59759 18 GLU E O 1
ATOM 9527 N N . VAL E 1 13 ? 7.55200 -8.89400 -33.13600 1.000 115.73756 19 VAL E N 1
ATOM 9528 C CA . VAL E 1 13 ? 7.05300 -8.55400 -31.80700 1.000 126.58623 19 VAL E CA 1
ATOM 9529 C C . VAL E 1 13 ? 8.02400 -7.65300 -31.05600 1.000 129.11548 19 VAL E C 1
ATOM 9530 O O . VAL E 1 13 ? 7.86000 -7.42400 -29.85200 1.000 126.72309 19 VAL E O 1
ATOM 9534 N N . GLN E 1 14 ? 9.03500 -7.13100 -31.74600 1.000 127.03365 20 GLN E N 1
ATOM 9535 C CA . GLN E 1 14 ? 9.89700 -6.14400 -31.11300 1.000 132.74750 20 GLN E CA 1
ATOM 9536 C C . GLN E 1 14 ? 9.08500 -4.89800 -30.78200 1.000 146.95183 20 GLN E C 1
ATOM 9537 O O . GLN E 1 14 ? 8.21400 -4.48000 -31.55000 1.000 150.41803 20 GLN E O 1
ATOM 9543 N N . GLY E 1 15 ? 9.35000 -4.32200 -29.61100 1.000 145.07792 21 GLY E N 1
ATOM 9544 C CA . GLY E 1 15 ? 8.62000 -3.16000 -29.15400 1.000 139.42988 21 GLY E CA 1
ATOM 9545 C C . GLY E 1 15 ? 7.23300 -3.43500 -28.61700 1.000 136.71902 21 GLY E C 1
ATOM 9546 O O . GLY E 1 15 ? 6.60900 -2.51700 -28.06900 1.000 142.10388 21 GLY E O 1
ATOM 9547 N N . SER E 1 16 ? 6.71900 -4.65400 -28.75900 1.000 127.39949 22 SER E N 1
ATOM 9548 C CA . SER E 1 16 ? 5.43500 -4.99100 -28.16900 1.000 124.50440 22 SER E CA 1
ATOM 9549 C C . SER E 1 16 ? 5.58500 -5.22200 -26.66800 1.000 127.57845 22 SER E C 1
ATOM 9550 O O . SER E 1 16 ? 6.68800 -5.20600 -26.11300 1.000 132.33955 22 SER E O 1
ATOM 9553 N N . ARG E 1 17 ? 4.45200 -5.43600 -26.00800 1.000 129.69976 23 ARG E N 1
ATOM 9554 C CA . ARG E 1 17 ? 4.46200 -5.68900 -24.57500 1.000 126.20724 23 ARG E CA 1
ATOM 9555 C C . ARG E 1 17 ? 5.24700 -6.96400 -24.27800 1.000 131.62368 23 ARG E C 1
ATOM 9556 O O . ARG E 1 17 ? 4.98500 -8.00600 -24.89800 1.000 133.02648 23 ARG E O 1
ATOM 9564 N N . PRO E 1 18 ? 6.23300 -6.91800 -23.38200 1.000 132.39482 24 PRO E N 1
ATOM 9565 C CA . PRO E 1 18 ? 6.96200 -8.14100 -23.02200 1.000 127.96008 24 PRO E CA 1
ATOM 9566 C C . PRO E 1 18 ? 6.01600 -9.21300 -22.50300 1.000 128.48646 24 PRO E C 1
ATOM 9567 O O . PRO E 1 18 ? 5.15500 -8.95400 -21.65800 1.000 129.50237 24 PRO E O 1
ATOM 9571 N N . GLY E 1 19 ? 6.17900 -10.42500 -23.02800 1.000 121.41193 25 GLY E N 1
ATOM 9572 C CA . GLY E 1 19 ? 5.32300 -11.54400 -22.69800 1.000 113.14514 25 GLY E CA 1
ATOM 9573 C C . GLY E 1 19 ? 4.43000 -12.00200 -23.82800 1.000 106.46540 25 GLY E C 1
ATOM 9574 O O . GLY E 1 19 ? 3.78200 -13.04800 -23.69200 1.000 108.61039 25 GLY E O 1
ATOM 9575 N N . LYS E 1 20 ? 4.36800 -11.26400 -24.93700 1.000 102.72284 26 LYS E N 1
ATOM 9576 C CA . LYS E 1 20 ? 3.54000 -11.66900 -26.06700 1.000 100.97263 26 LYS E CA 1
ATOM 9577 C C . LYS E 1 20 ? 4.24900 -12.73000 -26.90400 1.000 94.86137 26 LYS E C 1
ATOM 9578 O O . LYS E 1 20 ? 5.46300 -12.66800 -27.12200 1.000 85.09705 26 LYS E O 1
ATOM 9584 N N . ASN E 1 21 ? 3.47600 -13.69800 -27.38200 1.000 91.89523 27 ASN E N 1
ATOM 9585 C CA . ASN E 1 21 ? 4.01000 -14.90000 -28.00200 1.000 82.56779 27 ASN E CA 1
ATOM 9586 C C . ASN E 1 21 ? 4.08500 -14.77000 -29.51900 1.000 93.57175 27 ASN E C 1
ATOM 9587 O O . ASN E 1 21 ? 3.54200 -13.84600 -30.13000 1.000 100.08832 27 ASN E O 1
ATOM 9592 N N . VAL E 1 22 ? 4.78500 -15.73000 -30.11900 1.000 94.03233 28 VAL E N 1
ATOM 9593 C CA . VAL E 1 22 ? 4.75300 -15.99000 -31.55300 1.000 89.39493 28 VAL E CA 1
ATOM 9594 C C . VAL E 1 22 ? 4.49600 -17.47900 -31.73300 1.000 98.75658 28 VAL E C 1
ATOM 9595 O O . VAL E 1 22 ? 5.23600 -18.31000 -31.19300 1.000 105.10997 28 VAL E O 1
ATOM 9599 N N . GLN E 1 23 ? 3.44400 -17.81900 -32.47200 1.000 95.44039 29 GLN E N 1
ATOM 9600 C CA . GLN E 1 23 ? 3.05600 -19.20900 -32.68900 1.000 91.67415 29 GLN E CA 1
ATOM 9601 C C . GLN E 1 23 ? 3.18000 -19.52600 -34.17300 1.000 100.07779 29 GLN E C 1
ATOM 9602 O O . GLN E 1 23 ? 2.33500 -19.11200 -34.97300 1.000 110.99226 29 GLN E O 1
ATOM 9608 N N . LEU E 1 24 ? 4.23200 -20.25300 -34.54200 1.000 77.83038 30 LEU E N 1
ATOM 9609 C CA . LEU E 1 24 ? 4.36700 -20.71400 -35.91200 1.000 69.26883 30 LEU E CA 1
ATOM 9610 C C . LEU E 1 24 ? 3.54800 -21.98400 -36.11700 1.000 69.21883 30 LEU E C 1
ATOM 9611 O O . LEU E 1 24 ? 3.09300 -22.62300 -35.16500 1.000 68.94774 30 LEU E O 1
ATOM 9616 N N . THR E 1 25 ? 3.36300 -22.35900 -37.37900 1.000 69.66625 31 THR E N 1
ATOM 9617 C CA . THR E 1 25 ? 2.64200 -23.58800 -37.67200 1.000 69.88996 31 THR E CA 1
ATOM 9618 C C . THR E 1 25 ? 3.48100 -24.79700 -37.27900 1.000 87.15782 31 THR E C 1
ATOM 9619 O O . THR E 1 25 ? 4.71200 -24.78200 -37.37500 1.000 90.55559 31 THR E O 1
ATOM 9623 N N . GLU E 1 26 ? 2.79700 -25.84600 -36.82500 1.000 88.75275 32 GLU E N 1
ATOM 9624 C CA . GLU E 1 26 ? 3.41300 -27.10500 -36.42400 1.000 96.79582 32 GLU E CA 1
ATOM 9625 C C . GLU E 1 26 ? 4.41600 -27.61000 -37.45600 1.000 98.62498 32 GLU E C 1
ATOM 9626 O O . GLU E 1 26 ? 5.49100 -28.10000 -37.09700 1.000 95.56409 32 GLU E O 1
ATOM 9632 N N . ASN E 1 27 ? 4.08100 -27.47700 -38.74200 1.000 89.50547 33 ASN E N 1
ATOM 9633 C CA . ASN E 1 27 ? 4.98700 -27.93900 -39.78800 1.000 81.95193 33 ASN E CA 1
ATOM 9634 C C . ASN E 1 27 ? 6.20500 -27.03400 -39.91400 1.000 82.81782 33 ASN E C 1
ATOM 9635 O O . ASN E 1 27 ? 7.32500 -27.52300 -40.10200 1.000 83.32841 33 ASN E O 1
ATOM 9640 N N . GLU E 1 28 ? 6.00600 -25.71400 -39.83500 1.000 72.50080 34 GLU E N 1
ATOM 9641 C CA . GLU E 1 28 ? 7.12700 -24.78700 -39.96300 1.000 72.62187 34 GLU E CA 1
ATOM 9642 C C . GLU E 1 28 ? 8.21000 -25.09500 -38.94000 1.000 83.19155 34 GLU E C 1
ATOM 9643 O O . GLU E 1 28 ? 9.40200 -25.11300 -39.26300 1.000 82.58095 34 GLU E O 1
ATOM 9649 N N . ILE E 1 29 ? 7.80600 -25.34600 -37.69300 1.000 86.37878 35 ILE E N 1
ATOM 9650 C CA . ILE E 1 29 ? 8.77600 -25.63500 -36.64000 1.000 91.56361 35 ILE E CA 1
ATOM 9651 C C . ILE E 1 29 ? 9.48300 -26.95500 -36.91900 1.000 91.75574 35 ILE E C 1
ATOM 9652 O O . ILE E 1 29 ? 10.70700 -27.06500 -36.78300 1.000 91.59256 35 ILE E O 1
ATOM 9657 N N . ARG E 1 30 ? 8.72000 -27.97400 -37.32300 1.000 87.62893 36 ARG E N 1
ATOM 9658 C CA . ARG E 1 30 ? 9.31400 -29.26500 -37.65200 1.000 78.71996 36 ARG E CA 1
ATOM 9659 C C . ARG E 1 30 ? 10.32200 -29.14700 -38.78900 1.000 77.94092 36 ARG E C 1
ATOM 9660 O O . ARG E 1 30 ? 11.28800 -29.91700 -38.84700 1.000 82.59148 36 ARG E O 1
ATOM 9668 N N . GLY E 1 31 ? 10.12400 -28.18700 -39.69400 1.000 74.37471 37 GLY E N 1
ATOM 9669 C CA . GLY E 1 31 ? 11.11400 -27.95200 -40.73200 1.000 74.92477 37 GLY E CA 1
ATOM 9670 C C . GLY E 1 31 ? 12.42900 -27.44800 -40.16800 1.000 82.07300 37 GLY E C 1
ATOM 9671 O O . GLY E 1 31 ? 13.50500 -27.90400 -40.56600 1.000 97.71698 37 GLY E O 1
ATOM 9672 N N . LEU E 1 32 ? 12.35900 -26.49900 -39.23000 1.000 82.69939 38 LEU E N 1
ATOM 9673 C CA . LEU E 1 32 ? 13.57100 -25.99900 -38.58900 1.000 75.32219 38 LEU E CA 1
ATOM 9674 C C . LEU E 1 32 ? 14.33100 -27.12600 -37.90400 1.000 97.28008 38 LEU E C 1
ATOM 9675 O O . LEU E 1 32 ? 15.55900 -27.21400 -38.01100 1.000 110.66853 38 LEU E O 1
ATOM 9680 N N . CYS E 1 33 ? 13.61100 -28.00700 -37.20500 1.000 78.19359 39 CYS E N 1
ATOM 9681 C CA . CYS E 1 33 ? 14.25100 -29.10800 -36.49600 1.000 76.81447 39 CYS E CA 1
ATOM 9682 C C . CYS E 1 33 ? 14.92500 -30.09200 -37.43900 1.000 77.47508 39 CYS E C 1
ATOM 9683 O O . CYS E 1 33 ? 15.78300 -30.86400 -36.99900 1.000 78.41466 39 CYS E O 1
ATOM 9686 N N . LEU E 1 34 ? 14.55600 -30.09200 -38.72000 1.000 77.39086 40 LEU E N 1
ATOM 9687 C CA . LEU E 1 34 ? 15.21200 -30.95700 -39.69200 1.000 79.86747 40 LEU E CA 1
ATOM 9688 C C . LEU E 1 34 ? 16.31100 -30.22000 -40.44600 1.000 87.76579 40 LEU E C 1
ATOM 9689 O O . LEU E 1 34 ? 17.44200 -30.70700 -40.53500 1.000 94.13234 40 LEU E O 1
ATOM 9694 N N . LYS E 1 35 ? 15.98600 -29.04500 -40.99000 1.000 78.36466 41 LYS E N 1
ATOM 9695 C CA . LYS E 1 35 ? 16.95600 -28.29700 -41.78200 1.000 79.02790 41 LYS E CA 1
ATOM 9696 C C . LYS E 1 35 ? 18.18100 -27.92600 -40.95500 1.000 115.39541 41 LYS E C 1
ATOM 9697 O O . LYS E 1 35 ? 19.31500 -27.98900 -41.44700 1.000 119.01164 41 LYS E O 1
ATOM 9703 N N . SER E 1 36 ? 17.97600 -27.54500 -39.69200 1.000 93.26645 42 SER E N 1
ATOM 9704 C CA . SER E 1 36 ? 19.10800 -27.25000 -38.82000 1.000 88.06056 42 SER E CA 1
ATOM 9705 C C . SER E 1 36 ? 19.86500 -28.52000 -38.45000 1.000 101.35163 42 SER E C 1
ATOM 9706 O O . SER E 1 36 ? 21.10000 -28.51600 -38.38500 1.000 111.44231 42 SER E O 1
ATOM 9709 N N . ARG E 1 37 ? 19.14000 -29.61900 -38.21500 1.000 94.75873 43 ARG E N 1
ATOM 9710 C CA . ARG E 1 37 ? 19.77800 -30.86800 -37.80500 1.000 92.49267 43 ARG E CA 1
ATOM 9711 C C . ARG E 1 37 ? 20.72600 -31.39100 -38.87700 1.000 93.51121 43 ARG E C 1
ATOM 9712 O O . ARG E 1 37 ? 21.78300 -31.95100 -38.56200 1.000 84.56014 43 ARG E O 1
ATOM 9720 N N . GLU E 1 38 ? 20.36200 -31.22700 -40.15000 1.000 92.48214 44 GLU E N 1
ATOM 9721 C CA . GLU E 1 38 ? 21.26500 -31.61600 -41.22800 1.000 97.41694 44 GLU E CA 1
ATOM 9722 C C . GLU E 1 38 ? 22.54800 -30.79800 -41.18900 1.000 102.18594 44 GLU E C 1
ATOM 9723 O O . GLU E 1 38 ? 23.64500 -31.34100 -41.36500 1.000 103.72823 44 GLU E O 1
ATOM 9729 N N . ILE E 1 39 ? 22.43100 -29.48800 -40.95900 1.000 99.58036 45 ILE E N 1
ATOM 9730 C CA . ILE E 1 39 ? 23.60900 -28.62400 -40.94100 1.000 96.93531 45 ILE E CA 1
ATOM 9731 C C . ILE E 1 39 ? 24.51400 -28.98500 -39.77000 1.000 94.61661 45 ILE E C 1
ATOM 9732 O O . ILE E 1 39 ? 25.74600 -28.93000 -39.87600 1.000 93.01378 45 ILE E O 1
ATOM 9737 N N . PHE E 1 40 ? 23.92000 -29.37000 -38.63900 1.000 93.91916 46 PHE E N 1
ATOM 9738 C CA . PHE E 1 40 ? 24.71400 -29.77900 -37.48600 1.000 100.65944 46 PHE E CA 1
ATOM 9739 C C . PHE E 1 40 ? 25.50000 -31.05300 -37.77600 1.000 100.23833 46 PHE E C 1
ATOM 9740 O O . PHE E 1 40 ? 26.67100 -31.16900 -37.39400 1.000 93.02958 46 PHE E O 1
ATOM 9748 N N . LEU E 1 41 ? 24.87200 -32.02300 -38.44400 1.000 106.03113 47 LEU E N 1
ATOM 9749 C CA . LEU E 1 41 ? 25.54800 -33.27300 -38.77100 1.000 105.61003 47 LEU E CA 1
ATOM 9750 C C . LEU E 1 41 ? 26.59200 -33.09800 -39.86600 1.000 107.21812 47 LEU E C 1
ATOM 9751 O O . LEU E 1 41 ? 27.50600 -33.92400 -39.97300 1.000 108.36299 47 LEU E O 1
ATOM 9756 N N . SER E 1 42 ? 26.47100 -32.05300 -40.68600 1.000 108.85779 48 SER E N 1
ATOM 9757 C CA . SER E 1 42 ? 27.50300 -31.76300 -41.67300 1.000 102.40702 48 SER E CA 1
ATOM 9758 C C . SER E 1 42 ? 28.69500 -31.07000 -41.02500 1.000 96.88793 48 SER E C 1
ATOM 9759 O O . SER E 1 42 ? 29.84400 -31.47800 -41.22200 1.000 106.06798 48 SER E O 1
ATOM 9762 N N . GLN E 1 43 ? 28.43600 -30.02800 -40.24000 1.000 92.14789 49 GLN E N 1
ATOM 9763 C CA . GLN E 1 43 ? 29.50800 -29.27300 -39.61700 1.000 94.96402 49 GLN E CA 1
ATOM 9764 C C . GLN E 1 43 ? 30.17600 -30.10100 -38.51800 1.000 102.52019 49 GLN E C 1
ATOM 9765 O O . GLN E 1 43 ? 29.58300 -31.04700 -37.99500 1.000 105.13892 49 GLN E O 1
ATOM 9771 N N . PRO E 1 44 ? 31.42500 -29.78000 -38.17300 1.000 105.80216 50 PRO E N 1
ATOM 9772 C CA . PRO E 1 44 ? 32.15300 -30.60400 -37.20000 1.000 110.18426 50 PRO E CA 1
ATOM 9773 C C . PRO E 1 44 ? 31.57000 -30.50600 -35.79800 1.000 111.82657 50 PRO E C 1
ATOM 9774 O O . PRO E 1 44 ? 30.98100 -29.49400 -35.40700 1.000 109.69473 50 PRO E O 1
ATOM 9778 N N . ILE E 1 45 ? 31.75100 -31.58600 -35.03300 1.000 115.52701 51 ILE E N 1
ATOM 9779 C CA . ILE E 1 45 ? 31.31800 -31.60300 -33.64100 1.000 112.23977 51 ILE E CA 1
ATOM 9780 C C . ILE E 1 45 ? 32.23300 -30.75100 -32.76900 1.000 109.94739 51 ILE E C 1
ATOM 9781 O O . ILE E 1 45 ? 31.83500 -30.33100 -31.67500 1.000 96.00362 51 ILE E O 1
ATOM 9786 N N . LEU E 1 46 ? 33.45100 -30.47700 -33.22800 1.000 125.02025 52 LEU E N 1
ATOM 9787 C CA . LEU E 1 46 ? 34.35700 -29.52900 -32.58300 1.000 131.08414 52 LEU E CA 1
ATOM 9788 C C . LEU E 1 46 ? 34.57100 -28.38200 -33.56600 1.000 127.73900 52 LEU E C 1
ATOM 9789 O O . LEU E 1 46 ? 35.40100 -28.47700 -34.47600 1.000 124.92024 52 LEU E O 1
ATOM 9794 N N . LEU E 1 47 ? 33.81800 -27.30200 -33.37800 1.000 119.78805 53 LEU E N 1
ATOM 9795 C CA . LEU E 1 47 ? 33.79800 -26.20700 -34.34000 1.000 114.87693 53 LEU E CA 1
ATOM 9796 C C . LEU E 1 47 ? 35.10200 -25.41800 -34.29000 1.000 109.40522 53 LEU E C 1
ATOM 9797 O O . LEU E 1 47 ? 35.42900 -24.80200 -33.27100 1.000 103.45451 53 LEU E O 1
ATOM 9802 N N . GLU E 1 48 ? 35.84700 -25.43200 -35.39100 1.000 108.53670 54 GLU E N 1
ATOM 9803 C CA . GLU E 1 48 ? 36.97500 -24.52800 -35.57000 1.000 102.89128 54 GLU E CA 1
ATOM 9804 C C . GLU E 1 48 ? 36.45400 -23.23700 -36.19400 1.000 114.97694 54 GLU E C 1
ATOM 9805 O O . GLU E 1 48 ? 35.98100 -23.24100 -37.33600 1.000 119.61697 54 GLU E O 1
ATOM 9811 N N . LEU E 1 49 ? 36.52300 -22.14100 -35.44500 1.000 116.73242 55 LEU E N 1
ATOM 9812 C CA . LEU E 1 49 ? 35.93700 -20.87900 -35.86500 1.000 127.41001 55 LEU E CA 1
ATOM 9813 C C . LEU E 1 49 ? 37.01200 -19.80600 -35.96800 1.000 145.33058 55 LEU E C 1
ATOM 9814 O O . LEU E 1 49 ? 38.11200 -19.94400 -35.42700 1.000 149.06261 55 LEU E O 1
ATOM 9819 N N . GLU E 1 50 ? 36.67700 -18.72800 -36.67000 1.000 142.63289 56 GLU E N 1
ATOM 9820 C CA . GLU E 1 50 ? 37.55600 -17.57800 -36.81400 1.000 132.80803 56 GLU E CA 1
ATOM 9821 C C . GLU E 1 50 ? 36.87500 -16.33900 -36.25400 1.000 130.28404 56 GLU E C 1
ATOM 9822 O O . GLU E 1 50 ? 35.68500 -16.11300 -36.49300 1.000 138.30869 56 GLU E O 1
ATOM 9828 N N . ALA E 1 51 ? 37.63000 -15.54500 -35.50300 1.000 117.00613 57 ALA E N 1
ATOM 9829 C CA . ALA E 1 51 ? 37.20100 -14.19500 -35.15500 1.000 117.21932 57 ALA E CA 1
ATOM 9830 C C . ALA E 1 51 ? 37.15800 -13.36400 -36.44300 1.000 129.92610 57 ALA E C 1
ATOM 9831 O O . ALA E 1 51 ? 37.82200 -13.71500 -37.41900 1.000 137.21119 57 ALA E O 1
ATOM 9833 N N . PRO E 1 52 ? 36.38600 -12.26100 -36.46400 1.000 130.03928 58 PRO E N 1
ATOM 9834 C CA . PRO E 1 52 ? 35.58300 -11.65200 -35.39800 1.000 126.32567 58 PRO E CA 1
ATOM 9835 C C . PRO E 1 52 ? 34.20600 -12.28400 -35.21400 1.000 130.29194 58 PRO E C 1
ATOM 9836 O O . PRO E 1 52 ? 33.58700 -12.72900 -36.18200 1.000 136.99800 58 PRO E O 1
ATOM 9840 N N . LEU E 1 53 ? 33.74000 -12.30700 -33.96800 1.000 132.96331 59 LEU E N 1
ATOM 9841 C CA . LEU E 1 53 ? 32.43100 -12.85000 -33.63200 1.000 130.46301 59 LEU E CA 1
ATOM 9842 C C . LEU E 1 53 ? 32.06700 -12.39000 -32.22700 1.000 125.53610 59 LEU E C 1
ATOM 9843 O O . LEU E 1 53 ? 32.87200 -11.77300 -31.52500 1.000 124.75180 59 LEU E O 1
ATOM 9848 N N . LYS E 1 54 ? 30.83500 -12.69400 -31.83000 1.000 117.20353 60 LYS E N 1
ATOM 9849 C CA . LYS E 1 54 ? 30.35900 -12.45000 -30.47900 1.000 109.94739 60 LYS E CA 1
ATOM 9850 C C . LYS E 1 54 ? 29.93500 -13.77100 -29.85300 1.000 107.43130 60 LYS E C 1
ATOM 9851 O O . LYS E 1 54 ? 29.50900 -14.69700 -30.54900 1.000 112.98723 60 LYS E O 1
ATOM 9857 N N . ILE E 1 55 ? 30.07100 -13.85900 -28.53300 1.000 107.81819 61 ILE E N 1
ATOM 9858 C CA . ILE E 1 55 ? 29.76100 -15.07400 -27.79100 1.000 105.99166 61 ILE E CA 1
ATOM 9859 C C . ILE E 1 55 ? 28.76800 -14.72600 -26.69200 1.000 110.41324 61 ILE E C 1
ATOM 9860 O O . ILE E 1 55 ? 28.96200 -13.74600 -25.96500 1.000 106.67595 61 ILE E O 1
ATOM 9865 N N . CYS E 1 56 ? 27.70500 -15.52200 -26.57900 1.000 113.31885 62 CYS E N 1
ATOM 9866 C CA . CYS E 1 56 ? 26.66700 -15.31000 -25.58200 1.000 100.24360 62 CYS E CA 1
ATOM 9867 C C . CYS E 1 56 ? 26.39300 -16.61000 -24.84100 1.000 90.67666 62 CYS E C 1
ATOM 9868 O O . CYS E 1 56 ? 26.45500 -17.69900 -25.41800 1.000 86.71566 62 CYS E O 1
ATOM 9871 N N . GLY E 1 57 ? 26.07800 -16.48200 -23.55400 1.000 97.43010 63 GLY E N 1
ATOM 9872 C CA . GLY E 1 57 ? 25.88700 -17.63900 -22.70400 1.000 104.83362 63 GLY E CA 1
ATOM 9873 C C . GLY E 1 57 ? 24.45900 -18.14100 -22.65000 1.000 105.99429 63 GLY E C 1
ATOM 9874 O O . GLY E 1 57 ? 23.82600 -18.35300 -23.68800 1.000 112.00027 63 GLY E O 1
ATOM 9875 N N . ASP E 1 58 ? 23.94800 -18.33900 -21.43700 1.000 101.05685 64 ASP E N 1
ATOM 9876 C CA . ASP E 1 58 ? 22.59800 -18.85100 -21.25600 1.000 101.83589 64 ASP E CA 1
ATOM 9877 C C . ASP E 1 58 ? 21.56500 -17.82600 -21.71400 1.000 105.37579 64 ASP E C 1
ATOM 9878 O O . ASP E 1 58 ? 21.76800 -16.61300 -21.60800 1.000 109.04465 64 ASP E O 1
ATOM 9883 N N . ILE E 1 59 ? 20.45200 -18.33400 -22.24800 1.000 103.58347 65 ILE E N 1
ATOM 9884 C CA . ILE E 1 59 ? 19.29400 -17.52500 -22.61100 1.000 98.71447 65 ILE E CA 1
ATOM 9885 C C . ILE E 1 59 ? 18.07000 -17.92300 -21.79500 1.000 99.10925 65 ILE E C 1
ATOM 9886 O O . ILE E 1 59 ? 17.38000 -17.06800 -21.22900 1.000 106.21273 65 ILE E O 1
ATOM 9891 N N . HIS E 1 60 ? 17.78200 -19.22600 -21.73000 1.000 94.60082 66 HIS E N 1
ATOM 9892 C CA . HIS E 1 60 ? 16.75900 -19.78300 -20.84400 1.000 95.91413 66 HIS E CA 1
ATOM 9893 C C . HIS E 1 60 ? 15.39000 -19.14900 -21.08800 1.000 91.43202 66 HIS E C 1
ATOM 9894 O O . HIS E 1 60 ? 14.76300 -18.60300 -20.18000 1.000 99.03819 66 HIS E O 1
ATOM 9901 N N . GLY E 1 61 ? 14.93300 -19.21700 -22.33800 1.000 88.20794 67 GLY E N 1
ATOM 9902 C CA . GLY E 1 61 ? 13.58500 -18.82100 -22.69000 1.000 89.94763 67 GLY E CA 1
ATOM 9903 C C . GLY E 1 61 ? 13.26600 -17.34700 -22.56800 1.000 95.61673 67 GLY E C 1
ATOM 9904 O O . GLY E 1 61 ? 12.16500 -16.94000 -22.95400 1.000 97.34325 67 GLY E O 1
ATOM 9905 N N . GLN E 1 62 ? 14.18100 -16.53000 -22.04900 1.000 97.29851 68 GLN E N 1
ATOM 9906 C CA . GLN E 1 62 ? 13.93800 -15.09400 -21.91000 1.000 98.27231 68 GLN E CA 1
ATOM 9907 C C . GLN E 1 62 ? 14.12100 -14.45100 -23.28200 1.000 100.03305 68 GLN E C 1
ATOM 9908 O O . GLN E 1 62 ? 15.17000 -13.89700 -23.62200 1.000 103.60979 68 GLN E O 1
ATOM 9914 N N . TYR E 1 63 ? 13.05100 -14.52300 -24.07900 1.000 103.65980 69 TYR E N 1
ATOM 9915 C CA . TYR E 1 63 ? 13.14200 -14.20800 -25.50100 1.000 104.90468 69 TYR E CA 1
ATOM 9916 C C . TYR E 1 63 ? 13.36800 -12.72100 -25.74000 1.000 100.80156 69 TYR E C 1
ATOM 9917 O O . TYR E 1 63 ? 14.17500 -12.34400 -26.59700 1.000 95.71937 69 TYR E O 1
ATOM 9926 N N . TYR E 1 64 ? 12.66300 -11.85900 -25.00300 1.000 105.42317 70 TYR E N 1
ATOM 9927 C CA . TYR E 1 64 ? 12.80400 -10.42400 -25.22600 1.000 111.29755 70 TYR E CA 1
ATOM 9928 C C . TYR E 1 64 ? 14.19000 -9.92600 -24.83900 1.000 115.69808 70 TYR E C 1
ATOM 9929 O O . TYR E 1 64 ? 14.68700 -8.96300 -25.43400 1.000 118.27471 70 TYR E O 1
ATOM 9938 N N . ASP E 1 65 ? 14.82800 -10.56500 -23.85500 1.000 122.68050 71 ASP E N 1
ATOM 9939 C CA . ASP E 1 65 ? 16.22200 -10.25000 -23.55800 1.000 123.52270 71 ASP E CA 1
ATOM 9940 C C . ASP E 1 65 ? 17.12300 -10.63700 -24.72400 1.000 117.11404 71 ASP E C 1
ATOM 9941 O O . ASP E 1 65 ? 18.07800 -9.92100 -25.04700 1.000 122.41994 71 ASP E O 1
ATOM 9946 N N . LEU E 1 66 ? 16.82300 -11.76300 -25.37800 1.000 110.23164 72 LEU E N 1
ATOM 9947 C CA . LEU E 1 66 ? 17.56300 -12.14300 -26.57800 1.000 112.87143 72 LEU E CA 1
ATOM 9948 C C . LEU E 1 66 ? 17.34300 -11.13600 -27.70000 1.000 111.31335 72 LEU E C 1
ATOM 9949 O O . LEU E 1 66 ? 18.26200 -10.85000 -28.47700 1.000 112.36084 72 LEU E O 1
ATOM 9954 N N . LEU E 1 67 ? 16.12900 -10.58900 -27.80100 1.000 110.52641 73 LEU E N 1
ATOM 9955 C CA . LEU E 1 67 ? 15.86800 -9.55300 -28.79400 1.000 105.92586 73 LEU E CA 1
ATOM 9956 C C . LEU E 1 67 ? 16.59600 -8.25800 -28.45700 1.000 95.99835 73 LEU E C 1
ATOM 9957 O O . LEU E 1 67 ? 16.93200 -7.48600 -29.36000 1.000 87.98423 73 LEU E O 1
ATOM 9962 N N . ARG E 1 68 ? 16.84500 -7.99800 -27.17100 1.000 99.92777 74 ARG E N 1
ATOM 9963 C CA . ARG E 1 68 ? 17.65900 -6.84300 -26.81000 1.000 109.77895 74 ARG E CA 1
ATOM 9964 C C . ARG E 1 68 ? 19.13100 -7.07800 -27.12700 1.000 112.39505 74 ARG E C 1
ATOM 9965 O O . ARG E 1 68 ? 19.86300 -6.12100 -27.40500 1.000 116.24025 74 ARG E O 1
ATOM 9973 N N . LEU E 1 69 ? 19.58100 -8.33400 -27.08500 1.000 107.93926 75 LEU E N 1
ATOM 9974 C CA . LEU E 1 69 ? 20.96300 -8.64800 -27.43400 1.000 105.58898 75 LEU E CA 1
ATOM 9975 C C . LEU E 1 69 ? 21.23200 -8.35900 -28.90500 1.000 110.75802 75 LEU E C 1
ATOM 9976 O O . LEU E 1 69 ? 22.13900 -7.59300 -29.24700 1.000 121.97778 75 LEU E O 1
ATOM 9981 N N . PHE E 1 70 ? 20.44700 -8.97600 -29.79400 1.000 108.65776 76 PHE E N 1
ATOM 9982 C CA . PHE E 1 70 ? 20.61400 -8.75100 -31.22600 1.000 110.94488 76 PHE E CA 1
ATOM 9983 C C . PHE E 1 70 ? 20.44800 -7.27900 -31.57800 1.000 119.74330 76 PHE E C 1
ATOM 9984 O O . PHE E 1 70 ? 21.20900 -6.73700 -32.38700 1.000 125.30187 76 PHE E O 1
ATOM 9992 N N . GLU E 1 71 ? 19.45500 -6.61800 -30.98100 1.000 119.70119 77 GLU E N 1
ATOM 9993 C CA . GLU E 1 71 ? 19.24900 -5.19500 -31.22700 1.000 123.35163 77 GLU E CA 1
ATOM 9994 C C . GLU E 1 71 ? 20.48800 -4.38900 -30.859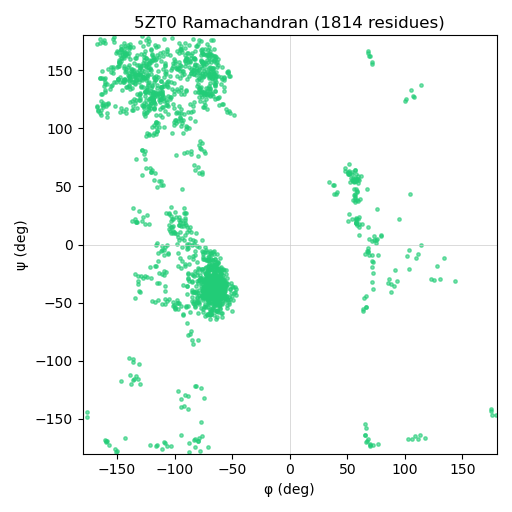00 1.000 135.00303 77 GLU E C 1
ATOM 9995 O O . GLU E 1 71 ? 20.85800 -3.44100 -31.56300 1.000 138.12709 77 GLU E O 1
ATOM 10001 N N . TYR E 1 72 ? 21.15600 -4.76800 -29.76900 1.000 136.87431 78 TYR E N 1
ATOM 10002 C CA . TYR E 1 72 ? 22.34700 -4.05200 -29.32800 1.000 138.33238 78 TYR E CA 1
ATOM 10003 C C . TYR E 1 72 ? 23.59700 -4.52000 -30.06800 1.000 129.31024 78 TYR E C 1
ATOM 10004 O O . TYR E 1 72 ? 24.43900 -3.69800 -30.44500 1.000 130.57618 78 TYR E O 1
ATOM 10013 N N . GLY E 1 73 ? 23.73600 -5.82500 -30.29100 1.000 117.67990 79 GLY E N 1
ATOM 10014 C CA . GLY E 1 73 ? 24.93000 -6.35300 -30.92300 1.000 111.12385 79 GLY E CA 1
ATOM 10015 C C . GLY E 1 73 ? 24.88400 -6.38200 -32.43800 1.000 111.43441 79 GLY E C 1
ATOM 10016 O O . GLY E 1 73 ? 25.92200 -6.51400 -33.09500 1.000 110.40271 79 GLY E O 1
ATOM 10017 N N . GLY E 1 74 ? 23.68700 -6.26300 -33.00700 1.000 117.02719 80 GLY E N 1
ATOM 10018 C CA . GLY E 1 74 ? 23.52400 -6.32300 -34.44600 1.000 118.13785 80 GLY E CA 1
ATOM 10019 C C . GLY E 1 74 ? 22.86100 -7.60400 -34.90800 1.000 111.39230 80 GLY E C 1
ATOM 10020 O O . GLY E 1 74 ? 23.31200 -8.70100 -34.56600 1.000 114.67954 80 GLY E O 1
ATOM 10021 N N . PHE E 1 75 ? 21.78900 -7.48000 -35.68200 1.000 113.43992 81 PHE E N 1
ATOM 10022 C CA . PHE E 1 75 ? 21.09500 -8.65900 -36.18800 1.000 111.75287 81 PHE E CA 1
ATOM 10023 C C . PHE E 1 75 ? 21.94000 -9.34400 -37.25700 1.000 110.77644 81 PHE E C 1
ATOM 10024 O O . PHE E 1 75 ? 22.43300 -8.67500 -38.17200 1.000 117.82202 81 PHE E O 1
ATOM 10032 N N . PRO E 1 76 ? 22.12300 -10.67000 -37.18400 1.000 104.04405 82 PRO E N 1
ATOM 10033 C CA . PRO E 1 76 ? 22.93200 -11.43700 -38.13800 1.000 105.08365 82 PRO E CA 1
ATOM 10034 C C . PRO E 1 76 ? 22.50000 -11.21000 -39.58600 1.000 109.66578 82 PRO E C 1
ATOM 10035 O O . PRO E 1 76 ? 21.32100 -10.95100 -39.83700 1.000 118.46947 82 PRO E O 1
ATOM 10039 N N . PRO E 1 77 ? 23.44600 -11.29800 -40.53400 1.000 108.91569 83 PRO E N 1
ATOM 10040 C CA . PRO E 1 77 ? 24.84900 -11.64100 -40.30100 1.000 106.93387 83 PRO E CA 1
ATOM 10041 C C . PRO E 1 77 ? 25.73000 -10.42600 -40.01600 1.000 119.39853 83 PRO E C 1
ATOM 10042 O O . PRO E 1 77 ? 26.95400 -10.57700 -40.01800 1.000 118.58527 83 PRO E O 1
ATOM 10046 N N . GLU E 1 78 ? 25.12100 -9.25700 -39.78300 1.000 118.63791 84 GLU E N 1
ATOM 10047 C CA . GLU E 1 78 ? 25.85800 -8.03000 -39.48700 1.000 111.43441 84 GLU E CA 1
ATOM 10048 C C . GLU E 1 78 ? 26.93200 -8.29600 -38.44200 1.000 116.63767 84 GLU E C 1
ATOM 10049 O O . GLU E 1 78 ? 28.04200 -7.75900 -38.52500 1.000 120.66184 84 GLU E O 1
ATOM 10055 N N . SER E 1 79 ? 26.60600 -9.13000 -37.46200 1.000 111.06068 85 SER E N 1
ATOM 10056 C CA . SER E 1 79 ? 27.58300 -9.72400 -36.56800 1.000 120.50392 85 SER E CA 1
ATOM 10057 C C . SER E 1 79 ? 27.45700 -11.23900 -36.64300 1.000 126.59149 85 SER E C 1
ATOM 10058 O O . SER E 1 79 ? 26.37700 -11.77300 -36.91600 1.000 117.45356 85 SER E O 1
ATOM 10061 N N . ASN E 1 80 ? 28.57200 -11.92800 -36.43000 1.000 130.20245 86 ASN E N 1
ATOM 10062 C CA . ASN E 1 80 ? 28.54000 -13.36700 -36.22200 1.000 124.58599 86 ASN E CA 1
ATOM 10063 C C . ASN E 1 80 ? 28.28700 -13.65400 -34.74700 1.000 126.53359 86 ASN E C 1
ATOM 10064 O O . ASN E 1 80 ? 28.43200 -12.78100 -33.88800 1.000 128.36276 86 ASN E O 1
ATOM 10069 N N . TYR E 1 81 ? 27.88900 -14.89000 -34.45700 1.000 119.33010 87 TYR E N 1
ATOM 10070 C CA . TYR E 1 81 ? 27.48800 -15.22500 -33.10000 1.000 104.46516 87 TYR E CA 1
ATOM 10071 C C . TYR E 1 81 ? 27.80200 -16.67900 -32.78400 1.000 94.71136 87 TYR E C 1
ATOM 10072 O O . TYR E 1 81 ? 27.66000 -17.56100 -33.63600 1.000 87.99739 87 TYR E O 1
ATOM 10081 N N . LEU E 1 82 ? 28.23200 -16.90900 -31.54700 1.000 92.99273 88 LEU E N 1
ATOM 10082 C CA . LEU E 1 82 ? 28.36400 -18.24000 -30.97600 1.000 102.39386 88 LEU E CA 1
ATOM 10083 C C . LEU E 1 82 ? 27.56000 -18.28600 -29.68500 1.000 110.13163 88 LEU E C 1
ATOM 10084 O O . LEU E 1 82 ? 27.67100 -17.38400 -28.84700 1.000 108.28667 88 LEU E O 1
ATOM 10089 N N . PHE E 1 83 ? 26.74400 -19.32400 -29.52900 1.000 116.50081 89 PHE E N 1
ATOM 10090 C CA . PHE E 1 83 ? 25.88600 -19.47200 -28.36400 1.000 108.84989 89 PHE E CA 1
ATOM 10091 C C . PHE E 1 83 ? 26.25900 -20.73700 -27.60700 1.000 109.39206 89 PHE E C 1
ATOM 10092 O O . PHE E 1 83 ? 26.60300 -21.75700 -28.21400 1.000 113.11356 89 PHE E O 1
ATOM 10100 N N . LEU E 1 84 ? 26.18100 -20.66400 -26.27900 1.000 110.20532 90 LEU E N 1
ATOM 10101 C CA . LEU E 1 84 ? 26.71800 -21.70900 -25.41800 1.000 111.97132 90 LEU E CA 1
ATOM 10102 C C . LEU E 1 84 ? 25.62300 -22.43900 -24.65000 1.000 113.39517 90 LEU E C 1
ATOM 10103 O O . LEU E 1 84 ? 25.67000 -22.51700 -23.41800 1.000 118.06942 90 LEU E O 1
ATOM 10108 N N . GLY E 1 85 ? 24.63700 -22.97500 -25.36400 1.000 105.74426 91 GLY E N 1
ATOM 10109 C CA . GLY E 1 85 ? 23.62500 -23.80800 -24.74500 1.000 102.83075 91 GLY E CA 1
ATOM 10110 C C . GLY E 1 85 ? 22.66900 -23.05300 -23.83300 1.000 95.99309 91 GLY E C 1
ATOM 10111 O O . GLY E 1 85 ? 22.67800 -21.82600 -23.72900 1.000 101.54639 91 GLY E O 1
ATOM 10112 N N . ASP E 1 86 ? 21.83000 -23.84000 -23.15900 1.000 88.53430 92 ASP E N 1
ATOM 10113 C CA . ASP E 1 86 ? 20.79000 -23.34100 -22.25800 1.000 84.48645 92 ASP E CA 1
ATOM 10114 C C . ASP E 1 86 ? 19.89700 -22.32600 -22.96600 1.000 80.93602 92 ASP E C 1
ATOM 10115 O O . ASP E 1 86 ? 19.79100 -21.16100 -22.57900 1.000 80.46491 92 ASP E O 1
ATOM 10120 N N . TYR E 1 87 ? 19.25000 -22.80000 -24.02800 1.000 85.91820 93 TYR E N 1
ATOM 10121 C CA . TYR E 1 87 ? 18.34200 -21.97600 -24.81100 1.000 92.86640 93 TYR E CA 1
ATOM 10122 C C . TYR E 1 87 ? 16.90500 -22.04700 -24.31800 1.000 91.85312 93 TYR E C 1
ATOM 10123 O O . TYR E 1 87 ? 16.10300 -21.16800 -24.65400 1.000 90.65297 93 TYR E O 1
ATOM 10132 N N . VAL E 1 88 ? 16.56100 -23.06600 -23.53600 1.000 95.06403 94 VAL E N 1
ATOM 10133 C CA . VAL E 1 88 ? 15.18000 -23.28700 -23.13100 1.000 90.78194 94 VAL E CA 1
ATOM 10134 C C . VAL E 1 88 ? 15.07300 -23.28100 -21.61100 1.000 90.42926 94 VAL E C 1
ATOM 10135 O O . VAL E 1 88 ? 16.03600 -22.94500 -20.91100 1.000 84.10219 94 VAL E O 1
ATOM 10139 N N . ASP E 1 89 ? 13.88700 -23.62900 -21.10200 1.000 91.16883 95 ASP E N 1
ATOM 10140 C CA . ASP E 1 89 ? 13.61800 -23.82500 -19.67900 1.000 97.73803 95 ASP E CA 1
ATOM 10141 C C . ASP E 1 89 ? 13.61100 -22.52000 -18.88800 1.000 99.45140 95 ASP E C 1
ATOM 10142 O O . ASP E 1 89 ? 14.21100 -21.52200 -19.30400 1.000 92.96115 95 ASP E O 1
ATOM 10147 N N . ARG E 1 90 ? 12.90000 -22.52600 -17.75700 1.000 102.09382 96 ARG E N 1
ATOM 10148 C CA . ARG E 1 90 ? 12.85000 -21.42900 -16.79200 1.000 103.16237 96 ARG E CA 1
ATOM 10149 C C . ARG E 1 90 ? 12.19000 -20.17400 -17.35600 1.000 104.02037 96 ARG E C 1
ATOM 10150 O O . ARG E 1 90 ? 11.37700 -19.54000 -16.67500 1.000 106.06535 96 ARG E O 1
ATOM 10158 N N . GLY E 1 91 ? 12.52900 -19.79900 -18.58300 1.000 100.95947 97 GLY E N 1
ATOM 10159 C CA . GLY E 1 91 ? 11.85200 -18.69600 -19.22700 1.000 99.79881 97 GLY E CA 1
ATOM 10160 C C . GLY E 1 91 ? 10.45600 -19.07600 -19.67700 1.000 100.82525 97 GLY E C 1
ATOM 10161 O O . GLY E 1 91 ? 10.05800 -20.24200 -19.68900 1.000 102.57809 97 GLY E O 1
ATOM 10162 N N . LYS E 1 92 ? 9.69200 -18.05200 -20.05200 1.000 100.88315 98 LYS E N 1
ATOM 10163 C CA . LYS E 1 92 ? 8.32700 -18.25900 -20.51400 1.000 106.24695 98 LYS E CA 1
ATOM 10164 C C . LYS E 1 92 ? 8.24900 -18.52400 -22.00900 1.000 99.32507 98 LYS E C 1
ATOM 10165 O O . LYS E 1 92 ? 7.33300 -19.22000 -22.46100 1.000 107.28128 98 LYS E O 1
ATOM 10171 N N . GLN E 1 93 ? 9.19200 -17.99300 -22.78400 1.000 82.43620 99 GLN E N 1
ATOM 10172 C CA . GLN E 1 93 ? 9.11800 -18.08200 -24.23600 1.000 93.64807 99 GLN E CA 1
ATOM 10173 C C . GLN E 1 93 ? 10.29400 -18.87200 -24.79500 1.000 88.22110 99 GLN E C 1
ATOM 10174 O O . GLN E 1 93 ? 11.09500 -18.34700 -25.57800 1.000 81.00182 99 GLN E O 1
ATOM 10180 N N . SER E 1 94 ? 10.39600 -20.14100 -24.39400 1.000 92.45582 100 SER E N 1
ATOM 10181 C CA . SER E 1 94 ? 11.47400 -20.99500 -24.87900 1.000 99.28032 100 SER E CA 1
ATOM 10182 C C . SER E 1 94 ? 11.33100 -21.28000 -26.36900 1.000 100.02252 100 SER E C 1
ATOM 10183 O O . SER E 1 94 ? 12.33300 -21.36300 -27.08900 1.000 98.73289 100 SER E O 1
ATOM 10186 N N . LEU E 1 95 ? 10.09400 -21.43600 -26.84800 1.000 95.01139 101 LEU E N 1
ATOM 10187 C CA . LEU E 1 95 ? 9.87600 -21.73100 -28.26100 1.000 83.49159 101 LEU E CA 1
ATOM 10188 C C . LEU E 1 95 ? 10.31000 -20.56500 -29.14000 1.000 78.55152 101 LEU E C 1
ATOM 10189 O O . LEU E 1 95 ? 11.00600 -20.75900 -30.14300 1.000 73.54829 101 LEU E O 1
ATOM 10194 N N . GLU E 1 96 ? 9.91000 -19.34200 -28.77600 1.000 77.52245 102 GLU E N 1
ATOM 10195 C CA . GLU E 1 96 ? 10.31800 -18.16900 -29.54300 1.000 88.86592 102 GLU E CA 1
ATOM 10196 C C . GLU E 1 96 ? 11.83300 -18.01600 -29.56200 1.000 91.17672 102 GLU E C 1
ATOM 10197 O O . GLU E 1 96 ? 12.39900 -17.54600 -30.55500 1.000 81.26764 102 GLU E O 1
ATOM 10203 N N . THR E 1 97 ? 12.50500 -18.41600 -28.48300 1.000 94.75347 103 THR E N 1
ATOM 10204 C CA . THR E 1 97 ? 13.96100 -18.34000 -28.43900 1.000 88.22637 103 THR E CA 1
ATOM 10205 C C . THR E 1 97 ? 14.59100 -19.35000 -29.39200 1.000 85.49183 103 THR E C 1
ATOM 10206 O O . THR E 1 97 ? 15.30400 -18.97700 -30.33100 1.000 82.93363 103 THR E O 1
ATOM 10210 N N . ILE E 1 98 ? 14.32000 -20.64000 -29.17200 1.000 87.69736 104 ILE E N 1
ATOM 10211 C CA . ILE E 1 98 ? 15.02200 -21.69400 -29.90000 1.000 91.93471 104 ILE E CA 1
ATOM 10212 C C . ILE E 1 98 ? 14.73800 -21.62600 -31.39600 1.000 97.10112 104 ILE E C 1
ATOM 10213 O O . ILE E 1 98 ? 15.59900 -21.97200 -32.21500 1.000 101.79115 104 ILE E O 1
ATOM 10218 N N . CYS E 1 99 ? 13.54300 -21.17300 -31.78300 1.000 94.47449 105 CYS E N 1
ATOM 10219 C CA . CYS E 1 99 ? 13.21300 -21.09100 -33.20300 1.000 93.74545 105 CYS E CA 1
ATOM 10220 C C . CYS E 1 99 ? 14.05100 -20.02700 -33.90200 1.000 91.50044 105 CYS E C 1
ATOM 10221 O O . CYS E 1 99 ? 14.67200 -20.29600 -34.93700 1.000 84.08377 105 CYS E O 1
ATOM 10224 N N . LEU E 1 100 ? 14.08700 -18.81100 -33.34100 1.000 96.50104 106 LEU E N 1
ATOM 10225 C CA . LEU E 1 100 ? 14.84300 -17.71700 -33.94700 1.000 89.67654 106 LEU E CA 1
ATOM 10226 C C . LEU E 1 100 ? 16.32200 -18.05700 -34.07600 1.000 94.03496 106 LEU E C 1
ATOM 10227 O O . LEU E 1 100 ? 16.98500 -17.60200 -35.01500 1.000 92.28738 106 LEU E O 1
ATOM 10232 N N . LEU E 1 101 ? 16.85200 -18.85100 -33.14700 1.000 96.81950 107 LEU E N 1
ATOM 10233 C CA . LEU E 1 101 ? 18.23800 -19.29100 -33.24300 1.000 96.62474 107 LEU E CA 1
ATOM 10234 C C . LEU E 1 101 ? 18.40200 -20.33400 -34.34200 1.000 91.79258 107 LEU E C 1
ATOM 10235 O O . LEU E 1 101 ? 19.24000 -20.18400 -35.23900 1.000 95.64568 107 LEU E O 1
ATOM 10240 N N . LEU E 1 102 ? 17.59800 -21.40000 -34.29200 1.000 89.04752 108 LEU E N 1
ATOM 10241 C CA . LEU E 1 102 ? 17.69200 -22.44800 -35.30500 1.000 89.63180 108 LEU E CA 1
ATOM 10242 C C . LEU E 1 102 ? 17.38100 -21.91900 -36.69900 1.000 90.65034 108 LEU E C 1
ATOM 10243 O O . LEU E 1 102 ? 17.89000 -22.45300 -37.69100 1.000 98.78290 108 LEU E O 1
ATOM 10248 N N . ALA E 1 103 ? 16.54600 -20.88100 -36.80000 1.000 86.54459 109 ALA E N 1
ATOM 10249 C CA . ALA E 1 103 ? 16.27500 -20.28000 -38.10100 1.000 81.81770 109 ALA E CA 1
ATOM 10250 C C . ALA E 1 103 ? 17.50400 -19.55000 -38.62900 1.000 85.41814 109 ALA E C 1
ATOM 10251 O O . ALA E 1 103 ? 17.91500 -19.75600 -39.77700 1.000 90.86616 109 ALA E O 1
ATOM 10253 N N . TYR E 1 104 ? 18.10700 -18.69400 -37.79700 1.000 82.69676 110 TYR E N 1
ATOM 10254 C CA . TYR E 1 104 ? 19.32800 -18.00300 -38.19900 1.000 84.02850 110 TYR E CA 1
ATOM 10255 C C . TYR E 1 104 ? 20.41900 -18.99400 -38.57800 1.000 84.93124 110 TYR E C 1
ATOM 10256 O O . TYR E 1 104 ? 21.13900 -18.78900 -39.56500 1.000 81.38607 110 TYR E O 1
ATOM 10265 N N . LYS E 1 105 ? 20.54700 -20.07900 -37.80600 1.000 85.52604 111 LYS E N 1
ATOM 10266 C CA . LYS E 1 105 ? 21.51700 -21.12500 -38.11500 1.000 87.68157 111 LYS E CA 1
ATOM 10267 C C . LYS E 1 105 ? 21.35400 -21.61600 -39.54700 1.000 100.35151 111 LYS E C 1
ATOM 10268 O O . LYS E 1 105 ? 22.32300 -21.68600 -40.30900 1.000 106.51803 111 LYS E O 1
ATOM 10274 N N . ILE E 1 106 ? 20.12000 -21.94600 -39.93300 1.000 98.70394 112 ILE E N 1
ATOM 10275 C CA . ILE E 1 106 ? 19.85900 -22.37700 -41.30300 1.000 93.19275 112 ILE E CA 1
ATOM 10276 C C . ILE E 1 106 ? 20.15300 -21.24700 -42.28100 1.000 101.34110 112 ILE E C 1
ATOM 10277 O O . ILE E 1 106 ? 20.66300 -21.47600 -43.38500 1.000 101.41479 112 ILE E O 1
ATOM 10282 N N . ARG E 1 107 ? 19.85300 -20.00700 -41.88400 1.000 99.91724 113 ARG E N 1
ATOM 10283 C CA . ARG E 1 107 ? 20.01000 -18.88100 -42.79800 1.000 81.28080 113 ARG E CA 1
ATOM 10284 C C . ARG E 1 107 ? 21.48000 -18.58100 -43.05600 1.000 118.98795 113 ARG E C 1
ATOM 10285 O O . ARG E 1 107 ? 21.89300 -18.40000 -44.20800 1.000 109.93423 113 ARG E O 1
ATOM 10293 N N . TYR E 1 108 ? 22.28300 -18.51700 -41.99700 1.000 83.35736 114 TYR E N 1
ATOM 10294 C CA . TYR E 1 108 ? 23.71200 -18.22900 -42.10000 1.000 85.03388 114 TYR E CA 1
ATOM 10295 C C . TYR E 1 108 ? 24.48100 -19.34100 -41.40000 1.000 99.00134 114 TYR E C 1
ATOM 10296 O O . TYR E 1 108 ? 25.02100 -19.14800 -40.30400 1.000 98.30126 114 TYR E O 1
ATOM 10305 N N . PRO E 1 109 ? 24.55500 -20.52700 -42.01500 1.000 97.49327 115 PRO E N 1
ATOM 10306 C CA . PRO E 1 109 ? 25.21300 -21.66500 -41.35200 1.000 86.13664 115 PRO E CA 1
ATOM 10307 C C . PRO E 1 109 ? 26.71200 -21.50100 -41.16700 1.000 104.43621 115 PRO E C 1
ATOM 10308 O O . PRO E 1 109 ? 27.30400 -22.27700 -40.40700 1.000 108.45248 115 PRO E O 1
ATOM 10312 N N . GLU E 1 110 ? 27.34400 -20.53200 -41.82700 1.000 98.54076 116 GLU E N 1
ATOM 10313 C CA . GLU E 1 110 ? 28.76900 -20.29100 -41.66500 1.000 96.73791 116 GLU E CA 1
ATOM 10314 C C . GLU E 1 110 ? 29.07200 -19.04900 -40.84000 1.000 102.08329 116 GLU E C 1
ATOM 10315 O O . GLU E 1 110 ? 30.24000 -18.81400 -40.51300 1.000 101.59902 116 GLU E O 1
ATOM 10321 N N . ASN E 1 111 ? 28.05500 -18.25400 -40.49500 1.000 114.20317 117 ASN E N 1
ATOM 10322 C CA . ASN E 1 111 ? 28.22500 -17.03600 -39.70800 1.000 125.75982 117 ASN E CA 1
ATOM 10323 C C . ASN E 1 111 ? 27.39900 -17.06800 -38.42500 1.000 119.78541 117 ASN E C 1
ATOM 10324 O O . ASN E 1 111 ? 27.17300 -16.02100 -37.80700 1.000 123.10687 117 ASN E O 1
ATOM 10329 N N . PHE E 1 112 ? 26.95000 -18.25000 -38.01000 1.000 115.66124 118 PHE E N 1
ATOM 10330 C CA . PHE E 1 112 ? 26.04500 -18.38300 -36.87000 1.000 107.71555 118 PHE E CA 1
ATOM 10331 C C . PHE E 1 112 ? 26.14400 -19.81300 -36.36700 1.000 105.10471 118 PHE E C 1
ATOM 10332 O O . PHE E 1 112 ? 25.88000 -20.75000 -37.12700 1.000 104.70203 118 PHE E O 1
ATOM 10340 N N . PHE E 1 113 ? 26.52900 -19.98900 -35.10200 1.000 92.94535 119 PHE E N 1
ATOM 10341 C CA . PHE E 1 113 ? 26.79200 -21.31600 -34.56200 1.000 89.70549 119 PHE E CA 1
ATOM 10342 C C . PHE E 1 113 ? 26.16900 -21.45600 -33.18200 1.000 96.93267 119 PHE E C 1
ATOM 10343 O O . PHE E 1 113 ? 26.17600 -20.51000 -32.39000 1.000 101.42269 119 PHE E O 1
ATOM 10351 N N . LEU E 1 114 ? 25.63700 -22.64600 -32.90000 1.000 101.37005 120 LEU E N 1
ATOM 10352 C CA . LEU E 1 114 ? 24.93800 -22.92500 -31.64900 1.000 102.56756 120 LEU E CA 1
ATOM 10353 C C . LEU E 1 114 ? 25.55300 -24.15100 -30.99300 1.000 97.95122 120 LEU E C 1
ATOM 10354 O O . LEU E 1 114 ? 25.50700 -25.24700 -31.56100 1.000 96.52473 120 LEU E O 1
ATOM 10359 N N . LEU E 1 115 ? 26.11100 -23.97200 -29.80000 1.000 97.54854 121 LEU E N 1
ATOM 10360 C CA . LEU E 1 115 ? 26.64200 -25.08900 -29.03600 1.000 100.48573 121 LEU E CA 1
ATOM 10361 C C . LEU E 1 115 ? 25.56900 -25.66200 -28.11500 1.000 102.74390 121 LEU E C 1
ATOM 10362 O O . LEU E 1 115 ? 24.54100 -25.03600 -27.84800 1.000 104.39673 121 LEU E O 1
ATOM 10367 N N . ARG E 1 116 ? 25.82500 -26.87600 -27.63600 1.000 95.28248 122 ARG E N 1
ATOM 10368 C CA . ARG E 1 116 ? 24.87900 -27.58200 -26.78600 1.000 87.48417 122 ARG E CA 1
ATOM 10369 C C . ARG E 1 116 ? 25.02600 -27.14200 -25.33300 1.000 88.25005 122 ARG E C 1
ATOM 10370 O O . ARG E 1 116 ? 26.09100 -26.68600 -24.90100 1.000 87.33942 122 ARG E O 1
ATOM 10378 N N . GLY E 1 117 ? 23.92500 -27.25900 -24.58400 1.000 84.98914 123 GLY E N 1
ATOM 10379 C CA . GLY E 1 117 ? 23.93100 -27.03600 -23.15300 1.000 87.10781 123 GLY E CA 1
ATOM 10380 C C . GLY E 1 117 ? 23.38500 -28.24600 -22.41200 1.000 95.56935 123 GLY E C 1
ATOM 10381 O O . GLY E 1 117 ? 22.94000 -29.22200 -23.01900 1.000 99.25927 123 GLY E O 1
ATOM 10382 N N . ASN E 1 118 ? 23.43400 -28.17600 -21.09800 1.000 103.41766 124 ASN E N 1
ATOM 10383 C CA . ASN E 1 118 ? 22.92200 -29.25700 -20.30200 1.000 102.20962 124 ASN E CA 1
ATOM 10384 C C . ASN E 1 118 ? 21.42800 -29.42100 -20.47600 1.000 105.33631 124 ASN E C 1
ATOM 10385 O O . ASN E 1 118 ? 20.91300 -30.52900 -20.44400 1.000 109.18941 124 ASN E O 1
ATOM 10390 N N . HIS E 1 119 ? 20.73300 -28.30600 -20.65300 1.000 105.29684 125 HIS E N 1
ATOM 10391 C CA . HIS E 1 119 ? 19.28200 -28.32300 -20.77600 1.000 106.49698 125 HIS E CA 1
ATOM 10392 C C . HIS E 1 119 ? 18.81100 -28.80700 -22.14100 1.000 105.14155 125 HIS E C 1
ATOM 10393 O O . HIS E 1 119 ? 17.66500 -29.25400 -22.26500 1.000 99.81460 125 HIS E O 1
ATOM 10400 N N . GLU E 1 120 ? 19.66300 -28.73900 -23.16300 1.000 101.73062 126 GLU E N 1
ATOM 10401 C CA . GLU E 1 120 ? 19.33300 -29.26400 -24.48600 1.000 91.65309 126 GLU E CA 1
ATOM 10402 C C . GLU E 1 120 ? 19.43300 -30.79100 -24.46600 1.000 97.28535 126 GLU E C 1
ATOM 10403 O O . GLU E 1 120 ? 20.24200 -31.41700 -25.15000 1.000 109.62893 126 GLU E O 1
ATOM 10409 N N . CYS E 1 121 ? 18.57700 -31.37900 -23.63400 1.000 95.30090 127 CYS E N 1
ATOM 10410 C CA . CYS E 1 121 ? 18.60900 -32.80100 -23.32900 1.000 97.13270 127 CYS E CA 1
ATOM 10411 C C . CYS E 1 121 ? 17.24500 -33.17800 -22.77500 1.000 100.44099 127 CYS E C 1
ATOM 10412 O O . CYS E 1 121 ? 16.73800 -32.49900 -21.87700 1.000 97.42484 127 CYS E O 1
ATOM 10415 N N . ALA E 1 122 ? 16.65900 -34.25300 -23.31100 1.000 105.66004 128 ALA E N 1
ATOM 10416 C CA . ALA E 1 122 ? 15.26700 -34.58100 -23.01000 1.000 115.09275 128 ALA E CA 1
ATOM 10417 C C . ALA E 1 122 ? 15.00400 -34.61900 -21.51000 1.000 124.42544 128 ALA E C 1
ATOM 10418 O O . ALA E 1 122 ? 14.03900 -34.02100 -21.02400 1.000 131.32890 128 ALA E O 1
ATOM 10420 N N . SER E 1 123 ? 15.87400 -35.29600 -20.75700 1.000 115.88495 129 SER E N 1
ATOM 10421 C CA . SER E 1 123 ? 15.62700 -35.50100 -19.33200 1.000 112.57139 129 SER E CA 1
ATOM 10422 C C . SER E 1 123 ? 15.55400 -34.18000 -18.57200 1.000 102.75179 129 SER E C 1
ATOM 10423 O O . SER E 1 123 ? 14.77400 -34.04800 -17.62100 1.000 102.71758 129 SER E O 1
ATOM 10426 N N . ILE E 1 124 ? 16.34800 -33.19000 -18.97800 1.000 104.88363 130 ILE E N 1
ATOM 10427 C CA . ILE E 1 124 ? 16.37000 -31.91400 -18.26500 1.000 104.59938 130 ILE E CA 1
ATOM 10428 C C . ILE E 1 124 ? 15.18300 -31.04800 -18.66800 1.000 107.71291 130 ILE E C 1
ATOM 10429 O O . ILE E 1 124 ? 14.37000 -30.65200 -17.82400 1.000 111.25018 130 ILE E O 1
ATOM 10434 N N . ASN E 1 125 ? 15.07000 -30.73700 -19.96500 1.000 105.09944 131 ASN E N 1
ATOM 10435 C CA . ASN E 1 125 ? 14.00500 -29.85500 -20.43300 1.000 99.76986 131 ASN E CA 1
ATOM 10436 C C . ASN E 1 125 ? 12.62000 -30.46100 -20.23500 1.000 98.18546 131 ASN E C 1
ATOM 10437 O O . ASN E 1 125 ? 11.62700 -29.72600 -20.26800 1.000 105.28631 131 ASN E O 1
ATOM 10442 N N . ARG E 1 126 ? 12.53200 -31.77900 -20.03100 1.000 92.05051 132 ARG E N 1
ATOM 10443 C CA . ARG E 1 126 ? 11.27000 -32.37800 -19.60800 1.000 93.80598 132 ARG E CA 1
ATOM 10444 C C . ARG E 1 126 ? 10.81800 -31.80000 -18.27400 1.000 97.38010 132 ARG E C 1
ATOM 10445 O O . ARG E 1 126 ? 9.61700 -31.61200 -18.04000 1.000 104.53622 132 ARG E O 1
ATOM 10453 N N . ILE E 1 127 ? 11.77000 -31.47900 -17.40500 1.000 89.54495 133 ILE E N 1
ATOM 10454 C CA . ILE E 1 127 ? 11.46500 -31.07300 -16.03900 1.000 95.63515 133 ILE E CA 1
ATOM 10455 C C . ILE E 1 127 ? 11.26100 -29.56600 -15.92700 1.000 96.84582 133 ILE E C 1
ATOM 10456 O O . ILE E 1 127 ? 10.32800 -29.11000 -15.26400 1.000 86.08137 133 ILE E O 1
ATOM 10461 N N . TYR E 1 128 ? 12.10400 -28.76900 -16.58100 1.000 103.05446 134 TYR E N 1
ATOM 10462 C CA . TYR E 1 128 ? 12.22200 -27.35100 -16.26600 1.000 106.63910 134 TYR E CA 1
ATOM 10463 C C . TYR E 1 128 ? 11.37300 -26.44300 -17.15200 1.000 99.48824 134 TYR E C 1
ATOM 10464 O O . TYR E 1 128 ? 11.54200 -25.22000 -17.09900 1.000 106.18115 134 TYR E O 1
ATOM 10473 N N . GLY E 1 129 ? 10.46600 -26.99600 -17.95400 1.000 91.45044 135 GLY E N 1
ATOM 10474 C CA . GLY E 1 129 ? 9.47500 -26.14800 -18.58800 1.000 95.48250 135 GLY E CA 1
ATOM 10475 C C . GLY E 1 129 ? 9.27600 -26.30300 -20.08100 1.000 93.65860 135 GLY E C 1
ATOM 10476 O O . GLY E 1 129 ? 8.17300 -26.06000 -20.58000 1.000 91.32148 135 GLY E O 1
ATOM 10477 N N . PHE E 1 130 ? 10.32400 -26.68700 -20.81400 1.000 90.83458 136 PHE E N 1
ATOM 10478 C CA . PHE E 1 130 ? 10.19800 -26.78100 -22.26600 1.000 91.80574 136 PHE E CA 1
ATOM 10479 C C . PHE E 1 130 ? 9.19300 -27.85100 -22.67300 1.000 106.26011 136 PHE E C 1
ATOM 10480 O O . PHE E 1 130 ? 8.49600 -27.69700 -23.68300 1.000 110.72907 136 PHE E O 1
ATOM 10488 N N . TYR E 1 131 ? 9.09700 -28.93400 -21.90000 1.000 107.93136 137 TYR E N 1
ATOM 10489 C CA . TYR E 1 131 ? 8.12700 -29.98000 -22.20400 1.000 101.43058 137 TYR E CA 1
ATOM 10490 C C . TYR E 1 131 ? 6.70500 -29.48500 -21.98200 1.000 86.84989 137 TYR E C 1
ATOM 10491 O O . TYR E 1 131 ? 5.81900 -29.72100 -22.81100 1.000 76.35916 137 TYR E O 1
ATOM 10500 N N . ASP E 1 132 ? 6.47000 -28.79200 -20.86300 1.000 86.31035 138 ASP E N 1
ATOM 10501 C CA . ASP E 1 132 ? 5.15300 -28.21900 -20.60300 1.000 85.29444 138 ASP E CA 1
ATOM 10502 C C . ASP E 1 132 ? 4.78500 -27.17000 -21.64300 1.000 101.35689 138 ASP E C 1
ATOM 10503 O O . ASP E 1 132 ? 3.60600 -27.01300 -21.97700 1.000 111.19491 138 ASP E O 1
ATOM 10508 N N . GLU E 1 133 ? 5.77700 -26.44800 -22.16600 1.000 96.96426 139 GLU E N 1
ATOM 10509 C CA . GLU E 1 133 ? 5.51800 -25.41500 -23.16100 1.000 88.48956 139 GLU E CA 1
ATOM 10510 C C . GLU E 1 133 ? 5.24900 -26.00300 -24.54200 1.000 86.34719 139 GLU E C 1
ATOM 10511 O O . GLU E 1 133 ? 4.50900 -25.40600 -25.33200 1.000 83.50738 139 GLU E O 1
ATOM 10517 N N . CYS E 1 134 ? 5.82900 -27.16500 -24.85200 1.000 91.52940 140 CYS E N 1
ATOM 10518 C CA . CYS E 1 134 ? 5.55900 -27.80600 -26.13600 1.000 100.63312 140 CYS E CA 1
ATOM 10519 C C . CYS E 1 134 ? 4.22100 -28.53400 -26.12700 1.000 102.09908 140 CYS E C 1
ATOM 10520 O O . CYS E 1 134 ? 3.49200 -28.51300 -27.12400 1.000 103.28870 140 CYS E O 1
ATOM 10523 N N . LYS E 1 135 ? 3.89200 -29.19000 -25.01300 1.000 94.57187 141 LYS E N 1
ATOM 10524 C CA . LYS E 1 135 ? 2.60300 -29.86300 -24.90100 1.000 85.51025 141 LYS E CA 1
ATOM 10525 C C . LYS E 1 135 ? 1.46100 -28.85500 -24.91800 1.000 95.27458 141 LYS E C 1
ATOM 10526 O O . LYS E 1 135 ? 0.43300 -29.07700 -25.57000 1.000 96.10626 141 LYS E O 1
ATOM 10532 N N . ARG E 1 136 ? 1.63800 -27.72500 -24.23000 1.000 74.98004 142 ARG E N 1
ATOM 10533 C CA . ARG E 1 136 ? 0.57600 -26.73000 -24.12400 1.000 74.89319 142 ARG E CA 1
ATOM 10534 C C . ARG E 1 136 ? 0.31000 -26.05900 -25.46600 1.000 88.04477 142 ARG E C 1
ATOM 10535 O O . ARG E 1 136 ? -0.80200 -26.12800 -26.00100 1.000 90.57928 142 ARG E O 1
ATOM 10543 N N . ARG E 1 137 ? 1.32900 -25.40600 -26.02900 1.000 87.63419 143 ARG E N 1
ATOM 10544 C CA . ARG E 1 137 ? 1.15700 -24.65700 -27.26700 1.000 87.15519 143 ARG E CA 1
ATOM 10545 C C . ARG E 1 137 ? 1.08100 -25.55100 -28.49700 1.000 85.18390 143 ARG E C 1
ATOM 10546 O O . ARG E 1 137 ? 0.53000 -25.12900 -29.51900 1.000 88.03161 143 ARG E O 1
ATOM 10554 N N . TYR E 1 138 ? 1.61500 -26.76900 -28.42700 1.000 73.27457 144 TYR E N 1
ATOM 10555 C CA . TYR E 1 138 ? 1.50100 -27.70600 -29.53700 1.000 73.29300 144 TYR E CA 1
ATOM 10556 C C . TYR E 1 138 ? 1.15000 -29.09500 -29.01500 1.000 92.21632 144 TYR E C 1
ATOM 10557 O O . TYR E 1 138 ? 0.07500 -29.28000 -28.43400 1.000 96.96426 144 TYR E O 1
ATOM 10566 N N . ASN E 1 139 ? 2.03600 -30.07300 -29.20300 1.000 86.47353 145 ASN E N 1
ATOM 10567 C CA . ASN E 1 139 ? 1.75900 -31.44100 -28.77700 1.000 89.59495 145 ASN E CA 1
ATOM 10568 C C . ASN E 1 139 ? 3.04400 -32.07600 -28.25300 1.000 94.45080 145 ASN E C 1
ATOM 10569 O O . ASN E 1 139 ? 4.04600 -31.39800 -28.00300 1.000 92.80060 145 ASN E O 1
ATOM 10574 N N . ILE E 1 140 ? 3.00300 -33.40000 -28.09800 1.000 96.47999 146 ILE E N 1
ATOM 10575 C CA . ILE E 1 140 ? 4.11500 -34.13600 -27.50700 1.000 96.89056 146 ILE E CA 1
ATOM 10576 C C . ILE E 1 140 ? 5.19000 -34.42600 -28.54500 1.000 90.50032 146 ILE E C 1
ATOM 10577 O O . ILE E 1 140 ? 6.37500 -34.16000 -28.31900 1.000 81.33870 146 ILE E O 1
ATOM 10582 N N . LYS E 1 141 ? 4.79400 -34.98800 -29.69200 1.000 77.22768 147 LYS E N 1
ATOM 10583 C CA . LYS E 1 141 ? 5.77400 -35.45500 -30.66900 1.000 84.54172 147 LYS E CA 1
ATOM 10584 C C . LYS E 1 141 ? 6.68400 -34.33000 -31.15000 1.000 96.92741 147 LYS E C 1
ATOM 10585 O O . LYS E 1 141 ? 7.85500 -34.57400 -31.46500 1.000 102.30437 147 LYS E O 1
ATOM 10591 N N . LEU E 1 142 ? 6.17000 -33.09800 -31.21500 1.000 88.58167 148 LEU E N 1
ATOM 10592 C CA . LEU E 1 142 ? 7.01700 -31.96600 -31.57900 1.000 84.97335 148 LEU E CA 1
ATOM 10593 C C . LEU E 1 142 ? 8.19200 -31.83500 -30.61700 1.000 95.04561 148 LEU E C 1
ATOM 10594 O O . LEU E 1 142 ? 9.32000 -31.54600 -31.03600 1.000 107.02862 148 LEU E O 1
ATOM 10599 N N . TRP E 1 143 ? 7.94700 -32.05800 -29.32400 1.000 94.87980 149 TRP E N 1
ATOM 10600 C CA . TRP E 1 143 ? 9.03600 -32.08800 -28.35400 1.000 103.52031 149 TRP E CA 1
ATOM 10601 C C . TRP E 1 143 ? 10.00800 -33.22200 -28.65800 1.000 106.83386 149 TRP E C 1
ATOM 10602 O O . TRP E 1 143 ? 11.22800 -33.05400 -28.53800 1.000 105.39685 149 TRP E O 1
ATOM 10613 N N . LYS E 1 144 ? 9.48600 -34.38400 -29.06600 1.000 99.65405 150 LYS E N 1
ATOM 10614 C CA . LYS E 1 144 ? 10.35500 -35.49500 -29.44000 1.000 104.93363 150 LYS E CA 1
ATOM 10615 C C . LYS E 1 144 ? 11.18400 -35.14900 -30.66900 1.000 106.01271 150 LYS E C 1
ATOM 10616 O O . LYS E 1 144 ? 12.34700 -35.55700 -30.78100 1.000 104.99943 150 LYS E O 1
ATOM 10622 N N . THR E 1 145 ? 10.60200 -34.39400 -31.60300 1.000 96.07994 151 THR E N 1
ATOM 10623 C CA . THR E 1 145 ? 11.37600 -33.89000 -32.73100 1.000 90.96091 151 THR E CA 1
ATOM 10624 C C . THR E 1 145 ? 12.44600 -32.92000 -32.25200 1.000 77.59351 151 THR E C 1
ATOM 10625 O O . THR E 1 145 ? 13.60300 -32.98800 -32.68600 1.000 97.64855 151 THR E O 1
ATOM 10629 N N . PHE E 1 146 ? 12.07500 -32.01200 -31.34400 1.000 76.92764 152 PHE E N 1
ATOM 10630 C CA . PHE E 1 146 ? 13.05200 -31.10800 -30.74600 1.000 90.38715 152 PHE E CA 1
ATOM 10631 C C . PHE E 1 146 ? 14.17800 -31.88000 -30.07300 1.000 100.54363 152 PHE E C 1
ATOM 10632 O O . PHE E 1 146 ? 15.35300 -31.51300 -30.19300 1.000 96.15363 152 PHE E O 1
ATOM 10640 N N . THR E 1 147 ? 13.83500 -32.94900 -29.35300 1.000 101.20424 153 THR E N 1
ATOM 10641 C CA . THR E 1 147 ? 14.85600 -33.79500 -28.74300 1.000 93.62438 153 THR E CA 1
ATOM 10642 C C . THR E 1 147 ? 15.76000 -34.40300 -29.80500 1.000 97.33535 153 THR E C 1
ATOM 10643 O O . THR E 1 147 ? 16.98900 -34.39800 -29.67100 1.000 97.06953 153 THR E O 1
ATOM 10647 N N . ASP E 1 148 ? 15.16400 -34.92300 -30.88100 1.000 104.51779 154 ASP E N 1
ATOM 10648 C CA . ASP E 1 148 ? 15.95500 -35.52000 -31.95000 1.000 110.38955 154 ASP E CA 1
ATOM 10649 C C . ASP E 1 148 ? 16.87900 -34.49700 -32.59800 1.000 110.79223 154 ASP E C 1
ATOM 10650 O O . ASP E 1 148 ? 17.97400 -34.84900 -33.05200 1.000 112.92407 154 ASP E O 1
ATOM 10655 N N . CYS E 1 149 ? 16.46000 -33.22900 -32.64500 1.000 112.25820 155 CYS E N 1
ATOM 10656 C CA . CYS E 1 149 ? 17.31800 -32.17600 -33.17900 1.000 117.94309 155 CYS E CA 1
ATOM 10657 C C . CYS E 1 149 ? 18.42300 -31.80700 -32.19600 1.000 121.46720 155 CYS E C 1
ATOM 10658 O O . CYS E 1 149 ? 19.56300 -31.55200 -32.60300 1.000 120.88291 155 CYS E O 1
ATOM 10661 N N . PHE E 1 150 ? 18.09800 -31.76200 -30.90000 1.000 113.92155 156 PHE E N 1
ATOM 10662 C CA . PHE E 1 150 ? 19.08900 -31.41500 -29.88500 1.000 105.13366 156 PHE E CA 1
ATOM 10663 C C . PHE E 1 150 ? 20.24300 -32.40900 -29.88000 1.000 112.18187 156 PHE E C 1
ATOM 10664 O O . PHE E 1 150 ? 21.41100 -32.02200 -29.76100 1.000 123.29110 156 PHE E O 1
ATOM 10672 N N . ASN E 1 151 ? 19.92800 -33.70000 -30.01300 1.000 108.15770 157 ASN E N 1
ATOM 10673 C CA . ASN E 1 151 ? 20.91200 -34.77600 -29.94900 1.000 102.46492 157 ASN E CA 1
ATOM 10674 C C . ASN E 1 151 ? 22.11200 -34.51300 -30.84600 1.000 104.40462 157 ASN E C 1
ATOM 10675 O O . ASN E 1 151 ? 23.24800 -34.84000 -30.48700 1.000 124.41755 157 ASN E O 1
ATOM 10680 N N . CYS E 1 152 ? 21.87300 -33.90900 -32.00700 1.000 95.08508 158 CYS E N 1
ATOM 10681 C CA . CYS E 1 152 ? 22.90400 -33.71100 -33.01100 1.000 104.19934 158 CYS E CA 1
ATOM 10682 C C . CYS E 1 152 ? 23.58000 -32.34900 -32.90900 1.000 116.92455 158 CYS E C 1
ATOM 10683 O O . CYS E 1 152 ? 24.17600 -31.89300 -33.89000 1.000 130.76305 158 CYS E O 1
ATOM 10686 N N . LEU E 1 153 ? 23.51200 -31.69700 -31.75400 1.000 108.39194 159 LEU E N 1
ATOM 10687 C CA . LEU E 1 153 ? 24.14200 -30.39700 -31.58800 1.000 108.05243 159 LEU E CA 1
ATOM 10688 C C . LEU E 1 153 ? 25.65700 -30.53700 -31.46800 1.000 110.01056 159 LEU E C 1
ATOM 10689 O O . LEU E 1 153 ? 26.16500 -31.58900 -31.06900 1.000 103.00972 159 LEU E O 1
ATOM 10694 N N . PRO E 1 154 ? 26.40200 -29.49200 -31.82400 1.000 111.55022 160 PRO E N 1
ATOM 10695 C CA . PRO E 1 154 ? 27.84500 -29.49500 -31.57300 1.000 105.12313 160 PRO E CA 1
ATOM 10696 C C . PRO E 1 154 ? 28.15600 -29.15000 -30.12500 1.000 98.71973 160 PRO E C 1
ATOM 10697 O O . PRO E 1 154 ? 27.42100 -28.41500 -29.46100 1.000 97.20902 160 PRO E O 1
ATOM 10701 N N . ILE E 1 155 ? 29.27300 -29.69400 -29.64100 1.000 99.24085 161 ILE E N 1
ATOM 10702 C CA . ILE E 1 155 ? 29.58800 -29.68600 -28.21500 1.000 98.70131 161 ILE E CA 1
ATOM 10703 C C . ILE E 1 155 ? 30.43000 -28.47000 -27.84400 1.000 101.02264 161 ILE E C 1
ATOM 10704 O O . ILE E 1 155 ? 30.01800 -27.65000 -27.01600 1.000 99.60668 161 ILE E O 1
ATOM 10709 N N . ALA E 1 156 ? 31.61500 -28.34600 -28.44500 1.000 98.04860 162 ALA E N 1
ATOM 10710 C CA . ALA E 1 156 ? 32.54600 -27.27600 -28.11300 1.000 95.73253 162 ALA E CA 1
ATOM 10711 C C . ALA E 1 156 ? 33.13000 -26.68400 -29.38900 1.000 104.25461 162 ALA E C 1
ATOM 10712 O O . ALA E 1 156 ? 32.96100 -27.22200 -30.48600 1.000 100.11727 162 ALA E O 1
ATOM 10714 N N . ALA E 1 157 ? 33.83100 -25.56000 -29.22900 1.000 118.12206 163 ALA E N 1
ATOM 10715 C CA . ALA E 1 157 ? 34.42500 -24.83600 -30.34400 1.000 128.52594 163 ALA E CA 1
ATOM 10716 C C . ALA E 1 157 ? 35.77600 -24.27000 -29.92800 1.000 130.62356 163 ALA E C 1
ATOM 10717 O O . ALA E 1 157 ? 36.09800 -24.18500 -28.74000 1.000 138.26395 163 ALA E O 1
ATOM 10719 N N . ILE E 1 158 ? 36.57100 -23.88200 -30.92800 1.000 124.50440 164 ILE E N 1
ATOM 10720 C CA . ILE E 1 158 ? 37.89600 -23.30100 -30.71400 1.000 127.19157 164 ILE E CA 1
ATOM 10721 C C . ILE E 1 158 ? 38.04000 -22.11000 -31.65600 1.000 121.00135 164 ILE E C 1
ATOM 10722 O O . ILE E 1 158 ? 38.05300 -22.28300 -32.88000 1.000 122.35151 164 ILE E O 1
ATOM 10727 N N . VAL E 1 159 ? 38.16000 -20.91100 -31.09300 1.000 115.89547 165 VAL E N 1
ATOM 10728 C CA . VAL E 1 159 ? 38.25500 -19.68600 -31.88100 1.000 128.59700 165 VAL E CA 1
ATOM 10729 C C . VAL E 1 159 ? 39.73000 -19.37700 -32.11100 1.000 145.49376 165 VAL E C 1
ATOM 10730 O O . VAL E 1 159 ? 40.44000 -18.97000 -31.18800 1.000 159.32437 165 VAL E O 1
ATOM 10734 N N . ASP E 1 160 ? 40.19000 -19.58000 -33.34700 1.000 142.48550 166 ASP E N 1
ATOM 10735 C CA . ASP E 1 160 ? 41.53900 -19.20300 -33.77200 1.000 144.39626 166 ASP E CA 1
ATOM 10736 C C . ASP E 1 160 ? 42.60800 -19.85400 -32.89500 1.000 139.42988 166 ASP E C 1
ATOM 10737 O O . ASP E 1 160 ? 43.57900 -19.22000 -32.47700 1.000 137.19013 166 ASP E O 1
ATOM 10742 N N . GLU E 1 161 ? 42.41000 -21.13900 -32.60400 1.000 140.03258 167 GLU E N 1
ATOM 10743 C CA . GLU E 1 161 ? 43.37700 -21.99500 -31.91800 1.000 142.85923 167 GLU E CA 1
ATOM 10744 C C . GLU E 1 161 ? 43.74200 -21.50300 -30.52000 1.000 147.60191 167 GLU E C 1
ATOM 10745 O O . GLU E 1 161 ? 44.66000 -22.05200 -29.89900 1.000 150.67070 167 GLU E O 1
ATOM 10751 N N . LYS E 1 162 ? 43.05800 -20.48400 -30.00400 1.000 141.65383 168 LYS E N 1
ATOM 10752 C CA . LYS E 1 162 ? 43.41000 -19.89200 -28.71900 1.000 143.01188 168 LYS E CA 1
ATOM 10753 C C . LYS E 1 162 ? 42.28300 -19.97800 -27.70200 1.000 143.55405 168 LYS E C 1
ATOM 10754 O O . LYS E 1 162 ? 42.51600 -20.39200 -26.56000 1.000 147.53085 168 LYS E O 1
ATOM 10760 N N . ILE E 1 163 ? 41.06800 -19.60100 -28.07900 1.000 136.62428 169 ILE E N 1
ATOM 10761 C CA . ILE E 1 163 ? 39.92900 -19.63300 -27.17000 1.000 129.37341 169 ILE E CA 1
ATOM 10762 C C . ILE E 1 163 ? 39.26200 -20.99800 -27.26300 1.000 117.65095 169 ILE E C 1
ATOM 10763 O O . ILE E 1 163 ? 39.17700 -21.59400 -28.34300 1.000 112.87406 169 ILE E O 1
ATOM 10768 N N . PHE E 1 164 ? 38.79800 -21.50000 -26.12000 1.000 116.61925 170 PHE E N 1
ATOM 10769 C CA . PHE E 1 164 ? 38.10600 -22.78000 -26.02400 1.000 115.40331 170 PHE E CA 1
ATOM 10770 C C . PHE E 1 164 ? 36.73100 -22.53700 -25.41600 1.000 114.99010 170 PHE E C 1
ATOM 10771 O O . PHE E 1 164 ? 36.62900 -22.06900 -24.27600 1.000 118.72476 170 PHE E O 1
ATOM 10779 N N . CYS E 1 165 ? 35.68100 -22.85700 -26.17100 1.000 114.86640 171 CYS E N 1
ATOM 10780 C CA . CYS E 1 165 ? 34.31100 -22.51200 -25.80900 1.000 119.24851 171 CYS E CA 1
ATOM 10781 C C . CYS E 1 165 ? 33.49100 -23.77900 -25.61100 1.000 122.65418 171 CYS E C 1
ATOM 10782 O O . CYS E 1 165 ? 33.29400 -24.54800 -26.55800 1.000 124.80181 171 CYS E O 1
ATOM 10785 N N . CYS E 1 166 ? 33.01500 -23.99000 -24.38500 1.000 120.31179 172 CYS E N 1
ATOM 10786 C CA . CYS E 1 166 ? 32.04500 -25.03200 -24.08200 1.000 116.67452 172 CYS E CA 1
ATOM 10787 C C . CYS E 1 166 ? 31.10100 -24.50400 -23.01100 1.000 113.42149 172 CYS E C 1
ATOM 10788 O O . CYS E 1 166 ? 31.37300 -23.48700 -22.37100 1.000 120.72763 172 CYS E O 1
ATOM 10791 N N . HIS E 1 167 ? 29.98200 -25.20200 -22.81700 1.000 106.91019 173 HIS E N 1
ATOM 10792 C CA . HIS E 1 167 ? 28.94700 -24.69600 -21.91700 1.000 105.80742 173 HIS E CA 1
ATOM 10793 C C . HIS E 1 167 ? 29.41000 -24.72000 -20.46400 1.000 114.33476 173 HIS E C 1
ATOM 10794 O O . HIS E 1 167 ? 29.45000 -23.68000 -19.79400 1.000 117.61673 173 HIS E O 1
ATOM 10801 N N . GLY E 1 168 ? 29.75200 -25.90200 -19.95600 1.000 126.83889 174 GLY E N 1
ATOM 10802 C CA . GLY E 1 168 ? 30.12600 -26.05200 -18.56300 1.000 127.96797 174 GLY E CA 1
ATOM 10803 C C . GLY E 1 168 ? 31.58700 -25.76400 -18.28000 1.000 119.72225 174 GLY E C 1
ATOM 10804 O O . GLY E 1 168 ? 31.93600 -24.66200 -17.84900 1.000 120.77501 174 GLY E O 1
ATOM 10805 N N . GLY E 1 169 ? 32.45000 -26.75100 -18.51500 1.000 121.04346 175 GLY E N 1
ATOM 10806 C CA . GLY E 1 169 ? 33.86900 -26.59000 -18.26600 1.000 124.75970 175 GLY E CA 1
ATOM 10807 C C . GLY E 1 169 ? 34.69600 -27.78800 -18.68600 1.000 129.25497 175 GLY E C 1
ATOM 10808 O O . GLY E 1 169 ? 34.38900 -28.43900 -19.69000 1.000 136.97169 175 GLY E O 1
ATOM 10809 N N . LEU E 1 170 ? 35.74200 -28.09200 -17.92200 1.000 128.78649 176 LEU E N 1
ATOM 10810 C CA . LEU E 1 170 ? 36.68300 -29.14500 -18.26800 1.000 122.07516 176 LEU E CA 1
ATOM 10811 C C . LEU E 1 170 ? 36.20800 -30.49700 -17.74000 1.000 128.14958 176 LEU E C 1
ATOM 10812 O O . LEU E 1 170 ? 35.23800 -30.60000 -16.98600 1.000 132.72118 176 LEU E O 1
ATOM 10817 N N . SER E 1 171 ? 36.91000 -31.54900 -18.16000 1.000 128.69701 177 SER E N 1
ATOM 10818 C CA . SER E 1 171 ? 36.64600 -32.91100 -17.73300 1.000 132.38693 177 SER E CA 1
ATOM 10819 C C . SER E 1 171 ? 37.98100 -33.59800 -17.48600 1.000 145.49902 177 SER E C 1
ATOM 10820 O O . SER E 1 171 ? 38.95000 -33.35400 -18.22100 1.000 145.54113 177 SER E O 1
ATOM 10823 N N . PRO E 1 172 ? 38.06800 -34.44900 -16.46100 1.000 148.89417 178 PRO E N 1
ATOM 10824 C CA . PRO E 1 172 ? 39.33100 -35.16300 -16.22200 1.000 149.00471 178 PRO E CA 1
ATOM 10825 C C . PRO E 1 172 ? 39.69100 -36.12300 -17.34000 1.000 146.67811 178 PRO E C 1
ATOM 10826 O O . PRO E 1 172 ? 40.88100 -36.33000 -17.61000 1.000 142.99346 178 PRO E O 1
ATOM 10830 N N . ASP E 1 173 ? 38.69500 -36.70700 -18.01000 1.000 150.13116 179 ASP E N 1
ATOM 10831 C CA . ASP E 1 173 ? 38.94200 -37.63600 -19.10600 1.000 147.20976 179 ASP E CA 1
ATOM 10832 C C . ASP E 1 173 ? 39.41500 -36.94200 -20.37400 1.000 144.10675 179 ASP E C 1
ATOM 10833 O O . ASP E 1 173 ? 39.69300 -37.62800 -21.36400 1.000 142.10125 179 ASP E O 1
ATOM 10838 N N . LEU E 1 174 ? 39.51500 -35.61400 -20.37600 1.000 147.83615 180 LEU E N 1
ATOM 10839 C CA . LEU E 1 174 ? 39.90800 -34.86400 -21.56200 1.000 147.93353 180 LEU E CA 1
ATOM 10840 C C . LEU E 1 174 ? 41.40700 -34.59500 -21.50800 1.000 153.75791 180 LEU E C 1
ATOM 10841 O O . LEU E 1 174 ? 41.87500 -33.79600 -20.69000 1.000 153.19468 180 LEU E O 1
ATOM 10846 N N . GLN E 1 175 ? 42.15600 -35.26600 -22.37800 1.000 157.33729 181 GLN E N 1
ATOM 10847 C CA . GLN E 1 175 ? 43.57900 -35.01700 -22.55200 1.000 161.17459 181 GLN E CA 1
ATOM 10848 C C . GLN E 1 175 ? 43.94300 -34.60000 -23.96700 1.000 161.19038 181 GLN E C 1
ATOM 10849 O O . GLN E 1 175 ? 44.91700 -33.86700 -24.14900 1.000 164.29338 181 GLN E O 1
ATOM 10855 N N . SER E 1 176 ? 43.18200 -35.03400 -24.96900 1.000 153.96846 182 SER E N 1
ATOM 10856 C CA . SER E 1 176 ? 43.43300 -34.69100 -26.35900 1.000 152.03928 182 SER E CA 1
ATOM 10857 C C . SER E 1 176 ? 42.15000 -34.17900 -26.99700 1.000 151.53396 182 SER E C 1
ATOM 10858 O O . SER E 1 176 ? 41.04400 -34.54200 -26.58700 1.000 151.82083 182 SER E O 1
ATOM 10861 N N . MET E 1 177 ? 42.31000 -33.31700 -28.00400 1.000 152.63935 183 MET E N 1
ATOM 10862 C CA . MET E 1 177 ? 41.15700 -32.80600 -28.73500 1.000 152.29721 183 MET E CA 1
ATOM 10863 C C . MET E 1 177 ? 40.51700 -33.87100 -29.61400 1.000 152.77621 183 MET E C 1
ATOM 10864 O O . MET E 1 177 ? 39.33800 -33.74400 -29.96000 1.000 151.19971 183 MET E O 1
ATOM 10869 N N . GLU E 1 178 ? 41.26700 -34.91600 -29.97500 1.000 150.66543 184 GLU E N 1
ATOM 10870 C CA . GLU E 1 178 ? 40.74100 -35.95000 -30.86200 1.000 146.56494 184 GLU E CA 1
ATOM 10871 C C . GLU E 1 178 ? 39.58600 -36.71400 -30.22600 1.000 142.21179 184 GLU E C 1
ATOM 10872 O O . GLU E 1 178 ? 38.69100 -37.18100 -30.94000 1.000 151.18918 184 GLU E O 1
ATOM 10878 N N . GLN E 1 179 ? 39.57900 -36.84700 -28.89700 1.000 127.02839 185 GLN E N 1
ATOM 10879 C CA . GLN E 1 179 ? 38.49200 -37.56500 -28.23800 1.000 116.26920 185 GLN E CA 1
ATOM 10880 C C . GLN E 1 179 ? 37.15200 -36.88900 -28.49800 1.000 114.80324 185 GLN E C 1
ATOM 10881 O O . GLN E 1 179 ? 36.14300 -37.56500 -28.73500 1.000 109.04992 185 GLN E O 1
ATOM 10887 N N . ILE E 1 180 ? 37.12600 -35.55300 -28.48000 1.000 120.50392 186 ILE E N 1
ATOM 10888 C CA . ILE E 1 180 ? 35.88600 -34.82600 -28.75200 1.000 125.35187 186 ILE E CA 1
ATOM 10889 C C . ILE E 1 180 ? 35.39100 -35.13100 -30.16100 1.000 130.65514 186 ILE E C 1
ATOM 10890 O O . ILE E 1 180 ? 34.20900 -35.42600 -30.37300 1.000 135.65574 186 ILE E O 1
ATOM 10895 N N . ARG E 1 181 ? 36.29600 -35.07700 -31.14400 1.000 131.01044 187 ARG E N 1
ATOM 10896 C CA . ARG E 1 181 ? 35.91500 -35.32800 -32.53100 1.000 133.88184 187 ARG E CA 1
ATOM 10897 C C . ARG E 1 181 ? 35.38500 -36.74300 -32.72800 1.000 134.37401 187 ARG E C 1
ATOM 10898 O O . ARG E 1 181 ? 34.55600 -36.97700 -33.61500 1.000 136.50058 187 ARG E O 1
ATOM 10906 N N . ARG E 1 182 ? 35.85100 -37.69800 -31.91800 1.000 122.66208 188 ARG E N 1
ATOM 10907 C CA . ARG E 1 182 ? 35.40500 -39.08200 -32.03600 1.000 119.65645 188 ARG E CA 1
ATOM 10908 C C . ARG E 1 182 ? 33.98800 -39.29800 -31.52300 1.000 118.32735 188 ARG E C 1
ATOM 10909 O O . ARG E 1 182 ? 33.45700 -40.40300 -31.67800 1.000 109.64999 188 ARG E O 1
ATOM 10917 N N . ILE E 1 183 ? 33.37200 -38.29100 -30.91700 1.000 121.08820 189 ILE E N 1
ATOM 10918 C CA . ILE E 1 183 ? 32.01500 -38.42500 -30.39900 1.000 119.50117 189 ILE E CA 1
ATOM 10919 C C . ILE E 1 183 ? 31.03100 -38.41500 -31.56100 1.000 116.97718 189 ILE E C 1
ATOM 10920 O O . ILE E 1 183 ? 31.05400 -37.51200 -32.40700 1.000 114.24791 189 ILE E O 1
ATOM 10925 N N . MET E 1 184 ? 30.15700 -39.41600 -31.59900 1.000 123.52007 190 MET E N 1
ATOM 10926 C CA . MET E 1 184 ? 29.19200 -39.57300 -32.67400 1.000 132.72644 190 MET E CA 1
ATOM 10927 C C . MET E 1 184 ? 27.89300 -38.83400 -32.36600 1.000 137.45859 190 MET E C 1
ATOM 10928 O O . MET E 1 184 ? 27.58100 -38.51300 -31.21700 1.000 141.05902 190 MET E O 1
ATOM 10933 N N . ARG E 1 185 ? 27.14100 -38.56100 -33.42700 1.000 130.79463 191 ARG E N 1
ATOM 10934 C CA . ARG E 1 185 ? 25.80700 -37.98500 -33.33100 1.000 121.17505 191 ARG E CA 1
ATOM 10935 C C . ARG E 1 185 ? 24.87100 -38.79300 -34.22900 1.000 125.45715 191 ARG E C 1
ATOM 10936 O O . ARG E 1 185 ? 25.30900 -39.31900 -35.25600 1.000 123.52270 191 ARG E O 1
ATOM 10944 N N . PRO E 1 186 ? 23.58200 -38.90700 -33.85400 1.000 129.52079 192 PRO E N 1
ATOM 10945 C CA . PRO E 1 186 ? 22.90400 -38.32600 -32.68700 1.000 126.19671 192 PRO E CA 1
ATOM 10946 C C . PRO E 1 186 ? 23.32600 -38.97400 -31.37400 1.000 118.32998 192 PRO E C 1
ATOM 10947 O O . PRO E 1 186 ? 23.89500 -40.06700 -31.38700 1.000 118.82477 192 PRO E O 1
ATOM 10951 N N . THR E 1 187 ? 23.04700 -38.30900 -30.25500 1.000 115.58228 193 THR E N 1
ATOM 10952 C CA . THR E 1 187 ? 23.52400 -38.79400 -28.97000 1.000 115.96917 193 THR E CA 1
ATOM 10953 C C . THR E 1 187 ? 22.70700 -38.18200 -27.84200 1.000 99.54878 193 THR E C 1
ATOM 10954 O O . THR E 1 187 ? 22.30700 -37.01700 -27.91200 1.000 97.78014 193 THR E O 1
ATOM 10958 N N . ASP E 1 188 ? 22.45800 -38.98400 -26.81300 1.000 97.06427 194 ASP E N 1
ATOM 10959 C CA . ASP E 1 188 ? 21.92600 -38.51600 -25.54400 1.000 100.82788 194 ASP E CA 1
ATOM 10960 C C . ASP E 1 188 ? 23.08100 -38.32800 -24.56700 1.000 110.25006 194 ASP E C 1
ATOM 10961 O O . ASP E 1 188 ? 24.10500 -39.01100 -24.65500 1.000 117.06404 194 ASP E O 1
ATOM 10966 N N . VAL E 1 189 ? 22.91200 -37.39200 -23.63700 1.000 111.01594 195 VAL E N 1
ATOM 10967 C CA . VAL E 1 189 ? 23.97400 -37.06100 -22.68700 1.000 107.84188 195 VAL E CA 1
ATOM 10968 C C . VAL E 1 189 ? 24.07700 -38.15000 -21.62500 1.000 112.36610 195 VAL E C 1
ATOM 10969 O O . VAL E 1 189 ? 23.11000 -38.39100 -20.88600 1.000 104.14933 195 VAL E O 1
ATOM 10973 N N . PRO E 1 190 ? 25.21400 -38.83400 -21.52000 1.000 113.85312 196 PRO E N 1
ATOM 10974 C CA . PRO E 1 190 ? 25.39900 -39.80500 -20.44000 1.000 106.44697 196 PRO E CA 1
ATOM 10975 C C . PRO E 1 190 ? 25.61300 -39.10500 -19.10900 1.000 102.33069 196 PRO E C 1
ATOM 10976 O O . PRO E 1 190 ? 26.20600 -38.02700 -19.03300 1.000 102.45176 196 PRO E O 1
ATOM 10980 N N . ASP E 1 191 ? 25.12400 -39.74700 -18.04500 1.000 103.31239 197 ASP E N 1
ATOM 10981 C CA . ASP E 1 191 ? 25.16600 -39.13700 -16.72100 1.000 105.12576 197 ASP E CA 1
ATOM 10982 C C . ASP E 1 191 ? 26.58700 -38.92600 -16.21400 1.000 102.03329 197 ASP E C 1
ATOM 10983 O O . ASP E 1 191 ? 26.78700 -38.14400 -15.27900 1.000 102.29121 197 ASP E O 1
ATOM 10988 N N . GLN E 1 192 ? 27.57500 -39.59400 -16.80700 1.000 109.77632 198 GLN E N 1
ATOM 10989 C CA . GLN E 1 192 ? 28.95800 -39.48900 -16.36500 1.000 112.74510 198 GLN E CA 1
ATOM 10990 C C . GLN E 1 192 ? 29.88700 -39.55600 -17.56800 1.000 106.71279 198 GLN E C 1
ATOM 10991 O O . GLN E 1 192 ? 29.55000 -40.14100 -18.60100 1.000 103.33344 198 GLN E O 1
ATOM 10997 N N . GLY E 1 193 ? 31.05900 -38.95300 -17.42500 1.000 101.76483 199 GLY E N 1
ATOM 10998 C CA . GLY E 1 193 ? 32.09800 -39.02800 -18.43000 1.000 102.07540 199 GLY E CA 1
ATOM 10999 C C . GLY E 1 193 ? 32.42600 -37.66800 -19.00900 1.000 100.22254 199 GLY E C 1
ATOM 11000 O O . GLY E 1 193 ? 32.03300 -36.62100 -18.48500 1.000 99.65142 199 GLY E O 1
ATOM 11001 N N . LEU E 1 194 ? 33.16700 -37.69800 -20.12000 1.000 99.59352 200 LEU E N 1
ATOM 11002 C CA . LEU E 1 194 ? 33.65800 -36.47300 -20.74500 1.000 100.30150 200 LEU E CA 1
ATOM 11003 C C . LEU E 1 194 ? 32.50900 -35.55900 -21.15500 1.000 101.89116 200 LEU E C 1
ATOM 11004 O O . LEU E 1 194 ? 32.41800 -34.41300 -20.69900 1.000 107.76292 200 LEU E O 1
ATOM 11009 N N . LEU E 1 195 ? 31.61600 -36.06100 -22.01700 1.000 104.64413 201 LEU E N 1
ATOM 11010 C CA . LEU E 1 195 ? 30.54300 -35.23600 -22.56700 1.000 105.44949 201 LEU E CA 1
ATOM 11011 C C . LEU E 1 195 ? 29.68300 -34.62600 -21.46800 1.000 102.28858 201 LEU E C 1
ATOM 11012 O O . LEU E 1 195 ? 29.22500 -33.48300 -21.58700 1.000 103.11763 201 LEU E O 1
ATOM 11017 N N . CYS E 1 196 ? 29.46400 -35.37000 -20.38300 1.000 103.35713 202 CYS E N 1
ATOM 11018 C CA . CYS E 1 196 ? 28.67700 -34.84600 -19.27400 1.000 97.63802 202 CYS E CA 1
ATOM 11019 C C . CYS E 1 196 ? 29.37000 -33.65700 -18.62300 1.000 101.60166 202 CYS E C 1
ATOM 11020 O O . CYS E 1 196 ? 28.74300 -32.62400 -18.36200 1.000 97.11691 202 CYS E O 1
ATOM 11023 N N . ASP E 1 197 ? 30.67600 -33.78300 -18.36400 1.000 109.25784 203 ASP E N 1
ATOM 11024 C CA . ASP E 1 197 ? 31.39300 -32.74200 -17.63200 1.000 109.86844 203 ASP E CA 1
ATOM 11025 C C . ASP E 1 197 ? 31.55000 -31.47100 -18.45500 1.000 106.29959 203 ASP E C 1
ATOM 11026 O O . ASP E 1 197 ? 31.62500 -30.37600 -17.88800 1.000 101.42532 203 ASP E O 1
ATOM 11031 N N . LEU E 1 198 ? 31.60100 -31.59000 -19.78500 1.000 105.80216 204 LEU E N 1
ATOM 11032 C CA . LEU E 1 198 ? 31.69600 -30.41000 -20.63700 1.000 95.01929 204 LEU E CA 1
ATOM 11033 C C . LEU E 1 198 ? 30.46500 -29.52000 -20.53000 1.000 96.24838 204 LEU E C 1
ATOM 11034 O O . LEU E 1 198 ? 30.53600 -28.33600 -20.87600 1.000 101.14107 204 LEU E O 1
ATOM 11039 N N . LEU E 1 199 ? 29.34300 -30.06200 -20.05800 1.000 102.47808 205 LEU E N 1
ATOM 11040 C CA . LEU E 1 199 ? 28.08800 -29.32900 -19.98200 1.000 104.88100 205 LEU E CA 1
ATOM 11041 C C . LEU E 1 199 ? 27.60300 -29.12100 -18.55300 1.000 114.25580 205 LEU E C 1
ATOM 11042 O O . LEU E 1 199 ? 26.53600 -28.52600 -18.35900 1.000 112.90564 205 LEU E O 1
ATOM 11047 N N . TRP E 1 200 ? 28.35000 -29.58100 -17.54900 1.000 126.12038 206 TRP E N 1
ATOM 11048 C CA . TRP E 1 200 ? 27.87500 -29.53200 -16.17000 1.000 124.82286 206 TRP E CA 1
ATOM 11049 C C . TRP E 1 200 ? 28.93000 -29.02200 -15.19300 1.000 121.60932 206 TRP E C 1
ATOM 11050 O O . TRP E 1 200 ? 28.58800 -28.50200 -14.12700 1.000 124.33333 206 TRP E O 1
ATOM 11061 N N . SER E 1 201 ? 30.20800 -29.17500 -15.53300 1.000 123.47007 207 SER E N 1
ATOM 11062 C CA . SER E 1 201 ? 31.27100 -28.83300 -14.60000 1.000 123.76484 207 SER E CA 1
ATOM 11063 C C . SER E 1 201 ? 31.33700 -27.32400 -14.36800 1.000 122.48047 207 SER E C 1
ATOM 11064 O O . SER E 1 201 ? 30.89700 -26.51600 -15.19000 1.000 114.61901 207 SER E O 1
ATOM 11067 N N . ASP E 1 202 ? 31.90600 -26.95200 -13.22000 1.000 128.34960 208 ASP E N 1
ATOM 11068 C CA . ASP E 1 202 ? 31.96000 -25.57000 -12.77500 1.000 131.94740 208 ASP E CA 1
ATOM 11069 C C . ASP E 1 202 ? 33.34600 -25.24100 -12.24100 1.000 134.02133 208 ASP E C 1
ATOM 11070 O O . ASP E 1 202 ? 33.99600 -26.10200 -11.62900 1.000 137.14539 208 ASP E O 1
ATOM 11075 N N . PRO E 1 203 ? 33.82300 -24.01400 -12.45300 1.000 140.56949 209 PRO E N 1
ATOM 11076 C CA . PRO E 1 203 ? 35.06100 -23.58900 -11.79200 1.000 147.93616 209 PRO E CA 1
ATOM 11077 C C . PRO E 1 203 ? 34.83400 -23.40200 -10.30000 1.000 151.47606 209 PRO E C 1
ATOM 11078 O O . PRO E 1 203 ? 33.76700 -22.95900 -9.86800 1.000 154.48431 209 PRO E O 1
ATOM 11082 N N . ASP E 1 204 ? 35.84700 -23.75700 -9.50900 1.000 147.27555 210 ASP E N 1
ATOM 11083 C CA . ASP E 1 204 ? 35.76700 -23.69100 -8.05300 1.000 145.73063 210 ASP E CA 1
ATOM 11084 C C . ASP E 1 204 ? 36.96300 -22.91200 -7.52500 1.000 144.95422 210 ASP E C 1
ATOM 11085 O O . ASP E 1 204 ? 38.11300 -23.31500 -7.73200 1.000 153.24995 210 ASP E O 1
ATOM 11090 N N . LYS E 1 205 ? 36.68600 -21.80300 -6.83600 1.000 135.13462 211 LYS E N 1
ATOM 11091 C CA . LYS E 1 205 ? 37.75600 -21.00900 -6.24100 1.000 125.92299 211 LYS E CA 1
ATOM 11092 C C . LYS E 1 205 ? 38.48200 -21.78800 -5.15100 1.000 142.27495 211 LYS E C 1
ATOM 11093 O O . LYS E 1 205 ? 39.71700 -21.77400 -5.08300 1.000 148.28883 211 LYS E O 1
ATOM 11099 N N . ASP E 1 206 ? 37.73000 -22.48700 -4.29800 1.000 144.47785 212 ASP E N 1
ATOM 11100 C CA . ASP E 1 206 ? 38.31000 -23.08800 -3.10200 1.000 149.02576 212 ASP E CA 1
ATOM 11101 C C . ASP E 1 206 ? 39.05900 -24.38200 -3.40200 1.000 153.13678 212 ASP E C 1
ATOM 11102 O O . ASP E 1 206 ? 40.03100 -24.70200 -2.70900 1.000 156.53719 212 ASP E O 1
ATOM 11107 N N . VAL E 1 207 ? 38.63600 -25.13200 -4.41300 1.000 145.56482 213 VAL E N 1
ATOM 11108 C CA . VAL E 1 207 ? 39.33600 -26.35300 -4.79500 1.000 141.00901 213 VAL E CA 1
ATOM 11109 C C . VAL E 1 207 ? 40.50100 -25.99700 -5.70900 1.000 135.83997 213 VAL E C 1
ATOM 11110 O O . VAL E 1 207 ? 40.44300 -25.02600 -6.47200 1.000 133.37389 213 VAL E O 1
ATOM 11114 N N . GLN E 1 208 ? 41.58600 -26.76700 -5.60800 1.000 137.23751 214 GLN E N 1
ATOM 11115 C CA . GLN E 1 208 ? 42.72400 -26.64300 -6.51100 1.000 131.19205 214 GLN E CA 1
ATOM 11116 C C . GLN E 1 208 ? 42.71000 -27.70400 -7.60400 1.000 128.10220 214 GLN E C 1
ATOM 11117 O O . GLN E 1 208 ? 42.77400 -27.37300 -8.79100 1.000 130.38932 214 GLN E O 1
ATOM 11123 N N . GLY E 1 209 ? 42.62200 -28.97700 -7.22600 1.000 125.65454 215 GLY E N 1
ATOM 11124 C CA . GLY E 1 209 ? 42.52300 -30.04200 -8.20400 1.000 134.66088 215 GLY E CA 1
ATOM 11125 C C . GLY E 1 209 ? 41.10600 -30.23300 -8.70200 1.000 138.94824 215 GLY E C 1
ATOM 11126 O O . GLY E 1 209 ? 40.49900 -29.30600 -9.24700 1.000 130.63672 215 GLY E O 1
ATOM 11127 N N . TRP E 1 210 ? 40.56900 -31.43600 -8.51900 1.000 143.46194 216 TRP E N 1
ATOM 11128 C CA . TRP E 1 210 ? 39.19500 -31.74900 -8.87200 1.000 147.77035 216 TRP E CA 1
ATOM 11129 C C . TRP E 1 210 ? 38.40400 -32.06900 -7.61100 1.000 140.95901 216 TRP E C 1
ATOM 11130 O O . TRP E 1 210 ? 38.92700 -32.66100 -6.66200 1.000 144.76999 216 TRP E O 1
ATOM 11141 N N . GLY E 1 211 ? 37.13400 -31.66900 -7.60700 1.000 133.33178 217 GLY E N 1
ATOM 11142 C CA . GLY E 1 211 ? 36.27900 -31.90400 -6.46500 1.000 127.57056 217 GLY E CA 1
ATOM 11143 C C . GLY E 1 211 ? 34.87500 -32.27100 -6.89900 1.000 129.14706 217 GLY E C 1
ATOM 11144 O O . GLY E 1 211 ? 34.48400 -32.08600 -8.05500 1.000 131.82107 217 GLY E O 1
ATOM 11145 N N . GLU E 1 212 ? 34.12100 -32.80400 -5.94200 1.000 128.18116 218 GLU E N 1
ATOM 11146 C CA . GLU E 1 212 ? 32.72600 -33.13300 -6.19300 1.000 125.36766 218 GLU E CA 1
ATOM 11147 C C . GLU E 1 212 ? 31.94000 -31.86300 -6.48600 1.000 127.66531 218 GLU E C 1
ATOM 11148 O O . GLU E 1 212 ? 32.21500 -30.79700 -5.92800 1.000 131.04992 218 GLU E O 1
ATOM 11154 N N . ASN E 1 213 ? 30.96600 -31.97800 -7.37900 1.000 126.45727 219 ASN E N 1
ATOM 11155 C CA . ASN E 1 213 ? 30.12500 -30.85400 -7.76100 1.000 124.59389 219 ASN E CA 1
ATOM 11156 C C . ASN E 1 213 ? 28.83500 -30.90300 -6.95400 1.000 127.56793 219 ASN E C 1
ATOM 11157 O O . ASN E 1 213 ? 28.20700 -31.96100 -6.84200 1.000 131.85002 219 ASN E O 1
ATOM 11162 N N . ASP E 1 214 ? 28.45000 -29.75600 -6.38400 1.000 122.75419 220 ASP E N 1
ATOM 11163 C CA . ASP E 1 214 ? 27.24400 -29.69600 -5.56600 1.000 111.34756 220 ASP E CA 1
ATOM 11164 C C . ASP E 1 214 ? 25.98600 -29.99500 -6.36800 1.000 100.11200 220 ASP E C 1
ATOM 11165 O O . ASP E 1 214 ? 24.95700 -30.34200 -5.77800 1.000 96.22733 220 ASP E O 1
ATOM 11170 N N . ARG E 1 215 ? 26.04800 -29.88500 -7.69900 1.000 99.57773 221 ARG E N 1
ATOM 11171 C CA . ARG E 1 215 ? 24.92600 -30.27700 -8.54300 1.000 102.64915 221 ARG E CA 1
ATOM 11172 C C . ARG E 1 215 ? 24.60400 -31.76200 -8.44000 1.000 102.69916 221 ARG E C 1
ATOM 11173 O O . ARG E 1 215 ? 23.58000 -32.19300 -8.98200 1.000 104.96258 221 ARG E O 1
ATOM 11181 N N . GLY E 1 216 ? 25.44200 -32.55000 -7.76800 1.000 99.98041 222 GLY E N 1
ATOM 11182 C CA . GLY E 1 216 ? 25.26900 -33.98800 -7.76100 1.000 105.50212 222 GLY E CA 1
ATOM 11183 C C . GLY E 1 216 ? 25.69900 -34.67200 -9.03600 1.000 112.95565 222 GLY E C 1
ATOM 11184 O O . GLY E 1 216 ? 25.51000 -35.88600 -9.16700 1.000 111.75287 222 GLY E O 1
ATOM 11185 N N . VAL E 1 217 ? 26.27700 -33.92600 -9.97600 1.000 115.65334 223 VAL E N 1
ATOM 11186 C CA . VAL E 1 217 ? 26.68300 -34.43100 -11.28300 1.000 114.01367 223 VAL E CA 1
ATOM 11187 C C . VAL E 1 217 ? 27.97600 -33.73100 -11.68900 1.000 121.85935 223 VAL E C 1
ATOM 11188 O O . VAL E 1 217 ? 28.15300 -32.53700 -11.42200 1.000 132.75013 223 VAL E O 1
ATOM 11192 N N . SER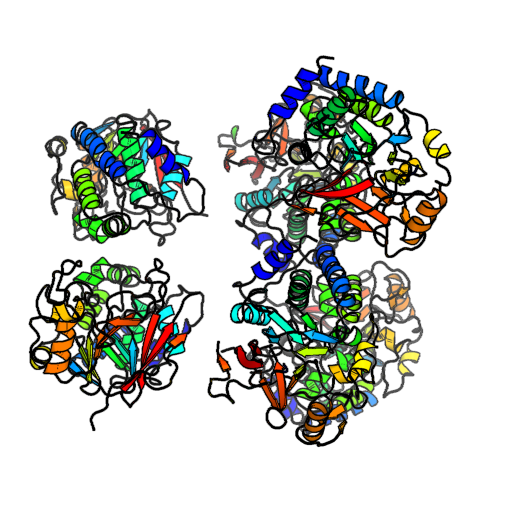 E 1 218 ? 28.88300 -34.48300 -12.32200 1.000 113.81365 224 SER E N 1
ATOM 11193 C CA . SER E 1 218 ? 30.15300 -33.96900 -12.83100 1.000 110.08162 224 SER E CA 1
ATOM 11194 C C . SER E 1 218 ? 31.05700 -33.51300 -11.69100 1.000 117.24564 224 SER E C 1
ATOM 11195 O O . SER E 1 218 ? 30.93600 -34.00800 -10.56500 1.000 123.88591 224 SER E O 1
ATOM 11198 N N . PHE E 1 219 ? 31.96700 -32.58000 -11.96800 1.000 119.27483 225 PHE E N 1
ATOM 11199 C CA . PHE E 1 219 ? 32.98600 -32.19900 -11.00000 1.000 122.74630 225 PHE E CA 1
ATOM 11200 C C . PHE E 1 219 ? 33.20900 -30.69500 -11.02100 1.000 120.58551 225 PHE E C 1
ATOM 11201 O O . PHE E 1 219 ? 32.79900 -29.99200 -11.94700 1.000 114.96642 225 PHE E O 1
ATOM 11209 N N . THR E 1 220 ? 33.87400 -30.21700 -9.97500 1.000 126.64150 226 THR E N 1
ATOM 11210 C CA . THR E 1 220 ? 34.43600 -28.87800 -9.92900 1.000 135.30306 226 THR E CA 1
ATOM 11211 C C . THR E 1 220 ? 35.91900 -28.94100 -10.28200 1.000 146.24911 226 THR E C 1
ATOM 11212 O O . THR E 1 220 ? 36.52900 -30.01200 -10.31600 1.000 146.62547 226 THR E O 1
ATOM 11216 N N . PHE E 1 221 ? 36.50100 -27.77500 -10.55300 1.000 151.54975 227 PHE E N 1
ATOM 11217 C CA . PHE E 1 221 ? 37.92200 -27.70300 -10.86300 1.000 160.94035 227 PHE E CA 1
ATOM 11218 C C . PHE E 1 221 ? 38.46600 -26.35500 -10.41400 1.000 160.26658 227 PHE E C 1
ATOM 11219 O O . PHE E 1 221 ? 37.73600 -25.36200 -10.35200 1.000 156.30821 227 PHE E O 1
ATOM 11227 N N . GLY E 1 222 ? 39.76300 -26.33200 -10.09700 1.000 156.80038 228 GLY E N 1
ATOM 11228 C CA . GLY E 1 222 ? 40.40400 -25.15700 -9.55400 1.000 145.38585 228 GLY E CA 1
ATOM 11229 C C . GLY E 1 222 ? 41.22400 -24.38600 -10.57900 1.000 140.77214 228 GLY E C 1
ATOM 11230 O O . GLY E 1 222 ? 41.36100 -24.76900 -11.73800 1.000 141.66172 228 GLY E O 1
ATOM 11231 N N . ALA E 1 223 ? 41.78000 -23.26600 -10.10800 1.000 139.09299 229 ALA E N 1
ATOM 11232 C CA . ALA E 1 223 ? 42.57800 -22.39500 -10.96500 1.000 131.59999 229 ALA E CA 1
ATOM 11233 C C . ALA E 1 223 ? 43.78800 -23.11900 -11.54000 1.000 122.36467 229 ALA E C 1
ATOM 11234 O O . ALA E 1 223 ? 44.23200 -22.79800 -12.65000 1.000 121.49878 229 ALA E O 1
ATOM 11236 N N . GLU E 1 224 ? 44.33500 -24.08900 -10.80200 1.000 120.81185 230 GLU E N 1
ATOM 11237 C CA . GLU E 1 224 ? 45.50100 -24.82500 -11.28100 1.000 127.87323 230 GLU E CA 1
ATOM 11238 C C . GLU E 1 224 ? 45.14600 -25.71500 -12.46500 1.000 130.16034 230 GLU E C 1
ATOM 11239 O O . GLU E 1 224 ? 45.94600 -25.87000 -13.39500 1.000 135.60310 230 GLU E O 1
ATOM 11245 N N . VAL E 1 225 ? 43.95200 -26.31000 -12.44700 1.000 126.52306 231 VAL E N 1
ATOM 11246 C CA . VAL E 1 225 ? 43.51600 -27.13500 -13.56800 1.000 130.44985 231 VAL E CA 1
ATOM 11247 C C . VAL E 1 225 ? 43.38200 -26.29500 -14.83000 1.000 131.93424 231 VAL E C 1
ATOM 11248 O O . VAL E 1 225 ? 43.63500 -26.78000 -15.94100 1.000 135.73733 231 VAL E O 1
ATOM 11252 N N . VAL E 1 226 ? 42.99200 -25.02800 -14.68400 1.000 132.40009 232 VAL E N 1
ATOM 11253 C CA . VAL E 1 226 ? 42.88800 -24.14100 -15.83800 1.000 136.31634 232 VAL E CA 1
ATOM 11254 C C . VAL E 1 226 ? 44.27100 -23.82000 -16.39100 1.000 137.27699 232 VAL E C 1
ATOM 11255 O O . VAL E 1 226 ? 44.46200 -23.73300 -17.61000 1.000 138.04023 232 VAL E O 1
ATOM 11259 N N . ALA E 1 227 ? 45.25800 -23.65000 -15.50900 1.000 135.43992 233 ALA E N 1
ATOM 11260 C CA . ALA E 1 227 ? 46.59200 -23.25800 -15.95600 1.000 139.28775 233 ALA E CA 1
ATOM 11261 C C . ALA E 1 227 ? 47.27200 -24.37700 -16.73700 1.000 140.25629 233 ALA E C 1
ATOM 11262 O O . ALA E 1 227 ? 47.96300 -24.11400 -17.72900 1.000 141.83279 233 ALA E O 1
ATOM 11264 N N . LYS E 1 228 ? 47.09200 -25.62900 -16.30600 1.000 137.17697 234 LYS E N 1
ATOM 11265 C CA . LYS E 1 228 ? 47.74000 -26.75000 -16.98200 1.000 138.37712 234 LYS E CA 1
ATOM 11266 C C . LYS E 1 228 ? 47.10200 -27.03300 -18.33600 1.000 135.63468 234 LYS E C 1
ATOM 11267 O O . LYS E 1 228 ? 47.80400 -27.34700 -19.30500 1.000 134.99776 234 LYS E O 1
ATOM 11273 N N . PHE E 1 229 ? 45.77300 -26.93600 -18.42000 1.000 141.58277 235 PHE E N 1
ATOM 11274 C CA . PHE E 1 229 ? 45.07600 -27.27200 -19.65900 1.000 148.84416 235 PHE E CA 1
ATOM 11275 C C . PHE E 1 229 ? 45.37300 -26.26200 -20.76100 1.000 150.76018 235 PHE E C 1
ATOM 11276 O O . PHE E 1 229 ? 45.54700 -26.64100 -21.92600 1.000 152.07350 235 PHE E O 1
ATOM 11284 N N . LEU E 1 230 ? 45.42000 -24.97200 -20.41700 1.000 150.20748 236 LEU E N 1
ATOM 11285 C CA . LEU E 1 230 ? 45.71500 -23.94800 -21.41500 1.000 153.00256 236 LEU E CA 1
ATOM 11286 C C . LEU E 1 230 ? 47.12100 -24.11400 -21.97600 1.000 156.02923 236 LEU E C 1
ATOM 11287 O O . LEU E 1 230 ? 47.35200 -23.89700 -23.17200 1.000 158.26371 236 LEU E O 1
ATOM 11292 N N . HIS E 1 231 ? 48.07400 -24.50600 -21.12700 1.000 153.37365 237 HIS E N 1
ATOM 11293 C CA . HIS E 1 231 ? 49.45400 -24.66400 -21.57200 1.000 154.50537 237 HIS E CA 1
ATOM 11294 C C . HIS E 1 231 ? 49.61200 -25.88600 -22.46700 1.000 159.30068 237 HIS E C 1
ATOM 11295 O O . HIS E 1 231 ? 50.27900 -25.82300 -23.50700 1.000 165.74356 237 HIS E O 1
ATOM 11302 N N . LYS E 1 232 ? 49.01000 -27.01100 -22.07200 1.000 147.88878 238 LYS E N 1
ATOM 11303 C CA . LYS E 1 232 ? 49.19600 -28.25300 -22.81500 1.000 133.62655 238 LYS E CA 1
ATOM 11304 C C . LYS E 1 232 ? 48.66600 -28.13600 -24.23900 1.000 122.69103 238 LYS E C 1
ATOM 11305 O O . LYS E 1 232 ? 49.24300 -28.70300 -25.17400 1.000 120.44602 238 LYS E O 1
ATOM 11311 N N . HIS E 1 233 ? 47.57200 -27.40300 -24.42600 1.000 122.01726 239 HIS E N 1
ATOM 11312 C CA . HIS E 1 233 ? 46.94800 -27.25600 -25.73300 1.000 129.31550 239 HIS E CA 1
ATOM 11313 C C . HIS E 1 233 ? 47.24300 -25.90800 -26.38200 1.000 138.55345 239 HIS E C 1
ATOM 11314 O O . HIS E 1 233 ? 46.63500 -25.58100 -27.40700 1.000 139.83256 239 HIS E O 1
ATOM 11321 N N . ASP E 1 234 ? 48.16300 -25.12800 -25.81300 1.000 140.58001 240 ASP E N 1
ATOM 11322 C CA . ASP E 1 234 ? 48.57300 -23.83200 -26.35500 1.000 144.54101 240 ASP E CA 1
ATOM 11323 C C . ASP E 1 234 ? 47.36200 -22.91800 -26.55200 1.000 139.36145 240 ASP E C 1
ATOM 11324 O O . ASP E 1 234 ? 47.07600 -22.43100 -27.64800 1.000 144.85421 240 ASP E O 1
ATOM 11329 N N . LEU E 1 235 ? 46.64500 -22.70100 -25.45400 1.000 133.90026 241 LEU E N 1
ATOM 11330 C CA . LEU E 1 235 ? 45.44600 -21.88000 -25.43900 1.000 123.80432 241 LEU E CA 1
ATOM 11331 C C . LEU E 1 235 ? 45.64400 -20.70300 -24.49300 1.000 124.46756 241 LEU E C 1
ATOM 11332 O O . LEU E 1 235 ? 46.49800 -20.73200 -23.60200 1.000 124.10435 241 LEU E O 1
ATOM 11337 N N . ASP E 1 236 ? 44.84500 -19.65800 -24.70300 1.000 128.97073 242 ASP E N 1
ATOM 11338 C CA . ASP E 1 236 ? 44.91800 -18.43600 -23.91000 1.000 140.59844 242 ASP E CA 1
ATOM 11339 C C . ASP E 1 236 ? 43.73700 -18.24900 -22.97000 1.000 142.40392 242 ASP E C 1
ATOM 11340 O O . ASP E 1 236 ? 43.91300 -17.73600 -21.86200 1.000 145.29900 242 ASP E O 1
ATOM 11345 N N . LEU E 1 237 ? 42.53500 -18.65900 -23.37700 1.000 139.04825 243 LEU E N 1
ATOM 11346 C CA . LEU E 1 237 ? 41.32000 -18.38000 -22.62500 1.000 137.30857 243 LEU E CA 1
ATOM 11347 C C . LEU E 1 237 ? 40.36700 -19.56400 -22.71800 1.000 130.09981 243 LEU E C 1
ATOM 11348 O O . LEU E 1 237 ? 40.38700 -20.32500 -23.68800 1.000 126.61518 243 LEU E O 1
ATOM 11353 N N . ILE E 1 238 ? 39.53800 -19.71800 -21.68700 1.000 120.57761 244 ILE E N 1
ATOM 11354 C CA . ILE E 1 238 ? 38.41500 -20.64700 -21.69400 1.000 120.36706 244 ILE E CA 1
ATOM 11355 C C . ILE E 1 238 ? 37.14200 -19.83900 -21.48800 1.000 120.85660 244 ILE E C 1
ATOM 11356 O O . ILE E 1 238 ? 37.05500 -19.03900 -20.54900 1.000 128.28643 244 ILE E O 1
ATOM 11361 N N . CYS E 1 239 ? 36.16400 -20.03900 -22.36800 1.000 114.34792 245 CYS E N 1
ATOM 11362 C CA . CYS E 1 239 ? 34.90800 -19.30200 -22.33300 1.000 111.04752 245 CYS E CA 1
ATOM 11363 C C . CYS E 1 239 ? 33.75900 -20.27400 -22.10400 1.000 123.18582 245 CYS E C 1
ATOM 11364 O O . CYS E 1 239 ? 33.65100 -21.28800 -22.80200 1.000 122.74366 245 CYS E O 1
ATOM 11367 N N . ARG E 1 240 ? 32.90300 -19.96200 -21.13100 1.000 128.28117 246 ARG E N 1
ATOM 11368 C CA . ARG E 1 240 ? 31.80500 -20.84500 -20.76300 1.000 124.50177 246 ARG E CA 1
ATOM 11369 C C . ARG E 1 240 ? 30.66800 -20.01900 -20.17200 1.000 119.44327 246 ARG E C 1
ATOM 11370 O O . ARG E 1 240 ? 30.75800 -18.79300 -20.04500 1.000 121.55668 246 ARG E O 1
ATOM 11378 N N . ALA E 1 241 ? 29.58500 -20.71100 -19.81400 1.000 111.55022 247 ALA E N 1
ATOM 11379 C CA . ALA E 1 241 ? 28.39800 -20.07800 -19.25200 1.000 117.05351 247 ALA E CA 1
ATOM 11380 C C . ALA E 1 241 ? 27.91200 -20.84000 -18.02600 1.000 122.34098 247 ALA E C 1
ATOM 11381 O O . ALA E 1 241 ? 28.58000 -20.84500 -16.98700 1.000 120.76448 247 ALA E O 1
ATOM 11383 N N . HIS E 1 242 ? 26.72900 -21.45100 -18.13400 1.000 112.71615 248 HIS E N 1
ATOM 11384 C CA . HIS E 1 242 ? 26.23000 -22.43400 -17.17500 1.000 105.32842 248 HIS E CA 1
ATOM 11385 C C . HIS E 1 242 ? 25.81500 -21.83300 -15.83400 1.000 106.59962 248 HIS E C 1
ATOM 11386 O O . HIS E 1 242 ? 24.81800 -22.26700 -15.24700 1.000 107.18390 248 HIS E O 1
ATOM 11393 N N . GLN E 1 243 ? 26.55400 -20.84600 -15.33300 1.000 117.90624 249 GLN E N 1
ATOM 11394 C CA . GLN E 1 243 ? 26.31000 -20.28400 -14.01000 1.000 110.98962 249 GLN E CA 1
ATOM 11395 C C . GLN E 1 243 ? 26.06200 -18.78500 -14.10600 1.000 111.25281 249 GLN E C 1
ATOM 11396 O O . GLN E 1 243 ? 26.76300 -18.07500 -14.83400 1.000 113.08461 249 GLN E O 1
ATOM 11402 N N . VAL E 1 244 ? 25.05900 -18.31200 -13.36300 1.000 109.02623 250 VAL E N 1
ATOM 11403 C CA . VAL E 1 244 ? 24.72300 -16.89400 -13.37000 1.000 106.03377 250 VAL E CA 1
ATOM 11404 C C . VAL E 1 244 ? 25.84300 -16.09700 -12.70900 1.000 109.17888 250 VAL E C 1
ATOM 11405 O O . VAL E 1 244 ? 26.57700 -16.59900 -11.84700 1.000 100.47520 250 VAL E O 1
ATOM 11409 N N . VAL E 1 245 ? 25.99100 -14.84600 -13.13700 1.000 107.24181 251 VAL E N 1
ATOM 11410 C CA . VAL E 1 245 ? 26.99500 -13.94000 -12.59900 1.000 108.04190 251 VAL E CA 1
ATOM 11411 C C . VAL E 1 245 ? 26.39400 -12.54400 -12.54400 1.000 107.04178 251 VAL E C 1
ATOM 11412 O O . VAL E 1 245 ? 25.54900 -12.18000 -13.36800 1.000 94.48501 251 VAL E O 1
ATOM 11416 N N . GLU E 1 246 ? 26.84000 -11.76100 -11.55700 1.000 112.30820 252 GLU E N 1
ATOM 11417 C CA . GLU E 1 246 ? 26.18700 -10.49100 -11.24700 1.000 104.03353 252 GLU E CA 1
ATOM 11418 C C . GLU E 1 246 ? 26.31500 -9.49800 -12.39600 1.000 104.02826 252 GLU E C 1
ATOM 11419 O O . GLU E 1 246 ? 25.34200 -8.83300 -12.77000 1.000 104.82836 252 GLU E O 1
ATOM 11425 N N . ASP E 1 247 ? 27.51000 -9.37900 -12.96500 1.000 108.49196 253 ASP E N 1
ATOM 11426 C CA . ASP E 1 247 ? 27.76500 -8.42000 -14.03000 1.000 115.96654 253 ASP E CA 1
ATOM 11427 C C . ASP E 1 247 ? 27.55900 -8.99700 -15.42300 1.000 127.98377 253 ASP E C 1
ATOM 11428 O O . ASP E 1 247 ? 27.79700 -8.29300 -16.40900 1.000 132.01056 253 ASP E O 1
ATOM 11433 N N . GLY E 1 248 ? 27.11400 -10.24700 -15.53500 1.000 133.87395 254 GLY E N 1
ATOM 11434 C CA . GLY E 1 248 ? 27.03200 -10.92500 -16.80800 1.000 133.51601 254 GLY E CA 1
ATOM 11435 C C . GLY E 1 248 ? 28.32700 -11.58600 -17.23600 1.000 138.05339 254 GLY E C 1
ATOM 11436 O O . GLY E 1 248 ? 28.29200 -12.63800 -17.88000 1.000 135.29780 254 GLY E O 1
ATOM 11437 N N . TYR E 1 249 ? 29.46700 -10.99800 -16.88600 1.000 143.77250 255 TYR E N 1
ATOM 11438 C CA . TYR E 1 249 ? 30.76700 -11.63000 -17.04400 1.000 140.76951 255 TYR E CA 1
ATOM 11439 C C . TYR E 1 249 ? 31.38700 -11.82400 -15.66500 1.000 132.22375 255 TYR E C 1
ATOM 11440 O O . TYR E 1 249 ? 31.00600 -11.16500 -14.69200 1.000 137.24803 255 TYR E O 1
ATOM 11449 N N . GLU E 1 250 ? 32.35300 -12.73900 -15.58900 1.000 127.26526 256 GLU E N 1
ATOM 11450 C CA . GLU E 1 250 ? 33.05900 -12.98300 -14.33700 1.000 125.85193 256 GLU E CA 1
ATOM 11451 C C . GLU E 1 250 ? 34.32900 -13.78300 -14.58700 1.000 125.38345 256 GLU E C 1
ATOM 11452 O O . GLU E 1 250 ? 34.26700 -14.95700 -14.96900 1.000 121.29349 256 GLU E O 1
ATOM 11458 N N . PHE E 1 251 ? 35.48100 -13.15800 -14.36800 1.000 134.38190 257 PHE E N 1
ATOM 11459 C CA . PHE E 1 251 ? 36.75100 -13.80900 -14.63600 1.000 136.16633 257 PHE E CA 1
ATOM 11460 C C . PHE E 1 251 ? 37.07400 -14.83300 -13.55300 1.000 136.73482 257 PHE E C 1
ATOM 11461 O O . PHE E 1 251 ? 36.48500 -14.84600 -12.46800 1.000 137.23488 257 PHE E O 1
ATOM 11469 N N . PHE E 1 252 ? 38.03100 -15.70200 -13.86900 1.000 137.11381 258 PHE E N 1
ATOM 11470 C CA . PHE E 1 252 ? 38.46900 -16.74700 -12.95800 1.000 136.19265 258 PHE E CA 1
ATOM 11471 C C . PHE E 1 252 ? 39.93100 -17.05300 -13.24300 1.000 139.28249 258 PHE E C 1
ATOM 11472 O O . PHE E 1 252 ? 40.34900 -17.08100 -14.40400 1.000 146.68338 258 PHE E O 1
ATOM 11480 N N . ALA E 1 253 ? 40.70200 -17.26400 -12.17400 1.000 130.17087 259 ALA E N 1
ATOM 11481 C CA . ALA E 1 253 ? 42.10900 -17.65400 -12.26600 1.000 124.15699 259 ALA E CA 1
ATOM 11482 C C . ALA E 1 253 ? 42.92500 -16.61000 -13.02800 1.000 124.23858 259 ALA E C 1
ATOM 11483 O O . ALA E 1 253 ? 43.63500 -16.91600 -13.98800 1.000 125.65191 259 ALA E O 1
ATOM 11485 N N . LYS E 1 254 ? 42.81500 -15.36400 -12.57100 1.000 128.53383 260 LYS E N 1
ATOM 11486 C CA . LYS E 1 254 ? 43.52700 -14.22800 -13.16000 1.000 130.30247 260 LYS E CA 1
ATOM 11487 C C . LYS E 1 254 ? 43.25400 -14.13600 -14.66100 1.000 128.88387 260 LYS E C 1
ATOM 11488 O O . LYS E 1 254 ? 44.14800 -14.27700 -15.49700 1.000 130.64198 260 LYS E O 1
ATOM 11494 N N . ARG E 1 255 ? 41.98000 -13.91900 -14.98600 1.000 119.56960 261 ARG E N 1
ATOM 11495 C CA . ARG E 1 255 ? 41.50600 -13.73000 -16.35700 1.000 125.84930 261 ARG E CA 1
ATOM 11496 C C . ARG E 1 255 ? 41.84600 -14.90600 -17.28000 1.000 133.30019 261 ARG E C 1
ATOM 11497 O O . ARG E 1 255 ? 41.84100 -14.75700 -18.50400 1.000 129.96558 261 ARG E O 1
ATOM 11505 N N . GLN E 1 256 ? 42.15100 -16.08400 -16.72800 1.000 147.18870 262 GLN E N 1
ATOM 11506 C CA . GLN E 1 256 ? 42.32800 -17.27400 -17.56000 1.000 153.67369 262 GLN E CA 1
ATOM 11507 C C . GLN E 1 256 ? 41.00100 -17.85800 -18.02800 1.000 157.23201 262 GLN E C 1
ATOM 11508 O O . GLN E 1 256 ? 40.94300 -18.46600 -19.10300 1.000 161.51937 262 GLN E O 1
ATOM 11514 N N . LEU E 1 257 ? 39.93600 -17.68600 -17.25200 1.000 148.95207 263 LEU E N 1
ATOM 11515 C CA . LEU E 1 257 ? 38.62000 -18.19400 -17.60500 1.000 144.46995 263 LEU E CA 1
ATOM 11516 C C . LEU E 1 257 ? 37.58400 -17.10100 -17.38400 1.000 137.53754 263 LEU E C 1
ATOM 11517 O O . LEU E 1 257 ? 37.71300 -16.27600 -16.47600 1.000 137.33226 263 LEU E O 1
ATOM 11522 N N . VAL E 1 258 ? 36.55000 -17.10300 -18.22200 1.000 130.82095 264 VAL E N 1
ATOM 11523 C CA . VAL E 1 258 ? 35.44500 -16.16200 -18.09000 1.000 120.66710 264 VAL E CA 1
ATOM 11524 C C . VAL E 1 258 ? 34.13000 -16.92800 -18.16500 1.000 121.10136 264 VAL E C 1
ATOM 11525 O O . VAL E 1 258 ? 33.98700 -17.87000 -18.95300 1.000 119.58013 264 VAL E O 1
ATOM 11529 N N . THR E 1 259 ? 33.17800 -16.53900 -17.32300 1.000 119.95122 265 THR E N 1
ATOM 11530 C CA . THR E 1 259 ? 31.82800 -17.08500 -17.34900 1.000 113.40044 265 THR E CA 1
ATOM 11531 C C . THR E 1 259 ? 30.89200 -16.04100 -17.94000 1.000 121.56721 265 THR E C 1
ATOM 11532 O O . THR E 1 259 ? 30.87800 -14.88900 -17.49100 1.000 126.75204 265 THR E O 1
ATOM 11536 N N . LEU E 1 260 ? 30.12800 -16.43700 -18.95400 1.000 121.22243 266 LEU E N 1
ATOM 11537 C CA . LEU E 1 260 ? 29.17100 -15.55600 -19.60400 1.000 115.07959 266 LEU E CA 1
ATOM 11538 C C . LEU E 1 260 ? 27.75000 -15.94600 -19.21800 1.000 102.99919 266 LEU E C 1
ATOM 11539 O O . LEU E 1 260 ? 27.45900 -17.11400 -18.95100 1.000 92.57689 266 LEU E O 1
ATOM 11544 N N . PHE E 1 261 ? 26.86700 -14.94900 -19.18600 1.000 103.12552 267 PHE E N 1
ATOM 11545 C CA . PHE E 1 261 ? 25.46100 -15.18200 -18.86300 1.000 103.39924 267 PHE E CA 1
ATOM 11546 C C . PHE E 1 261 ? 24.66800 -14.01300 -19.42800 1.000 99.04345 267 PHE E C 1
ATOM 11547 O O . PHE E 1 261 ? 24.76700 -12.89500 -18.91600 1.000 103.93351 267 PHE E O 1
ATOM 11555 N N . SER E 1 262 ? 23.88400 -14.27500 -20.47300 1.000 100.03305 268 SER E N 1
ATOM 11556 C CA . SER E 1 262 ? 23.20900 -13.23300 -21.23500 1.000 107.79977 268 SER E CA 1
ATOM 11557 C C . SER E 1 262 ? 21.72700 -13.11900 -20.89100 1.000 112.77142 268 SER E C 1
ATOM 11558 O O . SER E 1 262 ? 20.91900 -12.76600 -21.75500 1.000 113.63205 268 SER E O 1
ATOM 11561 N N . ALA E 1 263 ? 21.35100 -13.40300 -19.64300 1.000 111.03173 269 ALA E N 1
ATOM 11562 C CA . ALA E 1 263 ? 19.95300 -13.38100 -19.21100 1.000 100.21202 269 ALA E CA 1
ATOM 11563 C C . ALA E 1 263 ? 19.78600 -12.41100 -18.04800 1.000 102.22541 269 ALA E C 1
ATOM 11564 O O . ALA E 1 263 ? 19.98900 -12.78400 -16.88100 1.000 104.08880 269 ALA E O 1
ATOM 11566 N N . PRO E 1 264 ? 19.41900 -11.15700 -18.31800 1.000 100.18043 270 PRO E N 1
ATOM 11567 C CA . PRO E 1 264 ? 19.16300 -10.21400 -17.22200 1.000 103.97036 270 PRO E CA 1
ATOM 11568 C C . PRO E 1 264 ? 17.97100 -10.65400 -16.38700 1.000 103.19658 270 PRO E C 1
ATOM 11569 O O . PRO E 1 264 ? 16.99600 -11.20700 -16.90200 1.000 107.71818 270 PRO E O 1
ATOM 11573 N N . ASN E 1 265 ? 18.06100 -10.39500 -15.08400 1.000 101.06475 271 ASN E N 1
ATOM 11574 C CA . ASN E 1 265 ? 17.05800 -10.81600 -14.10600 1.000 97.01426 271 ASN E CA 1
ATOM 11575 C C . ASN E 1 265 ? 16.69300 -12.28500 -14.30300 1.000 96.05099 271 ASN E C 1
ATOM 11576 O O . ASN E 1 265 ? 15.56900 -12.63400 -14.67000 1.000 102.31753 271 ASN E O 1
ATOM 11581 N N . TYR E 1 266 ? 17.68400 -13.14400 -14.05700 1.000 90.16344 272 TYR E N 1
ATOM 11582 C CA . TYR E 1 266 ? 17.55800 -14.58000 -14.27000 1.000 80.70968 272 TYR E CA 1
ATOM 11583 C C . TYR E 1 266 ? 16.27500 -15.11600 -13.64900 1.000 79.49901 272 TYR E C 1
ATOM 11584 O O . TYR E 1 266 ? 16.13300 -15.13600 -12.42100 1.000 78.55679 272 TYR E O 1
ATOM 11593 N N . CYS E 1 267 ? 15.34500 -15.53400 -14.51000 1.000 82.54937 273 CYS E N 1
ATOM 11594 C CA . CYS E 1 267 ? 14.02800 -16.06400 -14.13800 1.000 83.60476 273 CYS E CA 1
ATOM 11595 C C . CYS E 1 267 ? 13.40400 -15.28300 -12.98200 1.000 84.19694 273 CYS E C 1
ATOM 11596 O O . CYS E 1 267 ? 12.83900 -15.84600 -12.04200 1.000 88.65800 273 CYS E O 1
ATOM 11599 N N . GLY E 1 268 ? 13.51700 -13.95700 -13.06900 1.000 81.56767 274 GLY E N 1
ATOM 11600 C CA . GLY E 1 268 ? 12.82400 -13.06200 -12.15900 1.000 91.98734 274 GLY E CA 1
ATOM 11601 C C . GLY E 1 268 ? 13.16700 -13.22400 -10.69800 1.000 106.47329 274 GLY E C 1
ATOM 11602 O O . GLY E 1 268 ? 12.41200 -12.75900 -9.83900 1.000 119.43011 274 GLY E O 1
ATOM 11603 N N . GLU E 1 269 ? 14.28700 -13.87700 -10.38200 1.000 100.83841 275 GLU E N 1
ATOM 11604 C CA . GLU E 1 269 ? 14.70700 -14.06300 -8.99900 1.000 106.25485 275 GLU E CA 1
ATOM 11605 C C . GLU E 1 269 ? 16.12500 -13.54900 -8.77700 1.000 107.89715 275 GLU E C 1
ATOM 11606 O O . GLU E 1 269 ? 16.76800 -13.91000 -7.78500 1.000 107.79977 275 GLU E O 1
ATOM 11612 N N . PHE E 1 270 ? 16.62000 -12.72100 -9.69300 1.000 113.41623 276 PHE E N 1
ATOM 11613 C CA . PHE E 1 270 ? 17.89200 -12.03400 -9.53800 1.000 107.34182 276 PHE E CA 1
ATOM 11614 C C . PHE E 1 270 ? 17.77600 -10.66700 -10.19500 1.000 95.52724 276 PHE E C 1
ATOM 11615 O O . PHE E 1 270 ? 16.88500 -10.42700 -11.01400 1.000 89.10279 276 PHE E O 1
ATOM 11623 N N . ASP E 1 271 ? 18.67900 -9.76300 -9.80900 1.000 97.48537 277 ASP E N 1
ATOM 11624 C CA . ASP E 1 271 ? 18.83300 -8.46900 -10.46500 1.000 96.05099 277 ASP E CA 1
ATOM 11625 C C . ASP E 1 271 ? 20.07100 -8.42900 -11.35300 1.000 109.62104 277 ASP E C 1
ATOM 11626 O O . ASP E 1 271 ? 20.63200 -7.35500 -11.59400 1.000 124.18594 277 ASP E O 1
ATOM 11631 N N . ASN E 1 272 ? 20.50100 -9.58900 -11.84700 1.000 111.01857 278 ASN E N 1
ATOM 11632 C CA . ASN E 1 272 ? 21.77800 -9.71700 -12.52600 1.000 115.41121 278 ASN E CA 1
ATOM 11633 C C . ASN E 1 272 ? 21.74800 -9.02400 -13.88700 1.000 117.62726 278 ASN E C 1
ATOM 11634 O O . ASN E 1 272 ? 20.70300 -8.60000 -14.39000 1.000 107.07336 278 ASN E O 1
ATOM 11639 N N . ALA E 1 273 ? 22.93000 -8.91600 -14.48000 1.000 129.57343 279 ALA E N 1
ATOM 11640 C CA . ALA E 1 273 ? 23.12600 -8.31600 -15.78700 1.000 134.73458 279 ALA E CA 1
ATOM 11641 C C . ALA E 1 273 ? 23.46300 -9.39300 -16.80900 1.000 133.61339 279 ALA E C 1
ATOM 11642 O O . ALA E 1 273 ? 23.95500 -10.47200 -16.46900 1.000 133.23966 279 ALA E O 1
ATOM 11644 N N . GLY E 1 274 ? 23.18400 -9.09100 -18.07400 1.000 129.70503 280 GLY E N 1
ATOM 11645 C CA . GLY E 1 274 ? 23.52300 -9.96700 -19.18200 1.000 128.33381 280 GLY E CA 1
ATOM 11646 C C . GLY E 1 274 ? 24.64200 -9.35800 -20.00800 1.000 136.18738 280 GLY E C 1
ATOM 11647 O O . GLY E 1 274 ? 24.53900 -8.21700 -20.46200 1.000 138.90350 280 GLY E O 1
ATOM 11648 N N . ALA E 1 275 ? 25.71000 -10.12900 -20.19300 1.000 137.34541 281 ALA E N 1
ATOM 11649 C CA . ALA E 1 275 ? 26.88900 -9.65800 -20.90400 1.000 133.00805 281 ALA E CA 1
ATOM 11650 C C . ALA E 1 275 ? 27.08700 -10.44200 -22.19500 1.000 131.61578 281 ALA E C 1
ATOM 11651 O O . ALA E 1 275 ? 26.42600 -11.45200 -22.45200 1.000 132.13953 281 ALA E O 1
ATOM 11653 N N . MET E 1 276 ? 28.02800 -9.95600 -23.00200 1.000 133.93448 282 MET E N 1
ATOM 11654 C CA . MET E 1 276 ? 28.28600 -10.50600 -24.33000 1.000 132.15795 282 MET E CA 1
ATOM 11655 C C . MET E 1 276 ? 29.69000 -10.09200 -24.73900 1.000 140.02732 282 MET E C 1
ATOM 11656 O O . MET E 1 276 ? 29.97800 -8.89400 -24.82900 1.000 145.92539 282 MET E O 1
ATOM 11661 N N . MET E 1 277 ? 30.56200 -11.07100 -24.97200 1.000 143.29350 283 MET E N 1
ATOM 11662 C CA . MET E 1 277 ? 31.98300 -10.81300 -25.20300 1.000 138.67715 283 MET E CA 1
ATOM 11663 C C . MET E 1 277 ? 32.22200 -10.61500 -26.69400 1.000 131.98425 283 MET E C 1
ATOM 11664 O O . MET E 1 277 ? 32.27900 -11.57900 -27.46100 1.000 126.78099 283 MET E O 1
ATOM 11669 N N . SER E 1 278 ? 32.37300 -9.36000 -27.10500 1.000 133.37125 284 SER E N 1
ATOM 11670 C CA . SER E 1 278 ? 32.73300 -9.05300 -28.48000 1.000 137.57702 284 SER E CA 1
ATOM 11671 C C . SER E 1 278 ? 34.22900 -9.26900 -28.67300 1.000 140.21681 284 SER E C 1
ATOM 11672 O O . SER E 1 278 ? 35.04500 -8.73800 -27.91400 1.000 139.55357 284 SER E O 1
ATOM 11675 N N . VAL E 1 279 ? 34.58500 -10.05800 -29.68500 1.000 144.97791 285 VAL E N 1
ATOM 11676 C CA . VAL E 1 279 ? 35.97200 -10.40400 -29.98000 1.000 152.81043 285 VAL E CA 1
ATOM 11677 C C . VAL E 1 279 ? 36.24500 -9.99800 -31.42200 1.000 158.72693 285 VAL E C 1
ATOM 11678 O O . VAL E 1 279 ? 35.66200 -10.57100 -32.35000 1.000 162.26682 285 VAL E O 1
ATOM 11682 N N . ASP E 1 280 ? 37.12900 -9.01900 -31.61400 1.000 156.92145 286 ASP E N 1
ATOM 11683 C CA . ASP E 1 280 ? 37.41700 -8.50100 -32.94500 1.000 156.55035 286 ASP E CA 1
ATOM 11684 C C . ASP E 1 280 ? 38.44000 -9.39900 -33.64300 1.000 152.56829 286 ASP E C 1
ATOM 11685 O O . ASP E 1 280 ? 38.74900 -10.50500 -33.19100 1.000 151.55238 286 ASP E O 1
ATOM 11690 N N . GLU E 1 281 ? 38.98500 -8.91200 -34.76400 1.000 153.02887 287 GLU E N 1
ATOM 11691 C CA . GLU E 1 281 ? 39.84100 -9.72300 -35.62700 1.000 151.94190 287 GLU E CA 1
ATOM 11692 C C . GLU E 1 281 ? 41.15800 -10.11400 -34.96400 1.000 159.29542 287 GLU E C 1
ATOM 11693 O O . GLU E 1 281 ? 41.78300 -11.09200 -35.39000 1.000 166.37521 287 GLU E O 1
ATOM 11699 N N . THR E 1 282 ? 41.59100 -9.38300 -33.93700 1.000 160.37449 288 THR E N 1
ATOM 11700 C CA . THR E 1 282 ? 42.91100 -9.56600 -33.34500 1.000 164.02230 288 THR E CA 1
ATOM 11701 C C . THR E 1 282 ? 42.88200 -10.37500 -32.05300 1.000 161.30355 288 THR E C 1
ATOM 11702 O O . THR E 1 282 ? 43.90000 -10.43700 -31.35500 1.000 162.31683 288 THR E O 1
ATOM 11706 N N . LEU E 1 283 ? 41.74600 -10.99300 -31.72500 1.000 159.70336 289 LEU E N 1
ATOM 11707 C CA . LEU E 1 283 ? 41.56700 -11.72100 -30.46600 1.000 159.55860 289 LEU E CA 1
ATOM 11708 C C . LEU E 1 283 ? 41.72900 -10.79600 -29.26000 1.000 166.92001 289 LEU E C 1
ATOM 11709 O O . LEU E 1 283 ? 42.31700 -11.16700 -28.24200 1.000 167.59904 289 LEU E O 1
ATOM 11714 N N . MET E 1 284 ? 41.21400 -9.57600 -29.38400 1.000 176.90542 290 MET E N 1
ATOM 11715 C CA . MET E 1 284 ? 41.02000 -8.68200 -28.25100 1.000 185.66963 290 MET E CA 1
ATOM 11716 C C . MET E 1 284 ? 39.53800 -8.67200 -27.90500 1.000 184.71952 290 MET E C 1
ATOM 11717 O O . MET E 1 284 ? 38.69600 -8.42600 -28.77500 1.000 189.93067 290 MET E O 1
ATOM 11722 N N . CYS E 1 285 ? 39.22000 -8.93600 -26.64000 1.000 174.60251 291 CYS E N 1
ATOM 11723 C CA . CYS E 1 285 ? 37.85400 -9.21900 -26.21800 1.000 156.57930 291 CYS E CA 1
ATOM 11724 C C . CYS E 1 285 ? 37.37500 -8.14900 -25.24900 1.000 143.36982 291 CYS E C 1
ATOM 11725 O O . CYS E 1 285 ? 37.97700 -7.95400 -24.18800 1.000 141.40906 291 CYS E O 1
ATOM 11728 N N . SER E 1 286 ? 36.29000 -7.46500 -25.60900 1.000 133.96080 292 SER E N 1
ATOM 11729 C CA . SER E 1 286 ? 35.61300 -6.52800 -24.72500 1.000 133.48443 292 SER E CA 1
ATOM 11730 C C . SER E 1 286 ? 34.17500 -6.98600 -24.50700 1.000 148.50465 292 SER E C 1
ATOM 11731 O O . SER E 1 286 ? 33.64700 -7.81500 -25.25400 1.000 153.61579 292 SER E O 1
ATOM 11734 N N . PHE E 1 287 ? 33.53800 -6.43700 -23.47500 1.000 148.67572 293 PHE E N 1
ATOM 11735 C CA . PHE E 1 287 ? 32.22900 -6.89900 -23.03400 1.000 135.88735 293 PHE E CA 1
ATOM 11736 C C . PHE E 1 287 ? 31.15200 -5.85300 -23.29000 1.000 133.57391 293 PHE E C 1
ATOM 11737 O O . PHE E 1 287 ? 31.37500 -4.65100 -23.10400 1.000 134.13977 293 PHE E O 1
ATOM 11745 N N . GLN E 1 288 ? 29.98200 -6.32800 -23.71000 1.000 141.75121 294 GLN E N 1
ATOM 11746 C CA . GLN E 1 288 ? 28.78800 -5.50800 -23.87700 1.000 156.42928 294 GLN E CA 1
ATOM 11747 C C . GLN E 1 288 ? 27.72200 -6.03700 -22.92900 1.000 152.11034 294 GLN E C 1
ATOM 11748 O O . GLN E 1 288 ? 27.28700 -7.18700 -23.05900 1.000 143.63038 294 GLN E O 1
ATOM 11754 N N . ILE E 1 289 ? 27.30000 -5.20100 -21.98500 1.000 158.37425 295 ILE E N 1
ATOM 11755 C CA . ILE E 1 289 ? 26.48400 -5.62900 -20.85500 1.000 160.79559 295 ILE E CA 1
ATOM 11756 C C . ILE E 1 289 ? 25.08000 -5.05700 -20.98700 1.000 158.97696 295 ILE E C 1
ATOM 11757 O O . ILE E 1 289 ? 24.90400 -3.87900 -21.32100 1.000 164.57236 295 ILE E O 1
ATOM 11762 N N . LEU E 1 290 ? 24.08000 -5.89800 -20.72800 1.000 153.25259 296 LEU E N 1
ATOM 11763 C CA . LEU E 1 290 ? 22.69400 -5.47500 -20.59100 1.000 150.52857 296 LEU E CA 1
ATOM 11764 C C . LEU E 1 290 ? 22.34100 -5.40300 -19.11100 1.000 148.35200 296 LEU E C 1
ATOM 11765 O O . LEU E 1 290 ? 22.93000 -6.10600 -18.28800 1.000 150.46804 296 LEU E O 1
ATOM 11770 N N . LYS E 1 291 ? 21.36100 -4.55700 -18.77400 1.000 150.13379 297 LYS E N 1
ATOM 11771 C CA . LYS E 1 291 ? 20.98200 -4.42400 -17.37300 1.000 152.15772 297 LYS E CA 1
ATOM 11772 C C . LYS E 1 291 ? 19.60200 -3.79900 -17.25700 1.000 155.15018 297 LYS E C 1
ATOM 11773 O O . LYS E 1 291 ? 19.27800 -2.89900 -18.04400 1.000 159.23751 297 LYS E O 1
ATOM 11779 N N . PRO E 1 292 ? 18.76900 -4.23800 -16.29900 1.000 157.02146 298 PRO E N 1
ATOM 11780 C CA . PRO E 1 292 ? 17.45900 -3.60200 -16.10400 1.000 163.41170 298 PRO E CA 1
ATOM 11781 C C . PRO E 1 292 ? 17.54600 -2.29100 -15.34100 1.000 173.18919 298 PRO E C 1
ATOM 11782 O O . PRO E 1 292 ? 18.63500 -1.73700 -15.15800 1.000 182.08762 298 PRO E O 1
ATOM 11786 N N . ALA E 1 293 ? 16.40000 -1.79500 -14.88400 1.000 167.17004 299 ALA E N 1
ATOM 11787 C CA . ALA E 1 293 ? 16.34800 -0.57600 -14.08600 1.000 160.23763 299 ALA E CA 1
ATOM 11788 C C . ALA E 1 293 ? 15.98000 -0.89400 -12.64000 1.000 147.40715 299 ALA E C 1
ATOM 11789 O O . ALA E 1 293 ? 14.88400 -1.38000 -12.36100 1.000 132.32902 299 ALA E O 1
ATOM 11791 N N . LEU F 1 1 ? -15.07500 22.86200 42.68600 1.000 95.21142 7 LEU F N 1
ATOM 11792 C CA . LEU F 1 1 ? -14.55900 22.34500 41.42500 1.000 97.31693 7 LEU F CA 1
ATOM 11793 C C . LEU F 1 1 ? -13.41400 21.36900 41.66700 1.000 91.85575 7 LEU F C 1
ATOM 11794 O O . LEU F 1 1 ? -12.38200 21.73400 42.22800 1.000 84.98124 7 LEU F O 1
ATOM 11799 N N . ASN F 1 2 ? -13.60500 20.12000 41.24100 1.000 91.16093 8 ASN F N 1
ATOM 11800 C CA . ASN F 1 2 ? -12.55700 19.10700 41.33400 1.000 83.42053 8 ASN F CA 1
ATOM 11801 C C . ASN F 1 2 ? -11.68100 19.22300 40.08900 1.000 86.06295 8 ASN F C 1
ATOM 11802 O O . ASN F 1 2 ? -11.80300 18.47100 39.11900 1.000 74.35892 8 ASN F O 1
ATOM 11807 N N . LEU F 1 3 ? -10.76600 20.19400 40.13600 1.000 96.98005 9 LEU F N 1
ATOM 11808 C CA . LEU F 1 3 ? -10.04100 20.61200 38.94200 1.000 104.58622 9 LEU F CA 1
ATOM 11809 C C . LEU F 1 3 ? -8.85900 19.69600 38.64300 1.000 111.76340 9 LEU F C 1
ATOM 11810 O O . LEU F 1 3 ? -8.73600 19.17800 37.52700 1.000 109.51050 9 LEU F O 1
ATOM 11815 N N . ASP F 1 4 ? -7.98400 19.48000 39.63100 1.000 106.31538 10 ASP F N 1
ATOM 11816 C CA . ASP F 1 4 ? -6.79000 18.66800 39.41700 1.000 100.50152 10 ASP F CA 1
ATOM 11817 C C . ASP F 1 4 ? -7.12500 17.24100 39.00400 1.000 97.51959 10 ASP F C 1
ATOM 11818 O O . ASP F 1 4 ? -6.26400 16.55000 38.44800 1.000 105.19946 10 ASP F O 1
ATOM 11823 N N . SER F 1 5 ? -8.35100 16.78200 39.27000 1.000 79.64113 11 SER F N 1
ATOM 11824 C CA . SER F 1 5 ? -8.79900 15.50800 38.72000 1.000 80.34384 11 SER F CA 1
ATOM 11825 C C . SER F 1 5 ? -9.11600 15.63300 37.23600 1.000 81.99141 11 SER F C 1
ATOM 11826 O O . SER F 1 5 ? -8.81800 14.72500 36.45100 1.000 85.36550 11 SER F O 1
ATOM 11829 N N . ILE F 1 6 ? -9.72300 16.75300 36.83700 1.000 78.12779 12 ILE F N 1
ATOM 11830 C CA . ILE F 1 6 ? -10.05200 16.97400 35.43100 1.000 83.08101 12 ILE F CA 1
ATOM 11831 C C . ILE F 1 6 ? -8.78000 17.08700 34.59900 1.000 90.06343 12 ILE F C 1
ATOM 11832 O O . ILE F 1 6 ? -8.63400 16.43000 33.56000 1.000 85.36550 12 ILE F O 1
ATOM 11837 N N . ILE F 1 7 ? -7.84200 17.92400 35.04700 1.000 97.50380 13 ILE F N 1
ATOM 11838 C CA . ILE F 1 7 ? -6.58200 18.10100 34.33000 1.000 101.45690 13 ILE F CA 1
ATOM 11839 C C . ILE F 1 7 ? -5.84700 16.77200 34.20400 1.000 105.81532 13 ILE F C 1
ATOM 11840 O O . ILE F 1 7 ? -5.22500 16.48400 33.17400 1.000 114.47952 13 ILE F O 1
ATOM 11845 N N . GLY F 1 8 ? -5.92200 15.93500 35.24000 1.000 105.02575 14 GLY F N 1
ATOM 11846 C CA . GLY F 1 8 ? -5.25500 14.64400 35.18400 1.000 107.57079 14 GLY F CA 1
ATOM 11847 C C . GLY F 1 8 ? -5.79700 13.75300 34.08300 1.000 106.57857 14 GLY F C 1
ATOM 11848 O O . GLY F 1 8 ? -5.03800 13.18400 33.29500 1.000 101.51480 14 GLY F O 1
ATOM 11849 N N . ARG F 1 9 ? -7.12500 13.62800 34.00800 1.000 107.51026 15 ARG F N 1
ATOM 11850 C CA . ARG F 1 9 ? -7.72500 12.74400 33.01400 1.000 107.19180 15 ARG F CA 1
ATOM 11851 C C . ARG F 1 9 ? -7.47300 13.23300 31.59400 1.000 105.54160 15 ARG F C 1
ATOM 11852 O O . ARG F 1 9 ? -7.38000 12.41900 30.66800 1.000 106.52593 15 ARG F O 1
ATOM 11860 N N . LEU F 1 10 ? -7.34900 14.54900 31.40100 1.000 104.95469 16 LEU F N 1
ATOM 11861 C CA . LEU F 1 10 ? -7.11300 15.08100 30.06100 1.000 101.52533 16 LEU F CA 1
ATOM 11862 C C . LEU F 1 10 ? -5.72000 14.72500 29.55700 1.000 101.42795 16 LEU F C 1
ATOM 11863 O O . LEU F 1 10 ? -5.55300 14.34800 28.39200 1.000 105.82585 16 LEU F O 1
ATOM 11868 N N . LEU F 1 11 ? -4.71000 14.83400 30.41700 1.000 94.69293 17 LEU F N 1
ATOM 11869 C CA . LEU F 1 11 ? -3.33800 14.51200 30.04500 1.000 99.31191 17 LEU F CA 1
ATOM 11870 C C . LEU F 1 11 ? -3.06000 13.01500 30.04300 1.000 99.23295 17 LEU F C 1
ATOM 11871 O O . LEU F 1 11 ? -1.94400 12.60800 29.70200 1.000 102.74916 17 LEU F O 1
ATOM 11876 N N . GLU F 1 12 ? -4.04200 12.19100 30.41700 1.000 106.61541 18 GLU F N 1
ATOM 11877 C CA . GLU F 1 12 ? -3.82200 10.75100 30.50400 1.000 122.28835 18 GLU F CA 1
ATOM 11878 C C . GLU F 1 12 ? -3.53600 10.14100 29.13800 1.000 125.32818 18 GLU F C 1
ATOM 11879 O O . GLU F 1 12 ? -2.86700 9.10400 29.04700 1.000 122.65681 18 GLU F O 1
ATOM 11885 N N . VAL F 1 13 ? -4.00900 10.77900 28.06900 1.000 128.01009 19 VAL F N 1
ATOM 11886 C CA . VAL F 1 13 ? -3.92700 10.22300 26.72400 1.000 132.01320 19 VAL F CA 1
ATOM 11887 C C . VAL F 1 13 ? -2.65100 10.67600 26.02200 1.000 130.45775 19 VAL F C 1
ATOM 11888 O O . VAL F 1 13 ? -2.60400 10.75500 24.78900 1.000 128.05483 19 VAL F O 1
ATOM 11892 N N . GLN F 1 14 ? -1.60200 10.88700 26.78700 1.000 127.06523 20 GLN F N 1
ATOM 11893 C CA . GLN F 1 14 ? -0.35500 11.31500 26.21000 1.000 126.07827 20 GLN F CA 1
ATOM 11894 C C . GLN F 1 14 ? 0.40800 10.18900 25.54700 1.000 133.68182 20 GLN F C 1
ATOM 11895 O O . GLN F 1 14 ? 0.68800 9.18000 26.17600 1.000 135.20305 20 GLN F O 1
ATOM 11901 N N . GLY F 1 15 ? 0.72400 10.34900 24.26900 1.000 135.95051 21 GLY F N 1
ATOM 11902 C CA . GLY F 1 15 ? 1.55500 9.37700 23.58900 1.000 140.33262 21 GLY F CA 1
ATOM 11903 C C . GLY F 1 15 ? 0.86300 8.11300 23.13900 1.000 147.31766 21 GLY F C 1
ATOM 11904 O O . GLY F 1 15 ? 1.54100 7.18200 22.69600 1.000 154.95542 21 GLY F O 1
ATOM 11905 N N . SER F 1 16 ? -0.45900 8.03600 23.24600 1.000 142.01176 22 SER F N 1
ATOM 11906 C CA . SER F 1 16 ? -1.17000 6.90800 22.67300 1.000 144.82263 22 SER F CA 1
ATOM 11907 C C . SER F 1 16 ? -1.42800 7.16800 21.19000 1.000 148.16250 22 SER F C 1
ATOM 11908 O O . SER F 1 16 ? -1.09800 8.23000 20.65300 1.000 154.17638 22 SER F O 1
ATOM 11911 N N . ARG F 1 17 ? -2.01500 6.18400 20.51700 1.000 148.19145 23 ARG F N 1
ATOM 11912 C CA . ARG F 1 17 ? -2.28300 6.32100 19.09200 1.000 143.58300 23 ARG F CA 1
ATOM 11913 C C . ARG F 1 17 ? -3.24000 7.48600 18.85500 1.000 156.49508 23 ARG F C 1
ATOM 11914 O O . ARG F 1 17 ? -4.30800 7.54100 19.48200 1.000 161.92731 23 ARG F O 1
ATOM 11922 N N . PRO F 1 18 ? -2.88800 8.44000 17.99100 1.000 161.86151 24 PRO F N 1
ATOM 11923 C CA . PRO F 1 18 ? -3.78400 9.57500 17.73400 1.000 162.51685 24 PRO F CA 1
ATOM 11924 C C . PRO F 1 18 ? -5.15100 9.10900 17.25700 1.000 167.28848 24 PRO F C 1
ATOM 11925 O O . PRO F 1 18 ? -5.27400 8.13000 16.51700 1.000 169.74404 24 PRO F O 1
ATOM 11929 N N . GLY F 1 19 ? -6.18300 9.82900 17.69200 1.000 165.34088 25 GLY F N 1
ATOM 11930 C CA . GLY F 1 19 ? -7.56000 9.44100 17.46200 1.000 163.21957 25 GLY F CA 1
ATOM 11931 C C . GLY F 1 19 ? -8.32000 9.07800 18.71800 1.000 155.10807 25 GLY F C 1
ATOM 11932 O O . GLY F 1 19 ? -9.50700 8.74200 18.62500 1.000 159.81916 25 GLY F O 1
ATOM 11933 N N . LYS F 1 20 ? -7.68100 9.12700 19.88500 1.000 137.95338 26 LYS F N 1
ATOM 11934 C CA . LYS F 1 20 ? -8.34500 8.85600 21.15100 1.000 121.38824 26 LYS F CA 1
ATOM 11935 C C . LYS F 1 20 ? -9.00000 10.12200 21.69000 1.000 117.30880 26 LYS F C 1
ATOM 11936 O O . LYS F 1 20 ? -8.54500 11.24000 21.43300 1.000 112.28452 26 LYS F O 1
ATOM 11942 N N . ASN F 1 21 ? -10.07500 9.93600 22.44700 1.000 117.80623 27 ASN F N 1
ATOM 11943 C CA . ASN F 1 21 ? -10.86300 11.03800 22.97300 1.000 112.86616 27 ASN F CA 1
ATOM 11944 C C . ASN F 1 21 ? -10.80400 11.06200 24.49500 1.000 117.56146 27 ASN F C 1
ATOM 11945 O O . ASN F 1 21 ? -10.29800 10.14100 25.14200 1.000 124.70443 27 ASN F O 1
ATOM 11950 N N . VAL F 1 22 ? -11.32700 12.14900 25.05800 1.000 109.86317 28 VAL F N 1
ATOM 11951 C CA . VAL F 1 22 ? -11.53900 12.29000 26.49500 1.000 103.50715 28 VAL F CA 1
ATOM 11952 C C . VAL F 1 22 ? -12.93700 12.85700 26.69200 1.000 101.77010 28 VAL F C 1
ATOM 11953 O O . VAL F 1 22 ? -13.25000 13.93900 26.17800 1.000 104.57833 28 VAL F O 1
ATOM 11957 N N . GLN F 1 23 ? -13.77800 12.13000 27.42400 1.000 102.58335 29 GLN F N 1
ATOM 11958 C CA . GLN F 1 23 ? -15.17200 12.50800 27.63800 1.000 97.68540 29 GLN F CA 1
ATOM 11959 C C . GLN F 1 23 ? -15.38500 12.77800 29.12100 1.000 86.89463 29 GLN F C 1
ATOM 11960 O O . GLN F 1 23 ? -15.44200 11.84200 29.92700 1.000 82.52042 29 GLN F O 1
ATOM 11966 N N . LEU F 1 24 ? -15.49600 14.05100 29.47900 1.000 84.15219 30 LEU F N 1
ATOM 11967 C CA . LEU F 1 24 ? -15.82400 14.43900 30.84000 1.000 75.87489 30 LEU F CA 1
ATOM 11968 C C . LEU F 1 24 ? -17.33500 14.51300 31.00400 1.000 79.48848 30 LEU F C 1
ATOM 11969 O O . LEU F 1 24 ? -18.08100 14.67300 30.03600 1.000 74.11941 30 LEU F O 1
ATOM 11974 N N . THR F 1 25 ? -17.78500 14.39300 32.25000 1.000 84.27326 31 THR F N 1
ATOM 11975 C CA . THR F 1 25 ? -19.20400 14.55500 32.53300 1.000 72.64029 31 THR F CA 1
ATOM 11976 C C . THR F 1 25 ? -19.62100 15.99000 32.23500 1.000 86.86568 31 THR F C 1
ATOM 11977 O O . THR F 1 25 ? -18.87200 16.93700 32.49000 1.000 81.66242 31 THR F O 1
ATOM 11981 N N . GLU F 1 26 ? -20.82300 16.14500 31.67600 1.000 89.55547 32 GLU F N 1
ATOM 11982 C CA . GLU F 1 26 ? -21.27100 17.46700 31.25000 1.000 80.81495 32 GLU F CA 1
ATOM 11983 C C . GLU F 1 26 ? -21.23400 18.47200 32.39700 1.000 74.19574 32 GLU F C 1
ATOM 11984 O O . GLU F 1 26 ? -20.94000 19.65300 32.18200 1.000 74.30891 32 GLU F O 1
ATOM 11990 N N . ASN F 1 27 ? -21.50800 18.02300 33.62600 1.000 81.45713 33 ASN F N 1
ATOM 11991 C CA . ASN F 1 27 ? -21.42500 18.92900 34.76900 1.000 75.19849 33 ASN F CA 1
ATOM 11992 C C . ASN F 1 27 ? -20.00000 19.42100 34.97200 1.000 74.61158 33 ASN F C 1
ATOM 11993 O O . ASN F 1 27 ? -19.77400 20.60800 35.23400 1.000 113.13988 33 ASN F O 1
ATOM 11998 N N . GLU F 1 28 ? -19.02200 18.51800 34.86400 1.000 73.77990 34 GLU F N 1
ATOM 11999 C CA . GLU F 1 28 ? -17.62400 18.92900 34.93900 1.000 79.54112 34 GLU F CA 1
ATOM 12000 C C . GLU F 1 28 ? -17.31800 19.98600 33.88900 1.000 84.64436 34 GLU F C 1
ATOM 12001 O O . GLU F 1 28 ? -16.69900 21.01500 34.18400 1.000 92.46898 34 GLU F O 1
ATOM 12007 N N . ILE F 1 29 ? -17.75800 19.74800 32.65200 1.000 76.30915 35 ILE F N 1
ATOM 12008 C CA . ILE F 1 29 ? -17.53200 20.71100 31.57900 1.000 72.92980 35 ILE F CA 1
ATOM 12009 C C . ILE F 1 29 ? -18.29200 22.00200 31.85500 1.000 94.82453 35 ILE F C 1
ATOM 12010 O O . ILE F 1 29 ? -17.73400 23.10200 31.76700 1.000 95.39828 35 ILE F O 1
ATOM 12015 N N . ARG F 1 30 ? -19.57800 21.88600 32.20200 1.000 93.99285 36 ARG F N 1
ATOM 12016 C CA . ARG F 1 30 ? -20.37800 23.07200 32.49300 1.000 97.19586 36 ARG F CA 1
ATOM 12017 C C . ARG F 1 30 ? -19.77000 23.89700 33.62000 1.000 86.77883 36 ARG F C 1
ATOM 12018 O O . ARG F 1 30 ? -19.86600 25.13000 33.60900 1.000 84.44697 36 ARG F O 1
ATOM 12026 N N . GLY F 1 31 ? -19.12900 23.23800 34.58800 1.000 78.26991 37 GLY F N 1
ATOM 12027 C CA . GLY F 1 31 ? -18.42500 23.97300 35.62500 1.000 83.86532 37 GLY F CA 1
ATOM 12028 C C . GLY F 1 31 ? -17.27200 24.79100 35.07600 1.000 93.56122 37 GLY F C 1
ATOM 12029 O O . GLY F 1 31 ? -17.05300 25.93100 35.49200 1.000 99.94356 37 GLY F O 1
ATOM 12030 N N . LEU F 1 32 ? -16.52100 24.22000 34.12900 1.000 89.91604 38 LEU F N 1
ATOM 12031 C CA . LEU F 1 32 ? -15.43500 24.96400 33.49700 1.000 75.49589 38 LEU F CA 1
ATOM 12032 C C . LEU F 1 32 ? -15.96200 26.20400 32.79100 1.000 110.21321 38 LEU F C 1
ATOM 12033 O O . LEU F 1 32 ? -15.31500 27.25800 32.80100 1.000 111.53443 38 LEU F O 1
ATOM 12038 N N . CYS F 1 33 ? -17.14000 26.09700 32.17400 1.000 100.17254 39 CYS F N 1
ATOM 12039 C CA . CYS F 1 33 ? -17.71200 27.22200 31.44600 1.000 96.19838 39 CYS F CA 1
ATOM 12040 C C . CYS F 1 33 ? -18.12600 28.36300 32.36400 1.000 96.22996 39 CYS F C 1
ATOM 12041 O O . CYS F 1 33 ? -18.33900 29.47900 31.88200 1.000 101.29899 39 CYS F O 1
ATOM 12044 N N . LEU F 1 34 ? -18.25000 28.11400 33.66700 1.000 89.72918 40 LEU F N 1
ATOM 12045 C CA . LEU F 1 34 ? -18.65000 29.14600 34.61500 1.000 87.97634 40 LEU F CA 1
ATOM 12046 C C . LEU F 1 34 ? -17.46700 29.72600 35.38000 1.000 89.06594 40 LEU F C 1
ATOM 12047 O O . LEU F 1 34 ? -17.29400 30.94800 35.41700 1.000 97.16691 40 LEU F O 1
ATOM 12052 N N . LYS F 1 35 ? -16.64600 28.86800 35.99100 1.000 86.48142 41 LYS F N 1
ATOM 12053 C CA . LYS F 1 35 ? -15.52400 29.35300 36.78900 1.000 95.60883 41 LYS F CA 1
ATOM 12054 C C . LYS F 1 35 ? -14.50000 30.09200 35.93400 1.000 98.98029 41 LYS F C 1
ATOM 12055 O O . LYS F 1 35 ? -13.87100 31.04600 36.40600 1.000 93.45068 41 LYS F O 1
ATOM 12061 N N . SER F 1 36 ? -14.32400 29.67300 34.68000 1.000 92.64795 42 SER F N 1
ATOM 12062 C CA . SER F 1 36 ? -13.47300 30.42800 33.76700 1.000 85.77607 42 SER F CA 1
ATOM 12063 C C . SER F 1 36 ? -14.15700 31.71300 33.31800 1.000 99.44877 42 SER F C 1
ATOM 12064 O O . SER F 1 36 ? -13.50300 32.75200 33.17200 1.000 117.13247 42 SER F O 1
ATOM 12067 N N . ARG F 1 37 ? -15.47500 31.66100 33.09700 1.000 91.25568 43 ARG F N 1
ATOM 12068 C CA . ARG F 1 37 ? -16.21600 32.85200 32.69200 1.000 90.73720 43 ARG F CA 1
ATOM 12069 C C . ARG F 1 37 ? -16.14600 33.93900 33.75800 1.000 92.08209 43 ARG F C 1
ATOM 12070 O O . ARG F 1 37 ? -16.03800 35.12900 33.43700 1.000 87.43680 43 ARG F O 1
ATOM 12078 N N . GLU F 1 38 ? -16.21300 33.55000 35.03300 1.000 94.29025 44 GLU F N 1
ATOM 12079 C CA . GLU F 1 38 ? -16.07600 34.52300 36.11100 1.000 103.62558 44 GLU F CA 1
ATOM 12080 C C . GLU F 1 38 ? -14.69700 35.16900 36.09300 1.000 111.41073 44 GLU F C 1
ATOM 12081 O O . GLU F 1 38 ? -14.57100 36.38600 36.27000 1.000 118.26944 44 GLU F O 1
ATOM 12087 N N . ILE F 1 39 ? -13.65100 34.36600 35.87900 1.000 109.45786 45 ILE F N 1
ATOM 12088 C CA . ILE F 1 39 ? -12.28900 34.89500 35.85900 1.000 115.94811 45 ILE F CA 1
ATOM 12089 C C . ILE F 1 39 ? -12.10300 35.84100 34.67800 1.000 124.21226 45 ILE F C 1
ATOM 12090 O O . ILE F 1 39 ? -11.39400 36.85000 34.77500 1.000 129.69976 45 ILE F O 1
ATOM 12095 N N . PHE F 1 40 ? -12.74800 35.53800 33.54900 1.000 118.60369 46 PHE F N 1
ATOM 12096 C CA . PHE F 1 40 ? -12.69700 36.43600 32.39900 1.000 118.73792 46 PHE F CA 1
ATOM 12097 C C . PHE F 1 40 ? -13.34200 37.77900 32.72400 1.000 118.73266 46 PHE F C 1
ATOM 12098 O O . PHE F 1 40 ? -12.77600 38.84000 32.43800 1.000 116.46923 46 PHE F O 1
ATOM 12106 N N . LEU F 1 41 ? -14.53200 37.74900 33.32800 1.000 116.10866 47 LEU F N 1
ATOM 12107 C CA . LEU F 1 41 ? -15.24300 38.97900 33.65800 1.000 118.35103 47 LEU F CA 1
ATOM 12108 C C . LEU F 1 41 ? -14.55500 39.77500 34.75900 1.000 122.02253 47 LEU F C 1
ATOM 12109 O O . LEU F 1 41 ? -14.82500 40.97300 34.90200 1.000 124.57020 47 LEU F O 1
ATOM 12114 N N . SER F 1 42 ? -13.68300 39.13900 35.54400 1.000 117.70095 48 SER F N 1
ATOM 12115 C CA . SER F 1 42 ? -12.93700 39.86700 36.56300 1.000 128.89967 48 SER F CA 1
ATOM 12116 C C . SER F 1 42 ? -11.68100 40.50300 35.98100 1.000 129.86031 48 SER F C 1
ATOM 12117 O O . SER F 1 42 ? -11.33200 41.63500 36.33900 1.000 133.55812 48 SER F O 1
ATOM 12120 N N . GLN F 1 43 ? -10.99500 39.79800 35.08800 1.000 123.78589 49 GLN F N 1
ATOM 12121 C CA . GLN F 1 43 ? -9.76400 40.29700 34.49900 1.000 130.78673 49 GLN F CA 1
ATOM 12122 C C . GLN F 1 43 ? -10.06800 41.28000 33.37100 1.000 143.71460 49 GLN F C 1
ATOM 12123 O O . GLN F 1 43 ? -11.14600 41.23800 32.77100 1.000 151.85768 49 GLN F O 1
ATOM 12129 N N . PRO F 1 44 ? -9.13700 42.19200 33.07700 1.000 141.72752 50 PRO F N 1
ATOM 12130 C CA . PRO F 1 44 ? -9.41500 43.23700 32.08400 1.000 141.24851 50 PRO F CA 1
ATOM 12131 C C . PRO F 1 44 ? -9.64300 42.67000 30.69200 1.000 138.73769 50 PRO F C 1
ATOM 12132 O O . PRO F 1 44 ? -9.07300 41.64800 30.30500 1.000 145.47271 50 PRO F O 1
ATOM 12136 N N . ILE F 1 45 ? -10.49800 43.36200 29.93300 1.000 131.47629 51 ILE F N 1
ATOM 12137 C CA . ILE F 1 45 ? -10.72500 42.99500 28.54200 1.000 121.77513 51 ILE F CA 1
ATOM 12138 C C . ILE F 1 45 ? -9.50000 43.30100 27.68900 1.000 110.36060 51 ILE F C 1
ATOM 12139 O O . ILE F 1 45 ? -9.32400 42.70500 26.62000 1.000 102.60704 51 ILE F O 1
ATOM 12144 N N . LEU F 1 46 ? -8.64200 44.20900 28.14000 1.000 111.87394 52 LEU F N 1
ATOM 12145 C CA . LEU F 1 46 ? -7.33600 44.44600 27.53500 1.000 116.26394 52 LEU F CA 1
ATOM 12146 C C . LEU F 1 46 ? -6.29900 44.04300 28.57900 1.000 123.72273 52 LEU F C 1
ATOM 12147 O O . LEU F 1 46 ? -6.06500 44.76800 29.55100 1.000 123.71747 52 LEU F O 1
ATOM 12152 N N . LEU F 1 47 ? -5.68200 42.88400 28.37300 1.000 128.27591 53 LEU F N 1
ATOM 12153 C CA . LEU F 1 47 ? -4.81100 42.29100 29.37800 1.000 130.33405 53 LEU F CA 1
ATOM 12154 C C . LEU F 1 47 ? -3.45800 42.99100 29.40100 1.000 122.64892 53 LEU F C 1
ATOM 12155 O O . LEU F 1 47 ? -2.81800 43.16200 28.36000 1.000 117.58515 53 LEU F O 1
ATOM 12160 N N . GLU F 1 48 ? -3.02700 43.39900 30.59100 1.000 122.05411 54 GLU F N 1
ATOM 12161 C CA . GLU F 1 48 ? -1.67600 43.90200 30.80600 1.000 115.26119 54 GLU F CA 1
ATOM 12162 C C . GLU F 1 48 ? -0.82600 42.76200 31.35900 1.000 112.48717 54 GLU F C 1
ATOM 12163 O O . GLU F 1 48 ? -1.06500 42.28800 32.47500 1.000 109.76316 54 GLU F O 1
ATOM 12169 N N . LEU F 1 49 ? 0.15300 42.31900 30.57700 1.000 116.54292 55 LEU F N 1
ATOM 12170 C CA . LEU F 1 49 ? 0.93900 41.14200 30.91100 1.000 121.26980 55 LEU F CA 1
ATOM 12171 C C . LEU F 1 49 ? 2.41900 41.49000 30.97300 1.000 122.88052 55 LEU F C 1
ATOM 12172 O O . LEU F 1 49 ? 2.88500 42.42200 30.31100 1.000 119.18534 55 LEU F O 1
ATOM 12177 N N . GLU F 1 50 ? 3.15400 40.72500 31.77400 1.000 126.12302 56 GLU F N 1
ATOM 12178 C CA . GLU F 1 50 ? 4.59400 40.87700 31.91500 1.000 129.90768 56 GLU F CA 1
ATOM 12179 C C . GLU F 1 50 ? 5.29500 39.63300 31.39200 1.000 137.93496 56 GLU F C 1
ATOM 12180 O O . GLU F 1 50 ? 4.85900 38.50700 31.65200 1.000 139.51936 56 GLU F O 1
ATOM 12186 N N . ALA F 1 51 ? 6.38300 39.84000 30.65800 1.000 136.26107 57 ALA F N 1
ATOM 12187 C CA . ALA F 1 51 ? 7.27400 38.74800 30.28900 1.000 131.76580 57 ALA F CA 1
ATOM 12188 C C . ALA F 1 51 ? 7.91000 38.19200 31.56600 1.000 134.18188 57 ALA F C 1
ATOM 12189 O O . ALA F 1 51 ? 7.94000 38.88200 32.58600 1.000 131.63684 57 ALA F O 1
ATOM 12191 N N . PRO F 1 52 ? 8.42200 36.94800 31.53000 1.000 133.65813 58 PRO F N 1
ATOM 12192 C CA . PRO F 1 52 ? 8.51200 36.00200 30.41300 1.000 128.78123 58 PRO F CA 1
ATOM 12193 C C . PRO F 1 52 ? 7.26200 35.14600 30.22700 1.000 128.32591 58 PRO F C 1
ATOM 12194 O O . PRO F 1 52 ? 6.58100 34.81400 31.19900 1.000 127.13366 58 PRO F O 1
ATOM 12198 N N . LEU F 1 53 ? 6.97800 34.79300 28.97600 1.000 127.43896 59 LEU F N 1
ATOM 12199 C CA . LEU F 1 53 ? 5.83100 33.96100 28.63800 1.000 122.60681 59 LEU F CA 1
ATOM 12200 C C . LEU F 1 53 ? 6.05400 33.38600 27.24500 1.000 113.17146 59 LEU F C 1
ATOM 12201 O O . LEU F 1 53 ? 7.04100 33.69700 26.57200 1.000 109.59209 59 LEU F O 1
ATOM 12206 N N . LYS F 1 54 ? 5.12600 32.53300 26.82100 1.000 114.08473 60 LYS F N 1
ATOM 12207 C CA . LYS F 1 54 ? 5.11300 31.98200 25.47600 1.000 119.26956 60 LYS F CA 1
ATOM 12208 C C . LYS F 1 54 ? 3.77100 32.28300 24.82400 1.000 117.71411 60 LYS F C 1
ATOM 12209 O O . LYS F 1 54 ? 2.73500 32.33400 25.49400 1.000 111.42389 60 LYS F O 1
ATOM 12215 N N . ILE F 1 55 ? 3.79800 32.49500 23.51000 1.000 119.54065 61 ILE F N 1
ATOM 12216 C CA . ILE F 1 55 ? 2.61600 32.87900 22.74900 1.000 118.09311 61 ILE F CA 1
ATOM 12217 C C . ILE F 1 55 ? 2.40600 31.86700 21.63100 1.000 113.02934 61 ILE F C 1
ATOM 12218 O O . ILE F 1 55 ? 3.35400 31.51600 20.91900 1.000 114.02683 61 ILE F O 1
ATOM 12223 N N . CYS F 1 56 ? 1.16800 31.39600 21.48300 1.000 110.42903 62 CYS F N 1
ATOM 12224 C CA . CYS F 1 56 ? 0.81700 30.39800 20.48400 1.000 113.00039 62 CYS F CA 1
ATOM 12225 C C . CYS F 1 56 ? -0.41800 30.84700 19.71600 1.000 113.24516 62 CYS F C 1
ATOM 12226 O O . CYS F 1 56 ? -1.28100 31.55100 20.24900 1.000 114.97694 62 CYS F O 1
ATOM 12229 N N . GLY F 1 57 ? -0.50000 30.42000 18.45900 1.000 115.76388 63 GLY F N 1
ATOM 12230 C CA . GLY F 1 57 ? -1.57600 30.84700 17.58800 1.000 116.90612 63 GLY F CA 1
ATOM 12231 C C . GLY F 1 57 ? -2.76200 29.90600 17.54500 1.000 121.08820 63 GLY F C 1
ATOM 12232 O O . GLY F 1 57 ? -3.25000 29.45800 18.58800 1.000 123.77800 63 GLY F O 1
ATOM 12233 N N . ASP F 1 58 ? -3.23600 29.60700 16.33600 1.000 120.19336 64 ASP F N 1
ATOM 12234 C CA . ASP F 1 58 ? -4.40300 28.75100 16.17400 1.000 108.98675 64 ASP F CA 1
ATOM 12235 C C . ASP F 1 58 ? -4.10000 27.33400 16.63900 1.000 99.23821 64 ASP F C 1
ATOM 12236 O O . ASP F 1 58 ? -2.98700 26.83000 16.47000 1.000 94.66925 64 ASP F O 1
ATOM 12241 N N . ILE F 1 59 ? -5.10400 26.69600 17.23500 1.000 101.85169 65 ILE F N 1
ATOM 12242 C CA . ILE F 1 59 ? -5.05000 25.28600 17.60200 1.000 99.75670 65 ILE F CA 1
ATOM 12243 C C . ILE F 1 59 ? -6.06200 24.47400 16.80200 1.000 93.66649 65 ILE F C 1
ATOM 12244 O O . ILE F 1 59 ? -5.73200 23.42500 16.24800 1.000 97.88016 65 ILE F O 1
ATOM 12249 N N . HIS F 1 60 ? -7.30600 24.95300 16.73600 1.000 90.75825 66 HIS F N 1
ATOM 12250 C CA . HIS F 1 60 ? -8.34700 24.39600 15.87000 1.000 92.88482 66 HIS F CA 1
ATOM 12251 C C . HIS F 1 60 ? -8.54700 22.90200 16.11600 1.000 83.23893 66 HIS F C 1
ATOM 12252 O O . HIS F 1 60 ? -8.46400 22.08100 15.20400 1.000 86.84989 66 HIS F O 1
ATOM 12259 N N . GLY F 1 61 ? -8.80500 22.55100 17.37500 1.000 79.20423 67 GLY F N 1
ATOM 12260 C CA . GLY F 1 61 ? -9.16800 21.19700 17.73700 1.000 86.16559 67 GLY F CA 1
ATOM 12261 C C . GLY F 1 61 ? -8.08900 20.14900 17.58300 1.000 96.53526 67 GLY F C 1
ATOM 12262 O O . GLY F 1 61 ? -8.31300 18.99900 17.98100 1.000 104.43094 67 GLY F O 1
ATOM 12263 N N . GLN F 1 62 ? -6.92900 20.48800 17.02000 1.000 87.31047 68 GLN F N 1
ATOM 12264 C CA . GLN F 1 62 ? -5.83700 19.52800 16.86700 1.000 86.92358 68 GLN F CA 1
ATOM 12265 C C . GLN F 1 62 ? -5.20700 19.30500 18.24000 1.000 90.94511 68 GLN F C 1
ATOM 12266 O O . GLN F 1 62 ? -4.16400 19.86200 18.59000 1.000 81.93877 68 GLN F O 1
ATOM 12272 N N . TYR F 1 63 ? -5.86600 18.44800 19.02500 1.000 101.33320 69 TYR F N 1
ATOM 12273 C CA . TYR F 1 63 ? -5.58200 18.35200 20.45400 1.000 102.28595 69 TYR F CA 1
ATOM 12274 C C . TYR F 1 63 ? -4.20700 17.75400 20.72200 1.000 101.08317 69 TYR F C 1
ATOM 12275 O O . TYR F 1 63 ? -3.49400 18.21000 21.62300 1.000 97.81436 69 TYR F O 1
ATOM 12284 N N . TYR F 1 64 ? -3.81300 16.73200 19.95900 1.000 94.75610 70 TYR F N 1
ATOM 12285 C CA . TYR F 1 64 ? -2.54000 16.07700 20.23700 1.000 96.95110 70 TYR F CA 1
ATOM 12286 C C . TYR F 1 64 ? -1.35700 16.96300 19.87000 1.000 100.24623 70 TYR F C 1
ATOM 12287 O O . TYR F 1 64 ? -0.29300 16.86000 20.49200 1.000 94.78505 70 TYR F O 1
ATOM 12296 N N . ASP F 1 65 ? -1.52200 17.84200 18.87900 1.000 108.07348 71 ASP F N 1
ATOM 12297 C CA . ASP F 1 65 ? -0.49300 18.84000 18.61300 1.000 105.58108 71 ASP F CA 1
ATOM 12298 C C . ASP F 1 65 ? -0.39700 19.83700 19.76200 1.000 102.73337 71 ASP F C 1
ATOM 12299 O O . ASP F 1 65 ? 0.69800 20.30700 20.09500 1.000 105.12576 71 ASP F O 1
ATOM 12304 N N . LEU F 1 66 ? -1.53000 20.16000 20.39100 1.000 91.81364 72 LEU F N 1
ATOM 12305 C CA . LEU F 1 66 ? -1.49500 20.98700 21.59200 1.000 88.43955 72 LEU F CA 1
ATOM 12306 C C . LEU F 1 66 ? -0.76900 20.27600 22.72700 1.000 94.56397 72 LEU F C 1
ATOM 12307 O O . LEU F 1 66 ? -0.05700 20.91100 23.51500 1.000 92.62426 72 LEU F O 1
ATOM 12312 N N . LEU F 1 67 ? -0.93800 18.95400 22.82900 1.000 98.10913 73 LEU F N 1
ATOM 12313 C CA . LEU F 1 67 ? -0.20500 18.19300 23.83300 1.000 94.33499 73 LEU F CA 1
ATOM 12314 C C . LEU F 1 67 ? 1.28000 18.11900 23.50300 1.000 94.74294 73 LEU F C 1
ATOM 12315 O O . LEU F 1 67 ? 2.10600 17.97900 24.41100 1.000 95.22984 73 LEU F O 1
ATOM 12320 N N . ARG F 1 68 ? 1.63700 18.20600 22.21800 1.000 97.36431 74 ARG F N 1
ATOM 12321 C CA . ARG F 1 68 ? 3.04600 18.29900 21.85100 1.000 106.30485 74 ARG F CA 1
ATOM 12322 C C . ARG F 1 68 ? 3.60900 19.68100 22.15600 1.000 111.54758 74 ARG F C 1
ATOM 12323 O O . ARG F 1 68 ? 4.80300 19.81000 22.45100 1.000 111.08964 74 ARG F O 1
ATOM 12331 N N . LEU F 1 69 ? 2.77200 20.71900 22.08200 1.000 112.27399 75 LEU F N 1
ATOM 12332 C CA . LEU F 1 69 ? 3.21700 22.07200 22.40200 1.000 119.60645 75 LEU F CA 1
ATOM 12333 C C . LEU F 1 69 ? 3.63600 22.17800 23.86300 1.000 120.12493 75 LEU F C 1
ATOM 12334 O O . LEU F 1 69 ? 4.76900 22.56600 24.17200 1.000 131.53682 75 LEU F O 1
ATOM 12339 N N . PHE F 1 70 ? 2.72400 21.84300 24.77900 1.000 104.14933 76 PHE F N 1
ATOM 12340 C CA . PHE F 1 70 ? 3.04700 21.88100 26.20200 1.000 101.65693 76 PHE F CA 1
ATOM 12341 C C . PHE F 1 70 ? 4.22200 20.96600 26.52100 1.000 110.93962 76 PHE F C 1
ATOM 12342 O O . PHE F 1 70 ? 5.14600 21.35200 27.24600 1.000 112.01343 76 PHE F O 1
ATOM 12350 N N . GLU F 1 71 ? 4.20400 19.74600 25.97600 1.000 119.78805 77 GLU F N 1
ATOM 12351 C CA . GLU F 1 71 ? 5.28400 18.79400 26.21400 1.000 123.98592 77 GLU F CA 1
ATOM 12352 C C . GLU F 1 71 ? 6.63300 19.36200 25.79500 1.000 135.39518 77 GLU F C 1
ATOM 12353 O O . GLU F 1 71 ? 7.66400 19.03200 26.39300 1.000 144.29362 77 GLU F O 1
ATOM 12359 N N . TYR F 1 72 ? 6.64300 20.22900 24.78400 1.000 129.49711 78 TYR F N 1
ATOM 12360 C CA . TYR F 1 72 ? 7.86300 20.85400 24.29300 1.000 134.03712 78 TYR F CA 1
ATOM 12361 C C . TYR F 1 72 ? 8.17400 22.15800 25.01900 1.000 126.82310 78 TYR F C 1
ATOM 12362 O O . TYR F 1 72 ? 9.34500 22.46400 25.27000 1.000 124.97025 78 TYR F O 1
ATOM 12371 N N . GLY F 1 73 ? 7.14500 22.92800 25.37400 1.000 119.56960 79 GLY F N 1
ATOM 12372 C CA . GLY F 1 73 ? 7.33100 24.20300 26.03700 1.000 110.71327 79 GLY F CA 1
ATOM 12373 C C . GLY F 1 73 ? 7.20700 24.18900 27.54300 1.000 110.54746 79 GLY F C 1
ATOM 12374 O O . GLY F 1 73 ? 7.47700 25.20800 28.18600 1.000 109.33153 79 GLY F O 1
ATOM 12375 N N . GLY F 1 74 ? 6.80200 23.06300 28.12700 1.000 116.62188 80 GLY F N 1
ATOM 12376 C CA . GLY F 1 74 ? 6.66400 22.95900 29.56800 1.000 119.16429 80 GLY F CA 1
ATOM 12377 C C . GLY F 1 74 ? 5.23300 23.09400 30.04400 1.000 114.19264 80 GLY F C 1
ATOM 12378 O O . GLY F 1 74 ? 4.56900 24.09500 29.75700 1.000 117.33249 80 GLY F O 1
ATOM 12379 N N . PHE F 1 75 ? 4.74800 22.09300 30.77200 1.000 105.50476 81 PHE F N 1
ATOM 12380 C CA . PHE F 1 75 ? 3.37700 22.12600 31.27100 1.000 105.12050 81 PHE F CA 1
ATOM 12381 C C . PHE F 1 75 ? 3.22900 23.21000 32.33200 1.000 109.33679 81 PHE F C 1
ATOM 12382 O O . PHE F 1 75 ? 4.03000 23.26200 33.27100 1.000 116.57977 81 PHE F O 1
ATOM 12390 N N . PRO F 1 76 ? 2.21400 24.08500 32.22900 1.000 100.41467 82 PRO F N 1
ATOM 12391 C CA . PRO F 1 76 ? 1.96200 25.15900 33.19800 1.000 98.55919 82 PRO F CA 1
ATOM 12392 C C . PRO F 1 76 ? 1.87600 24.64500 34.63500 1.000 106.09693 82 PRO F C 1
ATOM 12393 O O . PRO F 1 76 ? 1.38200 23.54000 34.85800 1.000 116.33500 82 PRO F O 1
ATOM 12397 N N . PRO F 1 77 ? 2.35200 25.44200 35.60400 1.000 110.44745 83 PRO F N 1
ATOM 12398 C CA . PRO F 1 77 ? 2.87100 26.79700 35.40900 1.000 114.49004 83 PRO F CA 1
ATOM 12399 C C . PRO F 1 77 ? 4.37000 26.85600 35.11000 1.000 129.75503 83 PRO F C 1
ATOM 12400 O O . PRO F 1 77 ? 4.93200 27.95100 35.20900 1.000 140.73529 83 PRO F O 1
ATOM 12404 N N . GLU F 1 78 ? 4.99300 25.72200 34.75400 1.000 118.84320 84 GLU F N 1
ATOM 12405 C CA . GLU F 1 78 ? 6.42100 25.72300 34.43700 1.000 111.69234 84 GLU F CA 1
ATOM 12406 C C . GLU F 1 78 ? 6.75600 26.81800 33.43200 1.000 115.69808 84 GLU F C 1
ATOM 12407 O O . GLU F 1 78 ? 7.82000 27.44300 33.50800 1.000 118.20891 84 GLU F O 1
ATOM 12413 N N . SER F 1 79 ? 5.85200 27.07600 32.49300 1.000 111.82130 85 SER F N 1
ATOM 12414 C CA . SER F 1 79 ? 5.90200 28.26400 31.65800 1.000 117.50619 85 SER F CA 1
ATOM 12415 C C . SER F 1 79 ? 4.56900 28.99800 31.74200 1.000 108.80778 85 SER F C 1
ATOM 12416 O O . SER F 1 79 ? 3.54300 28.42800 32.12500 1.000 94.36658 85 SER F O 1
ATOM 12419 N N . ASN F 1 80 ? 4.59800 30.28000 31.40100 1.000 108.64987 86 ASN F N 1
ATOM 12420 C CA . ASN F 1 80 ? 3.37000 31.02800 31.18700 1.000 103.94931 86 ASN F CA 1
ATOM 12421 C C . ASN F 1 80 ? 2.97400 30.91900 29.72000 1.000 109.49471 86 ASN F C 1
ATOM 12422 O O . ASN F 1 80 ? 3.79300 30.59800 28.85500 1.000 107.67080 86 ASN F O 1
ATOM 12427 N N . TYR F 1 81 ? 1.69800 31.17300 29.44300 1.000 110.88172 87 TYR F N 1
ATOM 12428 C CA . TYR F 1 81 ? 1.19800 30.99300 28.08800 1.000 103.69664 87 TYR F CA 1
ATOM 12429 C C . TYR F 1 81 ? 0.15300 32.04700 27.75300 1.000 97.38010 87 TYR F C 1
ATOM 12430 O O . TYR F 1 81 ? -0.66900 32.42000 28.59600 1.000 102.43070 87 TYR F O 1
ATOM 12439 N N . LEU F 1 82 ? 0.20500 32.51900 26.51100 1.000 95.88518 88 LEU F N 1
ATOM 12440 C CA . LEU F 1 82 ? -0.84600 33.32600 25.91400 1.000 106.49435 88 LEU F CA 1
ATOM 12441 C C . LEU F 1 82 ? -1.30300 32.63600 24.63700 1.000 105.35737 88 LEU F C 1
ATOM 12442 O O . LEU F 1 82 ? -0.47300 32.18600 23.83900 1.000 115.11117 88 LEU F O 1
ATOM 12447 N N . PHE F 1 83 ? -2.61400 32.53600 24.45200 1.000 101.88064 89 PHE F N 1
ATOM 12448 C CA . PHE F 1 83 ? -3.17800 31.89700 23.27600 1.000 104.29935 89 PHE F CA 1
ATOM 12449 C C . PHE F 1 83 ? -4.04900 32.89400 22.52600 1.000 104.06511 89 PHE F C 1
ATOM 12450 O O . PHE F 1 83 ? -4.68300 33.76600 23.12800 1.000 105.08102 89 PHE F O 1
ATOM 12458 N N . LEU F 1 84 ? -4.07000 32.75400 21.20000 1.000 103.76507 90 LEU F N 1
ATOM 12459 C CA . LEU F 1 84 ? -4.64600 33.77300 20.33300 1.000 103.31239 90 LEU F CA 1
ATOM 12460 C C . LEU F 1 84 ? -5.83200 33.24400 19.53600 1.000 107.52868 90 LEU F C 1
ATOM 12461 O O . LEU F 1 84 ? -5.84200 33.32400 18.30300 1.000 105.20209 90 LEU F O 1
ATOM 12466 N N . GLY F 1 85 ? -6.83200 32.70300 20.22700 1.000 110.75538 91 GLY F N 1
ATOM 12467 C CA . GLY F 1 85 ? -8.06900 32.30200 19.58500 1.000 101.09107 91 GLY F CA 1
ATOM 12468 C C . GLY F 1 85 ? -7.93600 31.08800 18.67600 1.000 95.73253 91 GLY F C 1
ATOM 12469 O O . GLY F 1 85 ? -6.90400 30.41600 18.61100 1.000 91.16883 91 GLY F O 1
ATOM 12470 N N . ASP F 1 86 ? -9.02900 30.82400 17.96100 1.000 93.31119 92 ASP F N 1
ATOM 12471 C CA . ASP F 1 86 ? -9.15400 29.68400 17.05000 1.000 92.00577 92 ASP F CA 1
ATOM 12472 C C . ASP F 1 86 ? -8.82500 28.37400 17.76300 1.000 82.68360 92 ASP F C 1
ATOM 12473 O O . ASP F 1 86 ? -7.96400 27.59700 17.34800 1.000 81.29396 92 ASP F O 1
ATOM 12478 N N . TYR F 1 87 ? -9.54100 28.14300 18.86200 1.000 82.13616 93 TYR F N 1
ATOM 12479 C CA . TYR F 1 87 ? -9.35800 26.93500 19.65300 1.000 79.75693 93 TYR F CA 1
ATOM 12480 C C . TYR F 1 87 ? -10.17100 25.76200 19.13100 1.000 82.26249 93 TYR F C 1
ATOM 12481 O O . TYR F 1 87 ? -9.79400 24.60700 19.35800 1.000 83.05996 93 TYR F O 1
ATOM 12490 N N . VAL F 1 88 ? -11.27100 26.02700 18.43000 1.000 88.47113 94 VAL F N 1
ATOM 12491 C CA . VAL F 1 88 ? -12.19500 24.97400 18.02600 1.000 88.98962 94 VAL F CA 1
ATOM 12492 C C . VAL F 1 88 ? -12.24800 24.86200 16.50600 1.000 83.45211 94 VAL F C 1
ATOM 12493 O O . VAL F 1 88 ? -11.46300 25.50200 15.79500 1.000 82.18354 94 VAL F O 1
ATOM 12497 N N . ASP F 1 89 ? -13.16100 24.02100 16.01200 1.000 88.29217 95 ASP F N 1
ATOM 12498 C CA . ASP F 1 89 ? -13.47200 23.86800 14.59200 1.000 92.32423 95 ASP F CA 1
ATOM 12499 C C . ASP F 1 89 ? -12.36400 23.17200 13.80900 1.000 89.27123 95 ASP F C 1
ATOM 12500 O O . ASP F 1 89 ? -11.20400 23.14800 14.23400 1.000 89.30018 95 ASP F O 1
ATOM 12505 N N . ARG F 1 90 ? -12.73800 22.57800 12.67100 1.000 91.75311 96 ARG F N 1
ATOM 12506 C CA . ARG F 1 90 ? -11.83500 21.92400 11.72500 1.000 98.83027 96 ARG F CA 1
ATOM 12507 C C . ARG F 1 90 ? -11.14100 20.70000 12.31600 1.000 94.13234 96 ARG F C 1
ATOM 12508 O O . ARG F 1 90 ? -11.08300 19.64900 11.66900 1.000 82.50463 96 ARG F O 1
ATOM 12516 N N . GLY F 1 91 ? -10.60800 20.81500 13.52900 1.000 89.61864 97 GLY F N 1
ATOM 12517 C CA . GLY F 1 91 ? -10.01800 19.66500 14.17700 1.000 91.55835 97 GLY F CA 1
ATOM 12518 C C . GLY F 1 91 ? -11.06200 18.69100 14.68600 1.000 100.52784 97 GLY F C 1
ATOM 12519 O O . GLY F 1 91 ? -12.24600 19.00400 14.81600 1.000 116.60609 97 GLY F O 1
ATOM 12520 N N . LYS F 1 92 ? -10.60200 17.47500 14.98400 1.000 94.55081 98 LYS F N 1
ATOM 12521 C CA . LYS F 1 92 ? -11.51100 16.43200 15.44100 1.000 93.88231 98 LYS F CA 1
ATOM 12522 C C . LYS F 1 92 ? -11.80000 16.53400 16.93200 1.000 94.10602 98 LYS F C 1
ATOM 12523 O O . LYS F 1 92 ? -12.87300 16.11400 17.38100 1.000 111.20807 98 LYS F O 1
ATOM 12529 N N . GLN F 1 93 ? -10.87300 17.09200 17.71000 1.000 82.47305 99 GLN F N 1
ATOM 12530 C CA . GLN F 1 93 ? -11.00200 17.08500 19.16100 1.000 78.41730 99 GLN F CA 1
ATOM 12531 C C . GLN F 1 93 ? -11.03600 18.49700 19.72900 1.000 85.01809 99 GLN F C 1
ATOM 12532 O O . GLN F 1 93 ? -10.15600 18.88000 20.50700 1.000 75.86436 99 GLN F O 1
ATOM 12538 N N . SER F 1 94 ? -12.05200 19.27400 19.34900 1.000 89.54231 100 SER F N 1
ATOM 12539 C CA . SER F 1 94 ? -12.17700 20.62900 19.87400 1.000 85.64974 100 SER F CA 1
ATOM 12540 C C . SER F 1 94 ? -12.53000 20.62500 21.35500 1.000 85.16284 100 SER F C 1
ATOM 12541 O O . SER F 1 94 ? -12.10400 21.52100 22.09300 1.000 82.94416 100 SER F O 1
ATOM 12544 N N . LEU F 1 95 ? -13.29200 19.62500 21.80900 1.000 86.81830 101 LEU F N 1
ATOM 12545 C CA . LEU F 1 95 ? -13.71500 19.57800 23.20600 1.000 80.49123 101 LEU F CA 1
ATOM 12546 C C . LEU F 1 95 ? -12.54400 19.27900 24.13300 1.000 71.63227 101 LEU F C 1
ATOM 12547 O O . LEU F 1 95 ? -12.40800 19.90400 25.19000 1.000 71.56384 101 LEU F O 1
ATOM 12552 N N . GLU F 1 96 ? -11.68900 18.32600 23.75900 1.000 76.54602 102 GLU F N 1
ATOM 12553 C CA . GLU F 1 96 ? -10.49600 18.05900 24.55500 1.000 79.21213 102 GLU F CA 1
ATOM 12554 C C . GLU F 1 96 ? -9.58700 19.27900 24.60300 1.000 90.44769 102 GLU F C 1
ATOM 12555 O O . GLU F 1 96 ? -8.97600 19.57000 25.63800 1.000 92.05314 102 GLU F O 1
ATOM 12561 N N . THR F 1 97 ? -9.49700 20.01400 23.49300 1.000 90.56349 103 THR F N 1
ATOM 12562 C CA . THR F 1 97 ? -8.63700 21.19100 23.44400 1.000 92.37423 103 THR F CA 1
ATOM 12563 C C . THR F 1 97 ? -9.14200 22.28100 24.38300 1.000 88.79749 103 THR F C 1
ATOM 12564 O O . THR F 1 97 ? -8.44900 22.67500 25.32700 1.000 104.58096 103 THR F O 1
ATOM 12568 N N . ILE F 1 98 ? -10.36700 22.76100 24.15100 1.000 73.00086 104 ILE F N 1
ATOM 12569 C CA . ILE F 1 98 ? -10.85600 23.94700 24.85100 1.000 73.45091 104 ILE F CA 1
ATOM 12570 C C . ILE F 1 98 ? -10.92200 23.70600 26.35500 1.000 76.23809 104 ILE F C 1
ATOM 12571 O O . ILE F 1 98 ? -10.65400 24.61200 27.15300 1.000 81.49135 104 ILE F O 1
ATOM 12576 N N . CYS F 1 99 ? -11.26800 22.48500 26.77000 1.000 72.79820 105 CYS F N 1
ATOM 12577 C CA . CYS F 1 99 ? -11.41700 22.20700 28.19500 1.000 83.30209 105 CYS F CA 1
ATOM 12578 C C . CYS F 1 99 ? -10.07200 22.25500 28.91100 1.000 97.50643 105 CYS F C 1
ATOM 12579 O O . CYS F 1 99 ? -9.95200 22.86200 29.98200 1.000 101.46743 105 CYS F O 1
ATOM 12582 N N . LEU F 1 100 ? -9.04500 21.62500 28.33000 1.000 100.14359 106 LEU F N 1
ATOM 12583 C CA . LEU F 1 100 ? -7.71400 21.66400 28.93200 1.000 72.87979 106 LEU F CA 1
ATOM 12584 C C . LEU F 1 100 ? -7.21500 23.09600 29.06700 1.000 73.84043 106 LEU F C 1
ATOM 12585 O O . LEU F 1 100 ? -6.54200 23.44100 30.04500 1.000 74.46419 106 LEU F O 1
ATOM 12590 N N . LEU F 1 101 ? -7.54300 23.94800 28.09800 1.000 74.15363 107 LEU F N 1
ATOM 12591 C CA . LEU F 1 101 ? -7.18300 25.35600 28.19500 1.000 83.99955 107 LEU F CA 1
ATOM 12592 C C . LEU F 1 101 ? -7.95800 26.04000 29.31600 1.000 95.17983 107 LEU F C 1
ATOM 12593 O O . LEU F 1 101 ? -7.36600 26.64500 30.21700 1.000 110.40797 107 LEU F O 1
ATOM 12598 N N . LEU F 1 102 ? -9.29200 25.94500 29.28100 1.000 83.11523 108 LEU F N 1
ATOM 12599 C CA . LEU F 1 102 ? -10.10500 26.60100 30.30100 1.000 75.78803 108 LEU F CA 1
ATOM 12600 C C . LEU F 1 102 ? -9.75900 26.09700 31.69700 1.000 76.86711 108 LEU F C 1
ATOM 12601 O O . LEU F 1 102 ? -9.81200 26.85800 32.67100 1.000 76.81447 108 LEU F O 1
ATOM 12606 N N . ALA F 1 103 ? -9.40600 24.81700 31.81600 1.000 88.44218 109 ALA F N 1
ATOM 12607 C CA . ALA F 1 103 ? -9.02700 24.27700 33.11700 1.000 90.96617 109 ALA F CA 1
ATOM 12608 C C . ALA F 1 103 ? -7.74700 24.93000 33.62300 1.000 99.91987 109 ALA F C 1
ATOM 12609 O O . ALA F 1 103 ? -7.66000 25.33300 34.78900 1.000 112.90301 109 ALA F O 1
ATOM 12611 N N . TYR F 1 104 ? -6.74100 25.05200 32.75200 1.000 96.15627 110 TYR F N 1
ATOM 12612 C CA . TYR F 1 104 ? -5.50400 25.72300 33.13800 1.000 89.92920 110 TYR F CA 1
ATOM 12613 C C . TYR F 1 104 ? -5.75400 27.18600 33.47800 1.000 94.86401 110 TYR F C 1
ATOM 12614 O O . TYR F 1 104 ? -5.11500 27.73900 34.38200 1.000 102.17804 110 TYR F O 1
ATOM 12623 N N . LYS F 1 105 ? -6.68200 27.82700 32.76100 1.000 98.13282 111 LYS F N 1
ATOM 12624 C CA . LYS F 1 105 ? -7.03200 29.21500 33.05200 1.000 105.48896 111 LYS F CA 1
ATOM 12625 C C . LYS F 1 105 ? -7.53100 29.36300 34.48400 1.000 101.68061 111 LYS F C 1
ATOM 12626 O O . LYS F 1 105 ? -7.11400 30.27200 35.20800 1.000 101.90169 111 LYS F O 1
ATOM 12632 N N . ILE F 1 106 ? -8.42500 28.47100 34.91100 1.000 85.14442 112 ILE F N 1
ATOM 12633 C CA . ILE F 1 106 ? -8.91200 28.51200 36.28600 1.000 85.28391 112 ILE F CA 1
ATOM 12634 C C . ILE F 1 106 ? -7.79700 28.14300 37.25800 1.000 91.19778 112 ILE F C 1
ATOM 12635 O O . ILE F 1 106 ? -7.66200 28.74800 38.32900 1.000 99.87513 112 ILE F O 1
ATOM 12640 N N . ARG F 1 107 ? -6.97300 27.15700 36.89300 1.000 88.55009 113 ARG F N 1
ATOM 12641 C CA . ARG F 1 107 ? -5.96300 26.64300 37.81200 1.000 80.72020 113 ARG F CA 1
ATOM 12642 C C . ARG F 1 107 ? -4.87900 27.67800 38.08800 1.000 88.50535 113 ARG F C 1
ATOM 12643 O O . ARG F 1 107 ? -4.40300 27.79600 39.22400 1.000 84.54435 113 ARG F O 1
ATOM 12651 N N . TYR F 1 108 ? -4.47500 28.43300 37.06700 1.000 88.15267 114 TYR F N 1
ATOM 12652 C CA . TYR F 1 108 ? -3.45300 29.47300 37.19400 1.000 85.96031 114 TYR F CA 1
ATOM 12653 C C . TYR F 1 108 ? -3.93900 30.73200 36.48900 1.000 95.02455 114 TYR F C 1
ATOM 12654 O O . TYR F 1 108 ? -3.44400 31.08800 35.41200 1.000 102.18330 114 TYR F O 1
ATOM 12663 N N . PRO F 1 109 ? -4.90600 31.44300 37.07900 1.000 97.80910 115 PRO F N 1
ATOM 12664 C CA . PRO F 1 109 ? -5.51000 32.59200 36.38300 1.000 96.78792 115 PRO F CA 1
ATOM 12665 C C . PRO F 1 109 ? -4.58100 33.78100 36.21000 1.000 92.37687 115 PRO F C 1
ATOM 12666 O O . PRO F 1 109 ? -4.96100 34.73700 35.52200 1.000 94.79821 115 PRO F O 1
ATOM 12670 N N . GLU F 1 110 ? -3.38900 33.76500 36.80300 1.000 102.05171 116 GLU F N 1
ATOM 12671 C CA . GLU F 1 110 ? -2.42800 34.84200 36.62800 1.000 114.67691 116 GLU F CA 1
ATOM 12672 C C . GLU F 1 110 ? -1.22500 34.43200 35.79000 1.000 116.01391 116 GLU F C 1
ATOM 12673 O O . GLU F 1 110 ? -0.41900 35.29800 35.42800 1.000 112.80826 116 GLU F O 1
ATOM 12679 N N . ASN F 1 111 ? -1.08800 33.14400 35.47000 1.000 113.51624 117 ASN F N 1
ATOM 12680 C CA . ASN F 1 111 ? 0.02600 32.62700 34.68300 1.000 113.26358 117 ASN F CA 1
ATOM 12681 C C . ASN F 1 111 ? -0.46700 31.87500 33.45000 1.000 121.35929 117 ASN F C 1
ATOM 12682 O O . ASN F 1 111 ? 0.22500 30.99800 32.92500 1.000 129.97085 117 ASN F O 1
ATOM 12687 N N . PHE F 1 112 ? -1.66700 32.21300 32.98300 1.000 122.41731 118 PHE F N 1
ATOM 12688 C CA . PHE F 1 112 ? -2.27500 31.55400 31.83500 1.000 116.06128 118 PHE F CA 1
ATOM 12689 C C . PHE F 1 112 ? -3.41800 32.41500 31.31400 1.000 116.39817 118 PHE F C 1
ATOM 12690 O O . PHE F 1 112 ? -4.33400 32.75100 32.07100 1.000 123.32794 118 PHE F O 1
ATOM 12698 N N . PHE F 1 113 ? -3.37400 32.79400 30.03700 1.000 107.89452 119 PHE F N 1
ATOM 12699 C CA . PHE F 1 113 ? -4.34500 33.73200 29.48900 1.000 105.87848 119 PHE F CA 1
ATOM 12700 C C . PHE F 1 113 ? -4.76100 33.30700 28.08800 1.000 116.19025 119 PHE F C 1
ATOM 12701 O O . PHE F 1 113 ? -3.91800 32.93200 27.26800 1.000 123.44375 119 PHE F O 1
ATOM 12709 N N . LEU F 1 114 ? -6.06500 33.37600 27.82100 1.000 114.14526 120 LEU F N 1
ATOM 12710 C CA . LEU F 1 114 ? -6.65000 32.94600 26.55500 1.000 106.14957 120 LEU F CA 1
ATOM 12711 C C . LEU F 1 114 ? -7.36100 34.12200 25.90200 1.000 107.73134 120 LEU F C 1
ATOM 12712 O O . LEU F 1 114 ? -8.28100 34.69800 26.49200 1.000 110.52904 120 LEU F O 1
ATOM 12717 N N . LEU F 1 115 ? -6.95000 34.46200 24.68500 1.000 112.80300 121 LEU F N 1
ATOM 12718 C CA . LEU F 1 115 ? -7.59000 35.51300 23.90900 1.000 115.45595 121 LEU F CA 1
ATOM 12719 C C . LEU F 1 115 ? -8.61500 34.91800 22.95000 1.000 110.02372 121 LEU F C 1
ATOM 12720 O O . LEU F 1 115 ? -8.54900 33.74400 22.57800 1.000 106.53646 121 LEU F O 1
ATOM 12725 N N . ARG F 1 116 ? -9.56800 35.75200 22.55100 1.000 113.64257 122 ARG F N 1
ATOM 12726 C CA . ARG F 1 116 ? -10.63800 35.32600 21.66600 1.000 110.52641 122 ARG F CA 1
ATOM 12727 C C . ARG F 1 116 ? -10.13300 35.21300 20.22700 1.000 111.64760 122 ARG F C 1
ATOM 12728 O O . ARG F 1 116 ? -9.12700 35.81700 19.84200 1.000 120.58551 122 ARG F O 1
ATOM 12736 N N . GLY F 1 117 ? -10.83900 34.40100 19.43600 1.000 96.48525 123 GLY F N 1
ATOM 12737 C CA . GLY F 1 117 ? -10.60400 34.30700 18.01000 1.000 90.31609 123 GLY F CA 1
ATOM 12738 C C . GLY F 1 117 ? -11.90400 34.48400 17.24400 1.000 86.10769 123 GLY F C 1
ATOM 12739 O O . GLY F 1 117 ? -12.97200 34.66400 17.83200 1.000 85.38129 123 GLY F O 1
ATOM 12740 N N . ASN F 1 118 ? -11.78800 34.43400 15.91400 1.000 89.18175 124 ASN F N 1
ATOM 12741 C CA . ASN F 1 118 ? -12.98500 34.56100 15.08900 1.000 90.30293 124 ASN F CA 1
ATOM 12742 C C . ASN F 1 118 ? -13.83200 33.29600 15.09400 1.000 89.43178 124 ASN F C 1
ATOM 12743 O O . ASN F 1 118 ? -14.97800 33.33400 14.63000 1.000 85.41814 124 ASN F O 1
ATOM 12748 N N . HIS F 1 119 ? -13.29900 32.18800 15.60800 1.000 88.86592 125 HIS F N 1
ATOM 12749 C CA . HIS F 1 119 ? -14.04900 30.94900 15.75500 1.000 91.00302 125 HIS F CA 1
ATOM 12750 C C . HIS F 1 119 ? -14.69000 30.80200 17.12900 1.000 97.01163 125 HIS F C 1
ATOM 12751 O O . HIS F 1 119 ? -15.57000 29.95200 17.30100 1.000 80.53597 125 HIS F O 1
ATOM 12758 N N . GLU F 1 120 ? -14.28300 31.61200 18.10500 1.000 95.39038 126 GLU F N 1
ATOM 12759 C CA . GLU F 1 120 ? -14.91800 31.61700 19.42200 1.000 84.97071 126 GLU F CA 1
ATOM 12760 C C . GLU F 1 120 ? -16.17300 32.48900 19.34800 1.000 93.57964 126 GLU F C 1
ATOM 12761 O O . GLU F 1 120 ? -16.29800 33.53700 19.98600 1.000 103.93351 126 GLU F O 1
ATOM 12767 N N . CYS F 1 121 ? -17.11800 32.02200 18.53500 1.000 97.40378 127 CYS F N 1
ATOM 12768 C CA . CYS F 1 121 ? -18.31600 32.78000 18.20600 1.000 95.21931 127 CYS F CA 1
ATOM 12769 C C . CYS F 1 121 ? -19.35400 31.79800 17.68700 1.000 102.37543 127 CYS F C 1
ATOM 12770 O O . CYS F 1 121 ? -19.03400 30.95300 16.84600 1.000 109.28416 127 CYS F O 1
ATOM 12773 N N . ALA F 1 122 ? -20.58400 31.90900 18.19500 1.000 97.70119 128 ALA F N 1
ATOM 12774 C CA . ALA F 1 122 ? -21.61100 30.90700 17.92300 1.000 85.47867 128 ALA F CA 1
ATOM 12775 C C . ALA F 1 122 ? -21.80400 30.69100 16.42600 1.000 84.30221 128 ALA F C 1
ATOM 12776 O O . ALA F 1 122 ? -21.75200 29.55800 15.93600 1.000 83.52580 128 ALA F O 1
ATOM 12778 N N . SER F 1 123 ? -22.01600 31.77900 15.68200 1.000 87.01043 129 SER F N 1
ATOM 12779 C CA . SER F 1 123 ? -22.30400 31.66300 14.25600 1.000 100.55416 129 SER F CA 1
ATOM 12780 C C . SER F 1 123 ? -21.18400 30.94800 13.50700 1.000 116.27973 129 SER F C 1
ATOM 12781 O O . SER F 1 123 ? -21.44500 30.18700 12.56800 1.000 125.03078 129 SER F O 1
ATOM 12784 N N . ILE F 1 124 ? -19.93100 31.17000 13.91300 1.000 120.30653 130 ILE F N 1
ATOM 12785 C CA . ILE F 1 124 ? -18.80500 30.56700 13.20200 1.000 115.72703 130 ILE F CA 1
ATOM 12786 C C . ILE F 1 124 ? -18.66000 29.09500 13.57000 1.000 98.45391 130 ILE F C 1
ATOM 12787 O O . ILE F 1 124 ? -18.62100 28.22300 12.69300 1.000 92.13210 130 ILE F O 1
ATOM 12792 N N . ASN F 1 125 ? -18.56000 28.79600 14.87000 1.000 94.88243 131 ASN F N 1
ATOM 12793 C CA . ASN F 1 125 ? -18.34300 27.41900 15.30100 1.000 96.63264 131 ASN F CA 1
ATOM 12794 C C . ASN F 1 125 ? -19.57100 26.53700 15.11500 1.000 115.90600 131 ASN F C 1
ATOM 12795 O O . ASN F 1 125 ? -19.44500 25.31100 15.19500 1.000 130.96044 131 ASN F O 1
ATOM 12800 N N . ARG F 1 126 ? -20.74700 27.12000 14.86100 1.000 112.72141 132 ARG F N 1
ATOM 12801 C CA . ARG F 1 126 ? -21.89300 26.29800 14.49200 1.000 109.93423 132 ARG F CA 1
ATOM 12802 C C . ARG F 1 126 ? -21.68300 25.65100 13.13200 1.000 111.12911 132 ARG F C 1
ATOM 12803 O O . ARG F 1 126 ? -22.18700 24.55000 12.88000 1.000 112.68193 132 ARG F O 1
ATOM 12811 N N . ILE F 1 127 ? -20.92700 26.31200 12.25800 1.000 112.57666 133 ILE F N 1
ATOM 12812 C CA . ILE F 1 127 ? -20.72500 25.82800 10.89900 1.000 112.47928 133 ILE F CA 1
ATOM 12813 C C . ILE F 1 127 ? -19.58400 24.82000 10.84300 1.000 108.91306 133 ILE F C 1
ATOM 12814 O O . ILE F 1 127 ? -19.72500 23.72800 10.28000 1.000 114.90588 133 ILE F O 1
ATOM 12819 N N . TYR F 1 128 ? -18.44700 25.15900 11.44400 1.000 104.22302 134 TYR F N 1
ATOM 12820 C CA . TYR F 1 128 ? -17.18000 24.51500 11.12700 1.000 105.13366 134 TYR F CA 1
ATOM 12821 C C . TYR F 1 128 ? -16.86500 23.29600 11.99000 1.000 98.02228 134 TYR F C 1
ATOM 12822 O O . TYR F 1 128 ? -15.75400 22.76400 11.89500 1.000 108.94464 134 TYR F O 1
ATOM 12831 N N . GLY F 1 129 ? -17.79900 22.83500 12.81800 1.000 85.80239 135 GLY F N 1
ATOM 12832 C CA . GLY F 1 129 ? -17.61600 21.53300 13.43200 1.000 86.67092 135 GLY F CA 1
ATOM 12833 C C . GLY F 1 129 ? -17.74700 21.44200 14.93800 1.000 89.92920 135 GLY F C 1
ATOM 12834 O O . GLY F 1 129 ? -17.92400 20.34400 15.47100 1.000 101.79905 135 GLY F O 1
ATOM 12835 N N . PHE F 1 130 ? -17.64900 22.56800 15.64700 1.000 85.42340 136 PHE F N 1
ATOM 12836 C CA . PHE F 1 130 ? -17.76700 22.50600 17.10000 1.000 87.83158 136 PHE F CA 1
ATOM 12837 C C . PHE F 1 130 ? -19.20200 22.23400 17.53200 1.000 97.86173 136 PHE F C 1
ATOM 12838 O O . PHE F 1 130 ? -19.42500 21.60400 18.57100 1.000 107.28128 136 PHE F O 1
ATOM 12846 N N . TYR F 1 131 ? -20.18200 22.68800 16.74900 1.000 94.93243 137 TYR F N 1
ATOM 12847 C CA . TYR F 1 131 ? -21.58100 22.44700 17.09000 1.000 99.77249 137 TYR F CA 1
ATOM 12848 C C . TYR F 1 131 ? -21.95100 20.98500 16.88200 1.000 92.03735 137 TYR F C 1
ATOM 12849 O O . TYR F 1 131 ? -22.59300 20.36900 17.74100 1.000 78.26991 137 TYR F O 1
ATOM 12858 N N . ASP F 1 132 ? -21.56000 20.41700 15.73600 1.000 78.92788 138 ASP F N 1
ATOM 12859 C CA . ASP F 1 132 ? -21.78900 18.99600 15.49600 1.000 79.12791 138 ASP F CA 1
ATOM 12860 C C . ASP F 1 132 ? -21.09100 18.14200 16.54700 1.000 92.23474 138 ASP F C 1
ATOM 12861 O O . ASP F 1 132 ? -21.60800 17.09400 16.95000 1.000 94.21130 138 ASP F O 1
ATOM 12866 N N . GLU F 1 133 ? -19.91800 18.58200 17.00800 1.000 81.81507 139 GLU F N 1
ATOM 12867 C CA . GLU F 1 133 ? -19.16400 17.82300 17.99900 1.000 75.82225 139 GLU F CA 1
ATOM 12868 C C . GLU F 1 133 ? -19.82200 17.88000 19.37400 1.000 87.35258 139 GLU F C 1
ATOM 12869 O O . GLU F 1 133 ? -19.73600 16.91400 20.14100 1.000 100.43046 139 GLU F O 1
ATOM 12875 N N . CYS F 1 134 ? -20.48300 18.99100 19.70300 1.000 75.59327 140 CYS F N 1
ATOM 12876 C CA . CYS F 1 134 ? -21.18800 19.07900 20.97800 1.000 89.71865 140 CYS F CA 1
ATOM 12877 C C . CYS F 1 134 ? -22.49200 18.29200 20.94200 1.000 88.10267 140 CYS F C 1
ATOM 12878 O O . CYS F 1 134 ? -22.81300 17.56100 21.88500 1.000 76.41706 140 CYS F O 1
ATOM 12881 N N . LYS F 1 135 ? -23.25400 18.43600 19.85600 1.000 93.68492 141 LYS F N 1
ATOM 12882 C CA . LYS F 1 135 ? -24.50900 17.70400 19.72600 1.000 93.54016 141 LYS F CA 1
ATOM 12883 C C . LYS F 1 135 ? -24.26700 16.20100 19.69800 1.000 104.83889 141 LYS F C 1
ATOM 12884 O O . LYS F 1 135 ? -25.05100 15.42500 20.25700 1.000 110.61326 141 LYS F O 1
ATOM 12890 N N . ARG F 1 136 ? -23.17300 15.77300 19.06500 1.000 98.08018 142 ARG F N 1
ATOM 12891 C CA . ARG F 1 136 ? -22.85800 14.35100 18.98400 1.000 77.96987 142 ARG F CA 1
ATOM 12892 C C . ARG F 1 136 ? -22.48500 13.79000 20.35000 1.000 81.33344 142 ARG F C 1
ATOM 12893 O O . ARG F 1 136 ? -23.13700 12.86900 20.85700 1.000 91.68994 142 ARG F O 1
ATOM 12901 N N . ARG F 1 137 ? -21.44200 14.34300 20.96900 1.000 75.83804 143 ARG F N 1
ATOM 12902 C CA . ARG F 1 137 ? -20.91000 13.76600 22.19700 1.000 89.60811 143 ARG F CA 1
ATOM 12903 C C . ARG F 1 137 ? -21.72200 14.12900 23.43500 1.000 84.89965 143 ARG F C 1
ATOM 12904 O O . ARG F 1 137 ? -21.62100 13.42700 24.44800 1.000 86.99990 143 ARG F O 1
ATOM 12912 N N . TYR F 1 138 ? -22.52700 15.19100 23.38400 1.000 84.36801 144 TYR F N 1
ATOM 12913 C CA . TYR F 1 138 ? -23.31400 15.58200 24.54900 1.000 87.88422 144 TYR F CA 1
ATOM 12914 C C . TYR F 1 138 ? -24.71600 16.02800 24.15000 1.000 98.45654 144 TYR F C 1
ATOM 12915 O O . TYR F 1 138 ? -25.60100 15.18800 23.96000 1.000 101.94907 144 TYR F O 1
ATOM 12924 N N . ASN F 1 139 ? -24.93700 17.33300 24.02500 1.000 95.63778 145 ASN F N 1
ATOM 12925 C CA . ASN F 1 139 ? -26.24900 17.84600 23.64600 1.000 94.14550 145 ASN F CA 1
ATOM 12926 C C . ASN F 1 139 ? -26.08700 19.26300 23.10600 1.000 87.93686 145 ASN F C 1
ATOM 12927 O O . ASN F 1 139 ? -24.97000 19.73000 22.86000 1.000 99.58562 145 ASN F O 1
ATOM 12932 N N . ILE F 1 140 ? -27.21600 19.95200 22.92900 1.000 85.57605 146 ILE F N 1
ATOM 12933 C CA . ILE F 1 140 ? -27.20600 21.29200 22.35200 1.000 93.68755 146 ILE F CA 1
ATOM 12934 C C . ILE F 1 140 ? -26.93700 22.34500 23.41900 1.000 92.02946 146 ILE F C 1
ATOM 12935 O O . ILE F 1 140 ? -26.18700 23.29900 23.18500 1.000 82.15985 146 ILE F O 1
ATOM 12940 N N . LYS F 1 141 ? -27.54300 22.19200 24.60100 1.000 97.37746 147 LYS F N 1
ATOM 12941 C CA . LYS F 1 141 ? -27.44300 23.22200 25.63400 1.000 101.15160 147 LYS F CA 1
ATOM 12942 C C . LYS F 1 141 ? -25.99600 23.47100 26.04000 1.000 100.29624 147 LYS F C 1
ATOM 12943 O O . LYS F 1 141 ? -25.61200 24.61400 26.31700 1.000 95.91676 147 LYS F O 1
ATOM 12949 N N . LEU F 1 142 ? -25.18100 22.41300 26.08700 1.000 93.05063 148 LEU F N 1
ATOM 12950 C CA . LEU F 1 142 ? -23.77400 22.57900 26.43900 1.000 89.98974 148 LEU F CA 1
ATOM 12951 C C . LEU F 1 142 ? -23.07900 23.53300 25.47700 1.000 104.03616 148 LEU F C 1
ATOM 12952 O O . LEU F 1 142 ? -22.25300 24.35600 25.89200 1.000 108.25245 148 LEU F O 1
ATOM 12957 N N . TRP F 1 143 ? -23.41200 23.44500 24.18800 1.000 105.84690 149 TRP F N 1
ATOM 12958 C CA . TRP F 1 143 ? -22.87700 24.38500 23.20900 1.000 108.21824 149 TRP F CA 1
ATOM 12959 C C . TRP F 1 143 ? -23.29300 25.81300 23.54300 1.000 107.17074 149 TRP F C 1
ATOM 12960 O O . TRP F 1 143 ? -22.47900 26.74100 23.47800 1.000 104.72571 149 TRP F O 1
ATOM 12971 N N . LYS F 1 144 ? -24.56000 26.00400 23.92400 1.000 109.10782 150 LYS F N 1
ATOM 12972 C CA . LYS F 1 144 ? -25.02700 27.33600 24.29900 1.000 110.97383 150 LYS F CA 1
ATOM 12973 C C . LYS F 1 144 ? -24.30300 27.83900 25.54200 1.000 100.68839 150 LYS F C 1
ATOM 12974 O O . LYS F 1 144 ? -24.03600 29.04000 25.67300 1.000 105.83111 150 LYS F O 1
ATOM 12980 N N . THR F 1 145 ? -23.97300 26.93300 26.46300 1.000 86.93937 151 THR F N 1
ATOM 12981 C CA . THR F 1 145 ? -23.17900 27.31800 27.62400 1.000 95.43513 151 THR F CA 1
ATOM 12982 C C . THR F 1 145 ? -21.76900 27.70800 27.20500 1.000 91.47939 151 THR F C 1
ATOM 12983 O O . THR F 1 145 ? -21.21700 28.70300 27.69000 1.000 90.44505 151 THR F O 1
ATOM 12987 N N . PHE F 1 146 ? -21.17200 26.93000 26.29800 1.000 90.54770 152 PHE F N 1
ATOM 12988 C CA . PHE F 1 146 ? -19.87600 27.29100 25.73100 1.000 79.96222 152 PHE F CA 1
ATOM 12989 C C . PHE F 1 146 ? -19.93000 28.66300 25.07500 1.000 78.73839 152 PHE F C 1
ATOM 12990 O O . PHE F 1 146 ? -19.02500 29.48700 25.25500 1.000 89.25281 152 PHE F O 1
ATOM 12998 N N . THR F 1 147 ? -20.98600 28.92000 24.29700 1.000 79.61218 153 THR F N 1
ATOM 12999 C CA . THR F 1 147 ? -21.16100 30.23100 23.68100 1.000 81.06235 153 THR F CA 1
ATOM 13000 C C . THR F 1 147 ? -21.17400 31.33000 24.73600 1.000 86.18928 153 THR F C 1
ATOM 13001 O O . THR F 1 147 ? -20.46700 32.33700 24.61100 1.000 89.54495 153 THR F O 1
ATOM 13005 N N . ASP F 1 148 ? -21.96600 31.14200 25.79500 1.000 82.74150 154 ASP F N 1
ATOM 13006 C CA . ASP F 1 148 ? -22.02600 32.13200 26.86400 1.000 83.71267 154 ASP F CA 1
ATOM 13007 C C . ASP F 1 148 ? -20.66000 32.34400 27.50100 1.000 88.42376 154 ASP F C 1
ATOM 13008 O O . ASP F 1 148 ? -20.33800 33.45900 27.92800 1.000 91.52413 154 ASP F O 1
ATOM 13013 N N . CYS F 1 149 ? -19.84300 31.29000 27.56300 1.000 84.27063 155 CYS F N 1
ATOM 13014 C CA . CYS F 1 149 ? -18.49000 31.42200 28.09200 1.000 86.56038 155 CYS F CA 1
ATOM 13015 C C . CYS F 1 149 ? -17.57200 32.12400 27.09800 1.000 101.45690 155 CYS F C 1
ATOM 13016 O O . CYS F 1 149 ? -16.70300 32.90900 27.49600 1.000 111.93974 155 CYS F O 1
ATOM 13019 N N . PHE F 1 150 ? -17.74500 31.84600 25.80100 1.000 97.49064 156 PHE F N 1
ATOM 13020 C CA . PHE F 1 150 ? -16.93500 32.50500 24.78000 1.000 94.39290 156 PHE F CA 1
ATOM 13021 C C . PHE F 1 150 ? -17.16500 34.01100 24.77700 1.000 97.21166 156 PHE F C 1
ATOM 13022 O O . PHE F 1 150 ? -16.21400 34.79000 24.63000 1.000 95.34564 156 PHE F O 1
ATOM 13030 N N . ASN F 1 151 ? -18.42400 34.43600 24.94700 1.000 106.06272 157 ASN F N 1
ATOM 13031 C CA . ASN F 1 151 ? -18.77400 35.85200 24.86500 1.000 105.39422 157 ASN F CA 1
ATOM 13032 C C . ASN F 1 151 ? -17.87600 36.71000 25.74700 1.000 101.95433 157 ASN F C 1
ATOM 13033 O O . ASN F 1 151 ? -17.43300 37.78900 25.33700 1.000 109.54208 157 ASN F O 1
ATOM 13038 N N . CYS F 1 152 ? -17.57900 36.23300 26.95300 1.000 142.03808 158 CYS F N 1
ATOM 13039 C CA . CYS F 1 152 ? -16.84400 37.00200 27.94500 1.000 156.25294 158 CYS F CA 1
ATOM 13040 C C . CYS F 1 152 ? -15.33100 36.87900 27.79600 1.000 162.99059 158 CYS F C 1
ATOM 13041 O O . CYS F 1 152 ? -14.59900 37.24800 28.71900 1.000 173.44974 158 CYS F O 1
ATOM 13044 N N . LEU F 1 153 ? -14.84600 36.37600 26.66400 1.000 163.73279 159 LEU F N 1
ATOM 13045 C CA . LEU F 1 153 ? -13.41000 36.23600 26.47800 1.000 162.70372 159 LEU F CA 1
ATOM 13046 C C . LEU F 1 153 ? -12.74700 37.60700 26.34300 1.000 168.77287 159 LEU F C 1
ATOM 13047 O O . LEU F 1 153 ? -13.38500 38.57400 25.91700 1.000 170.29410 159 LEU F O 1
ATOM 13052 N N . PRO F 1 154 ? -11.47400 37.72100 26.71500 1.000 175.58684 160 PRO F N 1
ATOM 13053 C CA . PRO F 1 154 ? -10.73300 38.95400 26.44100 1.000 180.37689 160 PRO F CA 1
ATOM 13054 C C . PRO F 1 154 ? -10.32100 39.03400 24.97700 1.000 180.30583 160 PRO F C 1
ATOM 13055 O O . PRO F 1 154 ? -10.21700 38.02900 24.27100 1.000 176.13164 160 PRO F O 1
ATOM 13059 N N . ILE F 1 155 ? -10.08800 40.26400 24.53000 1.000 177.62919 161 ILE F N 1
ATOM 13060 C CA . ILE F 1 155 ? -9.89800 40.56300 23.11200 1.000 173.82874 161 ILE F CA 1
ATOM 13061 C C . ILE F 1 155 ? -8.42300 40.69500 22.75200 1.000 172.29961 161 ILE F C 1
ATOM 13062 O O . ILE F 1 155 ? -7.93800 40.02600 21.84000 1.000 169.86774 161 ILE F O 1
ATOM 13067 N N . ALA F 1 156 ? -7.69300 41.56400 23.45100 1.000 173.39447 162 ALA F N 1
ATOM 13068 C CA . ALA F 1 156 ? -6.29600 41.82600 23.13400 1.000 182.81402 162 ALA F CA 1
ATOM 13069 C C . ALA F 1 156 ? -5.49300 41.96500 24.42000 1.000 196.94730 162 ALA F C 1
ATOM 13070 O O . ALA F 1 156 ? -6.04400 42.04300 25.52100 1.000 204.87720 162 ALA F O 1
ATOM 13072 N N . ALA F 1 157 ? -4.17000 41.99900 24.26500 1.000 204.58769 163 ALA F N 1
ATOM 13073 C CA . ALA F 1 157 ? -3.25000 42.12500 25.38500 1.000 213.83353 163 ALA F CA 1
ATOM 13074 C C . ALA F 1 157 ? -2.04300 42.94600 24.95300 1.000 218.36829 163 ALA F C 1
ATOM 13075 O O . ALA F 1 157 ? -1.82200 43.18900 23.76400 1.000 221.44234 163 ALA F O 1
ATOM 13077 N N . ILE F 1 158 ? -1.26300 43.38700 25.94000 1.000 208.74345 164 ILE F N 1
ATOM 13078 C CA . ILE F 1 158 ? -0.03200 44.13600 25.70200 1.000 201.05832 164 ILE F CA 1
ATOM 13079 C C . ILE F 1 158 ? 1.03400 43.59200 26.64500 1.000 201.52679 164 ILE F C 1
ATOM 13080 O O . ILE F 1 158 ? 0.83700 43.57700 27.86500 1.000 199.69763 164 ILE F O 1
ATOM 13085 N N . VAL F 1 159 ? 2.15800 43.14900 26.08900 1.000 200.37139 165 VAL F N 1
ATOM 13086 C CA . VAL F 1 159 ? 3.23600 42.53800 26.86000 1.000 200.01609 165 VAL F CA 1
ATOM 13087 C C . VAL F 1 159 ? 4.31400 43.59000 27.09000 1.000 204.66401 165 VAL F C 1
ATOM 13088 O O . VAL F 1 159 ? 5.05300 43.94900 26.16600 1.000 217.72874 165 VAL F O 1
ATOM 13092 N N . ASP F 1 160 ? 4.40300 44.08000 28.32900 1.000 195.11024 166 ASP F N 1
ATOM 13093 C CA . ASP F 1 160 ? 5.43700 45.03200 28.73800 1.000 185.33801 166 ASP F CA 1
ATOM 13094 C C . ASP F 1 160 ? 5.42800 46.28200 27.86100 1.000 181.36122 166 ASP F C 1
ATOM 13095 O O . ASP F 1 160 ? 6.47600 46.80800 27.48100 1.000 184.29578 166 ASP F O 1
ATOM 13100 N N . GLU F 1 161 ? 4.22500 46.75200 27.52400 1.000 177.56076 167 GLU F N 1
ATOM 13101 C CA . GLU F 1 161 ? 4.01200 48.00900 26.80500 1.000 183.02194 167 GLU F CA 1
ATOM 13102 C C . GLU F 1 161 ? 4.73400 48.05500 25.46000 1.000 185.96440 167 GLU F C 1
ATOM 13103 O O . GLU F 1 161 ? 4.93400 49.13900 24.89900 1.000 194.39962 167 GLU F O 1
ATOM 13109 N N . LYS F 1 162 ? 5.12700 46.90200 24.91600 1.000 174.56304 168 LYS F N 1
ATOM 13110 C CA . LYS F 1 162 ? 5.92400 46.88400 23.69500 1.000 169.76772 168 LYS F CA 1
ATOM 13111 C C . LYS F 1 162 ? 5.37800 45.91500 22.65100 1.000 162.38789 168 LYS F C 1
ATOM 13112 O O . LYS F 1 162 ? 5.52700 46.15200 21.44900 1.000 155.05280 168 LYS F O 1
ATOM 13118 N N . ILE F 1 163 ? 4.75800 44.82100 23.08700 1.000 169.67034 169 ILE F N 1
ATOM 13119 C CA . ILE F 1 163 ? 4.17600 43.83300 22.18400 1.000 163.78806 169 ILE F CA 1
ATOM 13120 C C . ILE F 1 163 ? 2.65900 43.92300 22.27200 1.000 149.64163 169 ILE F C 1
ATOM 13121 O O . ILE F 1 163 ? 2.09500 44.02600 23.36700 1.000 150.45751 169 ILE F O 1
ATOM 13126 N N . PHE F 1 164 ? 2.00200 43.88300 21.11700 1.000 148.06249 170 PHE F N 1
ATOM 13127 C CA . PHE F 1 164 ? 0.55100 43.95600 21.01800 1.000 159.37174 170 PHE F CA 1
ATOM 13128 C C . PHE F 1 164 ? 0.03500 42.67000 20.38600 1.000 164.36971 170 PHE F C 1
ATOM 13129 O O . PHE F 1 164 ? 0.46800 42.29600 19.29000 1.000 163.82754 170 PHE F O 1
ATOM 13137 N N . CYS F 1 165 ? -0.88900 42.00000 21.07200 1.000 162.74846 171 CYS F N 1
ATOM 13138 C CA . CYS F 1 165 ? -1.35600 40.67700 20.67200 1.000 162.13786 171 CYS F CA 1
ATOM 13139 C C . CYS F 1 165 ? -2.86500 40.69100 20.46700 1.000 156.95829 171 CYS F C 1
ATOM 13140 O O . CYS F 1 165 ? -3.62100 40.96900 21.40300 1.000 157.57152 171 CYS F O 1
ATOM 13143 N N . CYS F 1 166 ? -3.29300 40.39000 19.24300 1.000 123.39901 172 CYS F N 1
ATOM 13144 C CA . CYS F 1 166 ? -4.68500 40.10500 18.92800 1.000 134.45296 172 CYS F CA 1
ATOM 13145 C C . CYS F 1 166 ? -4.70400 39.00800 17.87300 1.000 136.10053 172 CYS F C 1
ATOM 13146 O O . CYS F 1 166 ? -3.67100 38.65800 17.30000 1.000 136.40056 172 CYS F O 1
ATOM 13149 N N . HIS F 1 167 ? -5.89100 38.45800 17.61100 1.000 133.39231 173 HIS F N 1
ATOM 13150 C CA . HIS F 1 167 ? -5.98000 37.31200 16.70900 1.000 130.77094 173 HIS F CA 1
ATOM 13151 C C . HIS F 1 167 ? -5.73000 37.72100 15.26200 1.000 133.20808 173 HIS F C 1
ATOM 13152 O O . HIS F 1 167 ? -4.80400 37.21900 14.61100 1.000 133.59233 173 HIS F O 1
ATOM 13159 N N . GLY F 1 168 ? -6.55300 38.62500 14.73700 1.000 135.96893 174 GLY F N 1
ATOM 13160 C CA . GLY F 1 168 ? -6.46300 39.01800 13.34400 1.000 133.11596 174 GLY F CA 1
ATOM 13161 C C . GLY F 1 168 ? -5.46600 40.12600 13.07900 1.000 130.16034 174 GLY F C 1
ATOM 13162 O O . GLY F 1 168 ? -4.38200 39.87700 12.54100 1.000 131.41576 174 GLY F O 1
ATOM 13163 N N . GLY F 1 169 ? -5.82100 41.35500 13.44400 1.000 137.69809 175 GLY F N 1
ATOM 13164 C CA . GLY F 1 169 ? -4.94300 42.48600 13.21800 1.000 144.32783 175 GLY F CA 1
ATOM 13165 C C . GLY F 1 169 ? -5.55600 43.82300 13.58300 1.000 154.47378 175 GLY F C 1
ATOM 13166 O O . GLY F 1 169 ? -6.30800 43.92500 14.55700 1.000 155.99765 175 GLY F O 1
ATOM 13167 N N . LEU F 1 170 ? -5.24900 44.85300 12.79900 1.000 158.64271 176 LEU F N 1
ATOM 13168 C CA . LEU F 1 170 ? -5.63200 46.22100 13.11100 1.000 163.55908 176 LEU F CA 1
ATOM 13169 C C . LEU F 1 170 ? -7.01200 46.55200 12.55100 1.000 157.08726 176 LEU F C 1
ATOM 13170 O O . LEU F 1 170 ? -7.55300 45.84600 11.69700 1.000 157.03725 176 LEU F O 1
ATOM 13175 N N . SER F 1 171 ? -7.57500 47.65200 13.05000 1.000 151.97348 177 SER F N 1
ATOM 13176 C CA . SER F 1 171 ? -8.85900 48.17700 12.61700 1.000 150.31802 177 SER F CA 1
ATOM 13177 C C . SER F 1 171 ? -8.72600 49.66300 12.31600 1.000 157.94525 177 SER F C 1
ATOM 13178 O O . SER F 1 171 ? -7.99500 50.37500 13.01600 1.000 159.27436 177 SER F O 1
ATOM 13181 N N . PRO F 1 172 ? -9.41000 50.16200 11.28000 1.000 157.63995 178 PRO F N 1
ATOM 13182 C CA . PRO F 1 172 ? -9.34500 51.60200 10.98100 1.000 153.83687 178 PRO F CA 1
ATOM 13183 C C . PRO F 1 172 ? -10.06700 52.47100 11.99900 1.000 148.56781 178 PRO F C 1
ATOM 13184 O O . PRO F 1 172 ? -9.86900 53.69300 11.99200 1.000 147.71245 178 PRO F O 1
ATOM 13188 N N . ASP F 1 173 ? -10.89200 51.88700 12.86400 1.000 149.44423 179 ASP F N 1
ATOM 13189 C CA . ASP F 1 173 ? -11.58500 52.62700 13.90900 1.000 148.32041 179 ASP F CA 1
ATOM 13190 C C . ASP F 1 173 ? -10.77900 52.71800 15.19800 1.000 136.57953 179 ASP F C 1
ATOM 13191 O O . ASP F 1 173 ? -11.21900 53.38500 16.14100 1.000 133.07122 179 ASP F O 1
ATOM 13196 N N . LEU F 1 174 ? -9.61600 52.07000 15.25800 1.000 134.07923 180 LEU F N 1
ATOM 13197 C CA . LEU F 1 174 ? -8.81400 51.98200 16.47500 1.000 129.49711 180 LEU F CA 1
ATOM 13198 C C . LEU F 1 174 ? -7.77600 53.09900 16.47600 1.000 132.10794 180 LEU F C 1
ATOM 13199 O O . LEU F 1 174 ? -6.79100 53.04100 15.73200 1.000 131.92898 180 LEU F O 1
ATOM 13204 N N . GLN F 1 175 ? -7.99400 54.10500 17.32200 1.000 134.35295 181 GLN F N 1
ATOM 13205 C CA . GLN F 1 175 ? -7.05700 55.20700 17.48900 1.000 135.76365 181 GLN F CA 1
ATOM 13206 C C . GLN F 1 175 ? -6.44500 55.27200 18.87800 1.000 135.83734 181 GLN F C 1
ATOM 13207 O O . GLN F 1 175 ? -5.28400 55.66600 19.00900 1.000 140.00363 181 GLN F O 1
ATOM 13213 N N . SER F 1 176 ? -7.19200 54.89000 19.91100 1.000 137.16381 182 SER F N 1
ATOM 13214 C CA . SER F 1 176 ? -6.71100 54.89700 21.28200 1.000 143.46720 182 SER F CA 1
ATOM 13215 C C . SER F 1 176 ? -7.00700 53.55300 21.93200 1.000 151.38920 182 SER F C 1
ATOM 13216 O O . SER F 1 176 ? -7.95100 52.85400 21.55300 1.000 154.45273 182 SER F O 1
ATOM 13219 N N . MET F 1 177 ? -6.18400 53.19900 22.92200 1.000 153.33944 183 MET F N 1
ATOM 13220 C CA . MET F 1 177 ? -6.38600 51.95600 23.65700 1.000 153.32101 183 MET F CA 1
ATOM 13221 C C . MET F 1 177 ? -7.67400 51.96400 24.46800 1.000 157.00040 183 MET F C 1
ATOM 13222 O O . MET F 1 177 ? -8.20700 50.89000 24.77100 1.000 152.12877 183 MET F O 1
ATOM 13227 N N . GLU F 1 178 ? -8.18900 53.14500 24.81500 1.000 161.74045 184 GLU F N 1
ATOM 13228 C CA . GLU F 1 178 ? -9.38400 53.22400 25.64900 1.000 164.42235 184 GLU F CA 1
ATOM 13229 C C . GLU F 1 178 ? -10.61600 52.68600 24.93100 1.000 166.10939 184 GLU F C 1
ATOM 13230 O O . GLU F 1 178 ? -11.55800 52.22600 25.58500 1.000 170.03881 184 GLU F O 1
ATOM 13236 N N . GLN F 1 179 ? -10.62500 52.72300 23.59500 1.000 161.66412 185 GLN F N 1
ATOM 13237 C CA . GLN F 1 179 ? -11.75400 52.18100 22.84600 1.000 157.68206 185 GLN F CA 1
ATOM 13238 C C . GLN F 1 179 ? -11.92600 50.68800 23.09600 1.000 156.72669 185 GLN F C 1
ATOM 13239 O O . GLN F 1 179 ? -13.05600 50.18400 23.09400 1.000 156.78722 185 GLN F O 1
ATOM 13245 N N . ILE F 1 180 ? -10.82400 49.97100 23.32500 1.000 159.66388 186 ILE F N 1
ATOM 13246 C CA . ILE F 1 180 ? -10.90500 48.54100 23.60900 1.000 155.02385 186 ILE F CA 1
ATOM 13247 C C . ILE F 1 180 ? -11.45900 48.30400 25.01000 1.000 147.43083 186 ILE F C 1
ATOM 13248 O O . ILE F 1 180 ? -12.33800 47.45800 25.21300 1.000 150.56805 186 ILE F O 1
ATOM 13253 N N . ARG F 1 181 ? -10.96000 49.05600 25.99500 1.000 136.05579 187 ARG F N 1
ATOM 13254 C CA . ARG F 1 181 ? -11.35700 48.83100 27.38200 1.000 126.70203 187 ARG F CA 1
ATOM 13255 C C . ARG F 1 181 ? -12.83800 49.10700 27.60600 1.000 122.57259 187 ARG F C 1
ATOM 13256 O O . ARG F 1 181 ? -13.47700 48.43100 28.42100 1.000 117.84308 187 ARG F O 1
ATOM 13264 N N . ARG F 1 182 ? -13.40400 50.08000 26.89100 1.000 109.14730 188 ARG F N 1
ATOM 13265 C CA . ARG F 1 182 ? -14.80700 50.43600 27.07400 1.000 113.64520 188 ARG F CA 1
ATOM 13266 C C . ARG F 1 182 ? -15.76300 49.43300 26.43900 1.000 111.10806 188 ARG F C 1
ATOM 13267 O O . ARG F 1 182 ? -16.97800 49.66700 26.46300 1.000 109.15256 188 ARG F O 1
ATOM 13275 N N . ILE F 1 183 ? -15.25200 48.33600 25.88500 1.000 109.36838 189 ILE F N 1
ATOM 13276 C CA . ILE F 1 183 ? -16.09600 47.27400 25.34900 1.000 118.21944 189 ILE F CA 1
ATOM 13277 C C . ILE F 1 183 ? -16.58900 46.40300 26.49800 1.000 124.16226 189 ILE F C 1
ATOM 13278 O O . ILE F 1 183 ? -15.80200 45.97100 27.34800 1.000 123.40427 189 ILE F O 1
ATOM 13283 N N . MET F 1 184 ? -17.89100 46.14000 26.52100 1.000 131.68684 190 MET F N 1
ATOM 13284 C CA . MET F 1 184 ? -18.51600 45.38600 27.59600 1.000 138.18236 190 MET F CA 1
ATOM 13285 C C . MET F 1 184 ? -18.51700 43.88900 27.29600 1.000 138.47187 190 MET F C 1
ATOM 13286 O O . MET F 1 184 ? -18.37400 43.45300 26.15200 1.000 139.80624 190 MET F O 1
ATOM 13291 N N . ARG F 1 185 ? -18.67600 43.10500 28.35900 1.000 136.78219 191 ARG F N 1
ATOM 13292 C CA . ARG F 1 185 ? -18.83900 41.65800 28.26700 1.000 120.76974 191 ARG F CA 1
ATOM 13293 C C . ARG F 1 185 ? -20.00500 41.23700 29.16100 1.000 111.86078 191 ARG F C 1
ATOM 13294 O O . ARG F 1 185 ? -20.20500 41.82400 30.22500 1.000 110.64485 191 ARG F O 1
ATOM 13302 N N . PRO F 1 186 ? -20.78000 40.21900 28.74300 1.000 104.58886 192 PRO F N 1
ATOM 13303 C CA . PRO F 1 186 ? -20.64400 39.37800 27.54800 1.000 101.04106 192 PRO F CA 1
ATOM 13304 C C . PRO F 1 186 ? -21.00400 40.11200 26.26100 1.000 106.94967 192 PRO F C 1
ATOM 13305 O O . PRO F 1 186 ? -21.65600 41.15600 26.31600 1.000 108.59986 192 PRO F O 1
ATOM 13309 N N . THR F 1 187 ? -20.59000 39.56600 25.11900 1.000 111.49495 193 THR F N 1
ATOM 13310 C CA . THR F 1 187 ? -20.75600 40.26700 23.85400 1.000 114.49004 193 THR F CA 1
ATOM 13311 C C . THR F 1 187 ? -20.66900 39.28900 22.69100 1.000 107.27339 193 THR F C 1
ATOM 13312 O O . THR F 1 187 ? -19.84500 38.37100 22.70000 1.000 98.71184 193 THR F O 1
ATOM 13316 N N . ASP F 1 188 ? -21.52600 39.50200 21.69700 1.000 111.08437 194 ASP F N 1
ATOM 13317 C CA . ASP F 1 188 ? -21.45400 38.80700 20.42100 1.000 120.25916 194 ASP F CA 1
ATOM 13318 C C . ASP F 1 188 ? -20.63600 39.64000 19.44000 1.000 128.68648 194 ASP F C 1
ATOM 13319 O O . ASP F 1 188 ? -20.61800 40.87200 19.51100 1.000 131.86844 194 ASP F O 1
ATOM 13324 N N . VAL F 1 189 ? -19.95600 38.95900 18.52200 1.000 132.11058 195 VAL F N 1
ATOM 13325 C CA . VAL F 1 189 ? -19.08400 39.63300 17.56100 1.000 138.85875 195 VAL F CA 1
ATOM 13326 C C . VAL F 1 189 ? -19.92900 40.32300 16.49600 1.000 152.01559 195 VAL F C 1
ATOM 13327 O O . VAL F 1 189 ? -20.67800 39.65300 15.77000 1.000 149.10209 195 VAL F O 1
ATOM 13331 N N . PRO F 1 190 ? -19.84800 41.64700 16.37300 1.000 159.09013 196 PRO F N 1
ATOM 13332 C CA . PRO F 1 190 ? -20.58500 42.34100 15.31500 1.000 159.32963 196 PRO F CA 1
ATOM 13333 C C . PRO F 1 190 ? -19.90900 42.15400 13.96800 1.000 155.21861 196 PRO F C 1
ATOM 13334 O O . PRO F 1 190 ? -18.68500 42.05100 13.86800 1.000 152.84201 196 PRO F O 1
ATOM 13338 N N . ASP F 1 191 ? -20.73700 42.11900 12.92000 1.000 160.73243 197 ASP F N 1
ATOM 13339 C CA . ASP F 1 191 ? -20.24700 41.81500 11.57900 1.000 164.85398 197 ASP F CA 1
ATOM 13340 C C . ASP F 1 191 ? -19.28800 42.87400 11.04800 1.000 169.03342 197 ASP F C 1
ATOM 13341 O O . ASP F 1 191 ? -18.55100 42.60300 10.09300 1.000 170.95997 197 ASP F O 1
ATOM 13346 N N . GLN F 1 192 ? -19.27900 44.06800 11.63800 1.000 164.78028 198 GLN F N 1
ATOM 13347 C CA . GLN F 1 192 ? -18.40200 45.14300 11.20200 1.000 159.98760 198 GLN F CA 1
ATOM 13348 C C . GLN F 1 192 ? -17.93100 45.93300 12.41300 1.000 155.70814 198 GLN F C 1
ATOM 13349 O O . GLN F 1 192 ? -18.52000 45.86200 13.49500 1.000 160.47714 198 GLN F O 1
ATOM 13355 N N . GLY F 1 193 ? -16.86000 46.68700 12.22000 1.000 147.20449 199 GLY F N 1
ATOM 13356 C CA . GLY F 1 193 ? -16.35700 47.58200 13.24100 1.000 142.74606 199 GLY F CA 1
ATOM 13357 C C . GLY F 1 193 ? -15.08400 47.06700 13.88800 1.000 137.07696 199 GLY F C 1
ATOM 13358 O O . GLY F 1 193 ? -14.43700 46.12800 13.41700 1.000 128.33118 199 GLY F O 1
ATOM 13359 N N . LEU F 1 194 ? -14.73600 47.71000 15.00600 1.000 142.90924 200 LEU F N 1
ATOM 13360 C CA . LEU F 1 194 ? -13.45500 47.47200 15.66500 1.000 144.64892 200 LEU F CA 1
ATOM 13361 C C . LEU F 1 194 ? -13.29300 46.01200 16.07200 1.000 144.35152 200 LEU F C 1
ATOM 13362 O O . LEU F 1 194 ? -12.34700 45.33700 15.64700 1.000 149.19947 200 LEU F O 1
ATOM 13367 N N . LEU F 1 195 ? -14.21100 45.51000 16.90400 1.000 138.41923 201 LEU F N 1
ATOM 13368 C CA . LEU F 1 195 ? -14.07700 44.15800 17.44200 1.000 132.78434 201 LEU F CA 1
ATOM 13369 C C . LEU F 1 195 ? -14.02100 43.11900 16.32900 1.000 130.23667 201 LEU F C 1
ATOM 13370 O O . LEU F 1 195 ? -13.31100 42.11200 16.44200 1.000 129.73398 201 LEU F O 1
ATOM 13375 N N . CYS F 1 196 ? -14.75000 43.35700 15.23900 1.000 127.58898 202 CYS F N 1
ATOM 13376 C CA . CYS F 1 196 ? -14.74100 42.42600 14.11700 1.000 123.89643 202 CYS F CA 1
ATOM 13377 C C . CYS F 1 196 ? -13.36500 42.36000 13.46900 1.000 120.93029 202 CYS F C 1
ATOM 13378 O O . CYS F 1 196 ? -12.86100 41.27400 13.16200 1.000 119.10902 202 CYS F O 1
ATOM 13381 N N . ASP F 1 197 ? -12.73900 43.52100 13.25500 1.000 124.15699 203 ASP F N 1
ATOM 13382 C CA . ASP F 1 197 ? -11.47000 43.56500 12.53700 1.000 124.73338 203 ASP F CA 1
ATOM 13383 C C . ASP F 1 197 ? -10.32800 42.99100 13.36500 1.000 122.66734 203 ASP F C 1
ATOM 13384 O O . ASP F 1 197 ? -9.40200 42.39200 12.80500 1.000 118.69055 203 ASP F O 1
ATOM 13389 N N . LEU F 1 198 ? -10.37400 43.16000 14.69100 1.000 125.71507 204 LEU F N 1
ATOM 13390 C CA . LEU F 1 198 ? -9.31900 42.63100 15.55100 1.000 121.91199 204 LEU F CA 1
ATOM 13391 C C . LEU F 1 198 ? -9.18900 41.12000 15.42000 1.000 125.07815 204 LEU F C 1
ATOM 13392 O O . LEU F 1 198 ? -8.11400 40.56300 15.67100 1.000 122.74893 204 LEU F O 1
ATOM 13397 N N . LEU F 1 199 ? -10.26600 40.44600 15.02300 1.000 129.72608 205 LEU F N 1
ATOM 13398 C CA . LEU F 1 199 ? -10.30900 38.99500 14.94800 1.000 122.27782 205 LEU F CA 1
ATOM 13399 C C . LEU F 1 199 ? -10.36800 38.47500 13.51800 1.000 124.40702 205 LEU F C 1
ATOM 13400 O O . LEU F 1 199 ? -10.38100 37.25600 13.31900 1.000 133.35283 205 LEU F O 1
ATOM 13405 N N . TRP F 1 200 ? -10.39500 39.35800 12.51800 1.000 122.19360 206 TRP F N 1
ATOM 13406 C CA . TRP F 1 200 ? -10.61300 38.92100 11.14300 1.000 118.76424 206 TRP F CA 1
ATOM 13407 C C . TRP F 1 200 ? -9.60700 39.50500 10.15600 1.000 114.95852 206 TRP F C 1
ATOM 13408 O O . TRP F 1 200 ? -9.33800 38.89600 9.11600 1.000 114.28476 206 TRP F O 1
ATOM 13419 N N . SER F 1 201 ? -9.04900 40.67500 10.46100 1.000 113.05829 207 SER F N 1
ATOM 13420 C CA . SER F 1 201 ? -8.20000 41.37100 9.50300 1.000 116.60872 207 SER F CA 1
ATOM 13421 C C . SER F 1 201 ? -6.90200 40.60400 9.25000 1.000 112.38190 207 SER F C 1
ATOM 13422 O O . SER F 1 201 ? -6.50500 39.72000 10.01400 1.000 97.42747 207 SER F O 1
ATOM 13425 N N . ASP F 1 202 ? -6.23800 40.96100 8.15300 1.000 119.56960 208 ASP F N 1
ATOM 13426 C CA . ASP F 1 202 ? -5.03300 40.29000 7.69000 1.000 121.60142 208 ASP F CA 1
ATOM 13427 C C . ASP F 1 202 ? -4.00100 41.32100 7.26400 1.000 125.55979 208 ASP F C 1
ATOM 13428 O O . ASP F 1 202 ? -4.36200 42.40800 6.79600 1.000 126.06775 208 ASP F O 1
ATOM 13433 N N . PRO F 1 203 ? -2.71200 41.01200 7.41500 1.000 129.03126 209 PRO F N 1
ATOM 13434 C CA . PRO F 1 203 ? -1.67700 41.84200 6.78900 1.000 131.29732 209 PRO F CA 1
ATOM 13435 C C . PRO F 1 203 ? -1.56200 41.52800 5.30500 1.000 130.37616 209 PRO F C 1
ATOM 13436 O O . PRO F 1 203 ? -1.55100 40.36400 4.89500 1.000 130.07612 209 PRO F O 1
ATOM 13440 N N . ASP F 1 204 ? -1.48200 42.58400 4.49600 1.000 127.54950 210 ASP F N 1
ATOM 13441 C CA . ASP F 1 204 ? -1.44700 42.46900 3.04000 1.000 128.36802 210 ASP F CA 1
ATOM 13442 C C . ASP F 1 204 ? -0.15800 43.10200 2.53200 1.000 130.65777 210 ASP F C 1
ATOM 13443 O O . ASP F 1 204 ? 0.06100 44.30600 2.70500 1.000 143.89357 210 ASP F O 1
ATOM 13448 N N . LYS F 1 205 ? 0.68600 42.28700 1.89600 1.000 120.31443 211 LYS F N 1
ATOM 13449 C CA . LYS F 1 205 ? 1.95400 42.78100 1.36700 1.000 120.25389 211 LYS F CA 1
ATOM 13450 C C . LYS F 1 205 ? 1.73700 43.78600 0.23900 1.000 137.74020 211 LYS F C 1
ATOM 13451 O O . LYS F 1 205 ? 2.45800 44.78600 0.14100 1.000 143.30402 211 LYS F O 1
ATOM 13457 N N . ASP F 1 206 ? 0.73600 43.54600 -0.61200 1.000 135.46624 212 ASP F N 1
ATOM 13458 C CA . ASP F 1 206 ? 0.58900 44.32900 -1.83500 1.000 139.72728 212 ASP F CA 1
ATOM 13459 C C . ASP F 1 206 ? -0.04000 45.69500 -1.57800 1.000 148.57308 212 ASP F C 1
ATOM 13460 O O . ASP F 1 206 ? 0.41900 46.70200 -2.12900 1.000 153.64211 212 ASP F O 1
ATOM 13465 N N . VAL F 1 207 ? -1.08500 45.75900 -0.75900 1.000 141.60382 213 VAL F N 1
ATOM 13466 C CA . VAL F 1 207 ? -1.74400 47.03100 -0.48500 1.000 130.09718 213 VAL F CA 1
ATOM 13467 C C . VAL F 1 207 ? -0.94100 47.79100 0.56000 1.000 123.40953 213 VAL F C 1
ATOM 13468 O O . VAL F 1 207 ? -0.47500 47.21100 1.54800 1.000 124.76233 213 VAL F O 1
ATOM 13472 N N . GLN F 1 208 ? -0.75100 49.09300 0.33200 1.000 123.74378 214 GLN F N 1
ATOM 13473 C CA . GLN F 1 208 ? 0.00300 49.93000 1.25900 1.000 122.69103 214 GLN F CA 1
ATOM 13474 C C . GLN F 1 208 ? -0.87900 50.54900 2.33700 1.000 117.11931 214 GLN F C 1
ATOM 13475 O O . GLN F 1 208 ? -0.43800 50.70300 3.48100 1.000 109.31311 214 GLN F O 1
ATOM 13481 N N . GLY F 1 209 ? -2.11400 50.90900 1.99700 1.000 128.44435 215 GLY F N 1
ATOM 13482 C CA . GLY F 1 209 ? -3.04100 51.43800 2.98000 1.000 136.93747 215 GLY F CA 1
ATOM 13483 C C . GLY F 1 209 ? -3.98500 50.37900 3.51300 1.000 138.02181 215 GLY F C 1
ATOM 13484 O O . GLY F 1 209 ? -3.54500 49.33300 4.00100 1.000 137.50070 215 GLY F O 1
ATOM 13485 N N . TRP F 1 210 ? -5.28400 50.64300 3.43400 1.000 143.36982 216 TRP F N 1
ATOM 13486 C CA . TRP F 1 210 ? -6.31000 49.67100 3.77200 1.000 141.96439 216 TRP F CA 1
ATOM 13487 C C . TRP F 1 210 ? -6.99500 49.19000 2.49900 1.000 148.85732 216 TRP F C 1
ATOM 13488 O O . TRP F 1 210 ? -7.13300 49.93900 1.52800 1.000 159.97708 216 TRP F O 1
ATOM 13499 N N . GLY F 1 211 ? -7.42000 47.92700 2.50800 1.000 142.91187 217 GLY F N 1
ATOM 13500 C CA . GLY F 1 211 ? -8.09400 47.35600 1.36000 1.000 140.70634 217 GLY F CA 1
ATOM 13501 C C . GLY F 1 211 ? -9.13700 46.35100 1.79700 1.000 145.79643 217 GLY F C 1
ATOM 13502 O O . GLY F 1 211 ? -9.19400 45.94600 2.96000 1.000 145.94645 217 GLY F O 1
ATOM 13503 N N . GLU F 1 212 ? -9.97400 45.95600 0.84100 1.000 146.90182 218 GLU F N 1
ATOM 13504 C CA . GLU F 1 212 ? -10.97800 44.94000 1.11400 1.000 138.19552 218 GLU F CA 1
ATOM 13505 C C . GLU F 1 212 ? -10.30200 43.60700 1.41200 1.000 140.84847 218 GLU F C 1
ATOM 13506 O O . GLU F 1 212 ? -9.23500 43.29000 0.88000 1.000 146.70706 218 GLU F O 1
ATOM 13512 N N . ASN F 1 213 ? -10.92700 42.83200 2.29000 1.000 148.72573 219 ASN F N 1
ATOM 13513 C CA . ASN F 1 213 ? -10.41300 41.52800 2.68200 1.000 148.52307 219 ASN F CA 1
ATOM 13514 C C . ASN F 1 213 ? -11.13200 40.44900 1.88500 1.000 143.69091 219 ASN F C 1
ATOM 13515 O O . ASN F 1 213 ? -12.36100 40.48000 1.75800 1.000 146.80444 219 ASN F O 1
ATOM 13520 N N . ASP F 1 214 ? -10.36100 39.50100 1.34400 1.000 134.35821 220 ASP F N 1
ATOM 13521 C CA . ASP F 1 214 ? -10.94000 38.44700 0.51800 1.000 131.66579 220 ASP F CA 1
ATOM 13522 C C . ASP F 1 214 ? -11.86900 37.53700 1.31100 1.000 127.55740 220 ASP F C 1
ATOM 13523 O O . ASP F 1 214 ? -12.64900 36.79100 0.70900 1.000 128.95757 220 ASP F O 1
ATOM 13528 N N . ARG F 1 215 ? -11.81100 37.58800 2.64400 1.000 120.00649 221 ARG F N 1
ATOM 13529 C CA . ARG F 1 215 ? -12.74600 36.84100 3.47600 1.000 115.40068 221 ARG F CA 1
ATOM 13530 C C . ARG F 1 215 ? -14.17800 37.34600 3.35700 1.000 113.48203 221 ARG F C 1
ATOM 13531 O O . ARG F 1 215 ? -15.08500 36.72100 3.91700 1.000 115.74809 221 ARG F O 1
ATOM 13539 N N . GLY F 1 216 ? -14.40400 38.45100 2.65000 1.000 112.81879 222 GLY F N 1
ATOM 13540 C CA . GLY F 1 216 ? -15.70800 39.07900 2.64900 1.000 120.54866 222 GLY F CA 1
ATOM 13541 C C . GLY F 1 216 ? -16.04900 39.79300 3.93300 1.000 127.06787 222 GLY F C 1
ATOM 13542 O O . GLY F 1 216 ? -17.16900 40.29700 4.07100 1.000 127.61530 222 GLY F O 1
ATOM 13543 N N . VAL F 1 217 ? -15.11400 39.85200 4.87700 1.000 129.73134 223 VAL F N 1
ATOM 13544 C CA . VAL F 1 217 ? -15.32300 40.46800 6.18100 1.000 130.59461 223 VAL F CA 1
ATOM 13545 C C . VAL F 1 217 ? -14.03000 41.16600 6.58600 1.000 139.36934 223 VAL F C 1
ATOM 13546 O O . VAL F 1 217 ? -12.93300 40.66900 6.30800 1.000 141.30115 223 VAL F O 1
ATOM 13550 N N . SER F 1 218 ? -14.16500 42.33500 7.22100 1.000 142.26179 224 SER F N 1
ATOM 13551 C CA . SER F 1 218 ? -13.03800 43.11300 7.72900 1.000 137.32436 224 SER F CA 1
ATOM 13552 C C . SER F 1 218 ? -12.16300 43.62600 6.59000 1.000 133.88974 224 SER F C 1
ATOM 13553 O O . SER F 1 218 ? -12.59200 43.64400 5.43100 1.000 133.00805 224 SER F O 1
ATOM 13556 N N . PHE F 1 219 ? -10.94100 44.05100 6.90600 1.000 135.09515 225 PHE F N 1
ATOM 13557 C CA . PHE F 1 219 ? -10.07300 44.70500 5.93900 1.000 136.93747 225 PHE F CA 1
ATOM 13558 C C . PHE F 1 219 ? -8.67400 44.11100 5.97700 1.000 129.53395 225 PHE F C 1
ATOM 13559 O O . PHE F 1 219 ? -8.28200 43.43200 6.92900 1.000 125.04920 225 PHE F O 1
ATOM 13567 N N . THR F 1 220 ? -7.92300 44.38600 4.91700 1.000 127.47581 226 THR F N 1
ATOM 13568 C CA . THR F 1 220 ? -6.49200 44.14700 4.88600 1.000 124.54914 226 THR F CA 1
ATOM 13569 C C . THR F 1 220 ? -5.75700 45.42700 5.28200 1.000 129.38393 226 THR F C 1
ATOM 13570 O O . THR F 1 220 ? -6.34000 46.51100 5.35000 1.000 132.42114 226 THR F O 1
ATOM 13574 N N . PHE F 1 221 ? -4.46100 45.29500 5.55500 1.000 137.23751 227 PHE F N 1
ATOM 13575 C CA . PHE F 1 221 ? -3.64300 46.45400 5.89000 1.000 140.89584 227 PHE F CA 1
ATOM 13576 C C . PHE F 1 221 ? -2.19600 46.16100 5.52000 1.000 137.88759 227 PHE F C 1
ATOM 13577 O O . PHE F 1 221 ? -1.76000 45.00700 5.53300 1.000 129.61028 227 PHE F O 1
ATOM 13585 N N . GLY F 1 222 ? -1.45500 47.22200 5.19300 1.000 147.86773 228 GLY F N 1
ATOM 13586 C CA . GLY F 1 222 ? -0.13300 47.09600 4.62300 1.000 146.46756 228 GLY F CA 1
ATOM 13587 C C . GLY F 1 222 ? 0.98700 47.36500 5.61400 1.000 144.30414 228 GLY F C 1
ATOM 13588 O O . GLY F 1 222 ? 0.77800 47.54700 6.81500 1.000 146.32018 228 GLY F O 1
ATOM 13589 N N . ALA F 1 223 ? 2.21000 47.38800 5.07400 1.000 138.36396 229 ALA F N 1
ATOM 13590 C CA . ALA F 1 223 ? 3.40400 47.58600 5.89100 1.000 132.83172 229 ALA F CA 1
ATOM 13591 C C . ALA F 1 223 ? 3.46200 48.98600 6.48800 1.000 134.70826 229 ALA F C 1
ATOM 13592 O O . ALA F 1 223 ? 4.00200 49.17000 7.58600 1.000 138.67452 229 ALA F O 1
ATOM 13594 N N . GLU F 1 224 ? 2.92900 49.98300 5.77900 1.000 134.79511 230 GLU F N 1
ATOM 13595 C CA . GLU F 1 224 ? 2.92600 51.34400 6.30300 1.000 137.96391 230 GLU F CA 1
ATOM 13596 C C . GLU F 1 224 ? 1.92400 51.49900 7.43900 1.000 131.35785 230 GLU F C 1
ATOM 13597 O O . GLU F 1 224 ? 2.17400 52.25800 8.38300 1.000 134.00554 230 GLU F O 1
ATOM 13603 N N . VAL F 1 225 ? 0.79600 50.78400 7.37400 1.000 132.88699 231 VAL F N 1
ATOM 13604 C CA . VAL F 1 225 ? -0.17900 50.82300 8.46000 1.000 133.60812 231 VAL F CA 1
ATOM 13605 C C . VAL F 1 225 ? 0.42200 50.25300 9.73600 1.000 137.97970 231 VAL F C 1
ATOM 13606 O O . VAL F 1 225 ? 0.07300 50.67800 10.84500 1.000 137.68493 231 VAL F O 1
ATOM 13610 N N . VAL F 1 226 ? 1.33200 49.28600 9.60300 1.000 142.10914 232 VAL F N 1
ATOM 13611 C CA . VAL F 1 226 ? 2.00600 48.72400 10.76900 1.000 148.09407 232 VAL F CA 1
ATOM 13612 C C . VAL F 1 226 ? 3.01800 49.71600 11.32900 1.000 154.70539 232 VAL F C 1
ATOM 13613 O O . VAL F 1 226 ? 3.21300 49.80500 12.54700 1.000 157.55573 232 VAL F O 1
ATOM 13617 N N . ALA F 1 227 ? 3.67300 50.48100 10.45300 1.000 146.55968 233 ALA F N 1
ATOM 13618 C CA . ALA F 1 227 ? 4.69200 51.42100 10.90600 1.000 137.05064 233 ALA F CA 1
ATOM 13619 C C . ALA F 1 227 ? 4.08000 52.54200 11.74000 1.000 136.56111 233 ALA F C 1
ATOM 13620 O O . ALA F 1 227 ? 4.58600 52.87100 12.81900 1.000 130.06296 233 ALA F O 1
ATOM 13622 N N . LYS F 1 228 ? 2.98100 53.13100 11.25700 1.000 147.19923 234 LYS F N 1
ATOM 13623 C CA . LYS F 1 228 ? 2.37800 54.27200 11.94300 1.000 159.22435 234 LYS F CA 1
ATOM 13624 C C . LYS F 1 228 ? 1.77700 53.87100 13.28600 1.000 162.24577 234 LYS F C 1
ATOM 13625 O O . LYS F 1 228 ? 1.86900 54.62500 14.26200 1.000 164.40129 234 LYS F O 1
ATOM 13631 N N . PHE F 1 229 ? 1.15200 52.69200 13.35400 1.000 163.94597 235 PHE F N 1
ATOM 13632 C CA . PHE F 1 229 ? 0.47800 52.28200 14.58400 1.000 159.54808 235 PHE F CA 1
ATOM 13633 C C . PHE F 1 229 ? 1.47600 51.97300 15.69500 1.000 146.00961 235 PHE F C 1
ATOM 13634 O O . PHE F 1 229 ? 1.22400 52.28300 16.86600 1.000 138.29026 235 PHE F O 1
ATOM 13642 N N . LEU F 1 230 ? 2.60700 51.35300 15.35100 1.000 144.09096 236 LEU F N 1
ATOM 13643 C CA . LEU F 1 230 ? 3.62200 51.04900 16.35500 1.000 141.15113 236 LEU F CA 1
ATOM 13644 C C . LEU F 1 230 ? 4.25600 52.31700 16.91400 1.000 146.91498 236 LEU F C 1
ATOM 13645 O O . LEU F 1 230 ? 4.61200 52.36000 18.09800 1.000 151.04443 236 LEU F O 1
ATOM 13650 N N . HIS F 1 231 ? 4.39500 53.35600 16.08700 1.000 145.70431 237 HIS F N 1
ATOM 13651 C CA . HIS F 1 231 ? 5.01700 54.59400 16.54900 1.000 150.21801 237 HIS F CA 1
ATOM 13652 C C . HIS F 1 231 ? 4.08100 55.37600 17.46000 1.000 158.44005 237 HIS F C 1
ATOM 13653 O O . HIS F 1 231 ? 4.50200 55.88400 18.50700 1.000 163.64857 237 HIS F O 1
ATOM 13660 N N . LYS F 1 232 ? 2.80600 55.48600 17.07500 1.000 158.04000 238 LYS F N 1
ATOM 13661 C CA . LYS F 1 232 ? 1.87100 56.33100 17.81300 1.000 156.84512 238 LYS F CA 1
ATOM 13662 C C . LYS F 1 232 ? 1.69000 55.84700 19.24700 1.000 152.17877 238 LYS F C 1
ATOM 13663 O O . LYS F 1 232 ? 1.61600 56.65600 20.17900 1.000 151.34183 238 LYS F O 1
ATOM 13669 N N . HIS F 1 233 ? 1.62200 54.53300 19.44600 1.000 148.32305 239 HIS F N 1
ATOM 13670 C CA . HIS F 1 233 ? 1.40700 53.96000 20.76700 1.000 148.81784 239 HIS F CA 1
ATOM 13671 C C . HIS F 1 233 ? 2.69200 53.44200 21.40200 1.000 148.18092 239 HIS F C 1
ATOM 13672 O O . HIS F 1 233 ? 2.63000 52.77300 22.44000 1.000 147.67560 239 HIS F O 1
ATOM 13679 N N . ASP F 1 234 ? 3.85000 53.73900 20.80700 1.000 150.62595 240 ASP F N 1
ATOM 13680 C CA . ASP F 1 234 ? 5.15600 53.37000 21.35600 1.000 148.36253 240 ASP F CA 1
ATOM 13681 C C . ASP F 1 234 ? 5.24800 51.85700 21.57100 1.000 141.83016 240 ASP F C 1
ATOM 13682 O O . ASP F 1 234 ? 5.36900 51.36100 22.69400 1.000 131.30259 240 ASP F O 1
ATOM 13687 N N . LEU F 1 235 ? 5.18200 51.12700 20.45800 1.000 145.88591 241 LEU F N 1
ATOM 13688 C CA . LEU F 1 235 ? 5.19300 49.67200 20.46000 1.000 149.09682 241 LEU F CA 1
ATOM 13689 C C . LEU F 1 235 ? 6.27200 49.16300 19.51400 1.000 158.25055 241 LEU F C 1
ATOM 13690 O O . LEU F 1 235 ? 6.65800 49.84800 18.56300 1.000 153.67106 241 LEU F O 1
ATOM 13695 N N . ASP F 1 236 ? 6.75700 47.94700 19.78500 1.000 157.65574 242 ASP F N 1
ATOM 13696 C CA . ASP F 1 236 ? 7.83700 47.35400 19.00700 1.000 153.51314 242 ASP F CA 1
ATOM 13697 C C . ASP F 1 236 ? 7.39700 46.21700 18.09600 1.000 155.57128 242 ASP F C 1
ATOM 13698 O O . ASP F 1 236 ? 8.08600 45.94400 17.10700 1.000 158.00842 242 ASP F O 1
ATOM 13703 N N . LEU F 1 237 ? 6.28600 45.54700 18.39700 1.000 157.96631 243 LEU F N 1
ATOM 13704 C CA . LEU F 1 237 ? 5.91100 44.34700 17.66200 1.000 162.88795 243 LEU F CA 1
ATOM 13705 C C . LEU F 1 237 ? 4.40600 44.13400 17.75500 1.000 167.96751 243 LEU F C 1
ATOM 13706 O O . LEU F 1 237 ? 3.77400 44.49600 18.75100 1.000 169.84668 243 LEU F O 1
ATOM 13711 N N . ILE F 1 238 ? 3.84200 43.54900 16.69900 1.000 160.86666 244 ILE F N 1
ATOM 13712 C CA . ILE F 1 238 ? 2.46200 43.07800 16.68400 1.000 153.09730 244 ILE F CA 1
ATOM 13713 C C . ILE F 1 238 ? 2.48600 41.57200 16.45300 1.000 144.10938 244 ILE F C 1
ATOM 13714 O O . ILE F 1 238 ? 3.08100 41.09900 15.47700 1.000 144.56997 244 ILE F O 1
ATOM 13719 N N . CYS F 1 239 ? 1.85000 40.82400 17.35100 1.000 141.41169 245 CYS F N 1
ATOM 13720 C CA . CYS F 1 239 ? 1.82800 39.36900 17.29000 1.000 137.69019 245 CYS F CA 1
ATOM 13721 C C . CYS F 1 239 ? 0.39500 38.90300 17.08200 1.000 132.02372 245 CYS F C 1
ATOM 13722 O O . CYS F 1 239 ? -0.50800 39.31900 17.81600 1.000 128.41803 245 CYS F O 1
ATOM 13725 N N . ARG F 1 240 ? 0.18900 38.04300 16.08600 1.000 132.65012 246 ARG F N 1
ATOM 13726 C CA . ARG F 1 240 ? -1.14900 37.60000 15.72300 1.000 128.77070 246 ARG F CA 1
ATOM 13727 C C . ARG F 1 240 ? -1.07600 36.19200 15.14400 1.000 125.91773 246 ARG F C 1
ATOM 13728 O O . ARG F 1 240 ? -0.00500 35.58200 15.06400 1.000 131.66579 246 ARG F O 1
ATOM 13736 N N . ALA F 1 241 ? -2.23800 35.67800 14.74200 1.000 109.21309 247 ALA F N 1
ATOM 13737 C CA . ALA F 1 241 ? -2.34800 34.33200 14.19500 1.000 102.90444 247 ALA F CA 1
ATOM 13738 C C . ALA F 1 241 ? -3.22000 34.33500 12.94600 1.000 109.46049 247 ALA F C 1
ATOM 13739 O O . ALA F 1 241 ? -2.84700 34.92200 11.92600 1.000 115.86916 247 ALA F O 1
ATOM 13741 N N . HIS F 1 242 ? -4.36100 33.64500 13.01300 1.000 100.97263 248 HIS F N 1
ATOM 13742 C CA . HIS F 1 242 ? -5.45500 33.77600 12.05500 1.000 98.06965 248 HIS F CA 1
ATOM 13743 C C . HIS F 1 242 ? -5.15500 33.17100 10.68600 1.000 102.25173 248 HIS F C 1
ATOM 13744 O O . HIS F 1 242 ? -6.07100 32.68200 10.01600 1.000 108.10770 248 HIS F O 1
ATOM 13751 N N . GLN F 1 243 ? -3.89400 33.19300 10.25200 1.000 108.18139 249 GLN F N 1
ATOM 13752 C CA . GLN F 1 243 ? -3.52300 32.73000 8.91900 1.000 109.29205 249 GLN F CA 1
ATOM 13753 C C . GLN F 1 243 ? -2.40600 31.70200 9.01100 1.000 109.95266 249 GLN F C 1
ATOM 13754 O O . GLN F 1 243 ? -1.43700 31.89500 9.75400 1.000 95.91940 249 GLN F O 1
ATOM 13760 N N . VAL F 1 244 ? -2.54200 30.61500 8.25000 1.000 121.84092 250 VAL F N 1
ATOM 13761 C CA . VAL F 1 244 ? -1.52600 29.57200 8.25100 1.000 117.14562 250 VAL F CA 1
ATOM 13762 C C . VAL F 1 244 ? -0.25800 30.10000 7.59000 1.000 116.54292 250 VAL F C 1
ATOM 13763 O O . VAL F 1 244 ? -0.29900 30.97200 6.71000 1.000 107.63922 250 VAL F O 1
ATOM 13767 N N . VAL F 1 245 ? 0.88500 29.58600 8.03900 1.000 123.08318 251 VAL F N 1
ATOM 13768 C CA . VAL F 1 245 ? 2.18600 29.96800 7.50900 1.000 126.05196 251 VAL F CA 1
ATOM 13769 C C . VAL F 1 245 ? 3.06700 28.72700 7.46300 1.000 121.97778 251 VAL F C 1
ATOM 13770 O O . VAL F 1 245 ? 2.93200 27.81600 8.28500 1.000 116.69031 251 VAL F O 1
ATOM 13774 N N . GLU F 1 246 ? 3.97600 28.70000 6.48200 1.000 117.17194 252 GLU F N 1
ATOM 13775 C CA . GLU F 1 246 ? 4.73000 27.48300 6.18900 1.000 114.79008 252 GLU F CA 1
ATOM 13776 C C . GLU F 1 246 ? 5.59700 27.05500 7.36700 1.000 119.46432 252 GLU F C 1
ATOM 13777 O O . GLU F 1 246 ? 5.65400 25.86700 7.70500 1.000 124.45440 252 GLU F O 1
ATOM 13783 N N . ASP F 1 247 ? 6.27600 28.00400 8.00500 1.000 112.28452 253 ASP F N 1
ATOM 13784 C CA . ASP F 1 247 ? 7.20900 27.70800 9.08200 1.000 109.13414 253 ASP F CA 1
ATOM 13785 C C . ASP F 1 247 ? 6.59300 27.87700 10.46500 1.000 114.01367 253 ASP F C 1
ATOM 13786 O O . ASP F 1 247 ? 7.30700 27.77000 11.46600 1.000 113.62152 253 ASP F O 1
ATOM 13791 N N . GLY F 1 248 ? 5.29000 28.12800 10.54900 1.000 117.76149 254 GLY F N 1
ATOM 13792 C CA . GLY F 1 248 ? 4.65600 28.35900 11.83200 1.000 112.38190 254 GLY F CA 1
ATOM 13793 C C . GLY F 1 248 ? 4.72100 29.82000 12.22100 1.000 115.54017 254 GLY F C 1
ATOM 13794 O O . GLY F 1 248 ? 3.75800 30.38000 12.75600 1.000 108.46037 254 GLY F O 1
ATOM 13795 N N . TYR F 1 249 ? 5.86400 30.44500 11.96000 1.000 122.54101 255 TYR F N 1
ATOM 13796 C CA . TYR F 1 249 ? 6.04300 31.88100 12.09600 1.000 117.03772 255 TYR F CA 1
ATOM 13797 C C . TYR F 1 249 ? 6.27400 32.49600 10.72000 1.000 123.00422 255 TYR F C 1
ATOM 13798 O O . TYR F 1 249 ? 6.63300 31.80800 9.76000 1.000 127.32316 255 TYR F O 1
ATOM 13807 N N . GLU F 1 250 ? 6.07000 33.81000 10.63400 1.000 126.49675 256 GLU F N 1
ATOM 13808 C CA . GLU F 1 250 ? 6.28700 34.53000 9.38300 1.000 128.00482 256 GLU F CA 1
ATOM 13809 C C . GLU F 1 250 ? 6.30300 36.03300 9.62400 1.000 131.43944 256 GLU F C 1
ATOM 13810 O O . GLU F 1 250 ? 5.28500 36.61800 10.01100 1.000 127.04944 256 GLU F O 1
ATOM 13816 N N . PHE F 1 251 ? 7.45300 36.66100 9.40000 1.000 133.72919 257 PHE F N 1
ATOM 13817 C CA . PHE F 1 251 ? 7.57800 38.08900 9.63200 1.000 123.35690 257 PHE F CA 1
ATOM 13818 C C . PHE F 1 251 ? 6.86500 38.87900 8.53900 1.000 116.18235 257 PHE F C 1
ATOM 13819 O O . PHE F 1 251 ? 6.65000 38.40000 7.42100 1.000 114.03736 257 PHE F O 1
ATOM 13827 N N . PHE F 1 252 ? 6.49500 40.11000 8.88400 1.000 115.89284 258 PHE F N 1
ATOM 13828 C CA . PHE F 1 252 ? 5.82200 41.02100 7.97200 1.000 125.92826 258 PHE F CA 1
ATOM 13829 C C . PHE F 1 252 ? 6.33700 42.43100 8.21500 1.000 132.27375 258 PHE F C 1
ATOM 13830 O O . PHE F 1 252 ? 6.47700 42.85600 9.36600 1.000 142.05914 258 PHE F O 1
ATOM 13838 N N . ALA F 1 253 ? 6.62800 43.14500 7.12600 1.000 128.23643 259 ALA F N 1
ATOM 13839 C CA . ALA F 1 253 ? 7.08000 44.53500 7.17900 1.000 126.57044 259 ALA F CA 1
ATOM 13840 C C . ALA F 1 253 ? 8.36700 44.66400 7.99600 1.000 129.57606 259 ALA F C 1
ATOM 13841 O O . ALA F 1 253 ? 8.43100 45.37900 8.99900 1.000 138.72453 259 ALA F O 1
ATOM 13843 N N . LYS F 1 254 ? 9.39900 43.95300 7.54300 1.000 129.12074 260 LYS F N 1
ATOM 13844 C CA . LYS F 1 254 ? 10.72300 43.97200 8.16600 1.000 125.40714 260 LYS F CA 1
ATOM 13845 C C . LYS F 1 254 ? 10.62400 43.71500 9.67000 1.000 120.48813 260 LYS F C 1
ATOM 13846 O O . LYS F 1 254 ? 10.98100 44.54900 10.50500 1.000 118.18785 260 LYS F O 1
ATOM 13852 N N . ARG F 1 255 ? 10.09600 42.53800 9.99800 1.000 121.17769 261 ARG F N 1
ATOM 13853 C CA . ARG F 1 255 ? 10.02600 42.02500 11.36400 1.000 121.62248 261 ARG F CA 1
ATOM 13854 C C . ARG F 1 255 ? 9.21800 42.92200 12.30100 1.000 126.32830 261 ARG F C 1
ATOM 13855 O O . ARG F 1 255 ? 9.29900 42.77100 13.52300 1.000 117.57726 261 ARG F O 1
ATOM 13863 N N . GLN F 1 256 ? 8.42900 43.85400 11.75800 1.000 135.02672 262 GLN F N 1
ATOM 13864 C CA . GLN F 1 256 ? 7.53600 44.64100 12.60400 1.000 142.30127 262 GLN F CA 1
ATOM 13865 C C . GLN F 1 256 ? 6.40900 43.78100 13.16200 1.000 141.86701 262 GLN F C 1
ATOM 13866 O O . GLN F 1 256 ? 6.03300 43.92200 14.33200 1.000 144.14623 262 GLN F O 1
ATOM 13872 N N . LEU F 1 257 ? 5.86400 42.88700 12.34000 1.000 140.58001 263 LEU F N 1
ATOM 13873 C CA . LEU F 1 257 ? 4.75700 42.01600 12.70000 1.000 139.40619 263 LEU F CA 1
ATOM 13874 C C . LEU F 1 257 ? 5.17400 40.56200 12.50700 1.000 139.16142 263 LEU F C 1
ATOM 13875 O O . LEU F 1 257 ? 6.09000 40.25500 11.73900 1.000 137.74283 263 LEU F O 1
ATOM 13880 N N . VAL F 1 258 ? 4.50100 39.66400 13.22500 1.000 140.26682 264 VAL F N 1
ATOM 13881 C CA . VAL F 1 258 ? 4.72500 38.22900 13.08800 1.000 136.51637 264 VAL F CA 1
ATOM 13882 C C . VAL F 1 258 ? 3.37800 37.51700 13.15000 1.000 144.40152 264 VAL F C 1
ATOM 13883 O O . VAL F 1 258 ? 2.49100 37.90400 13.91800 1.000 147.94142 264 VAL F O 1
ATOM 13887 N N . THR F 1 259 ? 3.21900 36.49200 12.31500 1.000 145.19372 265 THR F N 1
ATOM 13888 C CA . THR F 1 259 ? 2.02300 35.65800 12.29300 1.000 138.22973 265 THR F CA 1
ATOM 13889 C C . THR F 1 259 ? 2.38100 34.28800 12.85600 1.000 130.49196 265 THR F C 1
ATOM 13890 O O . THR F 1 259 ? 3.30400 33.63100 12.36100 1.000 125.82824 265 THR F O 1
ATOM 13894 N N . LEU F 1 260 ? 1.66000 33.86600 13.89100 1.000 132.23428 266 LEU F N 1
ATOM 13895 C CA . LEU F 1 260 ? 1.90700 32.59400 14.55500 1.000 128.82071 266 LEU F CA 1
ATOM 13896 C C . LEU F 1 260 ? 0.82100 31.59000 14.19700 1.000 120.91450 266 LEU F C 1
ATOM 13897 O O . LEU F 1 260 ? -0.36400 31.92900 14.15300 1.000 124.30964 266 LEU F O 1
ATOM 13902 N N . PHE F 1 261 ? 1.23400 30.35200 13.94400 1.000 117.42987 267 PHE F N 1
ATOM 13903 C CA . PHE F 1 261 ? 0.30700 29.25500 13.68200 1.000 111.87131 267 PHE F CA 1
ATOM 13904 C C . PHE F 1 261 ? 0.88800 28.01400 14.34100 1.000 109.68420 267 PHE F C 1
ATOM 13905 O O . PHE F 1 261 ? 1.94300 27.52600 13.92500 1.000 116.59293 267 PHE F O 1
ATOM 13913 N N . SER F 1 262 ? 0.20600 27.51200 15.36900 1.000 109.60788 268 SER F N 1
ATOM 13914 C CA . SER F 1 262 ? 0.71200 26.42500 16.19500 1.000 117.22195 268 SER F CA 1
ATOM 13915 C C . SER F 1 262 ? 0.09500 25.07700 15.83700 1.000 119.94596 268 SER F C 1
ATOM 13916 O O . SER F 1 262 ? 0.10000 24.16300 16.66800 1.000 117.46408 268 SER F O 1
ATOM 13919 N N . ALA F 1 263 ? -0.43300 24.93100 14.62400 1.000 119.63013 269 ALA F N 1
ATOM 13920 C CA . ALA F 1 263 ? -1.09200 23.69400 14.20000 1.000 114.54531 269 ALA F CA 1
ATOM 13921 C C . ALA F 1 263 ? -0.35600 23.07300 13.02200 1.000 122.34625 269 ALA F C 1
ATOM 13922 O O . ALA F 1 263 ? -0.59100 23.46200 11.86300 1.000 125.27818 269 ALA F O 1
ATOM 13924 N N . PRO F 1 264 ? 0.53900 22.11400 13.25900 1.000 120.87765 270 PRO F N 1
ATOM 13925 C CA . PRO F 1 264 ? 1.21000 21.43700 12.14400 1.000 113.26358 270 PRO F CA 1
ATOM 13926 C C . PRO F 1 264 ? 0.23200 20.59600 11.34000 1.000 102.18330 270 PRO F C 1
ATOM 13927 O O . PRO F 1 264 ? -0.68300 19.97500 11.88700 1.000 108.01032 270 PRO F O 1
ATOM 13931 N N . ASN F 1 265 ? 0.44800 20.57400 10.02500 1.000 92.67427 271 ASN F N 1
ATOM 13932 C CA . ASN F 1 265 ? -0.44300 19.90100 9.08000 1.000 99.54088 271 ASN F CA 1
ATOM 13933 C C . ASN F 1 265 ? -1.89200 20.34100 9.30000 1.000 96.51684 271 ASN F C 1
ATOM 13934 O O . ASN F 1 265 ? -2.76900 19.55300 9.66100 1.000 101.15687 271 ASN F O 1
ATOM 13939 N N . TYR F 1 266 ? -2.12200 21.63600 9.07300 1.000 91.02670 272 TYR F N 1
ATOM 13940 C CA . TYR F 1 266 ? -3.39900 22.28400 9.34800 1.000 83.01258 272 TYR F CA 1
ATOM 13941 C C . TYR F 1 266 ? -4.56100 21.53400 8.71200 1.000 81.89929 272 TYR F C 1
ATOM 13942 O O . TYR F 1 266 ? -4.68100 21.49200 7.48300 1.000 82.34145 272 TYR F O 1
ATOM 13951 N N . CYS F 1 267 ? -5.41700 20.95700 9.55800 1.000 90.61876 273 CYS F N 1
ATOM 13952 C CA . CYS F 1 267 ? -6.54300 20.10400 9.16300 1.000 84.54435 273 CYS F CA 1
ATOM 13953 C C . CYS F 1 267 ? -6.19600 19.21900 7.96600 1.000 85.44709 273 CYS F C 1
ATOM 13954 O O . CYS F 1 267 ? -6.90500 19.17600 6.95900 1.000 89.65285 273 CYS F O 1
ATOM 13957 N N . GLY F 1 268 ? -5.07200 18.51400 8.09300 1.000 80.35437 274 GLY F N 1
ATOM 13958 C CA . GLY F 1 268 ? -4.67800 17.45900 7.17700 1.000 80.75705 274 GLY F CA 1
ATOM 13959 C C . GLY F 1 268 ? -4.67900 17.80500 5.70200 1.000 84.02060 274 GLY F C 1
ATOM 13960 O O . GLY F 1 268 ? -4.84800 16.92000 4.85900 1.000 85.61026 274 GLY F O 1
ATOM 13961 N N . GLU F 1 269 ? -4.50000 19.08800 5.37300 1.000 88.70800 275 GLU F N 1
ATOM 13962 C CA . GLU F 1 269 ? -4.44700 19.52500 3.98200 1.000 102.86233 275 GLU F CA 1
ATOM 13963 C C . GLU F 1 269 ? -3.28600 20.48000 3.73300 1.000 110.67906 275 GLU F C 1
ATOM 13964 O O . GLU F 1 269 ? -3.32200 21.25400 2.77100 1.000 115.34278 275 GLU F O 1
ATOM 13970 N N . PHE F 1 270 ? -2.25900 20.44300 4.58100 1.000 109.71052 276 PHE F N 1
ATOM 13971 C CA . PHE F 1 270 ? -1.08800 21.29100 4.42000 1.000 107.85504 276 PHE F CA 1
ATOM 13972 C C . PHE F 1 270 ? 0.13100 20.57000 4.97700 1.000 111.43968 276 PHE F C 1
ATOM 13973 O O . PHE F 1 270 ? 0.01500 19.71500 5.85900 1.000 118.85372 276 PHE F O 1
ATOM 13981 N N . ASP F 1 271 ? 1.30300 20.92700 4.44700 1.000 102.67810 277 ASP F N 1
ATOM 13982 C CA . ASP F 1 271 ? 2.58100 20.42100 4.93100 1.000 95.56935 277 ASP F CA 1
ATOM 13983 C C . ASP F 1 271 ? 3.20200 21.32300 5.99000 1.000 97.63013 277 ASP F C 1
ATOM 13984 O O . ASP F 1 271 ? 4.39300 21.18300 6.28800 1.000 104.52569 277 ASP F O 1
ATOM 13989 N N . ASN F 1 272 ? 2.41800 22.22800 6.57100 1.000 99.35928 278 ASN F N 1
ATOM 13990 C CA . ASN F 1 272 ? 2.96200 23.33200 7.34300 1.000 94.19814 278 ASN F CA 1
ATOM 13991 C C . ASN F 1 272 ? 3.53500 22.85900 8.68000 1.000 96.00888 278 ASN F C 1
ATOM 13992 O O . ASN F 1 272 ? 3.39700 21.70300 9.09500 1.000 97.43800 278 ASN F O 1
ATOM 13997 N N . ALA F 1 273 ? 4.18700 23.79600 9.35500 1.000 95.83254 279 ALA F N 1
ATOM 13998 C CA . ALA F 1 273 ? 4.76400 23.59500 10.67000 1.000 103.28870 279 ALA F CA 1
ATOM 13999 C C . ALA F 1 273 ? 4.05100 24.48500 11.68000 1.000 112.07923 279 ALA F C 1
ATOM 14000 O O . ALA F 1 273 ? 3.35500 25.43800 11.32100 1.000 115.44542 279 ALA F O 1
ATOM 14002 N N . GLY F 1 274 ? 4.22300 24.15700 12.95400 1.000 116.48239 280 GLY F N 1
ATOM 14003 C CA . GLY F 1 274 ? 3.67600 24.94400 14.04900 1.000 118.49579 280 GLY F CA 1
ATOM 14004 C C . GLY F 1 274 ? 4.80200 25.60400 14.82300 1.000 120.22494 280 GLY F C 1
ATOM 14005 O O . GLY F 1 274 ? 5.81400 24.96500 15.12000 1.000 122.39889 280 GLY F O 1
ATOM 14006 N N . ALA F 1 275 ? 4.62500 26.88300 15.14800 1.000 120.07229 281 ALA F N 1
ATOM 14007 C CA . ALA F 1 275 ? 5.64600 27.63700 15.86100 1.000 117.70095 281 ALA F CA 1
ATOM 14008 C C . ALA F 1 275 ? 5.06200 28.28000 17.11100 1.000 120.33285 281 ALA F C 1
ATOM 14009 O O . ALA F 1 275 ? 3.84500 28.41100 17.26600 1.000 122.97527 281 ALA F O 1
ATOM 14011 N N . MET F 1 276 ? 5.96800 28.70000 17.99100 1.000 122.09622 282 MET F N 1
ATOM 14012 C CA . MET F 1 276 ? 5.61600 29.24600 19.29700 1.000 115.98496 282 MET F CA 1
ATOM 14013 C C . MET F 1 276 ? 6.71600 30.21000 19.71300 1.000 123.07791 282 MET F C 1
ATOM 14014 O O . MET F 1 276 ? 7.87600 29.80400 19.84300 1.000 129.80767 282 MET F O 1
ATOM 14019 N N . MET F 1 277 ? 6.36100 31.48000 19.90700 1.000 125.15448 283 MET F N 1
ATOM 14020 C CA . MET F 1 277 ? 7.34400 32.53500 20.16000 1.000 119.75910 283 MET F CA 1
ATOM 14021 C C . MET F 1 277 ? 7.62300 32.62100 21.65500 1.000 117.44566 283 MET F C 1
ATOM 14022 O O . MET F 1 277 ? 6.85400 33.21900 22.41200 1.000 109.73684 283 MET F O 1
ATOM 14027 N N . SER F 1 278 ? 8.73800 32.03200 22.07800 1.000 122.21465 284 SER F N 1
ATOM 14028 C CA . SER F 1 278 ? 9.18200 32.17400 23.45700 1.000 127.78901 284 SER F CA 1
ATOM 14029 C C . SER F 1 278 ? 9.79400 33.55400 23.66100 1.000 131.50524 284 SER F C 1
ATOM 14030 O O . SER F 1 278 ? 10.68300 33.97000 22.91200 1.000 135.93209 284 SER F O 1
ATOM 14033 N N . VAL F 1 279 ? 9.30400 34.27000 24.66800 1.000 134.96355 285 VAL F N 1
ATOM 14034 C CA . VAL F 1 279 ? 9.77200 35.61200 24.99500 1.000 138.02971 285 VAL F CA 1
ATOM 14035 C C . VAL F 1 279 ? 10.26500 35.58800 26.43400 1.000 143.33824 285 VAL F C 1
ATOM 14036 O O . VAL F 1 279 ? 9.47700 35.35300 27.35900 1.000 149.28106 285 VAL F O 1
ATOM 14040 N N . ASP F 1 280 ? 11.56300 35.81900 26.62500 1.000 134.69247 286 ASP F N 1
ATOM 14041 C CA . ASP F 1 280 ? 12.11700 35.81200 27.97000 1.000 129.75240 286 ASP F CA 1
ATOM 14042 C C . ASP F 1 280 ? 11.87300 37.16200 28.64400 1.000 122.77261 286 ASP F C 1
ATOM 14043 O O . ASP F 1 280 ? 11.20500 38.05000 28.10600 1.000 121.88040 286 ASP F O 1
ATOM 14048 N N . GLU F 1 281 ? 12.43900 37.31300 29.84400 1.000 122.12254 287 GLU F N 1
ATOM 14049 C CA . GLU F 1 281 ? 12.18100 38.48300 30.67700 1.000 116.86138 287 GLU F CA 1
ATOM 14050 C C . GLU F 1 281 ? 12.66100 39.78600 30.04400 1.000 124.98077 287 GLU F C 1
ATOM 14051 O O . GLU F 1 281 ? 12.22500 40.86300 30.46600 1.000 125.15185 287 GLU F O 1
ATOM 14057 N N . THR F 1 282 ? 13.53300 39.71800 29.03900 1.000 127.54950 288 THR F N 1
ATOM 14058 C CA . THR F 1 282 ? 14.14000 40.90200 28.44600 1.000 134.73194 288 THR F CA 1
ATOM 14059 C C . THR F 1 282 ? 13.51500 41.29000 27.10900 1.000 144.90948 288 THR F C 1
ATOM 14060 O O . THR F 1 282 ? 14.10000 42.09400 26.37500 1.000 150.68122 288 THR F O 1
ATOM 14064 N N . LEU F 1 283 ? 12.34300 40.74300 26.78200 1.000 145.50166 289 LEU F N 1
ATOM 14065 C CA . LEU F 1 283 ? 11.66000 41.01200 25.51300 1.000 142.20389 289 LEU F CA 1
ATOM 14066 C C . LEU F 1 283 ? 12.54400 40.67000 24.31500 1.000 140.59317 289 LEU F C 1
ATOM 14067 O O . LEU F 1 283 ? 12.55600 41.37800 23.30500 1.000 142.55657 289 LEU F O 1
ATOM 14072 N N . MET F 1 284 ? 13.29600 39.57900 24.43000 1.000 138.40080 290 MET F N 1
ATOM 14073 C CA . MET F 1 284 ? 13.99200 38.97100 23.30200 1.000 137.93233 290 MET F CA 1
ATOM 14074 C C . MET F 1 284 ? 13.24100 37.70400 22.91800 1.000 144.92264 290 MET F C 1
ATOM 14075 O O . MET F 1 284 ? 13.12300 36.77900 23.72900 1.000 151.20497 290 MET F O 1
ATOM 14080 N N . CYS F 1 285 ? 12.74600 37.65800 21.68600 1.000 141.06955 291 CYS F N 1
ATOM 14081 C CA . CYS F 1 285 ? 11.78500 36.64800 21.26300 1.000 129.27603 291 CYS F CA 1
ATOM 14082 C C . CYS F 1 285 ? 12.44000 35.68200 20.28400 1.000 123.75431 291 CYS F C 1
ATOM 14083 O O . CYS F 1 285 ? 12.88100 36.09100 19.20500 1.000 127.41264 291 CYS F O 1
ATOM 14086 N N . SER F 1 286 ? 12.49800 34.40600 20.66200 1.000 120.03018 292 SER F N 1
ATOM 14087 C CA . SER F 1 286 ? 12.96000 33.33400 19.79200 1.000 129.57606 292 SER F CA 1
ATOM 14088 C C . SER F 1 286 ? 11.86400 32.28500 19.65600 1.000 139.26143 292 SER F C 1
ATOM 14089 O O . SER F 1 286 ? 10.96700 32.18200 20.49800 1.000 145.41744 292 SER F O 1
ATOM 14092 N N . PHE F 1 287 ? 11.94700 31.49300 18.59100 1.000 139.46409 293 PHE F N 1
ATOM 14093 C CA . PHE F 1 287 ? 10.85600 30.61900 18.19100 1.000 138.20078 293 PHE F CA 1
ATOM 14094 C C . PHE F 1 287 ? 11.16700 29.15400 18.47200 1.000 128.61805 293 PHE F C 1
ATOM 14095 O O . PHE F 1 287 ? 12.31700 28.71100 18.39600 1.000 129.72871 293 PHE F O 1
ATOM 14103 N N . GLN F 1 288 ? 10.11100 28.41100 18.79600 1.000 118.66686 294 GLN F N 1
ATOM 14104 C CA . GLN F 1 288 ? 10.14800 26.96100 18.94000 1.000 109.57366 294 GLN F CA 1
ATOM 14105 C C . GLN F 1 288 ? 9.14800 26.37700 17.95400 1.000 109.66578 294 GLN F C 1
ATOM 14106 O O . GLN F 1 288 ? 7.95200 26.68100 18.02800 1.000 112.05554 294 GLN F O 1
ATOM 14112 N N . ILE F 1 289 ? 9.63200 25.54500 17.03600 1.000 112.38979 295 ILE F N 1
ATOM 14113 C CA . ILE F 1 289 ? 8.86000 25.11200 15.87700 1.000 121.08294 295 ILE F CA 1
ATOM 14114 C C . ILE F 1 289 ? 8.56200 23.62300 15.99000 1.000 131.28679 295 ILE F C 1
ATOM 14115 O O . ILE F 1 289 ? 9.46400 22.82100 16.26500 1.000 134.81880 295 ILE F O 1
ATOM 14120 N N . LEU F 1 290 ? 7.29900 23.25700 15.77300 1.000 124.12541 296 LEU F N 1
ATOM 14121 C CA . LEU F 1 290 ? 6.88400 21.86900 15.62600 1.000 127.23894 296 LEU F CA 1
ATOM 14122 C C . LEU F 1 290 ? 6.75600 21.53600 14.14400 1.000 129.59449 296 LEU F C 1
ATOM 14123 O O . LEU F 1 290 ? 6.46100 22.40700 13.32400 1.000 131.95003 296 LEU F O 1
ATOM 14128 N N . LYS F 1 291 ? 6.96600 20.25900 13.80600 1.000 129.99980 297 LYS F N 1
ATOM 14129 C CA . LYS F 1 291 ? 6.88600 19.83700 12.41200 1.000 133.61602 297 LYS F CA 1
ATOM 14130 C C . LYS F 1 291 ? 6.75400 18.32500 12.34800 1.000 137.55597 297 LYS F C 1
ATOM 14131 O O . LYS F 1 291 ? 7.37400 17.63200 13.16600 1.000 139.76676 297 LYS F O 1
ATOM 14137 N N . PRO F 1 292 ? 5.96800 17.77600 11.40500 1.000 133.13702 298 PRO F N 1
ATOM 14138 C CA . PRO F 1 292 ? 5.87500 16.31300 11.28200 1.000 135.11094 298 PRO F CA 1
ATOM 14139 C C . PRO F 1 292 ? 7.14600 15.68400 10.73300 1.000 143.52774 298 PRO F C 1
ATOM 14140 O O . PRO F 1 292 ? 8.15600 16.36700 10.53600 1.000 151.37078 298 PRO F O 1
ATOM 14144 N N . ALA F 1 293 ? 7.10300 14.37900 10.47900 1.000 139.64043 299 ALA F N 1
ATOM 14145 C CA . ALA F 1 293 ? 8.25600 13.66100 9.94800 1.000 131.00518 299 ALA F CA 1
ATOM 14146 C C . ALA F 1 293 ? 7.96000 13.10400 8.56000 1.000 127.77848 299 ALA F C 1
ATOM 14147 O O . ALA F 1 293 ? 7.34900 13.77500 7.72700 1.000 124.22542 299 ALA F O 1
ATOM 14149 N N . VAL G 2 29 ? -30.54400 -43.57800 11.34900 1.000 114.57163 59 VAL G N 1
ATOM 14150 C CA . VAL G 2 29 ? -29.20000 -43.82800 11.86500 1.000 123.50165 59 VAL G CA 1
ATOM 14151 C C . VAL G 2 29 ? -28.15200 -43.41300 10.83300 1.000 137.68230 59 VAL G C 1
ATOM 14152 O O . VAL G 2 29 ? -27.10800 -42.85300 11.18000 1.000 106.12851 59 VAL G O 1
ATOM 14156 N N . LYS G 2 30 ? -28.44600 -43.67400 9.56200 1.000 139.28775 60 LYS G N 1
ATOM 14157 C CA . LYS G 2 30 ? -27.54800 -43.36600 8.45500 1.000 137.01643 60 LYS G CA 1
ATOM 14158 C C . LYS G 2 30 ? -28.15300 -42.24400 7.62100 1.000 136.39530 60 LYS G C 1
ATOM 14159 O O . LYS G 2 30 ? -29.22900 -42.41700 7.03900 1.000 159.84022 60 LYS G O 1
ATOM 14165 N N . LYS G 2 31 ? -27.45700 -41.10900 7.54700 1.000 129.25760 61 LYS G N 1
ATOM 14166 C CA . LYS G 2 31 ? -27.95700 -39.98700 6.76600 1.000 123.08318 61 LYS G CA 1
ATOM 14167 C C . LYS G 2 31 ? -27.63100 -40.16800 5.28400 1.000 134.18188 61 LYS G C 1
ATOM 14168 O O . LYS G 2 31 ? -26.88500 -41.06500 4.88300 1.000 129.92084 61 LYS G O 1
ATOM 14174 N N . ARG G 2 32 ? -28.21300 -39.29500 4.46400 1.000 136.10053 62 ARG G N 1
ATOM 14175 C CA . ARG G 2 32 ? -28.05900 -39.34100 3.01900 1.000 136.12948 62 ARG G CA 1
ATOM 14176 C C . ARG G 2 32 ? -27.54400 -37.99800 2.51900 1.000 120.45655 62 ARG G C 1
ATOM 14177 O O . ARG G 2 32 ? -27.72600 -36.96000 3.16100 1.000 124.75180 62 ARG G O 1
ATOM 14185 N N . VAL G 2 33 ? -26.90100 -38.03200 1.35600 1.000 114.58216 63 VAL G N 1
ATOM 14186 C CA . VAL G 2 33 ? -26.22600 -36.87300 0.78000 1.000 113.56888 63 VAL G CA 1
ATOM 14187 C C . VAL G 2 33 ? -27.18200 -36.20000 -0.19600 1.000 121.57510 63 VAL G C 1
ATOM 14188 O O . VAL G 2 33 ? -27.45700 -36.73100 -1.27700 1.000 111.86604 63 VAL G O 1
ATOM 14192 N N . SER G 2 34 ? -27.66800 -35.01600 0.17200 1.000 106.44171 64 SER G N 1
ATOM 14193 C CA . SER G 2 34 ? -28.66400 -34.28100 -0.59800 1.000 101.26477 64 SER G CA 1
ATOM 14194 C C . SER G 2 34 ? -28.11200 -32.91800 -0.99300 1.000 96.39577 64 SER G C 1
ATOM 14195 O O . SER G 2 34 ? -27.67200 -32.15000 -0.13400 1.000 94.48764 64 SER G O 1
ATOM 14198 N N . PHE G 2 35 ? -28.14400 -32.61200 -2.28400 1.000 93.37172 65 PHE G N 1
ATOM 14199 C CA . PHE G 2 35 ? -27.63500 -31.33000 -2.74500 1.000 111.30808 65 PHE G CA 1
ATOM 14200 C C . PHE G 2 35 ? -28.64400 -30.22100 -2.46600 1.000 116.34290 65 PHE G C 1
ATOM 14201 O O . PHE G 2 35 ? -29.85900 -30.43500 -2.50600 1.000 117.35091 65 PHE G O 1
ATOM 14209 N N . ALA G 2 36 ? -28.12100 -29.02900 -2.15500 1.000 107.17864 66 ALA G N 1
ATOM 14210 C CA . ALA G 2 36 ? -28.98200 -27.86900 -1.93900 1.000 97.66961 66 ALA G CA 1
ATOM 14211 C C . ALA G 2 36 ? -29.68200 -27.46500 -3.22900 1.000 100.59101 66 ALA G C 1
ATOM 14212 O O . ALA G 2 36 ? -30.87200 -27.12400 -3.21700 1.000 115.19013 66 ALA G O 1
ATOM 14214 N N . ASP G 2 37 ? -28.95600 -27.50000 -4.35000 1.000 101.07791 67 ASP G N 1
ATOM 14215 C CA . ASP G 2 37 ? -29.57800 -27.28600 -5.65200 1.000 112.60297 67 ASP G CA 1
ATOM 14216 C C . ASP G 2 37 ? -30.65600 -28.32900 -5.90600 1.000 129.53658 67 ASP G C 1
ATOM 14217 O O . ASP G 2 37 ? -31.75600 -28.01200 -6.37900 1.000 127.94429 67 ASP G O 1
ATOM 14222 N N . ASN G 2 38 ? -30.35600 -29.58700 -5.57000 1.000 118.64317 68 ASN G N 1
ATOM 14223 C CA . ASN G 2 38 ? -31.32200 -30.67000 -5.73200 1.000 106.30485 68 ASN G CA 1
ATOM 14224 C C . ASN G 2 38 ? -32.55100 -30.49200 -4.83900 1.000 107.48131 68 ASN G C 1
ATOM 14225 O O . ASN G 2 38 ? -33.65800 -30.86200 -5.23800 1.000 111.12122 68 ASN G O 1
ATOM 14230 N N . GLN G 2 39 ? -32.38600 -29.90200 -3.65400 1.000 120.70395 69 GLN G N 1
ATOM 14231 C CA . GLN G 2 39 ? -33.44600 -29.76800 -2.66600 1.000 129.23655 69 GLN G CA 1
ATOM 14232 C C . GLN G 2 39 ? -34.05700 -28.37900 -2.64400 1.000 125.44136 69 GLN G C 1
ATOM 14233 O O . GLN G 2 39 ? -34.75900 -28.04200 -1.68500 1.000 127.87323 69 GLN G O 1
ATOM 14239 N N . GLY G 2 40 ? -33.82900 -27.56500 -3.67500 1.000 119.13534 70 GLY G N 1
ATOM 14240 C CA . GLY G 2 40 ? -34.58200 -26.32100 -3.81100 1.000 126.26777 70 GLY G CA 1
ATOM 14241 C C . GLY G 2 40 ? -33.92300 -25.08900 -3.24200 1.000 130.96570 70 GLY G C 1
ATOM 14242 O O . GLY G 2 40 ? -34.62400 -24.11500 -2.96200 1.000 137.04012 70 GLY G O 1
ATOM 14243 N N . LEU G 2 41 ? -32.60000 -25.09100 -3.07500 1.000 128.04956 71 LEU G N 1
ATOM 14244 C CA . LEU G 2 41 ? -31.86000 -23.92400 -2.61100 1.000 116.12708 71 LEU G CA 1
ATOM 14245 C C . LEU G 2 41 ? -30.64600 -23.72000 -3.50800 1.000 117.62463 71 LEU G C 1
ATOM 14246 O O . LEU G 2 41 ? -30.15300 -24.66800 -4.11900 1.000 111.08437 71 LEU G O 1
ATOM 14251 N N . ALA G 2 42 ? -30.17700 -22.47200 -3.59100 1.000 122.72524 72 ALA G N 1
ATOM 14252 C CA . ALA G 2 42 ? -29.09000 -22.12800 -4.50100 1.000 115.82968 72 ALA G CA 1
ATOM 14253 C C . ALA G 2 42 ? -27.84500 -22.94100 -4.17400 1.000 119.49064 72 ALA G C 1
ATOM 14254 O O . ALA G 2 42 ? -27.57400 -23.26000 -3.01100 1.000 119.72225 72 ALA G O 1
ATOM 14256 N N . LEU G 2 43 ? -27.11000 -23.31500 -5.21600 1.000 107.16811 73 LEU G N 1
ATOM 14257 C CA . LEU G 2 43 ? -25.96100 -24.18600 -5.03600 1.000 99.38034 73 LEU G CA 1
ATOM 14258 C C . LEU G 2 43 ? -24.67500 -23.44000 -4.74400 1.000 115.01905 73 LEU G C 1
ATOM 14259 O O . LEU G 2 43 ? -23.76800 -24.03300 -4.14100 1.000 116.31658 73 LEU G O 1
ATOM 14264 N N . THR G 2 44 ? -24.57500 -22.17200 -5.17700 1.000 117.81676 74 THR G N 1
ATOM 14265 C CA . THR G 2 44 ? -23.31100 -21.46400 -5.34700 1.000 112.72404 74 THR G CA 1
ATOM 14266 C C . THR G 2 44 ? -23.32000 -20.14800 -4.57900 1.000 109.92897 74 THR G C 1
ATOM 14267 O O . THR G 2 44 ? -24.22200 -19.30900 -4.73000 1.000 111.91868 74 THR G O 1
ATOM 14271 N N . MET G 2 45 ? -22.26500 -19.93800 -3.82200 1.000 101.40690 75 MET G N 1
ATOM 14272 C CA . MET G 2 45 ? -22.04300 -18.65800 -3.18400 1.000 97.54327 75 MET G CA 1
ATOM 14273 C C . MET G 2 45 ? -20.89900 -17.93900 -3.88300 1.000 101.89116 75 MET G C 1
ATOM 14274 O O . MET G 2 45 ? -19.76800 -18.44400 -3.90500 1.000 103.36502 75 MET G O 1
ATOM 14279 N N . VAL G 2 46 ? -21.19200 -16.75400 -4.42700 1.000 105.79426 76 VAL G N 1
ATOM 14280 C CA . VAL G 2 46 ? -20.22700 -15.97400 -5.19200 1.000 115.44805 76 VAL G CA 1
ATOM 14281 C C . VAL G 2 46 ? -19.54500 -14.98100 -4.26200 1.000 114.66901 76 VAL G C 1
ATOM 14282 O O . VAL G 2 46 ? -20.13200 -14.55500 -3.27000 1.000 116.93507 76 VAL G O 1
ATOM 14286 N N . LYS G 2 47 ? -18.28600 -14.63800 -4.55400 1.000 107.76555 77 LYS G N 1
ATOM 14287 C CA . LYS G 2 47 ? -17.56500 -13.57900 -3.83300 1.000 99.37770 77 LYS G CA 1
ATOM 14288 C C . LYS G 2 47 ? -16.47900 -12.98700 -4.71300 1.000 107.07336 77 LYS G C 1
ATOM 14289 O O . LYS G 2 47 ? -16.45900 -11.78500 -4.95000 1.000 119.85648 77 LYS G O 1
ATOM 14295 N N . VAL H 2 29 ? -53.46600 -4.26600 -16.54900 1.000 107.84714 59 VAL H N 1
ATOM 14296 C CA . VAL H 2 29 ? -52.16100 -3.67300 -16.83600 1.000 115.82441 59 VAL H CA 1
ATOM 14297 C C . VAL H 2 29 ? -51.64200 -2.93100 -15.60600 1.000 128.21274 59 VAL H C 1
ATOM 14298 O O . VAL H 2 29 ? -50.87000 -1.97700 -15.71700 1.000 100.90947 59 VAL H O 1
ATOM 14302 N N . LYS H 2 30 ? -52.07000 -3.38300 -14.43000 1.000 120.21968 60 LYS H N 1
ATOM 14303 C CA . LYS H 2 30 ? -51.65300 -2.79400 -13.16000 1.000 122.06200 60 LYS H CA 1
ATOM 14304 C C . LYS H 2 30 ? -50.59100 -3.68900 -12.53600 1.000 123.90959 60 LYS H C 1
ATOM 14305 O O . LYS H 2 30 ? -50.91200 -4.67100 -11.86100 1.000 130.42880 60 LYS H O 1
ATOM 14311 N N . LYS H 2 31 ? -49.32400 -3.35000 -12.76200 1.000 124.62020 61 LYS H N 1
ATOM 14312 C CA . LYS H 2 31 ? -48.25500 -4.02800 -12.04500 1.000 123.85169 61 LYS H CA 1
ATOM 14313 C C . LYS H 2 31 ? -48.44700 -3.82500 -10.54800 1.000 130.20509 61 LYS H C 1
ATOM 14314 O O . LYS H 2 31 ? -48.80800 -2.73600 -10.09300 1.000 124.85971 61 LYS H O 1
ATOM 14320 N N . ARG H 2 32 ? -48.23700 -4.89000 -9.78000 1.000 121.35666 62 ARG H N 1
ATOM 14321 C CA . ARG H 2 32 ? -48.38900 -4.84000 -8.33400 1.000 134.91354 62 ARG H CA 1
ATOM 14322 C C . ARG H 2 32 ? -47.04400 -5.09500 -7.67500 1.000 132.25533 62 ARG H C 1
ATOM 14323 O O . ARG H 2 32 ? -46.25800 -5.92300 -8.14700 1.000 150.24433 62 ARG H O 1
ATOM 14331 N N . VAL H 2 33 ? -46.79400 -4.38400 -6.58100 1.000 126.59676 63 VAL H N 1
ATOM 14332 C CA . VAL H 2 33 ? -45.48000 -4.38400 -5.94400 1.000 119.34062 63 VAL H CA 1
ATOM 14333 C C . VAL H 2 33 ? -45.37400 -5.59100 -5.02100 1.000 115.53491 63 VAL H C 1
ATOM 14334 O O . VAL H 2 33 ? -46.15000 -5.73100 -4.06900 1.000 99.70669 63 VAL H O 1
ATOM 14338 N N . SER H 2 34 ? -44.41000 -6.46200 -5.30300 1.000 123.98855 64 SER H N 1
ATOM 14339 C CA . SER H 2 34 ? -44.13300 -7.63400 -4.48900 1.000 133.82131 64 SER H CA 1
ATOM 14340 C C . SER H 2 34 ? -42.65400 -7.66000 -4.13500 1.000 126.18618 64 SER H C 1
ATOM 14341 O O . SER H 2 34 ? -41.81200 -7.16700 -4.88900 1.000 120.89871 64 SER H O 1
ATOM 14344 N N . PHE H 2 35 ? -42.34000 -8.23100 -2.97900 1.000 131.03676 65 PHE H N 1
ATOM 14345 C CA . PHE H 2 35 ? -40.95400 -8.35200 -2.55700 1.000 137.11907 65 PHE H CA 1
ATOM 14346 C C . PHE H 2 35 ? -40.41500 -9.72900 -2.93200 1.000 128.13905 65 PHE H C 1
ATOM 14347 O O . PHE H 2 35 ? -41.17200 -10.69600 -3.05700 1.000 126.79152 65 PHE H O 1
ATOM 14355 N N . ALA H 2 36 ? -39.09500 -9.79900 -3.14800 1.000 119.63540 66 ALA H N 1
ATOM 14356 C CA . ALA H 2 36 ? -38.47100 -11.07000 -3.50900 1.000 118.44052 66 ALA H CA 1
ATOM 14357 C C . ALA H 2 36 ? -38.61300 -12.07700 -2.37600 1.000 131.20257 66 ALA H C 1
ATOM 14358 O O . ALA H 2 36 ? -39.04000 -13.21800 -2.59700 1.000 129.97874 66 ALA H O 1
ATOM 14360 N N . ASP H 2 37 ? -38.31000 -11.65300 -1.14700 1.000 132.78961 67 ASP H N 1
ATOM 14361 C CA . ASP H 2 37 ? -38.59100 -12.48900 0.01200 1.000 127.20736 67 ASP H CA 1
ATOM 14362 C C . ASP H 2 37 ? -40.07800 -12.80800 0.12400 1.000 124.09383 67 ASP H C 1
ATOM 14363 O O . ASP H 2 37 ? -40.44000 -13.83500 0.71400 1.000 115.92706 67 ASP H O 1
ATOM 14368 N N . ASN H 2 38 ? -40.95500 -11.95300 -0.43100 1.000 132.13690 68 ASN H N 1
ATOM 14369 C CA . ASN H 2 38 ? -42.39200 -12.11800 -0.19900 1.000 135.75575 68 ASN H CA 1
ATOM 14370 C C . ASN H 2 38 ? -42.92700 -13.29300 -1.00800 1.000 150.45751 68 ASN H C 1
ATOM 14371 O O . ASN H 2 38 ? -43.78400 -14.04900 -0.53800 1.000 154.56064 68 ASN H O 1
ATOM 14376 N N . GLN H 2 39 ? -42.36200 -13.50400 -2.19500 1.000 112.05554 69 GLN H N 1
ATOM 14377 C CA . GLN H 2 39 ? -42.79700 -14.52300 -3.13900 1.000 104.25461 69 GLN H CA 1
ATOM 14378 C C . GLN H 2 39 ? -41.60600 -15.38300 -3.57200 1.000 96.16153 69 GLN H C 1
ATOM 14379 O O . GLN H 2 39 ? -41.26200 -15.47100 -4.75200 1.000 87.88949 69 GLN H O 1
ATOM 14385 N N . GLY H 2 40 ? -40.98600 -16.03300 -2.58500 1.000 97.74067 70 GLY H N 1
ATOM 14386 C CA . GLY H 2 40 ? -40.01600 -17.12400 -2.78500 1.000 108.51038 70 GLY H CA 1
ATOM 14387 C C . GLY H 2 40 ? -38.68700 -16.79100 -3.42700 1.000 109.53682 70 GLY H C 1
ATOM 14388 O O . GLY H 2 40 ? -38.24500 -17.52600 -4.31500 1.000 112.39242 70 GLY H O 1
ATOM 14389 N N . LEU H 2 41 ? -38.01300 -15.73500 -2.96400 1.000 105.80479 71 LEU H N 1
ATOM 14390 C CA . LEU H 2 41 ? -36.71300 -15.35100 -3.50000 1.000 99.81460 71 LEU H CA 1
ATOM 14391 C C . LEU H 2 41 ? -35.88800 -14.71500 -2.39200 1.000 90.66087 71 LEU H C 1
ATOM 14392 O O . LEU H 2 41 ? -36.42400 -14.20800 -1.40700 1.000 90.67666 71 LEU H O 1
ATOM 14397 N N . ALA H 2 42 ? -34.57200 -14.75600 -2.56500 1.000 103.53083 72 ALA H N 1
ATOM 14398 C CA . ALA H 2 42 ? -33.66900 -14.07300 -1.64800 1.000 107.76029 72 ALA H CA 1
ATOM 14399 C C . ALA H 2 42 ? -33.75800 -12.56000 -1.84500 1.000 122.47521 72 ALA H C 1
ATOM 14400 O O . ALA H 2 42 ? -33.65000 -12.06000 -2.97000 1.000 140.66423 72 ALA H O 1
ATOM 14402 N N . LEU H 2 43 ? -33.95600 -11.83300 -0.74400 1.000 112.58718 73 LEU H N 1
ATOM 14403 C CA . LEU H 2 43 ? -34.15400 -10.39000 -0.76700 1.000 97.57223 73 LEU H CA 1
ATOM 14404 C C . LEU H 2 43 ? -32.86600 -9.61000 -0.53500 1.000 120.39601 73 LEU H C 1
ATOM 14405 O O . LEU H 2 43 ? -32.84200 -8.39200 -0.75400 1.000 128.73386 73 LEU H O 1
ATOM 14410 N N . THR H 2 44 ? -31.80000 -10.27800 -0.11300 1.000 106.77333 74 THR H N 1
ATOM 14411 C CA . THR H 2 44 ? -30.55800 -9.62000 0.25500 1.000 97.15639 74 THR H CA 1
ATOM 14412 C C . THR H 2 44 ? -29.46500 -9.95500 -0.74800 1.000 90.52928 74 THR H C 1
ATOM 14413 O O . THR H 2 44 ? -29.32000 -11.11000 -1.16400 1.000 90.92406 74 THR H O 1
ATOM 14417 N N . MET H 2 45 ? -28.71800 -8.93100 -1.15200 1.000 94.76663 75 MET H N 1
ATOM 14418 C CA . MET H 2 45 ? -27.46200 -9.09900 -1.86800 1.000 101.82800 75 MET H CA 1
ATOM 14419 C C . MET H 2 45 ? -26.34100 -8.56000 -0.99200 1.000 116.72715 75 MET H C 1
ATOM 14420 O O . MET H 2 45 ? -26.41800 -7.42600 -0.50500 1.000 123.87538 75 MET H O 1
ATOM 14425 N N . VAL H 2 46 ? -25.31100 -9.37300 -0.78400 1.000 90.62139 76 VAL H N 1
ATOM 14426 C CA . VAL H 2 46 ? -24.19500 -9.02800 0.08900 1.000 101.84642 76 VAL H CA 1
ATOM 14427 C C . VAL H 2 46 ? -23.02100 -8.57000 -0.76300 1.000 99.78302 76 VAL H C 1
ATOM 14428 O O . VAL H 2 46 ? -22.74600 -9.14500 -1.82400 1.000 104.28882 76 VAL H O 1
ATOM 14432 N N . LYS H 2 47 ? -22.34000 -7.52100 -0.30700 1.000 82.58359 77 LYS H N 1
ATOM 14433 C CA . LYS H 2 47 ? -21.08100 -7.08100 -0.90300 1.000 82.97837 77 LYS H CA 1
ATOM 14434 C C . LYS H 2 47 ? -20.33300 -6.17400 0.06300 1.000 83.32578 77 LYS H C 1
ATOM 14435 O O . LYS H 2 47 ? -20.46700 -6.30600 1.27900 1.000 83.06785 77 LYS H O 1
ATOM 14441 N N . VAL I 2 29 ? 3.89000 -52.72100 53.00500 1.000 114.01104 59 VAL I N 1
ATOM 14442 C CA . VAL I 2 29 ? 5.24700 -52.58900 53.52800 1.000 129.20233 59 VAL I CA 1
ATOM 14443 C C . VAL I 2 29 ? 6.11000 -51.82000 52.51800 1.000 148.97049 59 VAL I C 1
ATOM 14444 O O . VAL I 2 29 ? 7.24600 -51.43700 52.80800 1.000 88.32112 59 VAL I O 1
ATOM 14448 N N . LYS I 2 30 ? 5.55100 -51.57700 51.33400 1.000 142.55130 60 LYS I N 1
ATOM 14449 C CA . LYS I 2 30 ? 6.23300 -50.80200 50.30900 1.000 137.24803 60 LYS I CA 1
ATOM 14450 C C . LYS I 2 30 ? 5.26800 -49.78400 49.71300 1.000 111.81341 60 LYS I C 1
ATOM 14451 O O . LYS I 2 30 ? 4.04700 -49.91900 49.82300 1.000 108.10770 60 LYS I O 1
ATOM 14457 N N . LYS I 2 31 ? 5.83200 -48.75700 49.07700 1.000 103.14395 61 LYS I N 1
ATOM 14458 C CA . LYS I 2 31 ? 5.05400 -47.73700 48.38500 1.000 113.15567 61 LYS I CA 1
ATOM 14459 C C . LYS I 2 31 ? 5.16400 -47.92700 46.87700 1.000 132.23164 61 LYS I C 1
ATOM 14460 O O . LYS I 2 31 ? 6.24100 -48.23800 46.35900 1.000 132.42114 61 LYS I O 1
ATOM 14466 N N . ARG I 2 32 ? 4.04100 -47.73500 46.17800 1.000 114.87956 62 ARG I N 1
ATOM 14467 C CA . ARG I 2 32 ? 3.95300 -47.93800 44.73800 1.000 115.77441 62 ARG I CA 1
ATOM 14468 C C . ARG I 2 32 ? 3.34300 -46.71600 44.06400 1.000 119.45906 62 ARG I C 1
ATOM 14469 O O . ARG I 2 32 ? 2.33500 -46.17300 44.52900 1.000 116.47449 62 ARG I O 1
ATOM 14477 N N . VAL I 2 33 ? 3.94600 -46.31800 42.94400 1.000 117.15089 63 VAL I N 1
ATOM 14478 C CA . VAL I 2 33 ? 3.65100 -45.05400 42.27300 1.000 114.56110 63 VAL I CA 1
ATOM 14479 C C . VAL I 2 33 ? 2.46700 -45.24700 41.32900 1.000 95.52198 63 VAL I C 1
ATOM 14480 O O . VAL I 2 33 ? 2.56300 -45.96300 40.32800 1.000 100.21202 63 VAL I O 1
ATOM 14484 N N . SER I 2 34 ? 1.35300 -44.58400 41.63300 1.000 96.36155 64 SER I N 1
ATOM 14485 C CA . SER I 2 34 ? 0.14600 -44.66200 40.81900 1.000 121.88303 64 SER I CA 1
ATOM 14486 C C . SER I 2 34 ? -0.29600 -43.25200 40.46800 1.000 98.42496 64 SER I C 1
ATOM 14487 O O . SER I 2 34 ? -0.56400 -42.44400 41.36100 1.000 98.11703 64 SER I O 1
ATOM 14490 N N . PHE I 2 35 ? -0.38600 -42.95700 39.17700 1.000 100.93842 65 PHE I N 1
ATOM 14491 C CA . PHE I 2 35 ? -0.80100 -41.63000 38.75700 1.000 111.27650 65 PHE I CA 1
ATOM 14492 C C . PHE I 2 35 ? -2.30200 -41.45000 38.95600 1.000 121.19085 65 PHE I C 1
ATOM 14493 O O . PHE I 2 35 ? -3.08100 -42.40600 38.88700 1.000 129.57080 65 PHE I O 1
ATOM 14501 N N . ALA I 2 36 ? -2.70100 -40.20500 39.22700 1.000 120.31969 66 ALA I N 1
ATOM 14502 C CA . ALA I 2 36 ? -4.12000 -39.89200 39.35000 1.000 132.52905 66 ALA I CA 1
ATOM 14503 C C . ALA I 2 36 ? -4.85400 -40.20000 38.05300 1.000 131.78685 66 ALA I C 1
ATOM 14504 O O . ALA I 2 36 ? -5.91400 -40.83700 38.06100 1.000 138.82980 66 ALA I O 1
ATOM 14506 N N . ASP I 2 37 ? -4.29800 -39.75700 36.92200 1.000 124.35438 67 ASP I N 1
ATOM 14507 C CA . ASP I 2 37 ? -4.86800 -40.10900 35.62400 1.000 130.60776 67 ASP I CA 1
ATOM 14508 C C . ASP I 2 37 ? -4.84700 -41.61600 35.40600 1.000 140.93269 67 ASP I C 1
ATOM 14509 O O . ASP I 2 37 ? -5.74300 -42.17000 34.75800 1.000 142.94082 67 ASP I O 1
ATOM 14514 N N . ASN I 2 38 ? -3.83100 -42.29600 35.94200 1.000 130.62356 68 ASN I N 1
ATOM 14515 C CA . ASN I 2 38 ? -3.73900 -43.73900 35.77300 1.000 121.73302 68 ASN I CA 1
ATOM 14516 C C . ASN I 2 38 ? -4.85200 -44.45100 36.53600 1.000 125.10447 68 ASN I C 1
ATOM 14517 O O . ASN I 2 38 ? -5.48100 -45.37400 36.01000 1.000 122.74366 68 ASN I O 1
ATOM 14522 N N . GLN I 2 39 ? -5.12800 -44.02100 37.77100 1.000 109.09992 69 GLN I N 1
ATOM 14523 C CA . GLN I 2 39 ? -6.14100 -44.65400 38.61400 1.000 149.44423 69 GLN I CA 1
ATOM 14524 C C . GLN I 2 39 ? -7.55400 -44.17200 38.29000 1.000 137.28751 69 GLN I C 1
ATOM 14525 O O . GLN I 2 39 ? -8.52500 -44.75400 38.78800 1.000 149.22579 69 GLN I O 1
ATOM 14531 N N . GLY I 2 40 ? -7.69300 -43.14300 37.45300 1.000 149.14683 70 GLY I N 1
ATOM 14532 C CA . GLY I 2 40 ? -8.99600 -42.69800 36.99000 1.000 154.90805 70 GLY I CA 1
ATOM 14533 C C . GLY I 2 40 ? -9.42400 -41.43100 37.69200 1.000 151.23919 70 GLY I C 1
ATOM 14534 O O . GLY I 2 40 ? -10.57700 -41.29600 38.11600 1.000 148.10723 70 GLY I O 1
ATOM 14535 N N . LEU I 2 41 ? -8.48100 -40.49900 37.81600 1.000 153.95793 71 LEU I N 1
ATOM 14536 C CA . LEU I 2 41 ? -8.68400 -39.22500 38.48600 1.000 149.72585 71 LEU I CA 1
ATOM 14537 C C . LEU I 2 41 ? -7.99300 -38.13500 37.68100 1.000 141.20640 71 LEU I C 1
ATOM 14538 O O . LEU I 2 41 ? -7.09200 -38.40000 36.88300 1.000 141.16166 71 LEU I O 1
ATOM 14543 N N . ALA I 2 42 ? -8.42600 -36.90000 37.91000 1.000 138.04023 72 ALA I N 1
ATOM 14544 C CA . ALA I 2 42 ? -7.86000 -35.75500 37.21800 1.000 142.05387 72 ALA I CA 1
ATOM 14545 C C . ALA I 2 42 ? -6.41500 -35.52100 37.65200 1.000 141.14324 72 ALA I C 1
ATOM 14546 O O . ALA I 2 42 ? -6.01900 -35.83100 38.77900 1.000 147.47821 72 ALA I O 1
ATOM 14548 N N . LEU I 2 43 ? -5.62800 -34.94800 36.73900 1.000 138.91402 73 LEU I N 1
ATOM 14549 C CA . LEU I 2 43 ? -4.18300 -34.87400 36.88800 1.000 143.89357 73 LEU I CA 1
ATOM 14550 C C . LEU I 2 43 ? -3.62400 -33.45700 36.87600 1.000 152.09455 73 LEU I C 1
ATOM 14551 O O . LEU I 2 43 ? -2.50900 -33.25000 37.37100 1.000 159.79811 73 LEU I O 1
ATOM 14556 N N . THR I 2 44 ? -4.36500 -32.47700 36.36200 1.000 140.00100 74 THR I N 1
ATOM 14557 C CA . THR I 2 44 ? -3.81900 -31.15500 36.08400 1.000 141.94597 74 THR I CA 1
ATOM 14558 C C . THR I 2 44 ? -4.71700 -30.07200 36.66400 1.000 143.95147 74 THR I C 1
ATOM 14559 O O . THR I 2 44 ? -5.92700 -30.05900 36.41500 1.000 138.23763 74 THR I O 1
ATOM 14563 N N . MET I 2 45 ? -4.11800 -29.16600 37.43100 1.000 125.51768 75 MET I N 1
ATOM 14564 C CA . MET I 2 45 ? -4.79900 -27.98600 37.94300 1.000 119.10639 75 MET I CA 1
ATOM 14565 C C . MET I 2 45 ? -4.37000 -26.76300 37.14100 1.000 125.59137 75 MET I C 1
ATOM 14566 O O . MET I 2 45 ? -3.17300 -26.47500 37.02700 1.000 130.40774 75 MET I O 1
ATOM 14571 N N . VAL I 2 46 ? -5.34400 -26.04800 36.58800 1.000 124.53862 76 VAL I N 1
ATOM 14572 C CA . VAL I 2 46 ? -5.06600 -24.85700 35.79500 1.000 121.83566 76 VAL I CA 1
ATOM 14573 C C . VAL I 2 46 ? -5.15500 -23.59300 36.64300 1.000 136.79798 76 VAL I C 1
ATOM 14574 O O . VAL I 2 46 ? -6.13100 -23.38600 37.36600 1.000 147.41241 76 VAL I O 1
ATOM 14578 N N . LYS I 2 47 ? -4.22700 -22.66200 36.53900 1.000 131.86844 77 LYS I N 1
ATOM 14579 C CA . LYS I 2 47 ? -4.41800 -21.46200 37.34700 1.000 117.49830 77 LYS I CA 1
ATOM 14580 C C . LYS I 2 47 ? -4.26400 -20.17900 36.55800 1.000 123.13845 77 LYS I C 1
ATOM 14581 O O . LYS I 2 47 ? -4.99800 -19.22100 36.78000 1.000 133.34757 77 LYS I O 1
ATOM 14587 N N . VAL J 2 29 ? 48.25100 22.34900 4.16100 1.000 134.91618 59 VAL J N 1
ATOM 14588 C CA . VAL J 2 29 ? 47.01900 22.51200 4.92300 1.000 134.78458 59 VAL J CA 1
ATOM 14589 C C . VAL J 2 29 ? 46.81900 21.33200 5.87100 1.000 138.35080 59 VAL J C 1
ATOM 14590 O O . VAL J 2 29 ? 46.26900 20.29500 5.48900 1.000 114.83745 59 VAL J O 1
ATOM 14594 N N . LYS J 2 30 ? 47.27400 21.49100 7.11400 1.000 136.52690 60 LYS J N 1
ATOM 14595 C CA . LYS J 2 30 ? 47.06200 20.47500 8.14100 1.000 131.41576 60 LYS J CA 1
ATOM 14596 C C . LYS J 2 30 ? 45.86700 20.91000 8.98300 1.000 129.54711 60 LYS J C 1
ATOM 14597 O O . LYS J 2 30 ? 45.99900 21.40300 10.10400 1.000 134.90565 60 LYS J O 1
ATOM 14603 N N . LYS J 2 31 ? 44.67600 20.71900 8.41900 1.000 128.07588 61 LYS J N 1
ATOM 14604 C CA . LYS J 2 31 ? 43.45500 21.06400 9.13300 1.000 124.87550 61 LYS J CA 1
ATOM 14605 C C . LYS J 2 31 ? 43.40500 20.30200 10.44400 1.000 123.62008 61 LYS J C 1
ATOM 14606 O O . LYS J 2 31 ? 43.47900 19.07100 10.46300 1.000 121.25664 61 LYS J O 1
ATOM 14612 N N . ARG J 2 32 ? 43.33900 21.04200 11.54100 1.000 106.53383 62 ARG J N 1
ATOM 14613 C CA . ARG J 2 32 ? 43.39700 20.48500 12.88100 1.000 108.86042 62 ARG J CA 1
ATOM 14614 C C . ARG J 2 32 ? 42.01800 20.52400 13.52700 1.000 113.79259 62 ARG J C 1
ATOM 14615 O O . ARG J 2 32 ? 41.08900 21.17100 13.03800 1.000 120.75922 62 ARG J O 1
ATOM 14623 N N . VAL J 2 33 ? 41.90300 19.82200 14.64900 1.000 115.53754 63 VAL J N 1
ATOM 14624 C CA . VAL J 2 33 ? 40.60400 19.55200 15.25700 1.000 118.58001 63 VAL J CA 1
ATOM 14625 C C . VAL J 2 33 ? 40.15800 20.74900 16.08500 1.000 117.32459 63 VAL J C 1
ATOM 14626 O O . VAL J 2 33 ? 40.91700 21.26700 16.91300 1.000 116.73242 63 VAL J O 1
ATOM 14630 N N . SER J 2 34 ? 38.91300 21.17700 15.87400 1.000 109.94739 64 SER J N 1
ATOM 14631 C CA . SER J 2 34 ? 38.28600 22.23300 16.65500 1.000 111.87920 64 SER J CA 1
ATOM 14632 C C . SER J 2 34 ? 36.88000 21.79500 17.03900 1.000 117.07983 64 SER J C 1
ATOM 14633 O O . SER J 2 34 ? 36.15700 21.21600 16.22400 1.000 125.29660 64 SER J O 1
ATOM 14636 N N . PHE J 2 35 ? 36.49200 22.07100 18.27900 1.000 123.98855 65 PHE J N 1
ATOM 14637 C CA . PHE J 2 35 ? 35.16700 21.70300 18.75500 1.000 120.10651 65 PHE J CA 1
ATOM 14638 C C . PHE J 2 35 ? 34.19100 22.85800 18.56600 1.000 108.21561 65 PHE J C 1
ATOM 14639 O O . PHE J 2 35 ? 34.55500 24.03200 18.67200 1.000 107.54184 65 PHE J O 1
ATOM 14647 N N . ALA J 2 36 ? 32.93700 22.50500 18.27000 1.000 114.10052 66 ALA J N 1
ATOM 14648 C CA . ALA J 2 36 ? 31.94300 23.51400 17.91500 1.000 115.44016 66 ALA J CA 1
ATOM 14649 C C . ALA J 2 36 ? 31.58100 24.38500 19.11600 1.000 119.38010 66 ALA J C 1
ATOM 14650 O O . ALA J 2 36 ? 31.48500 25.61000 18.98800 1.000 105.29684 66 ALA J O 1
ATOM 14652 N N . ASP J 2 37 ? 31.41800 23.77300 20.29500 1.000 123.01212 67 ASP J N 1
ATOM 14653 C CA . ASP J 2 37 ? 31.20700 24.52700 21.53200 1.000 124.46756 67 ASP J CA 1
ATOM 14654 C C . ASP J 2 37 ? 32.25000 25.62600 21.71500 1.000 130.52881 67 ASP J C 1
ATOM 14655 O O . ASP J 2 37 ? 31.92500 26.75600 22.12100 1.000 133.14754 67 ASP J O 1
ATOM 14660 N N . ASN J 2 38 ? 33.52000 25.29500 21.46200 1.000 137.10591 68 ASN J N 1
ATOM 14661 C CA . ASN J 2 38 ? 34.59300 26.23900 21.74400 1.000 122.98580 68 ASN J CA 1
ATOM 14662 C C . ASN J 2 38 ? 34.59100 27.36400 20.72800 1.000 123.96486 68 ASN J C 1
ATOM 14663 O O . ASN J 2 38 ? 34.70400 28.53700 21.09000 1.000 110.48693 68 ASN J O 1
ATOM 14668 N N . GLN J 2 39 ? 34.44600 27.02600 19.45100 1.000 120.20389 69 GLN J N 1
ATOM 14669 C CA . GLN J 2 39 ? 34.53600 27.99800 18.35400 1.000 111.53969 69 GLN J CA 1
ATOM 14670 C C . GLN J 2 39 ? 33.16600 28.54800 17.96100 1.000 105.13366 69 GLN J C 1
ATOM 14671 O O . GLN J 2 39 ? 32.78200 28.56700 16.79000 1.000 101.58323 69 GLN J O 1
ATOM 14677 N N . GLY J 2 40 ? 32.39100 28.95900 18.96300 1.000 113.29253 70 GLY J N 1
ATOM 14678 C CA . GLY J 2 40 ? 31.25800 29.83900 18.73900 1.000 102.41228 70 GLY J CA 1
ATOM 14679 C C . GLY J 2 40 ? 30.02300 29.21300 18.14000 1.000 112.60297 70 GLY J C 1
ATOM 14680 O O . GLY J 2 40 ? 29.28300 29.89400 17.42000 1.000 102.16488 70 GLY J O 1
ATOM 14681 N N . LEU J 2 41 ? 29.77300 27.93500 18.41100 1.000 121.77250 71 LEU J N 1
ATOM 14682 C CA . LEU J 2 41 ? 28.57100 27.27800 17.92500 1.000 100.12253 71 LEU J CA 1
ATOM 14683 C C . LEU J 2 41 ? 28.11200 26.25200 18.95100 1.000 107.95768 71 LEU J C 1
ATOM 14684 O O . LEU J 2 41 ? 28.83300 25.91200 19.89200 1.000 111.24492 71 LEU J O 1
ATOM 14689 N N . ALA J 2 42 ? 26.88700 25.77000 18.76200 1.000 104.03089 72 ALA J N 1
ATOM 14690 C CA . ALA J 2 42 ? 26.31500 24.76300 19.64200 1.000 106.79438 72 ALA J CA 1
ATOM 14691 C C . ALA J 2 42 ? 26.82200 23.37300 19.27400 1.000 103.87035 72 ALA J C 1
ATOM 14692 O O . ALA J 2 42 ? 27.14000 23.08800 18.11600 1.000 103.21764 72 ALA J O 1
ATOM 14694 N N . LEU J 2 43 ? 26.87000 22.49500 20.28000 1.000 105.86796 73 LEU J N 1
ATOM 14695 C CA . LEU J 2 43 ? 27.48400 21.18000 20.16300 1.000 119.54328 73 LEU J CA 1
ATOM 14696 C C . LEU J 2 43 ? 26.50200 20.02100 20.29700 1.000 130.58671 73 LEU J C 1
ATOM 14697 O O . LEU J 2 43 ? 26.85200 18.89200 19.93000 1.000 144.46732 73 LEU J O 1
ATOM 14702 N N . THR J 2 44 ? 25.28600 20.26000 20.78400 1.000 111.96079 74 THR J N 1
ATOM 14703 C CA . THR J 2 44 ? 24.36600 19.19900 21.17900 1.000 95.31669 74 THR J CA 1
ATOM 14704 C C . THR J 2 44 ? 23.07800 19.29600 20.37300 1.000 109.67631 74 THR J C 1
ATOM 14705 O O . THR J 2 44 ? 22.43200 20.35000 20.35300 1.000 117.15352 74 THR J O 1
ATOM 14709 N N . MET J 2 45 ? 22.70400 18.19500 19.72000 1.000 105.15471 75 MET J N 1
ATOM 14710 C CA . MET J 2 45 ? 21.41800 18.05700 19.04100 1.000 97.86437 75 MET J CA 1
ATOM 14711 C C . MET J 2 45 ? 20.64500 16.94700 19.74200 1.000 119.52223 75 MET J C 1
ATOM 14712 O O . MET J 2 45 ? 21.01300 15.77100 19.64300 1.000 123.53060 75 MET J O 1
ATOM 14717 N N . VAL J 2 46 ? 19.57400 17.31400 20.43300 1.000 103.01498 76 VAL J N 1
ATOM 14718 C CA . VAL J 2 46 ? 18.86800 16.39400 21.31400 1.000 119.71699 76 VAL J CA 1
ATOM 14719 C C . VAL J 2 46 ? 17.71200 15.75300 20.55900 1.000 122.05674 76 VAL J C 1
ATOM 14720 O O . VAL J 2 46 ? 16.91100 16.44700 19.92000 1.000 129.19707 76 VAL J O 1
ATOM 14724 N N . LYS J 2 47 ? 17.62900 14.42700 20.62300 1.000 128.64964 77 LYS J N 1
ATOM 14725 C CA . LYS J 2 47 ? 16.45800 13.72200 20.11600 1.000 110.44745 77 LYS J CA 1
ATOM 14726 C C . LYS J 2 47 ? 15.72700 13.02400 21.25800 1.000 115.58754 77 LYS J C 1
ATOM 14727 O O . LYS J 2 47 ? 16.35100 12.40400 22.11900 1.000 114.42425 77 LYS J O 1
#

Radius of gyration: 41.98 Å; Cα contacts (8 Å, |Δi|>4): 4149; chains: 10; bounding box: 111×110×109 Å

Sequence (1834 aa):
LNLDSIIGRLLEVQGSRPGKNVQLTENEIRGLCLKSREIFLSQPILLELEAPLKICGDIHGQYYDLLRLFEYGGFPPESNYLFLGDYVDRGKQSLETICLLLAYKIRYPENFFLLRGNHECASINRIYGFYDECKRRYNIKLWKTFTDCFNCLPIAAIVDEKIFCCHGGLSPDLQSMEQIRRIMRPTDVPDQGLLCDLLWSDPDKDVQGWGENDRGVSFTFGAEVVAKFLHKHDLDLICRAHQVVEDGYEFFAKRQLVTLFSAPNYCGEFDNAGAMMSVDETLMCSFQILKPALNLDSIIGRLLEVQGSRPGKNVQLTENEIRGLCLKSREIFLSQPILLELEAPLKICGDIHGQYYDLLRLFEYGGFPPESNYLFLGDYVDRGKQSLETICLLLAYKIRYPENFFLLRGNHECASINRIYGFYDECKRRYNIKLWKTFTDCFNCLPIAAIVDEKIFCCHGGLSPDLQSMEQIRRIMRPTDVPDQGLLCDLLWSDPDKDVQGWGENDRGVSFTFGAEVVAKFLHKHDLDLICRAHQVVEDGYEFFAKRQLVTLFSAPNYCGEFDNAGAMMSVDETLMCSFQILKPALNLDSIIGRLLEVQGSRPGKNVQLTENEIRGLCLKSREIFLSQPILLELEAPLKICGDIHGQYYDLLRLFEYGGFPPESNYLFLGDYVDRGKQSLETICLLLAYKIRYPENFFLLRGNHECASINRIYGFYDECKRRYNIKLWKTFTDCFNCLPIAAIVDEKIFCCHGGLSPDLQSMEQIRRIMRPTDVPDQGLLCDLLWSDPDKDVQGWGENDRGVSFTFGAEVVAKFLHKHDLDLICRAHQVVEDGYEFFAKRQLVTLFSAPNYCGEFDNAGAMMSVDETLMCSFQILKPALNLDSIIGRLLEVQGSRPGKNVQLTENEIRGLCLKSREIFLSQPILLELEAPLKICGDIHGQYYDLLRLFEYGGFPPESNYLFLGDYVDRGKQSLETICLLLAYKIRYPENFFLLRGNHECASINRIYGFYDECKRRYNIKLWKTFTDCFNCLPIAAIVDEKIFCCHGGLSPDLQSMEQIRRIMRPTDVPDQGLLCDLLWSDPDKDVQGWGENDRGVSFTFGAEVVAKFLHKHDLDLICRAHQVVEDGYEFFAKRQLVTLFSAPNYCGEFDNAGAMMSVDETLMCSFQILKPALNLDSIIGRLLEVQGSRPGKNVQLTENEIRGLCLKSREIFLSQPILLELEAPLKICGDIHGQYYDLLRLFEYGGFPPESNYLFLGDYVDRGKQSLETICLLLAYKIRYPENFFLLRGNHECASINRIYGFYDECKRRYNIKLWKTFTDCFNCLPIAAIVDEKIFCCHGGLSPDLQSMEQIRRIMRPTDVPDQGLLCDLLWSDPDKDVQGWGENDRGVSFTFGAEVVAKFLHKHDLDLICRAHQVVEDGYEFFAKRQLVTLFSAPNYCGEFDNAGAMMSVDETLMCSFQILKPALNLDSIIGRLLEVQGSRPGKNVQLTENEIRGLCLKSREIFLSQPILLELEAPLKICGDIHGQYYDLLRLFEYGGFPPESNYLFLGDYVDRGKQSLETICLLLAYKIRYPENFFLLRGNHECASINRIYGFYDECKRRYNIKLWKTFTDCFNCLPIAAIVDEKIFCCHGGLSPDLQSMEQIRRIMRPTDVPDQGLLCDLLWSDPDKDVQGWGENDRGVSFTFGAEVVAKFLHKHDLDLICRAHQVVEDGYEFFAKRQLVTLFSAPNYCGEFDNAGAMMSVDETLMCSFQILKPAVKKRVSFADNQGLALTMVKVKKRVSFADNQGLALTMVKVKKRVSFADNQGLALTMVKVKKRVSFADNQGLALTMVK

Solvent-accessible surface area: 77555 Å² total; per-residue (Å²): 50,48,13,80,48,1,18,40,81,0,45,103,6,74,79,43,207,86,38,78,65,18,32,4,17,19,74,42,3,54,20,0,0,93,78,0,51,109,32,2,69,87,23,79,10,2,2,100,16,140,11,77,11,29,0,0,0,1,1,3,1,27,1,22,22,0,4,100,0,0,92,43,11,21,55,8,68,149,19,38,1,0,0,0,0,2,0,0,0,102,14,160,9,0,4,1,0,2,2,0,0,2,0,6,1,26,99,52,39,119,57,0,23,0,0,0,0,4,17,0,6,26,76,24,0,98,61,77,23,0,25,64,5,0,86,102,3,7,30,75,134,0,29,125,17,0,25,65,0,2,27,0,3,2,0,0,0,12,0,25,110,1,0,0,0,0,0,0,0,3,5,47,76,9,112,56,22,87,60,0,115,165,40,152,28,76,27,91,25,63,118,138,25,22,10,1,2,0,0,36,0,10,27,34,177,124,56,101,34,94,17,160,14,151,96,71,47,22,82,11,0,0,40,91,20,0,46,141,19,8,156,138,42,60,13,30,0,0,0,1,0,10,56,53,10,131,74,0,44,96,43,32,18,199,72,47,0,0,6,0,3,1,0,6,60,32,40,71,103,99,119,4,2,0,0,0,0,26,2,51,110,80,0,43,0,29,2,15,12,9,132,62,154,99,121,18,95,53,2,19,40,78,1,37,133,10,84,85,37,215,102,32,116,68,20,99,4,76,84,114,41,3,80,20,0,0,91,96,0,47,105,32,1,71,89,20,80,12,3,2,100,16,138,9,76,9,26,0,0,0,2,1,2,1,27,3,23,22,0,9,103,0,0,112,47,6,15,57,10,71,152,19,41,1,0,0,0,0,3,1,0,0,99,16,154,7,1,4,3,0,2,2,0,0,3,0,7,0,27,107,51,36,120,55,0,23,1,0,1,0,3,19,0,6,27,72,27,0,131,66,77,32,0,29,51,8,0,95,135,30,40,46,78,149,0,20,124,19,1,22,63,0,2,25,0,4,2,0,0,0,11,0,25,128,8,0,0,0,0,0,0,0,4,5,50,75,8,108,55,23,105,68,0,114,193,42,150,33,70,28,98,22,60,114,133,26,24,10,2,2,0,0,37,0,10,25,40,164,142,41,98,38,95,18,161,12,156,92,67,51,20,82,10,0,0,30,86,20,0,42,137,18,8,157,129,42,71,16,32,0,0,0,1,0,13,59,55,9,91,73,0,47,87,50,29,20,200,66,46,0,0,6,0,2,1,0,8,54,32,34,70,94,84,58,5,1,0,0,0,0,28,1,49,119,79,0,46,0,26,1,18,12,8,127,57,153,102,115,20,100,53,0,19,38,80,1,37,122,5,76,81,34,217,98,36,100,70,19,102,5,75,85,118,43,2,58,19,0,0,90,95,0,47,106,31,2,71,90,22,81,11,3,3,123,18,135,10,73,9,22,0,0,0,1,1,2,1,27,1,21,21,0,8,93,0,0,103,64,5,8,56,9,70,138,24,40,1,0,0,0,0,2,1,0,0,102,13,156,9,0,3,2,0,2,2,0,0,2,0,7,1,25,117,51,38,122,55,0,20,0,0,0,0,5,17,0,6,24,72,27,1,112,57,80,23,0,31,62,8,0,96,131,26,39,50,78,131,0,26,123,15,1,25,60,1,2,27,0,3,4,0,0,0,14,0,34,137,10,0,0,0,0,0,0,0,3,5,43,72,9,108,51,24,94,63,0,109,190,43,150,31,72,25,89,24,65,114,135,27,24,9,1,2,0,0,38,0,10,24,35,177,116,63,94,38,96,19,159,13,150,97,69,49,22,81,10,0,0,28,89,22,0,39,134,20,8,153,134,39,77,14,29,2,0,0,1,0,11,56,54,10,136,72,0,48,95,48,33,19,197,86,52,0,0,5,0,2,1,0,8,61,32,43,71,108,103,128,4,8,0,0,0,0,25,2,48,112,75,0,35,0,25,1,8,17,3,138,34,152,53,55,17,83,56,2,17,38,76,1,36,86,4,80,83,36,203,89,31,61,71,18,30,3,16,22,75,41,3,74,19,0,1,91,83,0,46,100,31,1,70,91,18,80,11,3,2,94,17,142,11,80,10,27,0,0,0,2,0,3,1,26,1,18,22,0,9,87,0,0,97,62,8,20,52,8,69,146,20,41,1,0,0,0,0,2,1,0,0,99,15,151,10,0,4,2,0,2,3,0,0,2,0,6,0,27,103,48,37,118,58,0,22,1,0,0,0,4,18,0,5,21,70,31,0,127,62,77,28,0,28,46,8,0,80,98,4,6,29,74,154,0,22,125,18,0,22,65,0,1,25,0,4,1,0,0,0,9,0,29,129,7,0,0,0,0,0,0,0,3,5,51,70,13,113,50,30,92,45,0,107,155,40,149,29,73,30,85,27,61,114,132,28,26,10,2,2,0,0,38,0,9,26,37,170,135,57,93,36,94,18,159,14,152,101,68,50,20,84,12,0,0,30,86,20,0,41,138,19,8,156,132,36,84,15,25,0,0,0,1,0,10,58,54,9,129,73,0,45,93,48,27,21,200,75,50,0,0,5,0,3,1,0,7,53,31,34,70,100,96,114,4,1,0,0,0,0,27,1,47,115,76,0,45,0,27,3,18,10,2,111,64,149,101,113,17,105,50,1,18,38,76,2,40,129,11,102,87,43,195,98,29,110,67,19,101,5,80,84,115,43,2,56,18,2,1,94,91,0,50,112,32,2,75,88,21,84,11,3,3,101,17,139,14,81,11,23,0,0,0,0,1,1,1,26,1,21,22,0,11,104,1,0,112,130,9,17,59,9,62,147,22,41,1,0,1,0,0,1,0,0,0,89,16,150,9,0,4,1,0,2,3,0,0,3,0,6,0,27,103,40,36,122,56,0,23,0,0,0,0,3,7,0,6,25,72,31,0,126,65,64,23,0,31,50,6,0,94,130,28,38,51,79,131,0,25,120,16,1,23,66,0,3,26,0,3,2,0,0,0,10,0,48,131,57,5,0,0,0,0,0,0,4,4,48,78,9,108,52,25,90,46,0,118,165,39,150,30,76,27,94,25,60,112,139,25,23,12,2,2,0,0,38,0,7,28,34,166,122,42,103,37,99,17,155,13,149,96,68,51,19,80,11,0,0,38,87,19,0,44,138,19,8,154,131,38,97,15,85,20,0,0,1,0,13,56,50,9,88,72,0,68,90,70,32,21,200,176,51,0,0,7,0,0,0,0,9,49,24,42,67,99,86,55,6,2,0,0,0,2,29,1,49,137,96,58,122,46,57,52,38,77,20,157,60,152,106,116,16,85,48,2,19,39,82,1,39,135,20,79,81,48,196,96,46,89,75,18,105,4,81,84,115,42,3,83,20,0,0,86,96,0,48,99,31,2,74,90,23,80,10,5,3,107,14,141,16,77,10,25,0,0,0,1,2,1,1,26,1,22,26,0,5,105,1,0,103,124,6,18,49,8,70,144,23,39,1,0,0,0,0,2,0,0,0,87,14,150,9,0,4,2,0,2,3,0,0,2,0,5,0,25,106,51,36,124,58,0,23,0,0,1,0,6,5,0,8,28,73,31,0,128,66,70,24,0,22,48,5,0,98,133,28,41,51,72,152,0,23,124,19,0,24,61,0,2,29,0,3,2,0,0,0,10,0,48,129,58,5,0,0,0,0,0,0,4,4,59,74,15,124,54,23,78,40,0,110,156,37,150,32,73,26,100,25,60,115,136,25,24,11,2,1,0,0,37,0,10,25,36,170,124,54,102,35,97,18,151,12,145,96,68,50,19,81,10,0,0,34,88,20,0,44,139,22,10,155,141,42,97,15,84,20,0,0,1,0,13,55,52,10,130,70,0,67,90,70,29,22,199,170,44,0,0,7,0,2,1,0,11,54,24,43,69,105,104,122,4,2,0,0,0,2,27,1,48,134,98,54,117,45,59,52,35,78,19,151,64,142,199,134,72,138,22,34,20,1,68,96,114,63,114,87,13,53,105,116,143,199,153,78,138,29,29,20,1,85,82,127,71,100,88,19,70,86,118,86,193,141,67,135,26,40,13,2,76,99,137,61,105,94,20,55,113,122,145,200,156,76,130,27,24,22,1,80,117,121,67,119,82,10,65,113,107,93

InterPro domains:
  IPR004843 Calcineurin-like, phosphoesterase domain [PF00149] (59-251)
  IPR006186 Serine/threonine-specific protein phosphatase/bis(5-nucleosyl)-tetraphosphatase [PR00114] (58-85)
  IPR006186 Serine/threonine-specific protein phosphatase/bis(5-nucleosyl)-tetraphosphatase [PR00114] (87-114)
  IPR006186 Serine/threonine-specific protein phosphatase/bis(5-nucleosyl)-tetraphosphatase [PR00114] (120-144)
  IPR006186 Serine/threonine-specific protein phosphatase/bis(5-nucleosyl)-tetraphosphatase [PR00114] (154-180)
  IPR006186 Serine/threonine-specific protein phosphatase/bis(5-nucleosyl)-tetraphosphatase [PR00114] (183-210)
  IPR006186 Serine/threonine-specific protein phosphatase/bis(5-nucleosyl)-tetraphosphatase [PR00114] (240-260)
  IPR006186 Serine/threonine-specific protein phosphatase/bis(5-nucleosyl)-tetraphosphatase [PR00114] (262-278)
  IPR006186 Serine/threonine-specific protein phosphatase/bis(5-nucleosyl)-tetraphosphatase [PS00125] (121-126)
  IPR006186 Serine/threonine-specific protein phosphatase/bis(5-nucleosyl)-tetraphosphatase [SM00156] (30-300)
  IPR029052 Metallo-dependent phosphatase-like [G3DSA:3.60.21.10] (2-308)
  IPR029052 Metallo-dependent phosphatase-like [SSF56300] (19-301)
  IPR031675 Serine-threonine protein phosphatase, N-terminal [PF16891] (9-56)
  IPR050341 Serine/threonine-protein phosphatase PP1 catalytic subunit [PTHR11668] (12-305)

B-factor: mean 106.69, std 22.98, range [18.39, 233.85]

GO terms:
  GO:0042752 regulation of circadian rhythm (P, IDA)
  GO:0016791 phosphatase activity (F, IDA)
  GO:0032922 circadian regulation of gene expression (P, IDA)
  GO:0006470 protein dephosphorylation (P, IDA)
  GO:0042752 regulation of circadian rhythm (P, IMP)
  GO:0043153 entrainment of circadian clock by photoperiod (P, IMP)
  GO:0005515 protein binding (F, IPI)
  GO:0004721 phosphoprotein phosphatase activity (F, IDA)
  GO:0004722 protein serine/threonine phosphatase activity (F, IDA)
  GO:0005634 nucleus (C, IDA)
  GO:0005654 nucleoplasm (C, IDA)
  GO:0005737 cytoplasm (C, IDA)
  GO:0004722 protein serine/threonine phosphatase activity (F, TAS)
  GO:0005977 glycogen metabolic process (P, TAS)
  GO:0006417 regulation of translation (P, TAS)
  GO:0006470 protein dephosphorylation (P, TAS)
  GO:2001241 positive regulation of extrinsic apoptotic signaling pathway in absence of ligand (P, IMP)
  GO:0030324 lung development (P, IMP)
  GO:0048754 branching morphogenesis of an epithelial tube (P, IMP)
  GO:0045725 positive regulation of glycogen biosynthetic process (P, IMP)

Foldseek 3Di:
DPQVVVLVQLCPCQPPDPPDAGADDLVVQLVLLPLLLVLLQVAFLAAEAFDFAKEFEAAAQVQNLVVVVCVPVHPPPVGAYEYAANQHFLHPHSVSRVSSLSSVCSVCVRRHAYAHAPCLACVRVVPGPPQVVCVVSHRRVSVVSSNLSSLSHRAWYDYPLAETEGAADFAPQDDDPVVRRPDDPSDHQDQDDGSQQRRHEHEDDPDAAWAPDPVNGHIYHYLNVLVVVCVNSVYQEYEYENDFDAQQWDAHNVNRYIYGHSYACRSVPDQHKHKMWGQGSVRDTDMDIGGDD/DPQVVVLVQLCPCQPPDPPDADADDLVVQLVLLPLLLVLLQVAFLAAEAEDQAKEFEAQAQRVNLVVVVCVVVPPPPVGAYEYAANQHFLHPGSVSRVSSLSSVCSVCVRRYAYAYAPCLALVNVCPRCVQVNCCVSPRRVSSVSSNLSSQSHRAWYDYPLAETEGAADFAPQDDDPVVSRPDDPSDGDDQDDGSFRSRHEHEDAVDAAWAPDPVNGHIYHHLNVLVVVCVSSVYQEYEYENDFDAFQWDAHNVNRYIYGHQYACRSVPDQGKHKMWRQHNVRDTDIDIGGDD/DPQVVVLVQLCPCQPPDPPDAGADDLVVQLVLLPLLLVLLQVAFLAAEAEDFAKEFEAAAQVQNLVVVVCVPVHPPPVGAYEYAANQYFLHPHSPSRVRSLSSVCNVCVRRYAYAYAPCLACVRVCPGPPQVNCVVSHRRVSVVSSNLSSLSHRAWYDYPLAETEHAADFAPQDDDPVVSSPDDPSHGQDQDDGSQRSRHEHEDDPDAAWAPDPVNGHIYHYLVVLVVVCVVSVYQAYEYENDFDAQQWDAHNVNRYIYGHSYACRSVPDQHKHKMWGAHNVRDTDMDIGGDD/DPQVVVLVQLCPCQPPDPPDAGADDLVVQLVLLPLLLVLLQVAFLAAEAEDQAKEFEADAQRVNLVVVVCVVVPPPPVGAYEYAANQHFLHPHSVSRVSNLSSVCSVCVRRYAYAYAPCLALVNVCPRCVQVNCCVSHRRVSVVSSNLSSQSHRAWYDYPLAEIEGAADFAPPDDDPVVRRPDDPRHGQDQADGSQQSRAEHEDAVDAAWAPDPVNGHIYHYLNVLVVVCVSSVYQEYEYENDFDAFQWDAHNVNRYIYGHSYQCRSVPDQGKHKMWRAHNVRDTDMDIGGDD/DPQVVVLCQLLPCPPPDQPDAGADDLVVLLVLLPLLLVLLQVAFLAAEAEDQAKEFEAAAQRQNLVVVVCVVVPPPPVGAYEYAANQHFLHDHSVSRVSNLSSVCSVCVRRYAYAYAPCQACVNVVPRPVQVVCCVSHRRVSVVSSNLSSQSHRAWYDYPLAETEGAADFAPQDDDPVVSRPDDPSHGQDQDDGSFQSRHEHEDDVDDAWAPDPVNGGIYHYLNVLVVRCVSSVYQAYEYENDADAFQWDAHNVNRYIYGHSYACRSVPDQGKHKMWRAHNVRDTDIDIGGDD/DPQVVVLVQLCPCAPDDPPDAGADDLVLLLVLLPLLLVLLQVAFLAAEAEDQAKEFEADAQVANLVVVVCVVVPPPPVGAYEYAANQHFLHPGSPSRVSNLSSVCSVCVRRYAYAHAPCLACVNVCPRPVQVVCCVSDRRVSVVSSNLSSQSHRAWYQYPLAEIEGAADFAPQDDDPVVSRPDDPSDHQDQDDGSFQSRAEHEDDPDAAWAPDPVNGHIYHYLNVLVVVCVNSVYQEYEYENDFDAFQWDAHNVNRYIYGHSYACRSVPDQGKGKMWGAHNVRDTDIDIGGDD/DDDDDAACVNVPHDRDDDD/DDDDDDAQVRPPHDRDDDD/DDDDDAAQVRVPHDHDDDD/DPDDDDAQVVVPHDHDDDD

CATH classification: 3.60.21.10